Protein 2DJY (pdb70)

Foldseek 3Di:
DDDADDAADPAKDWDADPPRQIKIAGRPVGDIGSDGCRVDDD/DVDPDDDPDPDDDPPPDDDD

CATH classification: 2.20.70.10

Organism: Homo sapiens (NCBI:txid9606)

Structure (mmCIF, N/CA/C/O backbone):
data_2DJY
#
_entry.id   2DJY
#
loop_
_entity.id
_entity.type
_entity.pdbx_description
1 polymer 'Smad ubiquitination regulatory factor 2'
2 polymer 'Mothers against decapentaplegic homolog 7'
#
loop_
_atom_site.group_PDB
_atom_site.id
_atom_site.type_symbol
_atom_site.label_atom_id
_atom_site.label_alt_id
_atom_site.label_comp_id
_atom_site.label_asym_id
_atom_site.label_entity_id
_atom_site.label_seq_id
_atom_site.pdbx_PDB_ins_code
_atom_site.Cartn_x
_atom_site.Cartn_y
_atom_site.Cartn_z
_atom_site.occupancy
_atom_site.B_iso_or_equiv
_atom_site.auth_seq_id
_atom_site.auth_comp_id
_atom_site.auth_asym_id
_atom_site.auth_atom_id
_atom_site.pdbx_PDB_model_num
ATOM 1 N N . GLY A 1 1 ? 9.740 -9.975 -7.424 1.00 0.00 292 GLY A N 1
ATOM 2 C CA . GLY A 1 1 ? 9.178 -10.701 -6.251 1.00 0.00 292 GLY A CA 1
ATOM 3 C C . GLY A 1 1 ? 8.023 -11.609 -6.628 1.00 0.00 292 GLY A C 1
ATOM 4 O O . GLY A 1 1 ? 7.402 -11.422 -7.674 1.00 0.00 292 GLY A O 1
ATOM 10 N N . PRO A 1 2 ? 7.710 -12.611 -5.788 1.00 0.00 293 PRO A N 1
ATOM 11 C CA . PRO A 1 2 ? 6.615 -13.549 -6.051 1.00 0.00 293 PRO A CA 1
ATOM 12 C C . PRO A 1 2 ? 5.247 -12.877 -5.987 1.00 0.00 293 PRO A C 1
ATOM 13 O O . PRO A 1 2 ? 4.416 -13.219 -5.145 1.00 0.00 293 PRO A O 1
ATOM 21 N N . LEU A 1 3 ? 5.021 -11.920 -6.881 1.00 0.00 294 LEU A N 1
ATOM 22 C CA . LEU A 1 3 ? 3.753 -11.200 -6.925 1.00 0.00 294 LEU A CA 1
ATOM 23 C C . LEU A 1 3 ? 2.597 -12.152 -7.214 1.00 0.00 294 LEU A C 1
ATOM 24 O O . LEU A 1 3 ? 2.767 -13.371 -7.201 1.00 0.00 294 LEU A O 1
ATOM 39 N N . GLY A 1 4 ? 1.421 -11.589 -7.474 1.00 0.00 295 GLY A N 1
ATOM 40 C CA . GLY A 1 4 ? 0.256 -12.405 -7.760 1.00 0.00 295 GLY A CA 1
ATOM 41 C C . GLY A 1 4 ? -0.492 -11.946 -8.995 1.00 0.00 295 GLY A C 1
ATOM 42 O O . GLY A 1 4 ? -1.375 -11.093 -8.911 1.00 0.00 295 GLY A O 1
ATOM 46 N N . SER A 1 5 ? -0.139 -12.515 -10.145 1.00 0.00 296 SER A N 1
ATOM 47 C CA . SER A 1 5 ? -0.786 -12.160 -11.402 1.00 0.00 296 SER A CA 1
ATOM 48 C C . SER A 1 5 ? -2.256 -12.566 -11.390 1.00 0.00 296 SER A C 1
ATOM 49 O O . SER A 1 5 ? -2.604 -13.686 -11.762 1.00 0.00 296 SER A O 1
ATOM 56 N N . GLY A 1 6 ? -3.116 -11.648 -10.958 1.00 0.00 297 GLY A N 1
ATOM 57 C CA . GLY A 1 6 ? -4.537 -11.932 -10.905 1.00 0.00 297 GLY A CA 1
ATOM 58 C C . GLY A 1 6 ? -5.310 -10.887 -10.122 1.00 0.00 297 GLY A C 1
ATOM 59 O O . GLY A 1 6 ? -4.739 -10.194 -9.280 1.00 0.00 297 GLY A O 1
ATOM 63 N N . PRO A 1 7 ? -6.621 -10.752 -10.382 1.00 0.00 298 PRO A N 1
ATOM 64 C CA . PRO A 1 7 ? -7.466 -9.775 -9.689 1.00 0.00 298 PRO A CA 1
ATOM 65 C C . PRO A 1 7 ? -7.571 -10.060 -8.195 1.00 0.00 298 PRO A C 1
ATOM 66 O O . PRO A 1 7 ? -7.605 -11.218 -7.775 1.00 0.00 298 PRO A O 1
ATOM 74 N N . LEU A 1 8 ? -7.622 -8.998 -7.400 1.00 0.00 299 LEU A N 1
ATOM 75 C CA . LEU A 1 8 ? -7.723 -9.131 -5.952 1.00 0.00 299 LEU A CA 1
ATOM 76 C C . LEU A 1 8 ? -9.141 -9.513 -5.535 1.00 0.00 299 LEU A C 1
ATOM 77 O O . LEU A 1 8 ? -10.102 -9.240 -6.254 1.00 0.00 299 LEU A O 1
ATOM 92 N N . PRO A 1 9 ? -9.286 -10.156 -4.363 1.00 0.00 300 PRO A N 1
ATOM 93 C CA . PRO A 1 9 ? -10.595 -10.575 -3.851 1.00 0.00 300 PRO A CA 1
ATOM 94 C C . PRO A 1 9 ? -11.598 -9.423 -3.834 1.00 0.00 300 PRO A C 1
ATOM 95 O O . PRO A 1 9 ? -11.314 -8.339 -4.345 1.00 0.00 300 PRO A O 1
ATOM 103 N N . PRO A 1 10 ? -12.786 -9.641 -3.246 1.00 0.00 301 PRO A N 1
ATOM 104 C CA . PRO A 1 10 ? -13.829 -8.619 -3.178 1.00 0.00 301 PRO A CA 1
ATOM 105 C C . PRO A 1 10 ? -13.639 -7.655 -2.011 1.00 0.00 301 PRO A C 1
ATOM 106 O O . PRO A 1 10 ? -14.555 -7.439 -1.218 1.00 0.00 301 PRO A O 1
ATOM 114 N N . GLY A 1 11 ? -12.447 -7.073 -1.912 1.00 0.00 302 GLY A N 1
ATOM 115 C CA . GLY A 1 11 ? -12.171 -6.136 -0.838 1.00 0.00 302 GLY A CA 1
ATOM 116 C C . GLY A 1 11 ? -10.776 -5.543 -0.911 1.00 0.00 302 GLY A C 1
ATOM 117 O O . GLY A 1 11 ? -10.564 -4.395 -0.520 1.00 0.00 302 GLY A O 1
ATOM 121 N N . TRP A 1 12 ? -9.823 -6.322 -1.410 1.00 0.00 303 TRP A N 1
ATOM 122 C CA . TRP A 1 12 ? -8.442 -5.866 -1.519 1.00 0.00 303 TRP A CA 1
ATOM 123 C C . TRP A 1 12 ? -8.213 -5.038 -2.774 1.00 0.00 303 TRP A C 1
ATOM 124 O O . TRP A 1 12 ? -8.966 -5.127 -3.744 1.00 0.00 303 TRP A O 1
ATOM 144 N N . GLU A 1 13 ? -7.160 -4.231 -2.741 1.00 0.00 304 GLU A N 1
ATOM 145 C CA . GLU A 1 13 ? -6.799 -3.386 -3.868 1.00 0.00 304 GLU A CA 1
ATOM 146 C C . GLU A 1 13 ? -5.315 -3.058 -3.837 1.00 0.00 304 GLU A C 1
ATOM 147 O O . GLU A 1 13 ? -4.758 -2.764 -2.780 1.00 0.00 304 GLU A O 1
ATOM 157 N N . ILE A 1 14 ? -4.679 -3.109 -4.997 1.00 0.00 305 ILE A N 1
ATOM 158 C CA . ILE A 1 14 ? -3.262 -2.806 -5.092 1.00 0.00 305 ILE A CA 1
ATOM 159 C C . ILE A 1 14 ? -3.036 -1.297 -5.076 1.00 0.00 305 ILE A C 1
ATOM 160 O O . ILE A 1 14 ? -3.908 -0.519 -5.464 1.00 0.00 305 ILE A O 1
ATOM 175 N N . ARG A 1 15 ? -1.854 -0.902 -4.629 1.00 0.00 306 ARG A N 1
ATOM 176 C CA . ARG A 1 15 ? -1.487 0.503 -4.553 1.00 0.00 306 ARG A CA 1
ATOM 177 C C . ARG A 1 15 ? 0.025 0.631 -4.415 1.00 0.00 306 ARG A C 1
ATOM 178 O O . ARG A 1 15 ? 0.729 -0.374 -4.369 1.00 0.00 306 ARG A O 1
ATOM 196 N N . ASN A 1 16 ? 0.530 1.859 -4.372 1.00 0.00 307 ASN A N 1
ATOM 197 C CA . ASN A 1 16 ? 1.965 2.074 -4.226 1.00 0.00 307 ASN A CA 1
ATOM 198 C C . ASN A 1 16 ? 2.245 3.206 -3.246 1.00 0.00 307 ASN A C 1
ATOM 199 O O . ASN A 1 16 ? 1.421 4.102 -3.065 1.00 0.00 307 ASN A O 1
ATOM 209 N N . THR A 1 17 ? 3.413 3.158 -2.615 1.00 0.00 308 THR A N 1
ATOM 210 C CA . THR A 1 17 ? 3.797 4.171 -1.640 1.00 0.00 308 THR A CA 1
ATOM 211 C C . THR A 1 17 ? 4.561 5.319 -2.290 1.00 0.00 308 THR A C 1
ATOM 212 O O . THR A 1 17 ? 5.508 5.852 -1.711 1.00 0.00 308 THR A O 1
ATOM 223 N N . ALA A 1 18 ? 4.147 5.701 -3.494 1.00 0.00 309 ALA A N 1
ATOM 224 C CA . ALA A 1 18 ? 4.797 6.791 -4.210 1.00 0.00 309 ALA A CA 1
ATOM 225 C C . ALA A 1 18 ? 6.203 6.401 -4.655 1.00 0.00 309 ALA A C 1
ATOM 226 O O . ALA A 1 18 ? 6.492 6.349 -5.851 1.00 0.00 309 ALA A O 1
ATOM 233 N N . THR A 1 19 ? 7.074 6.131 -3.687 1.00 0.00 310 THR A N 1
ATOM 234 C CA . THR A 1 19 ? 8.452 5.748 -3.979 1.00 0.00 310 THR A CA 1
ATOM 235 C C . THR A 1 19 ? 8.513 4.669 -5.058 1.00 0.00 310 THR A C 1
ATOM 236 O O . THR A 1 19 ? 9.468 4.606 -5.832 1.00 0.00 310 THR A O 1
ATOM 247 N N . GLY A 1 20 ? 7.490 3.824 -5.102 1.00 0.00 311 GLY A N 1
ATOM 248 C CA . GLY A 1 20 ? 7.449 2.762 -6.089 1.00 0.00 311 GLY A CA 1
ATOM 249 C C . GLY A 1 20 ? 7.005 1.437 -5.502 1.00 0.00 311 GLY A C 1
ATOM 250 O O . GLY A 1 20 ? 6.531 0.560 -6.224 1.00 0.00 311 GLY A O 1
ATOM 254 N N . ARG A 1 21 ? 7.157 1.289 -4.190 1.00 0.00 312 ARG A N 1
ATOM 255 C CA . ARG A 1 21 ? 6.762 0.058 -3.513 1.00 0.00 312 ARG A CA 1
ATOM 256 C C . ARG A 1 21 ? 5.258 -0.102 -3.529 1.00 0.00 312 ARG A C 1
ATOM 257 O O . ARG A 1 21 ? 4.511 0.801 -3.153 1.00 0.00 312 ARG A O 1
ATOM 275 N N . VAL A 1 22 ? 4.830 -1.269 -3.973 1.00 0.00 313 VAL A N 1
ATOM 276 C CA . VAL A 1 22 ? 3.421 -1.583 -4.074 1.00 0.00 313 VAL A CA 1
ATOM 277 C C . VAL A 1 22 ? 2.913 -2.287 -2.816 1.00 0.00 313 VAL A C 1
ATOM 278 O O . VAL A 1 22 ? 3.521 -3.243 -2.335 1.00 0.00 313 VAL A O 1
ATOM 291 N N . TYR A 1 23 ? 1.791 -1.801 -2.292 1.00 0.00 314 TYR A N 1
ATOM 292 C CA . TYR A 1 23 ? 1.182 -2.388 -1.107 1.00 0.00 314 TYR A CA 1
ATOM 293 C C . TYR A 1 23 ? -0.255 -2.792 -1.387 1.00 0.00 314 TYR A C 1
ATOM 294 O O . TYR A 1 23 ? -0.815 -2.449 -2.427 1.00 0.00 314 TYR A O 1
ATOM 311 N N . PHE A 1 24 ? -0.846 -3.524 -0.454 1.00 0.00 315 PHE A N 1
ATOM 312 C CA . PHE A 1 24 ? -2.219 -3.971 -0.607 1.00 0.00 315 PHE A CA 1
ATOM 313 C C . PHE A 1 24 ? -3.117 -3.322 0.431 1.00 0.00 315 PHE A C 1
ATOM 314 O O . PHE A 1 24 ? -2.789 -3.277 1.616 1.00 0.00 315 PHE A O 1
ATOM 330 N N . VAL A 1 25 ? -4.252 -2.818 -0.030 1.00 0.00 316 VAL A N 1
ATOM 331 C CA . VAL A 1 25 ? -5.204 -2.149 0.839 1.00 0.00 316 VAL A CA 1
ATOM 332 C C . VAL A 1 25 ? -6.473 -2.978 1.020 1.00 0.00 316 VAL A C 1
ATOM 333 O O . VAL A 1 25 ? -7.216 -3.212 0.066 1.00 0.00 316 VAL A O 1
ATOM 346 N N . ASP A 1 26 ? -6.713 -3.421 2.251 1.00 0.00 317 ASP A N 1
ATOM 347 C CA . ASP A 1 26 ? -7.895 -4.220 2.563 1.00 0.00 317 ASP A CA 1
ATOM 348 C C . ASP A 1 26 ? -9.066 -3.321 2.942 1.00 0.00 317 ASP A C 1
ATOM 349 O O . ASP A 1 26 ? -9.030 -2.634 3.963 1.00 0.00 317 ASP A O 1
ATOM 357 N N . HIS A 1 27 ? -10.105 -3.331 2.115 1.00 0.00 318 HIS A N 1
ATOM 358 C CA . HIS A 1 27 ? -11.286 -2.513 2.361 1.00 0.00 318 HIS A CA 1
ATOM 359 C C . HIS A 1 27 ? -12.245 -3.191 3.336 1.00 0.00 318 HIS A C 1
ATOM 360 O O . HIS A 1 27 ? -13.129 -2.544 3.899 1.00 0.00 318 HIS A O 1
ATOM 373 N N . ASN A 1 28 ? -12.070 -4.495 3.536 1.00 0.00 319 ASN A N 1
ATOM 374 C CA . ASN A 1 28 ? -12.922 -5.245 4.452 1.00 0.00 319 ASN A CA 1
ATOM 375 C C . ASN A 1 28 ? -12.484 -5.019 5.896 1.00 0.00 319 ASN A C 1
ATOM 376 O O . ASN A 1 28 ? -13.312 -4.788 6.778 1.00 0.00 319 ASN A O 1
ATOM 386 N N . ASN A 1 29 ? -11.176 -5.086 6.129 1.00 0.00 320 ASN A N 1
ATOM 387 C CA . ASN A 1 29 ? -10.625 -4.885 7.465 1.00 0.00 320 ASN A CA 1
ATOM 388 C C . ASN A 1 29 ? -10.148 -3.447 7.653 1.00 0.00 320 ASN A C 1
ATOM 389 O O . ASN A 1 29 ? -9.996 -2.979 8.781 1.00 0.00 320 ASN A O 1
ATOM 399 N N . ARG A 1 30 ? -9.914 -2.750 6.544 1.00 0.00 321 ARG A N 1
ATOM 400 C CA . ARG A 1 30 ? -9.454 -1.367 6.590 1.00 0.00 321 ARG A CA 1
ATOM 401 C C . ARG A 1 30 ? -8.011 -1.292 7.079 1.00 0.00 321 ARG A C 1
ATOM 402 O O . ARG A 1 30 ? -7.716 -0.637 8.079 1.00 0.00 321 ARG A O 1
ATOM 420 N N . THR A 1 31 ? -7.116 -1.969 6.366 1.00 0.00 322 THR A N 1
ATOM 421 C CA . THR A 1 31 ? -5.702 -1.982 6.721 1.00 0.00 322 THR A CA 1
ATOM 422 C C . THR A 1 31 ? -4.828 -2.048 5.476 1.00 0.00 322 THR A C 1
ATOM 423 O O . THR A 1 31 ? -5.292 -1.791 4.365 1.00 0.00 322 THR A O 1
ATOM 434 N N . THR A 1 32 ? -3.559 -2.393 5.666 1.00 0.00 323 THR A N 1
ATOM 435 C CA . THR A 1 32 ? -2.624 -2.488 4.553 1.00 0.00 323 THR A CA 1
ATOM 436 C C . THR A 1 32 ? -1.674 -3.666 4.725 1.00 0.00 323 THR A C 1
ATOM 437 O O . THR A 1 32 ? -1.691 -4.349 5.749 1.00 0.00 323 THR A O 1
ATOM 448 N N . GLN A 1 33 ? -0.844 -3.897 3.713 1.00 0.00 324 GLN A N 1
ATOM 449 C CA . GLN A 1 33 ? 0.118 -4.991 3.746 1.00 0.00 324 GLN A CA 1
ATOM 450 C C . GLN A 1 33 ? 0.809 -5.145 2.398 1.00 0.00 324 GLN A C 1
ATOM 451 O O . GLN A 1 33 ? 0.157 -5.336 1.374 1.00 0.00 324 GLN A O 1
ATOM 463 N N . PHE A 1 34 ? 2.133 -5.076 2.409 1.00 0.00 325 PHE A N 1
ATOM 464 C CA . PHE A 1 34 ? 2.911 -5.215 1.185 1.00 0.00 325 PHE A CA 1
ATOM 465 C C . PHE A 1 34 ? 2.678 -6.587 0.569 1.00 0.00 325 PHE A C 1
ATOM 466 O O . PHE A 1 34 ? 2.942 -6.804 -0.613 1.00 0.00 325 PHE A O 1
ATOM 482 N N . THR A 1 35 ? 2.180 -7.508 1.384 1.00 0.00 326 THR A N 1
ATOM 483 C CA . THR A 1 35 ? 1.904 -8.856 0.935 1.00 0.00 326 THR A CA 1
ATOM 484 C C . THR A 1 35 ? 0.627 -8.921 0.112 1.00 0.00 326 THR A C 1
ATOM 485 O O . THR A 1 35 ? -0.236 -8.048 0.211 1.00 0.00 326 THR A O 1
ATOM 496 N N . ASP A 1 36 ? 0.512 -9.965 -0.698 1.00 0.00 327 ASP A N 1
ATOM 497 C CA . ASP A 1 36 ? -0.666 -10.159 -1.528 1.00 0.00 327 ASP A CA 1
ATOM 498 C C . ASP A 1 36 ? -1.488 -11.329 -0.996 1.00 0.00 327 ASP A C 1
ATOM 499 O O . ASP A 1 36 ? -1.005 -12.460 -0.956 1.00 0.00 327 ASP A O 1
ATOM 507 N N . PRO A 1 37 ? -2.742 -11.084 -0.578 1.00 0.00 328 PRO A N 1
ATOM 508 C CA . PRO A 1 37 ? -3.602 -12.138 -0.043 1.00 0.00 328 PRO A CA 1
ATOM 509 C C . PRO A 1 37 ? -3.680 -13.324 -0.990 1.00 0.00 328 PRO A C 1
ATOM 510 O O . PRO A 1 37 ? -3.968 -14.448 -0.577 1.00 0.00 328 PRO A O 1
ATOM 518 N N . ARG A 1 38 ? -3.425 -13.063 -2.268 1.00 0.00 329 ARG A N 1
ATOM 519 C CA . ARG A 1 38 ? -3.453 -14.110 -3.275 1.00 0.00 329 ARG A CA 1
ATOM 520 C C . ARG A 1 38 ? -2.346 -15.123 -3.007 1.00 0.00 329 ARG A C 1
ATOM 521 O O . ARG A 1 38 ? -2.497 -16.314 -3.281 1.00 0.00 329 ARG A O 1
ATOM 539 N N . LEU A 1 39 ? -1.231 -14.634 -2.470 1.00 0.00 330 LEU A N 1
ATOM 540 C CA . LEU A 1 39 ? -0.091 -15.485 -2.155 1.00 0.00 330 LEU A CA 1
ATOM 541 C C . LEU A 1 39 ? -0.408 -16.399 -0.977 1.00 0.00 330 LEU A C 1
ATOM 542 O O . LEU A 1 39 ? -0.316 -17.622 -1.083 1.00 0.00 330 LEU A O 1
ATOM 557 N N . SER A 1 40 ? -0.782 -15.796 0.148 1.00 0.00 331 SER A N 1
ATOM 558 C CA . SER A 1 40 ? -1.117 -16.555 1.348 1.00 0.00 331 SER A CA 1
ATOM 559 C C . SER A 1 40 ? -2.625 -16.585 1.568 1.00 0.00 331 SER A C 1
ATOM 560 O O . SER A 1 40 ? -3.197 -15.661 2.145 1.00 0.00 331 SER A O 1
ATOM 567 N N . ALA A 1 41 ? -3.266 -17.654 1.106 1.00 0.00 332 ALA A N 1
ATOM 568 C CA . ALA A 1 41 ? -4.709 -17.803 1.253 1.00 0.00 332 ALA A CA 1
ATOM 569 C C . ALA A 1 41 ? -5.077 -19.233 1.634 1.00 0.00 332 ALA A C 1
ATOM 570 O O . ALA A 1 41 ? -4.204 -20.073 1.845 1.00 0.00 332 ALA A O 1
ATOM 577 N N . ASN A 1 42 ? -6.377 -19.500 1.722 1.00 0.00 333 ASN A N 1
ATOM 578 C CA . ASN A 1 42 ? -6.862 -20.829 2.078 1.00 0.00 333 ASN A CA 1
ATOM 579 C C . ASN A 1 42 ? -7.970 -21.275 1.130 1.00 0.00 333 ASN A C 1
ATOM 580 O O . ASN A 1 42 ? -8.964 -20.532 0.990 1.00 0.00 333 ASN A O 1
ATOM 591 N N . GLY B 2 1 ? 22.953 -13.636 16.458 1.00 0.00 198 GLY B N 1
ATOM 592 C CA . GLY B 2 1 ? 21.658 -12.901 16.440 1.00 0.00 198 GLY B CA 1
ATOM 593 C C . GLY B 2 1 ? 21.427 -12.164 15.134 1.00 0.00 198 GLY B C 1
ATOM 594 O O . GLY B 2 1 ? 21.296 -10.940 15.125 1.00 0.00 198 GLY B O 1
ATOM 600 N N . PRO B 2 2 ? 21.371 -12.892 14.005 1.00 0.00 199 PRO B N 1
ATOM 601 C CA . PRO B 2 2 ? 21.151 -12.290 12.687 1.00 0.00 199 PRO B CA 1
ATOM 602 C C . PRO B 2 2 ? 19.692 -11.912 12.463 1.00 0.00 199 PRO B C 1
ATOM 603 O O . PRO B 2 2 ? 19.062 -12.371 11.509 1.00 0.00 199 PRO B O 1
ATOM 611 N N . LEU B 2 3 ? 19.160 -11.071 13.344 1.00 0.00 200 LEU B N 1
ATOM 612 C CA . LEU B 2 3 ? 17.771 -10.637 13.241 1.00 0.00 200 LEU B CA 1
ATOM 613 C C . LEU B 2 3 ? 17.547 -9.811 11.978 1.00 0.00 200 LEU B C 1
ATOM 614 O O . LEU B 2 3 ? 17.704 -8.589 11.988 1.00 0.00 200 LEU B O 1
ATOM 629 N N . GLY B 2 4 ? 17.178 -10.485 10.894 1.00 0.00 201 GLY B N 1
ATOM 630 C CA . GLY B 2 4 ? 16.936 -9.796 9.640 1.00 0.00 201 GLY B CA 1
ATOM 631 C C . GLY B 2 4 ? 15.505 -9.944 9.163 1.00 0.00 201 GLY B C 1
ATOM 632 O O . GLY B 2 4 ? 15.030 -11.057 8.937 1.00 0.00 201 GLY B O 1
ATOM 636 N N . SER B 2 5 ? 14.814 -8.819 9.011 1.00 0.00 202 SER B N 1
ATOM 637 C CA . SER B 2 5 ? 13.428 -8.828 8.559 1.00 0.00 202 SER B CA 1
ATOM 638 C C . SER B 2 5 ? 13.129 -7.610 7.692 1.00 0.00 202 SER B C 1
ATOM 639 O O . SER B 2 5 ? 13.363 -6.472 8.098 1.00 0.00 202 SER B O 1
ATOM 646 N N . GLU B 2 6 ? 12.610 -7.857 6.493 1.00 0.00 203 GLU B N 1
ATOM 647 C CA . GLU B 2 6 ? 12.279 -6.782 5.566 1.00 0.00 203 GLU B CA 1
ATOM 648 C C . GLU B 2 6 ? 10.769 -6.638 5.416 1.00 0.00 203 GLU B C 1
ATOM 649 O O . GLU B 2 6 ? 10.020 -7.594 5.624 1.00 0.00 203 GLU B O 1
ATOM 659 N N . LEU B 2 7 ? 10.326 -5.438 5.055 1.00 0.00 204 LEU B N 1
ATOM 660 C CA . LEU B 2 7 ? 8.901 -5.172 4.876 1.00 0.00 204 LEU B CA 1
ATOM 661 C C . LEU B 2 7 ? 8.137 -5.419 6.176 1.00 0.00 204 LEU B C 1
ATOM 662 O O . LEU B 2 7 ? 8.722 -5.401 7.259 1.00 0.00 204 LEU B O 1
ATOM 677 N N . GLU B 2 8 ? 6.830 -5.646 6.065 1.00 0.00 205 GLU B N 1
ATOM 678 C CA . GLU B 2 8 ? 6.000 -5.891 7.239 1.00 0.00 205 GLU B CA 1
ATOM 679 C C . GLU B 2 8 ? 6.045 -4.699 8.190 1.00 0.00 205 GLU B C 1
ATOM 680 O O . GLU B 2 8 ? 6.360 -4.843 9.371 1.00 0.00 205 GLU B O 1
ATOM 690 N N . SER B 2 9 ? 5.729 -3.520 7.662 1.00 0.00 206 SER B N 1
ATOM 691 C CA . SER B 2 9 ? 5.737 -2.289 8.459 1.00 0.00 206 SER B CA 1
ATOM 692 C C . SER B 2 9 ? 5.589 -1.024 7.598 1.00 0.00 206 SER B C 1
ATOM 693 O O . SER B 2 9 ? 4.844 -0.112 7.960 1.00 0.00 206 SER B O 1
ATOM 700 N N . PRO B 2 10 ? 6.291 -0.945 6.449 1.00 0.00 207 PRO B N 1
ATOM 701 C CA . PRO B 2 10 ? 6.249 0.230 5.564 1.00 0.00 207 PRO B CA 1
ATOM 702 C C . PRO B 2 10 ? 4.885 0.510 4.911 1.00 0.00 207 PRO B C 1
ATOM 703 O O . PRO B 2 10 ? 4.535 1.676 4.729 1.00 0.00 207 PRO B O 1
ATOM 711 N N . PRO B 2 11 ? 4.094 -0.522 4.535 1.00 0.00 208 PRO B N 1
ATOM 712 C CA . PRO B 2 11 ? 2.800 -0.310 3.898 1.00 0.00 208 PRO B CA 1
ATOM 713 C C . PRO B 2 11 ? 2.019 0.848 4.504 1.00 0.00 208 PRO B C 1
ATOM 714 O O . PRO B 2 11 ? 1.688 0.818 5.689 1.00 0.00 208 PRO B O 1
ATOM 722 N N . PRO B 2 12 ? 1.754 1.904 3.712 1.00 0.00 209 PRO B N 1
ATOM 723 C CA . PRO B 2 12 ? 0.977 3.061 4.158 1.00 0.00 209 PRO B CA 1
ATOM 724 C C . PRO B 2 12 ? -0.304 2.648 4.883 1.00 0.00 209 PRO B C 1
ATOM 725 O O . PRO B 2 12 ? -0.522 1.467 5.146 1.00 0.00 209 PRO B O 1
ATOM 733 N N . PRO B 2 13 ? -1.194 3.605 5.185 1.00 0.00 210 PRO B N 1
ATOM 734 C CA . PRO B 2 13 ? -2.425 3.321 5.897 1.00 0.00 210 PRO B CA 1
ATOM 735 C C . PRO B 2 13 ? -3.568 2.968 4.962 1.00 0.00 210 PRO B C 1
ATOM 736 O O . PRO B 2 13 ? -3.483 3.180 3.751 1.00 0.00 210 PRO B O 1
ATOM 744 N N . TYR B 2 14 ? -4.636 2.429 5.528 1.00 0.00 211 TYR B N 1
ATOM 745 C CA . TYR B 2 14 ? -5.794 2.050 4.741 1.00 0.00 211 TYR B CA 1
ATOM 746 C C . TYR B 2 14 ? -6.341 3.262 3.996 1.00 0.00 211 TYR B C 1
ATOM 747 O O . TYR B 2 14 ? -6.022 3.481 2.827 1.00 0.00 211 TYR B O 1
ATOM 764 N N . SER B 2 15 ? -7.160 4.052 4.685 1.00 0.00 212 SER B N 1
ATOM 765 C CA . SER B 2 15 ? -7.754 5.238 4.090 1.00 0.00 212 SER B CA 1
ATOM 766 C C . SER B 2 15 ? -8.629 4.853 2.902 1.00 0.00 212 SER B C 1
ATOM 767 O O . SER B 2 15 ? -9.849 4.765 3.029 1.00 0.00 212 SER B O 1
ATOM 774 N N . ARG B 2 16 ? -7.993 4.618 1.750 1.00 0.00 213 ARG B N 1
ATOM 775 C CA . ARG B 2 16 ? -8.693 4.230 0.521 1.00 0.00 213 ARG B CA 1
ATOM 776 C C . ARG B 2 16 ? -7.828 4.523 -0.701 1.00 0.00 213 ARG B C 1
ATOM 777 O O . ARG B 2 16 ? -7.674 3.678 -1.584 1.00 0.00 213 ARG B O 1
ATOM 795 N N . TYR B 2 17 ? -7.263 5.726 -0.743 1.00 0.00 214 TYR B N 1
ATOM 796 C CA . TYR B 2 17 ? -6.411 6.137 -1.853 1.00 0.00 214 TYR B CA 1
ATOM 797 C C . TYR B 2 17 ? -4.964 5.707 -1.618 1.00 0.00 214 TYR B C 1
ATOM 798 O O . TYR B 2 17 ? -4.632 5.183 -0.555 1.00 0.00 214 TYR B O 1
ATOM 815 N N . PRO B 2 18 ? -4.083 5.925 -2.610 1.00 0.00 215 PRO B N 1
ATOM 816 C CA . PRO B 2 18 ? -2.676 5.557 -2.513 1.00 0.00 215 PRO B CA 1
ATOM 817 C C . PRO B 2 18 ? -1.826 6.656 -1.891 1.00 0.00 215 PRO B C 1
ATOM 818 O O . PRO B 2 18 ? -1.359 7.561 -2.584 1.00 0.00 215 PRO B O 1
ATOM 826 N N . MET B 2 19 ? -1.629 6.575 -0.580 1.00 0.00 216 MET B N 1
ATOM 827 C CA . MET B 2 19 ? -0.834 7.567 0.131 1.00 0.00 216 MET B CA 1
ATOM 828 C C . MET B 2 19 ? 0.209 6.907 1.025 1.00 0.00 216 MET B C 1
ATOM 829 O O . MET B 2 19 ? -0.129 6.267 2.018 1.00 0.00 216 MET B O 1
ATOM 841 N N . ASP B 2 20 ? 1.479 7.075 0.664 1.00 0.00 217 ASP B N 1
ATOM 842 C CA . ASP B 2 20 ? 2.580 6.500 1.430 1.00 0.00 217 ASP B CA 1
ATOM 843 C C . ASP B 2 20 ? 2.431 6.811 2.917 1.00 0.00 217 ASP B C 1
ATOM 844 O O . ASP B 2 20 ? 3.193 6.232 3.720 1.00 0.00 217 ASP B O 1
ATOM 853 N N . GLY A 1 1 ? 9.668 -10.529 -9.418 1.00 0.00 292 GLY A N 2
ATOM 854 C CA . GLY A 1 1 ? 9.209 -11.715 -10.192 1.00 0.00 292 GLY A CA 2
ATOM 855 C C . GLY A 1 1 ? 7.701 -11.880 -10.159 1.00 0.00 292 GLY A C 2
ATOM 856 O O . GLY A 1 1 ? 6.990 -11.245 -10.935 1.00 0.00 292 GLY A O 2
ATOM 862 N N . PRO A 1 2 ? 7.184 -12.736 -9.261 1.00 0.00 293 PRO A N 2
ATOM 863 C CA . PRO A 1 2 ? 5.742 -12.973 -9.138 1.00 0.00 293 PRO A CA 2
ATOM 864 C C . PRO A 1 2 ? 5.000 -11.747 -8.617 1.00 0.00 293 PRO A C 2
ATOM 865 O O . PRO A 1 2 ? 5.586 -10.674 -8.463 1.00 0.00 293 PRO A O 2
ATOM 873 N N . LEU A 1 3 ? 3.710 -11.911 -8.348 1.00 0.00 294 LEU A N 2
ATOM 874 C CA . LEU A 1 3 ? 2.889 -10.815 -7.843 1.00 0.00 294 LEU A CA 2
ATOM 875 C C . LEU A 1 3 ? 1.467 -11.288 -7.557 1.00 0.00 294 LEU A C 2
ATOM 876 O O . LEU A 1 3 ? 0.887 -10.950 -6.525 1.00 0.00 294 LEU A O 2
ATOM 891 N N . GLY A 1 4 ? 0.912 -12.070 -8.476 1.00 0.00 295 GLY A N 2
ATOM 892 C CA . GLY A 1 4 ? -0.438 -12.573 -8.304 1.00 0.00 295 GLY A CA 2
ATOM 893 C C . GLY A 1 4 ? -1.297 -12.367 -9.537 1.00 0.00 295 GLY A C 2
ATOM 894 O O . GLY A 1 4 ? -2.106 -11.441 -9.589 1.00 0.00 295 GLY A O 2
ATOM 898 N N . SER A 1 5 ? -1.120 -13.232 -10.531 1.00 0.00 296 SER A N 2
ATOM 899 C CA . SER A 1 5 ? -1.887 -13.139 -11.768 1.00 0.00 296 SER A CA 2
ATOM 900 C C . SER A 1 5 ? -3.383 -13.079 -11.476 1.00 0.00 296 SER A C 2
ATOM 901 O O . SER A 1 5 ? -3.981 -14.064 -11.043 1.00 0.00 296 SER A O 2
ATOM 908 N N . GLY A 1 6 ? -3.980 -11.916 -11.715 1.00 0.00 297 GLY A N 2
ATOM 909 C CA . GLY A 1 6 ? -5.401 -11.748 -11.469 1.00 0.00 297 GLY A CA 2
ATOM 910 C C . GLY A 1 6 ? -5.682 -10.723 -10.387 1.00 0.00 297 GLY A C 2
ATOM 911 O O . GLY A 1 6 ? -4.833 -10.477 -9.530 1.00 0.00 297 GLY A O 2
ATOM 915 N N . PRO A 1 7 ? -6.876 -10.105 -10.402 1.00 0.00 298 PRO A N 2
ATOM 916 C CA . PRO A 1 7 ? -7.253 -9.095 -9.407 1.00 0.00 298 PRO A CA 2
ATOM 917 C C . PRO A 1 7 ? -7.415 -9.685 -8.011 1.00 0.00 298 PRO A C 2
ATOM 918 O O . PRO A 1 7 ? -7.544 -10.899 -7.846 1.00 0.00 298 PRO A O 2
ATOM 926 N N . LEU A 1 8 ? -7.410 -8.814 -7.009 1.00 0.00 299 LEU A N 2
ATOM 927 C CA . LEU A 1 8 ? -7.549 -9.233 -5.620 1.00 0.00 299 LEU A CA 2
ATOM 928 C C . LEU A 1 8 ? -9.012 -9.505 -5.272 1.00 0.00 299 LEU A C 2
ATOM 929 O O . LEU A 1 8 ? -9.915 -9.108 -6.008 1.00 0.00 299 LEU A O 2
ATOM 944 N N . PRO A 1 9 ? -9.264 -10.189 -4.142 1.00 0.00 300 PRO A N 2
ATOM 945 C CA . PRO A 1 9 ? -10.626 -10.512 -3.705 1.00 0.00 300 PRO A CA 2
ATOM 946 C C . PRO A 1 9 ? -11.525 -9.279 -3.682 1.00 0.00 300 PRO A C 2
ATOM 947 O O . PRO A 1 9 ? -11.085 -8.177 -4.013 1.00 0.00 300 PRO A O 2
ATOM 955 N N . PRO A 1 10 ? -12.800 -9.443 -3.293 1.00 0.00 301 PRO A N 2
ATOM 956 C CA . PRO A 1 10 ? -13.753 -8.336 -3.240 1.00 0.00 301 PRO A CA 2
ATOM 957 C C . PRO A 1 10 ? -13.573 -7.463 -2.003 1.00 0.00 301 PRO A C 2
ATOM 958 O O . PRO A 1 10 ? -14.510 -7.262 -1.231 1.00 0.00 301 PRO A O 2
ATOM 966 N N . GLY A 1 11 ? -12.363 -6.946 -1.826 1.00 0.00 302 GLY A N 2
ATOM 967 C CA . GLY A 1 11 ? -12.079 -6.096 -0.685 1.00 0.00 302 GLY A CA 2
ATOM 968 C C . GLY A 1 11 ? -10.708 -5.455 -0.769 1.00 0.00 302 GLY A C 2
ATOM 969 O O . GLY A 1 11 ? -10.526 -4.306 -0.367 1.00 0.00 302 GLY A O 2
ATOM 973 N N . TRP A 1 12 ? -9.740 -6.202 -1.292 1.00 0.00 303 TRP A N 2
ATOM 974 C CA . TRP A 1 12 ? -8.378 -5.702 -1.428 1.00 0.00 303 TRP A CA 2
ATOM 975 C C . TRP A 1 12 ? -8.191 -4.946 -2.736 1.00 0.00 303 TRP A C 2
ATOM 976 O O . TRP A 1 12 ? -8.999 -5.059 -3.657 1.00 0.00 303 TRP A O 2
ATOM 996 N N . GLU A 1 13 ? -7.112 -4.176 -2.804 1.00 0.00 304 GLU A N 2
ATOM 997 C CA . GLU A 1 13 ? -6.788 -3.408 -3.997 1.00 0.00 304 GLU A CA 2
ATOM 998 C C . GLU A 1 13 ? -5.307 -3.058 -4.013 1.00 0.00 304 GLU A C 2
ATOM 999 O O . GLU A 1 13 ? -4.725 -2.735 -2.977 1.00 0.00 304 GLU A O 2
ATOM 1009 N N . ILE A 1 14 ? -4.703 -3.121 -5.189 1.00 0.00 305 ILE A N 2
ATOM 1010 C CA . ILE A 1 14 ? -3.290 -2.809 -5.331 1.00 0.00 305 ILE A CA 2
ATOM 1011 C C . ILE A 1 14 ? -3.057 -1.305 -5.290 1.00 0.00 305 ILE A C 2
ATOM 1012 O O . ILE A 1 14 ? -3.927 -0.516 -5.657 1.00 0.00 305 ILE A O 2
ATOM 1027 N N . ARG A 1 15 ? -1.868 -0.928 -4.847 1.00 0.00 306 ARG A N 2
ATOM 1028 C CA . ARG A 1 15 ? -1.480 0.471 -4.748 1.00 0.00 306 ARG A CA 2
ATOM 1029 C C . ARG A 1 15 ? 0.034 0.561 -4.611 1.00 0.00 306 ARG A C 2
ATOM 1030 O O . ARG A 1 15 ? 0.711 -0.462 -4.586 1.00 0.00 306 ARG A O 2
ATOM 1048 N N . ASN A 1 16 ? 0.572 1.771 -4.539 1.00 0.00 307 ASN A N 2
ATOM 1049 C CA . ASN A 1 16 ? 2.014 1.936 -4.395 1.00 0.00 307 ASN A CA 2
ATOM 1050 C C . ASN A 1 16 ? 2.340 3.041 -3.397 1.00 0.00 307 ASN A C 2
ATOM 1051 O O . ASN A 1 16 ? 1.549 3.964 -3.196 1.00 0.00 307 ASN A O 2
ATOM 1061 N N . THR A 1 17 ? 3.509 2.940 -2.770 1.00 0.00 308 THR A N 2
ATOM 1062 C CA . THR A 1 17 ? 3.933 3.925 -1.782 1.00 0.00 308 THR A CA 2
ATOM 1063 C C . THR A 1 17 ? 4.680 5.088 -2.429 1.00 0.00 308 THR A C 2
ATOM 1064 O O . THR A 1 17 ? 5.724 5.513 -1.938 1.00 0.00 308 THR A O 2
ATOM 1075 N N . ALA A 1 18 ? 4.138 5.601 -3.529 1.00 0.00 309 ALA A N 2
ATOM 1076 C CA . ALA A 1 18 ? 4.755 6.719 -4.234 1.00 0.00 309 ALA A CA 2
ATOM 1077 C C . ALA A 1 18 ? 6.095 6.321 -4.846 1.00 0.00 309 ALA A C 2
ATOM 1078 O O . ALA A 1 18 ? 6.233 6.242 -6.067 1.00 0.00 309 ALA A O 2
ATOM 1085 N N . THR A 1 19 ? 7.082 6.070 -3.990 1.00 0.00 310 THR A N 2
ATOM 1086 C CA . THR A 1 19 ? 8.417 5.682 -4.439 1.00 0.00 310 THR A CA 2
ATOM 1087 C C . THR A 1 19 ? 8.354 4.632 -5.544 1.00 0.00 310 THR A C 2
ATOM 1088 O O . THR A 1 19 ? 9.138 4.667 -6.493 1.00 0.00 310 THR A O 2
ATOM 1099 N N . GLY A 1 20 ? 7.417 3.699 -5.417 1.00 0.00 311 GLY A N 2
ATOM 1100 C CA . GLY A 1 20 ? 7.272 2.655 -6.413 1.00 0.00 311 GLY A CA 2
ATOM 1101 C C . GLY A 1 20 ? 6.798 1.345 -5.814 1.00 0.00 311 GLY A C 2
ATOM 1102 O O . GLY A 1 20 ? 6.143 0.549 -6.488 1.00 0.00 311 GLY A O 2
ATOM 1106 N N . ARG A 1 21 ? 7.129 1.122 -4.548 1.00 0.00 312 ARG A N 2
ATOM 1107 C CA . ARG A 1 21 ? 6.729 -0.104 -3.862 1.00 0.00 312 ARG A CA 2
ATOM 1108 C C . ARG A 1 21 ? 5.226 -0.259 -3.874 1.00 0.00 312 ARG A C 2
ATOM 1109 O O . ARG A 1 21 ? 4.485 0.655 -3.516 1.00 0.00 312 ARG A O 2
ATOM 1127 N N . VAL A 1 22 ? 4.793 -1.434 -4.290 1.00 0.00 313 VAL A N 2
ATOM 1128 C CA . VAL A 1 22 ? 3.382 -1.745 -4.380 1.00 0.00 313 VAL A CA 2
ATOM 1129 C C . VAL A 1 22 ? 2.886 -2.438 -3.110 1.00 0.00 313 VAL A C 2
ATOM 1130 O O . VAL A 1 22 ? 3.463 -3.428 -2.660 1.00 0.00 313 VAL A O 2
ATOM 1143 N N . TYR A 1 23 ? 1.810 -1.904 -2.541 1.00 0.00 314 TYR A N 2
ATOM 1144 C CA . TYR A 1 23 ? 1.216 -2.469 -1.339 1.00 0.00 314 TYR A CA 2
ATOM 1145 C C . TYR A 1 23 ? -0.246 -2.806 -1.573 1.00 0.00 314 TYR A C 2
ATOM 1146 O O . TYR A 1 23 ? -0.836 -2.399 -2.574 1.00 0.00 314 TYR A O 2
ATOM 1163 N N . PHE A 1 24 ? -0.825 -3.551 -0.645 1.00 0.00 315 PHE A N 2
ATOM 1164 C CA . PHE A 1 24 ? -2.216 -3.939 -0.752 1.00 0.00 315 PHE A CA 2
ATOM 1165 C C . PHE A 1 24 ? -3.067 -3.245 0.295 1.00 0.00 315 PHE A C 2
ATOM 1166 O O . PHE A 1 24 ? -2.658 -3.078 1.447 1.00 0.00 315 PHE A O 2
ATOM 1182 N N . VAL A 1 25 ? -4.256 -2.844 -0.130 1.00 0.00 316 VAL A N 2
ATOM 1183 C CA . VAL A 1 25 ? -5.189 -2.145 0.732 1.00 0.00 316 VAL A CA 2
ATOM 1184 C C . VAL A 1 25 ? -6.477 -2.941 0.913 1.00 0.00 316 VAL A C 2
ATOM 1185 O O . VAL A 1 25 ? -7.220 -3.157 -0.044 1.00 0.00 316 VAL A O 2
ATOM 1198 N N . ASP A 1 26 ? -6.734 -3.377 2.143 1.00 0.00 317 ASP A N 2
ATOM 1199 C CA . ASP A 1 26 ? -7.936 -4.147 2.443 1.00 0.00 317 ASP A CA 2
ATOM 1200 C C . ASP A 1 26 ? -9.081 -3.226 2.842 1.00 0.00 317 ASP A C 2
ATOM 1201 O O . ASP A 1 26 ? -9.025 -2.560 3.877 1.00 0.00 317 ASP A O 2
ATOM 1209 N N . HIS A 1 27 ? -10.119 -3.196 2.015 1.00 0.00 318 HIS A N 2
ATOM 1210 C CA . HIS A 1 27 ? -11.283 -2.362 2.277 1.00 0.00 318 HIS A CA 2
ATOM 1211 C C . HIS A 1 27 ? -12.221 -3.022 3.286 1.00 0.00 318 HIS A C 2
ATOM 1212 O O . HIS A 1 27 ? -13.080 -2.361 3.868 1.00 0.00 318 HIS A O 2
ATOM 1225 N N . ASN A 1 28 ? -12.056 -4.328 3.490 1.00 0.00 319 ASN A N 2
ATOM 1226 C CA . ASN A 1 28 ? -12.886 -5.062 4.439 1.00 0.00 319 ASN A CA 2
ATOM 1227 C C . ASN A 1 28 ? -12.435 -4.782 5.869 1.00 0.00 319 ASN A C 2
ATOM 1228 O O . ASN A 1 28 ? -13.225 -4.343 6.706 1.00 0.00 319 ASN A O 2
ATOM 1238 N N . ASN A 1 29 ? -11.160 -5.044 6.141 1.00 0.00 320 ASN A N 2
ATOM 1239 C CA . ASN A 1 29 ? -10.595 -4.823 7.468 1.00 0.00 320 ASN A CA 2
ATOM 1240 C C . ASN A 1 29 ? -10.056 -3.400 7.614 1.00 0.00 320 ASN A C 2
ATOM 1241 O O . ASN A 1 29 ? -9.780 -2.949 8.726 1.00 0.00 320 ASN A O 2
ATOM 1251 N N . ARG A 1 30 ? -9.900 -2.699 6.492 1.00 0.00 321 ARG A N 2
ATOM 1252 C CA . ARG A 1 30 ? -9.394 -1.332 6.514 1.00 0.00 321 ARG A CA 2
ATOM 1253 C C . ARG A 1 30 ? -7.941 -1.297 6.977 1.00 0.00 321 ARG A C 2
ATOM 1254 O O . ARG A 1 30 ? -7.598 -0.583 7.920 1.00 0.00 321 ARG A O 2
ATOM 1272 N N . THR A 1 31 ? -7.091 -2.068 6.307 1.00 0.00 322 THR A N 2
ATOM 1273 C CA . THR A 1 31 ? -5.677 -2.122 6.654 1.00 0.00 322 THR A CA 2
ATOM 1274 C C . THR A 1 31 ? -4.802 -2.153 5.409 1.00 0.00 322 THR A C 2
ATOM 1275 O O . THR A 1 31 ? -5.270 -1.893 4.300 1.00 0.00 322 THR A O 2
ATOM 1286 N N . THR A 1 32 ? -3.530 -2.475 5.601 1.00 0.00 323 THR A N 2
ATOM 1287 C CA . THR A 1 32 ? -2.584 -2.535 4.496 1.00 0.00 323 THR A CA 2
ATOM 1288 C C . THR A 1 32 ? -1.546 -3.627 4.718 1.00 0.00 323 THR A C 2
ATOM 1289 O O . THR A 1 32 ? -1.501 -4.250 5.780 1.00 0.00 323 THR A O 2
ATOM 1300 N N . GLN A 1 33 ? -0.713 -3.855 3.709 1.00 0.00 324 GLN A N 2
ATOM 1301 C CA . GLN A 1 33 ? 0.333 -4.869 3.798 1.00 0.00 324 GLN A CA 2
ATOM 1302 C C . GLN A 1 33 ? 1.111 -4.966 2.492 1.00 0.00 324 GLN A C 2
ATOM 1303 O O . GLN A 1 33 ? 0.576 -4.697 1.421 1.00 0.00 324 GLN A O 2
ATOM 1315 N N . PHE A 1 34 ? 2.374 -5.365 2.586 1.00 0.00 325 PHE A N 2
ATOM 1316 C CA . PHE A 1 34 ? 3.220 -5.510 1.406 1.00 0.00 325 PHE A CA 2
ATOM 1317 C C . PHE A 1 34 ? 3.144 -6.929 0.863 1.00 0.00 325 PHE A C 2
ATOM 1318 O O . PHE A 1 34 ? 4.153 -7.501 0.452 1.00 0.00 325 PHE A O 2
ATOM 1334 N N . THR A 1 35 ? 1.945 -7.494 0.863 1.00 0.00 326 THR A N 2
ATOM 1335 C CA . THR A 1 35 ? 1.750 -8.846 0.377 1.00 0.00 326 THR A CA 2
ATOM 1336 C C . THR A 1 35 ? 0.431 -8.983 -0.368 1.00 0.00 326 THR A C 2
ATOM 1337 O O . THR A 1 35 ? -0.529 -8.265 -0.090 1.00 0.00 326 THR A O 2
ATOM 1348 N N . ASP A 1 36 ? 0.388 -9.914 -1.313 1.00 0.00 327 ASP A N 2
ATOM 1349 C CA . ASP A 1 36 ? -0.815 -10.151 -2.090 1.00 0.00 327 ASP A CA 2
ATOM 1350 C C . ASP A 1 36 ? -1.648 -11.247 -1.432 1.00 0.00 327 ASP A C 2
ATOM 1351 O O . ASP A 1 36 ? -1.239 -12.407 -1.415 1.00 0.00 327 ASP A O 2
ATOM 1359 N N . PRO A 1 37 ? -2.825 -10.907 -0.880 1.00 0.00 328 PRO A N 2
ATOM 1360 C CA . PRO A 1 37 ? -3.686 -11.887 -0.216 1.00 0.00 328 PRO A CA 2
ATOM 1361 C C . PRO A 1 37 ? -3.890 -13.123 -1.074 1.00 0.00 328 PRO A C 2
ATOM 1362 O O . PRO A 1 37 ? -4.159 -14.211 -0.565 1.00 0.00 328 PRO A O 2
ATOM 1370 N N . ARG A 1 38 ? -3.758 -12.948 -2.383 1.00 0.00 329 ARG A N 2
ATOM 1371 C CA . ARG A 1 38 ? -3.919 -14.051 -3.313 1.00 0.00 329 ARG A CA 2
ATOM 1372 C C . ARG A 1 38 ? -2.789 -15.060 -3.135 1.00 0.00 329 ARG A C 2
ATOM 1373 O O . ARG A 1 38 ? -2.963 -16.255 -3.370 1.00 0.00 329 ARG A O 2
ATOM 1391 N N . LEU A 1 39 ? -1.627 -14.562 -2.716 1.00 0.00 330 LEU A N 2
ATOM 1392 C CA . LEU A 1 39 ? -0.459 -15.407 -2.504 1.00 0.00 330 LEU A CA 2
ATOM 1393 C C . LEU A 1 39 ? -0.669 -16.339 -1.314 1.00 0.00 330 LEU A C 2
ATOM 1394 O O . LEU A 1 39 ? -0.993 -17.514 -1.482 1.00 0.00 330 LEU A O 2
ATOM 1409 N N . SER A 1 40 ? -0.481 -15.805 -0.110 1.00 0.00 331 SER A N 2
ATOM 1410 C CA . SER A 1 40 ? -0.648 -16.588 1.110 1.00 0.00 331 SER A CA 2
ATOM 1411 C C . SER A 1 40 ? -2.123 -16.725 1.473 1.00 0.00 331 SER A C 2
ATOM 1412 O O . SER A 1 40 ? -2.918 -15.815 1.240 1.00 0.00 331 SER A O 2
ATOM 1419 N N . ALA A 1 41 ? -2.483 -17.871 2.044 1.00 0.00 332 ALA A N 2
ATOM 1420 C CA . ALA A 1 41 ? -3.861 -18.128 2.442 1.00 0.00 332 ALA A CA 2
ATOM 1421 C C . ALA A 1 41 ? -3.935 -19.264 3.457 1.00 0.00 332 ALA A C 2
ATOM 1422 O O . ALA A 1 41 ? -2.910 -19.748 3.937 1.00 0.00 332 ALA A O 2
ATOM 1429 N N . ASN A 1 42 ? -5.154 -19.686 3.777 1.00 0.00 333 ASN A N 2
ATOM 1430 C CA . ASN A 1 42 ? -5.362 -20.765 4.736 1.00 0.00 333 ASN A CA 2
ATOM 1431 C C . ASN A 1 42 ? -6.067 -21.950 4.082 1.00 0.00 333 ASN A C 2
ATOM 1432 O O . ASN A 1 42 ? -7.246 -21.797 3.699 1.00 0.00 333 ASN A O 2
ATOM 1443 N N . GLY B 2 1 ? 13.347 -4.365 19.657 1.00 0.00 198 GLY B N 2
ATOM 1444 C CA . GLY B 2 1 ? 12.687 -3.213 18.983 1.00 0.00 198 GLY B CA 2
ATOM 1445 C C . GLY B 2 1 ? 12.838 -3.258 17.473 1.00 0.00 198 GLY B C 2
ATOM 1446 O O . GLY B 2 1 ? 11.842 -3.244 16.750 1.00 0.00 198 GLY B O 2
ATOM 1452 N N . PRO B 2 2 ? 14.081 -3.314 16.968 1.00 0.00 199 PRO B N 2
ATOM 1453 C CA . PRO B 2 2 ? 14.348 -3.361 15.530 1.00 0.00 199 PRO B CA 2
ATOM 1454 C C . PRO B 2 2 ? 14.170 -4.762 14.954 1.00 0.00 199 PRO B C 2
ATOM 1455 O O . PRO B 2 2 ? 15.106 -5.337 14.398 1.00 0.00 199 PRO B O 2
ATOM 1463 N N . LEU B 2 3 ? 12.965 -5.304 15.090 1.00 0.00 200 LEU B N 2
ATOM 1464 C CA . LEU B 2 3 ? 12.666 -6.638 14.585 1.00 0.00 200 LEU B CA 2
ATOM 1465 C C . LEU B 2 3 ? 12.343 -6.598 13.095 1.00 0.00 200 LEU B C 2
ATOM 1466 O O . LEU B 2 3 ? 12.196 -5.525 12.510 1.00 0.00 200 LEU B O 2
ATOM 1481 N N . GLY B 2 4 ? 12.234 -7.775 12.487 1.00 0.00 201 GLY B N 2
ATOM 1482 C CA . GLY B 2 4 ? 11.929 -7.852 11.071 1.00 0.00 201 GLY B CA 2
ATOM 1483 C C . GLY B 2 4 ? 13.118 -7.498 10.202 1.00 0.00 201 GLY B C 2
ATOM 1484 O O . GLY B 2 4 ? 14.266 -7.602 10.634 1.00 0.00 201 GLY B O 2
ATOM 1488 N N . SER B 2 5 ? 12.844 -7.078 8.972 1.00 0.00 202 SER B N 2
ATOM 1489 C CA . SER B 2 5 ? 13.900 -6.707 8.038 1.00 0.00 202 SER B CA 2
ATOM 1490 C C . SER B 2 5 ? 13.541 -5.427 7.291 1.00 0.00 202 SER B C 2
ATOM 1491 O O . SER B 2 5 ? 14.345 -4.497 7.214 1.00 0.00 202 SER B O 2
ATOM 1498 N N . GLU B 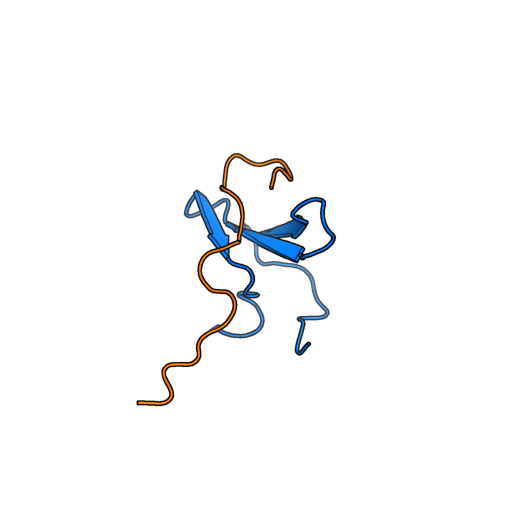2 6 ? 12.332 -5.386 6.741 1.00 0.00 203 GLU B N 2
ATOM 1499 C CA . GLU B 2 6 ? 11.870 -4.220 5.998 1.00 0.00 203 GLU B CA 2
ATOM 1500 C C . GLU B 2 6 ? 10.375 -4.318 5.701 1.00 0.00 203 GLU B C 2
ATOM 1501 O O . GLU B 2 6 ? 9.645 -3.331 5.808 1.00 0.00 203 GLU B O 2
ATOM 1511 N N . LEU B 2 7 ? 9.926 -5.512 5.328 1.00 0.00 204 LEU B N 2
ATOM 1512 C CA . LEU B 2 7 ? 8.519 -5.736 5.013 1.00 0.00 204 LEU B CA 2
ATOM 1513 C C . LEU B 2 7 ? 7.699 -5.935 6.284 1.00 0.00 204 LEU B C 2
ATOM 1514 O O . LEU B 2 7 ? 8.251 -6.114 7.370 1.00 0.00 204 LEU B O 2
ATOM 1529 N N . GLU B 2 8 ? 6.377 -5.902 6.141 1.00 0.00 205 GLU B N 2
ATOM 1530 C CA . GLU B 2 8 ? 5.480 -6.081 7.278 1.00 0.00 205 GLU B CA 2
ATOM 1531 C C . GLU B 2 8 ? 5.606 -4.916 8.258 1.00 0.00 205 GLU B C 2
ATOM 1532 O O . GLU B 2 8 ? 5.847 -5.111 9.449 1.00 0.00 205 GLU B O 2
ATOM 1542 N N . SER B 2 9 ? 5.442 -3.700 7.745 1.00 0.00 206 SER B N 2
ATOM 1543 C CA . SER B 2 9 ? 5.535 -2.504 8.580 1.00 0.00 206 SER B CA 2
ATOM 1544 C C . SER B 2 9 ? 5.385 -1.205 7.778 1.00 0.00 206 SER B C 2
ATOM 1545 O O . SER B 2 9 ? 4.634 -0.313 8.174 1.00 0.00 206 SER B O 2
ATOM 1552 N N . PRO B 2 10 ? 6.092 -1.078 6.639 1.00 0.00 207 PRO B N 2
ATOM 1553 C CA . PRO B 2 10 ? 6.056 0.132 5.805 1.00 0.00 207 PRO B CA 2
ATOM 1554 C C . PRO B 2 10 ? 4.726 0.413 5.087 1.00 0.00 207 PRO B C 2
ATOM 1555 O O . PRO B 2 10 ? 4.392 1.583 4.894 1.00 0.00 207 PRO B O 2
ATOM 1563 N N . PRO B 2 11 ? 3.946 -0.613 4.663 1.00 0.00 208 PRO B N 2
ATOM 1564 C CA . PRO B 2 11 ? 2.686 -0.388 3.964 1.00 0.00 208 PRO B CA 2
ATOM 1565 C C . PRO B 2 11 ? 1.901 0.795 4.518 1.00 0.00 208 PRO B C 2
ATOM 1566 O O . PRO B 2 11 ? 1.538 0.800 5.694 1.00 0.00 208 PRO B O 2
ATOM 1574 N N . PRO B 2 12 ? 1.681 1.838 3.690 1.00 0.00 209 PRO B N 2
ATOM 1575 C CA . PRO B 2 12 ? 0.914 3.023 4.078 1.00 0.00 209 PRO B CA 2
ATOM 1576 C C . PRO B 2 12 ? -0.380 2.663 4.807 1.00 0.00 209 PRO B C 2
ATOM 1577 O O . PRO B 2 12 ? -0.628 1.502 5.111 1.00 0.00 209 PRO B O 2
ATOM 1585 N N . PRO B 2 13 ? -1.247 3.650 5.066 1.00 0.00 210 PRO B N 2
ATOM 1586 C CA . PRO B 2 13 ? -2.491 3.423 5.777 1.00 0.00 210 PRO B CA 2
ATOM 1587 C C . PRO B 2 13 ? -3.630 3.044 4.850 1.00 0.00 210 PRO B C 2
ATOM 1588 O O . PRO B 2 13 ? -3.544 3.228 3.636 1.00 0.00 210 PRO B O 2
ATOM 1596 N N . TYR B 2 14 ? -4.699 2.514 5.426 1.00 0.00 211 TYR B N 2
ATOM 1597 C CA . TYR B 2 14 ? -5.854 2.121 4.642 1.00 0.00 211 TYR B CA 2
ATOM 1598 C C . TYR B 2 14 ? -6.422 3.331 3.904 1.00 0.00 211 TYR B C 2
ATOM 1599 O O . TYR B 2 14 ? -6.161 3.527 2.717 1.00 0.00 211 TYR B O 2
ATOM 1616 N N . SER B 2 15 ? -7.195 4.138 4.624 1.00 0.00 212 SER B N 2
ATOM 1617 C CA . SER B 2 15 ? -7.816 5.323 4.047 1.00 0.00 212 SER B CA 2
ATOM 1618 C C . SER B 2 15 ? -8.703 4.940 2.867 1.00 0.00 212 SER B C 2
ATOM 1619 O O . SER B 2 15 ? -9.911 4.792 3.022 1.00 0.00 212 SER B O 2
ATOM 1626 N N . ARG B 2 16 ? -8.091 4.777 1.690 1.00 0.00 213 ARG B N 2
ATOM 1627 C CA . ARG B 2 16 ? -8.812 4.396 0.472 1.00 0.00 213 ARG B CA 2
ATOM 1628 C C . ARG B 2 16 ? -7.969 4.694 -0.765 1.00 0.00 213 ARG B C 2
ATOM 1629 O O . ARG B 2 16 ? -8.001 3.951 -1.745 1.00 0.00 213 ARG B O 2
ATOM 1647 N N . TYR B 2 17 ? -7.215 5.789 -0.708 1.00 0.00 214 TYR B N 2
ATOM 1648 C CA . TYR B 2 17 ? -6.359 6.190 -1.821 1.00 0.00 214 TYR B CA 2
ATOM 1649 C C . TYR B 2 17 ? -4.920 5.729 -1.588 1.00 0.00 214 TYR B C 2
ATOM 1650 O O . TYR B 2 17 ? -4.601 5.180 -0.534 1.00 0.00 214 TYR B O 2
ATOM 1667 N N . PRO B 2 18 ? -4.033 5.936 -2.578 1.00 0.00 215 PRO B N 2
ATOM 1668 C CA . PRO B 2 18 ? -2.634 5.544 -2.478 1.00 0.00 215 PRO B CA 2
ATOM 1669 C C . PRO B 2 18 ? -1.758 6.644 -1.894 1.00 0.00 215 PRO B C 2
ATOM 1670 O O . PRO B 2 18 ? -1.265 7.510 -2.617 1.00 0.00 215 PRO B O 2
ATOM 1678 N N . MET B 2 19 ? -1.569 6.605 -0.580 1.00 0.00 216 MET B N 2
ATOM 1679 C CA . MET B 2 19 ? -0.755 7.602 0.103 1.00 0.00 216 MET B CA 2
ATOM 1680 C C . MET B 2 19 ? 0.265 6.950 1.027 1.00 0.00 216 MET B C 2
ATOM 1681 O O . MET B 2 19 ? -0.093 6.373 2.053 1.00 0.00 216 MET B O 2
ATOM 1693 N N . ASP B 2 20 ? 1.539 7.058 0.660 1.00 0.00 217 ASP B N 2
ATOM 1694 C CA . ASP B 2 20 ? 2.621 6.482 1.451 1.00 0.00 217 ASP B CA 2
ATOM 1695 C C . ASP B 2 20 ? 2.483 6.859 2.923 1.00 0.00 217 ASP B C 2
ATOM 1696 O O . ASP B 2 20 ? 1.655 7.743 3.232 1.00 0.00 217 ASP B O 2
ATOM 1705 N N . GLY A 1 1 ? 9.227 -13.501 -9.822 1.00 0.00 292 GLY A N 3
ATOM 1706 C CA . GLY A 1 1 ? 8.136 -12.702 -9.200 1.00 0.00 292 GLY A CA 3
ATOM 1707 C C . GLY A 1 1 ? 6.765 -13.088 -9.724 1.00 0.00 292 GLY A C 3
ATOM 1708 O O . GLY A 1 1 ? 6.339 -12.598 -10.770 1.00 0.00 292 GLY A O 3
ATOM 1714 N N . PRO A 1 2 ? 6.046 -13.971 -9.009 1.00 0.00 293 PRO A N 3
ATOM 1715 C CA . PRO A 1 2 ? 4.711 -14.415 -9.419 1.00 0.00 293 PRO A CA 3
ATOM 1716 C C . PRO A 1 2 ? 3.658 -13.325 -9.249 1.00 0.00 293 PRO A C 3
ATOM 1717 O O . PRO A 1 2 ? 2.801 -13.136 -10.113 1.00 0.00 293 PRO A O 3
ATOM 1725 N N . LEU A 1 3 ? 3.728 -12.611 -8.131 1.00 0.00 294 LEU A N 3
ATOM 1726 C CA . LEU A 1 3 ? 2.779 -11.539 -7.847 1.00 0.00 294 LEU A CA 3
ATOM 1727 C C . LEU A 1 3 ? 1.343 -12.040 -7.964 1.00 0.00 294 LEU A C 3
ATOM 1728 O O . LEU A 1 3 ? 0.505 -11.406 -8.606 1.00 0.00 294 LEU A O 3
ATOM 1743 N N . GLY A 1 4 ? 1.067 -13.181 -7.340 1.00 0.00 295 GLY A N 3
ATOM 1744 C CA . GLY A 1 4 ? -0.269 -13.747 -7.386 1.00 0.00 295 GLY A CA 3
ATOM 1745 C C . GLY A 1 4 ? -0.616 -14.305 -8.752 1.00 0.00 295 GLY A C 3
ATOM 1746 O O . GLY A 1 4 ? 0.268 -14.556 -9.571 1.00 0.00 295 GLY A O 3
ATOM 1750 N N . SER A 1 5 ? -1.908 -14.503 -8.999 1.00 0.00 296 SER A N 3
ATOM 1751 C CA . SER A 1 5 ? -2.369 -15.035 -10.276 1.00 0.00 296 SER A CA 3
ATOM 1752 C C . SER A 1 5 ? -3.427 -14.126 -10.893 1.00 0.00 296 SER A C 3
ATOM 1753 O O . SER A 1 5 ? -3.194 -13.499 -11.926 1.00 0.00 296 SER A O 3
ATOM 1760 N N . GLY A 1 6 ? -4.590 -14.059 -10.254 1.00 0.00 297 GLY A N 3
ATOM 1761 C CA . GLY A 1 6 ? -5.666 -13.223 -10.757 1.00 0.00 297 GLY A CA 3
ATOM 1762 C C . GLY A 1 6 ? -5.824 -11.942 -9.961 1.00 0.00 297 GLY A C 3
ATOM 1763 O O . GLY A 1 6 ? -5.032 -11.668 -9.059 1.00 0.00 297 GLY A O 3
ATOM 1767 N N . PRO A 1 7 ? -6.847 -11.129 -10.276 1.00 0.00 298 PRO A N 3
ATOM 1768 C CA . PRO A 1 7 ? -7.098 -9.865 -9.574 1.00 0.00 298 PRO A CA 3
ATOM 1769 C C . PRO A 1 7 ? -7.420 -10.074 -8.098 1.00 0.00 298 PRO A C 3
ATOM 1770 O O . PRO A 1 7 ? -7.909 -11.130 -7.700 1.00 0.00 298 PRO A O 3
ATOM 1778 N N . LEU A 1 8 ? -7.144 -9.053 -7.297 1.00 0.00 299 LEU A N 3
ATOM 1779 C CA . LEU A 1 8 ? -7.392 -9.109 -5.860 1.00 0.00 299 LEU A CA 3
ATOM 1780 C C . LEU A 1 8 ? -8.834 -9.516 -5.556 1.00 0.00 299 LEU A C 3
ATOM 1781 O O . LEU A 1 8 ? -9.716 -9.386 -6.404 1.00 0.00 299 LEU A O 3
ATOM 1796 N N . PRO A 1 9 ? -9.084 -10.019 -4.332 1.00 0.00 300 PRO A N 3
ATOM 1797 C CA . PRO A 1 9 ? -10.423 -10.439 -3.903 1.00 0.00 300 PRO A CA 3
ATOM 1798 C C . PRO A 1 9 ? -11.408 -9.275 -3.879 1.00 0.00 300 PRO A C 3
ATOM 1799 O O . PRO A 1 9 ? -11.060 -8.149 -4.234 1.00 0.00 300 PRO A O 3
ATOM 1807 N N . PRO A 1 10 ? -12.657 -9.536 -3.462 1.00 0.00 301 PRO A N 3
ATOM 1808 C CA . PRO A 1 10 ? -13.697 -8.514 -3.391 1.00 0.00 301 PRO A CA 3
ATOM 1809 C C . PRO A 1 10 ? -13.546 -7.599 -2.176 1.00 0.00 301 PRO A C 3
ATOM 1810 O O . PRO A 1 10 ? -14.479 -7.437 -1.389 1.00 0.00 301 PRO A O 3
ATOM 1818 N N . GLY A 1 11 ? -12.368 -7.000 -2.027 1.00 0.00 302 GLY A N 3
ATOM 1819 C CA . GLY A 1 11 ? -12.133 -6.104 -0.907 1.00 0.00 302 GLY A CA 3
ATOM 1820 C C . GLY A 1 11 ? -10.771 -5.441 -0.957 1.00 0.00 302 GLY A C 3
ATOM 1821 O O . GLY A 1 11 ? -10.620 -4.290 -0.551 1.00 0.00 302 GLY A O 3
ATOM 1825 N N . TRP A 1 12 ? -9.776 -6.166 -1.455 1.00 0.00 303 TRP A N 3
ATOM 1826 C CA . TRP A 1 12 ? -8.423 -5.635 -1.544 1.00 0.00 303 TRP A CA 3
ATOM 1827 C C . TRP A 1 12 ? -8.221 -4.815 -2.811 1.00 0.00 303 TRP A C 3
ATOM 1828 O O . TRP A 1 12 ? -9.039 -4.854 -3.731 1.00 0.00 303 TRP A O 3
ATOM 1848 N N . GLU A 1 13 ? -7.119 -4.074 -2.846 1.00 0.00 304 GLU A N 3
ATOM 1849 C CA . GLU A 1 13 ? -6.782 -3.248 -3.996 1.00 0.00 304 GLU A CA 3
ATOM 1850 C C . GLU A 1 13 ? -5.296 -2.923 -4.014 1.00 0.00 304 GLU A C 3
ATOM 1851 O O . GLU A 1 13 ? -4.723 -2.536 -2.997 1.00 0.00 304 GLU A O 3
ATOM 1861 N N . ILE A 1 14 ? -4.677 -3.073 -5.178 1.00 0.00 305 ILE A N 3
ATOM 1862 C CA . ILE A 1 14 ? -3.256 -2.794 -5.320 1.00 0.00 305 ILE A CA 3
ATOM 1863 C C . ILE A 1 14 ? -3.003 -1.290 -5.348 1.00 0.00 305 ILE A C 3
ATOM 1864 O O . ILE A 1 14 ? -3.852 -0.511 -5.782 1.00 0.00 305 ILE A O 3
ATOM 1879 N N . ARG A 1 15 ? -1.829 -0.898 -4.880 1.00 0.00 306 ARG A N 3
ATOM 1880 C CA . ARG A 1 15 ? -1.444 0.503 -4.844 1.00 0.00 306 ARG A CA 3
ATOM 1881 C C . ARG A 1 15 ? 0.057 0.626 -4.629 1.00 0.00 306 ARG A C 3
ATOM 1882 O O . ARG A 1 15 ? 0.736 -0.371 -4.393 1.00 0.00 306 ARG A O 3
ATOM 1900 N N . ASN A 1 16 ? 0.580 1.839 -4.723 1.00 0.00 307 ASN A N 3
ATOM 1901 C CA . ASN A 1 16 ? 2.009 2.056 -4.525 1.00 0.00 307 ASN A CA 3
ATOM 1902 C C . ASN A 1 16 ? 2.251 3.228 -3.584 1.00 0.00 307 ASN A C 3
ATOM 1903 O O . ASN A 1 16 ? 1.545 4.236 -3.630 1.00 0.00 307 ASN A O 3
ATOM 1913 N N . THR A 1 17 ? 3.257 3.086 -2.731 1.00 0.00 308 THR A N 3
ATOM 1914 C CA . THR A 1 17 ? 3.591 4.121 -1.762 1.00 0.00 308 THR A CA 3
ATOM 1915 C C . THR A 1 17 ? 4.100 5.380 -2.451 1.00 0.00 308 THR A C 3
ATOM 1916 O O . THR A 1 17 ? 3.527 6.458 -2.296 1.00 0.00 308 THR A O 3
ATOM 1927 N N . ALA A 1 18 ? 5.178 5.237 -3.212 1.00 0.00 309 ALA A N 3
ATOM 1928 C CA . ALA A 1 18 ? 5.766 6.365 -3.924 1.00 0.00 309 ALA A CA 3
ATOM 1929 C C . ALA A 1 18 ? 7.048 5.950 -4.634 1.00 0.00 309 ALA A C 3
ATOM 1930 O O . ALA A 1 18 ? 7.117 5.949 -5.862 1.00 0.00 309 ALA A O 3
ATOM 1937 N N . THR A 1 19 ? 8.064 5.595 -3.852 1.00 0.00 310 THR A N 3
ATOM 1938 C CA . THR A 1 19 ? 9.340 5.171 -4.410 1.00 0.00 310 THR A CA 3
ATOM 1939 C C . THR A 1 19 ? 9.143 4.016 -5.386 1.00 0.00 310 THR A C 3
ATOM 1940 O O . THR A 1 19 ? 9.906 3.856 -6.339 1.00 0.00 310 THR A O 3
ATOM 1951 N N . GLY A 1 20 ? 8.113 3.211 -5.138 1.00 0.00 311 GLY A N 3
ATOM 1952 C CA . GLY A 1 20 ? 7.827 2.083 -6.004 1.00 0.00 311 GLY A CA 3
ATOM 1953 C C . GLY A 1 20 ? 7.192 0.923 -5.264 1.00 0.00 311 GLY A C 3
ATOM 1954 O O . GLY A 1 20 ? 6.472 0.121 -5.859 1.00 0.00 311 GLY A O 3
ATOM 1958 N N . ARG A 1 21 ? 7.455 0.832 -3.966 1.00 0.00 312 ARG A N 3
ATOM 1959 C CA . ARG A 1 21 ? 6.898 -0.242 -3.150 1.00 0.00 312 ARG A CA 3
ATOM 1960 C C . ARG A 1 21 ? 5.390 -0.289 -3.275 1.00 0.00 312 ARG A C 3
ATOM 1961 O O . ARG A 1 21 ? 4.682 0.644 -2.897 1.00 0.00 312 ARG A O 3
ATOM 1979 N N . VAL A 1 22 ? 4.918 -1.399 -3.811 1.00 0.00 313 VAL A N 3
ATOM 1980 C CA . VAL A 1 22 ? 3.503 -1.618 -4.010 1.00 0.00 313 VAL A CA 3
ATOM 1981 C C . VAL A 1 22 ? 2.899 -2.363 -2.824 1.00 0.00 313 VAL A C 3
ATOM 1982 O O . VAL A 1 22 ? 3.432 -3.378 -2.375 1.00 0.00 313 VAL A O 3
ATOM 1995 N N . TYR A 1 23 ? 1.782 -1.848 -2.321 1.00 0.00 314 TYR A N 3
ATOM 1996 C CA . TYR A 1 23 ? 1.101 -2.462 -1.192 1.00 0.00 314 TYR A CA 3
ATOM 1997 C C . TYR A 1 23 ? -0.339 -2.797 -1.537 1.00 0.00 314 TYR A C 3
ATOM 1998 O O . TYR A 1 23 ? -0.865 -2.367 -2.563 1.00 0.00 314 TYR A O 3
ATOM 2015 N N . PHE A 1 24 ? -0.966 -3.571 -0.667 1.00 0.00 315 PHE A N 3
ATOM 2016 C CA . PHE A 1 24 ? -2.345 -3.966 -0.849 1.00 0.00 315 PHE A CA 3
ATOM 2017 C C . PHE A 1 24 ? -3.225 -3.307 0.201 1.00 0.00 315 PHE A C 3
ATOM 2018 O O . PHE A 1 24 ? -2.895 -3.295 1.390 1.00 0.00 315 PHE A O 3
ATOM 2034 N N . VAL A 1 25 ? -4.340 -2.753 -0.257 1.00 0.00 316 VAL A N 3
ATOM 2035 C CA . VAL A 1 25 ? -5.278 -2.068 0.618 1.00 0.00 316 VAL A CA 3
ATOM 2036 C C . VAL A 1 25 ? -6.531 -2.898 0.856 1.00 0.00 316 VAL A C 3
ATOM 2037 O O . VAL A 1 25 ? -7.280 -3.183 -0.077 1.00 0.00 316 VAL A O 3
ATOM 2050 N N . ASP A 1 26 ? -6.761 -3.274 2.110 1.00 0.00 317 ASP A N 3
ATOM 2051 C CA . ASP A 1 26 ? -7.932 -4.064 2.467 1.00 0.00 317 ASP A CA 3
ATOM 2052 C C . ASP A 1 26 ? -9.100 -3.156 2.836 1.00 0.00 317 ASP A C 3
ATOM 2053 O O . ASP A 1 26 ? -9.039 -2.416 3.817 1.00 0.00 317 ASP A O 3
ATOM 2061 N N . HIS A 1 27 ? -10.165 -3.220 2.043 1.00 0.00 318 HIS A N 3
ATOM 2062 C CA . HIS A 1 27 ? -11.346 -2.401 2.286 1.00 0.00 318 HIS A CA 3
ATOM 2063 C C . HIS A 1 27 ? -12.290 -3.078 3.279 1.00 0.00 318 HIS A C 3
ATOM 2064 O O . HIS A 1 27 ? -13.128 -2.420 3.895 1.00 0.00 318 HIS A O 3
ATOM 2077 N N . ASN A 1 28 ? -12.152 -4.394 3.429 1.00 0.00 319 ASN A N 3
ATOM 2078 C CA . ASN A 1 28 ? -12.991 -5.146 4.354 1.00 0.00 319 ASN A CA 3
ATOM 2079 C C . ASN A 1 28 ? -12.512 -4.964 5.792 1.00 0.00 319 ASN A C 3
ATOM 2080 O O . ASN A 1 28 ? -13.258 -4.493 6.650 1.00 0.00 319 ASN A O 3
ATOM 2090 N N . ASN A 1 29 ? -11.262 -5.342 6.045 1.00 0.00 320 ASN A N 3
ATOM 2091 C CA . ASN A 1 29 ? -10.681 -5.224 7.380 1.00 0.00 320 ASN A CA 3
ATOM 2092 C C . ASN A 1 29 ? -10.154 -3.815 7.640 1.00 0.00 320 ASN A C 3
ATOM 2093 O O . ASN A 1 29 ? -9.884 -3.451 8.784 1.00 0.00 320 ASN A O 3
ATOM 2103 N N . ARG A 1 30 ? -10.000 -3.027 6.578 1.00 0.00 321 ARG A N 3
ATOM 2104 C CA . ARG A 1 30 ? -9.508 -1.659 6.706 1.00 0.00 321 ARG A CA 3
ATOM 2105 C C . ARG A 1 30 ? -8.055 -1.641 7.176 1.00 0.00 321 ARG A C 3
ATOM 2106 O O . ARG A 1 30 ? -7.751 -1.152 8.264 1.00 0.00 321 ARG A O 3
ATOM 2124 N N . THR A 1 31 ? -7.164 -2.177 6.346 1.00 0.00 322 THR A N 3
ATOM 2125 C CA . THR A 1 31 ? -5.742 -2.220 6.671 1.00 0.00 322 THR A CA 3
ATOM 2126 C C . THR A 1 31 ? -4.890 -2.250 5.409 1.00 0.00 322 THR A C 3
ATOM 2127 O O . THR A 1 31 ? -5.375 -1.972 4.313 1.00 0.00 322 THR A O 3
ATOM 2138 N N . THR A 1 32 ? -3.616 -2.591 5.573 1.00 0.00 323 THR A N 3
ATOM 2139 C CA . THR A 1 32 ? -2.692 -2.652 4.449 1.00 0.00 323 THR A CA 3
ATOM 2140 C C . THR A 1 32 ? -1.650 -3.742 4.649 1.00 0.00 323 THR A C 3
ATOM 2141 O O . THR A 1 32 ? -1.582 -4.368 5.706 1.00 0.00 323 THR A O 3
ATOM 2152 N N . GLN A 1 33 ? -0.839 -3.962 3.623 1.00 0.00 324 GLN A N 3
ATOM 2153 C CA . GLN A 1 33 ? 0.222 -4.963 3.690 1.00 0.00 324 GLN A CA 3
ATOM 2154 C C . GLN A 1 33 ? 1.029 -4.986 2.400 1.00 0.00 324 GLN A C 3
ATOM 2155 O O . GLN A 1 33 ? 0.522 -4.649 1.337 1.00 0.00 324 GLN A O 3
ATOM 2167 N N . PHE A 1 34 ? 2.288 -5.395 2.497 1.00 0.00 325 PHE A N 3
ATOM 2168 C CA . PHE A 1 34 ? 3.158 -5.478 1.325 1.00 0.00 325 PHE A CA 3
ATOM 2169 C C . PHE A 1 34 ? 3.104 -6.879 0.728 1.00 0.00 325 PHE A C 3
ATOM 2170 O O . PHE A 1 34 ? 4.053 -7.328 0.085 1.00 0.00 325 PHE A O 3
ATOM 2186 N N . THR A 1 35 ? 1.988 -7.567 0.944 1.00 0.00 326 THR A N 3
ATOM 2187 C CA . THR A 1 35 ? 1.819 -8.919 0.447 1.00 0.00 326 THR A CA 3
ATOM 2188 C C . THR A 1 35 ? 0.499 -9.090 -0.292 1.00 0.00 326 THR A C 3
ATOM 2189 O O . THR A 1 35 ? -0.487 -8.420 0.013 1.00 0.00 326 THR A O 3
ATOM 2200 N N . ASP A 1 36 ? 0.490 -9.994 -1.264 1.00 0.00 327 ASP A N 3
ATOM 2201 C CA . ASP A 1 36 ? -0.712 -10.269 -2.035 1.00 0.00 327 ASP A CA 3
ATOM 2202 C C . ASP A 1 36 ? -1.560 -11.319 -1.321 1.00 0.00 327 ASP A C 3
ATOM 2203 O O . ASP A 1 36 ? -1.176 -12.485 -1.252 1.00 0.00 327 ASP A O 3
ATOM 2211 N N . PRO A 1 37 ? -2.724 -10.931 -0.777 1.00 0.00 328 PRO A N 3
ATOM 2212 C CA . PRO A 1 37 ? -3.604 -11.859 -0.058 1.00 0.00 328 PRO A CA 3
ATOM 2213 C C . PRO A 1 37 ? -3.959 -13.082 -0.892 1.00 0.00 328 PRO A C 3
ATOM 2214 O O . PRO A 1 37 ? -4.364 -14.114 -0.358 1.00 0.00 328 PRO A O 3
ATOM 2222 N N . ARG A 1 38 ? -3.807 -12.961 -2.207 1.00 0.00 329 ARG A N 3
ATOM 2223 C CA . ARG A 1 38 ? -4.121 -14.058 -3.110 1.00 0.00 329 ARG A CA 3
ATOM 2224 C C . ARG A 1 38 ? -2.973 -15.062 -3.191 1.00 0.00 329 ARG A C 3
ATOM 2225 O O . ARG A 1 38 ? -3.186 -16.232 -3.508 1.00 0.00 329 ARG A O 3
ATOM 2243 N N . LEU A 1 39 ? -1.757 -14.604 -2.902 1.00 0.00 330 LEU A N 3
ATOM 2244 C CA . LEU A 1 39 ? -0.583 -15.474 -2.952 1.00 0.00 330 LEU A CA 3
ATOM 2245 C C . LEU A 1 39 ? -0.835 -16.778 -2.201 1.00 0.00 330 LEU A C 3
ATOM 2246 O O . LEU A 1 39 ? -0.647 -17.865 -2.747 1.00 0.00 330 LEU A O 3
ATOM 2261 N N . SER A 1 40 ? -1.261 -16.662 -0.949 1.00 0.00 331 SER A N 3
ATOM 2262 C CA . SER A 1 40 ? -1.538 -17.832 -0.124 1.00 0.00 331 SER A CA 3
ATOM 2263 C C . SER A 1 40 ? -3.019 -18.193 -0.171 1.00 0.00 331 SER A C 3
ATOM 2264 O O . SER A 1 40 ? -3.806 -17.739 0.658 1.00 0.00 331 SER A O 3
ATOM 2271 N N . ALA A 1 41 ? -3.393 -19.013 -1.149 1.00 0.00 332 ALA A N 3
ATOM 2272 C CA . ALA A 1 41 ? -4.779 -19.437 -1.303 1.00 0.00 332 ALA A CA 3
ATOM 2273 C C . ALA A 1 41 ? -4.917 -20.461 -2.425 1.00 0.00 332 ALA A C 3
ATOM 2274 O O . ALA A 1 41 ? -5.881 -20.434 -3.189 1.00 0.00 332 ALA A O 3
ATOM 2281 N N . ASN A 1 42 ? -3.946 -21.363 -2.518 1.00 0.00 333 ASN A N 3
ATOM 2282 C CA . ASN A 1 42 ? -3.957 -22.398 -3.546 1.00 0.00 333 ASN A CA 3
ATOM 2283 C C . ASN A 1 42 ? -4.107 -21.786 -4.935 1.00 0.00 333 ASN A C 3
ATOM 2284 O O . ASN A 1 42 ? -5.250 -21.722 -5.433 1.00 0.00 333 ASN A O 3
ATOM 2295 N N . GLY B 2 1 ? 24.360 -5.392 7.900 1.00 0.00 198 GLY B N 3
ATOM 2296 C CA . GLY B 2 1 ? 23.941 -5.719 9.291 1.00 0.00 198 GLY B CA 3
ATOM 2297 C C . GLY B 2 1 ? 22.447 -5.539 9.502 1.00 0.00 198 GLY B C 3
ATOM 2298 O O . GLY B 2 1 ? 21.731 -5.187 8.564 1.00 0.00 198 GLY B O 3
ATOM 2304 N N . PRO B 2 2 ? 21.937 -5.772 10.728 1.00 0.00 199 PRO B N 3
ATOM 2305 C CA . PRO B 2 2 ? 20.513 -5.627 11.026 1.00 0.00 199 PRO B CA 3
ATOM 2306 C C . PRO B 2 2 ? 20.135 -4.188 11.359 1.00 0.00 199 PRO B C 3
ATOM 2307 O O . PRO B 2 2 ? 20.064 -3.809 12.528 1.00 0.00 199 PRO B O 3
ATOM 2315 N N . LEU B 2 3 ? 19.892 -3.390 10.326 1.00 0.00 200 LEU B N 3
ATOM 2316 C CA . LEU B 2 3 ? 19.522 -1.992 10.512 1.00 0.00 200 LEU B CA 3
ATOM 2317 C C . LEU B 2 3 ? 18.296 -1.866 11.412 1.00 0.00 200 LEU B C 3
ATOM 2318 O O . LEU B 2 3 ? 18.377 -1.327 12.516 1.00 0.00 200 LEU B O 3
ATOM 2333 N N . GLY B 2 4 ? 17.161 -2.368 10.933 1.00 0.00 201 GLY B N 3
ATOM 2334 C CA . GLY B 2 4 ? 15.936 -2.303 11.708 1.00 0.00 201 GLY B CA 3
ATOM 2335 C C . GLY B 2 4 ? 15.185 -1.001 11.504 1.00 0.00 201 GLY B C 3
ATOM 2336 O O . GLY B 2 4 ? 14.695 -0.404 12.462 1.00 0.00 201 GLY B O 3
ATOM 2340 N N . SER B 2 5 ? 15.092 -0.562 10.254 1.00 0.00 202 SER B N 3
ATOM 2341 C CA . SER B 2 5 ? 14.394 0.676 9.929 1.00 0.00 202 SER B CA 3
ATOM 2342 C C . SER B 2 5 ? 14.198 0.809 8.422 1.00 0.00 202 SER B C 3
ATOM 2343 O O . SER B 2 5 ? 14.724 1.731 7.798 1.00 0.00 202 SER B O 3
ATOM 2350 N N . GLU B 2 6 ? 13.441 -0.118 7.843 1.00 0.00 203 GLU B N 3
ATOM 2351 C CA . GLU B 2 6 ? 13.183 -0.100 6.408 1.00 0.00 203 GLU B CA 3
ATOM 2352 C C . GLU B 2 6 ? 11.965 -0.948 6.054 1.00 0.00 203 GLU B C 3
ATOM 2353 O O . GLU B 2 6 ? 11.089 -0.507 5.310 1.00 0.00 203 GLU B O 3
ATOM 2363 N N . LEU B 2 7 ? 11.913 -2.163 6.591 1.00 0.00 204 LEU B N 3
ATOM 2364 C CA . LEU B 2 7 ? 10.802 -3.066 6.316 1.00 0.00 204 LEU B CA 3
ATOM 2365 C C . LEU B 2 7 ? 9.945 -3.294 7.557 1.00 0.00 204 LEU B C 3
ATOM 2366 O O . LEU B 2 7 ? 9.300 -4.334 7.694 1.00 0.00 204 LEU B O 3
ATOM 2381 N N . GLU B 2 8 ? 9.944 -2.320 8.461 1.00 0.00 205 GLU B N 3
ATOM 2382 C CA . GLU B 2 8 ? 9.154 -2.416 9.683 1.00 0.00 205 GLU B CA 3
ATOM 2383 C C . GLU B 2 8 ? 7.698 -2.063 9.399 1.00 0.00 205 GLU B C 3
ATOM 2384 O O . GLU B 2 8 ? 7.182 -1.057 9.887 1.00 0.00 205 GLU B O 3
ATOM 2394 N N . SER B 2 9 ? 7.041 -2.901 8.604 1.00 0.00 206 SER B N 3
ATOM 2395 C CA . SER B 2 9 ? 5.648 -2.678 8.236 1.00 0.00 206 SER B CA 3
ATOM 2396 C C . SER B 2 9 ? 5.481 -1.335 7.528 1.00 0.00 206 SER B C 3
ATOM 2397 O O . SER B 2 9 ? 4.779 -0.451 8.018 1.00 0.00 206 SER B O 3
ATOM 2404 N N . PRO B 2 10 ? 6.130 -1.164 6.360 1.00 0.00 207 PRO B N 3
ATOM 2405 C CA . PRO B 2 10 ? 6.055 0.078 5.588 1.00 0.00 207 PRO B CA 3
ATOM 2406 C C . PRO B 2 10 ? 4.691 0.358 4.934 1.00 0.00 207 PRO B C 3
ATOM 2407 O O . PRO B 2 10 ? 4.326 1.526 4.798 1.00 0.00 207 PRO B O 3
ATOM 2415 N N . PRO B 2 11 ? 3.910 -0.672 4.504 1.00 0.00 208 PRO B N 3
ATOM 2416 C CA . PRO B 2 11 ? 2.622 -0.447 3.857 1.00 0.00 208 PRO B CA 3
ATOM 2417 C C . PRO B 2 11 ? 1.835 0.717 4.448 1.00 0.00 208 PRO B C 3
ATOM 2418 O O . PRO B 2 11 ? 1.481 0.690 5.626 1.00 0.00 208 PRO B O 3
ATOM 2426 N N . PRO B 2 12 ? 1.597 1.777 3.648 1.00 0.00 209 PRO B N 3
ATOM 2427 C CA . PRO B 2 12 ? 0.817 2.945 4.066 1.00 0.00 209 PRO B CA 3
ATOM 2428 C C . PRO B 2 12 ? -0.469 2.560 4.799 1.00 0.00 209 PRO B C 3
ATOM 2429 O O . PRO B 2 12 ? -0.704 1.391 5.079 1.00 0.00 209 PRO B O 3
ATOM 2437 N N . PRO B 2 13 ? -1.345 3.536 5.087 1.00 0.00 210 PRO B N 3
ATOM 2438 C CA . PRO B 2 13 ? -2.585 3.278 5.802 1.00 0.00 210 PRO B CA 3
ATOM 2439 C C . PRO B 2 13 ? -3.692 2.778 4.891 1.00 0.00 210 PRO B C 3
ATOM 2440 O O . PRO B 2 13 ? -3.643 2.966 3.675 1.00 0.00 210 PRO B O 3
ATOM 2448 N N . TYR B 2 14 ? -4.696 2.141 5.487 1.00 0.00 211 TYR B N 3
ATOM 2449 C CA . TYR B 2 14 ? -5.820 1.610 4.727 1.00 0.00 211 TYR B CA 3
ATOM 2450 C C . TYR B 2 14 ? -6.348 2.656 3.743 1.00 0.00 211 TYR B C 3
ATOM 2451 O O . TYR B 2 14 ? -5.936 2.695 2.584 1.00 0.00 211 TYR B O 3
ATOM 2468 N N . SER B 2 15 ? -7.261 3.501 4.215 1.00 0.00 212 SER B N 3
ATOM 2469 C CA . SER B 2 15 ? -7.849 4.533 3.371 1.00 0.00 212 SER B CA 3
ATOM 2470 C C . SER B 2 15 ? -8.334 3.931 2.058 1.00 0.00 212 SER B C 3
ATOM 2471 O O . SER B 2 15 ? -8.514 2.717 1.954 1.00 0.00 212 SER B O 3
ATOM 2478 N N . ARG B 2 16 ? -8.545 4.775 1.059 1.00 0.00 213 ARG B N 3
ATOM 2479 C CA . ARG B 2 16 ? -9.005 4.303 -0.240 1.00 0.00 213 ARG B CA 3
ATOM 2480 C C . ARG B 2 16 ? -8.078 4.748 -1.373 1.00 0.00 213 ARG B C 3
ATOM 2481 O O . ARG B 2 16 ? -8.142 4.213 -2.479 1.00 0.00 213 ARG B O 3
ATOM 2499 N N . TYR B 2 17 ? -7.218 5.727 -1.099 1.00 0.00 214 TYR B N 3
ATOM 2500 C CA . TYR B 2 17 ? -6.288 6.226 -2.105 1.00 0.00 214 TYR B CA 3
ATOM 2501 C C . TYR B 2 17 ? -4.859 5.781 -1.796 1.00 0.00 214 TYR B C 3
ATOM 2502 O O . TYR B 2 17 ? -4.599 5.179 -0.754 1.00 0.00 214 TYR B O 3
ATOM 2519 N N . PRO B 2 18 ? -3.914 6.072 -2.706 1.00 0.00 215 PRO B N 3
ATOM 2520 C CA . PRO B 2 18 ? -2.513 5.705 -2.546 1.00 0.00 215 PRO B CA 3
ATOM 2521 C C . PRO B 2 18 ? -1.703 6.805 -1.867 1.00 0.00 215 PRO B C 3
ATOM 2522 O O . PRO B 2 18 ? -1.249 7.744 -2.519 1.00 0.00 215 PRO B O 3
ATOM 2530 N N . MET B 2 19 ? -1.524 6.684 -0.555 1.00 0.00 216 MET B N 3
ATOM 2531 C CA . MET B 2 19 ? -0.774 7.681 0.199 1.00 0.00 216 MET B CA 3
ATOM 2532 C C . MET B 2 19 ? 0.283 7.036 1.088 1.00 0.00 216 MET B C 3
ATOM 2533 O O . MET B 2 19 ? -0.035 6.443 2.116 1.00 0.00 216 MET B O 3
ATOM 2545 N N . ASP B 2 20 ? 1.546 7.171 0.686 1.00 0.00 217 ASP B N 3
ATOM 2546 C CA . ASP B 2 20 ? 2.663 6.608 1.441 1.00 0.00 217 ASP B CA 3
ATOM 2547 C C . ASP B 2 20 ? 2.537 6.934 2.928 1.00 0.00 217 ASP B C 3
ATOM 2548 O O . ASP B 2 20 ? 2.598 5.993 3.746 1.00 0.00 217 ASP B O 3
ATOM 2557 N N . GLY A 1 1 ? 1.805 -5.069 -8.245 1.00 0.00 292 GLY A N 4
ATOM 2558 C CA . GLY A 1 1 ? 2.031 -6.508 -8.554 1.00 0.00 292 GLY A CA 4
ATOM 2559 C C . GLY A 1 1 ? 3.415 -6.977 -8.148 1.00 0.00 292 GLY A C 4
ATOM 2560 O O . GLY A 1 1 ? 4.286 -7.153 -9.001 1.00 0.00 292 GLY A O 4
ATOM 2566 N N . PRO A 1 2 ? 3.649 -7.191 -6.842 1.00 0.00 293 PRO A N 4
ATOM 2567 C CA . PRO A 1 2 ? 4.948 -7.643 -6.337 1.00 0.00 293 PRO A CA 4
ATOM 2568 C C . PRO A 1 2 ? 5.234 -9.104 -6.677 1.00 0.00 293 PRO A C 4
ATOM 2569 O O . PRO A 1 2 ? 6.270 -9.423 -7.262 1.00 0.00 293 PRO A O 4
ATOM 2577 N N . LEU A 1 3 ? 4.310 -9.987 -6.313 1.00 0.00 294 LEU A N 4
ATOM 2578 C CA . LEU A 1 3 ? 4.466 -11.412 -6.584 1.00 0.00 294 LEU A CA 4
ATOM 2579 C C . LEU A 1 3 ? 3.265 -11.949 -7.355 1.00 0.00 294 LEU A C 4
ATOM 2580 O O . LEU A 1 3 ? 3.417 -12.658 -8.349 1.00 0.00 294 LEU A O 4
ATOM 2595 N N . GLY A 1 4 ? 2.071 -11.603 -6.888 1.00 0.00 295 GLY A N 4
ATOM 2596 C CA . GLY A 1 4 ? 0.859 -12.054 -7.544 1.00 0.00 295 GLY A CA 4
ATOM 2597 C C . GLY A 1 4 ? 0.287 -11.006 -8.478 1.00 0.00 295 GLY A C 4
ATOM 2598 O O . GLY A 1 4 ? -0.877 -10.625 -8.355 1.00 0.00 295 GLY A O 4
ATOM 2602 N N . SER A 1 5 ? 1.109 -10.536 -9.413 1.00 0.00 296 SER A N 4
ATOM 2603 C CA . SER A 1 5 ? 0.681 -9.525 -10.372 1.00 0.00 296 SER A CA 4
ATOM 2604 C C . SER A 1 5 ? -0.639 -9.921 -11.025 1.00 0.00 296 SER A C 4
ATOM 2605 O O . SER A 1 5 ? -0.657 -10.615 -12.041 1.00 0.00 296 SER A O 4
ATOM 2612 N N . GLY A 1 6 ? -1.741 -9.477 -10.431 1.00 0.00 297 GLY A N 4
ATOM 2613 C CA . GLY A 1 6 ? -3.050 -9.795 -10.966 1.00 0.00 297 GLY A CA 4
ATOM 2614 C C . GLY A 1 6 ? -4.174 -9.217 -10.127 1.00 0.00 297 GLY A C 4
ATOM 2615 O O . GLY A 1 6 ? -3.925 -8.437 -9.207 1.00 0.00 297 GLY A O 4
ATOM 2619 N N . PRO A 1 7 ? -5.431 -9.586 -10.424 1.00 0.00 298 PRO A N 4
ATOM 2620 C CA . PRO A 1 7 ? -6.599 -9.092 -9.685 1.00 0.00 298 PRO A CA 4
ATOM 2621 C C . PRO A 1 7 ? -6.462 -9.278 -8.176 1.00 0.00 298 PRO A C 4
ATOM 2622 O O . PRO A 1 7 ? -5.390 -9.614 -7.675 1.00 0.00 298 PRO A O 4
ATOM 2630 N N . LEU A 1 8 ? -7.557 -9.049 -7.459 1.00 0.00 299 LEU A N 4
ATOM 2631 C CA . LEU A 1 8 ? -7.570 -9.191 -6.007 1.00 0.00 299 LEU A CA 4
ATOM 2632 C C . LEU A 1 8 ? -8.947 -9.636 -5.523 1.00 0.00 299 LEU A C 4
ATOM 2633 O O . LEU A 1 8 ? -9.939 -9.487 -6.237 1.00 0.00 299 LEU A O 4
ATOM 2648 N N . PRO A 1 9 ? -9.028 -10.190 -4.303 1.00 0.00 300 PRO A N 4
ATOM 2649 C CA . PRO A 1 9 ? -10.298 -10.648 -3.734 1.00 0.00 300 PRO A CA 4
ATOM 2650 C C . PRO A 1 9 ? -11.342 -9.537 -3.715 1.00 0.00 300 PRO A C 4
ATOM 2651 O O . PRO A 1 9 ? -11.059 -8.407 -4.112 1.00 0.00 300 PRO A O 4
ATOM 2659 N N . PRO A 1 10 ? -12.565 -9.842 -3.256 1.00 0.00 301 PRO A N 4
ATOM 2660 C CA . PRO A 1 10 ? -13.647 -8.859 -3.192 1.00 0.00 301 PRO A CA 4
ATOM 2661 C C . PRO A 1 10 ? -13.510 -7.912 -2.003 1.00 0.00 301 PRO A C 4
ATOM 2662 O O . PRO A 1 10 ? -14.440 -7.762 -1.210 1.00 0.00 301 PRO A O 4
ATOM 2670 N N . GLY A 1 11 ? -12.349 -7.275 -1.884 1.00 0.00 302 GLY A N 4
ATOM 2671 C CA . GLY A 1 11 ? -12.124 -6.350 -0.788 1.00 0.00 302 GLY A CA 4
ATOM 2672 C C . GLY A 1 11 ? -10.767 -5.675 -0.854 1.00 0.00 302 GLY A C 4
ATOM 2673 O O . GLY A 1 11 ? -10.622 -4.520 -0.459 1.00 0.00 302 GLY A O 4
ATOM 2677 N N . TRP A 1 12 ? -9.767 -6.393 -1.354 1.00 0.00 303 TRP A N 4
ATOM 2678 C CA . TRP A 1 12 ? -8.420 -5.847 -1.456 1.00 0.00 303 TRP A CA 4
ATOM 2679 C C . TRP A 1 12 ? -8.237 -5.035 -2.731 1.00 0.00 303 TRP A C 4
ATOM 2680 O O . TRP A 1 12 ? -9.027 -5.133 -3.671 1.00 0.00 303 TRP A O 4
ATOM 2700 N N . GLU A 1 13 ? -7.183 -4.231 -2.746 1.00 0.00 304 GLU A N 4
ATOM 2701 C CA . GLU A 1 13 ? -6.854 -3.400 -3.894 1.00 0.00 304 GLU A CA 4
ATOM 2702 C C . GLU A 1 13 ? -5.379 -3.042 -3.867 1.00 0.00 304 GLU A C 4
ATOM 2703 O O . GLU A 1 13 ? -4.823 -2.745 -2.809 1.00 0.00 304 GLU A O 4
ATOM 2713 N N . ILE A 1 14 ? -4.747 -3.062 -5.029 1.00 0.00 305 ILE A N 4
ATOM 2714 C CA . ILE A 1 14 ? -3.332 -2.748 -5.120 1.00 0.00 305 ILE A CA 4
ATOM 2715 C C . ILE A 1 14 ? -3.095 -1.245 -5.180 1.00 0.00 305 ILE A C 4
ATOM 2716 O O . ILE A 1 14 ? -3.976 -0.472 -5.555 1.00 0.00 305 ILE A O 4
ATOM 2731 N N . ARG A 1 15 ? -1.885 -0.851 -4.806 1.00 0.00 306 ARG A N 4
ATOM 2732 C CA . ARG A 1 15 ? -1.482 0.547 -4.804 1.00 0.00 306 ARG A CA 4
ATOM 2733 C C . ARG A 1 15 ? 0.029 0.642 -4.648 1.00 0.00 306 ARG A C 4
ATOM 2734 O O . ARG A 1 15 ? 0.696 -0.367 -4.436 1.00 0.00 306 ARG A O 4
ATOM 2752 N N . ASN A 1 16 ? 0.569 1.847 -4.761 1.00 0.00 307 ASN A N 4
ATOM 2753 C CA . ASN A 1 16 ? 2.008 2.038 -4.616 1.00 0.00 307 ASN A CA 4
ATOM 2754 C C . ASN A 1 16 ? 2.304 3.145 -3.613 1.00 0.00 307 ASN A C 4
ATOM 2755 O O . ASN A 1 16 ? 1.516 4.076 -3.451 1.00 0.00 307 ASN A O 4
ATOM 2765 N N . THR A 1 17 ? 3.444 3.035 -2.943 1.00 0.00 308 THR A N 4
ATOM 2766 C CA . THR A 1 17 ? 3.839 4.021 -1.946 1.00 0.00 308 THR A CA 4
ATOM 2767 C C . THR A 1 17 ? 4.635 5.167 -2.571 1.00 0.00 308 THR A C 4
ATOM 2768 O O . THR A 1 17 ? 5.628 5.625 -2.004 1.00 0.00 308 THR A O 4
ATOM 2779 N N . ALA A 1 18 ? 4.196 5.628 -3.739 1.00 0.00 309 ALA A N 4
ATOM 2780 C CA . ALA A 1 18 ? 4.868 6.722 -4.434 1.00 0.00 309 ALA A CA 4
ATOM 2781 C C . ALA A 1 18 ? 6.244 6.304 -4.941 1.00 0.00 309 ALA A C 4
ATOM 2782 O O . ALA A 1 18 ? 6.467 6.199 -6.148 1.00 0.00 309 ALA A O 4
ATOM 2789 N N . THR A 1 19 ? 7.168 6.066 -4.014 1.00 0.00 310 THR A N 4
ATOM 2790 C CA . THR A 1 19 ? 8.527 5.666 -4.366 1.00 0.00 310 THR A CA 4
ATOM 2791 C C . THR A 1 19 ? 8.530 4.559 -5.417 1.00 0.00 310 THR A C 4
ATOM 2792 O O . THR A 1 19 ? 9.386 4.533 -6.302 1.00 0.00 310 THR A O 4
ATOM 2803 N N . GLY A 1 20 ? 7.570 3.646 -5.314 1.00 0.00 311 GLY A N 4
ATOM 2804 C CA . GLY A 1 20 ? 7.484 2.550 -6.263 1.00 0.00 311 GLY A CA 4
ATOM 2805 C C . GLY A 1 20 ? 6.905 1.292 -5.645 1.00 0.00 311 GLY A C 4
ATOM 2806 O O . GLY A 1 20 ? 6.190 0.540 -6.308 1.00 0.00 311 GLY A O 4
ATOM 2810 N N . ARG A 1 21 ? 7.217 1.063 -4.373 1.00 0.00 312 ARG A N 4
ATOM 2811 C CA . ARG A 1 21 ? 6.718 -0.117 -3.668 1.00 0.00 312 ARG A CA 4
ATOM 2812 C C . ARG A 1 21 ? 5.214 -0.215 -3.769 1.00 0.00 312 ARG A C 4
ATOM 2813 O O . ARG A 1 21 ? 4.488 0.755 -3.555 1.00 0.00 312 ARG A O 4
ATOM 2831 N N . VAL A 1 22 ? 4.764 -1.410 -4.098 1.00 0.00 313 VAL A N 4
ATOM 2832 C CA . VAL A 1 22 ? 3.355 -1.687 -4.246 1.00 0.00 313 VAL A CA 4
ATOM 2833 C C . VAL A 1 22 ? 2.817 -2.412 -3.013 1.00 0.00 313 VAL A C 4
ATOM 2834 O O . VAL A 1 22 ? 3.274 -3.500 -2.666 1.00 0.00 313 VAL A O 4
ATOM 2847 N N . TYR A 1 23 ? 1.844 -1.790 -2.360 1.00 0.00 314 TYR A N 4
ATOM 2848 C CA . TYR A 1 23 ? 1.227 -2.364 -1.172 1.00 0.00 314 TYR A CA 4
ATOM 2849 C C . TYR A 1 23 ? -0.212 -2.751 -1.457 1.00 0.00 314 TYR A C 4
ATOM 2850 O O . TYR A 1 23 ? -0.725 -2.512 -2.550 1.00 0.00 314 TYR A O 4
ATOM 2867 N N . PHE A 1 24 ? -0.861 -3.354 -0.474 1.00 0.00 315 PHE A N 4
ATOM 2868 C CA . PHE A 1 24 ? -2.242 -3.762 -0.634 1.00 0.00 315 PHE A CA 4
ATOM 2869 C C . PHE A 1 24 ? -3.143 -3.089 0.389 1.00 0.00 315 PHE A C 4
ATOM 2870 O O . PHE A 1 24 ? -2.767 -2.904 1.550 1.00 0.00 315 PHE A O 4
ATOM 2886 N N . VAL A 1 25 ? -4.337 -2.726 -0.064 1.00 0.00 316 VAL A N 4
ATOM 2887 C CA . VAL A 1 25 ? -5.316 -2.059 0.775 1.00 0.00 316 VAL A CA 4
ATOM 2888 C C . VAL A 1 25 ? -6.525 -2.956 1.026 1.00 0.00 316 VAL A C 4
ATOM 2889 O O . VAL A 1 25 ? -7.230 -3.337 0.092 1.00 0.00 316 VAL A O 4
ATOM 2902 N N . ASP A 1 26 ? -6.759 -3.288 2.291 1.00 0.00 317 ASP A N 4
ATOM 2903 C CA . ASP A 1 26 ? -7.881 -4.143 2.660 1.00 0.00 317 ASP A CA 4
ATOM 2904 C C . ASP A 1 26 ? -9.108 -3.310 3.015 1.00 0.00 317 ASP A C 4
ATOM 2905 O O . ASP A 1 26 ? -9.099 -2.559 3.991 1.00 0.00 317 ASP A O 4
ATOM 2913 N N . HIS A 1 27 ? -10.161 -3.453 2.218 1.00 0.00 318 HIS A N 4
ATOM 2914 C CA . HIS A 1 27 ? -11.399 -2.718 2.448 1.00 0.00 318 HIS A CA 4
ATOM 2915 C C . HIS A 1 27 ? -12.324 -3.468 3.408 1.00 0.00 318 HIS A C 4
ATOM 2916 O O . HIS A 1 27 ? -13.344 -2.930 3.841 1.00 0.00 318 HIS A O 4
ATOM 2929 N N . ASN A 1 28 ? -11.969 -4.710 3.738 1.00 0.00 319 ASN A N 4
ATOM 2930 C CA . ASN A 1 28 ? -12.766 -5.511 4.659 1.00 0.00 319 ASN A CA 4
ATOM 2931 C C . ASN A 1 28 ? -12.300 -5.281 6.092 1.00 0.00 319 ASN A C 4
ATOM 2932 O O . ASN A 1 28 ? -13.106 -5.020 6.986 1.00 0.00 319 ASN A O 4
ATOM 2942 N N . ASN A 1 29 ? -10.990 -5.380 6.301 1.00 0.00 320 ASN A N 4
ATOM 2943 C CA . ASN A 1 29 ? -10.405 -5.175 7.621 1.00 0.00 320 ASN A CA 4
ATOM 2944 C C . ASN A 1 29 ? -10.006 -3.714 7.827 1.00 0.00 320 ASN A C 4
ATOM 2945 O O . ASN A 1 29 ? -9.728 -3.294 8.950 1.00 0.00 320 ASN A O 4
ATOM 2955 N N . ARG A 1 30 ? -9.976 -2.943 6.741 1.00 0.00 321 ARG A N 4
ATOM 2956 C CA . ARG A 1 30 ? -9.609 -1.537 6.818 1.00 0.00 321 ARG A CA 4
ATOM 2957 C C . ARG A 1 30 ? -8.166 -1.384 7.274 1.00 0.00 321 ARG A C 4
ATOM 2958 O O . ARG A 1 30 ? -7.886 -0.752 8.293 1.00 0.00 321 ARG A O 4
ATOM 2976 N N . THR A 1 31 ? -7.252 -1.971 6.510 1.00 0.00 322 THR A N 4
ATOM 2977 C CA . THR A 1 31 ? -5.835 -1.906 6.833 1.00 0.00 322 THR A CA 4
ATOM 2978 C C . THR A 1 31 ? -4.981 -1.970 5.574 1.00 0.00 322 THR A C 4
ATOM 2979 O O . THR A 1 31 ? -5.474 -1.766 4.464 1.00 0.00 322 THR A O 4
ATOM 2990 N N . THR A 1 32 ? -3.699 -2.256 5.753 1.00 0.00 323 THR A N 4
ATOM 2991 C CA . THR A 1 32 ? -2.772 -2.340 4.636 1.00 0.00 323 THR A CA 4
ATOM 2992 C C . THR A 1 32 ? -1.752 -3.447 4.861 1.00 0.00 323 THR A C 4
ATOM 2993 O O . THR A 1 32 ? -1.747 -4.094 5.909 1.00 0.00 323 THR A O 4
ATOM 3004 N N . GLN A 1 33 ? -0.889 -3.661 3.877 1.00 0.00 324 GLN A N 4
ATOM 3005 C CA . GLN A 1 33 ? 0.146 -4.682 3.991 1.00 0.00 324 GLN A CA 4
ATOM 3006 C C . GLN A 1 33 ? 0.924 -4.834 2.690 1.00 0.00 324 GLN A C 4
ATOM 3007 O O . GLN A 1 33 ? 0.350 -4.784 1.603 1.00 0.00 324 GLN A O 4
ATOM 3019 N N . PHE A 1 34 ? 2.234 -5.023 2.813 1.00 0.00 325 PHE A N 4
ATOM 3020 C CA . PHE A 1 34 ? 3.100 -5.205 1.651 1.00 0.00 325 PHE A CA 4
ATOM 3021 C C . PHE A 1 34 ? 3.050 -6.654 1.182 1.00 0.00 325 PHE A C 4
ATOM 3022 O O . PHE A 1 34 ? 4.086 -7.300 1.026 1.00 0.00 325 PHE A O 4
ATOM 3038 N N . THR A 1 35 ? 1.845 -7.162 0.958 1.00 0.00 326 THR A N 4
ATOM 3039 C CA . THR A 1 35 ? 1.670 -8.537 0.526 1.00 0.00 326 THR A CA 4
ATOM 3040 C C . THR A 1 35 ? 0.419 -8.693 -0.325 1.00 0.00 326 THR A C 4
ATOM 3041 O O . THR A 1 35 ? -0.569 -7.986 -0.131 1.00 0.00 326 THR A O 4
ATOM 3052 N N . ASP A 1 36 ? 0.467 -9.626 -1.265 1.00 0.00 327 ASP A N 4
ATOM 3053 C CA . ASP A 1 36 ? -0.668 -9.878 -2.135 1.00 0.00 327 ASP A CA 4
ATOM 3054 C C . ASP A 1 36 ? -1.495 -11.037 -1.586 1.00 0.00 327 ASP A C 4
ATOM 3055 O O . ASP A 1 36 ? -1.050 -12.184 -1.617 1.00 0.00 327 ASP A O 4
ATOM 3063 N N . PRO A 1 37 ? -2.710 -10.765 -1.075 1.00 0.00 328 PRO A N 4
ATOM 3064 C CA . PRO A 1 37 ? -3.567 -11.810 -0.521 1.00 0.00 328 PRO A CA 4
ATOM 3065 C C . PRO A 1 37 ? -3.691 -12.984 -1.477 1.00 0.00 328 PRO A C 4
ATOM 3066 O O . PRO A 1 37 ? -3.960 -14.112 -1.065 1.00 0.00 328 PRO A O 4
ATOM 3074 N N . ARG A 1 38 ? -3.492 -12.706 -2.761 1.00 0.00 329 ARG A N 4
ATOM 3075 C CA . ARG A 1 38 ? -3.566 -13.736 -3.780 1.00 0.00 329 ARG A CA 4
ATOM 3076 C C . ARG A 1 38 ? -2.467 -14.772 -3.561 1.00 0.00 329 ARG A C 4
ATOM 3077 O O . ARG A 1 38 ? -2.625 -15.945 -3.899 1.00 0.00 329 ARG A O 4
ATOM 3095 N N . LEU A 1 39 ? -1.354 -14.321 -2.988 1.00 0.00 330 LEU A N 4
ATOM 3096 C CA . LEU A 1 39 ? -0.221 -15.196 -2.720 1.00 0.00 330 LEU A CA 4
ATOM 3097 C C . LEU A 1 39 ? -0.614 -16.313 -1.759 1.00 0.00 330 LEU A C 4
ATOM 3098 O O . LEU A 1 39 ? -0.539 -17.495 -2.099 1.00 0.00 330 LEU A O 4
ATOM 3113 N N . SER A 1 40 ? -1.034 -15.931 -0.558 1.00 0.00 331 SER A N 4
ATOM 3114 C CA . SER A 1 40 ? -1.441 -16.898 0.454 1.00 0.00 331 SER A CA 4
ATOM 3115 C C . SER A 1 40 ? -2.548 -16.326 1.333 1.00 0.00 331 SER A C 4
ATOM 3116 O O . SER A 1 40 ? -2.349 -15.331 2.030 1.00 0.00 331 SER A O 4
ATOM 3123 N N . ALA A 1 41 ? -3.713 -16.961 1.295 1.00 0.00 332 ALA A N 4
ATOM 3124 C CA . ALA A 1 41 ? -4.851 -16.513 2.087 1.00 0.00 332 ALA A CA 4
ATOM 3125 C C . ALA A 1 41 ? -5.579 -17.696 2.717 1.00 0.00 332 ALA A C 4
ATOM 3126 O O . ALA A 1 41 ? -5.157 -18.844 2.573 1.00 0.00 332 ALA A O 4
ATOM 3133 N N . ASN A 1 42 ? -6.672 -17.409 3.414 1.00 0.00 333 ASN A N 4
ATOM 3134 C CA . ASN A 1 42 ? -7.458 -18.449 4.067 1.00 0.00 333 ASN A CA 4
ATOM 3135 C C . ASN A 1 42 ? -8.638 -18.868 3.197 1.00 0.00 333 ASN A C 4
ATOM 3136 O O . ASN A 1 42 ? -9.434 -19.717 3.650 1.00 0.00 333 ASN A O 4
ATOM 3147 N N . GLY B 2 1 ? -1.184 -13.643 14.212 1.00 0.00 198 GLY B N 4
ATOM 3148 C CA . GLY B 2 1 ? -0.087 -13.476 15.204 1.00 0.00 198 GLY B CA 4
ATOM 3149 C C . GLY B 2 1 ? 1.283 -13.709 14.598 1.00 0.00 198 GLY B C 4
ATOM 3150 O O . GLY B 2 1 ? 2.091 -12.785 14.516 1.00 0.00 198 GLY B O 4
ATOM 3156 N N . PRO B 2 2 ? 1.573 -14.947 14.161 1.00 0.00 199 PRO B N 4
ATOM 3157 C CA . PRO B 2 2 ? 2.862 -15.288 13.556 1.00 0.00 199 PRO B CA 4
ATOM 3158 C C . PRO B 2 2 ? 2.963 -14.826 12.106 1.00 0.00 199 PRO B C 4
ATOM 3159 O O . PRO B 2 2 ? 3.248 -15.620 11.209 1.00 0.00 199 PRO B O 4
ATOM 3167 N N . LEU B 2 3 ? 2.726 -13.537 11.882 1.00 0.00 200 LEU B N 4
ATOM 3168 C CA . LEU B 2 3 ? 2.791 -12.971 10.540 1.00 0.00 200 LEU B CA 4
ATOM 3169 C C . LEU B 2 3 ? 4.222 -12.985 10.015 1.00 0.00 200 LEU B C 4
ATOM 3170 O O . LEU B 2 3 ? 4.453 -13.134 8.815 1.00 0.00 200 LEU B O 4
ATOM 3185 N N . GLY B 2 4 ? 5.180 -12.833 10.923 1.00 0.00 201 GLY B N 4
ATOM 3186 C CA . GLY B 2 4 ? 6.578 -12.833 10.536 1.00 0.00 201 GLY B CA 4
ATOM 3187 C C . GLY B 2 4 ? 7.209 -11.459 10.637 1.00 0.00 201 GLY B C 4
ATOM 3188 O O . GLY B 2 4 ? 6.797 -10.638 11.457 1.00 0.00 201 GLY B O 4
ATOM 3192 N N . SER B 2 5 ? 8.212 -11.208 9.803 1.00 0.00 202 SER B N 4
ATOM 3193 C CA . SER B 2 5 ? 8.903 -9.924 9.804 1.00 0.00 202 SER B CA 4
ATOM 3194 C C . SER B 2 5 ? 8.681 -9.185 8.488 1.00 0.00 202 SER B C 4
ATOM 3195 O O . SER B 2 5 ? 8.324 -8.008 8.478 1.00 0.00 202 SER B O 4
ATOM 3202 N N . GLU B 2 6 ? 8.895 -9.885 7.378 1.00 0.00 203 GLU B N 4
ATOM 3203 C CA . GLU B 2 6 ? 8.717 -9.295 6.056 1.00 0.00 203 GLU B CA 4
ATOM 3204 C C . GLU B 2 6 ? 9.672 -8.125 5.848 1.00 0.00 203 GLU B C 4
ATOM 3205 O O . GLU B 2 6 ? 10.716 -8.265 5.210 1.00 0.00 203 GLU B O 4
ATOM 3215 N N . LEU B 2 7 ? 9.306 -6.971 6.394 1.00 0.00 204 LEU B N 4
ATOM 3216 C CA . LEU B 2 7 ? 10.120 -5.770 6.269 1.00 0.00 204 LEU B CA 4
ATOM 3217 C C . LEU B 2 7 ? 9.494 -4.616 7.044 1.00 0.00 204 LEU B C 4
ATOM 3218 O O . LEU B 2 7 ? 9.183 -3.569 6.475 1.00 0.00 204 LEU B O 4
ATOM 3233 N N . GLU B 2 8 ? 9.311 -4.816 8.348 1.00 0.00 205 GLU B N 4
ATOM 3234 C CA . GLU B 2 8 ? 8.713 -3.792 9.201 1.00 0.00 205 GLU B CA 4
ATOM 3235 C C . GLU B 2 8 ? 7.249 -3.582 8.816 1.00 0.00 205 GLU B C 4
ATOM 3236 O O . GLU B 2 8 ? 6.591 -4.511 8.348 1.00 0.00 205 GLU B O 4
ATOM 3246 N N . SER B 2 9 ? 6.734 -2.368 9.010 1.00 0.00 206 SER B N 4
ATOM 3247 C CA . SER B 2 9 ? 5.352 -2.076 8.653 1.00 0.00 206 SER B CA 4
ATOM 3248 C C . SER B 2 9 ? 5.236 -0.766 7.868 1.00 0.00 206 SER B C 4
ATOM 3249 O O . SER B 2 9 ? 4.527 0.148 8.290 1.00 0.00 206 SER B O 4
ATOM 3256 N N . PRO B 2 10 ? 5.928 -0.649 6.712 1.00 0.00 207 PRO B N 4
ATOM 3257 C CA . PRO B 2 10 ? 5.872 0.559 5.884 1.00 0.00 207 PRO B CA 4
ATOM 3258 C C . PRO B 2 10 ? 4.529 0.794 5.179 1.00 0.00 207 PRO B C 4
ATOM 3259 O O . PRO B 2 10 ? 4.159 1.950 4.974 1.00 0.00 207 PRO B O 4
ATOM 3267 N N . PRO B 2 11 ? 3.769 -0.263 4.780 1.00 0.00 208 PRO B N 4
ATOM 3268 C CA . PRO B 2 11 ? 2.501 -0.075 4.088 1.00 0.00 208 PRO B CA 4
ATOM 3269 C C . PRO B 2 11 ? 1.684 1.092 4.632 1.00 0.00 208 PRO B C 4
ATOM 3270 O O . PRO B 2 11 ? 1.361 1.118 5.820 1.00 0.00 208 PRO B O 4
ATOM 3278 N N . PRO B 2 12 ? 1.395 2.100 3.780 1.00 0.00 209 PRO B N 4
ATOM 3279 C CA . PRO B 2 12 ? 0.579 3.259 4.150 1.00 0.00 209 PRO B CA 4
ATOM 3280 C C . PRO B 2 12 ? -0.678 2.862 4.928 1.00 0.00 209 PRO B C 4
ATOM 3281 O O . PRO B 2 12 ? -0.846 1.709 5.303 1.00 0.00 209 PRO B O 4
ATOM 3289 N N . PRO B 2 13 ? -1.603 3.806 5.153 1.00 0.00 210 PRO B N 4
ATOM 3290 C CA . PRO B 2 13 ? -2.819 3.540 5.901 1.00 0.00 210 PRO B CA 4
ATOM 3291 C C . PRO B 2 13 ? -3.958 3.065 5.011 1.00 0.00 210 PRO B C 4
ATOM 3292 O O . PRO B 2 13 ? -3.802 2.947 3.796 1.00 0.00 210 PRO B O 4
ATOM 3300 N N . TYR B 2 14 ? -5.106 2.793 5.622 1.00 0.00 211 TYR B N 4
ATOM 3301 C CA . TYR B 2 14 ? -6.268 2.343 4.873 1.00 0.00 211 TYR B CA 4
ATOM 3302 C C . TYR B 2 14 ? -7.169 3.527 4.538 1.00 0.00 211 TYR B C 4
ATOM 3303 O O . TYR B 2 14 ? -8.200 3.728 5.179 1.00 0.00 211 TYR B O 4
ATOM 3320 N N . SER B 2 15 ? -6.786 4.307 3.540 1.00 0.00 212 SER B N 4
ATOM 3321 C CA . SER B 2 15 ? -7.582 5.457 3.143 1.00 0.00 212 SER B CA 4
ATOM 3322 C C . SER B 2 15 ? -8.196 5.269 1.755 1.00 0.00 212 SER B C 4
ATOM 3323 O O . SER B 2 15 ? -8.848 6.176 1.243 1.00 0.00 212 SER B O 4
ATOM 3330 N N . ARG B 2 16 ? -7.970 4.093 1.148 1.00 0.00 213 ARG B N 4
ATOM 3331 C CA . ARG B 2 16 ? -8.500 3.765 -0.184 1.00 0.00 213 ARG B CA 4
ATOM 3332 C C . ARG B 2 16 ? -7.590 4.263 -1.305 1.00 0.00 213 ARG B C 4
ATOM 3333 O O . ARG B 2 16 ? -7.631 3.740 -2.418 1.00 0.00 213 ARG B O 4
ATOM 3351 N N . TYR B 2 17 ? -6.777 5.274 -1.018 1.00 0.00 214 TYR B N 4
ATOM 3352 C CA . TYR B 2 17 ? -5.870 5.830 -2.016 1.00 0.00 214 TYR B CA 4
ATOM 3353 C C . TYR B 2 17 ? -4.417 5.485 -1.704 1.00 0.00 214 TYR B C 4
ATOM 3354 O O . TYR B 2 17 ? -4.110 4.918 -0.655 1.00 0.00 214 TYR B O 4
ATOM 3371 N N . PRO B 2 18 ? -3.501 5.833 -2.627 1.00 0.00 215 PRO B N 4
ATOM 3372 C CA . PRO B 2 18 ? -2.075 5.582 -2.480 1.00 0.00 215 PRO B CA 4
ATOM 3373 C C . PRO B 2 18 ? -1.350 6.781 -1.883 1.00 0.00 215 PRO B C 4
ATOM 3374 O O . PRO B 2 18 ? -1.025 7.735 -2.590 1.00 0.00 215 PRO B O 4
ATOM 3382 N N . MET B 2 19 ? -1.096 6.731 -0.580 1.00 0.00 216 MET B N 4
ATOM 3383 C CA . MET B 2 19 ? -0.422 7.829 0.103 1.00 0.00 216 MET B CA 4
ATOM 3384 C C . MET B 2 19 ? 0.765 7.341 0.927 1.00 0.00 216 MET B C 4
ATOM 3385 O O . MET B 2 19 ? 0.610 6.940 2.080 1.00 0.00 216 MET B O 4
ATOM 3397 N N . ASP B 2 20 ? 1.952 7.392 0.332 1.00 0.00 217 ASP B N 4
ATOM 3398 C CA . ASP B 2 20 ? 3.169 6.961 1.012 1.00 0.00 217 ASP B CA 4
ATOM 3399 C C . ASP B 2 20 ? 4.363 6.987 0.064 1.00 0.00 217 ASP B C 4
ATOM 3400 O O . ASP B 2 20 ? 4.302 7.721 -0.944 1.00 0.00 217 ASP B O 4
ATOM 3409 N N . GLY A 1 1 ? 10.643 -15.245 -6.335 1.00 0.00 292 GLY A N 5
ATOM 3410 C CA . GLY A 1 1 ? 9.793 -16.398 -6.742 1.00 0.00 292 GLY A CA 5
ATOM 3411 C C . GLY A 1 1 ? 8.349 -15.995 -6.988 1.00 0.00 292 GLY A C 5
ATOM 3412 O O . GLY A 1 1 ? 8.035 -15.419 -8.028 1.00 0.00 292 GLY A O 5
ATOM 3418 N N . PRO A 1 2 ? 7.442 -16.290 -6.040 1.00 0.00 293 PRO A N 5
ATOM 3419 C CA . PRO A 1 2 ? 6.022 -15.947 -6.173 1.00 0.00 293 PRO A CA 5
ATOM 3420 C C . PRO A 1 2 ? 5.780 -14.442 -6.102 1.00 0.00 293 PRO A C 5
ATOM 3421 O O . PRO A 1 2 ? 6.726 -13.656 -6.042 1.00 0.00 293 PRO A O 5
ATOM 3429 N N . LEU A 1 3 ? 4.511 -14.047 -6.109 1.00 0.00 294 LEU A N 5
ATOM 3430 C CA . LEU A 1 3 ? 4.151 -12.635 -6.044 1.00 0.00 294 LEU A CA 5
ATOM 3431 C C . LEU A 1 3 ? 2.636 -12.457 -6.034 1.00 0.00 294 LEU A C 5
ATOM 3432 O O . LEU A 1 3 ? 2.106 -11.597 -5.330 1.00 0.00 294 LEU A O 5
ATOM 3447 N N . GLY A 1 4 ? 1.944 -13.275 -6.819 1.00 0.00 295 GLY A N 5
ATOM 3448 C CA . GLY A 1 4 ? 0.496 -13.192 -6.890 1.00 0.00 295 GLY A CA 5
ATOM 3449 C C . GLY A 1 4 ? 0.017 -12.173 -7.907 1.00 0.00 295 GLY A C 5
ATOM 3450 O O . GLY A 1 4 ? -1.139 -11.751 -7.874 1.00 0.00 295 GLY A O 5
ATOM 3454 N N . SER A 1 5 ? 0.906 -11.776 -8.814 1.00 0.00 296 SER A N 5
ATOM 3455 C CA . SER A 1 5 ? 0.563 -10.800 -9.843 1.00 0.00 296 SER A CA 5
ATOM 3456 C C . SER A 1 5 ? -0.713 -11.206 -10.572 1.00 0.00 296 SER A C 5
ATOM 3457 O O . SER A 1 5 ? -0.667 -11.934 -11.564 1.00 0.00 296 SER A O 5
ATOM 3464 N N . GLY A 1 6 ? -1.852 -10.731 -10.078 1.00 0.00 297 GLY A N 5
ATOM 3465 C CA . GLY A 1 6 ? -3.120 -11.059 -10.699 1.00 0.00 297 GLY A CA 5
ATOM 3466 C C . GLY A 1 6 ? -4.271 -10.226 -10.163 1.00 0.00 297 GLY A C 5
ATOM 3467 O O . GLY A 1 6 ? -4.090 -9.052 -9.840 1.00 0.00 297 GLY A O 5
ATOM 3471 N N . PRO A 1 7 ? -5.475 -10.815 -10.060 1.00 0.00 298 PRO A N 5
ATOM 3472 C CA . PRO A 1 7 ? -6.661 -10.111 -9.561 1.00 0.00 298 PRO A CA 5
ATOM 3473 C C . PRO A 1 7 ? -6.639 -9.927 -8.046 1.00 0.00 298 PRO A C 5
ATOM 3474 O O . PRO A 1 7 ? -5.643 -10.227 -7.389 1.00 0.00 298 PRO A O 5
ATOM 3482 N N . LEU A 1 8 ? -7.739 -9.412 -7.501 1.00 0.00 299 LEU A N 5
ATOM 3483 C CA . LEU A 1 8 ? -7.852 -9.197 -6.064 1.00 0.00 299 LEU A CA 5
ATOM 3484 C C . LEU A 1 8 ? -9.260 -9.537 -5.581 1.00 0.00 299 LEU A C 5
ATOM 3485 O O . LEU A 1 8 ? -10.242 -9.273 -6.275 1.00 0.00 299 LEU A O 5
ATOM 3500 N N . PRO A 1 9 ? -9.378 -10.131 -4.380 1.00 0.00 300 PRO A N 5
ATOM 3501 C CA . PRO A 1 9 ? -10.677 -10.508 -3.814 1.00 0.00 300 PRO A CA 5
ATOM 3502 C C . PRO A 1 9 ? -11.634 -9.322 -3.728 1.00 0.00 300 PRO A C 5
ATOM 3503 O O . PRO A 1 9 ? -11.231 -8.176 -3.929 1.00 0.00 300 PRO A O 5
ATOM 3511 N N . PRO A 1 10 ? -12.917 -9.583 -3.427 1.00 0.00 301 PRO A N 5
ATOM 3512 C CA . PRO A 1 10 ? -13.932 -8.530 -3.318 1.00 0.00 301 PRO A CA 5
ATOM 3513 C C . PRO A 1 10 ? -13.747 -7.664 -2.074 1.00 0.00 301 PRO A C 5
ATOM 3514 O O . PRO A 1 10 ? -14.645 -7.563 -1.238 1.00 0.00 301 PRO A O 5
ATOM 3522 N N . GLY A 1 11 ? -12.576 -7.043 -1.956 1.00 0.00 302 GLY A N 5
ATOM 3523 C CA . GLY A 1 11 ? -12.305 -6.190 -0.812 1.00 0.00 302 GLY A CA 5
ATOM 3524 C C . GLY A 1 11 ? -10.919 -5.573 -0.849 1.00 0.00 302 GLY A C 5
ATOM 3525 O O . GLY A 1 11 ? -10.713 -4.467 -0.352 1.00 0.00 302 GLY A O 5
ATOM 3529 N N . TRP A 1 12 ? -9.962 -6.287 -1.435 1.00 0.00 303 TRP A N 5
ATOM 3530 C CA . TRP A 1 12 ? -8.592 -5.797 -1.518 1.00 0.00 303 TRP A CA 5
ATOM 3531 C C . TRP A 1 12 ? -8.359 -4.977 -2.778 1.00 0.00 303 TRP A C 5
ATOM 3532 O O . TRP A 1 12 ? -9.153 -5.011 -3.719 1.00 0.00 303 TRP A O 5
ATOM 3552 N N . GLU A 1 13 ? -7.258 -4.239 -2.777 1.00 0.00 304 GLU A N 5
ATOM 3553 C CA . GLU A 1 13 ? -6.877 -3.412 -3.910 1.00 0.00 304 GLU A CA 5
ATOM 3554 C C . GLU A 1 13 ? -5.381 -3.146 -3.881 1.00 0.00 304 GLU A C 5
ATOM 3555 O O . GLU A 1 13 ? -4.795 -2.971 -2.815 1.00 0.00 304 GLU A O 5
ATOM 3565 N N . ILE A 1 14 ? -4.763 -3.116 -5.052 1.00 0.00 305 ILE A N 5
ATOM 3566 C CA . ILE A 1 14 ? -3.334 -2.870 -5.135 1.00 0.00 305 ILE A CA 5
ATOM 3567 C C . ILE A 1 14 ? -3.038 -1.379 -5.242 1.00 0.00 305 ILE A C 5
ATOM 3568 O O . ILE A 1 14 ? -3.653 -0.666 -6.034 1.00 0.00 305 ILE A O 5
ATOM 3583 N N . ARG A 1 15 ? -2.091 -0.921 -4.435 1.00 0.00 306 ARG A N 5
ATOM 3584 C CA . ARG A 1 15 ? -1.705 0.483 -4.422 1.00 0.00 306 ARG A CA 5
ATOM 3585 C C . ARG A 1 15 ? -0.226 0.621 -4.075 1.00 0.00 306 ARG A C 5
ATOM 3586 O O . ARG A 1 15 ? 0.352 -0.268 -3.461 1.00 0.00 306 ARG A O 5
ATOM 3604 N N . ASN A 1 16 ? 0.381 1.731 -4.473 1.00 0.00 307 ASN A N 5
ATOM 3605 C CA . ASN A 1 16 ? 1.795 1.960 -4.191 1.00 0.00 307 ASN A CA 5
ATOM 3606 C C . ASN A 1 16 ? 1.976 3.126 -3.224 1.00 0.00 307 ASN A C 5
ATOM 3607 O O . ASN A 1 16 ? 1.097 3.978 -3.091 1.00 0.00 307 ASN A O 5
ATOM 3617 N N . THR A 1 17 ? 3.124 3.160 -2.557 1.00 0.00 308 THR A N 5
ATOM 3618 C CA . THR A 1 17 ? 3.418 4.216 -1.596 1.00 0.00 308 THR A CA 5
ATOM 3619 C C . THR A 1 17 ? 3.901 5.484 -2.293 1.00 0.00 308 THR A C 5
ATOM 3620 O O . THR A 1 17 ? 3.304 6.550 -2.140 1.00 0.00 308 THR A O 5
ATOM 3631 N N . ALA A 1 18 ? 4.981 5.365 -3.058 1.00 0.00 309 ALA A N 5
ATOM 3632 C CA . ALA A 1 18 ? 5.535 6.508 -3.771 1.00 0.00 309 ALA A CA 5
ATOM 3633 C C . ALA A 1 18 ? 6.804 6.128 -4.527 1.00 0.00 309 ALA A C 5
ATOM 3634 O O . ALA A 1 18 ? 6.827 6.123 -5.758 1.00 0.00 309 ALA A O 5
ATOM 3641 N N . THR A 1 19 ? 7.861 5.813 -3.784 1.00 0.00 310 THR A N 5
ATOM 3642 C CA . THR A 1 19 ? 9.133 5.432 -4.387 1.00 0.00 310 THR A CA 5
ATOM 3643 C C . THR A 1 19 ? 8.936 4.347 -5.438 1.00 0.00 310 THR A C 5
ATOM 3644 O O . THR A 1 19 ? 9.743 4.204 -6.358 1.00 0.00 310 THR A O 5
ATOM 3655 N N . GLY A 1 20 ? 7.860 3.582 -5.294 1.00 0.00 311 GLY A N 5
ATOM 3656 C CA . GLY A 1 20 ? 7.570 2.520 -6.236 1.00 0.00 311 GLY A CA 5
ATOM 3657 C C . GLY A 1 20 ? 7.057 1.271 -5.552 1.00 0.00 311 GLY A C 5
ATOM 3658 O O . GLY A 1 20 ? 6.326 0.481 -6.152 1.00 0.00 311 GLY A O 5
ATOM 3662 N N . ARG A 1 21 ? 7.440 1.088 -4.293 1.00 0.00 312 ARG A N 5
ATOM 3663 C CA . ARG A 1 21 ? 7.004 -0.074 -3.526 1.00 0.00 312 ARG A CA 5
ATOM 3664 C C . ARG A 1 21 ? 5.497 -0.226 -3.598 1.00 0.00 312 ARG A C 5
ATOM 3665 O O . ARG A 1 21 ? 4.770 0.749 -3.787 1.00 0.00 312 ARG A O 5
ATOM 3683 N N . VAL A 1 22 ? 5.032 -1.456 -3.448 1.00 0.00 313 VAL A N 5
ATOM 3684 C CA . VAL A 1 22 ? 3.610 -1.738 -3.513 1.00 0.00 313 VAL A CA 5
ATOM 3685 C C . VAL A 1 22 ? 3.035 -2.061 -2.161 1.00 0.00 313 VAL A C 5
ATOM 3686 O O . VAL A 1 22 ? 3.741 -2.170 -1.159 1.00 0.00 313 VAL A O 5
ATOM 3699 N N . TYR A 1 23 ? 1.728 -2.213 -2.164 1.00 0.00 314 TYR A N 5
ATOM 3700 C CA . TYR A 1 23 ? 1.010 -2.605 -0.987 1.00 0.00 314 TYR A CA 5
ATOM 3701 C C . TYR A 1 23 ? -0.439 -2.882 -1.310 1.00 0.00 314 TYR A C 5
ATOM 3702 O O . TYR A 1 23 ? -0.980 -2.371 -2.290 1.00 0.00 314 TYR A O 5
ATOM 3719 N N . PHE A 1 24 ? -1.062 -3.694 -0.479 1.00 0.00 315 PHE A N 5
ATOM 3720 C CA . PHE A 1 24 ? -2.444 -4.045 -0.687 1.00 0.00 315 PHE A CA 5
ATOM 3721 C C . PHE A 1 24 ? -3.333 -3.441 0.383 1.00 0.00 315 PHE A C 5
ATOM 3722 O O . PHE A 1 24 ? -3.022 -3.484 1.575 1.00 0.00 315 PHE A O 5
ATOM 3738 N N . VAL A 1 25 ? -4.443 -2.875 -0.065 1.00 0.00 316 VAL A N 5
ATOM 3739 C CA . VAL A 1 25 ? -5.392 -2.227 0.820 1.00 0.00 316 VAL A CA 5
ATOM 3740 C C . VAL A 1 25 ? -6.640 -3.078 1.016 1.00 0.00 316 VAL A C 5
ATOM 3741 O O . VAL A 1 25 ? -7.333 -3.412 0.055 1.00 0.00 316 VAL A O 5
ATOM 3754 N N . ASP A 1 26 ? -6.924 -3.424 2.268 1.00 0.00 317 ASP A N 5
ATOM 3755 C CA . ASP A 1 26 ? -8.094 -4.230 2.591 1.00 0.00 317 ASP A CA 5
ATOM 3756 C C . ASP A 1 26 ? -9.272 -3.337 2.965 1.00 0.00 317 ASP A C 5
ATOM 3757 O O . ASP A 1 26 ? -9.259 -2.681 4.007 1.00 0.00 317 ASP A O 5
ATOM 3765 N N . HIS A 1 27 ? -10.287 -3.319 2.108 1.00 0.00 318 HIS A N 5
ATOM 3766 C CA . HIS A 1 27 ? -11.472 -2.504 2.345 1.00 0.00 318 HIS A CA 5
ATOM 3767 C C . HIS A 1 27 ? -12.434 -3.183 3.321 1.00 0.00 318 HIS A C 5
ATOM 3768 O O . HIS A 1 27 ? -13.379 -2.558 3.804 1.00 0.00 318 HIS A O 5
ATOM 3781 N N . ASN A 1 28 ? -12.193 -4.462 3.608 1.00 0.00 319 ASN A N 5
ATOM 3782 C CA . ASN A 1 28 ? -13.032 -5.206 4.540 1.00 0.00 319 ASN A CA 5
ATOM 3783 C C . ASN A 1 28 ? -12.593 -4.932 5.975 1.00 0.00 319 ASN A C 5
ATOM 3784 O O . ASN A 1 28 ? -13.395 -4.525 6.816 1.00 0.00 319 ASN A O 5
ATOM 3794 N N . ASN A 1 29 ? -11.311 -5.160 6.244 1.00 0.00 320 ASN A N 5
ATOM 3795 C CA . ASN A 1 29 ? -10.750 -4.933 7.572 1.00 0.00 320 ASN A CA 5
ATOM 3796 C C . ASN A 1 29 ? -10.243 -3.499 7.714 1.00 0.00 320 ASN A C 5
ATOM 3797 O O . ASN A 1 29 ? -10.029 -3.018 8.826 1.00 0.00 320 ASN A O 5
ATOM 3807 N N . ARG A 1 30 ? -10.050 -2.821 6.583 1.00 0.00 321 ARG A N 5
ATOM 3808 C CA . ARG A 1 30 ? -9.563 -1.447 6.587 1.00 0.00 321 ARG A CA 5
ATOM 3809 C C . ARG A 1 30 ? -8.117 -1.388 7.068 1.00 0.00 321 ARG A C 5
ATOM 3810 O O . ARG A 1 30 ? -7.812 -0.749 8.075 1.00 0.00 321 ARG A O 5
ATOM 3828 N N . THR A 1 31 ? -7.232 -2.063 6.340 1.00 0.00 322 THR A N 5
ATOM 3829 C CA . THR A 1 31 ? -5.817 -2.090 6.690 1.00 0.00 322 THR A CA 5
ATOM 3830 C C . THR A 1 31 ? -4.939 -2.145 5.448 1.00 0.00 322 THR A C 5
ATOM 3831 O O . THR A 1 31 ? -5.404 -1.899 4.335 1.00 0.00 322 THR A O 5
ATOM 3842 N N . THR A 1 32 ? -3.667 -2.470 5.647 1.00 0.00 323 THR A N 5
ATOM 3843 C CA . THR A 1 32 ? -2.716 -2.550 4.547 1.00 0.00 323 THR A CA 5
ATOM 3844 C C . THR A 1 32 ? -1.711 -3.675 4.766 1.00 0.00 323 THR A C 5
ATOM 3845 O O . THR A 1 32 ? -1.617 -4.231 5.861 1.00 0.00 323 THR A O 5
ATOM 3856 N N . GLN A 1 33 ? -0.960 -4.005 3.720 1.00 0.00 324 GLN A N 5
ATOM 3857 C CA . GLN A 1 33 ? 0.044 -5.062 3.807 1.00 0.00 324 GLN A CA 5
ATOM 3858 C C . GLN A 1 33 ? 0.819 -5.198 2.501 1.00 0.00 324 GLN A C 5
ATOM 3859 O O . GLN A 1 33 ? 0.231 -5.248 1.421 1.00 0.00 324 GLN A O 5
ATOM 3871 N N . PHE A 1 34 ? 2.142 -5.267 2.609 1.00 0.00 325 PHE A N 5
ATOM 3872 C CA . PHE A 1 34 ? 3.002 -5.413 1.438 1.00 0.00 325 PHE A CA 5
ATOM 3873 C C . PHE A 1 34 ? 2.925 -6.840 0.914 1.00 0.00 325 PHE A C 5
ATOM 3874 O O . PHE A 1 34 ? 3.938 -7.538 0.846 1.00 0.00 325 PHE A O 5
ATOM 3890 N N . THR A 1 35 ? 1.730 -7.277 0.544 1.00 0.00 326 THR A N 5
ATOM 3891 C CA . THR A 1 35 ? 1.553 -8.632 0.057 1.00 0.00 326 THR A CA 5
ATOM 3892 C C . THR A 1 35 ? 0.221 -8.816 -0.654 1.00 0.00 326 THR A C 5
ATOM 3893 O O . THR A 1 35 ? -0.752 -8.118 -0.371 1.00 0.00 326 THR A O 5
ATOM 3904 N N . ASP A 1 36 ? 0.191 -9.765 -1.582 1.00 0.00 327 ASP A N 5
ATOM 3905 C CA . ASP A 1 36 ? -1.021 -10.068 -2.324 1.00 0.00 327 ASP A CA 5
ATOM 3906 C C . ASP A 1 36 ? -1.785 -11.191 -1.627 1.00 0.00 327 ASP A C 5
ATOM 3907 O O . ASP A 1 36 ? -1.328 -12.334 -1.608 1.00 0.00 327 ASP A O 5
ATOM 3915 N N . PRO A 1 37 ? -2.960 -10.894 -1.042 1.00 0.00 328 PRO A N 5
ATOM 3916 C CA . PRO A 1 37 ? -3.761 -11.896 -0.335 1.00 0.00 328 PRO A CA 5
ATOM 3917 C C . PRO A 1 37 ? -3.909 -13.180 -1.139 1.00 0.00 328 PRO A C 5
ATOM 3918 O O . PRO A 1 37 ? -3.992 -14.272 -0.575 1.00 0.00 328 PRO A O 5
ATOM 3926 N N . ARG A 1 38 ? -3.945 -13.042 -2.459 1.00 0.00 329 ARG A N 5
ATOM 3927 C CA . ARG A 1 38 ? -4.082 -14.189 -3.339 1.00 0.00 329 ARG A CA 5
ATOM 3928 C C . ARG A 1 38 ? -2.960 -15.195 -3.106 1.00 0.00 329 ARG A C 5
ATOM 3929 O O . ARG A 1 38 ? -3.151 -16.402 -3.257 1.00 0.00 329 ARG A O 5
ATOM 3947 N N . LEU A 1 39 ? -1.788 -14.687 -2.736 1.00 0.00 330 LEU A N 5
ATOM 3948 C CA . LEU A 1 39 ? -0.624 -15.534 -2.486 1.00 0.00 330 LEU A CA 5
ATOM 3949 C C . LEU A 1 39 ? -0.983 -16.731 -1.609 1.00 0.00 330 LEU A C 5
ATOM 3950 O O . LEU A 1 39 ? -0.921 -17.877 -2.054 1.00 0.00 330 LEU A O 5
ATOM 3965 N N . SER A 1 40 ? -1.357 -16.459 -0.364 1.00 0.00 331 SER A N 5
ATOM 3966 C CA . SER A 1 40 ? -1.722 -17.517 0.571 1.00 0.00 331 SER A CA 5
ATOM 3967 C C . SER A 1 40 ? -3.233 -17.725 0.602 1.00 0.00 331 SER A C 5
ATOM 3968 O O . SER A 1 40 ? -4.003 -16.780 0.432 1.00 0.00 331 SER A O 5
ATOM 3975 N N . ALA A 1 41 ? -3.647 -18.968 0.821 1.00 0.00 332 ALA A N 5
ATOM 3976 C CA . ALA A 1 41 ? -5.065 -19.305 0.876 1.00 0.00 332 ALA A CA 5
ATOM 3977 C C . ALA A 1 41 ? -5.274 -20.680 1.504 1.00 0.00 332 ALA A C 5
ATOM 3978 O O . ALA A 1 41 ? -4.363 -21.238 2.117 1.00 0.00 332 ALA A O 5
ATOM 3985 N N . ASN A 1 42 ? -6.479 -21.220 1.350 1.00 0.00 333 ASN A N 5
ATOM 3986 C CA . ASN A 1 42 ? -6.804 -22.530 1.901 1.00 0.00 333 ASN A CA 5
ATOM 3987 C C . ASN A 1 42 ? -8.268 -22.879 1.649 1.00 0.00 333 ASN A C 5
ATOM 3988 O O . ASN A 1 42 ? -8.905 -22.192 0.823 1.00 0.00 333 ASN A O 5
ATOM 3999 N N . GLY B 2 1 ? 22.203 -3.199 -4.099 1.00 0.00 198 GLY B N 5
ATOM 4000 C CA . GLY B 2 1 ? 21.375 -2.679 -2.976 1.00 0.00 198 GLY B CA 5
ATOM 4001 C C . GLY B 2 1 ? 21.414 -3.591 -1.762 1.00 0.00 198 GLY B C 5
ATOM 4002 O O . GLY B 2 1 ? 22.013 -4.664 -1.818 1.00 0.00 198 GLY B O 5
ATOM 4008 N N . PRO B 2 2 ? 20.785 -3.193 -0.638 1.00 0.00 199 PRO B N 5
ATOM 4009 C CA . PRO B 2 2 ? 20.771 -4.011 0.582 1.00 0.00 199 PRO B CA 5
ATOM 4010 C C . PRO B 2 2 ? 19.960 -5.291 0.406 1.00 0.00 199 PRO B C 5
ATOM 4011 O O . PRO B 2 2 ? 20.424 -6.382 0.738 1.00 0.00 199 PRO B O 5
ATOM 4019 N N . LEU B 2 3 ? 18.746 -5.147 -0.114 1.00 0.00 200 LEU B N 5
ATOM 4020 C CA . LEU B 2 3 ? 17.870 -6.292 -0.337 1.00 0.00 200 LEU B CA 5
ATOM 4021 C C . LEU B 2 3 ? 17.674 -7.089 0.948 1.00 0.00 200 LEU B C 5
ATOM 4022 O O . LEU B 2 3 ? 18.379 -8.067 1.195 1.00 0.00 200 LEU B O 5
ATOM 4037 N N . GLY B 2 4 ? 16.711 -6.668 1.762 1.00 0.00 201 GLY B N 5
ATOM 4038 C CA . GLY B 2 4 ? 16.441 -7.359 3.009 1.00 0.00 201 GLY B CA 5
ATOM 4039 C C . GLY B 2 4 ? 15.821 -6.454 4.057 1.00 0.00 201 GLY B C 5
ATOM 4040 O O . GLY B 2 4 ? 14.600 -6.394 4.190 1.00 0.00 201 GLY B O 5
ATOM 4044 N N . SER B 2 5 ? 16.667 -5.751 4.804 1.00 0.00 202 SER B N 5
ATOM 4045 C CA . SER B 2 5 ? 16.197 -4.850 5.850 1.00 0.00 202 SER B CA 5
ATOM 4046 C C . SER B 2 5 ? 15.283 -3.770 5.277 1.00 0.00 202 SER B C 5
ATOM 4047 O O . SER B 2 5 ? 14.900 -3.822 4.108 1.00 0.00 202 SER B O 5
ATOM 4054 N N . GLU B 2 6 ? 14.937 -2.794 6.112 1.00 0.00 203 GLU B N 5
ATOM 4055 C CA . GLU B 2 6 ? 14.067 -1.699 5.696 1.00 0.00 203 GLU B CA 5
ATOM 4056 C C . GLU B 2 6 ? 12.661 -2.201 5.388 1.00 0.00 203 GLU B C 5
ATOM 4057 O O . GLU B 2 6 ? 12.202 -2.130 4.248 1.00 0.00 203 GLU B O 5
ATOM 4067 N N . LEU B 2 7 ? 11.978 -2.709 6.409 1.00 0.00 204 LEU B N 5
ATOM 4068 C CA . LEU B 2 7 ? 10.622 -3.217 6.238 1.00 0.00 204 LEU B CA 5
ATOM 4069 C C . LEU B 2 7 ? 9.793 -3.023 7.512 1.00 0.00 204 LEU B C 5
ATOM 4070 O O . LEU B 2 7 ? 9.228 -1.951 7.727 1.00 0.00 204 LEU B O 5
ATOM 4085 N N . GLU B 2 8 ? 9.731 -4.049 8.362 1.00 0.00 205 GLU B N 5
ATOM 4086 C CA . GLU B 2 8 ? 8.953 -3.968 9.594 1.00 0.00 205 GLU B CA 5
ATOM 4087 C C . GLU B 2 8 ? 7.463 -3.872 9.277 1.00 0.00 205 GLU B C 5
ATOM 4088 O O . GLU B 2 8 ? 6.707 -4.817 9.503 1.00 0.00 205 GLU B O 5
ATOM 4098 N N . SER B 2 9 ? 7.052 -2.723 8.752 1.00 0.00 206 SER B N 5
ATOM 4099 C CA . SER B 2 9 ? 5.657 -2.499 8.390 1.00 0.00 206 SER B CA 5
ATOM 4100 C C . SER B 2 9 ? 5.497 -1.178 7.640 1.00 0.00 206 SER B C 5
ATOM 4101 O O . SER B 2 9 ? 4.807 -0.273 8.109 1.00 0.00 206 SER B O 5
ATOM 4108 N N . PRO B 2 10 ? 6.134 -1.050 6.462 1.00 0.00 207 PRO B N 5
ATOM 4109 C CA . PRO B 2 10 ? 6.065 0.168 5.651 1.00 0.00 207 PRO B CA 5
ATOM 4110 C C . PRO B 2 10 ? 4.700 0.439 4.998 1.00 0.00 207 PRO B C 5
ATOM 4111 O O . PRO B 2 10 ? 4.346 1.606 4.823 1.00 0.00 207 PRO B O 5
ATOM 4119 N N . PRO B 2 11 ? 3.906 -0.596 4.612 1.00 0.00 208 PRO B N 5
ATOM 4120 C CA . PRO B 2 11 ? 2.616 -0.377 3.970 1.00 0.00 208 PRO B CA 5
ATOM 4121 C C . PRO B 2 11 ? 1.842 0.799 4.552 1.00 0.00 208 PRO B C 5
ATOM 4122 O O . PRO B 2 11 ? 1.512 0.798 5.738 1.00 0.00 208 PRO B O 5
ATOM 4130 N N . PRO B 2 12 ? 1.588 1.841 3.736 1.00 0.00 209 PRO B N 5
ATOM 4131 C CA . PRO B 2 12 ? 0.817 3.015 4.148 1.00 0.00 209 PRO B CA 5
ATOM 4132 C C . PRO B 2 12 ? -0.469 2.631 4.884 1.00 0.00 209 PRO B C 5
ATOM 4133 O O . PRO B 2 12 ? -0.688 1.464 5.195 1.00 0.00 209 PRO B O 5
ATOM 4141 N N . PRO B 2 13 ? -1.359 3.599 5.147 1.00 0.00 210 PRO B N 5
ATOM 4142 C CA . PRO B 2 13 ? -2.595 3.341 5.862 1.00 0.00 210 PRO B CA 5
ATOM 4143 C C . PRO B 2 13 ? -3.728 2.937 4.933 1.00 0.00 210 PRO B C 5
ATOM 4144 O O . PRO B 2 13 ? -3.623 3.071 3.714 1.00 0.00 210 PRO B O 5
ATOM 4152 N N . TYR B 2 14 ? -4.812 2.443 5.516 1.00 0.00 211 TYR B N 5
ATOM 4153 C CA . TYR B 2 14 ? -5.961 2.024 4.736 1.00 0.00 211 TYR B CA 5
ATOM 4154 C C . TYR B 2 14 ? -6.509 3.206 3.941 1.00 0.00 211 TYR B C 5
ATOM 4155 O O . TYR B 2 14 ? -6.207 3.364 2.760 1.00 0.00 211 TYR B O 5
ATOM 4172 N N . SER B 2 15 ? -7.307 4.035 4.608 1.00 0.00 212 SER B N 5
ATOM 4173 C CA . SER B 2 15 ? -7.899 5.204 3.971 1.00 0.00 212 SER B CA 5
ATOM 4174 C C . SER B 2 15 ? -8.747 4.796 2.770 1.00 0.00 212 SER B C 5
ATOM 4175 O O . SER B 2 15 ? -9.966 4.675 2.880 1.00 0.00 212 SER B O 5
ATOM 4182 N N . ARG B 2 16 ? -8.092 4.584 1.627 1.00 0.00 213 ARG B N 5
ATOM 4183 C CA . ARG B 2 16 ? -8.768 4.183 0.389 1.00 0.00 213 ARG B CA 5
ATOM 4184 C C . ARG B 2 16 ? -7.880 4.467 -0.818 1.00 0.00 213 ARG B C 5
ATOM 4185 O O . ARG B 2 16 ? -7.695 3.611 -1.683 1.00 0.00 213 ARG B O 5
ATOM 4203 N N . TYR B 2 17 ? -7.332 5.678 -0.865 1.00 0.00 214 TYR B N 5
ATOM 4204 C CA . TYR B 2 17 ? -6.458 6.087 -1.959 1.00 0.00 214 TYR B CA 5
ATOM 4205 C C . TYR B 2 17 ? -5.012 5.676 -1.680 1.00 0.00 214 TYR B C 5
ATOM 4206 O O . TYR B 2 17 ? -4.699 5.186 -0.595 1.00 0.00 214 TYR B O 5
ATOM 4223 N N . PRO B 2 18 ? -4.114 5.865 -2.661 1.00 0.00 215 PRO B N 5
ATOM 4224 C CA . PRO B 2 18 ? -2.707 5.509 -2.519 1.00 0.00 215 PRO B CA 5
ATOM 4225 C C . PRO B 2 18 ? -1.881 6.623 -1.885 1.00 0.00 215 PRO B C 5
ATOM 4226 O O . PRO B 2 18 ? -1.414 7.530 -2.572 1.00 0.00 215 PRO B O 5
ATOM 4234 N N . MET B 2 19 ? -1.704 6.547 -0.570 1.00 0.00 216 MET B N 5
ATOM 4235 C CA . MET B 2 19 ? -0.933 7.550 0.153 1.00 0.00 216 MET B CA 5
ATOM 4236 C C . MET B 2 19 ? 0.112 6.901 1.054 1.00 0.00 216 MET B C 5
ATOM 4237 O O . MET B 2 19 ? -0.222 6.290 2.067 1.00 0.00 216 MET B O 5
ATOM 4249 N N . ASP B 2 20 ? 1.381 7.047 0.677 1.00 0.00 217 ASP B N 5
ATOM 4250 C CA . ASP B 2 20 ? 2.486 6.478 1.444 1.00 0.00 217 ASP B CA 5
ATOM 4251 C C . ASP B 2 20 ? 2.334 6.776 2.933 1.00 0.00 217 ASP B C 5
ATOM 4252 O O . ASP B 2 20 ? 2.816 5.963 3.750 1.00 0.00 217 ASP B O 5
ATOM 4261 N N . GLY A 1 1 ? 9.310 -10.298 -10.149 1.00 0.00 292 GLY A N 6
ATOM 4262 C CA . GLY A 1 1 ? 8.124 -9.553 -9.643 1.00 0.00 292 GLY A CA 6
ATOM 4263 C C . GLY A 1 1 ? 6.862 -10.395 -9.647 1.00 0.00 292 GLY A C 6
ATOM 4264 O O . GLY A 1 1 ? 5.947 -10.137 -10.430 1.00 0.00 292 GLY A O 6
ATOM 4270 N N . PRO A 1 2 ? 6.786 -11.418 -8.779 1.00 0.00 293 PRO A N 6
ATOM 4271 C CA . PRO A 1 2 ? 5.616 -12.298 -8.695 1.00 0.00 293 PRO A CA 6
ATOM 4272 C C . PRO A 1 2 ? 4.339 -11.538 -8.351 1.00 0.00 293 PRO A C 6
ATOM 4273 O O . PRO A 1 2 ? 3.456 -11.378 -9.194 1.00 0.00 293 PRO A O 6
ATOM 4281 N N . LEU A 1 3 ? 4.246 -11.069 -7.111 1.00 0.00 294 LEU A N 6
ATOM 4282 C CA . LEU A 1 3 ? 3.072 -10.330 -6.662 1.00 0.00 294 LEU A CA 6
ATOM 4283 C C . LEU A 1 3 ? 1.812 -11.180 -6.795 1.00 0.00 294 LEU A C 6
ATOM 4284 O O . LEU A 1 3 ? 1.379 -11.820 -5.838 1.00 0.00 294 LEU A O 6
ATOM 4299 N N . GLY A 1 4 ? 1.228 -11.184 -7.991 1.00 0.00 295 GLY A N 6
ATOM 4300 C CA . GLY A 1 4 ? 0.025 -11.960 -8.226 1.00 0.00 295 GLY A CA 6
ATOM 4301 C C . GLY A 1 4 ? -0.556 -11.723 -9.607 1.00 0.00 295 GLY A C 6
ATOM 4302 O O . GLY A 1 4 ? -0.754 -10.579 -10.016 1.00 0.00 295 GLY A O 6
ATOM 4306 N N . SER A 1 5 ? -0.828 -12.807 -10.325 1.00 0.00 296 SER A N 6
ATOM 4307 C CA . SER A 1 5 ? -1.385 -12.716 -11.668 1.00 0.00 296 SER A CA 6
ATOM 4308 C C . SER A 1 5 ? -2.858 -12.319 -11.625 1.00 0.00 296 SER A C 6
ATOM 4309 O O . SER A 1 5 ? -3.220 -11.197 -11.979 1.00 0.00 296 SER A O 6
ATOM 4316 N N . GLY A 1 6 ? -3.704 -13.249 -11.190 1.00 0.00 297 GLY A N 6
ATOM 4317 C CA . GLY A 1 6 ? -5.127 -12.979 -11.111 1.00 0.00 297 GLY A CA 6
ATOM 4318 C C . GLY A 1 6 ? -5.440 -11.716 -10.329 1.00 0.00 297 GLY A C 6
ATOM 4319 O O . GLY A 1 6 ? -4.621 -11.261 -9.530 1.00 0.00 297 GLY A O 6
ATOM 4323 N N . PRO A 1 7 ? -6.627 -11.124 -10.544 1.00 0.00 298 PRO A N 6
ATOM 4324 C CA . PRO A 1 7 ? -7.042 -9.901 -9.847 1.00 0.00 298 PRO A CA 6
ATOM 4325 C C . PRO A 1 7 ? -7.177 -10.116 -8.345 1.00 0.00 298 PRO A C 6
ATOM 4326 O O . PRO A 1 7 ? -7.265 -11.250 -7.874 1.00 0.00 298 PRO A O 6
ATOM 4334 N N . LEU A 1 8 ? -7.194 -9.020 -7.596 1.00 0.00 299 LEU A N 6
ATOM 4335 C CA . LEU A 1 8 ? -7.320 -9.088 -6.144 1.00 0.00 299 LEU A CA 6
ATOM 4336 C C . LEU A 1 8 ? -8.734 -9.491 -5.737 1.00 0.00 299 LEU A C 6
ATOM 4337 O O . LEU A 1 8 ? -9.691 -9.261 -6.477 1.00 0.00 299 LEU A O 6
ATOM 4352 N N . PRO A 1 9 ? -8.882 -10.101 -4.548 1.00 0.00 300 PRO A N 6
ATOM 4353 C CA . PRO A 1 9 ? -10.188 -10.532 -4.038 1.00 0.00 300 PRO A CA 6
ATOM 4354 C C . PRO A 1 9 ? -11.164 -9.367 -3.894 1.00 0.00 300 PRO A C 6
ATOM 4355 O O . PRO A 1 9 ? -10.767 -8.204 -3.971 1.00 0.00 300 PRO A O 6
ATOM 4363 N N . PRO A 1 10 ? -12.457 -9.666 -3.681 1.00 0.00 301 PRO A N 6
ATOM 4364 C CA . PRO A 1 10 ? -13.495 -8.639 -3.533 1.00 0.00 301 PRO A CA 6
ATOM 4365 C C . PRO A 1 10 ? -13.314 -7.799 -2.271 1.00 0.00 301 PRO A C 6
ATOM 4366 O O . PRO A 1 10 ? -14.177 -7.792 -1.393 1.00 0.00 301 PRO A O 6
ATOM 4374 N N . GLY A 1 11 ? -12.189 -7.097 -2.184 1.00 0.00 302 GLY A N 6
ATOM 4375 C CA . GLY A 1 11 ? -11.932 -6.259 -1.025 1.00 0.00 302 GLY A CA 6
ATOM 4376 C C . GLY A 1 11 ? -10.555 -5.620 -1.043 1.00 0.00 302 GLY A C 6
ATOM 4377 O O . GLY A 1 11 ? -10.365 -4.535 -0.497 1.00 0.00 302 GLY A O 6
ATOM 4381 N N . TRP A 1 12 ? -9.591 -6.289 -1.667 1.00 0.00 303 TRP A N 6
ATOM 4382 C CA . TRP A 1 12 ? -8.228 -5.772 -1.734 1.00 0.00 303 TRP A CA 6
ATOM 4383 C C . TRP A 1 12 ? -7.984 -4.978 -3.010 1.00 0.00 303 TRP A C 6
ATOM 4384 O O . TRP A 1 12 ? -8.639 -5.195 -4.030 1.00 0.00 303 TRP A O 6
ATOM 4404 N N . GLU A 1 13 ? -7.030 -4.056 -2.938 1.00 0.00 304 GLU A N 6
ATOM 4405 C CA . GLU A 1 13 ? -6.670 -3.226 -4.081 1.00 0.00 304 GLU A CA 6
ATOM 4406 C C . GLU A 1 13 ? -5.182 -2.901 -4.065 1.00 0.00 304 GLU A C 6
ATOM 4407 O O . GLU A 1 13 ? -4.628 -2.538 -3.028 1.00 0.00 304 GLU A O 6
ATOM 4417 N N . ILE A 1 14 ? -4.540 -3.034 -5.221 1.00 0.00 305 ILE A N 6
ATOM 4418 C CA . ILE A 1 14 ? -3.115 -2.753 -5.335 1.00 0.00 305 ILE A CA 6
ATOM 4419 C C . ILE A 1 14 ? -2.862 -1.253 -5.438 1.00 0.00 305 ILE A C 6
ATOM 4420 O O . ILE A 1 14 ? -3.589 -0.529 -6.118 1.00 0.00 305 ILE A O 6
ATOM 4435 N N . ARG A 1 15 ? -1.820 -0.805 -4.756 1.00 0.00 306 ARG A N 6
ATOM 4436 C CA . ARG A 1 15 ? -1.437 0.598 -4.757 1.00 0.00 306 ARG A CA 6
ATOM 4437 C C . ARG A 1 15 ? 0.060 0.715 -4.509 1.00 0.00 306 ARG A C 6
ATOM 4438 O O . ARG A 1 15 ? 0.698 -0.262 -4.135 1.00 0.00 306 ARG A O 6
ATOM 4456 N N . ASN A 1 16 ? 0.627 1.895 -4.725 1.00 0.00 307 ASN A N 6
ATOM 4457 C CA . ASN A 1 16 ? 2.059 2.085 -4.507 1.00 0.00 307 ASN A CA 6
ATOM 4458 C C . ASN A 1 16 ? 2.318 3.269 -3.584 1.00 0.00 307 ASN A C 6
ATOM 4459 O O . ASN A 1 16 ? 1.615 4.279 -3.635 1.00 0.00 307 ASN A O 6
ATOM 4469 N N . THR A 1 17 ? 3.335 3.135 -2.739 1.00 0.00 308 THR A N 6
ATOM 4470 C CA . THR A 1 17 ? 3.694 4.184 -1.795 1.00 0.00 308 THR A CA 6
ATOM 4471 C C . THR A 1 17 ? 4.145 5.450 -2.515 1.00 0.00 308 THR A C 6
ATOM 4472 O O . THR A 1 17 ? 3.487 6.487 -2.437 1.00 0.00 308 THR A O 6
ATOM 4483 N N . ALA A 1 18 ? 5.267 5.355 -3.218 1.00 0.00 309 ALA A N 6
ATOM 4484 C CA . ALA A 1 18 ? 5.810 6.493 -3.951 1.00 0.00 309 ALA A CA 6
ATOM 4485 C C . ALA A 1 18 ? 7.157 6.145 -4.571 1.00 0.00 309 ALA A C 6
ATOM 4486 O O . ALA A 1 18 ? 7.319 6.179 -5.792 1.00 0.00 309 ALA A O 6
ATOM 4493 N N . THR A 1 19 ? 8.123 5.814 -3.722 1.00 0.00 310 THR A N 6
ATOM 4494 C CA . THR A 1 19 ? 9.453 5.449 -4.188 1.00 0.00 310 THR A CA 6
ATOM 4495 C C . THR A 1 19 ? 9.383 4.286 -5.174 1.00 0.00 310 THR A C 6
ATOM 4496 O O . THR A 1 19 ? 10.294 4.082 -5.976 1.00 0.00 310 THR A O 6
ATOM 4507 N N . GLY A 1 20 ? 8.291 3.526 -5.108 1.00 0.00 311 GLY A N 6
ATOM 4508 C CA . GLY A 1 20 ? 8.117 2.397 -6.001 1.00 0.00 311 GLY A CA 6
ATOM 4509 C C . GLY A 1 20 ? 7.851 1.099 -5.261 1.00 0.00 311 GLY A C 6
ATOM 4510 O O . GLY A 1 20 ? 8.436 0.065 -5.581 1.00 0.00 311 GLY A O 6
ATOM 4514 N N . ARG A 1 21 ? 6.968 1.152 -4.269 1.00 0.00 312 ARG A N 6
ATOM 4515 C CA . ARG A 1 21 ? 6.623 -0.029 -3.489 1.00 0.00 312 ARG A CA 6
ATOM 4516 C C . ARG A 1 21 ? 5.128 -0.248 -3.494 1.00 0.00 312 ARG A C 6
ATOM 4517 O O . ARG A 1 21 ? 4.355 0.557 -2.975 1.00 0.00 312 ARG A O 6
ATOM 4535 N N . VAL A 1 22 ? 4.741 -1.358 -4.091 1.00 0.00 313 VAL A N 6
ATOM 4536 C CA . VAL A 1 22 ? 3.349 -1.720 -4.206 1.00 0.00 313 VAL A CA 6
ATOM 4537 C C . VAL A 1 22 ? 2.857 -2.473 -2.969 1.00 0.00 313 VAL A C 6
ATOM 4538 O O . VAL A 1 22 ? 3.375 -3.534 -2.624 1.00 0.00 313 VAL A O 6
ATOM 4551 N N . TYR A 1 23 ? 1.851 -1.907 -2.312 1.00 0.00 314 TYR A N 6
ATOM 4552 C CA . TYR A 1 23 ? 1.259 -2.522 -1.134 1.00 0.00 314 TYR A CA 6
ATOM 4553 C C . TYR A 1 23 ? -0.169 -2.941 -1.436 1.00 0.00 314 TYR A C 6
ATOM 4554 O O . TYR A 1 23 ? -0.642 -2.796 -2.563 1.00 0.00 314 TYR A O 6
ATOM 4571 N N . PHE A 1 24 ? -0.857 -3.459 -0.430 1.00 0.00 315 PHE A N 6
ATOM 4572 C CA . PHE A 1 24 ? -2.231 -3.892 -0.612 1.00 0.00 315 PHE A CA 6
ATOM 4573 C C . PHE A 1 24 ? -3.152 -3.225 0.394 1.00 0.00 315 PHE A C 6
ATOM 4574 O O . PHE A 1 24 ? -2.851 -3.161 1.588 1.00 0.00 315 PHE A O 6
ATOM 4590 N N . VAL A 1 25 ? -4.276 -2.731 -0.102 1.00 0.00 316 VAL A N 6
ATOM 4591 C CA . VAL A 1 25 ? -5.248 -2.052 0.737 1.00 0.00 316 VAL A CA 6
ATOM 4592 C C . VAL A 1 25 ? -6.474 -2.923 0.979 1.00 0.00 316 VAL A C 6
ATOM 4593 O O . VAL A 1 25 ? -7.196 -3.271 0.042 1.00 0.00 316 VAL A O 6
ATOM 4606 N N . ASP A 1 26 ? -6.702 -3.276 2.238 1.00 0.00 317 ASP A N 6
ATOM 4607 C CA . ASP A 1 26 ? -7.847 -4.100 2.605 1.00 0.00 317 ASP A CA 6
ATOM 4608 C C . ASP A 1 26 ? -9.059 -3.228 2.904 1.00 0.00 317 ASP A C 6
ATOM 4609 O O . ASP A 1 26 ? -9.072 -2.481 3.883 1.00 0.00 317 ASP A O 6
ATOM 4617 N N . HIS A 1 27 ? -10.076 -3.327 2.056 1.00 0.00 318 HIS A N 6
ATOM 4618 C CA . HIS A 1 27 ? -11.292 -2.544 2.231 1.00 0.00 318 HIS A CA 6
ATOM 4619 C C . HIS A 1 27 ? -12.246 -3.225 3.209 1.00 0.00 318 HIS A C 6
ATOM 4620 O O . HIS A 1 27 ? -13.128 -2.581 3.779 1.00 0.00 318 HIS A O 6
ATOM 4633 N N . ASN A 1 28 ? -12.066 -4.529 3.402 1.00 0.00 319 ASN A N 6
ATOM 4634 C CA . ASN A 1 28 ? -12.906 -5.289 4.320 1.00 0.00 319 ASN A CA 6
ATOM 4635 C C . ASN A 1 28 ? -12.497 -5.019 5.765 1.00 0.00 319 ASN A C 6
ATOM 4636 O O . ASN A 1 28 ? -13.337 -4.993 6.665 1.00 0.00 319 ASN A O 6
ATOM 4646 N N . ASN A 1 29 ? -11.200 -4.817 5.977 1.00 0.00 320 ASN A N 6
ATOM 4647 C CA . ASN A 1 29 ? -10.671 -4.545 7.309 1.00 0.00 320 ASN A CA 6
ATOM 4648 C C . ASN A 1 29 ? -10.235 -3.086 7.433 1.00 0.00 320 ASN A C 6
ATOM 4649 O O . ASN A 1 29 ? -10.150 -2.547 8.536 1.00 0.00 320 ASN A O 6
ATOM 4659 N N . ARG A 1 30 ? -9.962 -2.453 6.295 1.00 0.00 321 ARG A N 6
ATOM 4660 C CA . ARG A 1 30 ? -9.535 -1.057 6.273 1.00 0.00 321 ARG A CA 6
ATOM 4661 C C . ARG A 1 30 ? -8.097 -0.917 6.760 1.00 0.00 321 ARG A C 6
ATOM 4662 O O . ARG A 1 30 ? -7.790 -0.047 7.574 1.00 0.00 321 ARG A O 6
ATOM 4680 N N . THR A 1 31 ? -7.221 -1.778 6.256 1.00 0.00 322 THR A N 6
ATOM 4681 C CA . THR A 1 31 ? -5.816 -1.748 6.639 1.00 0.00 322 THR A CA 6
ATOM 4682 C C . THR A 1 31 ? -4.914 -1.863 5.417 1.00 0.00 322 THR A C 6
ATOM 4683 O O . THR A 1 31 ? -5.356 -1.657 4.287 1.00 0.00 322 THR A O 6
ATOM 4694 N N . THR A 1 32 ? -3.650 -2.193 5.648 1.00 0.00 323 THR A N 6
ATOM 4695 C CA . THR A 1 32 ? -2.689 -2.328 4.564 1.00 0.00 323 THR A CA 6
ATOM 4696 C C . THR A 1 32 ? -1.720 -3.471 4.821 1.00 0.00 323 THR A C 6
ATOM 4697 O O . THR A 1 32 ? -1.700 -4.056 5.905 1.00 0.00 323 THR A O 6
ATOM 4708 N N . GLN A 1 33 ? -0.918 -3.784 3.813 1.00 0.00 324 GLN A N 6
ATOM 4709 C CA . GLN A 1 33 ? 0.070 -4.850 3.919 1.00 0.00 324 GLN A CA 6
ATOM 4710 C C . GLN A 1 33 ? 0.805 -5.029 2.598 1.00 0.00 324 GLN A C 6
ATOM 4711 O O . GLN A 1 33 ? 0.189 -5.121 1.537 1.00 0.00 324 GLN A O 6
ATOM 4723 N N . PHE A 1 34 ? 2.127 -5.085 2.671 1.00 0.00 325 PHE A N 6
ATOM 4724 C CA . PHE A 1 34 ? 2.953 -5.249 1.482 1.00 0.00 325 PHE A CA 6
ATOM 4725 C C . PHE A 1 34 ? 2.766 -6.631 0.872 1.00 0.00 325 PHE A C 6
ATOM 4726 O O . PHE A 1 34 ? 3.175 -6.879 -0.262 1.00 0.00 325 PHE A O 6
ATOM 4742 N N . THR A 1 35 ? 2.147 -7.530 1.628 1.00 0.00 326 THR A N 6
ATOM 4743 C CA . THR A 1 35 ? 1.913 -8.880 1.157 1.00 0.00 326 THR A CA 6
ATOM 4744 C C . THR A 1 35 ? 0.689 -8.953 0.259 1.00 0.00 326 THR A C 6
ATOM 4745 O O . THR A 1 35 ? -0.186 -8.088 0.309 1.00 0.00 326 THR A O 6
ATOM 4756 N N . ASP A 1 36 ? 0.635 -9.992 -0.565 1.00 0.00 327 ASP A N 6
ATOM 4757 C CA . ASP A 1 36 ? -0.489 -10.190 -1.464 1.00 0.00 327 ASP A CA 6
ATOM 4758 C C . ASP A 1 36 ? -1.406 -11.284 -0.921 1.00 0.00 327 ASP A C 6
ATOM 4759 O O . ASP A 1 36 ? -0.991 -12.436 -0.793 1.00 0.00 327 ASP A O 6
ATOM 4767 N N . PRO A 1 37 ? -2.664 -10.947 -0.591 1.00 0.00 328 PRO A N 6
ATOM 4768 C CA . PRO A 1 37 ? -3.619 -11.917 -0.052 1.00 0.00 328 PRO A CA 6
ATOM 4769 C C . PRO A 1 37 ? -3.740 -13.136 -0.950 1.00 0.00 328 PRO A C 6
ATOM 4770 O O . PRO A 1 37 ? -4.065 -14.231 -0.492 1.00 0.00 328 PRO A O 6
ATOM 4778 N N . ARG A 1 38 ? -3.471 -12.937 -2.236 1.00 0.00 329 ARG A N 6
ATOM 4779 C CA . ARG A 1 38 ? -3.535 -14.022 -3.200 1.00 0.00 329 ARG A CA 6
ATOM 4780 C C . ARG A 1 38 ? -2.409 -15.017 -2.943 1.00 0.00 329 ARG A C 6
ATOM 4781 O O . ARG A 1 38 ? -2.591 -16.228 -3.069 1.00 0.00 329 ARG A O 6
ATOM 4799 N N . LEU A 1 39 ? -1.241 -14.490 -2.580 1.00 0.00 330 LEU A N 6
ATOM 4800 C CA . LEU A 1 39 ? -0.077 -15.320 -2.297 1.00 0.00 330 LEU A CA 6
ATOM 4801 C C . LEU A 1 39 ? -0.327 -16.212 -1.085 1.00 0.00 330 LEU A C 6
ATOM 4802 O O . LEU A 1 39 ? 0.000 -17.398 -1.096 1.00 0.00 330 LEU A O 6
ATOM 4817 N N . SER A 1 40 ? -0.908 -15.633 -0.039 1.00 0.00 331 SER A N 6
ATOM 4818 C CA . SER A 1 40 ? -1.201 -16.374 1.182 1.00 0.00 331 SER A CA 6
ATOM 4819 C C . SER A 1 40 ? -2.608 -16.962 1.139 1.00 0.00 331 SER A C 6
ATOM 4820 O O . SER A 1 40 ? -3.535 -16.425 1.745 1.00 0.00 331 SER A O 6
ATOM 4827 N N . ALA A 1 41 ? -2.761 -18.068 0.418 1.00 0.00 332 ALA A N 6
ATOM 4828 C CA . ALA A 1 41 ? -4.055 -18.727 0.297 1.00 0.00 332 ALA A CA 6
ATOM 4829 C C . ALA A 1 41 ? -3.894 -20.243 0.229 1.00 0.00 332 ALA A C 6
ATOM 4830 O O . ALA A 1 41 ? -4.606 -20.920 -0.512 1.00 0.00 332 ALA A O 6
ATOM 4837 N N . ASN A 1 42 ? -2.954 -20.768 1.008 1.00 0.00 333 ASN A N 6
ATOM 4838 C CA . ASN A 1 42 ? -2.699 -22.203 1.038 1.00 0.00 333 ASN A CA 6
ATOM 4839 C C . ASN A 1 42 ? -3.524 -22.880 2.128 1.00 0.00 333 ASN A C 6
ATOM 4840 O O . ASN A 1 42 ? -2.987 -23.786 2.799 1.00 0.00 333 ASN A O 6
ATOM 4851 N N . GLY B 2 1 ? 11.180 -11.182 6.600 1.00 0.00 198 GLY B N 6
ATOM 4852 C CA . GLY B 2 1 ? 11.006 -11.988 7.840 1.00 0.00 198 GLY B CA 6
ATOM 4853 C C . GLY B 2 1 ? 11.340 -13.455 7.625 1.00 0.00 198 GLY B C 6
ATOM 4854 O O . GLY B 2 1 ? 11.735 -13.841 6.525 1.00 0.00 198 GLY B O 6
ATOM 4860 N N . PRO B 2 2 ? 11.191 -14.308 8.657 1.00 0.00 199 PRO B N 6
ATOM 4861 C CA . PRO B 2 2 ? 11.488 -15.734 8.543 1.00 0.00 199 PRO B CA 6
ATOM 4862 C C . PRO B 2 2 ? 10.340 -16.516 7.915 1.00 0.00 199 PRO B C 6
ATOM 4863 O O . PRO B 2 2 ? 10.557 -17.523 7.242 1.00 0.00 199 PRO B O 6
ATOM 4871 N N . LEU B 2 3 ? 9.118 -16.044 8.139 1.00 0.00 200 LEU B N 6
ATOM 4872 C CA . LEU B 2 3 ? 7.934 -16.699 7.596 1.00 0.00 200 LEU B CA 6
ATOM 4873 C C . LEU B 2 3 ? 7.448 -15.987 6.337 1.00 0.00 200 LEU B C 6
ATOM 4874 O O . LEU B 2 3 ? 6.252 -15.965 6.046 1.00 0.00 200 LEU B O 6
ATOM 4889 N N . GLY B 2 4 ? 8.384 -15.405 5.594 1.00 0.00 201 GLY B N 6
ATOM 4890 C CA . GLY B 2 4 ? 8.033 -14.700 4.375 1.00 0.00 201 GLY B CA 6
ATOM 4891 C C . GLY B 2 4 ? 9.232 -14.047 3.716 1.00 0.00 201 GLY B C 6
ATOM 4892 O O . GLY B 2 4 ? 10.279 -13.879 4.342 1.00 0.00 201 GLY B O 6
ATOM 4896 N N . SER B 2 5 ? 9.080 -13.679 2.449 1.00 0.00 202 SER B N 6
ATOM 4897 C CA . SER B 2 5 ? 10.158 -13.041 1.703 1.00 0.00 202 SER B CA 6
ATOM 4898 C C . SER B 2 5 ? 10.126 -11.527 1.888 1.00 0.00 202 SER B C 6
ATOM 4899 O O . SER B 2 5 ? 11.169 -10.874 1.917 1.00 0.00 202 SER B O 6
ATOM 4906 N N . GLU B 2 6 ? 8.923 -10.976 2.013 1.00 0.00 203 GLU B N 6
ATOM 4907 C CA . GLU B 2 6 ? 8.756 -9.538 2.194 1.00 0.00 203 GLU B CA 6
ATOM 4908 C C . GLU B 2 6 ? 8.698 -9.178 3.676 1.00 0.00 203 GLU B C 6
ATOM 4909 O O . GLU B 2 6 ? 8.945 -10.020 4.540 1.00 0.00 203 GLU B O 6
ATOM 4919 N N . LEU B 2 7 ? 8.370 -7.922 3.961 1.00 0.00 204 LEU B N 6
ATOM 4920 C CA . LEU B 2 7 ? 8.278 -7.448 5.337 1.00 0.00 204 LEU B CA 6
ATOM 4921 C C . LEU B 2 7 ? 6.902 -6.854 5.617 1.00 0.00 204 LEU B C 6
ATOM 4922 O O . LEU B 2 7 ? 6.079 -6.719 4.712 1.00 0.00 204 LEU B O 6
ATOM 4937 N N . GLU B 2 8 ? 6.658 -6.500 6.874 1.00 0.00 205 GLU B N 6
ATOM 4938 C CA . GLU B 2 8 ? 5.381 -5.919 7.267 1.00 0.00 205 GLU B CA 6
ATOM 4939 C C . GLU B 2 8 ? 5.584 -4.748 8.224 1.00 0.00 205 GLU B C 6
ATOM 4940 O O . GLU B 2 8 ? 5.752 -4.938 9.429 1.00 0.00 205 GLU B O 6
ATOM 4950 N N . SER B 2 9 ? 5.564 -3.538 7.676 1.00 0.00 206 SER B N 6
ATOM 4951 C CA . SER B 2 9 ? 5.747 -2.333 8.483 1.00 0.00 206 SER B CA 6
ATOM 4952 C C . SER B 2 9 ? 5.599 -1.040 7.663 1.00 0.00 206 SER B C 6
ATOM 4953 O O . SER B 2 9 ? 4.890 -0.123 8.079 1.00 0.00 206 SER B O 6
ATOM 4960 N N . PRO B 2 10 ? 6.261 -0.941 6.492 1.00 0.00 207 PRO B N 6
ATOM 4961 C CA . PRO B 2 10 ? 6.211 0.259 5.647 1.00 0.00 207 PRO B CA 6
ATOM 4962 C C . PRO B 2 10 ? 4.853 0.552 4.982 1.00 0.00 207 PRO B C 6
ATOM 4963 O O . PRO B 2 10 ? 4.517 1.723 4.804 1.00 0.00 207 PRO B O 6
ATOM 4971 N N . PRO B 2 11 ? 4.048 -0.469 4.592 1.00 0.00 208 PRO B N 6
ATOM 4972 C CA . PRO B 2 11 ? 2.771 -0.237 3.933 1.00 0.00 208 PRO B CA 6
ATOM 4973 C C . PRO B 2 11 ? 2.001 0.950 4.494 1.00 0.00 208 PRO B C 6
ATOM 4974 O O . PRO B 2 11 ? 1.659 0.966 5.676 1.00 0.00 208 PRO B O 6
ATOM 4982 N N . PRO B 2 12 ? 1.761 1.981 3.661 1.00 0.00 209 PRO B N 6
ATOM 4983 C CA . PRO B 2 12 ? 0.987 3.164 4.046 1.00 0.00 209 PRO B CA 6
ATOM 4984 C C . PRO B 2 12 ? -0.308 2.794 4.766 1.00 0.00 209 PRO B C 6
ATOM 4985 O O . PRO B 2 12 ? -0.534 1.633 5.098 1.00 0.00 209 PRO B O 6
ATOM 4993 N N . PRO B 2 13 ? -1.199 3.769 4.993 1.00 0.00 210 PRO B N 6
ATOM 4994 C CA . PRO B 2 13 ? -2.452 3.534 5.678 1.00 0.00 210 PRO B CA 6
ATOM 4995 C C . PRO B 2 13 ? -3.568 3.202 4.704 1.00 0.00 210 PRO B C 6
ATOM 4996 O O . PRO B 2 13 ? -3.361 3.178 3.491 1.00 0.00 210 PRO B O 6
ATOM 5004 N N . TYR B 2 14 ? -4.751 2.946 5.235 1.00 0.00 211 TYR B N 6
ATOM 5005 C CA . TYR B 2 14 ? -5.893 2.623 4.400 1.00 0.00 211 TYR B CA 6
ATOM 5006 C C . TYR B 2 14 ? -6.421 3.886 3.714 1.00 0.00 211 TYR B C 6
ATOM 5007 O O . TYR B 2 14 ? -5.977 4.236 2.620 1.00 0.00 211 TYR B O 6
ATOM 5024 N N . SER B 2 15 ? -7.367 4.567 4.360 1.00 0.00 212 SER B N 6
ATOM 5025 C CA . SER B 2 15 ? -7.949 5.793 3.814 1.00 0.00 212 SER B CA 6
ATOM 5026 C C . SER B 2 15 ? -8.387 5.633 2.356 1.00 0.00 212 SER B C 6
ATOM 5027 O O . SER B 2 15 ? -8.547 6.624 1.644 1.00 0.00 212 SER B O 6
ATOM 5034 N N . ARG B 2 16 ? -8.591 4.393 1.920 1.00 0.00 213 ARG B N 6
ATOM 5035 C CA . ARG B 2 16 ? -9.021 4.110 0.549 1.00 0.00 213 ARG B CA 6
ATOM 5036 C C . ARG B 2 16 ? -7.986 4.522 -0.509 1.00 0.00 213 ARG B C 6
ATOM 5037 O O . ARG B 2 16 ? -7.524 3.683 -1.284 1.00 0.00 213 ARG B O 6
ATOM 5055 N N . TYR B 2 17 ? -7.622 5.803 -0.543 1.00 0.00 214 TYR B N 6
ATOM 5056 C CA . TYR B 2 17 ? -6.677 6.307 -1.537 1.00 0.00 214 TYR B CA 6
ATOM 5057 C C . TYR B 2 17 ? -5.241 5.901 -1.223 1.00 0.00 214 TYR B C 6
ATOM 5058 O O . TYR B 2 17 ? -4.930 5.483 -0.108 1.00 0.00 214 TYR B O 6
ATOM 5075 N N . PRO B 2 18 ? -4.343 6.019 -2.222 1.00 0.00 215 PRO B N 6
ATOM 5076 C CA . PRO B 2 18 ? -2.937 5.661 -2.073 1.00 0.00 215 PRO B CA 6
ATOM 5077 C C . PRO B 2 18 ? -2.079 6.803 -1.537 1.00 0.00 215 PRO B C 6
ATOM 5078 O O . PRO B 2 18 ? -1.723 7.723 -2.274 1.00 0.00 215 PRO B O 6
ATOM 5086 N N . MET B 2 19 ? -1.749 6.737 -0.250 1.00 0.00 216 MET B N 6
ATOM 5087 C CA . MET B 2 19 ? -0.923 7.764 0.375 1.00 0.00 216 MET B CA 6
ATOM 5088 C C . MET B 2 19 ? 0.215 7.148 1.178 1.00 0.00 216 MET B C 6
ATOM 5089 O O . MET B 2 19 ? -0.008 6.546 2.227 1.00 0.00 216 MET B O 6
ATOM 5101 N N . ASP B 2 20 ? 1.436 7.318 0.682 1.00 0.00 217 ASP B N 6
ATOM 5102 C CA . ASP B 2 20 ? 2.619 6.783 1.347 1.00 0.00 217 ASP B CA 6
ATOM 5103 C C . ASP B 2 20 ? 2.626 7.145 2.828 1.00 0.00 217 ASP B C 6
ATOM 5104 O O . ASP B 2 20 ? 1.748 7.928 3.250 1.00 0.00 217 ASP B O 6
ATOM 5113 N N . GLY A 1 1 ? 6.693 -14.456 -6.145 1.00 0.00 292 GLY A N 7
ATOM 5114 C CA . GLY A 1 1 ? 7.161 -14.231 -7.539 1.00 0.00 292 GLY A CA 7
ATOM 5115 C C . GLY A 1 1 ? 6.474 -13.051 -8.200 1.00 0.00 292 GLY A C 7
ATOM 5116 O O . GLY A 1 1 ? 6.888 -11.907 -8.015 1.00 0.00 292 GLY A O 7
ATOM 5122 N N . PRO A 1 2 ? 5.410 -13.303 -8.982 1.00 0.00 293 PRO A N 7
ATOM 5123 C CA . PRO A 1 2 ? 4.668 -12.244 -9.672 1.00 0.00 293 PRO A CA 7
ATOM 5124 C C . PRO A 1 2 ? 3.760 -11.463 -8.727 1.00 0.00 293 PRO A C 7
ATOM 5125 O O . PRO A 1 2 ? 3.815 -11.637 -7.510 1.00 0.00 293 PRO A O 7
ATOM 5133 N N . LEU A 1 3 ? 2.925 -10.601 -9.298 1.00 0.00 294 LEU A N 7
ATOM 5134 C CA . LEU A 1 3 ? 2.004 -9.792 -8.509 1.00 0.00 294 LEU A CA 7
ATOM 5135 C C . LEU A 1 3 ? 0.573 -10.300 -8.657 1.00 0.00 294 LEU A C 7
ATOM 5136 O O . LEU A 1 3 ? -0.382 -9.527 -8.579 1.00 0.00 294 LEU A O 7
ATOM 5151 N N . GLY A 1 4 ? 0.433 -11.604 -8.872 1.00 0.00 295 GLY A N 7
ATOM 5152 C CA . GLY A 1 4 ? -0.883 -12.192 -9.028 1.00 0.00 295 GLY A CA 7
ATOM 5153 C C . GLY A 1 4 ? -1.379 -12.133 -10.460 1.00 0.00 295 GLY A C 7
ATOM 5154 O O . GLY A 1 4 ? -1.208 -11.122 -11.140 1.00 0.00 295 GLY A O 7
ATOM 5158 N N . SER A 1 5 ? -1.994 -13.219 -10.917 1.00 0.00 296 SER A N 7
ATOM 5159 C CA . SER A 1 5 ? -2.516 -13.284 -12.276 1.00 0.00 296 SER A CA 7
ATOM 5160 C C . SER A 1 5 ? -3.772 -12.431 -12.413 1.00 0.00 296 SER A C 7
ATOM 5161 O O . SER A 1 5 ? -3.793 -11.453 -13.161 1.00 0.00 296 SER A O 7
ATOM 5168 N N . GLY A 1 6 ? -4.817 -12.809 -11.685 1.00 0.00 297 GLY A N 7
ATOM 5169 C CA . GLY A 1 6 ? -6.063 -12.068 -11.735 1.00 0.00 297 GLY A CA 7
ATOM 5170 C C . GLY A 1 6 ? -6.162 -11.032 -10.632 1.00 0.00 297 GLY A C 7
ATOM 5171 O O . GLY A 1 6 ? -5.409 -11.085 -9.660 1.00 0.00 297 GLY A O 7
ATOM 5175 N N . PRO A 1 7 ? -7.089 -10.069 -10.756 1.00 0.00 298 PRO A N 7
ATOM 5176 C CA . PRO A 1 7 ? -7.273 -9.016 -9.753 1.00 0.00 298 PRO A CA 7
ATOM 5177 C C . PRO A 1 7 ? -7.414 -9.577 -8.342 1.00 0.00 298 PRO A C 7
ATOM 5178 O O . PRO A 1 7 ? -7.459 -10.791 -8.147 1.00 0.00 298 PRO A O 7
ATOM 5186 N N . LEU A 1 8 ? -7.482 -8.682 -7.362 1.00 0.00 299 LEU A N 7
ATOM 5187 C CA . LEU A 1 8 ? -7.613 -9.082 -5.966 1.00 0.00 299 LEU A CA 7
ATOM 5188 C C . LEU A 1 8 ? -9.070 -9.367 -5.609 1.00 0.00 299 LEU A C 7
ATOM 5189 O O . LEU A 1 8 ? -9.982 -9.014 -6.358 1.00 0.00 299 LEU A O 7
ATOM 5204 N N . PRO A 1 9 ? -9.308 -10.014 -4.452 1.00 0.00 300 PRO A N 7
ATOM 5205 C CA . PRO A 1 9 ? -10.661 -10.344 -3.991 1.00 0.00 300 PRO A CA 7
ATOM 5206 C C . PRO A 1 9 ? -11.521 -9.100 -3.781 1.00 0.00 300 PRO A C 7
ATOM 5207 O O . PRO A 1 9 ? -11.039 -7.974 -3.913 1.00 0.00 300 PRO A O 7
ATOM 5215 N N . PRO A 1 10 ? -12.810 -9.289 -3.449 1.00 0.00 301 PRO A N 7
ATOM 5216 C CA . PRO A 1 10 ? -13.744 -8.181 -3.227 1.00 0.00 301 PRO A CA 7
ATOM 5217 C C . PRO A 1 10 ? -13.449 -7.412 -1.942 1.00 0.00 301 PRO A C 7
ATOM 5218 O O . PRO A 1 10 ? -14.302 -7.312 -1.061 1.00 0.00 301 PRO A O 7
ATOM 5226 N N . GLY A 1 11 ? -12.241 -6.866 -1.841 1.00 0.00 302 GLY A N 7
ATOM 5227 C CA . GLY A 1 11 ? -11.874 -6.109 -0.659 1.00 0.00 302 GLY A CA 7
ATOM 5228 C C . GLY A 1 11 ? -10.472 -5.537 -0.734 1.00 0.00 302 GLY A C 7
ATOM 5229 O O . GLY A 1 11 ? -10.209 -4.453 -0.211 1.00 0.00 302 GLY A O 7
ATOM 5233 N N . TRP A 1 12 ? -9.566 -6.259 -1.382 1.00 0.00 303 TRP A N 7
ATOM 5234 C CA . TRP A 1 12 ? -8.185 -5.809 -1.506 1.00 0.00 303 TRP A CA 7
ATOM 5235 C C . TRP A 1 12 ? -7.951 -5.070 -2.818 1.00 0.00 303 TRP A C 7
ATOM 5236 O O . TRP A 1 12 ? -8.548 -5.394 -3.844 1.00 0.00 303 TRP A O 7
ATOM 5256 N N . GLU A 1 13 ? -7.076 -4.072 -2.769 1.00 0.00 304 GLU A N 7
ATOM 5257 C CA . GLU A 1 13 ? -6.734 -3.294 -3.951 1.00 0.00 304 GLU A CA 7
ATOM 5258 C C . GLU A 1 13 ? -5.250 -2.962 -3.957 1.00 0.00 304 GLU A C 7
ATOM 5259 O O . GLU A 1 13 ? -4.679 -2.603 -2.926 1.00 0.00 304 GLU A O 7
ATOM 5269 N N . ILE A 1 14 ? -4.628 -3.082 -5.121 1.00 0.00 305 ILE A N 7
ATOM 5270 C CA . ILE A 1 14 ? -3.211 -2.790 -5.254 1.00 0.00 305 ILE A CA 7
ATOM 5271 C C . ILE A 1 14 ? -2.972 -1.286 -5.361 1.00 0.00 305 ILE A C 7
ATOM 5272 O O . ILE A 1 14 ? -3.749 -0.559 -5.979 1.00 0.00 305 ILE A O 7
ATOM 5287 N N . ARG A 1 15 ? -1.886 -0.840 -4.750 1.00 0.00 306 ARG A N 7
ATOM 5288 C CA . ARG A 1 15 ? -1.501 0.562 -4.770 1.00 0.00 306 ARG A CA 7
ATOM 5289 C C . ARG A 1 15 ? -0.001 0.666 -4.543 1.00 0.00 306 ARG A C 7
ATOM 5290 O O . ARG A 1 15 ? 0.663 -0.346 -4.358 1.00 0.00 306 ARG A O 7
ATOM 5308 N N . ASN A 1 16 ? 0.542 1.873 -4.564 1.00 0.00 307 ASN A N 7
ATOM 5309 C CA . ASN A 1 16 ? 1.975 2.042 -4.351 1.00 0.00 307 ASN A CA 7
ATOM 5310 C C . ASN A 1 16 ? 2.250 3.135 -3.327 1.00 0.00 307 ASN A C 7
ATOM 5311 O O . ASN A 1 16 ? 1.403 3.993 -3.076 1.00 0.00 307 ASN A O 7
ATOM 5321 N N . THR A 1 17 ? 3.442 3.099 -2.741 1.00 0.00 308 THR A N 7
ATOM 5322 C CA . THR A 1 17 ? 3.831 4.080 -1.737 1.00 0.00 308 THR A CA 7
ATOM 5323 C C . THR A 1 17 ? 4.500 5.296 -2.375 1.00 0.00 308 THR A C 7
ATOM 5324 O O . THR A 1 17 ? 5.501 5.801 -1.868 1.00 0.00 308 THR A O 7
ATOM 5335 N N . ALA A 1 18 ? 3.937 5.765 -3.487 1.00 0.00 309 ALA A N 7
ATOM 5336 C CA . ALA A 1 18 ? 4.479 6.920 -4.192 1.00 0.00 309 ALA A CA 7
ATOM 5337 C C . ALA A 1 18 ? 5.836 6.601 -4.808 1.00 0.00 309 ALA A C 7
ATOM 5338 O O . ALA A 1 18 ? 5.991 6.604 -6.030 1.00 0.00 309 ALA A O 7
ATOM 5345 N N . THR A 1 19 ? 6.816 6.326 -3.955 1.00 0.00 310 THR A N 7
ATOM 5346 C CA . THR A 1 19 ? 8.162 6.006 -4.413 1.00 0.00 310 THR A CA 7
ATOM 5347 C C . THR A 1 19 ? 8.141 4.907 -5.471 1.00 0.00 310 THR A C 7
ATOM 5348 O O . THR A 1 19 ? 8.829 5.001 -6.487 1.00 0.00 310 THR A O 7
ATOM 5359 N N . GLY A 1 20 ? 7.346 3.867 -5.231 1.00 0.00 311 GLY A N 7
ATOM 5360 C CA . GLY A 1 20 ? 7.261 2.772 -6.181 1.00 0.00 311 GLY A CA 7
ATOM 5361 C C . GLY A 1 20 ? 6.674 1.510 -5.578 1.00 0.00 311 GLY A C 7
ATOM 5362 O O . GLY A 1 20 ? 5.780 0.896 -6.160 1.00 0.00 311 GLY A O 7
ATOM 5366 N N . ARG A 1 21 ? 7.175 1.119 -4.407 1.00 0.00 312 ARG A N 7
ATOM 5367 C CA . ARG A 1 21 ? 6.697 -0.089 -3.726 1.00 0.00 312 ARG A CA 7
ATOM 5368 C C . ARG A 1 21 ? 5.187 -0.201 -3.782 1.00 0.00 312 ARG A C 7
ATOM 5369 O O . ARG A 1 21 ? 4.461 0.763 -3.544 1.00 0.00 312 ARG A O 7
ATOM 5387 N N . VAL A 1 22 ? 4.734 -1.401 -4.099 1.00 0.00 313 VAL A N 7
ATOM 5388 C CA . VAL A 1 22 ? 3.320 -1.686 -4.213 1.00 0.00 313 VAL A CA 7
ATOM 5389 C C . VAL A 1 22 ? 2.805 -2.408 -2.969 1.00 0.00 313 VAL A C 7
ATOM 5390 O O . VAL A 1 22 ? 3.336 -3.447 -2.574 1.00 0.00 313 VAL A O 7
ATOM 5403 N N . TYR A 1 23 ? 1.771 -1.846 -2.359 1.00 0.00 314 TYR A N 7
ATOM 5404 C CA . TYR A 1 23 ? 1.168 -2.437 -1.176 1.00 0.00 314 TYR A CA 7
ATOM 5405 C C . TYR A 1 23 ? -0.279 -2.802 -1.445 1.00 0.00 314 TYR A C 7
ATOM 5406 O O . TYR A 1 23 ? -0.836 -2.450 -2.485 1.00 0.00 314 TYR A O 7
ATOM 5423 N N . PHE A 1 24 ? -0.885 -3.509 -0.504 1.00 0.00 315 PHE A N 7
ATOM 5424 C CA . PHE A 1 24 ? -2.268 -3.915 -0.645 1.00 0.00 315 PHE A CA 7
ATOM 5425 C C . PHE A 1 24 ? -3.138 -3.224 0.386 1.00 0.00 315 PHE A C 7
ATOM 5426 O O . PHE A 1 24 ? -2.744 -3.054 1.541 1.00 0.00 315 PHE A O 7
ATOM 5442 N N . VAL A 1 25 ? -4.323 -2.825 -0.046 1.00 0.00 316 VAL A N 7
ATOM 5443 C CA . VAL A 1 25 ? -5.252 -2.121 0.817 1.00 0.00 316 VAL A CA 7
ATOM 5444 C C . VAL A 1 25 ? -6.484 -2.960 1.139 1.00 0.00 316 VAL A C 7
ATOM 5445 O O . VAL A 1 25 ? -7.273 -3.288 0.252 1.00 0.00 316 VAL A O 7
ATOM 5458 N N . ASP A 1 26 ? -6.635 -3.309 2.415 1.00 0.00 317 ASP A N 7
ATOM 5459 C CA . ASP A 1 26 ? -7.769 -4.093 2.870 1.00 0.00 317 ASP A CA 7
ATOM 5460 C C . ASP A 1 26 ? -8.971 -3.185 3.107 1.00 0.00 317 ASP A C 7
ATOM 5461 O O . ASP A 1 26 ? -8.988 -2.402 4.057 1.00 0.00 317 ASP A O 7
ATOM 5469 N N . HIS A 1 27 ? -9.974 -3.287 2.243 1.00 0.00 318 HIS A N 7
ATOM 5470 C CA . HIS A 1 27 ? -11.173 -2.467 2.375 1.00 0.00 318 HIS A CA 7
ATOM 5471 C C . HIS A 1 27 ? -12.167 -3.110 3.335 1.00 0.00 318 HIS A C 7
ATOM 5472 O O . HIS A 1 27 ? -12.999 -2.428 3.932 1.00 0.00 318 HIS A O 7
ATOM 5485 N N . ASN A 1 28 ? -12.073 -4.428 3.478 1.00 0.00 319 ASN A N 7
ATOM 5486 C CA . ASN A 1 28 ? -12.950 -5.162 4.375 1.00 0.00 319 ASN A CA 7
ATOM 5487 C C . ASN A 1 28 ? -12.498 -5.001 5.823 1.00 0.00 319 ASN A C 7
ATOM 5488 O O . ASN A 1 28 ? -13.307 -4.738 6.713 1.00 0.00 319 ASN A O 7
ATOM 5498 N N . ASN A 1 29 ? -11.198 -5.163 6.049 1.00 0.00 320 ASN A N 7
ATOM 5499 C CA . ASN A 1 29 ? -10.627 -5.039 7.386 1.00 0.00 320 ASN A CA 7
ATOM 5500 C C . ASN A 1 29 ? -10.128 -3.620 7.650 1.00 0.00 320 ASN A C 7
ATOM 5501 O O . ASN A 1 29 ? -9.966 -3.217 8.801 1.00 0.00 320 ASN A O 7
ATOM 5511 N N . ARG A 1 30 ? -9.880 -2.869 6.579 1.00 0.00 321 ARG A N 7
ATOM 5512 C CA . ARG A 1 30 ? -9.397 -1.497 6.703 1.00 0.00 321 ARG A CA 7
ATOM 5513 C C . ARG A 1 30 ? -7.956 -1.468 7.198 1.00 0.00 321 ARG A C 7
ATOM 5514 O O . ARG A 1 30 ? -7.682 -1.013 8.310 1.00 0.00 321 ARG A O 7
ATOM 5532 N N . THR A 1 31 ? -7.039 -1.957 6.371 1.00 0.00 322 THR A N 7
ATOM 5533 C CA . THR A 1 31 ? -5.625 -1.988 6.731 1.00 0.00 322 THR A CA 7
ATOM 5534 C C . THR A 1 31 ? -4.748 -2.022 5.484 1.00 0.00 322 THR A C 7
ATOM 5535 O O . THR A 1 31 ? -5.208 -1.716 4.385 1.00 0.00 322 THR A O 7
ATOM 5546 N N . THR A 1 32 ? -3.488 -2.403 5.660 1.00 0.00 323 THR A N 7
ATOM 5547 C CA . THR A 1 32 ? -2.554 -2.475 4.546 1.00 0.00 323 THR A CA 7
ATOM 5548 C C . THR A 1 32 ? -1.552 -3.609 4.733 1.00 0.00 323 THR A C 7
ATOM 5549 O O . THR A 1 32 ? -1.495 -4.233 5.793 1.00 0.00 323 THR A O 7
ATOM 5560 N N . GLN A 1 33 ? -0.765 -3.866 3.695 1.00 0.00 324 GLN A N 7
ATOM 5561 C CA . GLN A 1 33 ? 0.245 -4.918 3.741 1.00 0.00 324 GLN A CA 7
ATOM 5562 C C . GLN A 1 33 ? 0.899 -5.097 2.376 1.00 0.00 324 GLN A C 7
ATOM 5563 O O . GLN A 1 33 ? 0.217 -5.222 1.361 1.00 0.00 324 GLN A O 7
ATOM 5575 N N . PHE A 1 34 ? 2.226 -5.122 2.363 1.00 0.00 325 PHE A N 7
ATOM 5576 C CA . PHE A 1 34 ? 2.981 -5.278 1.125 1.00 0.00 325 PHE A CA 7
ATOM 5577 C C . PHE A 1 34 ? 2.757 -6.653 0.508 1.00 0.00 325 PHE A C 7
ATOM 5578 O O . PHE A 1 34 ? 3.127 -6.892 -0.642 1.00 0.00 325 PHE A O 7
ATOM 5594 N N . THR A 1 35 ? 2.152 -7.554 1.269 1.00 0.00 326 THR A N 7
ATOM 5595 C CA . THR A 1 35 ? 1.894 -8.896 0.786 1.00 0.00 326 THR A CA 7
ATOM 5596 C C . THR A 1 35 ? 0.605 -8.967 -0.017 1.00 0.00 326 THR A C 7
ATOM 5597 O O . THR A 1 35 ? -0.295 -8.147 0.156 1.00 0.00 326 THR A O 7
ATOM 5608 N N . ASP A 1 36 ? 0.523 -9.959 -0.897 1.00 0.00 327 ASP A N 7
ATOM 5609 C CA . ASP A 1 36 ? -0.657 -10.148 -1.723 1.00 0.00 327 ASP A CA 7
ATOM 5610 C C . ASP A 1 36 ? -1.505 -11.293 -1.176 1.00 0.00 327 ASP A C 7
ATOM 5611 O O . ASP A 1 36 ? -1.045 -12.433 -1.119 1.00 0.00 327 ASP A O 7
ATOM 5619 N N . PRO A 1 37 ? -2.755 -11.017 -0.766 1.00 0.00 328 PRO A N 7
ATOM 5620 C CA . PRO A 1 37 ? -3.641 -12.045 -0.223 1.00 0.00 328 PRO A CA 7
ATOM 5621 C C . PRO A 1 37 ? -3.716 -13.245 -1.150 1.00 0.00 328 PRO A C 7
ATOM 5622 O O . PRO A 1 37 ? -3.823 -14.386 -0.704 1.00 0.00 328 PRO A O 7
ATOM 5630 N N . ARG A 1 38 ? -3.657 -12.974 -2.449 1.00 0.00 329 ARG A N 7
ATOM 5631 C CA . ARG A 1 38 ? -3.694 -14.030 -3.444 1.00 0.00 329 ARG A CA 7
ATOM 5632 C C . ARG A 1 38 ? -2.459 -14.915 -3.312 1.00 0.00 329 ARG A C 7
ATOM 5633 O O . ARG A 1 38 ? -2.471 -16.083 -3.701 1.00 0.00 329 ARG A O 7
ATOM 5651 N N . LEU A 1 39 ? -1.391 -14.344 -2.758 1.00 0.00 330 LEU A N 7
ATOM 5652 C CA . LEU A 1 39 ? -0.141 -15.065 -2.568 1.00 0.00 330 LEU A CA 7
ATOM 5653 C C . LEU A 1 39 ? 0.271 -15.051 -1.099 1.00 0.00 330 LEU A C 7
ATOM 5654 O O . LEU A 1 39 ? 1.453 -14.934 -0.776 1.00 0.00 330 LEU A O 7
ATOM 5669 N N . SER A 1 40 ? -0.714 -15.174 -0.216 1.00 0.00 331 SER A N 7
ATOM 5670 C CA . SER A 1 40 ? -0.461 -15.174 1.220 1.00 0.00 331 SER A CA 7
ATOM 5671 C C . SER A 1 40 ? 0.491 -16.302 1.606 1.00 0.00 331 SER A C 7
ATOM 5672 O O . SER A 1 40 ? 0.318 -17.446 1.185 1.00 0.00 331 SER A O 7
ATOM 5679 N N . ALA A 1 41 ? 1.497 -15.970 2.410 1.00 0.00 332 ALA A N 7
ATOM 5680 C CA . ALA A 1 41 ? 2.477 -16.954 2.854 1.00 0.00 332 ALA A CA 7
ATOM 5681 C C . ALA A 1 41 ? 2.332 -17.236 4.345 1.00 0.00 332 ALA A C 7
ATOM 5682 O O . ALA A 1 41 ? 1.428 -16.718 5.001 1.00 0.00 332 ALA A O 7
ATOM 5689 N N . ASN A 1 42 ? 3.231 -18.058 4.876 1.00 0.00 333 ASN A N 7
ATOM 5690 C CA . ASN A 1 42 ? 3.205 -18.410 6.291 1.00 0.00 333 ASN A CA 7
ATOM 5691 C C . ASN A 1 42 ? 4.406 -17.816 7.020 1.00 0.00 333 ASN A C 7
ATOM 5692 O O . ASN A 1 42 ? 4.975 -18.512 7.888 1.00 0.00 333 ASN A O 7
ATOM 5703 N N . GLY B 2 1 ? 14.109 -14.700 15.343 1.00 0.00 198 GLY B N 7
ATOM 5704 C CA . GLY B 2 1 ? 15.111 -14.014 14.482 1.00 0.00 198 GLY B CA 7
ATOM 5705 C C . GLY B 2 1 ? 14.894 -14.289 13.006 1.00 0.00 198 GLY B C 7
ATOM 5706 O O . GLY B 2 1 ? 15.809 -14.743 12.318 1.00 0.00 198 GLY B O 7
ATOM 5712 N N . PRO B 2 2 ? 13.684 -14.019 12.488 1.00 0.00 199 PRO B N 7
ATOM 5713 C CA . PRO B 2 2 ? 13.361 -14.244 11.074 1.00 0.00 199 PRO B CA 7
ATOM 5714 C C . PRO B 2 2 ? 14.137 -13.311 10.150 1.00 0.00 199 PRO B C 7
ATOM 5715 O O . PRO B 2 2 ? 14.411 -13.648 8.998 1.00 0.00 199 PRO B O 7
ATOM 5723 N N . LEU B 2 3 ? 14.489 -12.137 10.664 1.00 0.00 200 LEU B N 7
ATOM 5724 C CA . LEU B 2 3 ? 15.233 -11.153 9.887 1.00 0.00 200 LEU B CA 7
ATOM 5725 C C . LEU B 2 3 ? 14.390 -10.614 8.736 1.00 0.00 200 LEU B C 7
ATOM 5726 O O . LEU B 2 3 ? 14.259 -11.257 7.695 1.00 0.00 200 LEU B O 7
ATOM 5741 N N . GLY B 2 4 ? 13.820 -9.430 8.932 1.00 0.00 201 GLY B N 7
ATOM 5742 C CA . GLY B 2 4 ? 12.997 -8.824 7.902 1.00 0.00 201 GLY B CA 7
ATOM 5743 C C . GLY B 2 4 ? 13.490 -7.448 7.499 1.00 0.00 201 GLY B C 7
ATOM 5744 O O . GLY B 2 4 ? 13.686 -6.579 8.349 1.00 0.00 201 GLY B O 7
ATOM 5748 N N . SER B 2 5 ? 13.691 -7.250 6.201 1.00 0.00 202 SER B N 7
ATOM 5749 C CA . SER B 2 5 ? 14.162 -5.969 5.686 1.00 0.00 202 SER B CA 7
ATOM 5750 C C . SER B 2 5 ? 13.135 -4.871 5.944 1.00 0.00 202 SER B C 7
ATOM 5751 O O . SER B 2 5 ? 13.387 -3.938 6.707 1.00 0.00 202 SER B O 7
ATOM 5758 N N . GLU B 2 6 ? 11.977 -4.991 5.304 1.00 0.00 203 GLU B N 7
ATOM 5759 C CA . GLU B 2 6 ? 10.908 -4.012 5.463 1.00 0.00 203 GLU B CA 7
ATOM 5760 C C . GLU B 2 6 ? 9.705 -4.380 4.602 1.00 0.00 203 GLU B C 7
ATOM 5761 O O . GLU B 2 6 ? 9.437 -3.737 3.586 1.00 0.00 203 GLU B O 7
ATOM 5771 N N . LEU B 2 7 ? 8.983 -5.416 5.013 1.00 0.00 204 LEU B N 7
ATOM 5772 C CA . LEU B 2 7 ? 7.811 -5.871 4.274 1.00 0.00 204 LEU B CA 7
ATOM 5773 C C . LEU B 2 7 ? 6.540 -5.700 5.100 1.00 0.00 204 LEU B C 7
ATOM 5774 O O . LEU B 2 7 ? 5.554 -5.136 4.629 1.00 0.00 204 LEU B O 7
ATOM 5789 N N . GLU B 2 8 ? 6.572 -6.192 6.335 1.00 0.00 205 GLU B N 7
ATOM 5790 C CA . GLU B 2 8 ? 5.420 -6.095 7.223 1.00 0.00 205 GLU B CA 7
ATOM 5791 C C . GLU B 2 8 ? 5.575 -4.926 8.193 1.00 0.00 205 GLU B C 7
ATOM 5792 O O . GLU B 2 8 ? 5.781 -5.122 9.390 1.00 0.00 205 GLU B O 7
ATOM 5802 N N . SER B 2 9 ? 5.474 -3.709 7.665 1.00 0.00 206 SER B N 7
ATOM 5803 C CA . SER B 2 9 ? 5.602 -2.508 8.490 1.00 0.00 206 SER B CA 7
ATOM 5804 C C . SER B 2 9 ? 5.479 -1.210 7.676 1.00 0.00 206 SER B C 7
ATOM 5805 O O . SER B 2 9 ? 4.753 -0.298 8.072 1.00 0.00 206 SER B O 7
ATOM 5812 N N . PRO B 2 10 ? 6.182 -1.106 6.531 1.00 0.00 207 PRO B N 7
ATOM 5813 C CA . PRO B 2 10 ? 6.167 0.100 5.692 1.00 0.00 207 PRO B CA 7
ATOM 5814 C C . PRO B 2 10 ? 4.824 0.420 5.014 1.00 0.00 207 PRO B C 7
ATOM 5815 O O . PRO B 2 10 ? 4.499 1.596 4.853 1.00 0.00 207 PRO B O 7
ATOM 5823 N N . PRO B 2 11 ? 4.023 -0.588 4.597 1.00 0.00 208 PRO B N 7
ATOM 5824 C CA . PRO B 2 11 ? 2.748 -0.341 3.934 1.00 0.00 208 PRO B CA 7
ATOM 5825 C C . PRO B 2 11 ? 1.979 0.835 4.528 1.00 0.00 208 PRO B C 7
ATOM 5826 O O . PRO B 2 11 ? 1.653 0.823 5.715 1.00 0.00 208 PRO B O 7
ATOM 5834 N N . PRO B 2 12 ? 1.729 1.887 3.722 1.00 0.00 209 PRO B N 7
ATOM 5835 C CA . PRO B 2 12 ? 0.964 3.064 4.145 1.00 0.00 209 PRO B CA 7
ATOM 5836 C C . PRO B 2 12 ? -0.318 2.688 4.893 1.00 0.00 209 PRO B C 7
ATOM 5837 O O . PRO B 2 12 ? -0.537 1.524 5.213 1.00 0.00 209 PRO B O 7
ATOM 5845 N N . PRO B 2 13 ? -1.210 3.657 5.155 1.00 0.00 210 PRO B N 7
ATOM 5846 C CA . PRO B 2 13 ? -2.441 3.398 5.877 1.00 0.00 210 PRO B CA 7
ATOM 5847 C C . PRO B 2 13 ? -3.572 2.961 4.960 1.00 0.00 210 PRO B C 7
ATOM 5848 O O . PRO B 2 13 ? -3.446 3.007 3.737 1.00 0.00 210 PRO B O 7
ATOM 5856 N N . TYR B 2 14 ? -4.676 2.537 5.558 1.00 0.00 211 TYR B N 7
ATOM 5857 C CA . TYR B 2 14 ? -5.827 2.092 4.792 1.00 0.00 211 TYR B CA 7
ATOM 5858 C C . TYR B 2 14 ? -6.405 3.252 3.987 1.00 0.00 211 TYR B C 7
ATOM 5859 O O . TYR B 2 14 ? -6.127 3.393 2.797 1.00 0.00 211 TYR B O 7
ATOM 5876 N N . SER B 2 15 ? -7.206 4.079 4.652 1.00 0.00 212 SER B N 7
ATOM 5877 C CA . SER B 2 15 ? -7.831 5.228 4.007 1.00 0.00 212 SER B CA 7
ATOM 5878 C C . SER B 2 15 ? -8.630 4.793 2.781 1.00 0.00 212 SER B C 7
ATOM 5879 O O . SER B 2 15 ? -9.838 4.569 2.868 1.00 0.00 212 SER B O 7
ATOM 5886 N N . ARG B 2 16 ? -7.953 4.672 1.640 1.00 0.00 213 ARG B N 7
ATOM 5887 C CA . ARG B 2 16 ? -8.601 4.257 0.393 1.00 0.00 213 ARG B CA 7
ATOM 5888 C C . ARG B 2 16 ? -7.703 4.550 -0.805 1.00 0.00 213 ARG B C 7
ATOM 5889 O O . ARG B 2 16 ? -7.545 3.714 -1.695 1.00 0.00 213 ARG B O 7
ATOM 5907 N N . TYR B 2 17 ? -7.122 5.744 -0.818 1.00 0.00 214 TYR B N 7
ATOM 5908 C CA . TYR B 2 17 ? -6.239 6.157 -1.903 1.00 0.00 214 TYR B CA 7
ATOM 5909 C C . TYR B 2 17 ? -4.796 5.742 -1.620 1.00 0.00 214 TYR B C 7
ATOM 5910 O O . TYR B 2 17 ? -4.493 5.226 -0.545 1.00 0.00 214 TYR B O 7
ATOM 5927 N N . PRO B 2 18 ? -3.885 5.964 -2.585 1.00 0.00 215 PRO B N 7
ATOM 5928 C CA . PRO B 2 18 ? -2.481 5.607 -2.441 1.00 0.00 215 PRO B CA 7
ATOM 5929 C C . PRO B 2 18 ? -1.664 6.723 -1.799 1.00 0.00 215 PRO B C 7
ATOM 5930 O O . PRO B 2 18 ? -1.194 7.632 -2.482 1.00 0.00 215 PRO B O 7
ATOM 5938 N N . MET B 2 19 ? -1.499 6.646 -0.483 1.00 0.00 216 MET B N 7
ATOM 5939 C CA . MET B 2 19 ? -0.743 7.654 0.246 1.00 0.00 216 MET B CA 7
ATOM 5940 C C . MET B 2 19 ? 0.295 7.013 1.161 1.00 0.00 216 MET B C 7
ATOM 5941 O O . MET B 2 19 ? -0.041 6.447 2.201 1.00 0.00 216 MET B O 7
ATOM 5953 N N . ASP B 2 20 ? 1.560 7.110 0.763 1.00 0.00 217 ASP B N 7
ATOM 5954 C CA . ASP B 2 20 ? 2.655 6.544 1.540 1.00 0.00 217 ASP B CA 7
ATOM 5955 C C . ASP B 2 20 ? 2.584 6.999 2.994 1.00 0.00 217 ASP B C 7
ATOM 5956 O O . ASP B 2 20 ? 2.850 6.169 3.889 1.00 0.00 217 ASP B O 7
ATOM 5965 N N . GLY A 1 1 ? 8.028 -11.661 -12.304 1.00 0.00 292 GLY A N 8
ATOM 5966 C CA . GLY A 1 1 ? 7.644 -11.840 -10.876 1.00 0.00 292 GLY A CA 8
ATOM 5967 C C . GLY A 1 1 ? 6.312 -12.555 -10.718 1.00 0.00 292 GLY A C 8
ATOM 5968 O O . GLY A 1 1 ? 5.341 -12.208 -11.390 1.00 0.00 292 GLY A O 8
ATOM 5974 N N . PRO A 1 2 ? 6.235 -13.565 -9.833 1.00 0.00 293 PRO A N 8
ATOM 5975 C CA . PRO A 1 2 ? 4.999 -14.319 -9.602 1.00 0.00 293 PRO A CA 8
ATOM 5976 C C . PRO A 1 2 ? 3.977 -13.528 -8.794 1.00 0.00 293 PRO A C 8
ATOM 5977 O O . PRO A 1 2 ? 3.617 -13.913 -7.682 1.00 0.00 293 PRO A O 8
ATOM 5985 N N . LEU A 1 3 ? 3.511 -12.419 -9.360 1.00 0.00 294 LEU A N 8
ATOM 5986 C CA . LEU A 1 3 ? 2.528 -11.576 -8.690 1.00 0.00 294 LEU A CA 8
ATOM 5987 C C . LEU A 1 3 ? 1.341 -12.402 -8.208 1.00 0.00 294 LEU A C 8
ATOM 5988 O O . LEU A 1 3 ? 1.076 -12.488 -7.009 1.00 0.00 294 LEU A O 8
ATOM 6003 N N . GLY A 1 4 ? 0.628 -13.010 -9.153 1.00 0.00 295 GLY A N 8
ATOM 6004 C CA . GLY A 1 4 ? -0.523 -13.821 -8.805 1.00 0.00 295 GLY A CA 8
ATOM 6005 C C . GLY A 1 4 ? -1.087 -14.569 -9.997 1.00 0.00 295 GLY A C 8
ATOM 6006 O O . GLY A 1 4 ? -0.344 -15.198 -10.752 1.00 0.00 295 GLY A O 8
ATOM 6010 N N . SER A 1 5 ? -2.402 -14.501 -10.167 1.00 0.00 296 SER A N 8
ATOM 6011 C CA . SER A 1 5 ? -3.067 -15.177 -11.275 1.00 0.00 296 SER A CA 8
ATOM 6012 C C . SER A 1 5 ? -4.488 -14.653 -11.459 1.00 0.00 296 SER A C 8
ATOM 6013 O O . SER A 1 5 ? -5.427 -15.428 -11.638 1.00 0.00 296 SER A O 8
ATOM 6020 N N . GLY A 1 6 ? -4.638 -13.332 -11.413 1.00 0.00 297 GLY A N 8
ATOM 6021 C CA . GLY A 1 6 ? -5.948 -12.729 -11.576 1.00 0.00 297 GLY A CA 8
ATOM 6022 C C . GLY A 1 6 ? -6.112 -11.464 -10.752 1.00 0.00 297 GLY A C 8
ATOM 6023 O O . GLY A 1 6 ? -5.137 -10.951 -10.203 1.00 0.00 297 GLY A O 8
ATOM 6027 N N . PRO A 1 7 ? -7.343 -10.938 -10.651 1.00 0.00 298 PRO A N 8
ATOM 6028 C CA . PRO A 1 7 ? -7.623 -9.724 -9.883 1.00 0.00 298 PRO A CA 8
ATOM 6029 C C . PRO A 1 7 ? -7.758 -9.998 -8.389 1.00 0.00 298 PRO A C 8
ATOM 6030 O O . PRO A 1 7 ? -8.154 -11.090 -7.983 1.00 0.00 298 PRO A O 8
ATOM 6038 N N . LEU A 1 8 ? -7.427 -9.001 -7.575 1.00 0.00 299 LEU A N 8
ATOM 6039 C CA . LEU A 1 8 ? -7.513 -9.137 -6.125 1.00 0.00 299 LEU A CA 8
ATOM 6040 C C . LEU A 1 8 ? -8.926 -9.525 -5.698 1.00 0.00 299 LEU A C 8
ATOM 6041 O O . LEU A 1 8 ? -9.886 -9.315 -6.439 1.00 0.00 299 LEU A O 8
ATOM 6056 N N . PRO A 1 9 ? -9.072 -10.096 -4.489 1.00 0.00 300 PRO A N 8
ATOM 6057 C CA . PRO A 1 9 ? -10.378 -10.505 -3.965 1.00 0.00 300 PRO A CA 8
ATOM 6058 C C . PRO A 1 9 ? -11.370 -9.347 -3.941 1.00 0.00 300 PRO A C 8
ATOM 6059 O O . PRO A 1 9 ? -11.017 -8.212 -4.261 1.00 0.00 300 PRO A O 8
ATOM 6067 N N . PRO A 1 10 ? -12.629 -9.619 -3.560 1.00 0.00 301 PRO A N 8
ATOM 6068 C CA . PRO A 1 10 ? -13.676 -8.597 -3.494 1.00 0.00 301 PRO A CA 8
ATOM 6069 C C . PRO A 1 10 ? -13.514 -7.657 -2.301 1.00 0.00 301 PRO A C 8
ATOM 6070 O O . PRO A 1 10 ? -14.439 -7.489 -1.506 1.00 0.00 301 PRO A O 8
ATOM 6078 N N . GLY A 1 11 ? -12.339 -7.044 -2.176 1.00 0.00 302 GLY A N 8
ATOM 6079 C CA . GLY A 1 11 ? -12.101 -6.127 -1.077 1.00 0.00 302 GLY A CA 8
ATOM 6080 C C . GLY A 1 11 ? -10.711 -5.521 -1.102 1.00 0.00 302 GLY A C 8
ATOM 6081 O O . GLY A 1 11 ? -10.523 -4.369 -0.708 1.00 0.00 302 GLY A O 8
ATOM 6085 N N . TRP A 1 12 ? -9.734 -6.292 -1.566 1.00 0.00 303 TRP A N 8
ATOM 6086 C CA . TRP A 1 12 ? -8.357 -5.820 -1.629 1.00 0.00 303 TRP A CA 8
ATOM 6087 C C . TRP A 1 12 ? -8.087 -5.038 -2.907 1.00 0.00 303 TRP A C 8
ATOM 6088 O O . TRP A 1 12 ? -8.832 -5.135 -3.881 1.00 0.00 303 TRP A O 8
ATOM 6108 N N . GLU A 1 13 ? -7.009 -4.266 -2.886 1.00 0.00 304 GLU A N 8
ATOM 6109 C CA . GLU A 1 13 ? -6.607 -3.476 -4.038 1.00 0.00 304 GLU A CA 8
ATOM 6110 C C . GLU A 1 13 ? -5.112 -3.197 -3.993 1.00 0.00 304 GLU A C 8
ATOM 6111 O O . GLU A 1 13 ? -4.529 -3.053 -2.918 1.00 0.00 304 GLU A O 8
ATOM 6121 N N . ILE A 1 14 ? -4.497 -3.121 -5.163 1.00 0.00 305 ILE A N 8
ATOM 6122 C CA . ILE A 1 14 ? -3.069 -2.863 -5.252 1.00 0.00 305 ILE A CA 8
ATOM 6123 C C . ILE A 1 14 ? -2.788 -1.373 -5.392 1.00 0.00 305 ILE A C 8
ATOM 6124 O O . ILE A 1 14 ? -3.520 -0.649 -6.067 1.00 0.00 305 ILE A O 8
ATOM 6139 N N . ARG A 1 15 ? -1.719 -0.924 -4.747 1.00 0.00 306 ARG A N 8
ATOM 6140 C CA . ARG A 1 15 ? -1.333 0.478 -4.785 1.00 0.00 306 ARG A CA 8
ATOM 6141 C C . ARG A 1 15 ? 0.161 0.625 -4.522 1.00 0.00 306 ARG A C 8
ATOM 6142 O O . ARG A 1 15 ? 0.850 -0.359 -4.268 1.00 0.00 306 ARG A O 8
ATOM 6160 N N . ASN A 1 16 ? 0.663 1.851 -4.590 1.00 0.00 307 ASN A N 8
ATOM 6161 C CA . ASN A 1 16 ? 2.080 2.101 -4.353 1.00 0.00 307 ASN A CA 8
ATOM 6162 C C . ASN A 1 16 ? 2.278 3.171 -3.287 1.00 0.00 307 ASN A C 8
ATOM 6163 O O . ASN A 1 16 ? 1.377 3.963 -3.014 1.00 0.00 307 ASN A O 8
ATOM 6173 N N . THR A 1 17 ? 3.469 3.198 -2.702 1.00 0.00 308 THR A N 8
ATOM 6174 C CA . THR A 1 17 ? 3.781 4.166 -1.660 1.00 0.00 308 THR A CA 8
ATOM 6175 C C . THR A 1 17 ? 4.682 5.268 -2.199 1.00 0.00 308 THR A C 8
ATOM 6176 O O . THR A 1 17 ? 4.383 6.455 -2.068 1.00 0.00 308 THR A O 8
ATOM 6187 N N . ALA A 1 18 ? 5.789 4.860 -2.808 1.00 0.00 309 ALA A N 8
ATOM 6188 C CA . ALA A 1 18 ? 6.746 5.798 -3.375 1.00 0.00 309 ALA A CA 8
ATOM 6189 C C . ALA A 1 18 ? 7.953 5.057 -3.933 1.00 0.00 309 ALA A C 8
ATOM 6190 O O . ALA A 1 18 ? 8.394 4.057 -3.366 1.00 0.00 309 ALA A O 8
ATOM 6197 N N . THR A 1 19 ? 8.485 5.550 -5.045 1.00 0.00 310 THR A N 8
ATOM 6198 C CA . THR A 1 19 ? 9.634 4.917 -5.683 1.00 0.00 310 THR A CA 8
ATOM 6199 C C . THR A 1 19 ? 9.229 3.627 -6.401 1.00 0.00 310 THR A C 8
ATOM 6200 O O . THR A 1 19 ? 10.080 2.921 -6.942 1.00 0.00 310 THR A O 8
ATOM 6211 N N . GLY A 1 20 ? 7.930 3.324 -6.406 1.00 0.00 311 GLY A N 8
ATOM 6212 C CA . GLY A 1 20 ? 7.450 2.126 -7.063 1.00 0.00 311 GLY A CA 8
ATOM 6213 C C . GLY A 1 20 ? 7.007 1.055 -6.089 1.00 0.00 311 GLY A C 8
ATOM 6214 O O . GLY A 1 20 ? 6.304 0.119 -6.471 1.00 0.00 311 GLY A O 8
ATOM 6218 N N . ARG A 1 21 ? 7.410 1.183 -4.829 1.00 0.00 312 ARG A N 8
ATOM 6219 C CA . ARG A 1 21 ? 7.026 0.203 -3.818 1.00 0.00 312 ARG A CA 8
ATOM 6220 C C . ARG A 1 21 ? 5.522 0.037 -3.794 1.00 0.00 312 ARG A C 8
ATOM 6221 O O . ARG A 1 21 ? 4.773 1.011 -3.878 1.00 0.00 312 ARG A O 8
ATOM 6239 N N . VAL A 1 22 ? 5.085 -1.205 -3.678 1.00 0.00 313 VAL A N 8
ATOM 6240 C CA . VAL A 1 22 ? 3.666 -1.504 -3.673 1.00 0.00 313 VAL A CA 8
ATOM 6241 C C . VAL A 1 22 ? 3.145 -1.816 -2.297 1.00 0.00 313 VAL A C 8
ATOM 6242 O O . VAL A 1 22 ? 3.891 -1.930 -1.324 1.00 0.00 313 VAL A O 8
ATOM 6255 N N . TYR A 1 23 ? 1.835 -1.949 -2.248 1.00 0.00 314 TYR A N 8
ATOM 6256 C CA . TYR A 1 23 ? 1.160 -2.335 -1.043 1.00 0.00 314 TYR A CA 8
ATOM 6257 C C . TYR A 1 23 ? -0.292 -2.639 -1.317 1.00 0.00 314 TYR A C 8
ATOM 6258 O O . TYR A 1 23 ? -0.907 -2.052 -2.207 1.00 0.00 314 TYR A O 8
ATOM 6275 N N . PHE A 1 24 ? -0.836 -3.558 -0.547 1.00 0.00 315 PHE A N 8
ATOM 6276 C CA . PHE A 1 24 ? -2.211 -3.944 -0.722 1.00 0.00 315 PHE A CA 8
ATOM 6277 C C . PHE A 1 24 ? -3.097 -3.337 0.349 1.00 0.00 315 PHE A C 8
ATOM 6278 O O . PHE A 1 24 ? -2.747 -3.307 1.530 1.00 0.00 315 PHE A O 8
ATOM 6294 N N . VAL A 1 25 ? -4.248 -2.850 -0.088 1.00 0.00 316 VAL A N 8
ATOM 6295 C CA . VAL A 1 25 ? -5.202 -2.215 0.801 1.00 0.00 316 VAL A CA 8
ATOM 6296 C C . VAL A 1 25 ? -6.452 -3.067 0.980 1.00 0.00 316 VAL A C 8
ATOM 6297 O O . VAL A 1 25 ? -7.098 -3.451 0.006 1.00 0.00 316 VAL A O 8
ATOM 6310 N N . ASP A 1 26 ? -6.785 -3.362 2.233 1.00 0.00 317 ASP A N 8
ATOM 6311 C CA . ASP A 1 26 ? -7.963 -4.162 2.540 1.00 0.00 317 ASP A CA 8
ATOM 6312 C C . ASP A 1 26 ? -9.153 -3.263 2.850 1.00 0.00 317 ASP A C 8
ATOM 6313 O O . ASP A 1 26 ? -9.146 -2.528 3.839 1.00 0.00 317 ASP A O 8
ATOM 6321 N N . HIS A 1 27 ? -10.170 -3.323 2.001 1.00 0.00 318 HIS A N 8
ATOM 6322 C CA . HIS A 1 27 ? -11.364 -2.511 2.185 1.00 0.00 318 HIS A CA 8
ATOM 6323 C C . HIS A 1 27 ? -12.376 -3.202 3.099 1.00 0.00 318 HIS A C 8
ATOM 6324 O O . HIS A 1 27 ? -13.340 -2.581 3.546 1.00 0.00 318 HIS A O 8
ATOM 6337 N N . ASN A 1 28 ? -12.156 -4.487 3.376 1.00 0.00 319 ASN A N 8
ATOM 6338 C CA . ASN A 1 28 ? -13.049 -5.239 4.251 1.00 0.00 319 ASN A CA 8
ATOM 6339 C C . ASN A 1 28 ? -12.653 -5.041 5.711 1.00 0.00 319 ASN A C 8
ATOM 6340 O O . ASN A 1 28 ? -13.502 -4.796 6.568 1.00 0.00 319 ASN A O 8
ATOM 6350 N N . ASN A 1 29 ? -11.356 -5.151 5.984 1.00 0.00 320 ASN A N 8
ATOM 6351 C CA . ASN A 1 29 ? -10.840 -4.980 7.339 1.00 0.00 320 ASN A CA 8
ATOM 6352 C C . ASN A 1 29 ? -10.333 -3.558 7.560 1.00 0.00 320 ASN A C 8
ATOM 6353 O O . ASN A 1 29 ? -10.192 -3.115 8.700 1.00 0.00 320 ASN A O 8
ATOM 6363 N N . ARG A 1 30 ? -10.056 -2.848 6.468 1.00 0.00 321 ARG A N 8
ATOM 6364 C CA . ARG A 1 30 ? -9.557 -1.480 6.552 1.00 0.00 321 ARG A CA 8
ATOM 6365 C C . ARG A 1 30 ? -8.119 -1.470 7.054 1.00 0.00 321 ARG A C 8
ATOM 6366 O O . ARG A 1 30 ? -7.830 -0.958 8.137 1.00 0.00 321 ARG A O 8
ATOM 6384 N N . THR A 1 31 ? -7.218 -2.043 6.260 1.00 0.00 322 THR A N 8
ATOM 6385 C CA . THR A 1 31 ? -5.808 -2.109 6.626 1.00 0.00 322 THR A CA 8
ATOM 6386 C C . THR A 1 31 ? -4.917 -2.090 5.390 1.00 0.00 322 THR A C 8
ATOM 6387 O O . THR A 1 31 ? -5.366 -1.765 4.291 1.00 0.00 322 THR A O 8
ATOM 6398 N N . THR A 1 32 ? -3.653 -2.445 5.584 1.00 0.00 323 THR A N 8
ATOM 6399 C CA . THR A 1 32 ? -2.686 -2.471 4.496 1.00 0.00 323 THR A CA 8
ATOM 6400 C C . THR A 1 32 ? -1.661 -3.580 4.714 1.00 0.00 323 THR A C 8
ATOM 6401 O O . THR A 1 32 ? -1.644 -4.218 5.766 1.00 0.00 323 THR A O 8
ATOM 6412 N N . GLN A 1 33 ? -0.809 -3.808 3.720 1.00 0.00 324 GLN A N 8
ATOM 6413 C CA . GLN A 1 33 ? 0.216 -4.846 3.826 1.00 0.00 324 GLN A CA 8
ATOM 6414 C C . GLN A 1 33 ? 0.999 -4.992 2.525 1.00 0.00 324 GLN A C 8
ATOM 6415 O O . GLN A 1 33 ? 0.423 -5.003 1.440 1.00 0.00 324 GLN A O 8
ATOM 6427 N N . PHE A 1 34 ? 2.319 -5.116 2.646 1.00 0.00 325 PHE A N 8
ATOM 6428 C CA . PHE A 1 34 ? 3.186 -5.275 1.482 1.00 0.00 325 PHE A CA 8
ATOM 6429 C C . PHE A 1 34 ? 3.123 -6.708 0.978 1.00 0.00 325 PHE A C 8
ATOM 6430 O O . PHE A 1 34 ? 4.146 -7.387 0.890 1.00 0.00 325 PHE A O 8
ATOM 6446 N N . THR A 1 35 ? 1.925 -7.166 0.644 1.00 0.00 326 THR A N 8
ATOM 6447 C CA . THR A 1 35 ? 1.750 -8.528 0.175 1.00 0.00 326 THR A CA 8
ATOM 6448 C C . THR A 1 35 ? 0.443 -8.701 -0.583 1.00 0.00 326 THR A C 8
ATOM 6449 O O . THR A 1 35 ? -0.512 -7.952 -0.381 1.00 0.00 326 THR A O 8
ATOM 6460 N N . ASP A 1 36 ? 0.414 -9.697 -1.460 1.00 0.00 327 ASP A N 8
ATOM 6461 C CA . ASP A 1 36 ? -0.777 -9.990 -2.237 1.00 0.00 327 ASP A CA 8
ATOM 6462 C C . ASP A 1 36 ? -1.581 -11.090 -1.549 1.00 0.00 327 ASP A C 8
ATOM 6463 O O . ASP A 1 36 ? -1.122 -12.228 -1.454 1.00 0.00 327 ASP A O 8
ATOM 6471 N N . PRO A 1 37 ? -2.793 -10.778 -1.057 1.00 0.00 328 PRO A N 8
ATOM 6472 C CA . PRO A 1 37 ? -3.631 -11.760 -0.369 1.00 0.00 328 PRO A CA 8
ATOM 6473 C C . PRO A 1 37 ? -3.801 -13.023 -1.195 1.00 0.00 328 PRO A C 8
ATOM 6474 O O . PRO A 1 37 ? -4.045 -14.104 -0.660 1.00 0.00 328 PRO A O 8
ATOM 6482 N N . ARG A 1 38 ? -3.670 -12.874 -2.507 1.00 0.00 329 ARG A N 8
ATOM 6483 C CA . ARG A 1 38 ? -3.798 -14.000 -3.414 1.00 0.00 329 ARG A CA 8
ATOM 6484 C C . ARG A 1 38 ? -2.591 -14.922 -3.286 1.00 0.00 329 ARG A C 8
ATOM 6485 O O . ARG A 1 38 ? -2.703 -16.138 -3.437 1.00 0.00 329 ARG A O 8
ATOM 6503 N N . LEU A 1 39 ? -1.436 -14.326 -3.005 1.00 0.00 330 LEU A N 8
ATOM 6504 C CA . LEU A 1 39 ? -0.199 -15.081 -2.852 1.00 0.00 330 LEU A CA 8
ATOM 6505 C C . LEU A 1 39 ? -0.226 -15.894 -1.555 1.00 0.00 330 LEU A C 8
ATOM 6506 O O . LEU A 1 39 ? -1.256 -15.964 -0.886 1.00 0.00 330 LEU A O 8
ATOM 6521 N N . SER A 1 40 ? 0.906 -16.505 -1.199 1.00 0.00 331 SER A N 8
ATOM 6522 C CA . SER A 1 40 ? 0.990 -17.306 0.019 1.00 0.00 331 SER A CA 8
ATOM 6523 C C . SER A 1 40 ? 0.387 -16.562 1.209 1.00 0.00 331 SER A C 8
ATOM 6524 O O . SER A 1 40 ? 0.995 -15.638 1.748 1.00 0.00 331 SER A O 8
ATOM 6531 N N . ALA A 1 41 ? -0.811 -16.974 1.610 1.00 0.00 332 ALA A N 8
ATOM 6532 C CA . ALA A 1 41 ? -1.498 -16.345 2.732 1.00 0.00 332 ALA A CA 8
ATOM 6533 C C . ALA A 1 41 ? -2.167 -17.389 3.620 1.00 0.00 332 ALA A C 8
ATOM 6534 O O . ALA A 1 41 ? -1.930 -18.589 3.473 1.00 0.00 332 ALA A O 8
ATOM 6541 N N . ASN A 1 42 ? -3.007 -16.924 4.539 1.00 0.00 333 ASN A N 8
ATOM 6542 C CA . ASN A 1 42 ? -3.714 -17.816 5.452 1.00 0.00 333 ASN A CA 8
ATOM 6543 C C . ASN A 1 42 ? -2.735 -18.566 6.350 1.00 0.00 333 ASN A C 8
ATOM 6544 O O . ASN A 1 42 ? -2.799 -18.375 7.582 1.00 0.00 333 ASN A O 8
ATOM 6555 N N . GLY B 2 1 ? -2.554 -13.270 10.580 1.00 0.00 198 GLY B N 8
ATOM 6556 C CA . GLY B 2 1 ? -1.392 -12.865 9.741 1.00 0.00 198 GLY B CA 8
ATOM 6557 C C . GLY B 2 1 ? -0.177 -12.493 10.571 1.00 0.00 198 GLY B C 8
ATOM 6558 O O . GLY B 2 1 ? 0.315 -11.369 10.481 1.00 0.00 198 GLY B O 8
ATOM 6564 N N . PRO B 2 2 ? 0.330 -13.425 11.394 1.00 0.00 199 PRO B N 8
ATOM 6565 C CA . PRO B 2 2 ? 1.497 -13.179 12.242 1.00 0.00 199 PRO B CA 8
ATOM 6566 C C . PRO B 2 2 ? 2.807 -13.249 11.464 1.00 0.00 199 PRO B C 8
ATOM 6567 O O . PRO B 2 2 ? 3.770 -12.552 11.785 1.00 0.00 199 PRO B O 8
ATOM 6575 N N . LEU B 2 3 ? 2.834 -14.094 10.439 1.00 0.00 200 LEU B N 8
ATOM 6576 C CA . LEU B 2 3 ? 4.026 -14.260 9.613 1.00 0.00 200 LEU B CA 8
ATOM 6577 C C . LEU B 2 3 ? 4.409 -12.946 8.942 1.00 0.00 200 LEU B C 8
ATOM 6578 O O . LEU B 2 3 ? 3.582 -12.303 8.295 1.00 0.00 200 LEU B O 8
ATOM 6593 N N . GLY B 2 4 ? 5.669 -12.550 9.100 1.00 0.00 201 GLY B N 8
ATOM 6594 C CA . GLY B 2 4 ? 6.138 -11.315 8.502 1.00 0.00 201 GLY B CA 8
ATOM 6595 C C . GLY B 2 4 ? 7.633 -11.124 8.657 1.00 0.00 201 GLY B C 8
ATOM 6596 O O . GLY B 2 4 ? 8.424 -11.901 8.123 1.00 0.00 201 GLY B O 8
ATOM 6600 N N . SER B 2 5 ? 8.021 -10.087 9.393 1.00 0.00 202 SER B N 8
ATOM 6601 C CA . SER B 2 5 ? 9.432 -9.794 9.617 1.00 0.00 202 SER B CA 8
ATOM 6602 C C . SER B 2 5 ? 10.165 -9.608 8.292 1.00 0.00 202 SER B C 8
ATOM 6603 O O . SER B 2 5 ? 10.549 -10.579 7.642 1.00 0.00 202 SER B O 8
ATOM 6610 N N . GLU B 2 6 ? 10.355 -8.352 7.899 1.00 0.00 203 GLU B N 8
ATOM 6611 C CA . GLU B 2 6 ? 11.042 -8.039 6.651 1.00 0.00 203 GLU B CA 8
ATOM 6612 C C . GLU B 2 6 ? 11.287 -6.539 6.526 1.00 0.00 203 GLU B C 8
ATOM 6613 O O . GLU B 2 6 ? 12.362 -6.108 6.110 1.00 0.00 203 GLU B O 8
ATOM 6623 N N . LEU B 2 7 ? 10.284 -5.750 6.895 1.00 0.00 204 LEU B N 8
ATOM 6624 C CA . LEU B 2 7 ? 10.384 -4.298 6.820 1.00 0.00 204 LEU B CA 8
ATOM 6625 C C . LEU B 2 7 ? 9.616 -3.633 7.961 1.00 0.00 204 LEU B C 8
ATOM 6626 O O . LEU B 2 7 ? 9.280 -2.452 7.887 1.00 0.00 204 LEU B O 8
ATOM 6641 N N . GLU B 2 8 ? 9.349 -4.394 9.020 1.00 0.00 205 GLU B N 8
ATOM 6642 C CA . GLU B 2 8 ? 8.609 -3.877 10.166 1.00 0.00 205 GLU B CA 8
ATOM 6643 C C . GLU B 2 8 ? 7.135 -3.705 9.808 1.00 0.00 205 GLU B C 8
ATOM 6644 O O . GLU B 2 8 ? 6.283 -4.459 10.279 1.00 0.00 205 GLU B O 8
ATOM 6654 N N . SER B 2 9 ? 6.836 -2.710 8.972 1.00 0.00 206 SER B N 8
ATOM 6655 C CA . SER B 2 9 ? 5.462 -2.455 8.541 1.00 0.00 206 SER B CA 8
ATOM 6656 C C . SER B 2 9 ? 5.339 -1.111 7.825 1.00 0.00 206 SER B C 8
ATOM 6657 O O . SER B 2 9 ? 4.639 -0.214 8.296 1.00 0.00 206 SER B O 8
ATOM 6664 N N . PRO B 2 10 ? 6.015 -0.950 6.671 1.00 0.00 207 PRO B N 8
ATOM 6665 C CA . PRO B 2 10 ? 5.968 0.289 5.895 1.00 0.00 207 PRO B CA 8
ATOM 6666 C C . PRO B 2 10 ? 4.623 0.564 5.202 1.00 0.00 207 PRO B C 8
ATOM 6667 O O . PRO B 2 10 ? 4.271 1.731 5.029 1.00 0.00 207 PRO B O 8
ATOM 6675 N N . PRO B 2 11 ? 3.847 -0.471 4.774 1.00 0.00 208 PRO B N 8
ATOM 6676 C CA . PRO B 2 11 ? 2.573 -0.252 4.101 1.00 0.00 208 PRO B CA 8
ATOM 6677 C C . PRO B 2 11 ? 1.783 0.913 4.678 1.00 0.00 208 PRO B C 8
ATOM 6678 O O . PRO B 2 11 ? 1.425 0.895 5.856 1.00 0.00 208 PRO B O 8
ATOM 6686 N N . PRO B 2 12 ? 1.547 1.965 3.871 1.00 0.00 209 PRO B N 8
ATOM 6687 C CA . PRO B 2 12 ? 0.767 3.131 4.287 1.00 0.00 209 PRO B CA 8
ATOM 6688 C C . PRO B 2 12 ? -0.533 2.735 4.993 1.00 0.00 209 PRO B C 8
ATOM 6689 O O . PRO B 2 12 ? -0.759 1.563 5.280 1.00 0.00 209 PRO B O 8
ATOM 6697 N N . PRO B 2 13 ? -1.431 3.697 5.254 1.00 0.00 210 PRO B N 8
ATOM 6698 C CA . PRO B 2 13 ? -2.675 3.423 5.947 1.00 0.00 210 PRO B CA 8
ATOM 6699 C C . PRO B 2 13 ? -3.787 2.998 5.004 1.00 0.00 210 PRO B C 8
ATOM 6700 O O . PRO B 2 13 ? -3.625 3.022 3.784 1.00 0.00 210 PRO B O 8
ATOM 6708 N N . TYR B 2 14 ? -4.917 2.610 5.577 1.00 0.00 211 TYR B N 8
ATOM 6709 C CA . TYR B 2 14 ? -6.054 2.181 4.784 1.00 0.00 211 TYR B CA 8
ATOM 6710 C C . TYR B 2 14 ? -6.604 3.347 3.966 1.00 0.00 211 TYR B C 8
ATOM 6711 O O . TYR B 2 14 ? -6.312 3.476 2.778 1.00 0.00 211 TYR B O 8
ATOM 6728 N N . SER B 2 15 ? -7.398 4.193 4.616 1.00 0.00 212 SER B N 8
ATOM 6729 C CA . SER B 2 15 ? -7.996 5.341 3.948 1.00 0.00 212 SER B CA 8
ATOM 6730 C C . SER B 2 15 ? -8.840 4.887 2.762 1.00 0.00 212 SER B C 8
ATOM 6731 O O . SER B 2 15 ? -10.051 4.712 2.887 1.00 0.00 212 SER B O 8
ATOM 6738 N N . ARG B 2 16 ? -8.189 4.695 1.613 1.00 0.00 213 ARG B N 8
ATOM 6739 C CA . ARG B 2 16 ? -8.865 4.252 0.391 1.00 0.00 213 ARG B CA 8
ATOM 6740 C C . ARG B 2 16 ? -7.997 4.539 -0.830 1.00 0.00 213 ARG B C 8
ATOM 6741 O O . ARG B 2 16 ? -7.913 3.726 -1.749 1.00 0.00 213 ARG B O 8
ATOM 6759 N N . TYR B 2 17 ? -7.353 5.702 -0.830 1.00 0.00 214 TYR B N 8
ATOM 6760 C CA . TYR B 2 17 ? -6.489 6.103 -1.935 1.00 0.00 214 TYR B CA 8
ATOM 6761 C C . TYR B 2 17 ? -5.038 5.712 -1.663 1.00 0.00 214 TYR B C 8
ATOM 6762 O O . TYR B 2 17 ? -4.704 5.253 -0.571 1.00 0.00 214 TYR B O 8
ATOM 6779 N N . PRO B 2 18 ? -4.154 5.892 -2.660 1.00 0.00 215 PRO B N 8
ATOM 6780 C CA . PRO B 2 18 ? -2.741 5.566 -2.529 1.00 0.00 215 PRO B CA 8
ATOM 6781 C C . PRO B 2 18 ? -1.947 6.706 -1.914 1.00 0.00 215 PRO B C 8
ATOM 6782 O O . PRO B 2 18 ? -1.542 7.643 -2.604 1.00 0.00 215 PRO B O 8
ATOM 6790 N N . MET B 2 19 ? -1.728 6.617 -0.610 1.00 0.00 216 MET B N 8
ATOM 6791 C CA . MET B 2 19 ? -0.984 7.638 0.107 1.00 0.00 216 MET B CA 8
ATOM 6792 C C . MET B 2 19 ? 0.120 7.012 0.941 1.00 0.00 216 MET B C 8
ATOM 6793 O O . MET B 2 19 ? -0.138 6.204 1.827 1.00 0.00 216 MET B O 8
ATOM 6805 N N . ASP B 2 20 ? 1.357 7.375 0.626 1.00 0.00 217 ASP B N 8
ATOM 6806 C CA . ASP B 2 20 ? 2.520 6.859 1.341 1.00 0.00 217 ASP B CA 8
ATOM 6807 C C . ASP B 2 20 ? 2.325 6.959 2.851 1.00 0.00 217 ASP B C 8
ATOM 6808 O O . ASP B 2 20 ? 1.486 7.774 3.286 1.00 0.00 217 ASP B O 8
ATOM 6817 N N . GLY A 1 1 ? 9.468 -8.559 -5.132 1.00 0.00 292 GLY A N 9
ATOM 6818 C CA . GLY A 1 1 ? 8.330 -7.766 -4.591 1.00 0.00 292 GLY A CA 9
ATOM 6819 C C . GLY A 1 1 ? 6.985 -8.399 -4.893 1.00 0.00 292 GLY A C 9
ATOM 6820 O O . GLY A 1 1 ? 6.880 -9.236 -5.790 1.00 0.00 292 GLY A O 9
ATOM 6826 N N . PRO A 1 2 ? 5.931 -8.018 -4.151 1.00 0.00 293 PRO A N 9
ATOM 6827 C CA . PRO A 1 2 ? 4.582 -8.559 -4.351 1.00 0.00 293 PRO A CA 9
ATOM 6828 C C . PRO A 1 2 ? 4.133 -8.494 -5.806 1.00 0.00 293 PRO A C 9
ATOM 6829 O O . PRO A 1 2 ? 4.911 -8.143 -6.694 1.00 0.00 293 PRO A O 9
ATOM 6837 N N . LEU A 1 3 ? 2.868 -8.832 -6.043 1.00 0.00 294 LEU A N 9
ATOM 6838 C CA . LEU A 1 3 ? 2.309 -8.822 -7.390 1.00 0.00 294 LEU A CA 9
ATOM 6839 C C . LEU A 1 3 ? 0.828 -9.230 -7.374 1.00 0.00 294 LEU A C 9
ATOM 6840 O O . LEU A 1 3 ? -0.038 -8.397 -7.107 1.00 0.00 294 LEU A O 9
ATOM 6855 N N . GLY A 1 4 ? 0.530 -10.502 -7.661 1.00 0.00 295 GLY A N 9
ATOM 6856 C CA . GLY A 1 4 ? -0.849 -10.953 -7.660 1.00 0.00 295 GLY A CA 9
ATOM 6857 C C . GLY A 1 4 ? -1.216 -11.701 -8.927 1.00 0.00 295 GLY A C 9
ATOM 6858 O O . GLY A 1 4 ? -1.867 -12.744 -8.874 1.00 0.00 295 GLY A O 9
ATOM 6862 N N . SER A 1 5 ? -0.798 -11.167 -10.070 1.00 0.00 296 SER A N 9
ATOM 6863 C CA . SER A 1 5 ? -1.086 -11.791 -11.357 1.00 0.00 296 SER A CA 9
ATOM 6864 C C . SER A 1 5 ? -2.575 -12.094 -11.494 1.00 0.00 296 SER A C 9
ATOM 6865 O O . SER A 1 5 ? -2.967 -13.016 -12.208 1.00 0.00 296 SER A O 9
ATOM 6872 N N . GLY A 1 6 ? -3.400 -11.311 -10.805 1.00 0.00 297 GLY A N 9
ATOM 6873 C CA . GLY A 1 6 ? -4.836 -11.513 -10.864 1.00 0.00 297 GLY A CA 9
ATOM 6874 C C . GLY A 1 6 ? -5.598 -10.493 -10.040 1.00 0.00 297 GLY A C 9
ATOM 6875 O O . GLY A 1 6 ? -5.158 -10.122 -8.951 1.00 0.00 297 GLY A O 9
ATOM 6879 N N . PRO A 1 7 ? -6.753 -10.018 -10.536 1.00 0.00 298 PRO A N 9
ATOM 6880 C CA . PRO A 1 7 ? -7.570 -9.031 -9.825 1.00 0.00 298 PRO A CA 9
ATOM 6881 C C . PRO A 1 7 ? -7.852 -9.442 -8.384 1.00 0.00 298 PRO A C 9
ATOM 6882 O O . PRO A 1 7 ? -8.450 -10.488 -8.132 1.00 0.00 298 PRO A O 9
ATOM 6890 N N . LEU A 1 8 ? -7.418 -8.612 -7.444 1.00 0.00 299 LEU A N 9
ATOM 6891 C CA . LEU A 1 8 ? -7.621 -8.886 -6.025 1.00 0.00 299 LEU A CA 9
ATOM 6892 C C . LEU A 1 8 ? -9.097 -9.139 -5.724 1.00 0.00 299 LEU A C 9
ATOM 6893 O O . LEU A 1 8 ? -9.968 -8.782 -6.516 1.00 0.00 299 LEU A O 9
ATOM 6908 N N . PRO A 1 9 ? -9.393 -9.760 -4.568 1.00 0.00 300 PRO A N 9
ATOM 6909 C CA . PRO A 1 9 ? -10.771 -10.054 -4.163 1.00 0.00 300 PRO A CA 9
ATOM 6910 C C . PRO A 1 9 ? -11.649 -8.805 -4.179 1.00 0.00 300 PRO A C 9
ATOM 6911 O O . PRO A 1 9 ? -11.216 -7.742 -4.621 1.00 0.00 300 PRO A O 9
ATOM 6919 N N . PRO A 1 10 ? -12.897 -8.917 -3.693 1.00 0.00 301 PRO A N 9
ATOM 6920 C CA . PRO A 1 10 ? -13.830 -7.794 -3.657 1.00 0.00 301 PRO A CA 9
ATOM 6921 C C . PRO A 1 10 ? -13.636 -6.896 -2.436 1.00 0.00 301 PRO A C 9
ATOM 6922 O O . PRO A 1 10 ? -14.471 -6.037 -2.152 1.00 0.00 301 PRO A O 9
ATOM 6930 N N . GLY A 1 11 ? -12.537 -7.097 -1.716 1.00 0.00 302 GLY A N 9
ATOM 6931 C CA . GLY A 1 11 ? -12.266 -6.289 -0.542 1.00 0.00 302 GLY A CA 9
ATOM 6932 C C . GLY A 1 11 ? -10.812 -5.870 -0.443 1.00 0.00 302 GLY A C 9
ATOM 6933 O O . GLY A 1 11 ? -10.350 -5.467 0.621 1.00 0.00 302 GLY A O 9
ATOM 6937 N N . TRP A 1 12 ? -10.088 -5.974 -1.552 1.00 0.00 303 TRP A N 9
ATOM 6938 C CA . TRP A 1 12 ? -8.682 -5.595 -1.580 1.00 0.00 303 TRP A CA 9
ATOM 6939 C C . TRP A 1 12 ? -8.385 -4.704 -2.777 1.00 0.00 303 TRP A C 9
ATOM 6940 O O . TRP A 1 12 ? -9.235 -4.507 -3.644 1.00 0.00 303 TRP A O 9
ATOM 6960 N N . GLU A 1 13 ? -7.173 -4.168 -2.816 1.00 0.00 304 GLU A N 9
ATOM 6961 C CA . GLU A 1 13 ? -6.759 -3.303 -3.909 1.00 0.00 304 GLU A CA 9
ATOM 6962 C C . GLU A 1 13 ? -5.275 -2.982 -3.824 1.00 0.00 304 GLU A C 9
ATOM 6963 O O . GLU A 1 13 ? -4.765 -2.624 -2.763 1.00 0.00 304 GLU A O 9
ATOM 6973 N N . ILE A 1 14 ? -4.587 -3.109 -4.951 1.00 0.00 305 ILE A N 9
ATOM 6974 C CA . ILE A 1 14 ? -3.160 -2.825 -5.006 1.00 0.00 305 ILE A CA 9
ATOM 6975 C C . ILE A 1 14 ? -2.924 -1.321 -5.019 1.00 0.00 305 ILE A C 9
ATOM 6976 O O . ILE A 1 14 ? -3.736 -0.560 -5.544 1.00 0.00 305 ILE A O 9
ATOM 6991 N N . ARG A 1 15 ? -1.808 -0.904 -4.445 1.00 0.00 306 ARG A N 9
ATOM 6992 C CA . ARG A 1 15 ? -1.462 0.508 -4.385 1.00 0.00 306 ARG A CA 9
ATOM 6993 C C . ARG A 1 15 ? 0.020 0.674 -4.094 1.00 0.00 306 ARG A C 9
ATOM 6994 O O . ARG A 1 15 ? 0.613 -0.150 -3.414 1.00 0.00 306 ARG A O 9
ATOM 7012 N N . ASN A 1 16 ? 0.619 1.734 -4.614 1.00 0.00 307 ASN A N 9
ATOM 7013 C CA . ASN A 1 16 ? 2.039 1.979 -4.390 1.00 0.00 307 ASN A CA 9
ATOM 7014 C C . ASN A 1 16 ? 2.249 3.047 -3.330 1.00 0.00 307 ASN A C 9
ATOM 7015 O O . ASN A 1 16 ? 1.348 3.833 -3.037 1.00 0.00 307 ASN A O 9
ATOM 7025 N N . THR A 1 17 ? 3.448 3.079 -2.767 1.00 0.00 308 THR A N 9
ATOM 7026 C CA . THR A 1 17 ? 3.775 4.049 -1.734 1.00 0.00 308 THR A CA 9
ATOM 7027 C C . THR A 1 17 ? 4.695 5.129 -2.282 1.00 0.00 308 THR A C 9
ATOM 7028 O O . THR A 1 17 ? 4.406 6.321 -2.182 1.00 0.00 308 THR A O 9
ATOM 7039 N N . ALA A 1 18 ? 5.805 4.696 -2.867 1.00 0.00 309 ALA A N 9
ATOM 7040 C CA . ALA A 1 18 ? 6.779 5.613 -3.437 1.00 0.00 309 ALA A CA 9
ATOM 7041 C C . ALA A 1 18 ? 7.977 4.850 -3.989 1.00 0.00 309 ALA A C 9
ATOM 7042 O O . ALA A 1 18 ? 8.324 3.778 -3.492 1.00 0.00 309 ALA A O 9
ATOM 7049 N N . THR A 1 19 ? 8.606 5.407 -5.017 1.00 0.00 310 THR A N 9
ATOM 7050 C CA . THR A 1 19 ? 9.755 4.766 -5.644 1.00 0.00 310 THR A CA 9
ATOM 7051 C C . THR A 1 19 ? 9.365 3.428 -6.274 1.00 0.00 310 THR A C 9
ATOM 7052 O O . THR A 1 19 ? 10.228 2.623 -6.621 1.00 0.00 310 THR A O 9
ATOM 7063 N N . GLY A 1 20 ? 8.060 3.196 -6.420 1.00 0.00 311 GLY A N 9
ATOM 7064 C CA . GLY A 1 20 ? 7.586 1.961 -7.012 1.00 0.00 311 GLY A CA 9
ATOM 7065 C C . GLY A 1 20 ? 7.154 0.930 -5.988 1.00 0.00 311 GLY A C 9
ATOM 7066 O O . GLY A 1 20 ? 6.510 -0.058 -6.339 1.00 0.00 311 GLY A O 9
ATOM 7070 N N . ARG A 1 21 ? 7.502 1.147 -4.723 1.00 0.00 312 ARG A N 9
ATOM 7071 C CA . ARG A 1 21 ? 7.118 0.206 -3.674 1.00 0.00 312 ARG A CA 9
ATOM 7072 C C . ARG A 1 21 ? 5.617 -0.011 -3.697 1.00 0.00 312 ARG A C 9
ATOM 7073 O O . ARG A 1 21 ? 4.846 0.925 -3.903 1.00 0.00 312 ARG A O 9
ATOM 7091 N N . VAL A 1 22 ? 5.208 -1.252 -3.486 1.00 0.00 313 VAL A N 9
ATOM 7092 C CA . VAL A 1 22 ? 3.798 -1.591 -3.519 1.00 0.00 313 VAL A CA 9
ATOM 7093 C C . VAL A 1 22 ? 3.250 -1.948 -2.162 1.00 0.00 313 VAL A C 9
ATOM 7094 O O . VAL A 1 22 ? 3.979 -2.107 -1.184 1.00 0.00 313 VAL A O 9
ATOM 7107 N N . TYR A 1 23 ? 1.940 -2.074 -2.141 1.00 0.00 314 TYR A N 9
ATOM 7108 C CA . TYR A 1 23 ? 1.235 -2.497 -0.964 1.00 0.00 314 TYR A CA 9
ATOM 7109 C C . TYR A 1 23 ? -0.206 -2.825 -1.289 1.00 0.00 314 TYR A C 9
ATOM 7110 O O . TYR A 1 23 ? -0.782 -2.284 -2.233 1.00 0.00 314 TYR A O 9
ATOM 7127 N N . PHE A 1 24 ? -0.784 -3.717 -0.503 1.00 0.00 315 PHE A N 9
ATOM 7128 C CA . PHE A 1 24 ? -2.155 -4.118 -0.720 1.00 0.00 315 PHE A CA 9
ATOM 7129 C C . PHE A 1 24 ? -3.070 -3.585 0.371 1.00 0.00 315 PHE A C 9
ATOM 7130 O O . PHE A 1 24 ? -2.844 -3.802 1.562 1.00 0.00 315 PHE A O 9
ATOM 7146 N N . VAL A 1 25 ? -4.105 -2.878 -0.065 1.00 0.00 316 VAL A N 9
ATOM 7147 C CA . VAL A 1 25 ? -5.074 -2.280 0.838 1.00 0.00 316 VAL A CA 9
ATOM 7148 C C . VAL A 1 25 ? -6.251 -3.213 1.090 1.00 0.00 316 VAL A C 9
ATOM 7149 O O . VAL A 1 25 ? -6.769 -3.841 0.166 1.00 0.00 316 VAL A O 9
ATOM 7162 N N . ASP A 1 26 ? -6.668 -3.299 2.350 1.00 0.00 317 ASP A N 9
ATOM 7163 C CA . ASP A 1 26 ? -7.793 -4.146 2.727 1.00 0.00 317 ASP A CA 9
ATOM 7164 C C . ASP A 1 26 ? -9.021 -3.297 3.030 1.00 0.00 317 ASP A C 9
ATOM 7165 O O . ASP A 1 26 ? -8.998 -2.453 3.927 1.00 0.00 317 ASP A O 9
ATOM 7173 N N . HIS A 1 27 ? -10.089 -3.528 2.279 1.00 0.00 318 HIS A N 9
ATOM 7174 C CA . HIS A 1 27 ? -11.327 -2.782 2.459 1.00 0.00 318 HIS A CA 9
ATOM 7175 C C . HIS A 1 27 ? -12.286 -3.507 3.403 1.00 0.00 318 HIS A C 9
ATOM 7176 O O . HIS A 1 27 ? -13.272 -2.927 3.860 1.00 0.00 318 HIS A O 9
ATOM 7189 N N . ASN A 1 28 ? -11.997 -4.775 3.696 1.00 0.00 319 ASN A N 9
ATOM 7190 C CA . ASN A 1 28 ? -12.835 -5.558 4.596 1.00 0.00 319 ASN A CA 9
ATOM 7191 C C . ASN A 1 28 ? -12.430 -5.321 6.047 1.00 0.00 319 ASN A C 9
ATOM 7192 O O . ASN A 1 28 ? -13.280 -5.198 6.929 1.00 0.00 319 ASN A O 9
ATOM 7202 N N . ASN A 1 29 ? -11.124 -5.258 6.283 1.00 0.00 320 ASN A N 9
ATOM 7203 C CA . ASN A 1 29 ? -10.594 -5.036 7.624 1.00 0.00 320 ASN A CA 9
ATOM 7204 C C . ASN A 1 29 ? -10.130 -3.590 7.810 1.00 0.00 320 ASN A C 9
ATOM 7205 O O . ASN A 1 29 ? -9.881 -3.155 8.934 1.00 0.00 320 ASN A O 9
ATOM 7215 N N . ARG A 1 30 ? -10.013 -2.852 6.708 1.00 0.00 321 ARG A N 9
ATOM 7216 C CA . ARG A 1 30 ? -9.578 -1.461 6.764 1.00 0.00 321 ARG A CA 9
ATOM 7217 C C . ARG A 1 30 ? -8.136 -1.359 7.251 1.00 0.00 321 ARG A C 9
ATOM 7218 O O . ARG A 1 30 ? -7.857 -0.737 8.275 1.00 0.00 321 ARG A O 9
ATOM 7236 N N . THR A 1 31 ? -7.225 -1.975 6.507 1.00 0.00 322 THR A N 9
ATOM 7237 C CA . THR A 1 31 ? -5.808 -1.956 6.855 1.00 0.00 322 THR A CA 9
ATOM 7238 C C . THR A 1 31 ? -4.940 -2.081 5.609 1.00 0.00 322 THR A C 9
ATOM 7239 O O . THR A 1 31 ? -5.408 -1.860 4.493 1.00 0.00 322 THR A O 9
ATOM 7250 N N . THR A 1 32 ? -3.674 -2.436 5.803 1.00 0.00 323 THR A N 9
ATOM 7251 C CA . THR A 1 32 ? -2.751 -2.580 4.685 1.00 0.00 323 THR A CA 9
ATOM 7252 C C . THR A 1 32 ? -1.799 -3.750 4.891 1.00 0.00 323 THR A C 9
ATOM 7253 O O . THR A 1 32 ? -1.780 -4.377 5.951 1.00 0.00 323 THR A O 9
ATOM 7264 N N . GLN A 1 33 ? -1.012 -4.035 3.863 1.00 0.00 324 GLN A N 9
ATOM 7265 C CA . GLN A 1 33 ? -0.040 -5.119 3.909 1.00 0.00 324 GLN A CA 9
ATOM 7266 C C . GLN A 1 33 ? 0.645 -5.271 2.559 1.00 0.00 324 GLN A C 9
ATOM 7267 O O . GLN A 1 33 ? -0.016 -5.421 1.533 1.00 0.00 324 GLN A O 9
ATOM 7279 N N . PHE A 1 34 ? 1.971 -5.243 2.565 1.00 0.00 325 PHE A N 9
ATOM 7280 C CA . PHE A 1 34 ? 2.733 -5.370 1.333 1.00 0.00 325 PHE A CA 9
ATOM 7281 C C . PHE A 1 34 ? 2.456 -6.712 0.672 1.00 0.00 325 PHE A C 9
ATOM 7282 O O . PHE A 1 34 ? 2.713 -6.895 -0.518 1.00 0.00 325 PHE A O 9
ATOM 7298 N N . THR A 1 35 ? 1.926 -7.646 1.452 1.00 0.00 326 THR A N 9
ATOM 7299 C CA . THR A 1 35 ? 1.614 -8.968 0.953 1.00 0.00 326 THR A CA 9
ATOM 7300 C C . THR A 1 35 ? 0.309 -8.979 0.171 1.00 0.00 326 THR A C 9
ATOM 7301 O O . THR A 1 35 ? -0.592 -8.181 0.430 1.00 0.00 326 THR A O 9
ATOM 7312 N N . ASP A 1 36 ? 0.218 -9.893 -0.787 1.00 0.00 327 ASP A N 9
ATOM 7313 C CA . ASP A 1 36 ? -0.976 -10.026 -1.602 1.00 0.00 327 ASP A CA 9
ATOM 7314 C C . ASP A 1 36 ? -1.795 -11.228 -1.141 1.00 0.00 327 ASP A C 9
ATOM 7315 O O . ASP A 1 36 ? -1.316 -12.360 -1.186 1.00 0.00 327 ASP A O 9
ATOM 7323 N N . PRO A 1 37 ? -3.042 -11.009 -0.690 1.00 0.00 328 PRO A N 9
ATOM 7324 C CA . PRO A 1 37 ? -3.905 -12.095 -0.221 1.00 0.00 328 PRO A CA 9
ATOM 7325 C C . PRO A 1 37 ? -4.017 -13.207 -1.251 1.00 0.00 328 PRO A C 9
ATOM 7326 O O . PRO A 1 37 ? -4.194 -14.375 -0.904 1.00 0.00 328 PRO A O 9
ATOM 7334 N N . ARG A 1 38 ? -3.912 -12.834 -2.520 1.00 0.00 329 ARG A N 9
ATOM 7335 C CA . ARG A 1 38 ? -3.995 -13.800 -3.604 1.00 0.00 329 ARG A CA 9
ATOM 7336 C C . ARG A 1 38 ? -2.792 -14.735 -3.579 1.00 0.00 329 ARG A C 9
ATOM 7337 O O . ARG A 1 38 ? -2.886 -15.897 -3.976 1.00 0.00 329 ARG A O 9
ATOM 7355 N N . LEU A 1 39 ? -1.659 -14.218 -3.109 1.00 0.00 330 LEU A N 9
ATOM 7356 C CA . LEU A 1 39 ? -0.434 -15.004 -3.025 1.00 0.00 330 LEU A CA 9
ATOM 7357 C C . LEU A 1 39 ? -0.489 -15.963 -1.841 1.00 0.00 330 LEU A C 9
ATOM 7358 O O . LEU A 1 39 ? -0.651 -17.172 -2.014 1.00 0.00 330 LEU A O 9
ATOM 7373 N N . SER A 1 40 ? -0.353 -15.416 -0.638 1.00 0.00 331 SER A N 9
ATOM 7374 C CA . SER A 1 40 ? -0.390 -16.219 0.578 1.00 0.00 331 SER A CA 9
ATOM 7375 C C . SER A 1 40 ? -1.829 -16.554 0.961 1.00 0.00 331 SER A C 9
ATOM 7376 O O . SER A 1 40 ? -2.654 -15.661 1.152 1.00 0.00 331 SER A O 9
ATOM 7383 N N . ALA A 1 41 ? -2.122 -17.846 1.069 1.00 0.00 332 ALA A N 9
ATOM 7384 C CA . ALA A 1 41 ? -3.460 -18.299 1.430 1.00 0.00 332 ALA A CA 9
ATOM 7385 C C . ALA A 1 41 ? -3.411 -19.268 2.607 1.00 0.00 332 ALA A C 9
ATOM 7386 O O . ALA A 1 41 ? -3.992 -20.352 2.556 1.00 0.00 332 ALA A O 9
ATOM 7393 N N . ASN A 1 42 ? -2.714 -18.869 3.666 1.00 0.00 333 ASN A N 9
ATOM 7394 C CA . ASN A 1 42 ? -2.586 -19.702 4.856 1.00 0.00 333 ASN A CA 9
ATOM 7395 C C . ASN A 1 42 ? -3.008 -18.935 6.104 1.00 0.00 333 ASN A C 9
ATOM 7396 O O . ASN A 1 42 ? -3.540 -17.815 5.958 1.00 0.00 333 ASN A O 9
ATOM 7407 N N . GLY B 2 1 ? 18.280 -8.128 -4.504 1.00 0.00 198 GLY B N 9
ATOM 7408 C CA . GLY B 2 1 ? 19.243 -6.992 -4.537 1.00 0.00 198 GLY B CA 9
ATOM 7409 C C . GLY B 2 1 ? 19.402 -6.325 -3.184 1.00 0.00 198 GLY B C 9
ATOM 7410 O O . GLY B 2 1 ? 20.474 -6.387 -2.582 1.00 0.00 198 GLY B O 9
ATOM 7416 N N . PRO B 2 2 ? 18.341 -5.673 -2.676 1.00 0.00 199 PRO B N 9
ATOM 7417 C CA . PRO B 2 2 ? 18.378 -4.991 -1.379 1.00 0.00 199 PRO B CA 9
ATOM 7418 C C . PRO B 2 2 ? 18.445 -5.970 -0.211 1.00 0.00 199 PRO B C 9
ATOM 7419 O O . PRO B 2 2 ? 18.905 -5.624 0.877 1.00 0.00 199 PRO B O 9
ATOM 7427 N N . LEU B 2 3 ? 17.980 -7.194 -0.444 1.00 0.00 200 LEU B N 9
ATOM 7428 C CA . LEU B 2 3 ? 17.988 -8.224 0.588 1.00 0.00 200 LEU B CA 9
ATOM 7429 C C . LEU B 2 3 ? 17.010 -7.881 1.707 1.00 0.00 200 LEU B C 9
ATOM 7430 O O . LEU B 2 3 ? 17.378 -7.858 2.881 1.00 0.00 200 LEU B O 9
ATOM 7445 N N . GLY B 2 4 ? 15.761 -7.615 1.336 1.00 0.00 201 GLY B N 9
ATOM 7446 C CA . GLY B 2 4 ? 14.752 -7.278 2.324 1.00 0.00 201 GLY B CA 9
ATOM 7447 C C . GLY B 2 4 ? 13.543 -6.597 1.712 1.00 0.00 201 GLY B C 9
ATOM 7448 O O . GLY B 2 4 ? 13.373 -5.385 1.845 1.00 0.00 201 GLY B O 9
ATOM 7452 N N . SER B 2 5 ? 12.705 -7.378 1.040 1.00 0.00 202 SER B N 9
ATOM 7453 C CA . SER B 2 5 ? 11.505 -6.843 0.404 1.00 0.00 202 SER B CA 9
ATOM 7454 C C . SER B 2 5 ? 10.253 -7.254 1.173 1.00 0.00 202 SER B C 9
ATOM 7455 O O . SER B 2 5 ? 10.300 -8.137 2.029 1.00 0.00 202 SER B O 9
ATOM 7462 N N . GLU B 2 6 ? 9.135 -6.606 0.863 1.00 0.00 203 GLU B N 9
ATOM 7463 C CA . GLU B 2 6 ? 7.868 -6.904 1.523 1.00 0.00 203 GLU B CA 9
ATOM 7464 C C . GLU B 2 6 ? 7.897 -6.467 2.984 1.00 0.00 203 GLU B C 9
ATOM 7465 O O . GLU B 2 6 ? 7.265 -5.479 3.359 1.00 0.00 203 GLU B O 9
ATOM 7475 N N . LEU B 2 7 ? 8.628 -7.215 3.807 1.00 0.00 204 LEU B N 9
ATOM 7476 C CA . LEU B 2 7 ? 8.747 -6.908 5.236 1.00 0.00 204 LEU B CA 9
ATOM 7477 C C . LEU B 2 7 ? 7.392 -6.532 5.841 1.00 0.00 204 LEU B C 9
ATOM 7478 O O . LEU B 2 7 ? 6.343 -6.858 5.285 1.00 0.00 204 LEU B O 9
ATOM 7493 N N . GLU B 2 8 ? 7.421 -5.843 6.981 1.00 0.00 205 GLU B N 9
ATOM 7494 C CA . GLU B 2 8 ? 6.193 -5.431 7.654 1.00 0.00 205 GLU B CA 9
ATOM 7495 C C . GLU B 2 8 ? 6.381 -4.105 8.385 1.00 0.00 205 GLU B C 9
ATOM 7496 O O . GLU B 2 8 ? 6.901 -4.066 9.499 1.00 0.00 205 GLU B O 9
ATOM 7506 N N . SER B 2 9 ? 5.954 -3.016 7.746 1.00 0.00 206 SER B N 9
ATOM 7507 C CA . SER B 2 9 ? 6.068 -1.679 8.335 1.00 0.00 206 SER B CA 9
ATOM 7508 C C . SER B 2 9 ? 5.765 -0.566 7.322 1.00 0.00 206 SER B C 9
ATOM 7509 O O . SER B 2 9 ? 5.042 0.379 7.634 1.00 0.00 206 SER B O 9
ATOM 7516 N N . PRO B 2 10 ? 6.313 -0.662 6.095 1.00 0.00 207 PRO B N 9
ATOM 7517 C CA . PRO B 2 10 ? 6.120 0.356 5.048 1.00 0.00 207 PRO B CA 9
ATOM 7518 C C . PRO B 2 10 ? 4.669 0.537 4.578 1.00 0.00 207 PRO B C 9
ATOM 7519 O O . PRO B 2 10 ? 4.237 1.671 4.369 1.00 0.00 207 PRO B O 9
ATOM 7527 N N . PRO B 2 11 ? 3.890 -0.555 4.394 1.00 0.00 208 PRO B N 9
ATOM 7528 C CA . PRO B 2 11 ? 2.515 -0.455 3.923 1.00 0.00 208 PRO B CA 9
ATOM 7529 C C . PRO B 2 11 ? 1.763 0.712 4.536 1.00 0.00 208 PRO B C 9
ATOM 7530 O O . PRO B 2 11 ? 1.414 0.673 5.715 1.00 0.00 208 PRO B O 9
ATOM 7538 N N . PRO B 2 12 ? 1.567 1.794 3.757 1.00 0.00 209 PRO B N 9
ATOM 7539 C CA . PRO B 2 12 ? 0.818 2.974 4.191 1.00 0.00 209 PRO B CA 9
ATOM 7540 C C . PRO B 2 12 ? -0.484 2.606 4.910 1.00 0.00 209 PRO B C 9
ATOM 7541 O O . PRO B 2 12 ? -0.732 1.441 5.203 1.00 0.00 209 PRO B O 9
ATOM 7549 N N . PRO B 2 13 ? -1.367 3.585 5.170 1.00 0.00 210 PRO B N 9
ATOM 7550 C CA . PRO B 2 13 ? -2.610 3.333 5.875 1.00 0.00 210 PRO B CA 9
ATOM 7551 C C . PRO B 2 13 ? -3.725 2.890 4.943 1.00 0.00 210 PRO B C 9
ATOM 7552 O O . PRO B 2 13 ? -3.621 3.023 3.724 1.00 0.00 210 PRO B O 9
ATOM 7560 N N . TYR B 2 14 ? -4.794 2.364 5.525 1.00 0.00 211 TYR B N 9
ATOM 7561 C CA . TYR B 2 14 ? -5.928 1.902 4.746 1.00 0.00 211 TYR B CA 9
ATOM 7562 C C . TYR B 2 14 ? -6.549 3.064 3.977 1.00 0.00 211 TYR B C 9
ATOM 7563 O O . TYR B 2 14 ? -6.244 3.281 2.804 1.00 0.00 211 TYR B O 9
ATOM 7580 N N . SER B 2 15 ? -7.419 3.811 4.648 1.00 0.00 212 SER B N 9
ATOM 7581 C CA . SER B 2 15 ? -8.084 4.950 4.031 1.00 0.00 212 SER B CA 9
ATOM 7582 C C . SER B 2 15 ? -8.906 4.506 2.824 1.00 0.00 212 SER B C 9
ATOM 7583 O O . SER B 2 15 ? -10.117 4.314 2.927 1.00 0.00 212 SER B O 9
ATOM 7590 N N . ARG B 2 16 ? -8.240 4.345 1.679 1.00 0.00 213 ARG B N 9
ATOM 7591 C CA . ARG B 2 16 ? -8.904 3.920 0.445 1.00 0.00 213 ARG B CA 9
ATOM 7592 C C . ARG B 2 16 ? -8.021 4.200 -0.767 1.00 0.00 213 ARG B C 9
ATOM 7593 O O . ARG B 2 16 ? -7.824 3.333 -1.617 1.00 0.00 213 ARG B O 9
ATOM 7611 N N . TYR B 2 17 ? -7.487 5.416 -0.838 1.00 0.00 214 TYR B N 9
ATOM 7612 C CA . TYR B 2 17 ? -6.630 5.816 -1.951 1.00 0.00 214 TYR B CA 9
ATOM 7613 C C . TYR B 2 17 ? -5.168 5.468 -1.676 1.00 0.00 214 TYR B C 9
ATOM 7614 O O . TYR B 2 17 ? -4.818 5.053 -0.571 1.00 0.00 214 TYR B O 9
ATOM 7631 N N . PRO B 2 18 ? -4.291 5.631 -2.685 1.00 0.00 215 PRO B N 9
ATOM 7632 C CA . PRO B 2 18 ? -2.871 5.332 -2.553 1.00 0.00 215 PRO B CA 9
ATOM 7633 C C . PRO B 2 18 ? -2.084 6.496 -1.968 1.00 0.00 215 PRO B C 9
ATOM 7634 O O . PRO B 2 18 ? -1.738 7.444 -2.675 1.00 0.00 215 PRO B O 9
ATOM 7642 N N . MET B 2 19 ? -1.802 6.417 -0.673 1.00 0.00 216 MET B N 9
ATOM 7643 C CA . MET B 2 19 ? -1.057 7.464 0.011 1.00 0.00 216 MET B CA 9
ATOM 7644 C C . MET B 2 19 ? 0.093 6.887 0.822 1.00 0.00 216 MET B C 9
ATOM 7645 O O . MET B 2 19 ? -0.120 6.161 1.791 1.00 0.00 216 MET B O 9
ATOM 7657 N N . ASP B 2 20 ? 1.314 7.227 0.419 1.00 0.00 217 ASP B N 9
ATOM 7658 C CA . ASP B 2 20 ? 2.519 6.759 1.100 1.00 0.00 217 ASP B CA 9
ATOM 7659 C C . ASP B 2 20 ? 2.371 6.848 2.617 1.00 0.00 217 ASP B C 9
ATOM 7660 O O . ASP B 2 20 ? 3.192 6.232 3.328 1.00 0.00 217 ASP B O 9
ATOM 7669 N N . GLY A 1 1 ? 9.332 -12.966 -8.579 1.00 0.00 292 GLY A N 10
ATOM 7670 C CA . GLY A 1 1 ? 8.644 -14.274 -8.398 1.00 0.00 292 GLY A CA 10
ATOM 7671 C C . GLY A 1 1 ? 7.257 -14.291 -9.011 1.00 0.00 292 GLY A C 10
ATOM 7672 O O . GLY A 1 1 ? 7.007 -13.603 -10.000 1.00 0.00 292 GLY A O 10
ATOM 7678 N N . PRO A 1 2 ? 6.326 -15.076 -8.440 1.00 0.00 293 PRO A N 10
ATOM 7679 C CA . PRO A 1 2 ? 4.955 -15.170 -8.950 1.00 0.00 293 PRO A CA 10
ATOM 7680 C C . PRO A 1 2 ? 4.177 -13.873 -8.757 1.00 0.00 293 PRO A C 10
ATOM 7681 O O . PRO A 1 2 ? 3.366 -13.494 -9.602 1.00 0.00 293 PRO A O 10
ATOM 7689 N N . LEU A 1 3 ? 4.430 -13.197 -7.641 1.00 0.00 294 LEU A N 10
ATOM 7690 C CA . LEU A 1 3 ? 3.754 -11.940 -7.336 1.00 0.00 294 LEU A CA 10
ATOM 7691 C C . LEU A 1 3 ? 2.257 -12.161 -7.141 1.00 0.00 294 LEU A C 10
ATOM 7692 O O . LEU A 1 3 ? 1.756 -12.126 -6.017 1.00 0.00 294 LEU A O 10
ATOM 7707 N N . GLY A 1 4 ? 1.548 -12.387 -8.242 1.00 0.00 295 GLY A N 10
ATOM 7708 C CA . GLY A 1 4 ? 0.117 -12.611 -8.172 1.00 0.00 295 GLY A CA 10
ATOM 7709 C C . GLY A 1 4 ? -0.599 -12.189 -9.440 1.00 0.00 295 GLY A C 10
ATOM 7710 O O . GLY A 1 4 ? -1.220 -11.127 -9.487 1.00 0.00 295 GLY A O 10
ATOM 7714 N N . SER A 1 5 ? -0.510 -13.023 -10.472 1.00 0.00 296 SER A N 10
ATOM 7715 C CA . SER A 1 5 ? -1.154 -12.731 -11.747 1.00 0.00 296 SER A CA 10
ATOM 7716 C C . SER A 1 5 ? -2.673 -12.738 -11.604 1.00 0.00 296 SER A C 10
ATOM 7717 O O . SER A 1 5 ? -3.280 -13.785 -11.377 1.00 0.00 296 SER A O 10
ATOM 7724 N N . GLY A 1 6 ? -3.280 -11.564 -11.737 1.00 0.00 297 GLY A N 10
ATOM 7725 C CA . GLY A 1 6 ? -4.722 -11.459 -11.617 1.00 0.00 297 GLY A CA 10
ATOM 7726 C C . GLY A 1 6 ? -5.142 -10.500 -10.519 1.00 0.00 297 GLY A C 10
ATOM 7727 O O . GLY A 1 6 ? -4.383 -10.263 -9.578 1.00 0.00 297 GLY A O 10
ATOM 7731 N N . PRO A 1 7 ? -6.354 -9.930 -10.612 1.00 0.00 298 PRO A N 10
ATOM 7732 C CA . PRO A 1 7 ? -6.862 -8.986 -9.611 1.00 0.00 298 PRO A CA 10
ATOM 7733 C C . PRO A 1 7 ? -6.933 -9.598 -8.216 1.00 0.00 298 PRO A C 10
ATOM 7734 O O . PRO A 1 7 ? -6.628 -10.776 -8.026 1.00 0.00 298 PRO A O 10
ATOM 7742 N N . LEU A 1 8 ? -7.338 -8.789 -7.243 1.00 0.00 299 LEU A N 10
ATOM 7743 C CA . LEU A 1 8 ? -7.452 -9.241 -5.861 1.00 0.00 299 LEU A CA 10
ATOM 7744 C C . LEU A 1 8 ? -8.902 -9.586 -5.521 1.00 0.00 299 LEU A C 10
ATOM 7745 O O . LEU A 1 8 ? -9.816 -9.252 -6.275 1.00 0.00 299 LEU A O 10
ATOM 7760 N N . PRO A 1 9 ? -9.133 -10.263 -4.381 1.00 0.00 300 PRO A N 10
ATOM 7761 C CA . PRO A 1 9 ? -10.483 -10.652 -3.954 1.00 0.00 300 PRO A CA 10
ATOM 7762 C C . PRO A 1 9 ? -11.443 -9.464 -3.928 1.00 0.00 300 PRO A C 10
ATOM 7763 O O . PRO A 1 9 ? -11.083 -8.360 -4.339 1.00 0.00 300 PRO A O 10
ATOM 7771 N N . PRO A 1 10 ? -12.680 -9.673 -3.445 1.00 0.00 301 PRO A N 10
ATOM 7772 C CA . PRO A 1 10 ? -13.689 -8.618 -3.382 1.00 0.00 301 PRO A CA 10
ATOM 7773 C C . PRO A 1 10 ? -13.538 -7.724 -2.156 1.00 0.00 301 PRO A C 10
ATOM 7774 O O . PRO A 1 10 ? -14.475 -7.565 -1.371 1.00 0.00 301 PRO A O 10
ATOM 7782 N N . GLY A 1 11 ? -12.356 -7.142 -1.996 1.00 0.00 302 GLY A N 10
ATOM 7783 C CA . GLY A 1 11 ? -12.106 -6.265 -0.868 1.00 0.00 302 GLY A CA 10
ATOM 7784 C C . GLY A 1 11 ? -10.735 -5.622 -0.922 1.00 0.00 302 GLY A C 10
ATOM 7785 O O . GLY A 1 11 ? -10.561 -4.476 -0.506 1.00 0.00 302 GLY A O 10
ATOM 7789 N N . TRP A 1 12 ? -9.757 -6.362 -1.434 1.00 0.00 303 TRP A N 10
ATOM 7790 C CA . TRP A 1 12 ? -8.394 -5.860 -1.536 1.00 0.00 303 TRP A CA 10
ATOM 7791 C C . TRP A 1 12 ? -8.185 -5.048 -2.805 1.00 0.00 303 TRP A C 10
ATOM 7792 O O . TRP A 1 12 ? -8.973 -5.124 -3.749 1.00 0.00 303 TRP A O 10
ATOM 7812 N N . GLU A 1 13 ? -7.112 -4.270 -2.812 1.00 0.00 304 GLU A N 10
ATOM 7813 C CA . GLU A 1 13 ? -6.764 -3.446 -3.959 1.00 0.00 304 GLU A CA 10
ATOM 7814 C C . GLU A 1 13 ? -5.290 -3.085 -3.922 1.00 0.00 304 GLU A C 10
ATOM 7815 O O . GLU A 1 13 ? -4.748 -2.751 -2.868 1.00 0.00 304 GLU A O 10
ATOM 7825 N N . ILE A 1 14 ? -4.642 -3.152 -5.075 1.00 0.00 305 ILE A N 10
ATOM 7826 C CA . ILE A 1 14 ? -3.230 -2.825 -5.165 1.00 0.00 305 ILE A CA 10
ATOM 7827 C C . ILE A 1 14 ? -3.029 -1.316 -5.162 1.00 0.00 305 ILE A C 10
ATOM 7828 O O . ILE A 1 14 ? -3.923 -0.553 -5.525 1.00 0.00 305 ILE A O 10
ATOM 7843 N N . ARG A 1 15 ? -1.841 -0.903 -4.752 1.00 0.00 306 ARG A N 10
ATOM 7844 C CA . ARG A 1 15 ? -1.489 0.504 -4.692 1.00 0.00 306 ARG A CA 10
ATOM 7845 C C . ARG A 1 15 ? 0.017 0.647 -4.542 1.00 0.00 306 ARG A C 10
ATOM 7846 O O . ARG A 1 15 ? 0.717 -0.350 -4.406 1.00 0.00 306 ARG A O 10
ATOM 7864 N N . ASN A 1 16 ? 0.514 1.876 -4.575 1.00 0.00 307 ASN A N 10
ATOM 7865 C CA . ASN A 1 16 ? 1.947 2.112 -4.428 1.00 0.00 307 ASN A CA 10
ATOM 7866 C C . ASN A 1 16 ? 2.203 3.314 -3.529 1.00 0.00 307 ASN A C 10
ATOM 7867 O O . ASN A 1 16 ? 1.503 4.323 -3.607 1.00 0.00 307 ASN A O 10
ATOM 7877 N N . THR A 1 17 ? 3.213 3.198 -2.676 1.00 0.00 308 THR A N 10
ATOM 7878 C CA . THR A 1 17 ? 3.559 4.267 -1.751 1.00 0.00 308 THR A CA 10
ATOM 7879 C C . THR A 1 17 ? 3.986 5.529 -2.492 1.00 0.00 308 THR A C 10
ATOM 7880 O O . THR A 1 17 ? 3.324 6.563 -2.403 1.00 0.00 308 THR A O 10
ATOM 7891 N N . ALA A 1 18 ? 5.091 5.440 -3.223 1.00 0.00 309 ALA A N 10
ATOM 7892 C CA . ALA A 1 18 ? 5.599 6.581 -3.977 1.00 0.00 309 ALA A CA 10
ATOM 7893 C C . ALA A 1 18 ? 6.938 6.253 -4.629 1.00 0.00 309 ALA A C 10
ATOM 7894 O O . ALA A 1 18 ? 7.083 6.335 -5.849 1.00 0.00 309 ALA A O 10
ATOM 7901 N N . THR A 1 19 ? 7.914 5.883 -3.808 1.00 0.00 310 THR A N 10
ATOM 7902 C CA . THR A 1 19 ? 9.241 5.536 -4.304 1.00 0.00 310 THR A CA 10
ATOM 7903 C C . THR A 1 19 ? 9.192 4.315 -5.222 1.00 0.00 310 THR A C 10
ATOM 7904 O O . THR A 1 19 ? 10.147 4.036 -5.946 1.00 0.00 310 THR A O 10
ATOM 7915 N N . GLY A 1 20 ? 8.076 3.590 -5.186 1.00 0.00 311 GLY A N 10
ATOM 7916 C CA . GLY A 1 20 ? 7.929 2.413 -6.021 1.00 0.00 311 GLY A CA 10
ATOM 7917 C C . GLY A 1 20 ? 7.714 1.143 -5.218 1.00 0.00 311 GLY A C 10
ATOM 7918 O O . GLY A 1 20 ? 8.256 0.090 -5.554 1.00 0.00 311 GLY A O 10
ATOM 7922 N N . ARG A 1 21 ? 6.922 1.241 -4.155 1.00 0.00 312 ARG A N 10
ATOM 7923 C CA . ARG A 1 21 ? 6.628 0.089 -3.312 1.00 0.00 312 ARG A CA 10
ATOM 7924 C C . ARG A 1 21 ? 5.142 -0.188 -3.312 1.00 0.00 312 ARG A C 10
ATOM 7925 O O . ARG A 1 21 ? 4.355 0.524 -2.689 1.00 0.00 312 ARG A O 10
ATOM 7943 N N . VAL A 1 22 ? 4.775 -1.234 -4.023 1.00 0.00 313 VAL A N 10
ATOM 7944 C CA . VAL A 1 22 ? 3.389 -1.626 -4.145 1.00 0.00 313 VAL A CA 10
ATOM 7945 C C . VAL A 1 22 ? 2.886 -2.324 -2.882 1.00 0.00 313 VAL A C 10
ATOM 7946 O O . VAL A 1 22 ? 3.468 -3.309 -2.425 1.00 0.00 313 VAL A O 10
ATOM 7959 N N . TYR A 1 23 ? 1.798 -1.801 -2.326 1.00 0.00 314 TYR A N 10
ATOM 7960 C CA . TYR A 1 23 ? 1.191 -2.378 -1.135 1.00 0.00 314 TYR A CA 10
ATOM 7961 C C . TYR A 1 23 ? -0.248 -2.772 -1.415 1.00 0.00 314 TYR A C 10
ATOM 7962 O O . TYR A 1 23 ? -0.812 -2.411 -2.447 1.00 0.00 314 TYR A O 10
ATOM 7979 N N . PHE A 1 24 ? -0.839 -3.514 -0.492 1.00 0.00 315 PHE A N 10
ATOM 7980 C CA . PHE A 1 24 ? -2.212 -3.953 -0.649 1.00 0.00 315 PHE A CA 10
ATOM 7981 C C . PHE A 1 24 ? -3.117 -3.295 0.377 1.00 0.00 315 PHE A C 10
ATOM 7982 O O . PHE A 1 24 ? -2.768 -3.175 1.551 1.00 0.00 315 PHE A O 10
ATOM 7998 N N . VAL A 1 25 ? -4.283 -2.867 -0.087 1.00 0.00 316 VAL A N 10
ATOM 7999 C CA . VAL A 1 25 ? -5.249 -2.198 0.765 1.00 0.00 316 VAL A CA 10
ATOM 8000 C C . VAL A 1 25 ? -6.500 -3.046 0.967 1.00 0.00 316 VAL A C 10
ATOM 8001 O O . VAL A 1 25 ? -7.195 -3.382 0.009 1.00 0.00 316 VAL A O 10
ATOM 8014 N N . ASP A 1 26 ? -6.777 -3.390 2.220 1.00 0.00 317 ASP A N 10
ATOM 8015 C CA . ASP A 1 26 ? -7.948 -4.192 2.551 1.00 0.00 317 ASP A CA 10
ATOM 8016 C C . ASP A 1 26 ? -9.126 -3.294 2.913 1.00 0.00 317 ASP A C 10
ATOM 8017 O O . ASP A 1 26 ? -9.077 -2.559 3.900 1.00 0.00 317 ASP A O 10
ATOM 8025 N N . HIS A 1 27 ? -10.181 -3.359 2.112 1.00 0.00 318 HIS A N 10
ATOM 8026 C CA . HIS A 1 27 ? -11.367 -2.546 2.345 1.00 0.00 318 HIS A CA 10
ATOM 8027 C C . HIS A 1 27 ? -12.332 -3.223 3.319 1.00 0.00 318 HIS A C 10
ATOM 8028 O O . HIS A 1 27 ? -13.274 -2.596 3.804 1.00 0.00 318 HIS A O 10
ATOM 8041 N N . ASN A 1 28 ? -12.097 -4.502 3.608 1.00 0.00 319 ASN A N 10
ATOM 8042 C CA . ASN A 1 28 ? -12.944 -5.241 4.536 1.00 0.00 319 ASN A CA 10
ATOM 8043 C C . ASN A 1 28 ? -12.475 -5.028 5.972 1.00 0.00 319 ASN A C 10
ATOM 8044 O O . ASN A 1 28 ? -13.263 -4.671 6.848 1.00 0.00 319 ASN A O 10
ATOM 8054 N N . ASN A 1 29 ? -11.185 -5.249 6.203 1.00 0.00 320 ASN A N 10
ATOM 8055 C CA . ASN A 1 29 ? -10.601 -5.077 7.528 1.00 0.00 320 ASN A CA 10
ATOM 8056 C C . ASN A 1 29 ? -10.097 -3.648 7.730 1.00 0.00 320 ASN A C 10
ATOM 8057 O O . ASN A 1 29 ? -9.819 -3.238 8.857 1.00 0.00 320 ASN A O 10
ATOM 8067 N N . ARG A 1 30 ? -9.978 -2.894 6.639 1.00 0.00 321 ARG A N 10
ATOM 8068 C CA . ARG A 1 30 ? -9.506 -1.516 6.711 1.00 0.00 321 ARG A CA 10
ATOM 8069 C C . ARG A 1 30 ? -8.056 -1.462 7.178 1.00 0.00 321 ARG A C 10
ATOM 8070 O O . ARG A 1 30 ? -7.755 -0.917 8.240 1.00 0.00 321 ARG A O 10
ATOM 8088 N N . THR A 1 31 ? -7.160 -2.030 6.377 1.00 0.00 322 THR A N 10
ATOM 8089 C CA . THR A 1 31 ? -5.740 -2.046 6.711 1.00 0.00 322 THR A CA 10
ATOM 8090 C C . THR A 1 31 ? -4.874 -2.078 5.458 1.00 0.00 322 THR A C 10
ATOM 8091 O O . THR A 1 31 ? -5.349 -1.810 4.354 1.00 0.00 322 THR A O 10
ATOM 8102 N N . THR A 1 32 ? -3.601 -2.409 5.640 1.00 0.00 323 THR A N 10
ATOM 8103 C CA . THR A 1 32 ? -2.662 -2.478 4.529 1.00 0.00 323 THR A CA 10
ATOM 8104 C C . THR A 1 32 ? -1.688 -3.633 4.716 1.00 0.00 323 THR A C 10
ATOM 8105 O O . THR A 1 32 ? -1.698 -4.309 5.745 1.00 0.00 323 THR A O 10
ATOM 8116 N N . GLN A 1 33 ? -0.847 -3.856 3.714 1.00 0.00 324 GLN A N 10
ATOM 8117 C CA . GLN A 1 33 ? 0.137 -4.930 3.769 1.00 0.00 324 GLN A CA 10
ATOM 8118 C C . GLN A 1 33 ? 0.849 -5.082 2.433 1.00 0.00 324 GLN A C 10
ATOM 8119 O O . GLN A 1 33 ? 0.212 -5.232 1.393 1.00 0.00 324 GLN A O 10
ATOM 8131 N N . PHE A 1 34 ? 2.174 -5.054 2.470 1.00 0.00 325 PHE A N 10
ATOM 8132 C CA . PHE A 1 34 ? 2.968 -5.195 1.256 1.00 0.00 325 PHE A CA 10
ATOM 8133 C C . PHE A 1 34 ? 2.756 -6.575 0.651 1.00 0.00 325 PHE A C 10
ATOM 8134 O O . PHE A 1 34 ? 3.080 -6.812 -0.514 1.00 0.00 325 PHE A O 10
ATOM 8150 N N . THR A 1 35 ? 2.210 -7.482 1.450 1.00 0.00 326 THR A N 10
ATOM 8151 C CA . THR A 1 35 ? 1.950 -8.834 1.007 1.00 0.00 326 THR A CA 10
ATOM 8152 C C . THR A 1 35 ? 0.674 -8.917 0.182 1.00 0.00 326 THR A C 10
ATOM 8153 O O . THR A 1 35 ? -0.214 -8.073 0.303 1.00 0.00 326 THR A O 10
ATOM 8164 N N . ASP A 1 36 ? 0.590 -9.942 -0.656 1.00 0.00 327 ASP A N 10
ATOM 8165 C CA . ASP A 1 36 ? -0.580 -10.149 -1.492 1.00 0.00 327 ASP A CA 10
ATOM 8166 C C . ASP A 1 36 ? -1.416 -11.305 -0.946 1.00 0.00 327 ASP A C 10
ATOM 8167 O O . ASP A 1 36 ? -0.942 -12.441 -0.892 1.00 0.00 327 ASP A O 10
ATOM 8175 N N . PRO A 1 37 ? -2.669 -11.045 -0.534 1.00 0.00 328 PRO A N 10
ATOM 8176 C CA . PRO A 1 37 ? -3.545 -12.084 0.015 1.00 0.00 328 PRO A CA 10
ATOM 8177 C C . PRO A 1 37 ? -3.637 -13.287 -0.909 1.00 0.00 328 PRO A C 10
ATOM 8178 O O . PRO A 1 37 ? -3.917 -14.402 -0.468 1.00 0.00 328 PRO A O 10
ATOM 8186 N N . ARG A 1 38 ? -3.401 -13.053 -2.194 1.00 0.00 329 ARG A N 10
ATOM 8187 C CA . ARG A 1 38 ? -3.451 -14.121 -3.178 1.00 0.00 329 ARG A CA 10
ATOM 8188 C C . ARG A 1 38 ? -2.259 -15.057 -3.004 1.00 0.00 329 ARG A C 10
ATOM 8189 O O . ARG A 1 38 ? -2.325 -16.237 -3.348 1.00 0.00 329 ARG A O 10
ATOM 8207 N N . LEU A 1 39 ? -1.167 -14.516 -2.467 1.00 0.00 330 LEU A N 10
ATOM 8208 C CA . LEU A 1 39 ? 0.043 -15.293 -2.238 1.00 0.00 330 LEU A CA 10
ATOM 8209 C C . LEU A 1 39 ? -0.058 -16.074 -0.932 1.00 0.00 330 LEU A C 10
ATOM 8210 O O . LEU A 1 39 ? -0.168 -17.300 -0.936 1.00 0.00 330 LEU A O 10
ATOM 8225 N N . SER A 1 40 ? -0.021 -15.353 0.185 1.00 0.00 331 SER A N 10
ATOM 8226 C CA . SER A 1 40 ? -0.108 -15.975 1.500 1.00 0.00 331 SER A CA 10
ATOM 8227 C C . SER A 1 40 ? -1.398 -16.776 1.638 1.00 0.00 331 SER A C 10
ATOM 8228 O O . SER A 1 40 ? -2.495 -16.219 1.594 1.00 0.00 331 SER A O 10
ATOM 8235 N N . ALA A 1 41 ? -1.259 -18.087 1.802 1.00 0.00 332 ALA A N 10
ATOM 8236 C CA . ALA A 1 41 ? -2.413 -18.964 1.947 1.00 0.00 332 ALA A CA 10
ATOM 8237 C C . ALA A 1 41 ? -1.993 -20.344 2.443 1.00 0.00 332 ALA A C 10
ATOM 8238 O O . ALA A 1 41 ? -2.447 -21.366 1.927 1.00 0.00 332 ALA A O 10
ATOM 8245 N N . ASN A 1 42 ? -1.123 -20.365 3.447 1.00 0.00 333 ASN A N 10
ATOM 8246 C CA . ASN A 1 42 ? -0.643 -21.619 4.015 1.00 0.00 333 ASN A CA 10
ATOM 8247 C C . ASN A 1 42 ? -0.116 -22.545 2.924 1.00 0.00 333 ASN A C 10
ATOM 8248 O O . ASN A 1 42 ? -0.937 -23.251 2.301 1.00 0.00 333 ASN A O 10
ATOM 8259 N N . GLY B 2 1 ? 11.679 -12.512 7.960 1.00 0.00 198 GLY B N 10
ATOM 8260 C CA . GLY B 2 1 ? 12.212 -11.122 7.932 1.00 0.00 198 GLY B CA 10
ATOM 8261 C C . GLY B 2 1 ? 13.275 -10.894 8.993 1.00 0.00 198 GLY B C 10
ATOM 8262 O O . GLY B 2 1 ? 13.737 -11.851 9.614 1.00 0.00 198 GLY B O 10
ATOM 8268 N N . PRO B 2 2 ? 13.688 -9.634 9.236 1.00 0.00 199 PRO B N 10
ATOM 8269 C CA . PRO B 2 2 ? 14.708 -9.325 10.241 1.00 0.00 199 PRO B CA 10
ATOM 8270 C C . PRO B 2 2 ? 14.185 -9.508 11.662 1.00 0.00 199 PRO B C 10
ATOM 8271 O O . PRO B 2 2 ? 14.883 -10.034 12.528 1.00 0.00 199 PRO B O 10
ATOM 8279 N N . LEU B 2 3 ? 12.951 -9.070 11.893 1.00 0.00 200 LEU B N 10
ATOM 8280 C CA . LEU B 2 3 ? 12.334 -9.187 13.210 1.00 0.00 200 LEU B CA 10
ATOM 8281 C C . LEU B 2 3 ? 11.176 -10.187 13.206 1.00 0.00 200 LEU B C 10
ATOM 8282 O O . LEU B 2 3 ? 10.500 -10.362 14.219 1.00 0.00 200 LEU B O 10
ATOM 8297 N N . GLY B 2 4 ? 10.949 -10.845 12.068 1.00 0.00 201 GLY B N 10
ATOM 8298 C CA . GLY B 2 4 ? 9.870 -11.811 11.977 1.00 0.00 201 GLY B CA 10
ATOM 8299 C C . GLY B 2 4 ? 8.653 -11.255 11.263 1.00 0.00 201 GLY B C 10
ATOM 8300 O O . GLY B 2 4 ? 7.698 -10.813 11.902 1.00 0.00 201 GLY B O 10
ATOM 8304 N N . SER B 2 5 ? 8.688 -11.275 9.934 1.00 0.00 202 SER B N 10
ATOM 8305 C CA . SER B 2 5 ? 7.582 -10.769 9.129 1.00 0.00 202 SER B CA 10
ATOM 8306 C C . SER B 2 5 ? 7.948 -10.755 7.648 1.00 0.00 202 SER B C 10
ATOM 8307 O O . SER B 2 5 ? 7.548 -11.638 6.891 1.00 0.00 202 SER B O 10
ATOM 8314 N N . GLU B 2 6 ? 8.710 -9.744 7.244 1.00 0.00 203 GLU B N 10
ATOM 8315 C CA . GLU B 2 6 ? 9.129 -9.614 5.853 1.00 0.00 203 GLU B CA 10
ATOM 8316 C C . GLU B 2 6 ? 10.040 -8.405 5.673 1.00 0.00 203 GLU B C 10
ATOM 8317 O O . GLU B 2 6 ? 11.028 -8.463 4.940 1.00 0.00 203 GLU B O 10
ATOM 8327 N N . LEU B 2 7 ? 9.699 -7.314 6.350 1.00 0.00 204 LEU B N 10
ATOM 8328 C CA . LEU B 2 7 ? 10.474 -6.079 6.269 1.00 0.00 204 LEU B CA 10
ATOM 8329 C C . LEU B 2 7 ? 9.739 -4.944 6.977 1.00 0.00 204 LEU B C 10
ATOM 8330 O O . LEU B 2 7 ? 9.201 -4.044 6.333 1.00 0.00 204 LEU B O 10
ATOM 8345 N N . GLU B 2 8 ? 9.712 -4.993 8.306 1.00 0.00 205 GLU B N 10
ATOM 8346 C CA . GLU B 2 8 ? 9.034 -3.966 9.087 1.00 0.00 205 GLU B CA 10
ATOM 8347 C C . GLU B 2 8 ? 7.585 -3.824 8.620 1.00 0.00 205 GLU B C 10
ATOM 8348 O O . GLU B 2 8 ? 6.998 -4.779 8.111 1.00 0.00 205 GLU B O 10
ATOM 8358 N N . SER B 2 9 ? 7.004 -2.637 8.792 1.00 0.00 206 SER B N 10
ATOM 8359 C CA . SER B 2 9 ? 5.629 -2.400 8.366 1.00 0.00 206 SER B CA 10
ATOM 8360 C C . SER B 2 9 ? 5.500 -1.070 7.626 1.00 0.00 206 SER B C 10
ATOM 8361 O O . SER B 2 9 ? 4.800 -0.166 8.082 1.00 0.00 206 SER B O 10
ATOM 8368 N N . PRO B 2 10 ? 6.178 -0.930 6.468 1.00 0.00 207 PRO B N 10
ATOM 8369 C CA . PRO B 2 10 ? 6.131 0.292 5.666 1.00 0.00 207 PRO B CA 10
ATOM 8370 C C . PRO B 2 10 ? 4.784 0.564 4.980 1.00 0.00 207 PRO B C 10
ATOM 8371 O O . PRO B 2 10 ? 4.432 1.729 4.797 1.00 0.00 207 PRO B O 10
ATOM 8379 N N . PRO B 2 11 ? 4.003 -0.472 4.572 1.00 0.00 208 PRO B N 10
ATOM 8380 C CA . PRO B 2 11 ? 2.727 -0.252 3.904 1.00 0.00 208 PRO B CA 10
ATOM 8381 C C . PRO B 2 11 ? 1.933 0.901 4.500 1.00 0.00 208 PRO B C 10
ATOM 8382 O O . PRO B 2 11 ? 1.596 0.874 5.684 1.00 0.00 208 PRO B O 10
ATOM 8390 N N . PRO B 2 12 ? 1.669 1.951 3.702 1.00 0.00 209 PRO B N 10
ATOM 8391 C CA . PRO B 2 12 ? 0.880 3.105 4.131 1.00 0.00 209 PRO B CA 10
ATOM 8392 C C . PRO B 2 12 ? -0.398 2.695 4.869 1.00 0.00 209 PRO B C 10
ATOM 8393 O O . PRO B 2 12 ? -0.608 1.519 5.160 1.00 0.00 209 PRO B O 10
ATOM 8401 N N . PRO B 2 13 ? -1.295 3.653 5.149 1.00 0.00 210 PRO B N 10
ATOM 8402 C CA . PRO B 2 13 ? -2.521 3.379 5.872 1.00 0.00 210 PRO B CA 10
ATOM 8403 C C . PRO B 2 13 ? -3.663 2.981 4.952 1.00 0.00 210 PRO B C 10
ATOM 8404 O O . PRO B 2 13 ? -3.615 3.221 3.746 1.00 0.00 210 PRO B O 10
ATOM 8412 N N . TYR B 2 14 ? -4.690 2.375 5.528 1.00 0.00 211 TYR B N 10
ATOM 8413 C CA . TYR B 2 14 ? -5.844 1.950 4.758 1.00 0.00 211 TYR B CA 10
ATOM 8414 C C . TYR B 2 14 ? -6.494 3.149 4.069 1.00 0.00 211 TYR B C 10
ATOM 8415 O O . TYR B 2 14 ? -6.212 3.437 2.907 1.00 0.00 211 TYR B O 10
ATOM 8432 N N . SER B 2 15 ? -7.361 3.842 4.801 1.00 0.00 212 SER B N 10
ATOM 8433 C CA . SER B 2 15 ? -8.062 5.001 4.267 1.00 0.00 212 SER B CA 10
ATOM 8434 C C . SER B 2 15 ? -8.861 4.617 3.025 1.00 0.00 212 SER B C 10
ATOM 8435 O O . SER B 2 15 ? -10.056 4.343 3.113 1.00 0.00 212 SER B O 10
ATOM 8442 N N . ARG B 2 16 ? -8.194 4.596 1.870 1.00 0.00 213 ARG B N 10
ATOM 8443 C CA . ARG B 2 16 ? -8.841 4.237 0.607 1.00 0.00 213 ARG B CA 10
ATOM 8444 C C . ARG B 2 16 ? -7.944 4.580 -0.578 1.00 0.00 213 ARG B C 10
ATOM 8445 O O . ARG B 2 16 ? -7.650 3.728 -1.416 1.00 0.00 213 ARG B O 10
ATOM 8463 N N . TYR B 2 17 ? -7.515 5.835 -0.636 1.00 0.00 214 TYR B N 10
ATOM 8464 C CA . TYR B 2 17 ? -6.656 6.305 -1.717 1.00 0.00 214 TYR B CA 10
ATOM 8465 C C . TYR B 2 17 ? -5.203 5.907 -1.475 1.00 0.00 214 TYR B C 10
ATOM 8466 O O . TYR B 2 17 ? -4.855 5.426 -0.396 1.00 0.00 214 TYR B O 10
ATOM 8483 N N . PRO B 2 18 ? -4.335 6.099 -2.482 1.00 0.00 215 PRO B N 10
ATOM 8484 C CA . PRO B 2 18 ? -2.922 5.757 -2.381 1.00 0.00 215 PRO B CA 10
ATOM 8485 C C . PRO B 2 18 ? -2.094 6.878 -1.772 1.00 0.00 215 PRO B C 10
ATOM 8486 O O . PRO B 2 18 ? -1.722 7.832 -2.455 1.00 0.00 215 PRO B O 10
ATOM 8494 N N . MET B 2 19 ? -1.808 6.752 -0.483 1.00 0.00 216 MET B N 10
ATOM 8495 C CA . MET B 2 19 ? -1.021 7.752 0.224 1.00 0.00 216 MET B CA 10
ATOM 8496 C C . MET B 2 19 ? 0.094 7.099 1.027 1.00 0.00 216 MET B C 10
ATOM 8497 O O . MET B 2 19 ? -0.159 6.352 1.968 1.00 0.00 216 MET B O 10
ATOM 8509 N N . ASP B 2 20 ? 1.333 7.375 0.631 1.00 0.00 217 ASP B N 10
ATOM 8510 C CA . ASP B 2 20 ? 2.499 6.817 1.308 1.00 0.00 217 ASP B CA 10
ATOM 8511 C C . ASP B 2 20 ? 2.413 7.040 2.814 1.00 0.00 217 ASP B C 10
ATOM 8512 O O . ASP B 2 20 ? 2.079 8.171 3.226 1.00 0.00 217 ASP B O 10
ATOM 8521 N N . GLY A 1 1 ? 10.531 -12.421 -8.775 1.00 0.00 292 GLY A N 11
ATOM 8522 C CA . GLY A 1 1 ? 9.715 -13.239 -7.836 1.00 0.00 292 GLY A CA 11
ATOM 8523 C C . GLY A 1 1 ? 8.240 -13.239 -8.194 1.00 0.00 292 GLY A C 11
ATOM 8524 O O . GLY A 1 1 ? 7.783 -12.372 -8.940 1.00 0.00 292 GLY A O 11
ATOM 8530 N N . PRO A 1 2 ? 7.467 -14.208 -7.674 1.00 0.00 293 PRO A N 11
ATOM 8531 C CA . PRO A 1 2 ? 6.029 -14.306 -7.950 1.00 0.00 293 PRO A CA 11
ATOM 8532 C C . PRO A 1 2 ? 5.254 -13.115 -7.401 1.00 0.00 293 PRO A C 11
ATOM 8533 O O . PRO A 1 2 ? 5.842 -12.159 -6.894 1.00 0.00 293 PRO A O 11
ATOM 8541 N N . LEU A 1 3 ? 3.929 -13.175 -7.505 1.00 0.00 294 LEU A N 11
ATOM 8542 C CA . LEU A 1 3 ? 3.075 -12.098 -7.017 1.00 0.00 294 LEU A CA 11
ATOM 8543 C C . LEU A 1 3 ? 1.669 -12.608 -6.717 1.00 0.00 294 LEU A C 11
ATOM 8544 O O . LEU A 1 3 ? 1.208 -12.553 -5.576 1.00 0.00 294 LEU A O 11
ATOM 8559 N N . GLY A 1 4 ? 0.990 -13.104 -7.747 1.00 0.00 295 GLY A N 11
ATOM 8560 C CA . GLY A 1 4 ? -0.358 -13.615 -7.570 1.00 0.00 295 GLY A CA 11
ATOM 8561 C C . GLY A 1 4 ? -0.902 -14.271 -8.824 1.00 0.00 295 GLY A C 11
ATOM 8562 O O . GLY A 1 4 ? -0.234 -15.103 -9.437 1.00 0.00 295 GLY A O 11
ATOM 8566 N N . SER A 1 5 ? -2.118 -13.895 -9.206 1.00 0.00 296 SER A N 11
ATOM 8567 C CA . SER A 1 5 ? -2.752 -14.456 -10.395 1.00 0.00 296 SER A CA 11
ATOM 8568 C C . SER A 1 5 ? -3.870 -13.548 -10.899 1.00 0.00 296 SER A C 11
ATOM 8569 O O . SER A 1 5 ? -4.988 -14.002 -11.143 1.00 0.00 296 SER A O 11
ATOM 8576 N N . GLY A 1 6 ? -3.562 -12.264 -11.054 1.00 0.00 297 GLY A N 11
ATOM 8577 C CA . GLY A 1 6 ? -4.553 -11.319 -11.531 1.00 0.00 297 GLY A CA 11
ATOM 8578 C C . GLY A 1 6 ? -5.047 -10.386 -10.440 1.00 0.00 297 GLY A C 11
ATOM 8579 O O . GLY A 1 6 ? -4.292 -10.034 -9.534 1.00 0.00 297 GLY A O 11
ATOM 8583 N N . PRO A 1 7 ? -6.324 -9.969 -10.502 1.00 0.00 298 PRO A N 11
ATOM 8584 C CA . PRO A 1 7 ? -6.912 -9.064 -9.508 1.00 0.00 298 PRO A CA 11
ATOM 8585 C C . PRO A 1 7 ? -7.058 -9.717 -8.138 1.00 0.00 298 PRO A C 11
ATOM 8586 O O . PRO A 1 7 ? -6.918 -10.932 -7.998 1.00 0.00 298 PRO A O 11
ATOM 8594 N N . LEU A 1 8 ? -7.344 -8.899 -7.131 1.00 0.00 299 LEU A N 11
ATOM 8595 C CA . LEU A 1 8 ? -7.509 -9.386 -5.766 1.00 0.00 299 LEU A CA 11
ATOM 8596 C C . LEU A 1 8 ? -8.978 -9.669 -5.462 1.00 0.00 299 LEU A C 11
ATOM 8597 O O . LEU A 1 8 ? -9.862 -9.282 -6.227 1.00 0.00 299 LEU A O 11
ATOM 8612 N N . PRO A 1 9 ? -9.262 -10.350 -4.337 1.00 0.00 300 PRO A N 11
ATOM 8613 C CA . PRO A 1 9 ? -10.634 -10.681 -3.941 1.00 0.00 300 PRO A CA 11
ATOM 8614 C C . PRO A 1 9 ? -11.522 -9.441 -3.879 1.00 0.00 300 PRO A C 11
ATOM 8615 O O . PRO A 1 9 ? -11.083 -8.340 -4.214 1.00 0.00 300 PRO A O 11
ATOM 8623 N N . PRO A 1 10 ? -12.784 -9.600 -3.449 1.00 0.00 301 PRO A N 11
ATOM 8624 C CA . PRO A 1 10 ? -13.727 -8.487 -3.356 1.00 0.00 301 PRO A CA 11
ATOM 8625 C C . PRO A 1 10 ? -13.527 -7.652 -2.096 1.00 0.00 301 PRO A C 11
ATOM 8626 O O . PRO A 1 10 ? -14.441 -7.503 -1.285 1.00 0.00 301 PRO A O 11
ATOM 8634 N N . GLY A 1 11 ? -12.325 -7.108 -1.940 1.00 0.00 302 GLY A N 11
ATOM 8635 C CA . GLY A 1 11 ? -12.026 -6.290 -0.781 1.00 0.00 302 GLY A CA 11
ATOM 8636 C C . GLY A 1 11 ? -10.648 -5.662 -0.849 1.00 0.00 302 GLY A C 11
ATOM 8637 O O . GLY A 1 11 ? -10.448 -4.536 -0.390 1.00 0.00 302 GLY A O 11
ATOM 8641 N N . TRP A 1 12 ? -9.696 -6.387 -1.427 1.00 0.00 303 TRP A N 11
ATOM 8642 C CA . TRP A 1 12 ? -8.329 -5.899 -1.549 1.00 0.00 303 TRP A CA 11
ATOM 8643 C C . TRP A 1 12 ? -8.116 -5.137 -2.849 1.00 0.00 303 TRP A C 11
ATOM 8644 O O . TRP A 1 12 ? -8.805 -5.368 -3.842 1.00 0.00 303 TRP A O 11
ATOM 8664 N N . GLU A 1 13 ? -7.151 -4.228 -2.826 1.00 0.00 304 GLU A N 11
ATOM 8665 C CA . GLU A 1 13 ? -6.813 -3.434 -3.996 1.00 0.00 304 GLU A CA 11
ATOM 8666 C C . GLU A 1 13 ? -5.323 -3.143 -4.019 1.00 0.00 304 GLU A C 11
ATOM 8667 O O . GLU A 1 13 ? -4.714 -2.887 -2.981 1.00 0.00 304 GLU A O 11
ATOM 8677 N N . ILE A 1 14 ? -4.740 -3.180 -5.205 1.00 0.00 305 ILE A N 11
ATOM 8678 C CA . ILE A 1 14 ? -3.321 -2.915 -5.351 1.00 0.00 305 ILE A CA 11
ATOM 8679 C C . ILE A 1 14 ? -3.059 -1.421 -5.497 1.00 0.00 305 ILE A C 11
ATOM 8680 O O . ILE A 1 14 ? -3.743 -0.723 -6.245 1.00 0.00 305 ILE A O 11
ATOM 8695 N N . ARG A 1 15 ? -2.058 -0.947 -4.772 1.00 0.00 306 ARG A N 11
ATOM 8696 C CA . ARG A 1 15 ? -1.672 0.454 -4.802 1.00 0.00 306 ARG A CA 11
ATOM 8697 C C . ARG A 1 15 ? -0.161 0.568 -4.672 1.00 0.00 306 ARG A C 11
ATOM 8698 O O . ARG A 1 15 ? 0.524 -0.442 -4.539 1.00 0.00 306 ARG A O 11
ATOM 8716 N N . ASN A 1 16 ? 0.360 1.787 -4.720 1.00 0.00 307 ASN A N 11
ATOM 8717 C CA . ASN A 1 16 ? 1.798 1.993 -4.591 1.00 0.00 307 ASN A CA 11
ATOM 8718 C C . ASN A 1 16 ? 2.093 3.171 -3.674 1.00 0.00 307 ASN A C 11
ATOM 8719 O O . ASN A 1 16 ? 1.468 4.226 -3.776 1.00 0.00 307 ASN A O 11
ATOM 8729 N N . THR A 1 17 ? 3.052 2.981 -2.777 1.00 0.00 308 THR A N 11
ATOM 8730 C CA . THR A 1 17 ? 3.431 4.020 -1.830 1.00 0.00 308 THR A CA 11
ATOM 8731 C C . THR A 1 17 ? 3.777 5.321 -2.541 1.00 0.00 308 THR A C 11
ATOM 8732 O O . THR A 1 17 ? 3.093 6.330 -2.375 1.00 0.00 308 THR A O 11
ATOM 8743 N N . ALA A 1 18 ? 4.841 5.294 -3.336 1.00 0.00 309 ALA A N 11
ATOM 8744 C CA . ALA A 1 18 ? 5.275 6.476 -4.072 1.00 0.00 309 ALA A CA 11
ATOM 8745 C C . ALA A 1 18 ? 6.597 6.220 -4.783 1.00 0.00 309 ALA A C 11
ATOM 8746 O O . ALA A 1 18 ? 6.688 6.326 -6.007 1.00 0.00 309 ALA A O 11
ATOM 8753 N N . THR A 1 19 ? 7.623 5.885 -4.008 1.00 0.00 310 THR A N 11
ATOM 8754 C CA . THR A 1 19 ? 8.939 5.609 -4.567 1.00 0.00 310 THR A CA 11
ATOM 8755 C C . THR A 1 19 ? 8.881 4.421 -5.519 1.00 0.00 310 THR A C 11
ATOM 8756 O O . THR A 1 19 ? 9.661 4.332 -6.467 1.00 0.00 310 THR A O 11
ATOM 8767 N N . GLY A 1 20 ? 7.950 3.510 -5.256 1.00 0.00 311 GLY A N 11
ATOM 8768 C CA . GLY A 1 20 ? 7.796 2.341 -6.101 1.00 0.00 311 GLY A CA 11
ATOM 8769 C C . GLY A 1 20 ? 7.662 1.056 -5.307 1.00 0.00 311 GLY A C 11
ATOM 8770 O O . GLY A 1 20 ? 8.339 0.067 -5.595 1.00 0.00 311 GLY A O 11
ATOM 8774 N N . ARG A 1 21 ? 6.789 1.068 -4.307 1.00 0.00 312 ARG A N 11
ATOM 8775 C CA . ARG A 1 21 ? 6.562 -0.110 -3.477 1.00 0.00 312 ARG A CA 11
ATOM 8776 C C . ARG A 1 21 ? 5.083 -0.405 -3.373 1.00 0.00 312 ARG A C 11
ATOM 8777 O O . ARG A 1 21 ? 4.378 0.124 -2.514 1.00 0.00 312 ARG A O 11
ATOM 8795 N N . VAL A 1 22 ? 4.630 -1.263 -4.266 1.00 0.00 313 VAL A N 11
ATOM 8796 C CA . VAL A 1 22 ? 3.242 -1.657 -4.318 1.00 0.00 313 VAL A CA 11
ATOM 8797 C C . VAL A 1 22 ? 2.808 -2.345 -3.024 1.00 0.00 313 VAL A C 11
ATOM 8798 O O . VAL A 1 22 ? 3.492 -3.233 -2.516 1.00 0.00 313 VAL A O 11
ATOM 8811 N N . TYR A 1 23 ? 1.665 -1.920 -2.503 1.00 0.00 314 TYR A N 11
ATOM 8812 C CA . TYR A 1 23 ? 1.105 -2.506 -1.297 1.00 0.00 314 TYR A CA 11
ATOM 8813 C C . TYR A 1 23 ? -0.351 -2.865 -1.529 1.00 0.00 314 TYR A C 11
ATOM 8814 O O . TYR A 1 23 ? -0.957 -2.425 -2.506 1.00 0.00 314 TYR A O 11
ATOM 8831 N N . PHE A 1 24 ? -0.911 -3.660 -0.635 1.00 0.00 315 PHE A N 11
ATOM 8832 C CA . PHE A 1 24 ? -2.295 -4.067 -0.771 1.00 0.00 315 PHE A CA 11
ATOM 8833 C C . PHE A 1 24 ? -3.170 -3.406 0.275 1.00 0.00 315 PHE A C 11
ATOM 8834 O O . PHE A 1 24 ? -2.823 -3.347 1.455 1.00 0.00 315 PHE A O 11
ATOM 8850 N N . VAL A 1 25 ? -4.310 -2.908 -0.177 1.00 0.00 316 VAL A N 11
ATOM 8851 C CA . VAL A 1 25 ? -5.247 -2.223 0.695 1.00 0.00 316 VAL A CA 11
ATOM 8852 C C . VAL A 1 25 ? -6.521 -3.038 0.893 1.00 0.00 316 VAL A C 11
ATOM 8853 O O . VAL A 1 25 ? -7.258 -3.297 -0.058 1.00 0.00 316 VAL A O 11
ATOM 8866 N N . ASP A 1 26 ? -6.773 -3.436 2.135 1.00 0.00 317 ASP A N 11
ATOM 8867 C CA . ASP A 1 26 ? -7.963 -4.214 2.461 1.00 0.00 317 ASP A CA 11
ATOM 8868 C C . ASP A 1 26 ? -9.131 -3.292 2.790 1.00 0.00 317 ASP A C 11
ATOM 8869 O O . ASP A 1 26 ? -9.078 -2.528 3.754 1.00 0.00 317 ASP A O 11
ATOM 8877 N N . HIS A 1 27 ? -10.182 -3.368 1.984 1.00 0.00 318 HIS A N 11
ATOM 8878 C CA . HIS A 1 27 ? -11.362 -2.538 2.191 1.00 0.00 318 HIS A CA 11
ATOM 8879 C C . HIS A 1 27 ? -12.322 -3.180 3.192 1.00 0.00 318 HIS A C 11
ATOM 8880 O O . HIS A 1 27 ? -13.196 -2.509 3.740 1.00 0.00 318 HIS A O 11
ATOM 8893 N N . ASN A 1 28 ? -12.158 -4.480 3.429 1.00 0.00 319 ASN A N 11
ATOM 8894 C CA . ASN A 1 28 ? -13.006 -5.193 4.377 1.00 0.00 319 ASN A CA 11
ATOM 8895 C C . ASN A 1 28 ? -12.570 -4.893 5.807 1.00 0.00 319 ASN A C 11
ATOM 8896 O O . ASN A 1 28 ? -13.397 -4.635 6.680 1.00 0.00 319 ASN A O 11
ATOM 8906 N N . ASN A 1 29 ? -11.261 -4.929 6.034 1.00 0.00 320 ASN A N 11
ATOM 8907 C CA . ASN A 1 29 ? -10.698 -4.656 7.352 1.00 0.00 320 ASN A CA 11
ATOM 8908 C C . ASN A 1 29 ? -10.108 -3.244 7.422 1.00 0.00 320 ASN A C 11
ATOM 8909 O O . ASN A 1 29 ? -9.749 -2.770 8.501 1.00 0.00 320 ASN A O 11
ATOM 8919 N N . ARG A 1 30 ? -10.008 -2.577 6.272 1.00 0.00 321 ARG A N 11
ATOM 8920 C CA . ARG A 1 30 ? -9.463 -1.227 6.216 1.00 0.00 321 ARG A CA 11
ATOM 8921 C C . ARG A 1 30 ? -8.026 -1.190 6.722 1.00 0.00 321 ARG A C 11
ATOM 8922 O O . ARG A 1 30 ? -7.692 -0.413 7.617 1.00 0.00 321 ARG A O 11
ATOM 8940 N N . THR A 1 31 ? -7.179 -2.036 6.145 1.00 0.00 322 THR A N 11
ATOM 8941 C CA . THR A 1 31 ? -5.776 -2.092 6.532 1.00 0.00 322 THR A CA 11
ATOM 8942 C C . THR A 1 31 ? -4.878 -2.158 5.305 1.00 0.00 322 THR A C 11
ATOM 8943 O O . THR A 1 31 ? -5.324 -1.909 4.184 1.00 0.00 322 THR A O 11
ATOM 8954 N N . THR A 1 32 ? -3.615 -2.499 5.522 1.00 0.00 323 THR A N 11
ATOM 8955 C CA . THR A 1 32 ? -2.657 -2.590 4.430 1.00 0.00 323 THR A CA 11
ATOM 8956 C C . THR A 1 32 ? -1.668 -3.727 4.651 1.00 0.00 323 THR A C 11
ATOM 8957 O O . THR A 1 32 ? -1.623 -4.332 5.721 1.00 0.00 323 THR A O 11
ATOM 8968 N N . GLN A 1 33 ? -0.877 -4.006 3.624 1.00 0.00 324 GLN A N 11
ATOM 8969 C CA . GLN A 1 33 ? 0.127 -5.061 3.686 1.00 0.00 324 GLN A CA 11
ATOM 8970 C C . GLN A 1 33 ? 0.805 -5.222 2.332 1.00 0.00 324 GLN A C 11
ATOM 8971 O O . GLN A 1 33 ? 0.141 -5.329 1.302 1.00 0.00 324 GLN A O 11
ATOM 8983 N N . PHE A 1 34 ? 2.128 -5.248 2.345 1.00 0.00 325 PHE A N 11
ATOM 8984 C CA . PHE A 1 34 ? 2.906 -5.379 1.120 1.00 0.00 325 PHE A CA 11
ATOM 8985 C C . PHE A 1 34 ? 2.687 -6.741 0.480 1.00 0.00 325 PHE A C 11
ATOM 8986 O O . PHE A 1 34 ? 2.974 -6.938 -0.700 1.00 0.00 325 PHE A O 11
ATOM 9002 N N . THR A 1 35 ? 2.176 -7.680 1.264 1.00 0.00 326 THR A N 11
ATOM 9003 C CA . THR A 1 35 ? 1.925 -9.019 0.774 1.00 0.00 326 THR A CA 11
ATOM 9004 C C . THR A 1 35 ? 0.632 -9.093 -0.023 1.00 0.00 326 THR A C 11
ATOM 9005 O O . THR A 1 35 ? -0.265 -8.266 0.147 1.00 0.00 326 THR A O 11
ATOM 9016 N N . ASP A 1 36 ? 0.545 -10.090 -0.896 1.00 0.00 327 ASP A N 11
ATOM 9017 C CA . ASP A 1 36 ? -0.642 -10.285 -1.711 1.00 0.00 327 ASP A CA 11
ATOM 9018 C C . ASP A 1 36 ? -1.535 -11.354 -1.083 1.00 0.00 327 ASP A C 11
ATOM 9019 O O . ASP A 1 36 ? -1.131 -12.510 -0.966 1.00 0.00 327 ASP A O 11
ATOM 9027 N N . PRO A 1 37 ? -2.761 -10.989 -0.668 1.00 0.00 328 PRO A N 11
ATOM 9028 C CA . PRO A 1 37 ? -3.686 -11.936 -0.041 1.00 0.00 328 PRO A CA 11
ATOM 9029 C C . PRO A 1 37 ? -3.831 -13.204 -0.863 1.00 0.00 328 PRO A C 11
ATOM 9030 O O . PRO A 1 37 ? -4.058 -14.286 -0.323 1.00 0.00 328 PRO A O 11
ATOM 9038 N N . ARG A 1 38 ? -3.695 -13.061 -2.176 1.00 0.00 329 ARG A N 11
ATOM 9039 C CA . ARG A 1 38 ? -3.801 -14.198 -3.074 1.00 0.00 329 ARG A CA 11
ATOM 9040 C C . ARG A 1 38 ? -2.710 -15.217 -2.766 1.00 0.00 329 ARG A C 11
ATOM 9041 O O . ARG A 1 38 ? -2.904 -16.422 -2.926 1.00 0.00 329 ARG A O 11
ATOM 9059 N N . LEU A 1 39 ? -1.559 -14.717 -2.322 1.00 0.00 330 LEU A N 11
ATOM 9060 C CA . LEU A 1 39 ? -0.428 -15.574 -1.984 1.00 0.00 330 LEU A CA 11
ATOM 9061 C C . LEU A 1 39 ? -0.740 -16.421 -0.756 1.00 0.00 330 LEU A C 11
ATOM 9062 O O . LEU A 1 39 ? -0.737 -17.650 -0.819 1.00 0.00 330 LEU A O 11
ATOM 9077 N N . SER A 1 40 ? -1.008 -15.755 0.364 1.00 0.00 331 SER A N 11
ATOM 9078 C CA . SER A 1 40 ? -1.325 -16.443 1.609 1.00 0.00 331 SER A CA 11
ATOM 9079 C C . SER A 1 40 ? -2.683 -15.999 2.142 1.00 0.00 331 SER A C 11
ATOM 9080 O O . SER A 1 40 ? -3.017 -14.814 2.109 1.00 0.00 331 SER A O 11
ATOM 9087 N N . ALA A 1 41 ? -3.464 -16.956 2.632 1.00 0.00 332 ALA A N 11
ATOM 9088 C CA . ALA A 1 41 ? -4.787 -16.660 3.168 1.00 0.00 332 ALA A CA 11
ATOM 9089 C C . ALA A 1 41 ? -4.953 -17.227 4.574 1.00 0.00 332 ALA A C 11
ATOM 9090 O O . ALA A 1 41 ? -4.011 -17.771 5.151 1.00 0.00 332 ALA A O 11
ATOM 9097 N N . ASN A 1 42 ? -6.159 -17.097 5.119 1.00 0.00 333 ASN A N 11
ATOM 9098 C CA . ASN A 1 42 ? -6.451 -17.596 6.457 1.00 0.00 333 ASN A CA 11
ATOM 9099 C C . ASN A 1 42 ? -7.924 -17.973 6.587 1.00 0.00 333 ASN A C 11
ATOM 9100 O O . ASN A 1 42 ? -8.242 -19.172 6.443 1.00 0.00 333 ASN A O 11
ATOM 9111 N N . GLY B 2 1 ? 14.019 -7.036 10.600 1.00 0.00 198 GLY B N 11
ATOM 9112 C CA . GLY B 2 1 ? 15.158 -6.772 9.677 1.00 0.00 198 GLY B CA 11
ATOM 9113 C C . GLY B 2 1 ? 15.972 -8.019 9.383 1.00 0.00 198 GLY B C 11
ATOM 9114 O O . GLY B 2 1 ? 16.113 -8.408 8.224 1.00 0.00 198 GLY B O 11
ATOM 9120 N N . PRO B 2 2 ? 16.525 -8.668 10.422 1.00 0.00 199 PRO B N 11
ATOM 9121 C CA . PRO B 2 2 ? 17.330 -9.877 10.265 1.00 0.00 199 PRO B CA 11
ATOM 9122 C C . PRO B 2 2 ? 16.494 -11.154 10.285 1.00 0.00 199 PRO B C 11
ATOM 9123 O O . PRO B 2 2 ? 16.996 -12.227 10.621 1.00 0.00 199 PRO B O 11
ATOM 9131 N N . LEU B 2 3 ? 15.219 -11.037 9.926 1.00 0.00 200 LEU B N 11
ATOM 9132 C CA . LEU B 2 3 ? 14.324 -12.188 9.908 1.00 0.00 200 LEU B CA 11
ATOM 9133 C C . LEU B 2 3 ? 13.901 -12.530 8.483 1.00 0.00 200 LEU B C 11
ATOM 9134 O O . LEU B 2 3 ? 12.852 -13.133 8.264 1.00 0.00 200 LEU B O 11
ATOM 9149 N N . GLY B 2 4 ? 14.727 -12.142 7.516 1.00 0.00 201 GLY B N 11
ATOM 9150 C CA . GLY B 2 4 ? 14.420 -12.417 6.125 1.00 0.00 201 GLY B CA 11
ATOM 9151 C C . GLY B 2 4 ? 13.859 -11.207 5.405 1.00 0.00 201 GLY B C 11
ATOM 9152 O O . GLY B 2 4 ? 12.687 -10.869 5.565 1.00 0.00 201 GLY B O 11
ATOM 9156 N N . SER B 2 5 ? 14.698 -10.553 4.609 1.00 0.00 202 SER B N 11
ATOM 9157 C CA . SER B 2 5 ? 14.280 -9.373 3.862 1.00 0.00 202 SER B CA 11
ATOM 9158 C C . SER B 2 5 ? 13.610 -8.356 4.781 1.00 0.00 202 SER B C 11
ATOM 9159 O O . SER B 2 5 ? 13.537 -8.556 5.994 1.00 0.00 202 SER B O 11
ATOM 9166 N N . GLU B 2 6 ? 13.122 -7.268 4.195 1.00 0.00 203 GLU B N 11
ATOM 9167 C CA . GLU B 2 6 ? 12.459 -6.218 4.963 1.00 0.00 203 GLU B CA 11
ATOM 9168 C C . GLU B 2 6 ? 11.045 -5.972 4.444 1.00 0.00 203 GLU B C 11
ATOM 9169 O O . GLU B 2 6 ? 10.840 -5.159 3.543 1.00 0.00 203 GLU B O 11
ATOM 9179 N N . LEU B 2 7 ? 10.071 -6.677 5.014 1.00 0.00 204 LEU B N 11
ATOM 9180 C CA . LEU B 2 7 ? 8.680 -6.526 4.603 1.00 0.00 204 LEU B CA 11
ATOM 9181 C C . LEU B 2 7 ? 7.741 -6.637 5.801 1.00 0.00 204 LEU B C 11
ATOM 9182 O O . LEU B 2 7 ? 8.152 -7.038 6.890 1.00 0.00 204 LEU B O 11
ATOM 9197 N N . GLU B 2 8 ? 6.478 -6.279 5.590 1.00 0.00 205 GLU B N 11
ATOM 9198 C CA . GLU B 2 8 ? 5.477 -6.337 6.652 1.00 0.00 205 GLU B CA 11
ATOM 9199 C C . GLU B 2 8 ? 5.717 -5.239 7.688 1.00 0.00 205 GLU B C 11
ATOM 9200 O O . GLU B 2 8 ? 5.967 -5.515 8.862 1.00 0.00 205 GLU B O 11
ATOM 9210 N N . SER B 2 9 ? 5.641 -3.990 7.240 1.00 0.00 206 SER B N 11
ATOM 9211 C CA . SER B 2 9 ? 5.848 -2.847 8.129 1.00 0.00 206 SER B CA 11
ATOM 9212 C C . SER B 2 9 ? 5.665 -1.500 7.416 1.00 0.00 206 SER B C 11
ATOM 9213 O O . SER B 2 9 ? 4.959 -0.623 7.914 1.00 0.00 206 SER B O 11
ATOM 9220 N N . PRO B 2 10 ? 6.299 -1.316 6.242 1.00 0.00 207 PRO B N 11
ATOM 9221 C CA . PRO B 2 10 ? 6.229 -0.061 5.476 1.00 0.00 207 PRO B CA 11
ATOM 9222 C C . PRO B 2 10 ? 4.865 0.270 4.842 1.00 0.00 207 PRO B C 11
ATOM 9223 O O . PRO B 2 10 ? 4.534 1.449 4.728 1.00 0.00 207 PRO B O 11
ATOM 9231 N N . PRO B 2 11 ? 4.054 -0.728 4.410 1.00 0.00 208 PRO B N 11
ATOM 9232 C CA . PRO B 2 11 ? 2.769 -0.463 3.777 1.00 0.00 208 PRO B CA 11
ATOM 9233 C C . PRO B 2 11 ? 2.017 0.710 4.388 1.00 0.00 208 PRO B C 11
ATOM 9234 O O . PRO B 2 11 ? 1.686 0.683 5.573 1.00 0.00 208 PRO B O 11
ATOM 9242 N N . PRO B 2 12 ? 1.782 1.775 3.601 1.00 0.00 209 PRO B N 11
ATOM 9243 C CA . PRO B 2 12 ? 1.025 2.945 4.044 1.00 0.00 209 PRO B CA 11
ATOM 9244 C C . PRO B 2 12 ? -0.271 2.544 4.746 1.00 0.00 209 PRO B C 11
ATOM 9245 O O . PRO B 2 12 ? -0.506 1.367 5.007 1.00 0.00 209 PRO B O 11
ATOM 9253 N N . PRO B 2 13 ? -1.152 3.509 5.035 1.00 0.00 210 PRO B N 11
ATOM 9254 C CA . PRO B 2 13 ? -2.402 3.241 5.715 1.00 0.00 210 PRO B CA 11
ATOM 9255 C C . PRO B 2 13 ? -3.533 2.977 4.738 1.00 0.00 210 PRO B C 11
ATOM 9256 O O . PRO B 2 13 ? -3.372 3.134 3.528 1.00 0.00 210 PRO B O 11
ATOM 9264 N N . TYR B 2 14 ? -4.675 2.573 5.266 1.00 0.00 211 TYR B N 11
ATOM 9265 C CA . TYR B 2 14 ? -5.830 2.297 4.433 1.00 0.00 211 TYR B CA 11
ATOM 9266 C C . TYR B 2 14 ? -6.318 3.586 3.766 1.00 0.00 211 TYR B C 11
ATOM 9267 O O . TYR B 2 14 ? -5.856 3.943 2.683 1.00 0.00 211 TYR B O 11
ATOM 9284 N N . SER B 2 15 ? -7.252 4.281 4.415 1.00 0.00 212 SER B N 11
ATOM 9285 C CA . SER B 2 15 ? -7.790 5.537 3.894 1.00 0.00 212 SER B CA 11
ATOM 9286 C C . SER B 2 15 ? -8.227 5.432 2.428 1.00 0.00 212 SER B C 11
ATOM 9287 O O . SER B 2 15 ? -8.381 6.451 1.755 1.00 0.00 212 SER B O 11
ATOM 9294 N N . ARG B 2 16 ? -8.442 4.210 1.941 1.00 0.00 213 ARG B N 11
ATOM 9295 C CA . ARG B 2 16 ? -8.877 3.988 0.561 1.00 0.00 213 ARG B CA 11
ATOM 9296 C C . ARG B 2 16 ? -7.843 4.440 -0.482 1.00 0.00 213 ARG B C 11
ATOM 9297 O O . ARG B 2 16 ? -7.362 3.630 -1.274 1.00 0.00 213 ARG B O 11
ATOM 9315 N N . TYR B 2 17 ? -7.507 5.728 -0.481 1.00 0.00 214 TYR B N 11
ATOM 9316 C CA . TYR B 2 17 ? -6.576 6.287 -1.459 1.00 0.00 214 TYR B CA 11
ATOM 9317 C C . TYR B 2 17 ? -5.148 5.781 -1.267 1.00 0.00 214 TYR B C 11
ATOM 9318 O O . TYR B 2 17 ? -4.816 5.195 -0.237 1.00 0.00 214 TYR B O 11
ATOM 9335 N N . PRO B 2 18 ? -4.286 6.008 -2.279 1.00 0.00 215 PRO B N 11
ATOM 9336 C CA . PRO B 2 18 ? -2.891 5.588 -2.256 1.00 0.00 215 PRO B CA 11
ATOM 9337 C C . PRO B 2 18 ? -1.964 6.664 -1.707 1.00 0.00 215 PRO B C 11
ATOM 9338 O O . PRO B 2 18 ? -1.511 7.539 -2.446 1.00 0.00 215 PRO B O 11
ATOM 9346 N N . MET B 2 19 ? -1.685 6.602 -0.412 1.00 0.00 216 MET B N 11
ATOM 9347 C CA . MET B 2 19 ? -0.811 7.581 0.220 1.00 0.00 216 MET B CA 11
ATOM 9348 C C . MET B 2 19 ? 0.265 6.903 1.059 1.00 0.00 216 MET B C 11
ATOM 9349 O O . MET B 2 19 ? -0.030 6.269 2.070 1.00 0.00 216 MET B O 11
ATOM 9361 N N . ASP B 2 20 ? 1.515 7.053 0.630 1.00 0.00 217 ASP B N 11
ATOM 9362 C CA . ASP B 2 20 ? 2.648 6.462 1.334 1.00 0.00 217 ASP B CA 11
ATOM 9363 C C . ASP B 2 20 ? 2.587 6.771 2.826 1.00 0.00 217 ASP B C 11
ATOM 9364 O O . ASP B 2 20 ? 3.178 6.003 3.613 1.00 0.00 217 ASP B O 11
ATOM 9373 N N . GLY A 1 1 ? 10.432 -14.128 -3.503 1.00 0.00 292 GLY A N 12
ATOM 9374 C CA . GLY A 1 1 ? 9.224 -13.367 -3.081 1.00 0.00 292 GLY A CA 12
ATOM 9375 C C . GLY A 1 1 ? 8.277 -13.094 -4.234 1.00 0.00 292 GLY A C 12
ATOM 9376 O O . GLY A 1 1 ? 8.370 -12.050 -4.881 1.00 0.00 292 GLY A O 12
ATOM 9382 N N . PRO A 1 2 ? 7.349 -14.024 -4.519 1.00 0.00 293 PRO A N 12
ATOM 9383 C CA . PRO A 1 2 ? 6.382 -13.868 -5.611 1.00 0.00 293 PRO A CA 12
ATOM 9384 C C . PRO A 1 2 ? 5.445 -12.685 -5.390 1.00 0.00 293 PRO A C 12
ATOM 9385 O O . PRO A 1 2 ? 5.745 -11.781 -4.610 1.00 0.00 293 PRO A O 12
ATOM 9393 N N . LEU A 1 3 ? 4.310 -12.701 -6.080 1.00 0.00 294 LEU A N 12
ATOM 9394 C CA . LEU A 1 3 ? 3.325 -11.632 -5.959 1.00 0.00 294 LEU A CA 12
ATOM 9395 C C . LEU A 1 3 ? 1.908 -12.187 -6.062 1.00 0.00 294 LEU A C 12
ATOM 9396 O O . LEU A 1 3 ? 1.035 -11.835 -5.269 1.00 0.00 294 LEU A O 12
ATOM 9411 N N . GLY A 1 4 ? 1.689 -13.054 -7.043 1.00 0.00 295 GLY A N 12
ATOM 9412 C CA . GLY A 1 4 ? 0.376 -13.645 -7.232 1.00 0.00 295 GLY A CA 12
ATOM 9413 C C . GLY A 1 4 ? -0.067 -13.623 -8.682 1.00 0.00 295 GLY A C 12
ATOM 9414 O O . GLY A 1 4 ? 0.401 -12.801 -9.469 1.00 0.00 295 GLY A O 12
ATOM 9418 N N . SER A 1 5 ? -0.972 -14.530 -9.035 1.00 0.00 296 SER A N 12
ATOM 9419 C CA . SER A 1 5 ? -1.480 -14.612 -10.400 1.00 0.00 296 SER A CA 12
ATOM 9420 C C . SER A 1 5 ? -3.005 -14.643 -10.410 1.00 0.00 296 SER A C 12
ATOM 9421 O O . SER A 1 5 ? -3.615 -15.712 -10.365 1.00 0.00 296 SER A O 12
ATOM 9428 N N . GLY A 1 6 ? -3.613 -13.463 -10.466 1.00 0.00 297 GLY A N 12
ATOM 9429 C CA . GLY A 1 6 ? -5.061 -13.372 -10.477 1.00 0.00 297 GLY A CA 12
ATOM 9430 C C . GLY A 1 6 ? -5.560 -12.074 -9.871 1.00 0.00 297 GLY A C 12
ATOM 9431 O O . GLY A 1 6 ? -4.796 -11.360 -9.227 1.00 0.00 297 GLY A O 12
ATOM 9435 N N . PRO A 1 7 ? -6.847 -11.741 -10.067 1.00 0.00 298 PRO A N 12
ATOM 9436 C CA . PRO A 1 7 ? -7.442 -10.511 -9.531 1.00 0.00 298 PRO A CA 12
ATOM 9437 C C . PRO A 1 7 ? -7.589 -10.546 -8.012 1.00 0.00 298 PRO A C 12
ATOM 9438 O O . PRO A 1 7 ? -7.464 -11.600 -7.389 1.00 0.00 298 PRO A O 12
ATOM 9446 N N . LEU A 1 8 ? -7.857 -9.383 -7.424 1.00 0.00 299 LEU A N 12
ATOM 9447 C CA . LEU A 1 8 ? -8.030 -9.270 -5.980 1.00 0.00 299 LEU A CA 12
ATOM 9448 C C . LEU A 1 8 ? -9.489 -9.496 -5.593 1.00 0.00 299 LEU A C 12
ATOM 9449 O O . LEU A 1 8 ? -10.398 -9.158 -6.351 1.00 0.00 299 LEU A O 12
ATOM 9464 N N . PRO A 1 9 ? -9.732 -10.070 -4.402 1.00 0.00 300 PRO A N 12
ATOM 9465 C CA . PRO A 1 9 ? -11.092 -10.332 -3.919 1.00 0.00 300 PRO A CA 12
ATOM 9466 C C . PRO A 1 9 ? -11.955 -9.074 -3.938 1.00 0.00 300 PRO A C 12
ATOM 9467 O O . PRO A 1 9 ? -11.543 -8.041 -4.466 1.00 0.00 300 PRO A O 12
ATOM 9475 N N . PRO A 1 10 ? -13.167 -9.140 -3.359 1.00 0.00 301 PRO A N 12
ATOM 9476 C CA . PRO A 1 10 ? -14.082 -8.003 -3.320 1.00 0.00 301 PRO A CA 12
ATOM 9477 C C . PRO A 1 10 ? -13.804 -7.045 -2.164 1.00 0.00 301 PRO A C 12
ATOM 9478 O O . PRO A 1 10 ? -14.628 -6.186 -1.851 1.00 0.00 301 PRO A O 12
ATOM 9486 N N . GLY A 1 11 ? -12.644 -7.193 -1.532 1.00 0.00 302 GLY A N 12
ATOM 9487 C CA . GLY A 1 11 ? -12.292 -6.322 -0.424 1.00 0.00 302 GLY A CA 12
ATOM 9488 C C . GLY A 1 11 ? -10.823 -5.948 -0.411 1.00 0.00 302 GLY A C 12
ATOM 9489 O O . GLY A 1 11 ? -10.315 -5.449 0.593 1.00 0.00 302 GLY A O 12
ATOM 9493 N N . TRP A 1 12 ? -10.135 -6.191 -1.522 1.00 0.00 303 TRP A N 12
ATOM 9494 C CA . TRP A 1 12 ? -8.716 -5.868 -1.622 1.00 0.00 303 TRP A CA 12
ATOM 9495 C C . TRP A 1 12 ? -8.424 -5.066 -2.879 1.00 0.00 303 TRP A C 12
ATOM 9496 O O . TRP A 1 12 ? -9.167 -5.129 -3.859 1.00 0.00 303 TRP A O 12
ATOM 9516 N N . GLU A 1 13 ? -7.333 -4.315 -2.843 1.00 0.00 304 GLU A N 12
ATOM 9517 C CA . GLU A 1 13 ? -6.921 -3.515 -3.985 1.00 0.00 304 GLU A CA 12
ATOM 9518 C C . GLU A 1 13 ? -5.428 -3.242 -3.938 1.00 0.00 304 GLU A C 12
ATOM 9519 O O . GLU A 1 13 ? -4.875 -2.923 -2.885 1.00 0.00 304 GLU A O 12
ATOM 9529 N N . ILE A 1 14 ? -4.778 -3.369 -5.085 1.00 0.00 305 ILE A N 12
ATOM 9530 C CA . ILE A 1 14 ? -3.350 -3.123 -5.176 1.00 0.00 305 ILE A CA 12
ATOM 9531 C C . ILE A 1 14 ? -3.080 -1.629 -5.281 1.00 0.00 305 ILE A C 12
ATOM 9532 O O . ILE A 1 14 ? -3.893 -0.879 -5.823 1.00 0.00 305 ILE A O 12
ATOM 9547 N N . ARG A 1 15 ? -1.940 -1.202 -4.764 1.00 0.00 306 ARG A N 12
ATOM 9548 C CA . ARG A 1 15 ? -1.571 0.204 -4.802 1.00 0.00 306 ARG A CA 12
ATOM 9549 C C . ARG A 1 15 ? -0.075 0.374 -4.588 1.00 0.00 306 ARG A C 12
ATOM 9550 O O . ARG A 1 15 ? 0.640 -0.593 -4.338 1.00 0.00 306 ARG A O 12
ATOM 9568 N N . ASN A 1 16 ? 0.396 1.608 -4.694 1.00 0.00 307 ASN A N 12
ATOM 9569 C CA . ASN A 1 16 ? 1.810 1.897 -4.508 1.00 0.00 307 ASN A CA 12
ATOM 9570 C C . ASN A 1 16 ? 1.998 3.007 -3.485 1.00 0.00 307 ASN A C 12
ATOM 9571 O O . ASN A 1 16 ? 1.113 3.837 -3.282 1.00 0.00 307 ASN A O 12
ATOM 9581 N N . THR A 1 17 ? 3.163 3.025 -2.850 1.00 0.00 308 THR A N 12
ATOM 9582 C CA . THR A 1 17 ? 3.460 4.024 -1.835 1.00 0.00 308 THR A CA 12
ATOM 9583 C C . THR A 1 17 ? 3.878 5.350 -2.462 1.00 0.00 308 THR A C 12
ATOM 9584 O O . THR A 1 17 ? 3.235 6.377 -2.244 1.00 0.00 308 THR A O 12
ATOM 9595 N N . ALA A 1 18 ? 4.953 5.324 -3.243 1.00 0.00 309 ALA A N 12
ATOM 9596 C CA . ALA A 1 18 ? 5.448 6.531 -3.897 1.00 0.00 309 ALA A CA 12
ATOM 9597 C C . ALA A 1 18 ? 6.766 6.266 -4.615 1.00 0.00 309 ALA A C 12
ATOM 9598 O O . ALA A 1 18 ? 7.036 6.841 -5.669 1.00 0.00 309 ALA A O 12
ATOM 9605 N N . THR A 1 19 ? 7.586 5.395 -4.037 1.00 0.00 310 THR A N 12
ATOM 9606 C CA . THR A 1 19 ? 8.874 5.053 -4.625 1.00 0.00 310 THR A CA 12
ATOM 9607 C C . THR A 1 19 ? 8.763 3.805 -5.497 1.00 0.00 310 THR A C 12
ATOM 9608 O O . THR A 1 19 ? 9.752 3.110 -5.732 1.00 0.00 310 THR A O 12
ATOM 9619 N N . GLY A 1 20 ? 7.553 3.529 -5.974 1.00 0.00 311 GLY A N 12
ATOM 9620 C CA . GLY A 1 20 ? 7.333 2.367 -6.813 1.00 0.00 311 GLY A CA 12
ATOM 9621 C C . GLY A 1 20 ? 6.887 1.155 -6.020 1.00 0.00 311 GLY A C 12
ATOM 9622 O O . GLY A 1 20 ? 6.239 0.258 -6.557 1.00 0.00 311 GLY A O 12
ATOM 9626 N N . ARG A 1 21 ? 7.236 1.126 -4.738 1.00 0.00 312 ARG A N 12
ATOM 9627 C CA . ARG A 1 21 ? 6.858 0.012 -3.874 1.00 0.00 312 ARG A CA 12
ATOM 9628 C C . ARG A 1 21 ? 5.352 -0.171 -3.882 1.00 0.00 312 ARG A C 12
ATOM 9629 O O . ARG A 1 21 ? 4.598 0.795 -3.993 1.00 0.00 312 ARG A O 12
ATOM 9647 N N . VAL A 1 22 ? 4.920 -1.417 -3.762 1.00 0.00 313 VAL A N 12
ATOM 9648 C CA . VAL A 1 22 ? 3.502 -1.727 -3.779 1.00 0.00 313 VAL A CA 12
ATOM 9649 C C . VAL A 1 22 ? 2.977 -2.076 -2.413 1.00 0.00 313 VAL A C 12
ATOM 9650 O O . VAL A 1 22 ? 3.722 -2.204 -1.441 1.00 0.00 313 VAL A O 12
ATOM 9663 N N . TYR A 1 23 ? 1.669 -2.228 -2.368 1.00 0.00 314 TYR A N 12
ATOM 9664 C CA . TYR A 1 23 ? 1.005 -2.652 -1.168 1.00 0.00 314 TYR A CA 12
ATOM 9665 C C . TYR A 1 23 ? -0.443 -2.991 -1.436 1.00 0.00 314 TYR A C 12
ATOM 9666 O O . TYR A 1 23 ? -1.058 -2.463 -2.363 1.00 0.00 314 TYR A O 12
ATOM 9683 N N . PHE A 1 24 ? -0.984 -3.876 -0.617 1.00 0.00 315 PHE A N 12
ATOM 9684 C CA . PHE A 1 24 ? -2.357 -4.294 -0.778 1.00 0.00 315 PHE A CA 12
ATOM 9685 C C . PHE A 1 24 ? -3.240 -3.717 0.313 1.00 0.00 315 PHE A C 12
ATOM 9686 O O . PHE A 1 24 ? -2.986 -3.887 1.505 1.00 0.00 315 PHE A O 12
ATOM 9702 N N . VAL A 1 25 ? -4.286 -3.029 -0.125 1.00 0.00 316 VAL A N 12
ATOM 9703 C CA . VAL A 1 25 ? -5.218 -2.384 0.780 1.00 0.00 316 VAL A CA 12
ATOM 9704 C C . VAL A 1 25 ? -6.413 -3.273 1.109 1.00 0.00 316 VAL A C 12
ATOM 9705 O O . VAL A 1 25 ? -7.133 -3.726 0.218 1.00 0.00 316 VAL A O 12
ATOM 9718 N N . ASP A 1 26 ? -6.604 -3.518 2.402 1.00 0.00 317 ASP A N 12
ATOM 9719 C CA . ASP A 1 26 ? -7.708 -4.326 2.888 1.00 0.00 317 ASP A CA 12
ATOM 9720 C C . ASP A 1 26 ? -8.917 -3.435 3.162 1.00 0.00 317 ASP A C 12
ATOM 9721 O O . ASP A 1 26 ? -8.899 -2.626 4.090 1.00 0.00 317 ASP A O 12
ATOM 9729 N N . HIS A 1 27 ? -9.961 -3.580 2.357 1.00 0.00 318 HIS A N 12
ATOM 9730 C CA . HIS A 1 27 ? -11.165 -2.773 2.524 1.00 0.00 318 HIS A CA 12
ATOM 9731 C C . HIS A 1 27 ? -12.138 -3.413 3.516 1.00 0.00 318 HIS A C 12
ATOM 9732 O O . HIS A 1 27 ? -13.105 -2.779 3.938 1.00 0.00 318 HIS A O 12
ATOM 9745 N N . ASN A 1 28 ? -11.884 -4.668 3.885 1.00 0.00 319 ASN A N 12
ATOM 9746 C CA . ASN A 1 28 ? -12.737 -5.369 4.837 1.00 0.00 319 ASN A CA 12
ATOM 9747 C C . ASN A 1 28 ? -12.260 -5.120 6.264 1.00 0.00 319 ASN A C 12
ATOM 9748 O O . ASN A 1 28 ? -13.035 -4.711 7.127 1.00 0.00 319 ASN A O 12
ATOM 9758 N N . ASN A 1 29 ? -10.975 -5.369 6.501 1.00 0.00 320 ASN A N 12
ATOM 9759 C CA . ASN A 1 29 ? -10.386 -5.170 7.821 1.00 0.00 320 ASN A CA 12
ATOM 9760 C C . ASN A 1 29 ? -9.969 -3.715 8.024 1.00 0.00 320 ASN A C 12
ATOM 9761 O O . ASN A 1 29 ? -9.735 -3.283 9.153 1.00 0.00 320 ASN A O 12
ATOM 9771 N N . ARG A 1 30 ? -9.871 -2.962 6.928 1.00 0.00 321 ARG A N 12
ATOM 9772 C CA . ARG A 1 30 ? -9.482 -1.559 6.998 1.00 0.00 321 ARG A CA 12
ATOM 9773 C C . ARG A 1 30 ? -8.044 -1.416 7.478 1.00 0.00 321 ARG A C 12
ATOM 9774 O O . ARG A 1 30 ? -7.787 -1.014 8.612 1.00 0.00 321 ARG A O 12
ATOM 9792 N N . THR A 1 31 ? -7.110 -1.749 6.595 1.00 0.00 322 THR A N 12
ATOM 9793 C CA . THR A 1 31 ? -5.689 -1.671 6.900 1.00 0.00 322 THR A CA 12
ATOM 9794 C C . THR A 1 31 ? -4.868 -1.860 5.629 1.00 0.00 322 THR A C 12
ATOM 9795 O O . THR A 1 31 ? -5.360 -1.606 4.529 1.00 0.00 322 THR A O 12
ATOM 9806 N N . THR A 1 32 ? -3.623 -2.306 5.770 1.00 0.00 323 THR A N 12
ATOM 9807 C CA . THR A 1 32 ? -2.773 -2.525 4.611 1.00 0.00 323 THR A CA 12
ATOM 9808 C C . THR A 1 32 ? -1.877 -3.742 4.802 1.00 0.00 323 THR A C 12
ATOM 9809 O O . THR A 1 32 ? -1.849 -4.347 5.874 1.00 0.00 323 THR A O 12
ATOM 9820 N N . GLN A 1 33 ? -1.148 -4.090 3.751 1.00 0.00 324 GLN A N 12
ATOM 9821 C CA . GLN A 1 33 ? -0.241 -5.229 3.786 1.00 0.00 324 GLN A CA 12
ATOM 9822 C C . GLN A 1 33 ? 0.468 -5.386 2.450 1.00 0.00 324 GLN A C 12
ATOM 9823 O O . GLN A 1 33 ? -0.170 -5.597 1.418 1.00 0.00 324 GLN A O 12
ATOM 9835 N N . PHE A 1 34 ? 1.792 -5.288 2.473 1.00 0.00 325 PHE A N 12
ATOM 9836 C CA . PHE A 1 34 ? 2.581 -5.432 1.258 1.00 0.00 325 PHE A CA 12
ATOM 9837 C C . PHE A 1 34 ? 2.311 -6.790 0.629 1.00 0.00 325 PHE A C 12
ATOM 9838 O O . PHE A 1 34 ? 2.551 -6.999 -0.560 1.00 0.00 325 PHE A O 12
ATOM 9854 N N . THR A 1 35 ? 1.808 -7.713 1.442 1.00 0.00 326 THR A N 12
ATOM 9855 C CA . THR A 1 35 ? 1.495 -9.047 0.984 1.00 0.00 326 THR A CA 12
ATOM 9856 C C . THR A 1 35 ? 0.237 -9.071 0.126 1.00 0.00 326 THR A C 12
ATOM 9857 O O . THR A 1 35 ? -0.651 -8.230 0.275 1.00 0.00 326 THR A O 12
ATOM 9868 N N . ASP A 1 36 ? 0.174 -10.043 -0.773 1.00 0.00 327 ASP A N 12
ATOM 9869 C CA . ASP A 1 36 ? -0.973 -10.209 -1.651 1.00 0.00 327 ASP A CA 12
ATOM 9870 C C . ASP A 1 36 ? -1.830 -11.378 -1.170 1.00 0.00 327 ASP A C 12
ATOM 9871 O O . ASP A 1 36 ? -1.371 -12.519 -1.156 1.00 0.00 327 ASP A O 12
ATOM 9879 N N . PRO A 1 37 ? -3.087 -11.120 -0.768 1.00 0.00 328 PRO A N 12
ATOM 9880 C CA . PRO A 1 37 ? -3.980 -12.172 -0.277 1.00 0.00 328 PRO A CA 12
ATOM 9881 C C . PRO A 1 37 ? -4.141 -13.300 -1.287 1.00 0.00 328 PRO A C 12
ATOM 9882 O O . PRO A 1 37 ? -4.483 -14.427 -0.927 1.00 0.00 328 PRO A O 12
ATOM 9890 N N . ARG A 1 38 ? -3.892 -12.988 -2.554 1.00 0.00 329 ARG A N 12
ATOM 9891 C CA . ARG A 1 38 ? -4.002 -13.977 -3.619 1.00 0.00 329 ARG A CA 12
ATOM 9892 C C . ARG A 1 38 ? -2.911 -15.034 -3.482 1.00 0.00 329 ARG A C 12
ATOM 9893 O O . ARG A 1 38 ? -3.073 -16.171 -3.926 1.00 0.00 329 ARG A O 12
ATOM 9911 N N . LEU A 1 39 ? -1.798 -14.649 -2.863 1.00 0.00 330 LEU A N 12
ATOM 9912 C CA . LEU A 1 39 ? -0.676 -15.558 -2.665 1.00 0.00 330 LEU A CA 12
ATOM 9913 C C . LEU A 1 39 ? -1.109 -16.804 -1.899 1.00 0.00 330 LEU A C 12
ATOM 9914 O O . LEU A 1 39 ? -1.000 -17.923 -2.401 1.00 0.00 330 LEU A O 12
ATOM 9929 N N . SER A 1 40 ? -1.602 -16.601 -0.681 1.00 0.00 331 SER A N 12
ATOM 9930 C CA . SER A 1 40 ? -2.050 -17.708 0.157 1.00 0.00 331 SER A CA 12
ATOM 9931 C C . SER A 1 40 ? -3.070 -17.232 1.186 1.00 0.00 331 SER A C 12
ATOM 9932 O O . SER A 1 40 ? -2.726 -16.963 2.336 1.00 0.00 331 SER A O 12
ATOM 9939 N N . ALA A 1 41 ? -4.324 -17.132 0.763 1.00 0.00 332 ALA A N 12
ATOM 9940 C CA . ALA A 1 41 ? -5.395 -16.690 1.647 1.00 0.00 332 ALA A CA 12
ATOM 9941 C C . ALA A 1 41 ? -5.490 -17.580 2.882 1.00 0.00 332 ALA A C 12
ATOM 9942 O O . ALA A 1 41 ? -4.587 -18.370 3.161 1.00 0.00 332 ALA A O 12
ATOM 9949 N N . ASN A 1 42 ? -6.587 -17.445 3.619 1.00 0.00 333 ASN A N 12
ATOM 9950 C CA . ASN A 1 42 ? -6.800 -18.238 4.824 1.00 0.00 333 ASN A CA 12
ATOM 9951 C C . ASN A 1 42 ? -7.577 -19.511 4.508 1.00 0.00 333 ASN A C 12
ATOM 9952 O O . ASN A 1 42 ? -8.632 -19.412 3.846 1.00 0.00 333 ASN A O 12
ATOM 9963 N N . GLY B 2 1 ? 9.982 -18.191 8.307 1.00 0.00 198 GLY B N 12
ATOM 9964 C CA . GLY B 2 1 ? 9.543 -17.220 7.268 1.00 0.00 198 GLY B CA 12
ATOM 9965 C C . GLY B 2 1 ? 10.708 -16.495 6.618 1.00 0.00 198 GLY B C 12
ATOM 9966 O O . GLY B 2 1 ? 10.831 -15.277 6.749 1.00 0.00 198 GLY B O 12
ATOM 9972 N N . PRO B 2 2 ? 11.584 -17.224 5.906 1.00 0.00 199 PRO B N 12
ATOM 9973 C CA . PRO B 2 2 ? 12.742 -16.633 5.238 1.00 0.00 199 PRO B CA 12
ATOM 9974 C C . PRO B 2 2 ? 12.379 -16.004 3.898 1.00 0.00 199 PRO B C 12
ATOM 9975 O O . PRO B 2 2 ? 12.924 -16.376 2.858 1.00 0.00 199 PRO B O 12
ATOM 9983 N N . LEU B 2 3 ? 11.455 -15.049 3.928 1.00 0.00 200 LEU B N 12
ATOM 9984 C CA . LEU B 2 3 ? 11.018 -14.369 2.714 1.00 0.00 200 LEU B CA 12
ATOM 9985 C C . LEU B 2 3 ? 11.858 -13.120 2.444 1.00 0.00 200 LEU B C 12
ATOM 9986 O O . LEU B 2 3 ? 11.457 -12.250 1.671 1.00 0.00 200 LEU B O 12
ATOM 10001 N N . GLY B 2 4 ? 13.023 -13.036 3.082 1.00 0.00 201 GLY B N 12
ATOM 10002 C CA . GLY B 2 4 ? 13.889 -11.888 2.892 1.00 0.00 201 GLY B CA 12
ATOM 10003 C C . GLY B 2 4 ? 13.805 -10.889 4.032 1.00 0.00 201 GLY B C 12
ATOM 10004 O O . GLY B 2 4 ? 14.256 -9.751 3.900 1.00 0.00 201 GLY B O 12
ATOM 10008 N N . SER B 2 5 ? 13.226 -11.310 5.153 1.00 0.00 202 SER B N 12
ATOM 10009 C CA . SER B 2 5 ? 13.093 -10.441 6.315 1.00 0.00 202 SER B CA 12
ATOM 10010 C C . SER B 2 5 ? 12.254 -9.209 5.988 1.00 0.00 202 SER B C 12
ATOM 10011 O O . SER B 2 5 ? 12.745 -8.251 5.389 1.00 0.00 202 SER B O 12
ATOM 10018 N N . GLU B 2 6 ? 10.986 -9.239 6.386 1.00 0.00 203 GLU B N 12
ATOM 10019 C CA . GLU B 2 6 ? 10.079 -8.122 6.140 1.00 0.00 203 GLU B CA 12
ATOM 10020 C C . GLU B 2 6 ? 10.613 -6.844 6.781 1.00 0.00 203 GLU B C 12
ATOM 10021 O O . GLU B 2 6 ? 11.348 -6.895 7.768 1.00 0.00 203 GLU B O 12
ATOM 10031 N N . LEU B 2 7 ? 10.241 -5.699 6.217 1.00 0.00 204 LEU B N 12
ATOM 10032 C CA . LEU B 2 7 ? 10.689 -4.413 6.739 1.00 0.00 204 LEU B CA 12
ATOM 10033 C C . LEU B 2 7 ? 9.846 -3.984 7.937 1.00 0.00 204 LEU B C 12
ATOM 10034 O O . LEU B 2 7 ? 9.070 -4.773 8.477 1.00 0.00 204 LEU B O 12
ATOM 10049 N N . GLU B 2 8 ? 10.004 -2.729 8.348 1.00 0.00 205 GLU B N 12
ATOM 10050 C CA . GLU B 2 8 ? 9.262 -2.195 9.487 1.00 0.00 205 GLU B CA 12
ATOM 10051 C C . GLU B 2 8 ? 7.848 -1.782 9.081 1.00 0.00 205 GLU B C 12
ATOM 10052 O O . GLU B 2 8 ? 7.467 -0.618 9.207 1.00 0.00 205 GLU B O 12
ATOM 10062 N N . SER B 2 9 ? 7.075 -2.744 8.589 1.00 0.00 206 SER B N 12
ATOM 10063 C CA . SER B 2 9 ? 5.698 -2.494 8.168 1.00 0.00 206 SER B CA 12
ATOM 10064 C C . SER B 2 9 ? 5.575 -1.191 7.378 1.00 0.00 206 SER B C 12
ATOM 10065 O O . SER B 2 9 ? 4.912 -0.252 7.819 1.00 0.00 206 SER B O 12
ATOM 10072 N N . PRO B 2 10 ? 6.214 -1.119 6.197 1.00 0.00 207 PRO B N 12
ATOM 10073 C CA . PRO B 2 10 ? 6.167 0.067 5.341 1.00 0.00 207 PRO B CA 12
ATOM 10074 C C . PRO B 2 10 ? 4.794 0.355 4.716 1.00 0.00 207 PRO B C 12
ATOM 10075 O O . PRO B 2 10 ? 4.457 1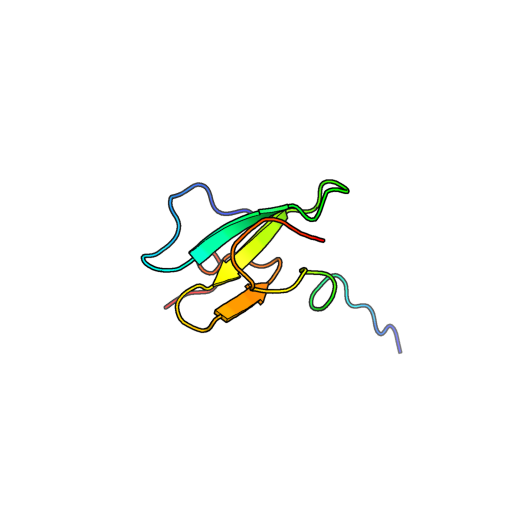.524 4.523 1.00 0.00 207 PRO B O 12
ATOM 10083 N N . PRO B 2 11 ? 3.971 -0.672 4.379 1.00 0.00 208 PRO B N 12
ATOM 10084 C CA . PRO B 2 11 ? 2.669 -0.443 3.765 1.00 0.00 208 PRO B CA 12
ATOM 10085 C C . PRO B 2 11 ? 1.924 0.750 4.353 1.00 0.00 208 PRO B C 12
ATOM 10086 O O . PRO B 2 11 ? 1.642 0.773 5.551 1.00 0.00 208 PRO B O 12
ATOM 10094 N N . PRO B 2 12 ? 1.645 1.780 3.527 1.00 0.00 209 PRO B N 12
ATOM 10095 C CA . PRO B 2 12 ? 0.889 2.963 3.944 1.00 0.00 209 PRO B CA 12
ATOM 10096 C C . PRO B 2 12 ? -0.373 2.592 4.727 1.00 0.00 209 PRO B C 12
ATOM 10097 O O . PRO B 2 12 ? -0.569 1.434 5.079 1.00 0.00 209 PRO B O 12
ATOM 10105 N N . PRO B 2 13 ? -1.270 3.555 4.988 1.00 0.00 210 PRO B N 12
ATOM 10106 C CA . PRO B 2 13 ? -2.482 3.293 5.743 1.00 0.00 210 PRO B CA 12
ATOM 10107 C C . PRO B 2 13 ? -3.615 2.782 4.868 1.00 0.00 210 PRO B C 12
ATOM 10108 O O . PRO B 2 13 ? -3.481 2.697 3.647 1.00 0.00 210 PRO B O 12
ATOM 10116 N N . TYR B 2 14 ? -4.732 2.444 5.499 1.00 0.00 211 TYR B N 12
ATOM 10117 C CA . TYR B 2 14 ? -5.888 1.939 4.778 1.00 0.00 211 TYR B CA 12
ATOM 10118 C C . TYR B 2 14 ? -6.488 3.041 3.913 1.00 0.00 211 TYR B C 12
ATOM 10119 O O . TYR B 2 14 ? -6.303 3.059 2.698 1.00 0.00 211 TYR B O 12
ATOM 10136 N N . SER B 2 15 ? -7.200 3.961 4.556 1.00 0.00 212 SER B N 12
ATOM 10137 C CA . SER B 2 15 ? -7.828 5.072 3.855 1.00 0.00 212 SER B CA 12
ATOM 10138 C C . SER B 2 15 ? -8.638 4.571 2.658 1.00 0.00 212 SER B C 12
ATOM 10139 O O . SER B 2 15 ? -9.824 4.274 2.794 1.00 0.00 212 SER B O 12
ATOM 10146 N N . ARG B 2 16 ? -7.998 4.476 1.491 1.00 0.00 213 ARG B N 12
ATOM 10147 C CA . ARG B 2 16 ? -8.663 4.004 0.275 1.00 0.00 213 ARG B CA 12
ATOM 10148 C C . ARG B 2 16 ? -7.811 4.304 -0.956 1.00 0.00 213 ARG B C 12
ATOM 10149 O O . ARG B 2 16 ? -7.711 3.485 -1.869 1.00 0.00 213 ARG B O 12
ATOM 10167 N N . TYR B 2 17 ? -7.199 5.485 -0.972 1.00 0.00 214 TYR B N 12
ATOM 10168 C CA . TYR B 2 17 ? -6.352 5.899 -2.087 1.00 0.00 214 TYR B CA 12
ATOM 10169 C C . TYR B 2 17 ? -4.896 5.505 -1.837 1.00 0.00 214 TYR B C 12
ATOM 10170 O O . TYR B 2 17 ? -4.565 4.975 -0.776 1.00 0.00 214 TYR B O 12
ATOM 10187 N N . PRO B 2 18 ? -4.006 5.760 -2.813 1.00 0.00 215 PRO B N 12
ATOM 10188 C CA . PRO B 2 18 ? -2.592 5.428 -2.700 1.00 0.00 215 PRO B CA 12
ATOM 10189 C C . PRO B 2 18 ? -1.779 6.539 -2.046 1.00 0.00 215 PRO B C 12
ATOM 10190 O O . PRO B 2 18 ? -1.273 7.433 -2.723 1.00 0.00 215 PRO B O 12
ATOM 10198 N N . MET B 2 19 ? -1.659 6.476 -0.722 1.00 0.00 216 MET B N 12
ATOM 10199 C CA . MET B 2 19 ? -0.904 7.477 0.020 1.00 0.00 216 MET B CA 12
ATOM 10200 C C . MET B 2 19 ? 0.086 6.822 0.976 1.00 0.00 216 MET B C 12
ATOM 10201 O O . MET B 2 19 ? -0.306 6.221 1.975 1.00 0.00 216 MET B O 12
ATOM 10213 N N . ASP B 2 20 ? 1.372 6.951 0.662 1.00 0.00 217 ASP B N 12
ATOM 10214 C CA . ASP B 2 20 ? 2.430 6.375 1.486 1.00 0.00 217 ASP B CA 12
ATOM 10215 C C . ASP B 2 20 ? 2.213 6.695 2.963 1.00 0.00 217 ASP B C 12
ATOM 10216 O O . ASP B 2 20 ? 2.486 5.812 3.804 1.00 0.00 217 ASP B O 12
ATOM 10225 N N . GLY A 1 1 ? 8.791 -12.551 -7.286 1.00 0.00 292 GLY A N 13
ATOM 10226 C CA . GLY A 1 1 ? 7.485 -12.020 -6.804 1.00 0.00 292 GLY A CA 13
ATOM 10227 C C . GLY A 1 1 ? 6.397 -12.108 -7.858 1.00 0.00 292 GLY A C 13
ATOM 10228 O O . GLY A 1 1 ? 6.261 -11.209 -8.687 1.00 0.00 292 GLY A O 13
ATOM 10234 N N . PRO A 1 2 ? 5.602 -13.192 -7.851 1.00 0.00 293 PRO A N 13
ATOM 10235 C CA . PRO A 1 2 ? 4.518 -13.385 -8.819 1.00 0.00 293 PRO A CA 13
ATOM 10236 C C . PRO A 1 2 ? 3.526 -12.227 -8.819 1.00 0.00 293 PRO A C 13
ATOM 10237 O O . PRO A 1 2 ? 2.792 -12.024 -9.786 1.00 0.00 293 PRO A O 13
ATOM 10245 N N . LEU A 1 3 ? 3.507 -11.470 -7.725 1.00 0.00 294 LEU A N 13
ATOM 10246 C CA . LEU A 1 3 ? 2.605 -10.330 -7.597 1.00 0.00 294 LEU A CA 13
ATOM 10247 C C . LEU A 1 3 ? 1.164 -10.797 -7.412 1.00 0.00 294 LEU A C 13
ATOM 10248 O O . LEU A 1 3 ? 0.581 -10.637 -6.340 1.00 0.00 294 LEU A O 13
ATOM 10263 N N . GLY A 1 4 ? 0.595 -11.376 -8.464 1.00 0.00 295 GLY A N 13
ATOM 10264 C CA . GLY A 1 4 ? -0.771 -11.857 -8.398 1.00 0.00 295 GLY A CA 13
ATOM 10265 C C . GLY A 1 4 ? -1.297 -12.299 -9.749 1.00 0.00 295 GLY A C 13
ATOM 10266 O O . GLY A 1 4 ? -1.283 -11.530 -10.710 1.00 0.00 295 GLY A O 13
ATOM 10270 N N . SER A 1 5 ? -1.763 -13.541 -9.823 1.00 0.00 296 SER A N 13
ATOM 10271 C CA . SER A 1 5 ? -2.298 -14.085 -11.066 1.00 0.00 296 SER A CA 13
ATOM 10272 C C . SER A 1 5 ? -3.818 -13.974 -11.098 1.00 0.00 296 SER A C 13
ATOM 10273 O O . SER A 1 5 ? -4.523 -14.979 -11.195 1.00 0.00 296 SER A O 13
ATOM 10280 N N . GLY A 1 6 ? -4.317 -12.745 -11.018 1.00 0.00 297 GLY A N 13
ATOM 10281 C CA . GLY A 1 6 ? -5.750 -12.522 -11.038 1.00 0.00 297 GLY A CA 13
ATOM 10282 C C . GLY A 1 6 ? -6.162 -11.332 -10.193 1.00 0.00 297 GLY A C 13
ATOM 10283 O O . GLY A 1 6 ? -5.433 -10.934 -9.284 1.00 0.00 297 GLY A O 13
ATOM 10287 N N . PRO A 1 7 ? -7.335 -10.740 -10.471 1.00 0.00 298 PRO A N 13
ATOM 10288 C CA . PRO A 1 7 ? -7.833 -9.582 -9.720 1.00 0.00 298 PRO A CA 13
ATOM 10289 C C . PRO A 1 7 ? -7.960 -9.873 -8.230 1.00 0.00 298 PRO A C 13
ATOM 10290 O O . PRO A 1 7 ? -8.301 -10.985 -7.831 1.00 0.00 298 PRO A O 13
ATOM 10298 N N . LEU A 1 8 ? -7.684 -8.864 -7.412 1.00 0.00 299 LEU A N 13
ATOM 10299 C CA . LEU A 1 8 ? -7.765 -9.010 -5.963 1.00 0.00 299 LEU A CA 13
ATOM 10300 C C . LEU A 1 8 ? -9.177 -9.392 -5.529 1.00 0.00 299 LEU A C 13
ATOM 10301 O O . LEU A 1 8 ? -10.144 -9.149 -6.252 1.00 0.00 299 LEU A O 13
ATOM 10316 N N . PRO A 1 9 ? -9.313 -10.000 -4.337 1.00 0.00 300 PRO A N 13
ATOM 10317 C CA . PRO A 1 9 ? -10.616 -10.415 -3.808 1.00 0.00 300 PRO A CA 13
ATOM 10318 C C . PRO A 1 9 ? -11.601 -9.251 -3.731 1.00 0.00 300 PRO A C 13
ATOM 10319 O O . PRO A 1 9 ? -11.234 -8.101 -3.977 1.00 0.00 300 PRO A O 13
ATOM 10327 N N . PRO A 1 10 ? -12.869 -9.536 -3.387 1.00 0.00 301 PRO A N 13
ATOM 10328 C CA . PRO A 1 10 ? -13.914 -8.512 -3.280 1.00 0.00 301 PRO A CA 13
ATOM 10329 C C . PRO A 1 10 ? -13.730 -7.602 -2.066 1.00 0.00 301 PRO A C 13
ATOM 10330 O O . PRO A 1 10 ? -14.628 -7.481 -1.232 1.00 0.00 301 PRO A O 13
ATOM 10338 N N . GLY A 1 11 ? -12.568 -6.962 -1.970 1.00 0.00 302 GLY A N 13
ATOM 10339 C CA . GLY A 1 11 ? -12.307 -6.069 -0.854 1.00 0.00 302 GLY A CA 13
ATOM 10340 C C . GLY A 1 11 ? -10.919 -5.458 -0.895 1.00 0.00 302 GLY A C 13
ATOM 10341 O O . GLY A 1 11 ? -10.714 -4.336 -0.434 1.00 0.00 302 GLY A O 13
ATOM 10345 N N . TRP A 1 12 ? -9.960 -6.192 -1.446 1.00 0.00 303 TRP A N 13
ATOM 10346 C CA . TRP A 1 12 ? -8.589 -5.710 -1.527 1.00 0.00 303 TRP A CA 13
ATOM 10347 C C . TRP A 1 12 ? -8.357 -4.850 -2.761 1.00 0.00 303 TRP A C 13
ATOM 10348 O O . TRP A 1 12 ? -9.160 -4.845 -3.695 1.00 0.00 303 TRP A O 13
ATOM 10368 N N . GLU A 1 13 ? -7.246 -4.124 -2.749 1.00 0.00 304 GLU A N 13
ATOM 10369 C CA . GLU A 1 13 ? -6.875 -3.256 -3.855 1.00 0.00 304 GLU A CA 13
ATOM 10370 C C . GLU A 1 13 ? -5.391 -2.925 -3.799 1.00 0.00 304 GLU A C 13
ATOM 10371 O O . GLU A 1 13 ? -4.865 -2.558 -2.748 1.00 0.00 304 GLU A O 13
ATOM 10381 N N . ILE A 1 14 ? -4.718 -3.054 -4.935 1.00 0.00 305 ILE A N 13
ATOM 10382 C CA . ILE A 1 14 ? -3.291 -2.770 -5.013 1.00 0.00 305 ILE A CA 13
ATOM 10383 C C . ILE A 1 14 ? -3.041 -1.267 -5.075 1.00 0.00 305 ILE A C 13
ATOM 10384 O O . ILE A 1 14 ? -3.771 -0.528 -5.733 1.00 0.00 305 ILE A O 13
ATOM 10399 N N . ARG A 1 15 ? -1.999 -0.829 -4.381 1.00 0.00 306 ARG A N 13
ATOM 10400 C CA . ARG A 1 15 ? -1.632 0.578 -4.349 1.00 0.00 306 ARG A CA 13
ATOM 10401 C C . ARG A 1 15 ? -0.140 0.718 -4.089 1.00 0.00 306 ARG A C 13
ATOM 10402 O O . ARG A 1 15 ? 0.477 -0.175 -3.521 1.00 0.00 306 ARG A O 13
ATOM 10420 N N . ASN A 1 16 ? 0.439 1.834 -4.502 1.00 0.00 307 ASN A N 13
ATOM 10421 C CA . ASN A 1 16 ? 1.864 2.055 -4.307 1.00 0.00 307 ASN A CA 13
ATOM 10422 C C . ASN A 1 16 ? 2.115 3.183 -3.312 1.00 0.00 307 ASN A C 13
ATOM 10423 O O . ASN A 1 16 ? 1.255 4.037 -3.096 1.00 0.00 307 ASN A O 13
ATOM 10433 N N . THR A 1 17 ? 3.300 3.177 -2.708 1.00 0.00 308 THR A N 13
ATOM 10434 C CA . THR A 1 17 ? 3.664 4.192 -1.727 1.00 0.00 308 THR A CA 13
ATOM 10435 C C . THR A 1 17 ? 4.347 5.392 -2.381 1.00 0.00 308 THR A C 13
ATOM 10436 O O . THR A 1 17 ? 5.309 5.938 -1.840 1.00 0.00 308 THR A O 13
ATOM 10447 N N . ALA A 1 18 ? 3.848 5.799 -3.544 1.00 0.00 309 ALA A N 13
ATOM 10448 C CA . ALA A 1 18 ? 4.411 6.939 -4.260 1.00 0.00 309 ALA A CA 13
ATOM 10449 C C . ALA A 1 18 ? 5.807 6.633 -4.794 1.00 0.00 309 ALA A C 13
ATOM 10450 O O . ALA A 1 18 ? 6.004 6.493 -6.001 1.00 0.00 309 ALA A O 13
ATOM 10457 N N . THR A 1 19 ? 6.775 6.530 -3.884 1.00 0.00 310 THR A N 13
ATOM 10458 C CA . THR A 1 19 ? 8.162 6.248 -4.257 1.00 0.00 310 THR A CA 13
ATOM 10459 C C . THR A 1 19 ? 8.253 5.171 -5.335 1.00 0.00 310 THR A C 13
ATOM 10460 O O . THR A 1 19 ? 9.098 5.244 -6.228 1.00 0.00 310 THR A O 13
ATOM 10471 N N . GLY A 1 20 ? 7.381 4.174 -5.247 1.00 0.00 311 GLY A N 13
ATOM 10472 C CA . GLY A 1 20 ? 7.385 3.100 -6.224 1.00 0.00 311 GLY A CA 13
ATOM 10473 C C . GLY A 1 20 ? 6.912 1.784 -5.641 1.00 0.00 311 GLY A C 13
ATOM 10474 O O . GLY A 1 20 ? 6.099 1.087 -6.248 1.00 0.00 311 GLY A O 13
ATOM 10478 N N . ARG A 1 21 ? 7.423 1.441 -4.461 1.00 0.00 312 ARG A N 13
ATOM 10479 C CA . ARG A 1 21 ? 7.041 0.194 -3.794 1.00 0.00 312 ARG A CA 13
ATOM 10480 C C . ARG A 1 21 ? 5.532 0.015 -3.806 1.00 0.00 312 ARG A C 13
ATOM 10481 O O . ARG A 1 21 ? 4.782 0.974 -3.994 1.00 0.00 312 ARG A O 13
ATOM 10499 N N . VAL A 1 22 ? 5.092 -1.219 -3.607 1.00 0.00 313 VAL A N 13
ATOM 10500 C CA . VAL A 1 22 ? 3.672 -1.524 -3.616 1.00 0.00 313 VAL A CA 13
ATOM 10501 C C . VAL A 1 22 ? 3.144 -1.862 -2.245 1.00 0.00 313 VAL A C 13
ATOM 10502 O O . VAL A 1 22 ? 3.872 -1.900 -1.253 1.00 0.00 313 VAL A O 13
ATOM 10515 N N . TYR A 1 23 ? 1.849 -2.105 -2.228 1.00 0.00 314 TYR A N 13
ATOM 10516 C CA . TYR A 1 23 ? 1.163 -2.522 -1.038 1.00 0.00 314 TYR A CA 13
ATOM 10517 C C . TYR A 1 23 ? -0.287 -2.826 -1.338 1.00 0.00 314 TYR A C 13
ATOM 10518 O O . TYR A 1 23 ? -0.816 -2.428 -2.377 1.00 0.00 314 TYR A O 13
ATOM 10535 N N . PHE A 1 24 ? -0.929 -3.534 -0.428 1.00 0.00 315 PHE A N 13
ATOM 10536 C CA . PHE A 1 24 ? -2.311 -3.903 -0.616 1.00 0.00 315 PHE A CA 13
ATOM 10537 C C . PHE A 1 24 ? -3.204 -3.288 0.447 1.00 0.00 315 PHE A C 13
ATOM 10538 O O . PHE A 1 24 ? -2.860 -3.253 1.631 1.00 0.00 315 PHE A O 13
ATOM 10554 N N . VAL A 1 25 ? -4.354 -2.798 0.000 1.00 0.00 316 VAL A N 13
ATOM 10555 C CA . VAL A 1 25 ? -5.316 -2.157 0.880 1.00 0.00 316 VAL A CA 13
ATOM 10556 C C . VAL A 1 25 ? -6.536 -3.044 1.102 1.00 0.00 316 VAL A C 13
ATOM 10557 O O . VAL A 1 25 ? -7.206 -3.443 0.150 1.00 0.00 316 VAL A O 13
ATOM 10570 N N . ASP A 1 26 ? -6.820 -3.349 2.364 1.00 0.00 317 ASP A N 13
ATOM 10571 C CA . ASP A 1 26 ? -7.963 -4.188 2.705 1.00 0.00 317 ASP A CA 13
ATOM 10572 C C . ASP A 1 26 ? -9.161 -3.334 3.100 1.00 0.00 317 ASP A C 13
ATOM 10573 O O . ASP A 1 26 ? -9.146 -2.664 4.133 1.00 0.00 317 ASP A O 13
ATOM 10581 N N . HIS A 1 27 ? -10.198 -3.365 2.269 1.00 0.00 318 HIS A N 13
ATOM 10582 C CA . HIS A 1 27 ? -11.408 -2.594 2.523 1.00 0.00 318 HIS A CA 13
ATOM 10583 C C . HIS A 1 27 ? -12.360 -3.334 3.465 1.00 0.00 318 HIS A C 13
ATOM 10584 O O . HIS A 1 27 ? -13.335 -2.758 3.946 1.00 0.00 318 HIS A O 13
ATOM 10597 N N . ASN A 1 28 ? -12.076 -4.611 3.725 1.00 0.00 319 ASN A N 13
ATOM 10598 C CA . ASN A 1 28 ? -12.905 -5.407 4.622 1.00 0.00 319 ASN A CA 13
ATOM 10599 C C . ASN A 1 28 ? -12.467 -5.200 6.068 1.00 0.00 319 ASN A C 13
ATOM 10600 O O . ASN A 1 28 ? -13.297 -5.096 6.972 1.00 0.00 319 ASN A O 13
ATOM 10610 N N . ASN A 1 29 ? -11.155 -5.142 6.276 1.00 0.00 320 ASN A N 13
ATOM 10611 C CA . ASN A 1 29 ? -10.595 -4.938 7.607 1.00 0.00 320 ASN A CA 13
ATOM 10612 C C . ASN A 1 29 ? -10.138 -3.492 7.789 1.00 0.00 320 ASN A C 13
ATOM 10613 O O . ASN A 1 29 ? -10.004 -3.012 8.915 1.00 0.00 320 ASN A O 13
ATOM 10623 N N . ARG A 1 30 ? -9.901 -2.802 6.673 1.00 0.00 321 ARG A N 13
ATOM 10624 C CA . ARG A 1 30 ? -9.459 -1.413 6.710 1.00 0.00 321 ARG A CA 13
ATOM 10625 C C . ARG A 1 30 ? -8.008 -1.318 7.172 1.00 0.00 321 ARG A C 13
ATOM 10626 O O . ARG A 1 30 ? -7.703 -0.649 8.159 1.00 0.00 321 ARG A O 13
ATOM 10644 N N . THR A 1 31 ? -7.117 -1.991 6.450 1.00 0.00 322 THR A N 13
ATOM 10645 C CA . THR A 1 31 ? -5.699 -1.983 6.790 1.00 0.00 322 THR A CA 13
ATOM 10646 C C . THR A 1 31 ? -4.826 -2.040 5.540 1.00 0.00 322 THR A C 13
ATOM 10647 O O . THR A 1 31 ? -5.298 -1.798 4.429 1.00 0.00 322 THR A O 13
ATOM 10658 N N . THR A 1 32 ? -3.551 -2.361 5.733 1.00 0.00 323 THR A N 13
ATOM 10659 C CA . THR A 1 32 ? -2.608 -2.445 4.624 1.00 0.00 323 THR A CA 13
ATOM 10660 C C . THR A 1 32 ? -1.634 -3.600 4.818 1.00 0.00 323 THR A C 13
ATOM 10661 O O . THR A 1 32 ? -1.591 -4.215 5.883 1.00 0.00 323 THR A O 13
ATOM 10672 N N . GLN A 1 33 ? -0.852 -3.891 3.783 1.00 0.00 324 GLN A N 13
ATOM 10673 C CA . GLN A 1 33 ? 0.119 -4.978 3.849 1.00 0.00 324 GLN A CA 13
ATOM 10674 C C . GLN A 1 33 ? 0.919 -5.090 2.558 1.00 0.00 324 GLN A C 13
ATOM 10675 O O . GLN A 1 33 ? 0.354 -5.097 1.466 1.00 0.00 324 GLN A O 13
ATOM 10687 N N . PHE A 1 34 ? 2.238 -5.188 2.688 1.00 0.00 325 PHE A N 13
ATOM 10688 C CA . PHE A 1 34 ? 3.114 -5.326 1.530 1.00 0.00 325 PHE A CA 13
ATOM 10689 C C . PHE A 1 34 ? 3.037 -6.753 1.012 1.00 0.00 325 PHE A C 13
ATOM 10690 O O . PHE A 1 34 ? 4.046 -7.457 0.953 1.00 0.00 325 PHE A O 13
ATOM 10706 N N . THR A 1 35 ? 1.840 -7.180 0.636 1.00 0.00 326 THR A N 13
ATOM 10707 C CA . THR A 1 35 ? 1.645 -8.537 0.164 1.00 0.00 326 THR A CA 13
ATOM 10708 C C . THR A 1 35 ? 0.305 -8.702 -0.535 1.00 0.00 326 THR A C 13
ATOM 10709 O O . THR A 1 35 ? -0.643 -7.960 -0.275 1.00 0.00 326 THR A O 13
ATOM 10720 N N . ASP A 1 36 ? 0.235 -9.684 -1.423 1.00 0.00 327 ASP A N 13
ATOM 10721 C CA . ASP A 1 36 ? -0.990 -9.971 -2.148 1.00 0.00 327 ASP A CA 13
ATOM 10722 C C . ASP A 1 36 ? -1.709 -11.153 -1.502 1.00 0.00 327 ASP A C 13
ATOM 10723 O O . ASP A 1 36 ? -1.235 -12.285 -1.586 1.00 0.00 327 ASP A O 13
ATOM 10731 N N . PRO A 1 37 ? -2.860 -10.919 -0.846 1.00 0.00 328 PRO A N 13
ATOM 10732 C CA . PRO A 1 37 ? -3.615 -11.986 -0.188 1.00 0.00 328 PRO A CA 13
ATOM 10733 C C . PRO A 1 37 ? -3.756 -13.205 -1.081 1.00 0.00 328 PRO A C 13
ATOM 10734 O O . PRO A 1 37 ? -3.788 -14.340 -0.606 1.00 0.00 328 PRO A O 13
ATOM 10742 N N . ARG A 1 38 ? -3.842 -12.960 -2.383 1.00 0.00 329 ARG A N 13
ATOM 10743 C CA . ARG A 1 38 ? -3.975 -14.036 -3.349 1.00 0.00 329 ARG A CA 13
ATOM 10744 C C . ARG A 1 38 ? -2.752 -14.946 -3.305 1.00 0.00 329 ARG A C 13
ATOM 10745 O O . ARG A 1 38 ? -2.861 -16.162 -3.456 1.00 0.00 329 ARG A O 13
ATOM 10763 N N . LEU A 1 39 ? -1.586 -14.341 -3.097 1.00 0.00 330 LEU A N 13
ATOM 10764 C CA . LEU A 1 39 ? -0.335 -15.088 -3.030 1.00 0.00 330 LEU A CA 13
ATOM 10765 C C . LEU A 1 39 ? -0.355 -16.076 -1.870 1.00 0.00 330 LEU A C 13
ATOM 10766 O O . LEU A 1 39 ? -0.373 -17.290 -2.075 1.00 0.00 330 LEU A O 13
ATOM 10781 N N . SER A 1 40 ? -0.352 -15.549 -0.651 1.00 0.00 331 SER A N 13
ATOM 10782 C CA . SER A 1 40 ? -0.370 -16.384 0.545 1.00 0.00 331 SER A CA 13
ATOM 10783 C C . SER A 1 40 ? -1.756 -16.390 1.180 1.00 0.00 331 SER A C 13
ATOM 10784 O O . SER A 1 40 ? -2.221 -15.369 1.688 1.00 0.00 331 SER A O 13
ATOM 10791 N N . ALA A 1 41 ? -2.411 -17.546 1.150 1.00 0.00 332 ALA A N 13
ATOM 10792 C CA . ALA A 1 41 ? -3.745 -17.681 1.722 1.00 0.00 332 ALA A CA 13
ATOM 10793 C C . ALA A 1 41 ? -4.105 -19.149 1.929 1.00 0.00 332 ALA A C 13
ATOM 10794 O O . ALA A 1 41 ? -3.293 -20.040 1.678 1.00 0.00 332 ALA A O 13
ATOM 10801 N N . ASN A 1 42 ? -5.328 -19.394 2.388 1.00 0.00 333 ASN A N 13
ATOM 10802 C CA . ASN A 1 42 ? -5.795 -20.756 2.626 1.00 0.00 333 ASN A CA 13
ATOM 10803 C C . ASN A 1 42 ? -5.055 -21.386 3.801 1.00 0.00 333 ASN A C 13
ATOM 10804 O O . ASN A 1 42 ? -5.004 -22.633 3.867 1.00 0.00 333 ASN A O 13
ATOM 10815 N N . GLY B 2 1 ? 4.718 -22.014 10.254 1.00 0.00 198 GLY B N 13
ATOM 10816 C CA . GLY B 2 1 ? 4.773 -20.941 9.223 1.00 0.00 198 GLY B CA 13
ATOM 10817 C C . GLY B 2 1 ? 5.701 -19.807 9.614 1.00 0.00 198 GLY B C 13
ATOM 10818 O O . GLY B 2 1 ? 5.269 -18.659 9.723 1.00 0.00 198 GLY B O 13
ATOM 10824 N N . PRO B 2 2 ? 6.994 -20.102 9.832 1.00 0.00 199 PRO B N 13
ATOM 10825 C CA . PRO B 2 2 ? 7.982 -19.096 10.214 1.00 0.00 199 PRO B CA 13
ATOM 10826 C C . PRO B 2 2 ? 8.559 -18.363 9.008 1.00 0.00 199 PRO B C 13
ATOM 10827 O O . PRO B 2 2 ? 9.776 -18.245 8.864 1.00 0.00 199 PRO B O 13
ATOM 10835 N N . LEU B 2 3 ? 7.677 -17.871 8.145 1.00 0.00 200 LEU B N 13
ATOM 10836 C CA . LEU B 2 3 ? 8.098 -17.150 6.949 1.00 0.00 200 LEU B CA 13
ATOM 10837 C C . LEU B 2 3 ? 7.813 -15.658 7.083 1.00 0.00 200 LEU B C 13
ATOM 10838 O O . LEU B 2 3 ? 6.826 -15.258 7.701 1.00 0.00 200 LEU B O 13
ATOM 10853 N N . GLY B 2 4 ? 8.683 -14.839 6.501 1.00 0.00 201 GLY B N 13
ATOM 10854 C CA . GLY B 2 4 ? 8.501 -13.401 6.566 1.00 0.00 201 GLY B CA 13
ATOM 10855 C C . GLY B 2 4 ? 9.798 -12.655 6.810 1.00 0.00 201 GLY B C 13
ATOM 10856 O O . GLY B 2 4 ? 10.590 -13.038 7.671 1.00 0.00 201 GLY B O 13
ATOM 10860 N N . SER B 2 5 ? 10.012 -11.586 6.050 1.00 0.00 202 SER B N 13
ATOM 10861 C CA . SER B 2 5 ? 11.217 -10.776 6.185 1.00 0.00 202 SER B CA 13
ATOM 10862 C C . SER B 2 5 ? 11.003 -9.386 5.593 1.00 0.00 202 SER B C 13
ATOM 10863 O O . SER B 2 5 ? 11.850 -8.873 4.862 1.00 0.00 202 SER B O 13
ATOM 10870 N N . GLU B 2 6 ? 9.862 -8.783 5.914 1.00 0.00 203 GLU B N 13
ATOM 10871 C CA . GLU B 2 6 ? 9.532 -7.452 5.414 1.00 0.00 203 GLU B CA 13
ATOM 10872 C C . GLU B 2 6 ? 10.364 -6.383 6.117 1.00 0.00 203 GLU B C 13
ATOM 10873 O O . GLU B 2 6 ? 11.235 -6.696 6.929 1.00 0.00 203 GLU B O 13
ATOM 10883 N N . LEU B 2 7 ? 10.091 -5.123 5.800 1.00 0.00 204 LEU B N 13
ATOM 10884 C CA . LEU B 2 7 ? 10.814 -4.008 6.402 1.00 0.00 204 LEU B CA 13
ATOM 10885 C C . LEU B 2 7 ? 10.031 -3.419 7.570 1.00 0.00 204 LEU B C 13
ATOM 10886 O O . LEU B 2 7 ? 9.633 -2.254 7.540 1.00 0.00 204 LEU B O 13
ATOM 10901 N N . GLU B 2 8 ? 9.817 -4.231 8.600 1.00 0.00 205 GLU B N 13
ATOM 10902 C CA . GLU B 2 8 ? 9.076 -3.796 9.781 1.00 0.00 205 GLU B CA 13
ATOM 10903 C C . GLU B 2 8 ? 7.587 -3.664 9.466 1.00 0.00 205 GLU B C 13
ATOM 10904 O O . GLU B 2 8 ? 6.775 -4.470 9.921 1.00 0.00 205 GLU B O 13
ATOM 10914 N N . SER B 2 9 ? 7.235 -2.645 8.686 1.00 0.00 206 SER B N 13
ATOM 10915 C CA . SER B 2 9 ? 5.843 -2.417 8.306 1.00 0.00 206 SER B CA 13
ATOM 10916 C C . SER B 2 9 ? 5.683 -1.091 7.564 1.00 0.00 206 SER B C 13
ATOM 10917 O O . SER B 2 9 ? 4.998 -0.185 8.040 1.00 0.00 206 SER B O 13
ATOM 10924 N N . PRO B 2 10 ? 6.315 -0.958 6.383 1.00 0.00 207 PRO B N 13
ATOM 10925 C CA . PRO B 2 10 ? 6.235 0.259 5.572 1.00 0.00 207 PRO B CA 13
ATOM 10926 C C . PRO B 2 10 ? 4.856 0.526 4.946 1.00 0.00 207 PRO B C 13
ATOM 10927 O O . PRO B 2 10 ? 4.491 1.691 4.785 1.00 0.00 207 PRO B O 13
ATOM 10935 N N . PRO B 2 11 ? 4.062 -0.514 4.568 1.00 0.00 208 PRO B N 13
ATOM 10936 C CA . PRO B 2 11 ? 2.756 -0.308 3.952 1.00 0.00 208 PRO B CA 13
ATOM 10937 C C . PRO B 2 11 ? 1.988 0.873 4.530 1.00 0.00 208 PRO B C 13
ATOM 10938 O O . PRO B 2 11 ? 1.671 0.883 5.720 1.00 0.00 208 PRO B O 13
ATOM 10946 N N . PRO B 2 12 ? 1.725 1.909 3.707 1.00 0.00 209 PRO B N 13
ATOM 10947 C CA . PRO B 2 12 ? 0.952 3.081 4.119 1.00 0.00 209 PRO B CA 13
ATOM 10948 C C . PRO B 2 12 ? -0.326 2.697 4.871 1.00 0.00 209 PRO B C 13
ATOM 10949 O O . PRO B 2 12 ? -0.536 1.532 5.198 1.00 0.00 209 PRO B O 13
ATOM 10957 N N . PRO B 2 13 ? -1.219 3.665 5.131 1.00 0.00 210 PRO B N 13
ATOM 10958 C CA . PRO B 2 13 ? -2.449 3.414 5.856 1.00 0.00 210 PRO B CA 13
ATOM 10959 C C . PRO B 2 13 ? -3.595 3.024 4.938 1.00 0.00 210 PRO B C 13
ATOM 10960 O O . PRO B 2 13 ? -3.580 3.330 3.746 1.00 0.00 210 PRO B O 13
ATOM 10968 N N . TYR B 2 14 ? -4.591 2.348 5.500 1.00 0.00 211 TYR B N 13
ATOM 10969 C CA . TYR B 2 14 ? -5.749 1.920 4.728 1.00 0.00 211 TYR B CA 13
ATOM 10970 C C . TYR B 2 14 ? -6.310 3.084 3.912 1.00 0.00 211 TYR B C 13
ATOM 10971 O O . TYR B 2 14 ? -6.094 3.170 2.703 1.00 0.00 211 TYR B O 13
ATOM 10988 N N . SER B 2 15 ? -7.027 3.975 4.587 1.00 0.00 212 SER B N 13
ATOM 10989 C CA . SER B 2 15 ? -7.624 5.130 3.932 1.00 0.00 212 SER B CA 13
ATOM 10990 C C . SER B 2 15 ? -8.489 4.698 2.751 1.00 0.00 212 SER B C 13
ATOM 10991 O O . SER B 2 15 ? -9.691 4.482 2.903 1.00 0.00 212 SER B O 13
ATOM 10998 N N . ARG B 2 16 ? -7.873 4.566 1.573 1.00 0.00 213 ARG B N 13
ATOM 10999 C CA . ARG B 2 16 ? -8.589 4.160 0.361 1.00 0.00 213 ARG B CA 13
ATOM 11000 C C . ARG B 2 16 ? -7.769 4.474 -0.884 1.00 0.00 213 ARG B C 13
ATOM 11001 O O . ARG B 2 16 ? -7.861 3.779 -1.895 1.00 0.00 213 ARG B O 13
ATOM 11019 N N . TYR B 2 17 ? -6.966 5.528 -0.799 1.00 0.00 214 TYR B N 13
ATOM 11020 C CA . TYR B 2 17 ? -6.125 5.941 -1.916 1.00 0.00 214 TYR B CA 13
ATOM 11021 C C . TYR B 2 17 ? -4.668 5.565 -1.659 1.00 0.00 214 TYR B C 13
ATOM 11022 O O . TYR B 2 17 ? -4.328 5.073 -0.583 1.00 0.00 214 TYR B O 13
ATOM 11039 N N . PRO B 2 18 ? -3.785 5.791 -2.646 1.00 0.00 215 PRO B N 13
ATOM 11040 C CA . PRO B 2 18 ? -2.372 5.471 -2.525 1.00 0.00 215 PRO B CA 13
ATOM 11041 C C . PRO B 2 18 ? -1.572 6.613 -1.913 1.00 0.00 215 PRO B C 13
ATOM 11042 O O . PRO B 2 18 ? -1.062 7.480 -2.624 1.00 0.00 215 PRO B O 13
ATOM 11050 N N . MET B 2 19 ? -1.469 6.608 -0.587 1.00 0.00 216 MET B N 13
ATOM 11051 C CA . MET B 2 19 ? -0.738 7.647 0.128 1.00 0.00 216 MET B CA 13
ATOM 11052 C C . MET B 2 19 ? 0.277 7.043 1.090 1.00 0.00 216 MET B C 13
ATOM 11053 O O . MET B 2 19 ? -0.090 6.409 2.076 1.00 0.00 216 MET B O 13
ATOM 11065 N N . ASP B 2 20 ? 1.557 7.256 0.799 1.00 0.00 217 ASP B N 13
ATOM 11066 C CA . ASP B 2 20 ? 2.631 6.734 1.637 1.00 0.00 217 ASP B CA 13
ATOM 11067 C C . ASP B 2 20 ? 2.395 7.076 3.105 1.00 0.00 217 ASP B C 13
ATOM 11068 O O . ASP B 2 20 ? 1.885 8.183 3.379 1.00 0.00 217 ASP B O 13
ATOM 11077 N N . GLY A 1 1 ? 8.999 -10.408 -3.835 1.00 0.00 292 GLY A N 14
ATOM 11078 C CA . GLY A 1 1 ? 9.732 -10.723 -5.093 1.00 0.00 292 GLY A CA 14
ATOM 11079 C C . GLY A 1 1 ? 8.818 -11.267 -6.176 1.00 0.00 292 GLY A C 14
ATOM 11080 O O . GLY A 1 1 ? 8.636 -10.628 -7.213 1.00 0.00 292 GLY A O 14
ATOM 11086 N N . PRO A 1 2 ? 8.226 -12.453 -5.962 1.00 0.00 293 PRO A N 14
ATOM 11087 C CA . PRO A 1 2 ? 7.326 -13.076 -6.936 1.00 0.00 293 PRO A CA 14
ATOM 11088 C C . PRO A 1 2 ? 5.951 -12.417 -6.959 1.00 0.00 293 PRO A C 14
ATOM 11089 O O . PRO A 1 2 ? 5.359 -12.230 -8.023 1.00 0.00 293 PRO A O 14
ATOM 11097 N N . LEU A 1 3 ? 5.447 -12.068 -5.780 1.00 0.00 294 LEU A N 14
ATOM 11098 C CA . LEU A 1 3 ? 4.140 -11.430 -5.665 1.00 0.00 294 LEU A CA 14
ATOM 11099 C C . LEU A 1 3 ? 3.060 -12.289 -6.316 1.00 0.00 294 LEU A C 14
ATOM 11100 O O . LEU A 1 3 ? 3.314 -13.426 -6.715 1.00 0.00 294 LEU A O 14
ATOM 11115 N N . GLY A 1 4 ? 1.854 -11.741 -6.419 1.00 0.00 295 GLY A N 14
ATOM 11116 C CA . GLY A 1 4 ? 0.757 -12.473 -7.024 1.00 0.00 295 GLY A CA 14
ATOM 11117 C C . GLY A 1 4 ? 0.577 -12.137 -8.491 1.00 0.00 295 GLY A C 14
ATOM 11118 O O . GLY A 1 4 ? 0.141 -12.977 -9.279 1.00 0.00 295 GLY A O 14
ATOM 11122 N N . SER A 1 5 ? 0.914 -10.904 -8.858 1.00 0.00 296 SER A N 14
ATOM 11123 C CA . SER A 1 5 ? 0.787 -10.455 -10.240 1.00 0.00 296 SER A CA 14
ATOM 11124 C C . SER A 1 5 ? -0.596 -10.778 -10.794 1.00 0.00 296 SER A C 14
ATOM 11125 O O . SER A 1 5 ? -0.723 -11.388 -11.856 1.00 0.00 296 SER A O 14
ATOM 11132 N N . GLY A 1 6 ? -1.630 -10.365 -10.069 1.00 0.00 297 GLY A N 14
ATOM 11133 C CA . GLY A 1 6 ? -2.988 -10.621 -10.507 1.00 0.00 297 GLY A CA 14
ATOM 11134 C C . GLY A 1 6 ? -4.005 -9.753 -9.789 1.00 0.00 297 GLY A C 14
ATOM 11135 O O . GLY A 1 6 ? -3.635 -8.885 -9.000 1.00 0.00 297 GLY A O 14
ATOM 11139 N N . PRO A 1 7 ? -5.307 -9.969 -10.047 1.00 0.00 298 PRO A N 14
ATOM 11140 C CA . PRO A 1 7 ? -6.379 -9.192 -9.414 1.00 0.00 298 PRO A CA 14
ATOM 11141 C C . PRO A 1 7 ? -6.357 -9.309 -7.894 1.00 0.00 298 PRO A C 14
ATOM 11142 O O . PRO A 1 7 ? -5.314 -9.577 -7.298 1.00 0.00 298 PRO A O 14
ATOM 11150 N N . LEU A 1 8 ? -7.514 -9.104 -7.272 1.00 0.00 299 LEU A N 14
ATOM 11151 C CA . LEU A 1 8 ? -7.625 -9.186 -5.821 1.00 0.00 299 LEU A CA 14
ATOM 11152 C C . LEU A 1 8 ? -9.040 -9.577 -5.402 1.00 0.00 299 LEU A C 14
ATOM 11153 O O . LEU A 1 8 ? -9.995 -9.380 -6.153 1.00 0.00 299 LEU A O 14
ATOM 11168 N N . PRO A 1 9 ? -9.190 -10.138 -4.190 1.00 0.00 300 PRO A N 14
ATOM 11169 C CA . PRO A 1 9 ? -10.496 -10.548 -3.668 1.00 0.00 300 PRO A CA 14
ATOM 11170 C C . PRO A 1 9 ? -11.474 -9.379 -3.601 1.00 0.00 300 PRO A C 14
ATOM 11171 O O . PRO A 1 9 ? -11.109 -8.239 -3.887 1.00 0.00 300 PRO A O 14
ATOM 11179 N N . PRO A 1 10 ? -12.734 -9.647 -3.223 1.00 0.00 301 PRO A N 14
ATOM 11180 C CA . PRO A 1 10 ? -13.762 -8.608 -3.121 1.00 0.00 301 PRO A CA 14
ATOM 11181 C C . PRO A 1 10 ? -13.573 -7.710 -1.901 1.00 0.00 301 PRO A C 14
ATOM 11182 O O . PRO A 1 10 ? -14.472 -7.579 -1.071 1.00 0.00 301 PRO A O 14
ATOM 11190 N N . GLY A 1 11 ? -12.399 -7.093 -1.797 1.00 0.00 302 GLY A N 14
ATOM 11191 C CA . GLY A 1 11 ? -12.123 -6.212 -0.679 1.00 0.00 302 GLY A CA 14
ATOM 11192 C C . GLY A 1 11 ? -10.750 -5.574 -0.755 1.00 0.00 302 GLY A C 14
ATOM 11193 O O . GLY A 1 11 ? -10.563 -4.436 -0.323 1.00 0.00 302 GLY A O 14
ATOM 11197 N N . TRP A 1 12 ? -9.784 -6.305 -1.305 1.00 0.00 303 TRP A N 14
ATOM 11198 C CA . TRP A 1 12 ? -8.422 -5.800 -1.427 1.00 0.00 303 TRP A CA 14
ATOM 11199 C C . TRP A 1 12 ? -8.231 -4.989 -2.698 1.00 0.00 303 TRP A C 14
ATOM 11200 O O . TRP A 1 12 ? -9.053 -5.029 -3.613 1.00 0.00 303 TRP A O 14
ATOM 11220 N N . GLU A 1 13 ? -7.129 -4.253 -2.738 1.00 0.00 304 GLU A N 14
ATOM 11221 C CA . GLU A 1 13 ? -6.785 -3.436 -3.889 1.00 0.00 304 GLU A CA 14
ATOM 11222 C C . GLU A 1 13 ? -5.289 -3.172 -3.915 1.00 0.00 304 GLU A C 14
ATOM 11223 O O . GLU A 1 13 ? -4.610 -3.291 -2.894 1.00 0.00 304 GLU A O 14
ATOM 11233 N N . ILE A 1 14 ? -4.776 -2.814 -5.081 1.00 0.00 305 ILE A N 14
ATOM 11234 C CA . ILE A 1 14 ? -3.361 -2.529 -5.226 1.00 0.00 305 ILE A CA 14
ATOM 11235 C C . ILE A 1 14 ? -3.115 -1.030 -5.204 1.00 0.00 305 ILE A C 14
ATOM 11236 O O . ILE A 1 14 ? -3.913 -0.246 -5.719 1.00 0.00 305 ILE A O 14
ATOM 11251 N N . ARG A 1 15 ? -2.001 -0.644 -4.610 1.00 0.00 306 ARG A N 14
ATOM 11252 C CA . ARG A 1 15 ? -1.633 0.756 -4.507 1.00 0.00 306 ARG A CA 14
ATOM 11253 C C . ARG A 1 15 ? -0.146 0.879 -4.220 1.00 0.00 306 ARG A C 14
ATOM 11254 O O . ARG A 1 15 ? 0.429 0.021 -3.568 1.00 0.00 306 ARG A O 14
ATOM 11272 N N . ASN A 1 16 ? 0.479 1.938 -4.710 1.00 0.00 307 ASN A N 14
ATOM 11273 C CA . ASN A 1 16 ? 1.908 2.132 -4.485 1.00 0.00 307 ASN A CA 14
ATOM 11274 C C . ASN A 1 16 ? 2.150 3.243 -3.471 1.00 0.00 307 ASN A C 14
ATOM 11275 O O . ASN A 1 16 ? 1.317 4.134 -3.299 1.00 0.00 307 ASN A O 14
ATOM 11285 N N . THR A 1 17 ? 3.294 3.181 -2.799 1.00 0.00 308 THR A N 14
ATOM 11286 C CA . THR A 1 17 ? 3.645 4.175 -1.793 1.00 0.00 308 THR A CA 14
ATOM 11287 C C . THR A 1 17 ? 4.109 5.476 -2.439 1.00 0.00 308 THR A C 14
ATOM 11288 O O . THR A 1 17 ? 3.389 6.474 -2.435 1.00 0.00 308 THR A O 14
ATOM 11299 N N . ALA A 1 18 ? 5.314 5.456 -2.995 1.00 0.00 309 ALA A N 14
ATOM 11300 C CA . ALA A 1 18 ? 5.875 6.631 -3.646 1.00 0.00 309 ALA A CA 14
ATOM 11301 C C . ALA A 1 18 ? 7.305 6.365 -4.100 1.00 0.00 309 ALA A C 14
ATOM 11302 O O . ALA A 1 18 ? 8.202 7.180 -3.887 1.00 0.00 309 ALA A O 14
ATOM 11309 N N . THR A 1 19 ? 7.501 5.213 -4.728 1.00 0.00 310 THR A N 14
ATOM 11310 C CA . THR A 1 19 ? 8.810 4.812 -5.220 1.00 0.00 310 THR A CA 14
ATOM 11311 C C . THR A 1 19 ? 8.694 3.545 -6.057 1.00 0.00 310 THR A C 14
ATOM 11312 O O . THR A 1 19 ? 9.349 3.405 -7.090 1.00 0.00 310 THR A O 14
ATOM 11323 N N . GLY A 1 20 ? 7.852 2.623 -5.600 1.00 0.00 311 GLY A N 14
ATOM 11324 C CA . GLY A 1 20 ? 7.649 1.379 -6.314 1.00 0.00 311 GLY A CA 14
ATOM 11325 C C . GLY A 1 20 ? 7.078 0.291 -5.428 1.00 0.00 311 GLY A C 14
ATOM 11326 O O . GLY A 1 20 ? 6.288 -0.537 -5.883 1.00 0.00 311 GLY A O 14
ATOM 11330 N N . ARG A 1 21 ? 7.476 0.291 -4.161 1.00 0.00 312 ARG A N 14
ATOM 11331 C CA . ARG A 1 21 ? 6.988 -0.706 -3.215 1.00 0.00 312 ARG A CA 14
ATOM 11332 C C . ARG A 1 21 ? 5.477 -0.691 -3.153 1.00 0.00 312 ARG A C 14
ATOM 11333 O O . ARG A 1 21 ? 4.870 0.050 -2.378 1.00 0.00 312 ARG A O 14
ATOM 11351 N N . VAL A 1 22 ? 4.884 -1.524 -3.986 1.00 0.00 313 VAL A N 14
ATOM 11352 C CA . VAL A 1 22 ? 3.445 -1.643 -4.063 1.00 0.00 313 VAL A CA 14
ATOM 11353 C C . VAL A 1 22 ? 2.896 -2.420 -2.864 1.00 0.00 313 VAL A C 14
ATOM 11354 O O . VAL A 1 22 ? 3.436 -3.457 -2.477 1.00 0.00 313 VAL A O 14
ATOM 11367 N N . TYR A 1 23 ? 1.819 -1.900 -2.288 1.00 0.00 314 TYR A N 14
ATOM 11368 C CA . TYR A 1 23 ? 1.173 -2.521 -1.140 1.00 0.00 314 TYR A CA 14
ATOM 11369 C C . TYR A 1 23 ? -0.265 -2.881 -1.465 1.00 0.00 314 TYR A C 14
ATOM 11370 O O . TYR A 1 23 ? -0.762 -2.581 -2.550 1.00 0.00 314 TYR A O 14
ATOM 11387 N N . PHE A 1 24 ? -0.928 -3.527 -0.519 1.00 0.00 315 PHE A N 14
ATOM 11388 C CA . PHE A 1 24 ? -2.311 -3.917 -0.702 1.00 0.00 315 PHE A CA 14
ATOM 11389 C C . PHE A 1 24 ? -3.198 -3.275 0.352 1.00 0.00 315 PHE A C 14
ATOM 11390 O O . PHE A 1 24 ? -2.840 -3.210 1.529 1.00 0.00 315 PHE A O 14
ATOM 11406 N N . VAL A 1 25 ? -4.357 -2.803 -0.085 1.00 0.00 316 VAL A N 14
ATOM 11407 C CA . VAL A 1 25 ? -5.304 -2.152 0.805 1.00 0.00 316 VAL A CA 14
ATOM 11408 C C . VAL A 1 25 ? -6.564 -2.995 0.977 1.00 0.00 316 VAL A C 14
ATOM 11409 O O . VAL A 1 25 ? -7.264 -3.288 0.008 1.00 0.00 316 VAL A O 14
ATOM 11422 N N . ASP A 1 26 ? -6.842 -3.384 2.219 1.00 0.00 317 ASP A N 14
ATOM 11423 C CA . ASP A 1 26 ? -8.016 -4.195 2.526 1.00 0.00 317 ASP A CA 14
ATOM 11424 C C . ASP A 1 26 ? -9.188 -3.319 2.950 1.00 0.00 317 ASP A C 14
ATOM 11425 O O . ASP A 1 26 ? -9.096 -2.589 3.929 1.00 0.00 317 ASP A O 14
ATOM 11433 N N . HIS A 1 27 ? -10.286 -3.396 2.208 1.00 0.00 318 HIS A N 14
ATOM 11434 C CA . HIS A 1 27 ? -11.478 -2.613 2.521 1.00 0.00 318 HIS A CA 14
ATOM 11435 C C . HIS A 1 27 ? -12.374 -3.364 3.500 1.00 0.00 318 HIS A C 14
ATOM 11436 O O . HIS A 1 27 ? -13.180 -2.759 4.206 1.00 0.00 318 HIS A O 14
ATOM 11449 N N . ASN A 1 28 ? -12.231 -4.688 3.540 1.00 0.00 319 ASN A N 14
ATOM 11450 C CA . ASN A 1 28 ? -13.018 -5.508 4.452 1.00 0.00 319 ASN A CA 14
ATOM 11451 C C . ASN A 1 28 ? -12.520 -5.318 5.879 1.00 0.00 319 ASN A C 14
ATOM 11452 O O . ASN A 1 28 ? -13.292 -5.383 6.836 1.00 0.00 319 ASN A O 14
ATOM 11462 N N . ASN A 1 29 ? -11.219 -5.081 6.007 1.00 0.00 320 ASN A N 14
ATOM 11463 C CA . ASN A 1 29 ? -10.597 -4.867 7.307 1.00 0.00 320 ASN A CA 14
ATOM 11464 C C . ASN A 1 29 ? -10.153 -3.416 7.453 1.00 0.00 320 ASN A C 14
ATOM 11465 O O . ASN A 1 29 ? -10.041 -2.899 8.564 1.00 0.00 320 ASN A O 14
ATOM 11475 N N . ARG A 1 30 ? -9.896 -2.764 6.321 1.00 0.00 321 ARG A N 14
ATOM 11476 C CA . ARG A 1 30 ? -9.467 -1.371 6.324 1.00 0.00 321 ARG A CA 14
ATOM 11477 C C . ARG A 1 30 ? -8.047 -1.247 6.863 1.00 0.00 321 ARG A C 14
ATOM 11478 O O . ARG A 1 30 ? -7.785 -0.501 7.806 1.00 0.00 321 ARG A O 14
ATOM 11496 N N . THR A 1 31 ? -7.134 -1.995 6.245 1.00 0.00 322 THR A N 14
ATOM 11497 C CA . THR A 1 31 ? -5.730 -1.992 6.638 1.00 0.00 322 THR A CA 14
ATOM 11498 C C . THR A 1 31 ? -4.825 -2.055 5.413 1.00 0.00 322 THR A C 14
ATOM 11499 O O . THR A 1 31 ? -5.265 -1.795 4.294 1.00 0.00 322 THR A O 14
ATOM 11510 N N . THR A 1 32 ? -3.560 -2.405 5.627 1.00 0.00 323 THR A N 14
ATOM 11511 C CA . THR A 1 32 ? -2.600 -2.490 4.531 1.00 0.00 323 THR A CA 14
ATOM 11512 C C . THR A 1 32 ? -1.606 -3.625 4.736 1.00 0.00 323 THR A C 14
ATOM 11513 O O . THR A 1 32 ? -1.547 -4.233 5.805 1.00 0.00 323 THR A O 14
ATOM 11524 N N . GLN A 1 33 ? -0.828 -3.905 3.695 1.00 0.00 324 GLN A N 14
ATOM 11525 C CA . GLN A 1 33 ? 0.184 -4.954 3.749 1.00 0.00 324 GLN A CA 14
ATOM 11526 C C . GLN A 1 33 ? 0.857 -5.131 2.392 1.00 0.00 324 GLN A C 14
ATOM 11527 O O . GLN A 1 33 ? 0.189 -5.235 1.364 1.00 0.00 324 GLN A O 14
ATOM 11539 N N . PHE A 1 34 ? 2.186 -5.170 2.400 1.00 0.00 325 PHE A N 14
ATOM 11540 C CA . PHE A 1 34 ? 2.956 -5.337 1.173 1.00 0.00 325 PHE A CA 14
ATOM 11541 C C . PHE A 1 34 ? 2.724 -6.714 0.563 1.00 0.00 325 PHE A C 14
ATOM 11542 O O . PHE A 1 34 ? 3.100 -6.965 -0.582 1.00 0.00 325 PHE A O 14
ATOM 11558 N N . THR A 1 35 ? 2.105 -7.604 1.329 1.00 0.00 326 THR A N 14
ATOM 11559 C CA . THR A 1 35 ? 1.834 -8.948 0.857 1.00 0.00 326 THR A CA 14
ATOM 11560 C C . THR A 1 35 ? 0.547 -9.010 0.048 1.00 0.00 326 THR A C 14
ATOM 11561 O O . THR A 1 35 ? -0.392 -8.254 0.293 1.00 0.00 326 THR A O 14
ATOM 11572 N N . ASP A 1 36 ? 0.512 -9.920 -0.920 1.00 0.00 327 ASP A N 14
ATOM 11573 C CA . ASP A 1 36 ? -0.663 -10.092 -1.758 1.00 0.00 327 ASP A CA 14
ATOM 11574 C C . ASP A 1 36 ? -1.538 -11.211 -1.197 1.00 0.00 327 ASP A C 14
ATOM 11575 O O . ASP A 1 36 ? -1.122 -12.369 -1.172 1.00 0.00 327 ASP A O 14
ATOM 11583 N N . PRO A 1 37 ? -2.763 -10.893 -0.741 1.00 0.00 328 PRO A N 14
ATOM 11584 C CA . PRO A 1 37 ? -3.670 -11.891 -0.171 1.00 0.00 328 PRO A CA 14
ATOM 11585 C C . PRO A 1 37 ? -3.775 -13.125 -1.050 1.00 0.00 328 PRO A C 14
ATOM 11586 O O . PRO A 1 37 ? -3.984 -14.235 -0.560 1.00 0.00 328 PRO A O 14
ATOM 11594 N N . ARG A 1 38 ? -3.627 -12.925 -2.353 1.00 0.00 329 ARG A N 14
ATOM 11595 C CA . ARG A 1 38 ? -3.697 -14.025 -3.298 1.00 0.00 329 ARG A CA 14
ATOM 11596 C C . ARG A 1 38 ? -2.663 -15.092 -2.949 1.00 0.00 329 ARG A C 14
ATOM 11597 O O . ARG A 1 38 ? -2.843 -16.271 -3.252 1.00 0.00 329 ARG A O 14
ATOM 11615 N N . LEU A 1 39 ? -1.580 -14.662 -2.307 1.00 0.00 330 LEU A N 14
ATOM 11616 C CA . LEU A 1 39 ? -0.511 -15.570 -1.908 1.00 0.00 330 LEU A CA 14
ATOM 11617 C C . LEU A 1 39 ? -1.016 -16.596 -0.898 1.00 0.00 330 LEU A C 14
ATOM 11618 O O . LEU A 1 39 ? -0.829 -17.800 -1.074 1.00 0.00 330 LEU A O 14
ATOM 11633 N N . SER A 1 40 ? -1.658 -16.110 0.159 1.00 0.00 331 SER A N 14
ATOM 11634 C CA . SER A 1 40 ? -2.191 -16.983 1.198 1.00 0.00 331 SER A CA 14
ATOM 11635 C C . SER A 1 40 ? -3.645 -16.639 1.505 1.00 0.00 331 SER A C 14
ATOM 11636 O O . SER A 1 40 ? -3.987 -15.475 1.715 1.00 0.00 331 SER A O 14
ATOM 11643 N N . ALA A 1 41 ? -4.497 -17.658 1.528 1.00 0.00 332 ALA A N 14
ATOM 11644 C CA . ALA A 1 41 ? -5.914 -17.466 1.807 1.00 0.00 332 ALA A CA 14
ATOM 11645 C C . ALA A 1 41 ? -6.605 -18.799 2.068 1.00 0.00 332 ALA A C 14
ATOM 11646 O O . ALA A 1 41 ? -5.968 -19.852 2.055 1.00 0.00 332 ALA A O 14
ATOM 11653 N N . ASN A 1 42 ? -7.911 -18.747 2.305 1.00 0.00 333 ASN A N 14
ATOM 11654 C CA . ASN A 1 42 ? -8.687 -19.953 2.569 1.00 0.00 333 ASN A CA 14
ATOM 11655 C C . ASN A 1 42 ? -8.640 -20.904 1.376 1.00 0.00 333 ASN A C 14
ATOM 11656 O O . ASN A 1 42 ? -8.196 -22.057 1.558 1.00 0.00 333 ASN A O 14
ATOM 11667 N N . GLY B 2 1 ? 16.612 4.563 5.173 1.00 0.00 198 GLY B N 14
ATOM 11668 C CA . GLY B 2 1 ? 15.881 5.234 6.284 1.00 0.00 198 GLY B CA 14
ATOM 11669 C C . GLY B 2 1 ? 15.178 4.245 7.195 1.00 0.00 198 GLY B C 14
ATOM 11670 O O . GLY B 2 1 ? 15.471 4.183 8.389 1.00 0.00 198 GLY B O 14
ATOM 11676 N N . PRO B 2 2 ? 14.237 3.454 6.654 1.00 0.00 199 PRO B N 14
ATOM 11677 C CA . PRO B 2 2 ? 13.494 2.463 7.434 1.00 0.00 199 PRO B CA 14
ATOM 11678 C C . PRO B 2 2 ? 14.305 1.195 7.678 1.00 0.00 199 PRO B C 14
ATOM 11679 O O . PRO B 2 2 ? 13.963 0.122 7.182 1.00 0.00 199 PRO B O 14
ATOM 11687 N N . LEU B 2 3 ? 15.379 1.327 8.448 1.00 0.00 200 LEU B N 14
ATOM 11688 C CA . LEU B 2 3 ? 16.241 0.191 8.758 1.00 0.00 200 LEU B CA 14
ATOM 11689 C C . LEU B 2 3 ? 15.420 -0.994 9.256 1.00 0.00 200 LEU B C 14
ATOM 11690 O O . LEU B 2 3 ? 14.999 -1.030 10.412 1.00 0.00 200 LEU B O 14
ATOM 11705 N N . GLY B 2 4 ? 15.198 -1.963 8.374 1.00 0.00 201 GLY B N 14
ATOM 11706 C CA . GLY B 2 4 ? 14.429 -3.137 8.740 1.00 0.00 201 GLY B CA 14
ATOM 11707 C C . GLY B 2 4 ? 14.279 -4.112 7.589 1.00 0.00 201 GLY B C 14
ATOM 11708 O O . GLY B 2 4 ? 14.522 -3.761 6.434 1.00 0.00 201 GLY B O 14
ATOM 11712 N N . SER B 2 5 ? 13.879 -5.339 7.905 1.00 0.00 202 SER B N 14
ATOM 11713 C CA . SER B 2 5 ? 13.697 -6.368 6.887 1.00 0.00 202 SER B CA 14
ATOM 11714 C C . SER B 2 5 ? 12.346 -7.057 7.046 1.00 0.00 202 SER B C 14
ATOM 11715 O O . SER B 2 5 ? 12.245 -8.106 7.683 1.00 0.00 202 SER B O 14
ATOM 11722 N N . GLU B 2 6 ? 11.311 -6.462 6.464 1.00 0.00 203 GLU B N 14
ATOM 11723 C CA . GLU B 2 6 ? 9.966 -7.021 6.543 1.00 0.00 203 GLU B CA 14
ATOM 11724 C C . GLU B 2 6 ? 9.058 -6.414 5.479 1.00 0.00 203 GLU B C 14
ATOM 11725 O O . GLU B 2 6 ? 9.429 -5.453 4.806 1.00 0.00 203 GLU B O 14
ATOM 11735 N N . LEU B 2 7 ? 7.867 -6.985 5.332 1.00 0.00 204 LEU B N 14
ATOM 11736 C CA . LEU B 2 7 ? 6.904 -6.501 4.350 1.00 0.00 204 LEU B CA 14
ATOM 11737 C C . LEU B 2 7 ? 5.537 -6.281 4.991 1.00 0.00 204 LEU B C 14
ATOM 11738 O O . LEU B 2 7 ? 4.501 -6.515 4.368 1.00 0.00 204 LEU B O 14
ATOM 11753 N N . GLU B 2 8 ? 5.543 -5.835 6.242 1.00 0.00 205 GLU B N 14
ATOM 11754 C CA . GLU B 2 8 ? 4.307 -5.571 6.970 1.00 0.00 205 GLU B CA 14
ATOM 11755 C C . GLU B 2 8 ? 4.451 -4.339 7.866 1.00 0.00 205 GLU B C 14
ATOM 11756 O O . GLU B 2 8 ? 3.645 -4.123 8.772 1.00 0.00 205 GLU B O 14
ATOM 11766 N N . SER B 2 9 ? 5.480 -3.535 7.606 1.00 0.00 206 SER B N 14
ATOM 11767 C CA . SER B 2 9 ? 5.734 -2.329 8.391 1.00 0.00 206 SER B CA 14
ATOM 11768 C C . SER B 2 9 ? 5.588 -1.051 7.556 1.00 0.00 206 SER B C 14
ATOM 11769 O O . SER B 2 9 ? 4.838 -0.149 7.930 1.00 0.00 206 SER B O 14
ATOM 11776 N N . PRO B 2 10 ? 6.300 -0.950 6.415 1.00 0.00 207 PRO B N 14
ATOM 11777 C CA . PRO B 2 10 ? 6.252 0.232 5.553 1.00 0.00 207 PRO B CA 14
ATOM 11778 C C . PRO B 2 10 ? 4.903 0.477 4.868 1.00 0.00 207 PRO B C 14
ATOM 11779 O O . PRO B 2 10 ? 4.549 1.637 4.648 1.00 0.00 207 PRO B O 14
ATOM 11787 N N . PRO B 2 11 ? 4.121 -0.572 4.501 1.00 0.00 208 PRO B N 14
ATOM 11788 C CA . PRO B 2 11 ? 2.837 -0.374 3.843 1.00 0.00 208 PRO B CA 14
ATOM 11789 C C . PRO B 2 11 ? 2.053 0.793 4.428 1.00 0.00 208 PRO B C 14
ATOM 11790 O O . PRO B 2 11 ? 1.706 0.775 5.608 1.00 0.00 208 PRO B O 14
ATOM 11798 N N . PRO B 2 12 ? 1.809 1.843 3.625 1.00 0.00 209 PRO B N 14
ATOM 11799 C CA . PRO B 2 12 ? 1.044 3.013 4.052 1.00 0.00 209 PRO B CA 14
ATOM 11800 C C . PRO B 2 12 ? -0.240 2.624 4.779 1.00 0.00 209 PRO B C 14
ATOM 11801 O O . PRO B 2 12 ? -0.484 1.450 5.045 1.00 0.00 209 PRO B O 14
ATOM 11809 N N . PRO B 2 13 ? -1.103 3.601 5.078 1.00 0.00 210 PRO B N 14
ATOM 11810 C CA . PRO B 2 13 ? -2.341 3.356 5.780 1.00 0.00 210 PRO B CA 14
ATOM 11811 C C . PRO B 2 13 ? -3.481 3.090 4.818 1.00 0.00 210 PRO B C 14
ATOM 11812 O O . PRO B 2 13 ? -3.340 3.272 3.609 1.00 0.00 210 PRO B O 14
ATOM 11820 N N . TYR B 2 14 ? -4.608 2.662 5.351 1.00 0.00 211 TYR B N 14
ATOM 11821 C CA . TYR B 2 14 ? -5.764 2.382 4.524 1.00 0.00 211 TYR B CA 14
ATOM 11822 C C . TYR B 2 14 ? -6.229 3.662 3.833 1.00 0.00 211 TYR B C 14
ATOM 11823 O O . TYR B 2 14 ? -5.806 3.962 2.716 1.00 0.00 211 TYR B O 14
ATOM 11840 N N . SER B 2 15 ? -7.101 4.414 4.500 1.00 0.00 212 SER B N 14
ATOM 11841 C CA . SER B 2 15 ? -7.613 5.672 3.960 1.00 0.00 212 SER B CA 14
ATOM 11842 C C . SER B 2 15 ? -8.128 5.527 2.523 1.00 0.00 212 SER B C 14
ATOM 11843 O O . SER B 2 15 ? -8.266 6.522 1.814 1.00 0.00 212 SER B O 14
ATOM 11850 N N . ARG B 2 16 ? -8.426 4.296 2.110 1.00 0.00 213 ARG B N 14
ATOM 11851 C CA . ARG B 2 16 ? -8.936 4.031 0.764 1.00 0.00 213 ARG B CA 14
ATOM 11852 C C . ARG B 2 16 ? -7.939 4.403 -0.340 1.00 0.00 213 ARG B C 14
ATOM 11853 O O . ARG B 2 16 ? -7.473 3.536 -1.078 1.00 0.00 213 ARG B O 14
ATOM 11871 N N . TYR B 2 17 ? -7.616 5.689 -0.449 1.00 0.00 214 TYR B N 14
ATOM 11872 C CA . TYR B 2 17 ? -6.709 6.173 -1.486 1.00 0.00 214 TYR B CA 14
ATOM 11873 C C . TYR B 2 17 ? -5.269 5.731 -1.239 1.00 0.00 214 TYR B C 14
ATOM 11874 O O . TYR B 2 17 ? -4.945 5.199 -0.178 1.00 0.00 214 TYR B O 14
ATOM 11891 N N . PRO B 2 18 ? -4.386 5.951 -2.232 1.00 0.00 215 PRO B N 14
ATOM 11892 C CA . PRO B 2 18 ? -2.981 5.578 -2.146 1.00 0.00 215 PRO B CA 14
ATOM 11893 C C . PRO B 2 18 ? -2.110 6.691 -1.588 1.00 0.00 215 PRO B C 14
ATOM 11894 O O . PRO B 2 18 ? -1.705 7.603 -2.309 1.00 0.00 215 PRO B O 14
ATOM 11902 N N . MET B 2 19 ? -1.828 6.609 -0.295 1.00 0.00 216 MET B N 14
ATOM 11903 C CA . MET B 2 19 ? -1.004 7.607 0.363 1.00 0.00 216 MET B CA 14
ATOM 11904 C C . MET B 2 19 ? 0.086 6.955 1.204 1.00 0.00 216 MET B C 14
ATOM 11905 O O . MET B 2 19 ? -0.193 6.227 2.152 1.00 0.00 216 MET B O 14
ATOM 11917 N N . ASP B 2 20 ? 1.332 7.207 0.827 1.00 0.00 217 ASP B N 14
ATOM 11918 C CA . ASP B 2 20 ? 2.478 6.654 1.540 1.00 0.00 217 ASP B CA 14
ATOM 11919 C C . ASP B 2 20 ? 2.420 7.009 3.022 1.00 0.00 217 ASP B C 14
ATOM 11920 O O . ASP B 2 20 ? 2.358 8.216 3.337 1.00 0.00 217 ASP B O 14
ATOM 11929 N N . GLY A 1 1 ? 7.739 -15.328 -6.546 1.00 0.00 292 GLY A N 15
ATOM 11930 C CA . GLY A 1 1 ? 8.259 -14.864 -7.863 1.00 0.00 292 GLY A CA 15
ATOM 11931 C C . GLY A 1 1 ? 7.319 -13.889 -8.548 1.00 0.00 292 GLY A C 15
ATOM 11932 O O . GLY A 1 1 ? 7.657 -12.719 -8.722 1.00 0.00 292 GLY A O 15
ATOM 11938 N N . PRO A 1 2 ? 6.121 -14.349 -8.947 1.00 0.00 293 PRO A N 15
ATOM 11939 C CA . PRO A 1 2 ? 5.132 -13.499 -9.619 1.00 0.00 293 PRO A CA 15
ATOM 11940 C C . PRO A 1 2 ? 4.605 -12.395 -8.708 1.00 0.00 293 PRO A C 15
ATOM 11941 O O . PRO A 1 2 ? 5.108 -12.196 -7.601 1.00 0.00 293 PRO A O 15
ATOM 11949 N N . LEU A 1 3 ? 3.591 -11.678 -9.180 1.00 0.00 294 LEU A N 15
ATOM 11950 C CA . LEU A 1 3 ? 2.996 -10.594 -8.409 1.00 0.00 294 LEU A CA 15
ATOM 11951 C C . LEU A 1 3 ? 1.476 -10.714 -8.382 1.00 0.00 294 LEU A C 15
ATOM 11952 O O . LEU A 1 3 ? 0.764 -9.711 -8.423 1.00 0.00 294 LEU A O 15
ATOM 11967 N N . GLY A 1 4 ? 0.984 -11.946 -8.315 1.00 0.00 295 GLY A N 15
ATOM 11968 C CA . GLY A 1 4 ? -0.449 -12.170 -8.283 1.00 0.00 295 GLY A CA 15
ATOM 11969 C C . GLY A 1 4 ? -1.171 -11.461 -9.411 1.00 0.00 295 GLY A C 15
ATOM 11970 O O . GLY A 1 4 ? -2.224 -10.859 -9.202 1.00 0.00 295 GLY A O 15
ATOM 11974 N N . SER A 1 5 ? -0.601 -11.532 -10.610 1.00 0.00 296 SER A N 15
ATOM 11975 C CA . SER A 1 5 ? -1.194 -10.891 -11.778 1.00 0.00 296 SER A CA 15
ATOM 11976 C C . SER A 1 5 ? -2.659 -11.284 -11.930 1.00 0.00 296 SER A C 15
ATOM 11977 O O . SER A 1 5 ? -2.980 -12.281 -12.579 1.00 0.00 296 SER A O 15
ATOM 11984 N N . GLY A 1 6 ? -3.544 -10.495 -11.330 1.00 0.00 297 GLY A N 15
ATOM 11985 C CA . GLY A 1 6 ? -4.965 -10.778 -11.411 1.00 0.00 297 GLY A CA 15
ATOM 11986 C C . GLY A 1 6 ? -5.787 -9.878 -10.507 1.00 0.00 297 GLY A C 15
ATOM 11987 O O . GLY A 1 6 ? -5.231 -9.046 -9.788 1.00 0.00 297 GLY A O 15
ATOM 11991 N N . PRO A 1 7 ? -7.122 -10.022 -10.523 1.00 0.00 298 PRO A N 15
ATOM 11992 C CA . PRO A 1 7 ? -8.012 -9.208 -9.695 1.00 0.00 298 PRO A CA 15
ATOM 11993 C C . PRO A 1 7 ? -8.019 -9.650 -8.235 1.00 0.00 298 PRO A C 15
ATOM 11994 O O . PRO A 1 7 ? -8.168 -10.835 -7.934 1.00 0.00 298 PRO A O 15
ATOM 12002 N N . LEU A 1 8 ? -7.854 -8.688 -7.333 1.00 0.00 299 LEU A N 15
ATOM 12003 C CA . LEU A 1 8 ? -7.844 -8.972 -5.904 1.00 0.00 299 LEU A CA 15
ATOM 12004 C C . LEU A 1 8 ? -9.239 -9.356 -5.419 1.00 0.00 299 LEU A C 15
ATOM 12005 O O . LEU A 1 8 ? -10.232 -9.103 -6.102 1.00 0.00 299 LEU A O 15
ATOM 12020 N N . PRO A 1 9 ? -9.335 -9.974 -4.228 1.00 0.00 300 PRO A N 15
ATOM 12021 C CA . PRO A 1 9 ? -10.622 -10.385 -3.658 1.00 0.00 300 PRO A CA 15
ATOM 12022 C C . PRO A 1 9 ? -11.597 -9.215 -3.558 1.00 0.00 300 PRO A C 15
ATOM 12023 O O . PRO A 1 9 ? -11.236 -8.073 -3.843 1.00 0.00 300 PRO A O 15
ATOM 12031 N N . PRO A 1 10 ? -12.847 -9.482 -3.146 1.00 0.00 301 PRO A N 15
ATOM 12032 C CA . PRO A 1 10 ? -13.873 -8.443 -3.016 1.00 0.00 301 PRO A CA 15
ATOM 12033 C C . PRO A 1 10 ? -13.654 -7.539 -1.805 1.00 0.00 301 PRO A C 15
ATOM 12034 O O . PRO A 1 10 ? -14.537 -7.401 -0.957 1.00 0.00 301 PRO A O 15
ATOM 12042 N N . GLY A 1 11 ? -12.477 -6.926 -1.728 1.00 0.00 302 GLY A N 15
ATOM 12043 C CA . GLY A 1 11 ? -12.178 -6.038 -0.620 1.00 0.00 302 GLY A CA 15
ATOM 12044 C C . GLY A 1 11 ? -10.782 -5.445 -0.696 1.00 0.00 302 GLY A C 15
ATOM 12045 O O . GLY A 1 11 ? -10.553 -4.326 -0.237 1.00 0.00 302 GLY A O 15
ATOM 12049 N N . TRP A 1 12 ? -9.848 -6.194 -1.274 1.00 0.00 303 TRP A N 15
ATOM 12050 C CA . TRP A 1 12 ? -8.469 -5.739 -1.393 1.00 0.00 303 TRP A CA 15
ATOM 12051 C C . TRP A 1 12 ? -8.236 -4.935 -2.664 1.00 0.00 303 TRP A C 15
ATOM 12052 O O . TRP A 1 12 ? -9.037 -4.971 -3.598 1.00 0.00 303 TRP A O 15
ATOM 12072 N N . GLU A 1 13 ? -7.124 -4.206 -2.680 1.00 0.00 304 GLU A N 15
ATOM 12073 C CA . GLU A 1 13 ? -6.741 -3.408 -3.835 1.00 0.00 304 GLU A CA 15
ATOM 12074 C C . GLU A 1 13 ? -5.244 -3.131 -3.821 1.00 0.00 304 GLU A C 15
ATOM 12075 O O . GLU A 1 13 ? -4.635 -3.009 -2.759 1.00 0.00 304 GLU A O 15
ATOM 12085 N N . ILE A 1 14 ? -4.657 -3.035 -5.006 1.00 0.00 305 ILE A N 15
ATOM 12086 C CA . ILE A 1 14 ? -3.229 -2.777 -5.129 1.00 0.00 305 ILE A CA 15
ATOM 12087 C C . ILE A 1 14 ? -2.949 -1.281 -5.225 1.00 0.00 305 ILE A C 15
ATOM 12088 O O . ILE A 1 14 ? -3.717 -0.530 -5.826 1.00 0.00 305 ILE A O 15
ATOM 12103 N N . ARG A 1 15 ? -1.839 -0.865 -4.632 1.00 0.00 306 ARG A N 15
ATOM 12104 C CA . ARG A 1 15 ? -1.439 0.536 -4.638 1.00 0.00 306 ARG A CA 15
ATOM 12105 C C . ARG A 1 15 ? 0.043 0.662 -4.304 1.00 0.00 306 ARG A C 15
ATOM 12106 O O . ARG A 1 15 ? 0.572 -0.125 -3.530 1.00 0.00 306 ARG A O 15
ATOM 12124 N N . ASN A 1 16 ? 0.714 1.647 -4.890 1.00 0.00 307 ASN A N 15
ATOM 12125 C CA . ASN A 1 16 ? 2.141 1.840 -4.639 1.00 0.00 307 ASN A CA 15
ATOM 12126 C C . ASN A 1 16 ? 2.382 2.948 -3.616 1.00 0.00 307 ASN A C 15
ATOM 12127 O O . ASN A 1 16 ? 1.533 3.815 -3.407 1.00 0.00 307 ASN A O 15
ATOM 12137 N N . THR A 1 17 ? 3.553 2.905 -2.982 1.00 0.00 308 THR A N 15
ATOM 12138 C CA . THR A 1 17 ? 3.925 3.886 -1.969 1.00 0.00 308 THR A CA 15
ATOM 12139 C C . THR A 1 17 ? 4.681 5.063 -2.582 1.00 0.00 308 THR A C 15
ATOM 12140 O O . THR A 1 17 ? 5.557 5.648 -1.945 1.00 0.00 308 THR A O 15
ATOM 12151 N N . ALA A 1 18 ? 4.341 5.407 -3.822 1.00 0.00 309 ALA A N 15
ATOM 12152 C CA . ALA A 1 18 ? 4.987 6.517 -4.517 1.00 0.00 309 ALA A CA 15
ATOM 12153 C C . ALA A 1 18 ? 6.411 6.158 -4.928 1.00 0.00 309 ALA A C 15
ATOM 12154 O O . ALA A 1 18 ? 6.728 6.103 -6.116 1.00 0.00 309 ALA A O 15
ATOM 12161 N N . THR A 1 19 ? 7.267 5.915 -3.940 1.00 0.00 310 THR A N 15
ATOM 12162 C CA . THR A 1 19 ? 8.657 5.561 -4.201 1.00 0.00 310 THR A CA 15
ATOM 12163 C C . THR A 1 19 ? 8.755 4.440 -5.229 1.00 0.00 310 THR A C 15
ATOM 12164 O O . THR A 1 19 ? 9.762 4.310 -5.927 1.00 0.00 310 THR A O 15
ATOM 12175 N N . GLY A 1 20 ? 7.704 3.633 -5.318 1.00 0.00 311 GLY A N 15
ATOM 12176 C CA . GLY A 1 20 ? 7.690 2.530 -6.260 1.00 0.00 311 GLY A CA 15
ATOM 12177 C C . GLY A 1 20 ? 7.361 1.202 -5.604 1.00 0.00 311 GLY A C 15
ATOM 12178 O O . GLY A 1 20 ? 7.132 0.206 -6.291 1.00 0.00 311 GLY A O 15
ATOM 12182 N N . ARG A 1 21 ? 7.335 1.181 -4.273 1.00 0.00 312 ARG A N 15
ATOM 12183 C CA . ARG A 1 21 ? 7.014 -0.034 -3.534 1.00 0.00 312 ARG A CA 15
ATOM 12184 C C . ARG A 1 21 ? 5.515 -0.234 -3.485 1.00 0.00 312 ARG A C 15
ATOM 12185 O O . ARG A 1 21 ? 4.761 0.700 -3.224 1.00 0.00 312 ARG A O 15
ATOM 12203 N N . VAL A 1 22 ? 5.087 -1.458 -3.733 1.00 0.00 313 VAL A N 15
ATOM 12204 C CA . VAL A 1 22 ? 3.667 -1.762 -3.741 1.00 0.00 313 VAL A CA 15
ATOM 12205 C C . VAL A 1 22 ? 3.147 -2.076 -2.369 1.00 0.00 313 VAL A C 15
ATOM 12206 O O . VAL A 1 22 ? 3.894 -2.239 -1.405 1.00 0.00 313 VAL A O 15
ATOM 12219 N N . TYR A 1 23 ? 1.839 -2.157 -2.313 1.00 0.00 314 TYR A N 15
ATOM 12220 C CA . TYR A 1 23 ? 1.153 -2.522 -1.113 1.00 0.00 314 TYR A CA 15
ATOM 12221 C C . TYR A 1 23 ? -0.303 -2.784 -1.407 1.00 0.00 314 TYR A C 15
ATOM 12222 O O . TYR A 1 23 ? -0.838 -2.337 -2.422 1.00 0.00 314 TYR A O 15
ATOM 12239 N N . PHE A 1 24 ? -0.941 -3.508 -0.516 1.00 0.00 315 PHE A N 15
ATOM 12240 C CA . PHE A 1 24 ? -2.324 -3.850 -0.689 1.00 0.00 315 PHE A CA 15
ATOM 12241 C C . PHE A 1 24 ? -3.175 -3.237 0.404 1.00 0.00 315 PHE A C 15
ATOM 12242 O O . PHE A 1 24 ? -2.768 -3.163 1.566 1.00 0.00 315 PHE A O 15
ATOM 12258 N N . VAL A 1 25 ? -4.359 -2.798 0.010 1.00 0.00 316 VAL A N 15
ATOM 12259 C CA . VAL A 1 25 ? -5.283 -2.157 0.923 1.00 0.00 316 VAL A CA 15
ATOM 12260 C C . VAL A 1 25 ? -6.523 -3.011 1.147 1.00 0.00 316 VAL A C 15
ATOM 12261 O O . VAL A 1 25 ? -7.223 -3.362 0.199 1.00 0.00 316 VAL A O 15
ATOM 12274 N N . ASP A 1 26 ? -6.786 -3.343 2.409 1.00 0.00 317 ASP A N 15
ATOM 12275 C CA . ASP A 1 26 ? -7.947 -4.151 2.760 1.00 0.00 317 ASP A CA 15
ATOM 12276 C C . ASP A 1 26 ? -9.127 -3.258 3.126 1.00 0.00 317 ASP A C 15
ATOM 12277 O O . ASP A 1 26 ? -9.126 -2.606 4.171 1.00 0.00 317 ASP A O 15
ATOM 12285 N N . HIS A 1 27 ? -10.131 -3.232 2.259 1.00 0.00 318 HIS A N 15
ATOM 12286 C CA . HIS A 1 27 ? -11.316 -2.415 2.484 1.00 0.00 318 HIS A CA 15
ATOM 12287 C C . HIS A 1 27 ? -12.286 -3.099 3.446 1.00 0.00 318 HIS A C 15
ATOM 12288 O O . HIS A 1 27 ? -13.148 -2.447 4.036 1.00 0.00 318 HIS A O 15
ATOM 12301 N N . ASN A 1 28 ? -12.143 -4.413 3.600 1.00 0.00 319 ASN A N 15
ATOM 12302 C CA . ASN A 1 28 ? -13.000 -5.169 4.505 1.00 0.00 319 ASN A CA 15
ATOM 12303 C C . ASN A 1 28 ? -12.558 -4.959 5.949 1.00 0.00 319 ASN A C 15
ATOM 12304 O O . ASN A 1 28 ? -13.377 -4.705 6.831 1.00 0.00 319 ASN A O 15
ATOM 12314 N N . ASN A 1 29 ? -11.252 -5.069 6.180 1.00 0.00 320 ASN A N 15
ATOM 12315 C CA . ASN A 1 29 ? -10.690 -4.882 7.513 1.00 0.00 320 ASN A CA 15
ATOM 12316 C C . ASN A 1 29 ? -10.167 -3.459 7.695 1.00 0.00 320 ASN A C 15
ATOM 12317 O O . ASN A 1 29 ? -9.962 -3.006 8.820 1.00 0.00 320 ASN A O 15
ATOM 12327 N N . ARG A 1 30 ? -9.949 -2.759 6.584 1.00 0.00 321 ARG A N 15
ATOM 12328 C CA . ARG A 1 30 ? -9.448 -1.391 6.633 1.00 0.00 321 ARG A CA 15
ATOM 12329 C C . ARG A 1 30 ? -7.999 -1.370 7.108 1.00 0.00 321 ARG A C 15
ATOM 12330 O O . ARG A 1 30 ? -7.672 -0.735 8.109 1.00 0.00 321 ARG A O 15
ATOM 12348 N N . THR A 1 31 ? -7.135 -2.072 6.380 1.00 0.00 322 THR A N 15
ATOM 12349 C CA . THR A 1 31 ? -5.721 -2.139 6.729 1.00 0.00 322 THR A CA 15
ATOM 12350 C C . THR A 1 31 ? -4.845 -2.128 5.484 1.00 0.00 322 THR A C 15
ATOM 12351 O O . THR A 1 31 ? -5.308 -1.818 4.386 1.00 0.00 322 THR A O 15
ATOM 12362 N N . THR A 1 32 ? -3.578 -2.472 5.666 1.00 0.00 323 THR A N 15
ATOM 12363 C CA . THR A 1 32 ? -2.628 -2.505 4.565 1.00 0.00 323 THR A CA 15
ATOM 12364 C C . THR A 1 32 ? -1.629 -3.640 4.746 1.00 0.00 323 THR A C 15
ATOM 12365 O O . THR A 1 32 ? -1.620 -4.312 5.777 1.00 0.00 323 THR A O 15
ATOM 12376 N N . GLN A 1 33 ? -0.790 -3.847 3.741 1.00 0.00 324 GLN A N 15
ATOM 12377 C CA . GLN A 1 33 ? 0.216 -4.904 3.796 1.00 0.00 324 GLN A CA 15
ATOM 12378 C C . GLN A 1 33 ? 1.054 -4.926 2.527 1.00 0.00 324 GLN A C 15
ATOM 12379 O O . GLN A 1 33 ? 0.580 -4.568 1.458 1.00 0.00 324 GLN A O 15
ATOM 12391 N N . PHE A 1 34 ? 2.303 -5.352 2.649 1.00 0.00 325 PHE A N 15
ATOM 12392 C CA . PHE A 1 34 ? 3.187 -5.453 1.494 1.00 0.00 325 PHE A CA 15
ATOM 12393 C C . PHE A 1 34 ? 3.114 -6.865 0.938 1.00 0.00 325 PHE A C 15
ATOM 12394 O O . PHE A 1 34 ? 4.130 -7.462 0.580 1.00 0.00 325 PHE A O 15
ATOM 12410 N N . THR A 1 35 ? 1.898 -7.391 0.872 1.00 0.00 326 THR A N 15
ATOM 12411 C CA . THR A 1 35 ? 1.672 -8.737 0.400 1.00 0.00 326 THR A CA 15
ATOM 12412 C C . THR A 1 35 ? 0.359 -8.841 -0.357 1.00 0.00 326 THR A C 15
ATOM 12413 O O . THR A 1 35 ? -0.613 -8.156 -0.036 1.00 0.00 326 THR A O 15
ATOM 12424 N N . ASP A 1 36 ? 0.333 -9.700 -1.365 1.00 0.00 327 ASP A N 15
ATOM 12425 C CA . ASP A 1 36 ? -0.868 -9.904 -2.153 1.00 0.00 327 ASP A CA 15
ATOM 12426 C C . ASP A 1 36 ? -1.681 -11.056 -1.571 1.00 0.00 327 ASP A C 15
ATOM 12427 O O . ASP A 1 36 ? -1.249 -12.207 -1.628 1.00 0.00 327 ASP A O 15
ATOM 12435 N N . PRO A 1 37 ? -2.864 -10.777 -0.993 1.00 0.00 328 PRO A N 15
ATOM 12436 C CA . PRO A 1 37 ? -3.709 -11.816 -0.405 1.00 0.00 328 PRO A CA 15
ATOM 12437 C C . PRO A 1 37 ? -3.845 -13.006 -1.340 1.00 0.00 328 PRO A C 15
ATOM 12438 O O . PRO A 1 37 ? -4.030 -14.141 -0.902 1.00 0.00 328 PRO A O 15
ATOM 12446 N N . ARG A 1 38 ? -3.748 -12.731 -2.634 1.00 0.00 329 ARG A N 15
ATOM 12447 C CA . ARG A 1 38 ? -3.850 -13.770 -3.642 1.00 0.00 329 ARG A CA 15
ATOM 12448 C C . ARG A 1 38 ? -2.688 -14.748 -3.511 1.00 0.00 329 ARG A C 15
ATOM 12449 O O . ARG A 1 38 ? -2.835 -15.945 -3.754 1.00 0.00 329 ARG A O 15
ATOM 12467 N N . LEU A 1 39 ? -1.531 -14.218 -3.126 1.00 0.00 330 LEU A N 15
ATOM 12468 C CA . LEU A 1 39 ? -0.330 -15.027 -2.956 1.00 0.00 330 LEU A CA 15
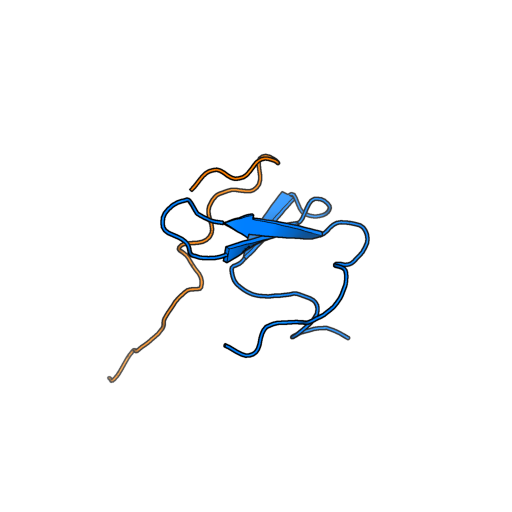ATOM 12469 C C . LEU A 1 39 ? -0.449 -15.930 -1.732 1.00 0.00 330 LEU A C 15
ATOM 12470 O O . LEU A 1 39 ? -0.661 -17.137 -1.857 1.00 0.00 330 LEU A O 15
ATOM 12485 N N . SER A 1 40 ? -0.314 -15.337 -0.550 1.00 0.00 331 SER A N 15
ATOM 12486 C CA . SER A 1 40 ? -0.405 -16.088 0.697 1.00 0.00 331 SER A CA 15
ATOM 12487 C C . SER A 1 40 ? -1.737 -15.826 1.390 1.00 0.00 331 SER A C 15
ATOM 12488 O O . SER A 1 40 ? -1.982 -14.731 1.897 1.00 0.00 331 SER A O 15
ATOM 12495 N N . ALA A 1 41 ? -2.597 -16.839 1.408 1.00 0.00 332 ALA A N 15
ATOM 12496 C CA . ALA A 1 41 ? -3.904 -16.720 2.040 1.00 0.00 332 ALA A CA 15
ATOM 12497 C C . ALA A 1 41 ? -4.296 -18.017 2.738 1.00 0.00 332 ALA A C 15
ATOM 12498 O O . ALA A 1 41 ? -3.544 -18.989 2.730 1.00 0.00 332 ALA A O 15
ATOM 12505 N N . ASN A 1 42 ? -5.481 -18.021 3.342 1.00 0.00 333 ASN A N 15
ATOM 12506 C CA . ASN A 1 42 ? -5.975 -19.198 4.048 1.00 0.00 333 ASN A CA 15
ATOM 12507 C C . ASN A 1 42 ? -6.164 -20.370 3.089 1.00 0.00 333 ASN A C 15
ATOM 12508 O O . ASN A 1 42 ? -6.646 -21.430 3.540 1.00 0.00 333 ASN A O 15
ATOM 12519 N N . GLY B 2 1 ? -3.632 -10.445 10.473 1.00 0.00 198 GLY B N 15
ATOM 12520 C CA . GLY B 2 1 ? -3.618 -9.206 11.298 1.00 0.00 198 GLY B CA 15
ATOM 12521 C C . GLY B 2 1 ? -2.477 -9.185 12.297 1.00 0.00 198 GLY B C 15
ATOM 12522 O O . GLY B 2 1 ? -1.717 -8.218 12.351 1.00 0.00 198 GLY B O 15
ATOM 12528 N N . PRO B 2 2 ? -2.333 -10.245 13.110 1.00 0.00 199 PRO B N 15
ATOM 12529 C CA . PRO B 2 2 ? -1.270 -10.336 14.113 1.00 0.00 199 PRO B CA 15
ATOM 12530 C C . PRO B 2 2 ? 0.096 -10.562 13.475 1.00 0.00 199 PRO B C 15
ATOM 12531 O O . PRO B 2 2 ? 1.115 -10.093 13.981 1.00 0.00 199 PRO B O 15
ATOM 12539 N N . LEU B 2 3 ? 0.109 -11.288 12.362 1.00 0.00 200 LEU B N 15
ATOM 12540 C CA . LEU B 2 3 ? 1.348 -11.579 11.654 1.00 0.00 200 LEU B CA 15
ATOM 12541 C C . LEU B 2 3 ? 1.348 -10.940 10.269 1.00 0.00 200 LEU B C 15
ATOM 12542 O O . LEU B 2 3 ? 0.311 -10.861 9.612 1.00 0.00 200 LEU B O 15
ATOM 12557 N N . GLY B 2 4 ? 2.518 -10.487 9.831 1.00 0.00 201 GLY B N 15
ATOM 12558 C CA . GLY B 2 4 ? 2.628 -9.862 8.526 1.00 0.00 201 GLY B CA 15
ATOM 12559 C C . GLY B 2 4 ? 3.460 -8.595 8.556 1.00 0.00 201 GLY B C 15
ATOM 12560 O O . GLY B 2 4 ? 3.025 -7.570 9.083 1.00 0.00 201 GLY B O 15
ATOM 12564 N N . SER B 2 5 ? 4.661 -8.663 7.989 1.00 0.00 202 SER B N 15
ATOM 12565 C CA . SER B 2 5 ? 5.555 -7.512 7.951 1.00 0.00 202 SER B CA 15
ATOM 12566 C C . SER B 2 5 ? 6.828 -7.837 7.177 1.00 0.00 202 SER B C 15
ATOM 12567 O O . SER B 2 5 ? 7.074 -8.991 6.824 1.00 0.00 202 SER B O 15
ATOM 12574 N N . GLU B 2 6 ? 7.636 -6.813 6.917 1.00 0.00 203 GLU B N 15
ATOM 12575 C CA . GLU B 2 6 ? 8.884 -6.991 6.184 1.00 0.00 203 GLU B CA 15
ATOM 12576 C C . GLU B 2 6 ? 9.965 -6.053 6.712 1.00 0.00 203 GLU B C 15
ATOM 12577 O O . GLU B 2 6 ? 10.989 -6.498 7.230 1.00 0.00 203 GLU B O 15
ATOM 12587 N N . LEU B 2 7 ? 9.730 -4.752 6.577 1.00 0.00 204 LEU B N 15
ATOM 12588 C CA . LEU B 2 7 ? 10.682 -3.750 7.042 1.00 0.00 204 LEU B CA 15
ATOM 12589 C C . LEU B 2 7 ? 10.007 -2.755 7.979 1.00 0.00 204 LEU B C 15
ATOM 12590 O O . LEU B 2 7 ? 9.827 -1.587 7.636 1.00 0.00 204 LEU B O 15
ATOM 12605 N N . GLU B 2 8 ? 9.635 -3.226 9.164 1.00 0.00 205 GLU B N 15
ATOM 12606 C CA . GLU B 2 8 ? 8.977 -2.378 10.153 1.00 0.00 205 GLU B CA 15
ATOM 12607 C C . GLU B 2 8 ? 7.553 -2.039 9.718 1.00 0.00 205 GLU B C 15
ATOM 12608 O O . GLU B 2 8 ? 6.989 -1.031 10.141 1.00 0.00 205 GLU B O 15
ATOM 12618 N N . SER B 2 9 ? 6.979 -2.888 8.871 1.00 0.00 206 SER B N 15
ATOM 12619 C CA . SER B 2 9 ? 5.622 -2.681 8.383 1.00 0.00 206 SER B CA 15
ATOM 12620 C C . SER B 2 9 ? 5.491 -1.331 7.678 1.00 0.00 206 SER B C 15
ATOM 12621 O O . SER B 2 9 ? 4.790 -0.437 8.152 1.00 0.00 206 SER B O 15
ATOM 12628 N N . PRO B 2 10 ? 6.171 -1.169 6.528 1.00 0.00 207 PRO B N 15
ATOM 12629 C CA . PRO B 2 10 ? 6.131 0.069 5.747 1.00 0.00 207 PRO B CA 15
ATOM 12630 C C . PRO B 2 10 ? 4.778 0.364 5.082 1.00 0.00 207 PRO B C 15
ATOM 12631 O O . PRO B 2 10 ? 4.434 1.536 4.930 1.00 0.00 207 PRO B O 15
ATOM 12639 N N . PRO B 2 11 ? 3.985 -0.661 4.656 1.00 0.00 208 PRO B N 15
ATOM 12640 C CA . PRO B 2 11 ? 2.700 -0.420 4.009 1.00 0.00 208 PRO B CA 15
ATOM 12641 C C . PRO B 2 11 ? 1.936 0.756 4.603 1.00 0.00 208 PRO B C 15
ATOM 12642 O O . PRO B 2 11 ? 1.605 0.742 5.789 1.00 0.00 208 PRO B O 15
ATOM 12650 N N . PRO B 2 12 ? 1.695 1.811 3.800 1.00 0.00 209 PRO B N 15
ATOM 12651 C CA . PRO B 2 12 ? 0.939 2.990 4.230 1.00 0.00 209 PRO B CA 15
ATOM 12652 C C . PRO B 2 12 ? -0.346 2.622 4.977 1.00 0.00 209 PRO B C 15
ATOM 12653 O O . PRO B 2 12 ? -0.584 1.457 5.279 1.00 0.00 209 PRO B O 15
ATOM 12661 N N . PRO B 2 13 ? -1.215 3.606 5.259 1.00 0.00 210 PRO B N 15
ATOM 12662 C CA . PRO B 2 13 ? -2.450 3.368 5.984 1.00 0.00 210 PRO B CA 15
ATOM 12663 C C . PRO B 2 13 ? -3.589 2.966 5.060 1.00 0.00 210 PRO B C 15
ATOM 12664 O O . PRO B 2 13 ? -3.454 3.013 3.837 1.00 0.00 210 PRO B O 15
ATOM 12672 N N . TYR B 2 14 ? -4.710 2.572 5.647 1.00 0.00 211 TYR B N 15
ATOM 12673 C CA . TYR B 2 14 ? -5.863 2.161 4.864 1.00 0.00 211 TYR B CA 15
ATOM 12674 C C . TYR B 2 14 ? -6.404 3.336 4.051 1.00 0.00 211 TYR B C 15
ATOM 12675 O O . TYR B 2 14 ? -6.046 3.514 2.888 1.00 0.00 211 TYR B O 15
ATOM 12692 N N . SER B 2 15 ? -7.263 4.138 4.678 1.00 0.00 212 SER B N 15
ATOM 12693 C CA . SER B 2 15 ? -7.862 5.290 4.014 1.00 0.00 212 SER B CA 15
ATOM 12694 C C . SER B 2 15 ? -8.663 4.847 2.793 1.00 0.00 212 SER B C 15
ATOM 12695 O O . SER B 2 15 ? -9.885 4.721 2.858 1.00 0.00 212 SER B O 15
ATOM 12702 N N . ARG B 2 16 ? -7.965 4.612 1.682 1.00 0.00 213 ARG B N 15
ATOM 12703 C CA . ARG B 2 16 ? -8.598 4.173 0.436 1.00 0.00 213 ARG B CA 15
ATOM 12704 C C . ARG B 2 16 ? -7.661 4.398 -0.746 1.00 0.00 213 ARG B C 15
ATOM 12705 O O . ARG B 2 16 ? -7.238 3.450 -1.406 1.00 0.00 213 ARG B O 15
ATOM 12723 N N . TYR B 2 17 ? -7.338 5.660 -1.003 1.00 0.00 214 TYR B N 15
ATOM 12724 C CA . TYR B 2 17 ? -6.450 6.020 -2.104 1.00 0.00 214 TYR B CA 15
ATOM 12725 C C . TYR B 2 17 ? -5.006 5.633 -1.789 1.00 0.00 214 TYR B C 15
ATOM 12726 O O . TYR B 2 17 ? -4.702 5.204 -0.677 1.00 0.00 214 TYR B O 15
ATOM 12743 N N . PRO B 2 18 ? -4.101 5.775 -2.771 1.00 0.00 215 PRO B N 15
ATOM 12744 C CA . PRO B 2 18 ? -2.694 5.438 -2.600 1.00 0.00 215 PRO B CA 15
ATOM 12745 C C . PRO B 2 18 ? -1.889 6.594 -2.024 1.00 0.00 215 PRO B C 15
ATOM 12746 O O . PRO B 2 18 ? -1.593 7.567 -2.718 1.00 0.00 215 PRO B O 15
ATOM 12754 N N . MET B 2 19 ? -1.537 6.476 -0.750 1.00 0.00 216 MET B N 15
ATOM 12755 C CA . MET B 2 19 ? -0.763 7.509 -0.079 1.00 0.00 216 MET B CA 15
ATOM 12756 C C . MET B 2 19 ? 0.426 6.900 0.651 1.00 0.00 216 MET B C 15
ATOM 12757 O O . MET B 2 19 ? 0.266 6.123 1.584 1.00 0.00 216 MET B O 15
ATOM 12769 N N . ASP B 2 20 ? 1.623 7.245 0.195 1.00 0.00 217 ASP B N 15
ATOM 12770 C CA . ASP B 2 20 ? 2.850 6.740 0.802 1.00 0.00 217 ASP B CA 15
ATOM 12771 C C . ASP B 2 20 ? 2.832 6.937 2.315 1.00 0.00 217 ASP B C 15
ATOM 12772 O O . ASP B 2 20 ? 3.536 6.181 3.017 1.00 0.00 217 ASP B O 15
ATOM 12781 N N . GLY A 1 1 ? -1.984 -7.777 -12.583 1.00 0.00 292 GLY A N 16
ATOM 12782 C CA . GLY A 1 1 ? -1.392 -7.882 -11.220 1.00 0.00 292 GLY A CA 16
ATOM 12783 C C . GLY A 1 1 ? 0.123 -7.972 -11.248 1.00 0.00 292 GLY A C 16
ATOM 12784 O O . GLY A 1 1 ? 0.700 -8.387 -12.253 1.00 0.00 292 GLY A O 16
ATOM 12790 N N . PRO A 1 2 ? 0.796 -7.589 -10.150 1.00 0.00 293 PRO A N 16
ATOM 12791 C CA . PRO A 1 2 ? 2.259 -7.633 -10.065 1.00 0.00 293 PRO A CA 16
ATOM 12792 C C . PRO A 1 2 ? 2.792 -9.060 -10.009 1.00 0.00 293 PRO A C 16
ATOM 12793 O O . PRO A 1 2 ? 3.718 -9.415 -10.740 1.00 0.00 293 PRO A O 16
ATOM 12801 N N . LEU A 1 3 ? 2.204 -9.873 -9.138 1.00 0.00 294 LEU A N 16
ATOM 12802 C CA . LEU A 1 3 ? 2.619 -11.264 -8.989 1.00 0.00 294 LEU A CA 16
ATOM 12803 C C . LEU A 1 3 ? 1.413 -12.201 -8.917 1.00 0.00 294 LEU A C 16
ATOM 12804 O O . LEU A 1 3 ? 1.550 -13.369 -8.554 1.00 0.00 294 LEU A O 16
ATOM 12819 N N . GLY A 1 4 ? 0.234 -11.689 -9.266 1.00 0.00 295 GLY A N 16
ATOM 12820 C CA . GLY A 1 4 ? -0.965 -12.506 -9.225 1.00 0.00 295 GLY A CA 16
ATOM 12821 C C . GLY A 1 4 ? -1.740 -12.467 -10.527 1.00 0.00 295 GLY A C 16
ATOM 12822 O O . GLY A 1 4 ? -2.128 -11.397 -10.996 1.00 0.00 295 GLY A O 16
ATOM 12826 N N . SER A 1 5 ? -1.968 -13.639 -11.111 1.00 0.00 296 SER A N 16
ATOM 12827 C CA . SER A 1 5 ? -2.703 -13.735 -12.366 1.00 0.00 296 SER A CA 16
ATOM 12828 C C . SER A 1 5 ? -4.206 -13.680 -12.121 1.00 0.00 296 SER A C 16
ATOM 12829 O O . SER A 1 5 ? -4.898 -14.696 -12.204 1.00 0.00 296 SER A O 16
ATOM 12836 N N . GLY A 1 6 ? -4.707 -12.487 -11.816 1.00 0.00 297 GLY A N 16
ATOM 12837 C CA . GLY A 1 6 ? -6.125 -12.321 -11.562 1.00 0.00 297 GLY A CA 16
ATOM 12838 C C . GLY A 1 6 ? -6.418 -11.134 -10.662 1.00 0.00 297 GLY A C 16
ATOM 12839 O O . GLY A 1 6 ? -5.549 -10.700 -9.905 1.00 0.00 297 GLY A O 16
ATOM 12843 N N . PRO A 1 7 ? -7.642 -10.585 -10.724 1.00 0.00 298 PRO A N 16
ATOM 12844 C CA . PRO A 1 7 ? -8.034 -9.436 -9.901 1.00 0.00 298 PRO A CA 16
ATOM 12845 C C . PRO A 1 7 ? -8.148 -9.791 -8.423 1.00 0.00 298 PRO A C 16
ATOM 12846 O O . PRO A 1 7 ? -8.567 -10.893 -8.069 1.00 0.00 298 PRO A O 16
ATOM 12854 N N . LEU A 1 8 ? -7.772 -8.849 -7.565 1.00 0.00 299 LEU A N 16
ATOM 12855 C CA . LEU A 1 8 ? -7.830 -9.059 -6.124 1.00 0.00 299 LEU A CA 16
ATOM 12856 C C . LEU A 1 8 ? -9.241 -9.440 -5.683 1.00 0.00 299 LEU A C 16
ATOM 12857 O O . LEU A 1 8 ? -10.212 -9.173 -6.391 1.00 0.00 299 LEU A O 16
ATOM 12872 N N . PRO A 1 9 ? -9.370 -10.074 -4.505 1.00 0.00 300 PRO A N 16
ATOM 12873 C CA . PRO A 1 9 ? -10.673 -10.489 -3.971 1.00 0.00 300 PRO A CA 16
ATOM 12874 C C . PRO A 1 9 ? -11.653 -9.320 -3.885 1.00 0.00 300 PRO A C 16
ATOM 12875 O O . PRO A 1 9 ? -11.353 -8.218 -4.343 1.00 0.00 300 PRO A O 16
ATOM 12883 N N . PRO A 1 10 ? -12.840 -9.543 -3.294 1.00 0.00 301 PRO A N 16
ATOM 12884 C CA . PRO A 1 10 ? -13.862 -8.506 -3.162 1.00 0.00 301 PRO A CA 16
ATOM 12885 C C . PRO A 1 10 ? -13.624 -7.591 -1.965 1.00 0.00 301 PRO A C 16
ATOM 12886 O O . PRO A 1 10 ? -14.464 -7.495 -1.069 1.00 0.00 301 PRO A O 16
ATOM 12894 N N . GLY A 1 11 ? -12.478 -6.920 -1.953 1.00 0.00 302 GLY A N 16
ATOM 12895 C CA . GLY A 1 11 ? -12.162 -6.021 -0.859 1.00 0.00 302 GLY A CA 16
ATOM 12896 C C . GLY A 1 11 ? -10.747 -5.479 -0.928 1.00 0.00 302 GLY A C 16
ATOM 12897 O O . GLY A 1 11 ? -10.477 -4.378 -0.449 1.00 0.00 302 GLY A O 16
ATOM 12901 N N . TRP A 1 12 ? -9.843 -6.249 -1.522 1.00 0.00 303 TRP A N 16
ATOM 12902 C CA . TRP A 1 12 ? -8.451 -5.835 -1.639 1.00 0.00 303 TRP A CA 16
ATOM 12903 C C . TRP A 1 12 ? -8.204 -5.033 -2.910 1.00 0.00 303 TRP A C 16
ATOM 12904 O O . TRP A 1 12 ? -8.929 -5.160 -3.897 1.00 0.00 303 TRP A O 16
ATOM 12924 N N . GLU A 1 13 ? -7.168 -4.205 -2.866 1.00 0.00 304 GLU A N 16
ATOM 12925 C CA . GLU A 1 13 ? -6.788 -3.376 -4.001 1.00 0.00 304 GLU A CA 16
ATOM 12926 C C . GLU A 1 13 ? -5.297 -3.071 -3.958 1.00 0.00 304 GLU A C 16
ATOM 12927 O O . GLU A 1 13 ? -4.754 -2.738 -2.905 1.00 0.00 304 GLU A O 16
ATOM 12937 N N . ILE A 1 14 ? -4.639 -3.188 -5.104 1.00 0.00 305 ILE A N 16
ATOM 12938 C CA . ILE A 1 14 ? -3.208 -2.929 -5.185 1.00 0.00 305 ILE A CA 16
ATOM 12939 C C . ILE A 1 14 ? -2.924 -1.435 -5.265 1.00 0.00 305 ILE A C 16
ATOM 12940 O O . ILE A 1 14 ? -3.659 -0.679 -5.902 1.00 0.00 305 ILE A O 16
ATOM 12955 N N . ARG A 1 15 ? -1.846 -1.023 -4.613 1.00 0.00 306 ARG A N 16
ATOM 12956 C CA . ARG A 1 15 ? -1.436 0.371 -4.600 1.00 0.00 306 ARG A CA 16
ATOM 12957 C C . ARG A 1 15 ? 0.066 0.468 -4.369 1.00 0.00 306 ARG A C 16
ATOM 12958 O O . ARG A 1 15 ? 0.734 -0.546 -4.168 1.00 0.00 306 ARG A O 16
ATOM 12976 N N . ASN A 1 16 ? 0.599 1.680 -4.399 1.00 0.00 307 ASN A N 16
ATOM 12977 C CA . ASN A 1 16 ? 2.027 1.879 -4.196 1.00 0.00 307 ASN A CA 16
ATOM 12978 C C . ASN A 1 16 ? 2.295 2.999 -3.199 1.00 0.00 307 ASN A C 16
ATOM 12979 O O . ASN A 1 16 ? 1.447 3.863 -2.975 1.00 0.00 307 ASN A O 16
ATOM 12989 N N . THR A 1 17 ? 3.484 2.978 -2.603 1.00 0.00 308 THR A N 16
ATOM 12990 C CA . THR A 1 17 ? 3.865 3.985 -1.622 1.00 0.00 308 THR A CA 16
ATOM 12991 C C . THR A 1 17 ? 4.573 5.168 -2.279 1.00 0.00 308 THR A C 16
ATOM 12992 O O . THR A 1 17 ? 5.532 5.710 -1.731 1.00 0.00 308 THR A O 16
ATOM 13003 N N . ALA A 1 18 ? 4.095 5.565 -3.455 1.00 0.00 309 ALA A N 16
ATOM 13004 C CA . ALA A 1 18 ? 4.678 6.688 -4.181 1.00 0.00 309 ALA A CA 16
ATOM 13005 C C . ALA A 1 18 ? 6.044 6.332 -4.762 1.00 0.00 309 ALA A C 16
ATOM 13006 O O . ALA A 1 18 ? 6.190 6.166 -5.973 1.00 0.00 309 ALA A O 16
ATOM 13013 N N . THR A 1 19 ? 7.043 6.216 -3.890 1.00 0.00 310 THR A N 16
ATOM 13014 C CA . THR A 1 19 ? 8.403 5.887 -4.313 1.00 0.00 310 THR A CA 16
ATOM 13015 C C . THR A 1 19 ? 8.418 4.760 -5.343 1.00 0.00 310 THR A C 16
ATOM 13016 O O . THR A 1 19 ? 9.317 4.684 -6.181 1.00 0.00 310 THR A O 16
ATOM 13027 N N . GLY A 1 20 ? 7.420 3.887 -5.273 1.00 0.00 311 GLY A N 16
ATOM 13028 C CA . GLY A 1 20 ? 7.340 2.778 -6.205 1.00 0.00 311 GLY A CA 16
ATOM 13029 C C . GLY A 1 20 ? 6.861 1.502 -5.544 1.00 0.00 311 GLY A C 16
ATOM 13030 O O . GLY A 1 20 ? 6.103 0.735 -6.136 1.00 0.00 311 GLY A O 16
ATOM 13034 N N . ARG A 1 21 ? 7.305 1.274 -4.311 1.00 0.00 312 ARG A N 16
ATOM 13035 C CA . ARG A 1 21 ? 6.913 0.080 -3.563 1.00 0.00 312 ARG A CA 16
ATOM 13036 C C . ARG A 1 21 ? 5.409 -0.120 -3.611 1.00 0.00 312 ARG A C 16
ATOM 13037 O O . ARG A 1 21 ? 4.644 0.839 -3.717 1.00 0.00 312 ARG A O 16
ATOM 13055 N N . VAL A 1 22 ? 4.992 -1.375 -3.530 1.00 0.00 313 VAL A N 16
ATOM 13056 C CA . VAL A 1 22 ? 3.580 -1.704 -3.577 1.00 0.00 313 VAL A CA 16
ATOM 13057 C C . VAL A 1 22 ? 3.026 -2.017 -2.214 1.00 0.00 313 VAL A C 16
ATOM 13058 O O . VAL A 1 22 ? 3.737 -2.048 -1.213 1.00 0.00 313 VAL A O 16
ATOM 13071 N N . TYR A 1 23 ? 1.730 -2.253 -2.209 1.00 0.00 314 TYR A N 16
ATOM 13072 C CA . TYR A 1 23 ? 1.037 -2.654 -1.017 1.00 0.00 314 TYR A CA 16
ATOM 13073 C C . TYR A 1 23 ? -0.411 -2.962 -1.320 1.00 0.00 314 TYR A C 16
ATOM 13074 O O . TYR A 1 23 ? -0.978 -2.459 -2.291 1.00 0.00 314 TYR A O 16
ATOM 13091 N N . PHE A 1 24 ? -1.007 -3.795 -0.486 1.00 0.00 315 PHE A N 16
ATOM 13092 C CA . PHE A 1 24 ? -2.384 -4.180 -0.682 1.00 0.00 315 PHE A CA 16
ATOM 13093 C C . PHE A 1 24 ? -3.286 -3.568 0.372 1.00 0.00 315 PHE A C 16
ATOM 13094 O O . PHE A 1 24 ? -3.028 -3.663 1.572 1.00 0.00 315 PHE A O 16
ATOM 13110 N N . VAL A 1 25 ? -4.351 -2.939 -0.103 1.00 0.00 316 VAL A N 16
ATOM 13111 C CA . VAL A 1 25 ? -5.301 -2.268 0.766 1.00 0.00 316 VAL A CA 16
ATOM 13112 C C . VAL A 1 25 ? -6.534 -3.126 1.019 1.00 0.00 316 VAL A C 16
ATOM 13113 O O . VAL A 1 25 ? -7.245 -3.495 0.086 1.00 0.00 316 VAL A O 16
ATOM 13126 N N . ASP A 1 26 ? -6.785 -3.436 2.288 1.00 0.00 317 ASP A N 16
ATOM 13127 C CA . ASP A 1 26 ? -7.938 -4.245 2.667 1.00 0.00 317 ASP A CA 16
ATOM 13128 C C . ASP A 1 26 ? -9.125 -3.358 3.022 1.00 0.00 317 ASP A C 16
ATOM 13129 O O . ASP A 1 26 ? -9.156 -2.744 4.089 1.00 0.00 317 ASP A O 16
ATOM 13137 N N . HIS A 1 27 ? -10.101 -3.298 2.123 1.00 0.00 318 HIS A N 16
ATOM 13138 C CA . HIS A 1 27 ? -11.291 -2.483 2.339 1.00 0.00 318 HIS A CA 16
ATOM 13139 C C . HIS A 1 27 ? -12.251 -3.140 3.331 1.00 0.00 318 HIS A C 16
ATOM 13140 O O . HIS A 1 27 ? -13.195 -2.506 3.802 1.00 0.00 318 HIS A O 16
ATOM 13153 N N . ASN A 1 28 ? -12.010 -4.412 3.648 1.00 0.00 319 ASN A N 16
ATOM 13154 C CA . ASN A 1 28 ? -12.853 -5.135 4.592 1.00 0.00 319 ASN A CA 16
ATOM 13155 C C . ASN A 1 28 ? -12.401 -4.866 6.025 1.00 0.00 319 ASN A C 16
ATOM 13156 O O . ASN A 1 28 ? -13.187 -4.420 6.862 1.00 0.00 319 ASN A O 16
ATOM 13166 N N . ASN A 1 29 ? -11.129 -5.142 6.299 1.00 0.00 320 ASN A N 16
ATOM 13167 C CA . ASN A 1 29 ? -10.566 -4.925 7.627 1.00 0.00 320 ASN A CA 16
ATOM 13168 C C . ASN A 1 29 ? -10.103 -3.479 7.801 1.00 0.00 320 ASN A C 16
ATOM 13169 O O . ASN A 1 29 ? -9.868 -3.028 8.922 1.00 0.00 320 ASN A O 16
ATOM 13179 N N . ARG A 1 30 ? -9.966 -2.758 6.688 1.00 0.00 321 ARG A N 16
ATOM 13180 C CA . ARG A 1 30 ? -9.530 -1.366 6.726 1.00 0.00 321 ARG A CA 16
ATOM 13181 C C . ARG A 1 30 ? -8.076 -1.266 7.176 1.00 0.00 321 ARG A C 16
ATOM 13182 O O . ARG A 1 30 ? -7.761 -0.575 8.144 1.00 0.00 321 ARG A O 16
ATOM 13200 N N . THR A 1 31 ? -7.196 -1.964 6.465 1.00 0.00 322 THR A N 16
ATOM 13201 C CA . THR A 1 31 ? -5.774 -1.956 6.788 1.00 0.00 322 THR A CA 16
ATOM 13202 C C . THR A 1 31 ? -4.924 -2.076 5.530 1.00 0.00 322 THR A C 16
ATOM 13203 O O . THR A 1 31 ? -5.413 -1.889 4.418 1.00 0.00 322 THR A O 16
ATOM 13214 N N . THR A 1 32 ? -3.646 -2.390 5.715 1.00 0.00 323 THR A N 16
ATOM 13215 C CA . THR A 1 32 ? -2.729 -2.528 4.591 1.00 0.00 323 THR A CA 16
ATOM 13216 C C . THR A 1 32 ? -1.725 -3.650 4.830 1.00 0.00 323 THR A C 16
ATOM 13217 O O . THR A 1 32 ? -1.543 -4.109 5.958 1.00 0.00 323 THR A O 16
ATOM 13228 N N . GLN A 1 33 ? -1.079 -4.086 3.756 1.00 0.00 324 GLN A N 16
ATOM 13229 C CA . GLN A 1 33 ? -0.085 -5.147 3.834 1.00 0.00 324 GLN A CA 16
ATOM 13230 C C . GLN A 1 33 ? 0.621 -5.311 2.494 1.00 0.00 324 GLN A C 16
ATOM 13231 O O . GLN A 1 33 ? -0.023 -5.498 1.463 1.00 0.00 324 GLN A O 16
ATOM 13243 N N . PHE A 1 34 ? 1.946 -5.252 2.517 1.00 0.00 325 PHE A N 16
ATOM 13244 C CA . PHE A 1 34 ? 2.736 -5.387 1.300 1.00 0.00 325 PHE A CA 16
ATOM 13245 C C . PHE A 1 34 ? 2.485 -6.731 0.638 1.00 0.00 325 PHE A C 16
ATOM 13246 O O . PHE A 1 34 ? 2.775 -6.917 -0.542 1.00 0.00 325 PHE A O 16
ATOM 13262 N N . THR A 1 35 ? 1.942 -7.668 1.404 1.00 0.00 326 THR A N 16
ATOM 13263 C CA . THR A 1 35 ? 1.661 -8.992 0.893 1.00 0.00 326 THR A CA 16
ATOM 13264 C C . THR A 1 35 ? 0.372 -9.024 0.084 1.00 0.00 326 THR A C 16
ATOM 13265 O O . THR A 1 35 ? -0.554 -8.253 0.334 1.00 0.00 326 THR A O 16
ATOM 13276 N N . ASP A 1 36 ? 0.324 -9.927 -0.890 1.00 0.00 327 ASP A N 16
ATOM 13277 C CA . ASP A 1 36 ? -0.850 -10.081 -1.731 1.00 0.00 327 ASP A CA 16
ATOM 13278 C C . ASP A 1 36 ? -1.701 -11.245 -1.226 1.00 0.00 327 ASP A C 16
ATOM 13279 O O . ASP A 1 36 ? -1.230 -12.380 -1.174 1.00 0.00 327 ASP A O 16
ATOM 13287 N N . PRO A 1 37 ? -2.963 -10.986 -0.846 1.00 0.00 328 PRO A N 16
ATOM 13288 C CA . PRO A 1 37 ? -3.856 -12.030 -0.344 1.00 0.00 328 PRO A CA 16
ATOM 13289 C C . PRO A 1 37 ? -3.946 -13.198 -1.315 1.00 0.00 328 PRO A C 16
ATOM 13290 O O . PRO A 1 37 ? -4.272 -14.320 -0.930 1.00 0.00 328 PRO A O 16
ATOM 13298 N N . ARG A 1 38 ? -3.653 -12.919 -2.580 1.00 0.00 329 ARG A N 16
ATOM 13299 C CA . ARG A 1 38 ? -3.692 -13.940 -3.611 1.00 0.00 329 ARG A CA 16
ATOM 13300 C C . ARG A 1 38 ? -2.449 -14.825 -3.544 1.00 0.00 329 ARG A C 16
ATOM 13301 O O . ARG A 1 38 ? -2.462 -15.967 -4.003 1.00 0.00 329 ARG A O 16
ATOM 13319 N N . LEU A 1 39 ? -1.376 -14.288 -2.967 1.00 0.00 330 LEU A N 16
ATOM 13320 C CA . LEU A 1 39 ? -0.125 -15.027 -2.843 1.00 0.00 330 LEU A CA 16
ATOM 13321 C C . LEU A 1 39 ? 0.111 -15.464 -1.401 1.00 0.00 330 LEU A C 16
ATOM 13322 O O . LEU A 1 39 ? -0.807 -15.448 -0.580 1.00 0.00 330 LEU A O 16
ATOM 13337 N N . SER A 1 40 ? 1.346 -15.853 -1.098 1.00 0.00 331 SER A N 16
ATOM 13338 C CA . SER A 1 40 ? 1.701 -16.297 0.247 1.00 0.00 331 SER A CA 16
ATOM 13339 C C . SER A 1 40 ? 1.200 -15.309 1.296 1.00 0.00 331 SER A C 16
ATOM 13340 O O . SER A 1 40 ? 1.786 -14.243 1.492 1.00 0.00 331 SER A O 16
ATOM 13347 N N . ALA A 1 41 ? 0.112 -15.671 1.968 1.00 0.00 332 ALA A N 16
ATOM 13348 C CA . ALA A 1 41 ? -0.472 -14.816 2.993 1.00 0.00 332 ALA A CA 16
ATOM 13349 C C . ALA A 1 41 ? -0.590 -15.556 4.324 1.00 0.00 332 ALA A C 16
ATOM 13350 O O . ALA A 1 41 ? -1.686 -15.710 4.864 1.00 0.00 332 ALA A O 16
ATOM 13357 N N . ASN A 1 42 ? 0.545 -16.013 4.849 1.00 0.00 333 ASN A N 16
ATOM 13358 C CA . ASN A 1 42 ? 0.567 -16.736 6.119 1.00 0.00 333 ASN A CA 16
ATOM 13359 C C . ASN A 1 42 ? -0.252 -16.008 7.181 1.00 0.00 333 ASN A C 16
ATOM 13360 O O . ASN A 1 42 ? -0.358 -14.766 7.098 1.00 0.00 333 ASN A O 16
ATOM 13371 N N . GLY B 2 1 ? 12.456 -12.889 0.389 1.00 0.00 198 GLY B N 16
ATOM 13372 C CA . GLY B 2 1 ? 13.488 -13.955 0.517 1.00 0.00 198 GLY B CA 16
ATOM 13373 C C . GLY B 2 1 ? 13.128 -14.989 1.567 1.00 0.00 198 GLY B C 16
ATOM 13374 O O . GLY B 2 1 ? 12.893 -16.151 1.239 1.00 0.00 198 GLY B O 16
ATOM 13380 N N . PRO B 2 2 ? 13.076 -14.590 2.850 1.00 0.00 199 PRO B N 16
ATOM 13381 C CA . PRO B 2 2 ? 12.741 -15.502 3.947 1.00 0.00 199 PRO B CA 16
ATOM 13382 C C . PRO B 2 2 ? 11.264 -15.892 3.952 1.00 0.00 199 PRO B C 16
ATOM 13383 O O . PRO B 2 2 ? 10.877 -16.874 4.585 1.00 0.00 199 PRO B O 16
ATOM 13391 N N . LEU B 2 3 ? 10.445 -15.120 3.244 1.00 0.00 200 LEU B N 16
ATOM 13392 C CA . LEU B 2 3 ? 9.014 -15.394 3.171 1.00 0.00 200 LEU B CA 16
ATOM 13393 C C . LEU B 2 3 ? 8.396 -15.441 4.565 1.00 0.00 200 LEU B C 16
ATOM 13394 O O . LEU B 2 3 ? 7.768 -16.431 4.942 1.00 0.00 200 LEU B O 16
ATOM 13409 N N . GLY B 2 4 ? 8.576 -14.367 5.326 1.00 0.00 201 GLY B N 16
ATOM 13410 C CA . GLY B 2 4 ? 8.031 -14.311 6.670 1.00 0.00 201 GLY B CA 16
ATOM 13411 C C . GLY B 2 4 ? 7.200 -13.066 6.909 1.00 0.00 201 GLY B C 16
ATOM 13412 O O . GLY B 2 4 ? 5.973 -13.100 6.807 1.00 0.00 201 GLY B O 16
ATOM 13416 N N . SER B 2 5 ? 7.870 -11.964 7.229 1.00 0.00 202 SER B N 16
ATOM 13417 C CA . SER B 2 5 ? 7.187 -10.701 7.486 1.00 0.00 202 SER B CA 16
ATOM 13418 C C . SER B 2 5 ? 7.630 -9.627 6.497 1.00 0.00 202 SER B C 16
ATOM 13419 O O . SER B 2 5 ? 7.530 -8.432 6.778 1.00 0.00 202 SER B O 16
ATOM 13426 N N . GLU B 2 6 ? 8.117 -10.058 5.337 1.00 0.00 203 GLU B N 16
ATOM 13427 C CA . GLU B 2 6 ? 8.576 -9.131 4.309 1.00 0.00 203 GLU B CA 16
ATOM 13428 C C . GLU B 2 6 ? 9.700 -8.245 4.835 1.00 0.00 203 GLU B C 16
ATOM 13429 O O . GLU B 2 6 ? 10.879 -8.529 4.624 1.00 0.00 203 GLU B O 16
ATOM 13439 N N . LEU B 2 7 ? 9.326 -7.169 5.523 1.00 0.00 204 LEU B N 16
ATOM 13440 C CA . LEU B 2 7 ? 10.302 -6.237 6.077 1.00 0.00 204 LEU B CA 16
ATOM 13441 C C . LEU B 2 7 ? 9.620 -5.203 6.968 1.00 0.00 204 LEU B C 16
ATOM 13442 O O . LEU B 2 7 ? 9.409 -4.063 6.554 1.00 0.00 204 LEU B O 16
ATOM 13457 N N . GLU B 2 8 ? 9.276 -5.599 8.191 1.00 0.00 205 GLU B N 16
ATOM 13458 C CA . GLU B 2 8 ? 8.614 -4.689 9.117 1.00 0.00 205 GLU B CA 16
ATOM 13459 C C . GLU B 2 8 ? 7.201 -4.365 8.613 1.00 0.00 205 GLU B C 16
ATOM 13460 O O . GLU B 2 8 ? 6.521 -5.243 8.083 1.00 0.00 205 GLU B O 16
ATOM 13470 N N . SER B 2 9 ? 6.753 -3.115 8.769 1.00 0.00 206 SER B N 16
ATOM 13471 C CA . SER B 2 9 ? 5.424 -2.727 8.305 1.00 0.00 206 SER B CA 16
ATOM 13472 C C . SER B 2 9 ? 5.471 -1.414 7.523 1.00 0.00 206 SER B C 16
ATOM 13473 O O . SER B 2 9 ? 4.883 -0.417 7.941 1.00 0.00 206 SER B O 16
ATOM 13480 N N . PRO B 2 10 ? 6.173 -1.396 6.373 1.00 0.00 207 PRO B N 16
ATOM 13481 C CA . PRO B 2 10 ? 6.285 -0.202 5.536 1.00 0.00 207 PRO B CA 16
ATOM 13482 C C . PRO B 2 10 ? 4.969 0.233 4.883 1.00 0.00 207 PRO B C 16
ATOM 13483 O O . PRO B 2 10 ? 4.759 1.433 4.707 1.00 0.00 207 PRO B O 16
ATOM 13491 N N . PRO B 2 11 ? 4.059 -0.702 4.496 1.00 0.00 208 PRO B N 16
ATOM 13492 C CA . PRO B 2 11 ? 2.805 -0.331 3.862 1.00 0.00 208 PRO B CA 16
ATOM 13493 C C . PRO B 2 11 ? 2.180 0.925 4.454 1.00 0.00 208 PRO B C 16
ATOM 13494 O O . PRO B 2 11 ? 2.213 1.138 5.666 1.00 0.00 208 PRO B O 16
ATOM 13502 N N . PRO B 2 12 ? 1.598 1.771 3.594 1.00 0.00 209 PRO B N 16
ATOM 13503 C CA . PRO B 2 12 ? 0.955 2.994 4.030 1.00 0.00 209 PRO B CA 16
ATOM 13504 C C . PRO B 2 12 ? -0.309 2.664 4.820 1.00 0.00 209 PRO B C 16
ATOM 13505 O O . PRO B 2 12 ? -0.474 1.524 5.254 1.00 0.00 209 PRO B O 16
ATOM 13513 N N . PRO B 2 13 ? -1.227 3.624 5.033 1.00 0.00 210 PRO B N 16
ATOM 13514 C CA . PRO B 2 13 ? -2.441 3.362 5.774 1.00 0.00 210 PRO B CA 16
ATOM 13515 C C . PRO B 2 13 ? -3.590 2.955 4.864 1.00 0.00 210 PRO B C 16
ATOM 13516 O O . PRO B 2 13 ? -3.533 3.150 3.650 1.00 0.00 210 PRO B O 16
ATOM 13524 N N . TYR B 2 14 ? -4.633 2.389 5.455 1.00 0.00 211 TYR B N 16
ATOM 13525 C CA . TYR B 2 14 ? -5.790 1.959 4.690 1.00 0.00 211 TYR B CA 16
ATOM 13526 C C . TYR B 2 14 ? -6.391 3.147 3.942 1.00 0.00 211 TYR B C 16
ATOM 13527 O O . TYR B 2 14 ? -6.101 3.363 2.766 1.00 0.00 211 TYR B O 16
ATOM 13544 N N . SER B 2 15 ? -7.223 3.914 4.639 1.00 0.00 212 SER B N 16
ATOM 13545 C CA . SER B 2 15 ? -7.865 5.082 4.051 1.00 0.00 212 SER B CA 16
ATOM 13546 C C . SER B 2 15 ? -8.691 4.693 2.825 1.00 0.00 212 SER B C 16
ATOM 13547 O O . SER B 2 15 ? -9.903 4.509 2.923 1.00 0.00 212 SER B O 16
ATOM 13554 N N . ARG B 2 16 ? -8.029 4.566 1.674 1.00 0.00 213 ARG B N 16
ATOM 13555 C CA . ARG B 2 16 ? -8.706 4.196 0.428 1.00 0.00 213 ARG B CA 16
ATOM 13556 C C . ARG B 2 16 ? -7.823 4.489 -0.782 1.00 0.00 213 ARG B C 16
ATOM 13557 O O . ARG B 2 16 ? -7.702 3.665 -1.689 1.00 0.00 213 ARG B O 16
ATOM 13575 N N . TYR B 2 17 ? -7.211 5.670 -0.790 1.00 0.00 214 TYR B N 16
ATOM 13576 C CA . TYR B 2 17 ? -6.346 6.078 -1.891 1.00 0.00 214 TYR B CA 16
ATOM 13577 C C . TYR B 2 17 ? -4.901 5.644 -1.647 1.00 0.00 214 TYR B C 16
ATOM 13578 O O . TYR B 2 17 ? -4.573 5.129 -0.578 1.00 0.00 214 TYR B O 16
ATOM 13595 N N . PRO B 2 18 ? -4.017 5.847 -2.643 1.00 0.00 215 PRO B N 16
ATOM 13596 C CA . PRO B 2 18 ? -2.613 5.475 -2.539 1.00 0.00 215 PRO B CA 16
ATOM 13597 C C . PRO B 2 18 ? -1.762 6.578 -1.924 1.00 0.00 215 PRO B C 16
ATOM 13598 O O . PRO B 2 18 ? -1.258 7.452 -2.628 1.00 0.00 215 PRO B O 16
ATOM 13606 N N . MET B 2 19 ? -1.604 6.533 -0.605 1.00 0.00 216 MET B N 16
ATOM 13607 C CA . MET B 2 19 ? -0.813 7.532 0.100 1.00 0.00 216 MET B CA 16
ATOM 13608 C C . MET B 2 19 ? 0.199 6.881 1.031 1.00 0.00 216 MET B C 16
ATOM 13609 O O . MET B 2 19 ? -0.172 6.239 2.013 1.00 0.00 216 MET B O 16
ATOM 13621 N N . ASP B 2 20 ? 1.479 7.058 0.718 1.00 0.00 217 ASP B N 16
ATOM 13622 C CA . ASP B 2 20 ? 2.555 6.491 1.525 1.00 0.00 217 ASP B CA 16
ATOM 13623 C C . ASP B 2 20 ? 2.348 6.801 3.005 1.00 0.00 217 ASP B C 16
ATOM 13624 O O . ASP B 2 20 ? 1.569 7.729 3.312 1.00 0.00 217 ASP B O 16
ATOM 13633 N N . GLY A 1 1 ? -1.835 -10.183 -13.523 1.00 0.00 292 GLY A N 17
ATOM 13634 C CA . GLY A 1 1 ? -1.384 -9.405 -12.336 1.00 0.00 292 GLY A CA 17
ATOM 13635 C C . GLY A 1 1 ? 0.128 -9.366 -12.205 1.00 0.00 292 GLY A C 17
ATOM 13636 O O . GLY A 1 1 ? 0.840 -9.846 -13.088 1.00 0.00 292 GLY A O 17
ATOM 13642 N N . PRO A 1 2 ? 0.648 -8.794 -11.106 1.00 0.00 293 PRO A N 17
ATOM 13643 C CA . PRO A 1 2 ? 2.092 -8.699 -10.868 1.00 0.00 293 PRO A CA 17
ATOM 13644 C C . PRO A 1 2 ? 2.750 -10.071 -10.754 1.00 0.00 293 PRO A C 17
ATOM 13645 O O . PRO A 1 2 ? 3.771 -10.335 -11.388 1.00 0.00 293 PRO A O 17
ATOM 13653 N N . LEU A 1 3 ? 2.157 -10.940 -9.941 1.00 0.00 294 LEU A N 17
ATOM 13654 C CA . LEU A 1 3 ? 2.686 -12.285 -9.744 1.00 0.00 294 LEU A CA 17
ATOM 13655 C C . LEU A 1 3 ? 1.658 -13.179 -9.055 1.00 0.00 294 LEU A C 17
ATOM 13656 O O . LEU A 1 3 ? 1.967 -13.861 -8.079 1.00 0.00 294 LEU A O 17
ATOM 13671 N N . GLY A 1 4 ? 0.432 -13.169 -9.571 1.00 0.00 295 GLY A N 17
ATOM 13672 C CA . GLY A 1 4 ? -0.621 -13.982 -8.994 1.00 0.00 295 GLY A CA 17
ATOM 13673 C C . GLY A 1 4 ? -1.381 -14.774 -10.039 1.00 0.00 295 GLY A C 17
ATOM 13674 O O . GLY A 1 4 ? -0.943 -14.884 -11.185 1.00 0.00 295 GLY A O 17
ATOM 13678 N N . SER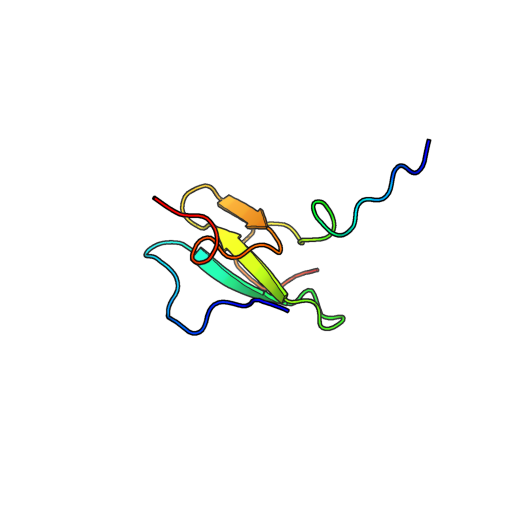 A 1 5 ? -2.523 -15.327 -9.645 1.00 0.00 296 SER A N 17
ATOM 13679 C CA . SER A 1 5 ? -3.347 -16.113 -10.557 1.00 0.00 296 SER A CA 17
ATOM 13680 C C . SER A 1 5 ? -4.352 -15.226 -11.282 1.00 0.00 296 SER A C 17
ATOM 13681 O O . SER A 1 5 ? -4.717 -15.492 -12.428 1.00 0.00 296 SER A O 17
ATOM 13688 N N . GLY A 1 6 ? -4.796 -14.169 -10.609 1.00 0.00 297 GLY A N 17
ATOM 13689 C CA . GLY A 1 6 ? -5.755 -13.258 -11.205 1.00 0.00 297 GLY A CA 17
ATOM 13690 C C . GLY A 1 6 ? -5.928 -11.988 -10.393 1.00 0.00 297 GLY A C 17
ATOM 13691 O O . GLY A 1 6 ? -5.035 -11.608 -9.636 1.00 0.00 297 GLY A O 17
ATOM 13695 N N . PRO A 1 7 ? -7.078 -11.306 -10.532 1.00 0.00 298 PRO A N 17
ATOM 13696 C CA . PRO A 1 7 ? -7.354 -10.066 -9.797 1.00 0.00 298 PRO A CA 17
ATOM 13697 C C . PRO A 1 7 ? -7.466 -10.298 -8.294 1.00 0.00 298 PRO A C 17
ATOM 13698 O O . PRO A 1 7 ? -7.415 -11.436 -7.826 1.00 0.00 298 PRO A O 17
ATOM 13706 N N . LEU A 1 8 ? -7.621 -9.213 -7.541 1.00 0.00 299 LEU A N 17
ATOM 13707 C CA . LEU A 1 8 ? -7.739 -9.299 -6.089 1.00 0.00 299 LEU A CA 17
ATOM 13708 C C . LEU A 1 8 ? -9.171 -9.631 -5.677 1.00 0.00 299 LEU A C 17
ATOM 13709 O O . LEU A 1 8 ? -10.118 -9.328 -6.401 1.00 0.00 299 LEU A O 17
ATOM 13724 N N . PRO A 1 9 ? -9.345 -10.258 -4.499 1.00 0.00 300 PRO A N 17
ATOM 13725 C CA . PRO A 1 9 ? -10.672 -10.625 -3.990 1.00 0.00 300 PRO A CA 17
ATOM 13726 C C . PRO A 1 9 ? -11.609 -9.422 -3.930 1.00 0.00 300 PRO A C 17
ATOM 13727 O O . PRO A 1 9 ? -11.204 -8.299 -4.232 1.00 0.00 300 PRO A O 17
ATOM 13735 N N . PRO A 1 10 ? -12.876 -9.639 -3.539 1.00 0.00 301 PRO A N 17
ATOM 13736 C CA . PRO A 1 10 ? -13.866 -8.563 -3.451 1.00 0.00 301 PRO A CA 17
ATOM 13737 C C . PRO A 1 10 ? -13.653 -7.664 -2.236 1.00 0.00 301 PRO A C 17
ATOM 13738 O O . PRO A 1 10 ? -14.552 -7.494 -1.412 1.00 0.00 301 PRO A O 17
ATOM 13746 N N . GLY A 1 11 ? -12.459 -7.090 -2.131 1.00 0.00 302 GLY A N 17
ATOM 13747 C CA . GLY A 1 11 ? -12.155 -6.209 -1.019 1.00 0.00 302 GLY A CA 17
ATOM 13748 C C . GLY A 1 11 ? -10.751 -5.642 -1.089 1.00 0.00 302 GLY A C 17
ATOM 13749 O O . GLY A 1 11 ? -10.508 -4.516 -0.657 1.00 0.00 302 GLY A O 17
ATOM 13753 N N . TRP A 1 12 ? -9.823 -6.422 -1.630 1.00 0.00 303 TRP A N 17
ATOM 13754 C CA . TRP A 1 12 ? -8.436 -5.991 -1.743 1.00 0.00 303 TRP A CA 17
ATOM 13755 C C . TRP A 1 12 ? -8.185 -5.218 -3.029 1.00 0.00 303 TRP A C 17
ATOM 13756 O O . TRP A 1 12 ? -8.843 -5.439 -4.046 1.00 0.00 303 TRP A O 17
ATOM 13776 N N . GLU A 1 13 ? -7.222 -4.308 -2.968 1.00 0.00 304 GLU A N 17
ATOM 13777 C CA . GLU A 1 13 ? -6.846 -3.505 -4.119 1.00 0.00 304 GLU A CA 17
ATOM 13778 C C . GLU A 1 13 ? -5.361 -3.191 -4.076 1.00 0.00 304 GLU A C 17
ATOM 13779 O O . GLU A 1 13 ? -4.813 -2.870 -3.021 1.00 0.00 304 GLU A O 17
ATOM 13789 N N . ILE A 1 14 ? -4.712 -3.287 -5.223 1.00 0.00 305 ILE A N 17
ATOM 13790 C CA . ILE A 1 14 ? -3.290 -3.011 -5.306 1.00 0.00 305 ILE A CA 17
ATOM 13791 C C . ILE A 1 14 ? -3.029 -1.513 -5.418 1.00 0.00 305 ILE A C 17
ATOM 13792 O O . ILE A 1 14 ? -3.725 -0.795 -6.136 1.00 0.00 305 ILE A O 17
ATOM 13807 N N . ARG A 1 15 ? -2.017 -1.062 -4.696 1.00 0.00 306 ARG A N 17
ATOM 13808 C CA . ARG A 1 15 ? -1.625 0.339 -4.697 1.00 0.00 306 ARG A CA 17
ATOM 13809 C C . ARG A 1 15 ? -0.128 0.437 -4.449 1.00 0.00 306 ARG A C 17
ATOM 13810 O O . ARG A 1 15 ? 0.457 -0.457 -3.852 1.00 0.00 306 ARG A O 17
ATOM 13828 N N . ASN A 1 16 ? 0.497 1.511 -4.906 1.00 0.00 307 ASN A N 17
ATOM 13829 C CA . ASN A 1 16 ? 1.939 1.665 -4.732 1.00 0.00 307 ASN A CA 17
ATOM 13830 C C . ASN A 1 16 ? 2.279 2.783 -3.753 1.00 0.00 307 ASN A C 17
ATOM 13831 O O . ASN A 1 16 ? 1.470 3.676 -3.503 1.00 0.00 307 ASN A O 17
ATOM 13841 N N . THR A 1 17 ? 3.493 2.724 -3.209 1.00 0.00 308 THR A N 17
ATOM 13842 C CA . THR A 1 17 ? 3.959 3.718 -2.249 1.00 0.00 308 THR A CA 17
ATOM 13843 C C . THR A 1 17 ? 4.666 4.881 -2.944 1.00 0.00 308 THR A C 17
ATOM 13844 O O . THR A 1 17 ? 5.655 5.408 -2.432 1.00 0.00 308 THR A O 17
ATOM 13855 N N . ALA A 1 18 ? 4.158 5.277 -4.107 1.00 0.00 309 ALA A N 17
ATOM 13856 C CA . ALA A 1 18 ? 4.748 6.378 -4.862 1.00 0.00 309 ALA A CA 17
ATOM 13857 C C . ALA A 1 18 ? 6.112 5.993 -5.427 1.00 0.00 309 ALA A C 17
ATOM 13858 O O . ALA A 1 18 ? 6.277 5.862 -6.640 1.00 0.00 309 ALA A O 17
ATOM 13865 N N . THR A 1 19 ? 7.087 5.813 -4.540 1.00 0.00 310 THR A N 17
ATOM 13866 C CA . THR A 1 19 ? 8.439 5.446 -4.949 1.00 0.00 310 THR A CA 17
ATOM 13867 C C . THR A 1 19 ? 8.424 4.297 -5.952 1.00 0.00 310 THR A C 17
ATOM 13868 O O . THR A 1 19 ? 9.231 4.261 -6.881 1.00 0.00 310 THR A O 17
ATOM 13879 N N . GLY A 1 20 ? 7.502 3.360 -5.758 1.00 0.00 311 GLY A N 17
ATOM 13880 C CA . GLY A 1 20 ? 7.401 2.224 -6.654 1.00 0.00 311 GLY A CA 17
ATOM 13881 C C . GLY A 1 20 ? 6.829 0.997 -5.972 1.00 0.00 311 GLY A C 17
ATOM 13882 O O . GLY A 1 20 ? 6.063 0.245 -6.576 1.00 0.00 311 GLY A O 17
ATOM 13886 N N . ARG A 1 21 ? 7.200 0.794 -4.711 1.00 0.00 312 ARG A N 17
ATOM 13887 C CA . ARG A 1 21 ? 6.716 -0.353 -3.945 1.00 0.00 312 ARG A CA 17
ATOM 13888 C C . ARG A 1 21 ? 5.216 -0.496 -4.065 1.00 0.00 312 ARG A C 17
ATOM 13889 O O . ARG A 1 21 ? 4.482 0.487 -4.162 1.00 0.00 312 ARG A O 17
ATOM 13907 N N . VAL A 1 22 ? 4.776 -1.740 -4.056 1.00 0.00 313 VAL A N 17
ATOM 13908 C CA . VAL A 1 22 ? 3.374 -2.051 -4.184 1.00 0.00 313 VAL A CA 17
ATOM 13909 C C . VAL A 1 22 ? 2.851 -2.785 -2.951 1.00 0.00 313 VAL A C 17
ATOM 13910 O O . VAL A 1 22 ? 3.364 -3.837 -2.568 1.00 0.00 313 VAL A O 17
ATOM 13923 N N . TYR A 1 23 ? 1.827 -2.208 -2.342 1.00 0.00 314 TYR A N 17
ATOM 13924 C CA . TYR A 1 23 ? 1.194 -2.785 -1.168 1.00 0.00 314 TYR A CA 17
ATOM 13925 C C . TYR A 1 23 ? -0.250 -3.139 -1.480 1.00 0.00 314 TYR A C 17
ATOM 13926 O O . TYR A 1 23 ? -0.771 -2.781 -2.537 1.00 0.00 314 TYR A O 17
ATOM 13943 N N . PHE A 1 24 ? -0.896 -3.840 -0.563 1.00 0.00 315 PHE A N 17
ATOM 13944 C CA . PHE A 1 24 ? -2.281 -4.227 -0.752 1.00 0.00 315 PHE A CA 17
ATOM 13945 C C . PHE A 1 24 ? -3.177 -3.538 0.261 1.00 0.00 315 PHE A C 17
ATOM 13946 O O . PHE A 1 24 ? -2.835 -3.425 1.437 1.00 0.00 315 PHE A O 17
ATOM 13962 N N . VAL A 1 25 ? -4.327 -3.081 -0.213 1.00 0.00 316 VAL A N 17
ATOM 13963 C CA . VAL A 1 25 ? -5.278 -2.375 0.628 1.00 0.00 316 VAL A CA 17
ATOM 13964 C C . VAL A 1 25 ? -6.504 -3.229 0.927 1.00 0.00 316 VAL A C 17
ATOM 13965 O O . VAL A 1 25 ? -7.219 -3.644 0.017 1.00 0.00 316 VAL A O 17
ATOM 13978 N N . ASP A 1 26 ? -6.744 -3.483 2.209 1.00 0.00 317 ASP A N 17
ATOM 13979 C CA . ASP A 1 26 ? -7.892 -4.277 2.629 1.00 0.00 317 ASP A CA 17
ATOM 13980 C C . ASP A 1 26 ? -9.079 -3.370 2.932 1.00 0.00 317 ASP A C 17
ATOM 13981 O O . ASP A 1 26 ? -9.077 -2.644 3.923 1.00 0.00 317 ASP A O 17
ATOM 13989 N N . HIS A 1 27 ? -10.088 -3.410 2.068 1.00 0.00 318 HIS A N 17
ATOM 13990 C CA . HIS A 1 27 ? -11.276 -2.583 2.249 1.00 0.00 318 HIS A CA 17
ATOM 13991 C C . HIS A 1 27 ? -12.252 -3.229 3.228 1.00 0.00 318 HIS A C 17
ATOM 13992 O O . HIS A 1 27 ? -13.076 -2.549 3.837 1.00 0.00 318 HIS A O 17
ATOM 14005 N N . ASN A 1 28 ? -12.153 -4.547 3.374 1.00 0.00 319 ASN A N 17
ATOM 14006 C CA . ASN A 1 28 ? -13.022 -5.281 4.287 1.00 0.00 319 ASN A CA 17
ATOM 14007 C C . ASN A 1 28 ? -12.602 -5.042 5.732 1.00 0.00 319 ASN A C 17
ATOM 14008 O O . ASN A 1 28 ? -13.430 -5.055 6.644 1.00 0.00 319 ASN A O 17
ATOM 14018 N N . ASN A 1 29 ? -11.307 -4.822 5.931 1.00 0.00 320 ASN A N 17
ATOM 14019 C CA . ASN A 1 29 ? -10.764 -4.580 7.263 1.00 0.00 320 ASN A CA 17
ATOM 14020 C C . ASN A 1 29 ? -10.231 -3.152 7.393 1.00 0.00 320 ASN A C 17
ATOM 14021 O O . ASN A 1 29 ? -10.016 -2.662 8.501 1.00 0.00 320 ASN A O 17
ATOM 14031 N N . ARG A 1 30 ? -10.018 -2.489 6.257 1.00 0.00 321 ARG A N 17
ATOM 14032 C CA . ARG A 1 30 ? -9.507 -1.124 6.255 1.00 0.00 321 ARG A CA 17
ATOM 14033 C C . ARG A 1 30 ? -8.065 -1.092 6.748 1.00 0.00 321 ARG A C 17
ATOM 14034 O O . ARG A 1 30 ? -7.742 -0.399 7.715 1.00 0.00 321 ARG A O 17
ATOM 14052 N N . THR A 1 31 ? -7.200 -1.845 6.076 1.00 0.00 322 THR A N 17
ATOM 14053 C CA . THR A 1 31 ? -5.790 -1.911 6.450 1.00 0.00 322 THR A CA 17
ATOM 14054 C C . THR A 1 31 ? -4.900 -2.015 5.218 1.00 0.00 322 THR A C 17
ATOM 14055 O O . THR A 1 31 ? -5.335 -1.753 4.097 1.00 0.00 322 THR A O 17
ATOM 14066 N N . THR A 1 32 ? -3.648 -2.401 5.437 1.00 0.00 323 THR A N 17
ATOM 14067 C CA . THR A 1 32 ? -2.694 -2.549 4.349 1.00 0.00 323 THR A CA 17
ATOM 14068 C C . THR A 1 32 ? -1.786 -3.751 4.580 1.00 0.00 323 THR A C 17
ATOM 14069 O O . THR A 1 32 ? -1.841 -4.390 5.631 1.00 0.00 323 THR A O 17
ATOM 14080 N N . GLN A 1 33 ? -0.951 -4.053 3.594 1.00 0.00 324 GLN A N 17
ATOM 14081 C CA . GLN A 1 33 ? -0.029 -5.178 3.689 1.00 0.00 324 GLN A CA 17
ATOM 14082 C C . GLN A 1 33 ? 0.711 -5.378 2.375 1.00 0.00 324 GLN A C 17
ATOM 14083 O O . GLN A 1 33 ? 0.096 -5.564 1.328 1.00 0.00 324 GLN A O 17
ATOM 14095 N N . PHE A 1 34 ? 2.037 -5.358 2.437 1.00 0.00 325 PHE A N 17
ATOM 14096 C CA . PHE A 1 34 ? 2.853 -5.543 1.245 1.00 0.00 325 PHE A CA 17
ATOM 14097 C C . PHE A 1 34 ? 2.594 -6.917 0.649 1.00 0.00 325 PHE A C 17
ATOM 14098 O O . PHE A 1 34 ? 2.900 -7.172 -0.516 1.00 0.00 325 PHE A O 17
ATOM 14114 N N . THR A 1 35 ? 2.024 -7.799 1.460 1.00 0.00 326 THR A N 17
ATOM 14115 C CA . THR A 1 35 ? 1.711 -9.142 1.031 1.00 0.00 326 THR A CA 17
ATOM 14116 C C . THR A 1 35 ? 0.472 -9.171 0.149 1.00 0.00 326 THR A C 17
ATOM 14117 O O . THR A 1 35 ? -0.393 -8.300 0.244 1.00 0.00 326 THR A O 17
ATOM 14128 N N . ASP A 1 36 ? 0.394 -10.178 -0.710 1.00 0.00 327 ASP A N 17
ATOM 14129 C CA . ASP A 1 36 ? -0.747 -10.331 -1.596 1.00 0.00 327 ASP A CA 17
ATOM 14130 C C . ASP A 1 36 ? -1.654 -11.445 -1.085 1.00 0.00 327 ASP A C 17
ATOM 14131 O O . ASP A 1 36 ? -1.233 -12.598 -1.006 1.00 0.00 327 ASP A O 17
ATOM 14139 N N . PRO A 1 37 ? -2.908 -11.128 -0.723 1.00 0.00 328 PRO A N 17
ATOM 14140 C CA . PRO A 1 37 ? -3.845 -12.131 -0.220 1.00 0.00 328 PRO A CA 17
ATOM 14141 C C . PRO A 1 37 ? -3.899 -13.339 -1.140 1.00 0.00 328 PRO A C 17
ATOM 14142 O O . PRO A 1 37 ? -4.223 -14.447 -0.715 1.00 0.00 328 PRO A O 17
ATOM 14150 N N . ARG A 1 38 ? -3.577 -13.111 -2.410 1.00 0.00 329 ARG A N 17
ATOM 14151 C CA . ARG A 1 38 ? -3.574 -14.177 -3.396 1.00 0.00 329 ARG A CA 17
ATOM 14152 C C . ARG A 1 38 ? -2.400 -15.121 -3.157 1.00 0.00 329 ARG A C 17
ATOM 14153 O O . ARG A 1 38 ? -2.450 -16.298 -3.513 1.00 0.00 329 ARG A O 17
ATOM 14171 N N . LEU A 1 39 ? -1.341 -14.589 -2.551 1.00 0.00 330 LEU A N 17
ATOM 14172 C CA . LEU A 1 39 ? -0.144 -15.370 -2.265 1.00 0.00 330 LEU A CA 17
ATOM 14173 C C . LEU A 1 39 ? 0.135 -15.416 -0.767 1.00 0.00 330 LEU A C 17
ATOM 14174 O O . LEU A 1 39 ? 1.289 -15.384 -0.339 1.00 0.00 330 LEU A O 17
ATOM 14189 N N . SER A 1 40 ? -0.929 -15.488 0.025 1.00 0.00 331 SER A N 17
ATOM 14190 C CA . SER A 1 40 ? -0.799 -15.538 1.476 1.00 0.00 331 SER A CA 17
ATOM 14191 C C . SER A 1 40 ? -1.767 -16.554 2.072 1.00 0.00 331 SER A C 17
ATOM 14192 O O . SER A 1 40 ? -2.982 -16.422 1.936 1.00 0.00 331 SER A O 17
ATOM 14199 N N . ALA A 1 41 ? -1.220 -17.569 2.730 1.00 0.00 332 ALA A N 17
ATOM 14200 C CA . ALA A 1 41 ? -2.036 -18.607 3.347 1.00 0.00 332 ALA A CA 17
ATOM 14201 C C . ALA A 1 41 ? -1.608 -18.857 4.789 1.00 0.00 332 ALA A C 17
ATOM 14202 O O . ALA A 1 41 ? -0.706 -18.194 5.302 1.00 0.00 332 ALA A O 17
ATOM 14209 N N . ASN A 1 42 ? -2.260 -19.816 5.437 1.00 0.00 333 ASN A N 17
ATOM 14210 C CA . ASN A 1 42 ? -1.947 -20.153 6.821 1.00 0.00 333 ASN A CA 17
ATOM 14211 C C . ASN A 1 42 ? -0.460 -20.447 6.986 1.00 0.00 333 ASN A C 17
ATOM 14212 O O . ASN A 1 42 ? -0.020 -20.634 8.140 1.00 0.00 333 ASN A O 17
ATOM 14223 N N . GLY B 2 1 ? 0.902 -16.612 7.821 1.00 0.00 198 GLY B N 17
ATOM 14224 C CA . GLY B 2 1 ? 1.779 -17.630 8.463 1.00 0.00 198 GLY B CA 17
ATOM 14225 C C . GLY B 2 1 ? 2.868 -17.002 9.313 1.00 0.00 198 GLY B C 17
ATOM 14226 O O . GLY B 2 1 ? 2.913 -17.217 10.524 1.00 0.00 198 GLY B O 17
ATOM 14232 N N . PRO B 2 2 ? 3.769 -16.217 8.698 1.00 0.00 199 PRO B N 17
ATOM 14233 C CA . PRO B 2 2 ? 4.862 -15.557 9.413 1.00 0.00 199 PRO B CA 17
ATOM 14234 C C . PRO B 2 2 ? 4.417 -14.261 10.083 1.00 0.00 199 PRO B C 17
ATOM 14235 O O . PRO B 2 2 ? 4.744 -13.168 9.620 1.00 0.00 199 PRO B O 17
ATOM 14243 N N . LEU B 2 3 ? 3.670 -14.389 11.173 1.00 0.00 200 LEU B N 17
ATOM 14244 C CA . LEU B 2 3 ? 3.181 -13.227 11.905 1.00 0.00 200 LEU B CA 17
ATOM 14245 C C . LEU B 2 3 ? 4.340 -12.417 12.476 1.00 0.00 200 LEU B C 17
ATOM 14246 O O . LEU B 2 3 ? 5.324 -12.978 12.960 1.00 0.00 200 LEU B O 17
ATOM 14261 N N . GLY B 2 4 ? 4.221 -11.096 12.414 1.00 0.00 201 GLY B N 17
ATOM 14262 C CA . GLY B 2 4 ? 5.266 -10.232 12.930 1.00 0.00 201 GLY B CA 17
ATOM 14263 C C . GLY B 2 4 ? 5.391 -8.939 12.149 1.00 0.00 201 GLY B C 17
ATOM 14264 O O . GLY B 2 4 ? 4.389 -8.348 11.746 1.00 0.00 201 GLY B O 17
ATOM 14268 N N . SER B 2 5 ? 6.626 -8.500 11.933 1.00 0.00 202 SER B N 17
ATOM 14269 C CA . SER B 2 5 ? 6.882 -7.268 11.196 1.00 0.00 202 SER B CA 17
ATOM 14270 C C . SER B 2 5 ? 7.768 -7.533 9.983 1.00 0.00 202 SER B C 17
ATOM 14271 O O . SER B 2 5 ? 8.916 -7.957 10.123 1.00 0.00 202 SER B O 17
ATOM 14278 N N . GLU B 2 6 ? 7.229 -7.282 8.795 1.00 0.00 203 GLU B N 17
ATOM 14279 C CA . GLU B 2 6 ? 7.974 -7.491 7.560 1.00 0.00 203 GLU B CA 17
ATOM 14280 C C . GLU B 2 6 ? 8.529 -6.167 7.033 1.00 0.00 203 GLU B C 17
ATOM 14281 O O . GLU B 2 6 ? 7.776 -5.218 6.816 1.00 0.00 203 GLU B O 17
ATOM 14291 N N . LEU B 2 7 ? 9.845 -6.103 6.826 1.00 0.00 204 LEU B N 17
ATOM 14292 C CA . LEU B 2 7 ? 10.473 -4.882 6.325 1.00 0.00 204 LEU B CA 17
ATOM 14293 C C . LEU B 2 7 ? 10.125 -3.687 7.208 1.00 0.00 204 LEU B C 17
ATOM 14294 O O . LEU B 2 7 ? 10.192 -2.540 6.768 1.00 0.00 204 LEU B O 17
ATOM 14309 N N . GLU B 2 8 ? 9.759 -3.959 8.459 1.00 0.00 205 GLU B N 17
ATOM 14310 C CA . GLU B 2 8 ? 9.390 -2.902 9.401 1.00 0.00 205 GLU B CA 17
ATOM 14311 C C . GLU B 2 8 ? 7.987 -2.379 9.100 1.00 0.00 205 GLU B C 17
ATOM 14312 O O . GLU B 2 8 ? 7.657 -1.235 9.412 1.00 0.00 205 GLU B O 17
ATOM 14322 N N . SER B 2 9 ? 7.169 -3.232 8.490 1.00 0.00 206 SER B N 17
ATOM 14323 C CA . SER B 2 9 ? 5.798 -2.877 8.139 1.00 0.00 206 SER B CA 17
ATOM 14324 C C . SER B 2 9 ? 5.721 -1.523 7.431 1.00 0.00 206 SER B C 17
ATOM 14325 O O . SER B 2 9 ? 5.105 -0.587 7.940 1.00 0.00 206 SER B O 17
ATOM 14332 N N . PRO B 2 10 ? 6.348 -1.401 6.245 1.00 0.00 207 PRO B N 17
ATOM 14333 C CA . PRO B 2 10 ? 6.329 -0.163 5.464 1.00 0.00 207 PRO B CA 17
ATOM 14334 C C . PRO B 2 10 ? 4.976 0.181 4.819 1.00 0.00 207 PRO B C 17
ATOM 14335 O O . PRO B 2 10 ? 4.674 1.363 4.659 1.00 0.00 207 PRO B O 17
ATOM 14343 N N . PRO B 2 11 ? 4.133 -0.811 4.426 1.00 0.00 208 PRO B N 17
ATOM 14344 C CA . PRO B 2 11 ? 2.860 -0.526 3.785 1.00 0.00 208 PRO B CA 17
ATOM 14345 C C . PRO B 2 11 ? 2.130 0.670 4.376 1.00 0.00 208 PRO B C 17
ATOM 14346 O O . PRO B 2 11 ? 1.836 0.691 5.571 1.00 0.00 208 PRO B O 17
ATOM 14354 N N . PRO B 2 12 ? 1.873 1.704 3.553 1.00 0.00 209 PRO B N 17
ATOM 14355 C CA . PRO B 2 12 ? 1.119 2.890 3.967 1.00 0.00 209 PRO B CA 17
ATOM 14356 C C . PRO B 2 12 ? -0.163 2.512 4.716 1.00 0.00 209 PRO B C 17
ATOM 14357 O O . PRO B 2 12 ? -0.370 1.350 5.056 1.00 0.00 209 PRO B O 17
ATOM 14365 N N . PRO B 2 13 ? -1.062 3.477 4.958 1.00 0.00 210 PRO B N 17
ATOM 14366 C CA . PRO B 2 13 ? -2.299 3.228 5.669 1.00 0.00 210 PRO B CA 17
ATOM 14367 C C . PRO B 2 13 ? -3.442 2.916 4.717 1.00 0.00 210 PRO B C 17
ATOM 14368 O O . PRO B 2 13 ? -3.235 2.769 3.512 1.00 0.00 210 PRO B O 17
ATOM 14376 N N . TYR B 2 14 ? -4.644 2.816 5.258 1.00 0.00 211 TYR B N 17
ATOM 14377 C CA . TYR B 2 14 ? -5.813 2.530 4.444 1.00 0.00 211 TYR B CA 17
ATOM 14378 C C . TYR B 2 14 ? -6.338 3.814 3.794 1.00 0.00 211 TYR B C 17
ATOM 14379 O O . TYR B 2 14 ? -5.884 4.200 2.717 1.00 0.00 211 TYR B O 17
ATOM 14396 N N . SER B 2 15 ? -7.294 4.475 4.448 1.00 0.00 212 SER B N 17
ATOM 14397 C CA . SER B 2 15 ? -7.866 5.718 3.933 1.00 0.00 212 SER B CA 17
ATOM 14398 C C . SER B 2 15 ? -8.433 5.558 2.521 1.00 0.00 212 SER B C 17
ATOM 14399 O O . SER B 2 15 ? -8.679 6.549 1.834 1.00 0.00 212 SER B O 17
ATOM 14406 N N . ARG B 2 16 ? -8.638 4.318 2.083 1.00 0.00 213 ARG B N 17
ATOM 14407 C CA . ARG B 2 16 ? -9.185 4.043 0.752 1.00 0.00 213 ARG B CA 17
ATOM 14408 C C . ARG B 2 16 ? -8.237 4.460 -0.383 1.00 0.00 213 ARG B C 17
ATOM 14409 O O . ARG B 2 16 ? -7.903 3.645 -1.242 1.00 0.00 213 ARG B O 17
ATOM 14427 N N . TYR B 2 17 ? -7.811 5.723 -0.393 1.00 0.00 214 TYR B N 17
ATOM 14428 C CA . TYR B 2 17 ? -6.934 6.230 -1.445 1.00 0.00 214 TYR B CA 17
ATOM 14429 C C . TYR B 2 17 ? -5.497 5.742 -1.281 1.00 0.00 214 TYR B C 17
ATOM 14430 O O . TYR B 2 17 ? -5.116 5.240 -0.223 1.00 0.00 214 TYR B O 17
ATOM 14447 N N . PRO B 2 18 ? -4.680 5.890 -2.343 1.00 0.00 215 PRO B N 17
ATOM 14448 C CA . PRO B 2 18 ? -3.285 5.462 -2.342 1.00 0.00 215 PRO B CA 17
ATOM 14449 C C . PRO B 2 18 ? -2.328 6.537 -1.839 1.00 0.00 215 PRO B C 17
ATOM 14450 O O . PRO B 2 18 ? -1.965 7.453 -2.577 1.00 0.00 215 PRO B O 17
ATOM 14458 N N . MET B 2 19 ? -1.918 6.419 -0.580 1.00 0.00 216 MET B N 17
ATOM 14459 C CA . MET B 2 19 ? -0.994 7.379 0.012 1.00 0.00 216 MET B CA 17
ATOM 14460 C C . MET B 2 19 ? 0.158 6.674 0.713 1.00 0.00 216 MET B C 17
ATOM 14461 O O . MET B 2 19 ? -0.038 5.993 1.718 1.00 0.00 216 MET B O 17
ATOM 14473 N N . ASP B 2 20 ? 1.360 6.848 0.174 1.00 0.00 217 ASP B N 17
ATOM 14474 C CA . ASP B 2 20 ? 2.553 6.235 0.745 1.00 0.00 217 ASP B CA 17
ATOM 14475 C C . ASP B 2 20 ? 2.646 6.515 2.242 1.00 0.00 217 ASP B C 17
ATOM 14476 O O . ASP B 2 20 ? 3.353 5.759 2.941 1.00 0.00 217 ASP B O 17
ATOM 14485 N N . GLY A 1 1 ? 9.301 -16.520 -8.968 1.00 0.00 292 GLY A N 18
ATOM 14486 C CA . GLY A 1 1 ? 7.936 -16.533 -8.374 1.00 0.00 292 GLY A CA 18
ATOM 14487 C C . GLY A 1 1 ? 6.988 -15.579 -9.077 1.00 0.00 292 GLY A C 18
ATOM 14488 O O . GLY A 1 1 ? 7.406 -14.523 -9.549 1.00 0.00 292 GLY A O 18
ATOM 14494 N N . PRO A 1 2 ? 5.692 -15.931 -9.162 1.00 0.00 293 PRO A N 18
ATOM 14495 C CA . PRO A 1 2 ? 4.686 -15.090 -9.818 1.00 0.00 293 PRO A CA 18
ATOM 14496 C C . PRO A 1 2 ? 4.350 -13.846 -9.003 1.00 0.00 293 PRO A C 18
ATOM 14497 O O . PRO A 1 2 ? 5.061 -13.495 -8.062 1.00 0.00 293 PRO A O 18
ATOM 14505 N N . LEU A 1 3 ? 3.259 -13.183 -9.374 1.00 0.00 294 LEU A N 18
ATOM 14506 C CA . LEU A 1 3 ? 2.824 -11.976 -8.681 1.00 0.00 294 LEU A CA 18
ATOM 14507 C C . LEU A 1 3 ? 1.345 -12.065 -8.320 1.00 0.00 294 LEU A C 18
ATOM 14508 O O . LEU A 1 3 ? 0.980 -12.041 -7.145 1.00 0.00 294 LEU A O 18
ATOM 14523 N N . GLY A 1 4 ? 0.499 -12.165 -9.339 1.00 0.00 295 GLY A N 18
ATOM 14524 C CA . GLY A 1 4 ? -0.931 -12.256 -9.112 1.00 0.00 295 GLY A CA 18
ATOM 14525 C C . GLY A 1 4 ? -1.720 -12.290 -10.405 1.00 0.00 295 GLY A C 18
ATOM 14526 O O . GLY A 1 4 ? -2.148 -11.250 -10.906 1.00 0.00 295 GLY A O 18
ATOM 14530 N N . SER A 1 5 ? -1.910 -13.488 -10.948 1.00 0.00 296 SER A N 18
ATOM 14531 C CA . SER A 1 5 ? -2.650 -13.653 -12.194 1.00 0.00 296 SER A CA 18
ATOM 14532 C C . SER A 1 5 ? -3.990 -12.925 -12.136 1.00 0.00 296 SER A C 18
ATOM 14533 O O . SER A 1 5 ? -4.128 -11.819 -12.656 1.00 0.00 296 SER A O 18
ATOM 14540 N N . GLY A 1 6 ? -4.973 -13.553 -11.499 1.00 0.00 297 GLY A N 18
ATOM 14541 C CA . GLY A 1 6 ? -6.288 -12.950 -11.388 1.00 0.00 297 GLY A CA 18
ATOM 14542 C C . GLY A 1 6 ? -6.302 -11.748 -10.461 1.00 0.00 297 GLY A C 18
ATOM 14543 O O . GLY A 1 6 ? -5.405 -11.592 -9.633 1.00 0.00 297 GLY A O 18
ATOM 14547 N N . PRO A 1 7 ? -7.316 -10.874 -10.583 1.00 0.00 298 PRO A N 18
ATOM 14548 C CA . PRO A 1 7 ? -7.436 -9.679 -9.741 1.00 0.00 298 PRO A CA 18
ATOM 14549 C C . PRO A 1 7 ? -7.542 -10.026 -8.261 1.00 0.00 298 PRO A C 18
ATOM 14550 O O . PRO A 1 7 ? -7.794 -11.175 -7.900 1.00 0.00 298 PRO A O 18
ATOM 14558 N N . LEU A 1 8 ? -7.348 -9.026 -7.406 1.00 0.00 299 LEU A N 18
ATOM 14559 C CA . LEU A 1 8 ? -7.423 -9.231 -5.965 1.00 0.00 299 LEU A CA 18
ATOM 14560 C C . LEU A 1 8 ? -8.831 -9.657 -5.548 1.00 0.00 299 LEU A C 18
ATOM 14561 O O . LEU A 1 8 ? -9.782 -9.518 -6.316 1.00 0.00 299 LEU A O 18
ATOM 14576 N N . PRO A 1 9 ? -8.978 -10.183 -4.318 1.00 0.00 300 PRO A N 18
ATOM 14577 C CA . PRO A 1 9 ? -10.273 -10.634 -3.794 1.00 0.00 300 PRO A CA 18
ATOM 14578 C C . PRO A 1 9 ? -11.251 -9.481 -3.582 1.00 0.00 300 PRO A C 18
ATOM 14579 O O . PRO A 1 9 ? -10.897 -8.315 -3.764 1.00 0.00 300 PRO A O 18
ATOM 14587 N N . PRO A 1 10 ? -12.500 -9.795 -3.190 1.00 0.00 301 PRO A N 18
ATOM 14588 C CA . PRO A 1 10 ? -13.536 -8.785 -2.950 1.00 0.00 301 PRO A CA 18
ATOM 14589 C C . PRO A 1 10 ? -13.227 -7.912 -1.736 1.00 0.00 301 PRO A C 18
ATOM 14590 O O . PRO A 1 10 ? -13.629 -8.224 -0.615 1.00 0.00 301 PRO A O 18
ATOM 14598 N N . GLY A 1 11 ? -12.512 -6.816 -1.971 1.00 0.00 302 GLY A N 18
ATOM 14599 C CA . GLY A 1 11 ? -12.166 -5.906 -0.892 1.00 0.00 302 GLY A CA 18
ATOM 14600 C C . GLY A 1 11 ? -10.676 -5.617 -0.810 1.00 0.00 302 GLY A C 18
ATOM 14601 O O . GLY A 1 11 ? -10.178 -5.219 0.243 1.00 0.00 302 GLY A O 18
ATOM 14605 N N . TRP A 1 12 ? -9.962 -5.816 -1.915 1.00 0.00 303 TRP A N 18
ATOM 14606 C CA . TRP A 1 12 ? -8.527 -5.567 -1.948 1.00 0.00 303 TRP A CA 18
ATOM 14607 C C . TRP A 1 12 ? -8.130 -4.799 -3.198 1.00 0.00 303 TRP A C 18
ATOM 14608 O O . TRP A 1 12 ? -8.796 -4.884 -4.230 1.00 0.00 303 TRP A O 18
ATOM 14628 N N . GLU A 1 13 ? -7.042 -4.051 -3.098 1.00 0.00 304 GLU A N 18
ATOM 14629 C CA . GLU A 1 13 ? -6.545 -3.281 -4.228 1.00 0.00 304 GLU A CA 18
ATOM 14630 C C . GLU A 1 13 ? -5.046 -3.054 -4.114 1.00 0.00 304 GLU A C 18
ATOM 14631 O O . GLU A 1 13 ? -4.526 -2.781 -3.032 1.00 0.00 304 GLU A O 18
ATOM 14641 N N . ILE A 1 14 ? -4.355 -3.169 -5.240 1.00 0.00 305 ILE A N 18
ATOM 14642 C CA . ILE A 1 14 ? -2.917 -2.966 -5.273 1.00 0.00 305 ILE A CA 18
ATOM 14643 C C . ILE A 1 14 ? -2.597 -1.483 -5.404 1.00 0.00 305 ILE A C 18
ATOM 14644 O O . ILE A 1 14 ? -3.118 -0.801 -6.287 1.00 0.00 305 ILE A O 18
ATOM 14659 N N . ARG A 1 15 ? -1.743 -0.990 -4.523 1.00 0.00 306 ARG A N 18
ATOM 14660 C CA . ARG A 1 15 ? -1.359 0.411 -4.533 1.00 0.00 306 ARG A CA 18
ATOM 14661 C C . ARG A 1 15 ? 0.153 0.552 -4.395 1.00 0.00 306 ARG A C 18
ATOM 14662 O O . ARG A 1 15 ? 0.861 -0.439 -4.234 1.00 0.00 306 ARG A O 18
ATOM 14680 N N . ASN A 1 16 ? 0.646 1.782 -4.469 1.00 0.00 307 ASN A N 18
ATOM 14681 C CA . ASN A 1 16 ? 2.079 2.028 -4.353 1.00 0.00 307 ASN A CA 18
ATOM 14682 C C . ASN A 1 16 ? 2.366 3.131 -3.342 1.00 0.00 307 ASN A C 18
ATOM 14683 O O . ASN A 1 16 ? 1.533 4.008 -3.109 1.00 0.00 307 ASN A O 18
ATOM 14693 N N . THR A 1 17 ? 3.557 3.088 -2.752 1.00 0.00 308 THR A N 18
ATOM 14694 C CA . THR A 1 17 ? 3.953 4.071 -1.751 1.00 0.00 308 THR A CA 18
ATOM 14695 C C . THR A 1 17 ? 4.624 5.290 -2.379 1.00 0.00 308 THR A C 18
ATOM 14696 O O . THR A 1 17 ? 5.613 5.800 -1.854 1.00 0.00 308 THR A O 18
ATOM 14707 N N . ALA A 1 18 ? 4.080 5.757 -3.498 1.00 0.00 309 ALA A N 18
ATOM 14708 C CA . ALA A 1 18 ? 4.628 6.920 -4.186 1.00 0.00 309 ALA A CA 18
ATOM 14709 C C . ALA A 1 18 ? 6.007 6.627 -4.769 1.00 0.00 309 ALA A C 18
ATOM 14710 O O . ALA A 1 18 ? 6.186 6.606 -5.986 1.00 0.00 309 ALA A O 18
ATOM 14717 N N . THR A 1 19 ? 6.980 6.403 -3.889 1.00 0.00 310 THR A N 18
ATOM 14718 C CA . THR A 1 19 ? 8.349 6.114 -4.310 1.00 0.00 310 THR A CA 18
ATOM 14719 C C . THR A 1 19 ? 8.383 5.070 -5.420 1.00 0.00 310 THR A C 18
ATOM 14720 O O . THR A 1 19 ? 9.207 5.146 -6.332 1.00 0.00 310 THR A O 18
ATOM 14731 N N . GLY A 1 20 ? 7.485 4.095 -5.339 1.00 0.00 311 GLY A N 18
ATOM 14732 C CA . GLY A 1 20 ? 7.435 3.053 -6.347 1.00 0.00 311 GLY A CA 18
ATOM 14733 C C . GLY A 1 20 ? 7.045 1.706 -5.773 1.00 0.00 311 GLY A C 18
ATOM 14734 O O . GLY A 1 20 ? 6.428 0.889 -6.457 1.00 0.00 311 GLY A O 18
ATOM 14738 N N . ARG A 1 21 ? 7.404 1.471 -4.515 1.00 0.00 312 ARG A N 18
ATOM 14739 C CA . ARG A 1 21 ? 7.080 0.209 -3.856 1.00 0.00 312 ARG A CA 18
ATOM 14740 C C . ARG A 1 21 ? 5.578 0.018 -3.787 1.00 0.00 312 ARG A C 18
ATOM 14741 O O . ARG A 1 21 ? 4.819 0.982 -3.690 1.00 0.00 312 ARG A O 18
ATOM 14759 N N . VAL A 1 22 ? 5.154 -1.236 -3.836 1.00 0.00 313 VAL A N 18
ATOM 14760 C CA . VAL A 1 22 ? 3.738 -1.555 -3.804 1.00 0.00 313 VAL A CA 18
ATOM 14761 C C . VAL A 1 22 ? 3.251 -1.901 -2.420 1.00 0.00 313 VAL A C 18
ATOM 14762 O O . VAL A 1 22 ? 4.009 -1.949 -1.451 1.00 0.00 313 VAL A O 18
ATOM 14775 N N . TYR A 1 23 ? 1.956 -2.140 -2.367 1.00 0.00 314 TYR A N 18
ATOM 14776 C CA . TYR A 1 23 ? 1.304 -2.568 -1.161 1.00 0.00 314 TYR A CA 18
ATOM 14777 C C . TYR A 1 23 ? -0.141 -2.908 -1.435 1.00 0.00 314 TYR A C 18
ATOM 14778 O O . TYR A 1 23 ? -0.721 -2.447 -2.415 1.00 0.00 314 TYR A O 18
ATOM 14795 N N . PHE A 1 24 ? -0.725 -3.717 -0.570 1.00 0.00 315 PHE A N 18
ATOM 14796 C CA . PHE A 1 24 ? -2.099 -4.124 -0.753 1.00 0.00 315 PHE A CA 18
ATOM 14797 C C . PHE A 1 24 ? -3.011 -3.513 0.293 1.00 0.00 315 PHE A C 18
ATOM 14798 O O . PHE A 1 24 ? -2.800 -3.654 1.497 1.00 0.00 315 PHE A O 18
ATOM 14814 N N . VAL A 1 25 ? -4.035 -2.830 -0.201 1.00 0.00 316 VAL A N 18
ATOM 14815 C CA . VAL A 1 25 ? -4.998 -2.151 0.645 1.00 0.00 316 VAL A CA 18
ATOM 14816 C C . VAL A 1 25 ? -6.198 -3.042 0.951 1.00 0.00 316 VAL A C 18
ATOM 14817 O O . VAL A 1 25 ? -6.763 -3.671 0.055 1.00 0.00 316 VAL A O 18
ATOM 14830 N N . ASP A 1 26 ? -6.578 -3.089 2.224 1.00 0.00 317 ASP A N 18
ATOM 14831 C CA . ASP A 1 26 ? -7.712 -3.894 2.661 1.00 0.00 317 ASP A CA 18
ATOM 14832 C C . ASP A 1 26 ? -8.950 -3.015 2.816 1.00 0.00 317 ASP A C 18
ATOM 14833 O O . ASP A 1 26 ? -9.021 -2.182 3.721 1.00 0.00 317 ASP A O 18
ATOM 14841 N N . HIS A 1 27 ? -9.921 -3.201 1.932 1.00 0.00 318 HIS A N 18
ATOM 14842 C CA . HIS A 1 27 ? -11.152 -2.420 1.975 1.00 0.00 318 HIS A CA 18
ATOM 14843 C C . HIS A 1 27 ? -12.169 -3.047 2.925 1.00 0.00 318 HIS A C 18
ATOM 14844 O O . HIS A 1 27 ? -13.103 -2.382 3.374 1.00 0.00 318 HIS A O 18
ATOM 14857 N N . ASN A 1 28 ? -11.985 -4.330 3.229 1.00 0.00 319 ASN A N 18
ATOM 14858 C CA . ASN A 1 28 ? -12.884 -5.035 4.134 1.00 0.00 319 ASN A CA 18
ATOM 14859 C C . ASN A 1 28 ? -12.543 -4.720 5.587 1.00 0.00 319 ASN A C 18
ATOM 14860 O O . ASN A 1 28 ? -13.409 -4.322 6.367 1.00 0.00 319 ASN A O 18
ATOM 14870 N N . ASN A 1 29 ? -11.274 -4.902 5.942 1.00 0.00 320 ASN A N 18
ATOM 14871 C CA . ASN A 1 29 ? -10.813 -4.637 7.301 1.00 0.00 320 ASN A CA 18
ATOM 14872 C C . ASN A 1 29 ? -10.402 -3.176 7.466 1.00 0.00 320 ASN A C 18
ATOM 14873 O O . ASN A 1 29 ? -10.369 -2.655 8.580 1.00 0.00 320 ASN A O 18
ATOM 14883 N N . ARG A 1 30 ? -10.089 -2.519 6.351 1.00 0.00 321 ARG A N 18
ATOM 14884 C CA . ARG A 1 30 ? -9.678 -1.119 6.375 1.00 0.00 321 ARG A CA 18
ATOM 14885 C C . ARG A 1 30 ? -8.268 -0.980 6.940 1.00 0.00 321 ARG A C 18
ATOM 14886 O O . ARG A 1 30 ? -8.071 -0.453 8.035 1.00 0.00 321 ARG A O 18
ATOM 14904 N N . THR A 1 31 ? -7.291 -1.460 6.179 1.00 0.00 322 THR A N 18
ATOM 14905 C CA . THR A 1 31 ? -5.893 -1.402 6.585 1.00 0.00 322 THR A CA 18
ATOM 14906 C C . THR A 1 31 ? -4.981 -1.629 5.382 1.00 0.00 322 THR A C 18
ATOM 14907 O O . THR A 1 31 ? -5.383 -1.388 4.244 1.00 0.00 322 THR A O 18
ATOM 14918 N N . THR A 1 32 ? -3.755 -2.089 5.625 1.00 0.00 323 THR A N 18
ATOM 14919 C CA . THR A 1 32 ? -2.821 -2.333 4.535 1.00 0.00 323 THR A CA 18
ATOM 14920 C C . THR A 1 32 ? -1.981 -3.579 4.776 1.00 0.00 323 THR A C 18
ATOM 14921 O O . THR A 1 32 ? -2.097 -4.237 5.810 1.00 0.00 323 THR A O 18
ATOM 14932 N N . GLN A 1 33 ? -1.134 -3.892 3.805 1.00 0.00 324 GLN A N 18
ATOM 14933 C CA . GLN A 1 33 ? -0.257 -5.051 3.885 1.00 0.00 324 GLN A CA 18
ATOM 14934 C C . GLN A 1 33 ? 0.495 -5.237 2.576 1.00 0.00 324 GLN A C 18
ATOM 14935 O O . GLN A 1 33 ? -0.110 -5.431 1.523 1.00 0.00 324 GLN A O 18
ATOM 14947 N N . PHE A 1 34 ? 1.817 -5.187 2.651 1.00 0.00 325 PHE A N 18
ATOM 14948 C CA . PHE A 1 34 ? 2.651 -5.355 1.467 1.00 0.00 325 PHE A CA 18
ATOM 14949 C C . PHE A 1 34 ? 2.383 -6.712 0.832 1.00 0.00 325 PHE A C 18
ATOM 14950 O O . PHE A 1 34 ? 2.685 -6.934 -0.341 1.00 0.00 325 PHE A O 18
ATOM 14966 N N . THR A 1 35 ? 1.816 -7.616 1.620 1.00 0.00 326 THR A N 18
ATOM 14967 C CA . THR A 1 35 ? 1.502 -8.952 1.158 1.00 0.00 326 THR A CA 18
ATOM 14968 C C . THR A 1 35 ? 0.214 -8.982 0.344 1.00 0.00 326 THR A C 18
ATOM 14969 O O . THR A 1 35 ? -0.679 -8.158 0.541 1.00 0.00 326 THR A O 18
ATOM 14980 N N . ASP A 1 36 ? 0.131 -9.939 -0.572 1.00 0.00 327 ASP A N 18
ATOM 14981 C CA . ASP A 1 36 ? -1.049 -10.101 -1.407 1.00 0.00 327 ASP A CA 18
ATOM 14982 C C . ASP A 1 36 ? -1.880 -11.280 -0.908 1.00 0.00 327 ASP A C 18
ATOM 14983 O O . ASP A 1 36 ? -1.391 -12.408 -0.866 1.00 0.00 327 ASP A O 18
ATOM 14991 N N . PRO A 1 37 ? -3.146 -11.046 -0.523 1.00 0.00 328 PRO A N 18
ATOM 14992 C CA . PRO A 1 37 ? -4.015 -12.113 -0.026 1.00 0.00 328 PRO A CA 18
ATOM 14993 C C . PRO A 1 37 ? -4.074 -13.283 -0.995 1.00 0.00 328 PRO A C 18
ATOM 14994 O O . PRO A 1 37 ? -4.370 -14.413 -0.607 1.00 0.00 328 PRO A O 18
ATOM 15002 N N . ARG A 1 38 ? -3.789 -13.001 -2.261 1.00 0.00 329 ARG A N 18
ATOM 15003 C CA . ARG A 1 38 ? -3.799 -14.029 -3.289 1.00 0.00 329 ARG A CA 18
ATOM 15004 C C . ARG A 1 38 ? -2.583 -14.940 -3.146 1.00 0.00 329 ARG A C 18
ATOM 15005 O O . ARG A 1 38 ? -2.608 -16.097 -3.566 1.00 0.00 329 ARG A O 18
ATOM 15023 N N . LEU A 1 39 ? -1.519 -14.406 -2.549 1.00 0.00 330 LEU A N 18
ATOM 15024 C CA . LEU A 1 39 ? -0.290 -15.164 -2.350 1.00 0.00 330 LEU A CA 18
ATOM 15025 C C . LEU A 1 39 ? -0.228 -15.747 -0.941 1.00 0.00 330 LEU A C 18
ATOM 15026 O O . LEU A 1 39 ? 0.854 -16.019 -0.418 1.00 0.00 330 LEU A O 18
ATOM 15041 N N . SER A 1 40 ? -1.393 -15.939 -0.332 1.00 0.00 331 SER A N 18
ATOM 15042 C CA . SER A 1 40 ? -1.467 -16.491 1.015 1.00 0.00 331 SER A CA 18
ATOM 15043 C C . SER A 1 40 ? -2.468 -17.641 1.076 1.00 0.00 331 SER A C 18
ATOM 15044 O O . SER A 1 40 ? -3.610 -17.462 1.499 1.00 0.00 331 SER A O 18
ATOM 15051 N N . ALA A 1 41 ? -2.029 -18.822 0.651 1.00 0.00 332 ALA A N 18
ATOM 15052 C CA . ALA A 1 41 ? -2.885 -20.002 0.657 1.00 0.00 332 ALA A CA 18
ATOM 15053 C C . ALA A 1 41 ? -2.055 -21.280 0.596 1.00 0.00 332 ALA A C 18
ATOM 15054 O O . ALA A 1 41 ? -0.825 -21.232 0.567 1.00 0.00 332 ALA A O 18
ATOM 15061 N N . ASN A 1 42 ? -2.735 -22.422 0.576 1.00 0.00 333 ASN A N 18
ATOM 15062 C CA . ASN A 1 42 ? -2.058 -23.712 0.519 1.00 0.00 333 ASN A CA 18
ATOM 15063 C C . ASN A 1 42 ? -1.336 -24.006 1.830 1.00 0.00 333 ASN A C 18
ATOM 15064 O O . ASN A 1 42 ? -0.983 -23.041 2.539 1.00 0.00 333 ASN A O 18
ATOM 15075 N N . GLY B 2 1 ? 5.355 -19.630 -0.669 1.00 0.00 198 GLY B N 18
ATOM 15076 C CA . GLY B 2 1 ? 5.762 -18.298 -1.197 1.00 0.00 198 GLY B CA 18
ATOM 15077 C C . GLY B 2 1 ? 6.395 -17.420 -0.134 1.00 0.00 198 GLY B C 18
ATOM 15078 O O . GLY B 2 1 ? 5.827 -16.395 0.243 1.00 0.00 198 GLY B O 18
ATOM 15084 N N . PRO B 2 2 ? 7.581 -17.800 0.374 1.00 0.00 199 PRO B N 18
ATOM 15085 C CA . PRO B 2 2 ? 8.280 -17.033 1.402 1.00 0.00 199 PRO B CA 18
ATOM 15086 C C . PRO B 2 2 ? 9.064 -15.857 0.828 1.00 0.00 199 PRO B C 18
ATOM 15087 O O . PRO B 2 2 ? 8.894 -14.717 1.259 1.00 0.00 199 PRO B O 18
ATOM 15095 N N . LEU B 2 3 ? 9.924 -16.140 -0.145 1.00 0.00 200 LEU B N 18
ATOM 15096 C CA . LEU B 2 3 ? 10.734 -15.103 -0.776 1.00 0.00 200 LEU B CA 18
ATOM 15097 C C . LEU B 2 3 ? 11.555 -14.339 0.257 1.00 0.00 200 LEU B C 18
ATOM 15098 O O . LEU B 2 3 ? 11.687 -13.118 0.178 1.00 0.00 200 LEU B O 18
ATOM 15113 N N . GLY B 2 4 ? 12.104 -15.063 1.226 1.00 0.00 201 GLY B N 18
ATOM 15114 C CA . GLY B 2 4 ? 12.908 -14.434 2.257 1.00 0.00 201 GLY B CA 18
ATOM 15115 C C . GLY B 2 4 ? 12.075 -13.939 3.424 1.00 0.00 201 GLY B C 18
ATOM 15116 O O . GLY B 2 4 ? 11.208 -14.655 3.924 1.00 0.00 201 GLY B O 18
ATOM 15120 N N . SER B 2 5 ? 12.338 -12.711 3.858 1.00 0.00 202 SER B N 18
ATOM 15121 C CA . SER B 2 5 ? 11.609 -12.121 4.975 1.00 0.00 202 SER B CA 18
ATOM 15122 C C . SER B 2 5 ? 10.848 -10.874 4.535 1.00 0.00 202 SER B C 18
ATOM 15123 O O . SER B 2 5 ? 10.682 -10.623 3.342 1.00 0.00 202 SER B O 18
ATOM 15130 N N . GLU B 2 6 ? 10.390 -10.096 5.511 1.00 0.00 203 GLU B N 18
ATOM 15131 C CA . GLU B 2 6 ? 9.644 -8.874 5.233 1.00 0.00 203 GLU B CA 18
ATOM 15132 C C . GLU B 2 6 ? 10.138 -7.727 6.109 1.00 0.00 203 GLU B C 18
ATOM 15133 O O . GLU B 2 6 ? 10.745 -7.952 7.156 1.00 0.00 203 GLU B O 18
ATOM 15143 N N . LEU B 2 7 ? 9.876 -6.497 5.677 1.00 0.00 204 LEU B N 18
ATOM 15144 C CA . LEU B 2 7 ? 10.293 -5.321 6.431 1.00 0.00 204 LEU B CA 18
ATOM 15145 C C . LEU B 2 7 ? 9.403 -5.122 7.653 1.00 0.00 204 LEU B C 18
ATOM 15146 O O . LEU B 2 7 ? 8.408 -5.826 7.827 1.00 0.00 204 LEU B O 18
ATOM 15161 N N . GLU B 2 8 ? 9.763 -4.159 8.498 1.00 0.00 205 GLU B N 18
ATOM 15162 C CA . GLU B 2 8 ? 8.989 -3.871 9.705 1.00 0.00 205 GLU B CA 18
ATOM 15163 C C . GLU B 2 8 ? 7.506 -3.733 9.376 1.00 0.00 205 GLU B C 18
ATOM 15164 O O . GLU B 2 8 ? 6.706 -4.618 9.681 1.00 0.00 205 GLU B O 18
ATOM 15174 N N . SER B 2 9 ? 7.147 -2.616 8.753 1.00 0.00 206 SER B N 18
ATOM 15175 C CA . SER B 2 9 ? 5.764 -2.361 8.371 1.00 0.00 206 SER B CA 18
ATOM 15176 C C . SER B 2 9 ? 5.653 -1.083 7.544 1.00 0.00 206 SER B C 18
ATOM 15177 O O . SER B 2 9 ? 4.999 -0.125 7.957 1.00 0.00 206 SER B O 18
ATOM 15184 N N . PRO B 2 10 ? 6.294 -1.052 6.361 1.00 0.00 207 PRO B N 18
ATOM 15185 C CA . PRO B 2 10 ? 6.266 0.115 5.478 1.00 0.00 207 PRO B CA 18
ATOM 15186 C C . PRO B 2 10 ? 4.895 0.409 4.843 1.00 0.00 207 PRO B C 18
ATOM 15187 O O . PRO B 2 10 ? 4.568 1.577 4.635 1.00 0.00 207 PRO B O 18
ATOM 15195 N N . PRO B 2 11 ? 4.065 -0.617 4.514 1.00 0.00 208 PRO B N 18
ATOM 15196 C CA . PRO B 2 11 ? 2.770 -0.387 3.888 1.00 0.00 208 PRO B CA 18
ATOM 15197 C C . PRO B 2 11 ? 2.029 0.815 4.453 1.00 0.00 208 PRO B C 18
ATOM 15198 O O . PRO B 2 11 ? 1.703 0.841 5.640 1.00 0.00 208 PRO B O 18
ATOM 15206 N N . PRO B 2 12 ? 1.794 1.849 3.621 1.00 0.00 209 PRO B N 18
ATOM 15207 C CA . PRO B 2 12 ? 1.043 3.037 4.021 1.00 0.00 209 PRO B CA 18
ATOM 15208 C C . PRO B 2 12 ? -0.253 2.667 4.741 1.00 0.00 209 PRO B C 18
ATOM 15209 O O . PRO B 2 12 ? -0.488 1.503 5.050 1.00 0.00 209 PRO B O 18
ATOM 15217 N N . PRO B 2 13 ? -1.132 3.643 4.990 1.00 0.00 210 PRO B N 18
ATOM 15218 C CA . PRO B 2 13 ? -2.385 3.408 5.677 1.00 0.00 210 PRO B CA 18
ATOM 15219 C C . PRO B 2 13 ? -3.519 3.145 4.702 1.00 0.00 210 PRO B C 18
ATOM 15220 O O . PRO B 2 13 ? -3.386 3.396 3.504 1.00 0.00 210 PRO B O 18
ATOM 15228 N N . TYR B 2 14 ? -4.632 2.640 5.211 1.00 0.00 211 TYR B N 18
ATOM 15229 C CA . TYR B 2 14 ? -5.775 2.364 4.363 1.00 0.00 211 TYR B CA 18
ATOM 15230 C C . TYR B 2 14 ? -6.268 3.658 3.713 1.00 0.00 211 TYR B C 18
ATOM 15231 O O . TYR B 2 14 ? -5.797 4.038 2.641 1.00 0.00 211 TYR B O 18
ATOM 15248 N N . SER B 2 15 ? -7.213 4.333 4.364 1.00 0.00 212 SER B N 18
ATOM 15249 C CA . SER B 2 15 ? -7.761 5.587 3.853 1.00 0.00 212 SER B CA 18
ATOM 15250 C C . SER B 2 15 ? -8.181 5.484 2.386 1.00 0.00 212 SER B C 18
ATOM 15251 O O . SER B 2 15 ? -8.332 6.503 1.714 1.00 0.00 212 SER B O 18
ATOM 15258 N N . ARG B 2 16 ? -8.390 4.260 1.899 1.00 0.00 213 ARG B N 18
ATOM 15259 C CA . ARG B 2 16 ? -8.800 4.040 0.514 1.00 0.00 213 ARG B CA 18
ATOM 15260 C C . ARG B 2 16 ? -7.744 4.498 -0.496 1.00 0.00 213 ARG B C 18
ATOM 15261 O O . ARG B 2 16 ? -7.194 3.687 -1.241 1.00 0.00 213 ARG B O 18
ATOM 15279 N N . TYR B 2 17 ? -7.464 5.798 -0.514 1.00 0.00 214 TYR B N 18
ATOM 15280 C CA . TYR B 2 17 ? -6.507 6.376 -1.457 1.00 0.00 214 TYR B CA 18
ATOM 15281 C C . TYR B 2 17 ? -5.080 5.889 -1.215 1.00 0.00 214 TYR B C 18
ATOM 15282 O O . TYR B 2 17 ? -4.765 5.348 -0.155 1.00 0.00 214 TYR B O 18
ATOM 15299 N N . PRO B 2 18 ? -4.199 6.085 -2.216 1.00 0.00 215 PRO B N 18
ATOM 15300 C CA . PRO B 2 18 ? -2.805 5.667 -2.154 1.00 0.00 215 PRO B CA 18
ATOM 15301 C C . PRO B 2 18 ? -1.872 6.746 -1.621 1.00 0.00 215 PRO B C 18
ATOM 15302 O O . PRO B 2 18 ? -1.402 7.599 -2.374 1.00 0.00 215 PRO B O 18
ATOM 15310 N N . MET B 2 19 ? -1.608 6.708 -0.322 1.00 0.00 216 MET B N 18
ATOM 15311 C CA . MET B 2 19 ? -0.720 7.681 0.296 1.00 0.00 216 MET B CA 18
ATOM 15312 C C . MET B 2 19 ? 0.316 6.998 1.182 1.00 0.00 216 MET B C 18
ATOM 15313 O O . MET B 2 19 ? -0.019 6.417 2.214 1.00 0.00 216 MET B O 18
ATOM 15325 N N . ASP B 2 20 ? 1.577 7.078 0.768 1.00 0.00 217 ASP B N 18
ATOM 15326 C CA . ASP B 2 20 ? 2.671 6.469 1.516 1.00 0.00 217 ASP B CA 18
ATOM 15327 C C . ASP B 2 20 ? 2.603 6.848 2.992 1.00 0.00 217 ASP B C 18
ATOM 15328 O O . ASP B 2 20 ? 2.738 5.943 3.843 1.00 0.00 217 ASP B O 18
ATOM 15337 N N . GLY A 1 1 ? 6.814 -12.867 -10.423 1.00 0.00 292 GLY A N 19
ATOM 15338 C CA . GLY A 1 1 ? 7.141 -12.570 -9.002 1.00 0.00 292 GLY A CA 19
ATOM 15339 C C . GLY A 1 1 ? 5.955 -12.773 -8.078 1.00 0.00 292 GLY A C 19
ATOM 15340 O O . GLY A 1 1 ? 4.819 -12.881 -8.539 1.00 0.00 292 GLY A O 19
ATOM 15346 N N . PRO A 1 2 ? 6.191 -12.831 -6.756 1.00 0.00 293 PRO A N 19
ATOM 15347 C CA . PRO A 1 2 ? 5.123 -13.020 -5.770 1.00 0.00 293 PRO A CA 19
ATOM 15348 C C . PRO A 1 2 ? 4.264 -11.772 -5.598 1.00 0.00 293 PRO A C 19
ATOM 15349 O O . PRO A 1 2 ? 4.197 -11.199 -4.510 1.00 0.00 293 PRO A O 19
ATOM 15357 N N . LEU A 1 3 ? 3.610 -11.357 -6.676 1.00 0.00 294 LEU A N 19
ATOM 15358 C CA . LEU A 1 3 ? 2.756 -10.175 -6.642 1.00 0.00 294 LEU A CA 19
ATOM 15359 C C . LEU A 1 3 ? 1.298 -10.545 -6.893 1.00 0.00 294 LEU A C 19
ATOM 15360 O O . LEU A 1 3 ? 0.402 -10.110 -6.170 1.00 0.00 294 LEU A O 19
ATOM 15375 N N . GLY A 1 4 ? 1.067 -11.352 -7.923 1.00 0.00 295 GLY A N 19
ATOM 15376 C CA . GLY A 1 4 ? -0.285 -11.766 -8.252 1.00 0.00 295 GLY A CA 19
ATOM 15377 C C . GLY A 1 4 ? -0.536 -11.790 -9.747 1.00 0.00 295 GLY A C 19
ATOM 15378 O O . GLY A 1 4 ? 0.173 -11.138 -10.513 1.00 0.00 295 GLY A O 19
ATOM 15382 N N . SER A 1 5 ? -1.548 -12.544 -10.161 1.00 0.00 296 SER A N 19
ATOM 15383 C CA . SER A 1 5 ? -1.892 -12.651 -11.575 1.00 0.00 296 SER A CA 19
ATOM 15384 C C . SER A 1 5 ? -3.279 -12.079 -11.841 1.00 0.00 296 SER A C 19
ATOM 15385 O O . SER A 1 5 ? -3.444 -11.187 -12.674 1.00 0.00 296 SER A O 19
ATOM 15392 N N . GLY A 1 6 ? -4.274 -12.596 -11.129 1.00 0.00 297 GLY A N 19
ATOM 15393 C CA . GLY A 1 6 ? -5.636 -12.125 -11.304 1.00 0.00 297 GLY A CA 19
ATOM 15394 C C . GLY A 1 6 ? -6.038 -11.102 -10.258 1.00 0.00 297 GLY A C 19
ATOM 15395 O O . GLY A 1 6 ? -5.409 -11.010 -9.205 1.00 0.00 297 GLY A O 19
ATOM 15399 N N . PRO A 1 7 ? -7.092 -10.313 -10.527 1.00 0.00 298 PRO A N 19
ATOM 15400 C CA . PRO A 1 7 ? -7.573 -9.291 -9.593 1.00 0.00 298 PRO A CA 19
ATOM 15401 C C . PRO A 1 7 ? -7.681 -9.816 -8.165 1.00 0.00 298 PRO A C 19
ATOM 15402 O O . PRO A 1 7 ? -7.894 -11.008 -7.946 1.00 0.00 298 PRO A O 19
ATOM 15410 N N . LEU A 1 8 ? -7.534 -8.916 -7.199 1.00 0.00 299 LEU A N 19
ATOM 15411 C CA . LEU A 1 8 ? -7.611 -9.286 -5.792 1.00 0.00 299 LEU A CA 19
ATOM 15412 C C . LEU A 1 8 ? -9.036 -9.670 -5.399 1.00 0.00 299 LEU A C 19
ATOM 15413 O O . LEU A 1 8 ? -9.989 -9.376 -6.120 1.00 0.00 299 LEU A O 19
ATOM 15428 N N . PRO A 1 9 ? -9.197 -10.337 -4.242 1.00 0.00 300 PRO A N 19
ATOM 15429 C CA . PRO A 1 9 ? -10.513 -10.762 -3.747 1.00 0.00 300 PRO A CA 19
ATOM 15430 C C . PRO A 1 9 ? -11.475 -9.587 -3.591 1.00 0.00 300 PRO A C 19
ATOM 15431 O O . PRO A 1 9 ? -11.095 -8.433 -3.798 1.00 0.00 300 PRO A O 19
ATOM 15439 N N . PRO A 1 10 ? -12.739 -9.862 -3.224 1.00 0.00 301 PRO A N 19
ATOM 15440 C CA . PRO A 1 10 ? -13.754 -8.818 -3.050 1.00 0.00 301 PRO A CA 19
ATOM 15441 C C . PRO A 1 10 ? -13.525 -7.975 -1.799 1.00 0.00 301 PRO A C 19
ATOM 15442 O O . PRO A 1 10 ? -14.103 -8.238 -0.744 1.00 0.00 301 PRO A O 19
ATOM 15450 N N . GLY A 1 11 ? -12.673 -6.962 -1.923 1.00 0.00 302 GLY A N 19
ATOM 15451 C CA . GLY A 1 11 ? -12.389 -6.085 -0.801 1.00 0.00 302 GLY A CA 19
ATOM 15452 C C . GLY A 1 11 ? -10.971 -5.545 -0.806 1.00 0.00 302 GLY A C 19
ATOM 15453 O O . GLY A 1 11 ? -10.649 -4.635 -0.043 1.00 0.00 302 GLY A O 19
ATOM 15457 N N . TRP A 1 12 ? -10.119 -6.099 -1.663 1.00 0.00 303 TRP A N 19
ATOM 15458 C CA . TRP A 1 12 ? -8.733 -5.665 -1.739 1.00 0.00 303 TRP A CA 19
ATOM 15459 C C . TRP A 1 12 ? -8.468 -4.817 -2.973 1.00 0.00 303 TRP A C 19
ATOM 15460 O O . TRP A 1 12 ? -9.284 -4.750 -3.891 1.00 0.00 303 TRP A O 19
ATOM 15480 N N . GLU A 1 13 ? -7.309 -4.174 -2.976 1.00 0.00 304 GLU A N 19
ATOM 15481 C CA . GLU A 1 13 ? -6.894 -3.333 -4.085 1.00 0.00 304 GLU A CA 19
ATOM 15482 C C . GLU A 1 13 ? -5.402 -3.048 -3.999 1.00 0.00 304 GLU A C 19
ATOM 15483 O O . GLU A 1 13 ? -4.877 -2.761 -2.924 1.00 0.00 304 GLU A O 19
ATOM 15493 N N . ILE A 1 14 ? -4.725 -3.127 -5.134 1.00 0.00 305 ILE A N 19
ATOM 15494 C CA . ILE A 1 14 ? -3.295 -2.874 -5.180 1.00 0.00 305 ILE A CA 19
ATOM 15495 C C . ILE A 1 14 ? -3.012 -1.377 -5.244 1.00 0.00 305 ILE A C 19
ATOM 15496 O O . ILE A 1 14 ? -3.807 -0.604 -5.776 1.00 0.00 305 ILE A O 19
ATOM 15511 N N . ARG A 1 15 ? -1.871 -0.984 -4.699 1.00 0.00 306 ARG A N 19
ATOM 15512 C CA . ARG A 1 15 ? -1.464 0.413 -4.690 1.00 0.00 306 ARG A CA 19
ATOM 15513 C C . ARG A 1 15 ? 0.040 0.519 -4.469 1.00 0.00 306 ARG A C 19
ATOM 15514 O O . ARG A 1 15 ? 0.712 -0.488 -4.251 1.00 0.00 306 ARG A O 19
ATOM 15532 N N . ASN A 1 16 ? 0.571 1.733 -4.532 1.00 0.00 307 ASN A N 19
ATOM 15533 C CA . ASN A 1 16 ? 2.001 1.941 -4.341 1.00 0.00 307 ASN A CA 19
ATOM 15534 C C . ASN A 1 16 ? 2.265 3.062 -3.343 1.00 0.00 307 ASN A C 19
ATOM 15535 O O . ASN A 1 16 ? 1.415 3.925 -3.122 1.00 0.00 307 ASN A O 19
ATOM 15545 N N . THR A 1 17 ? 3.455 3.050 -2.750 1.00 0.00 308 THR A N 19
ATOM 15546 C CA . THR A 1 17 ? 3.832 4.061 -1.769 1.00 0.00 308 THR A CA 19
ATOM 15547 C C . THR A 1 17 ? 4.491 5.267 -2.435 1.00 0.00 308 THR A C 19
ATOM 15548 O O . THR A 1 17 ? 5.475 5.804 -1.926 1.00 0.00 308 THR A O 19
ATOM 15559 N N . ALA A 1 18 ? 3.945 5.691 -3.571 1.00 0.00 309 ALA A N 19
ATOM 15560 C CA . ALA A 1 18 ? 4.485 6.833 -4.299 1.00 0.00 309 ALA A CA 19
ATOM 15561 C C . ALA A 1 18 ? 5.872 6.532 -4.857 1.00 0.00 309 ALA A C 19
ATOM 15562 O O . ALA A 1 18 ? 6.057 6.434 -6.069 1.00 0.00 309 ALA A O 19
ATOM 15569 N N . THR A 1 19 ? 6.847 6.385 -3.963 1.00 0.00 310 THR A N 19
ATOM 15570 C CA . THR A 1 19 ? 8.220 6.098 -4.363 1.00 0.00 310 THR A CA 19
ATOM 15571 C C . THR A 1 19 ? 8.280 4.964 -5.383 1.00 0.00 310 THR A C 19
ATOM 15572 O O . THR A 1 19 ? 9.086 4.997 -6.313 1.00 0.00 310 THR A O 19
ATOM 15583 N N . GLY A 1 20 ? 7.425 3.964 -5.203 1.00 0.00 311 GLY A N 19
ATOM 15584 C CA . GLY A 1 20 ? 7.402 2.837 -6.116 1.00 0.00 311 GLY A CA 19
ATOM 15585 C C . GLY A 1 20 ? 6.944 1.556 -5.448 1.00 0.00 311 GLY A C 19
ATOM 15586 O O . GLY A 1 20 ? 6.257 0.739 -6.062 1.00 0.00 311 GLY A O 19
ATOM 15590 N N . ARG A 1 21 ? 7.326 1.379 -4.187 1.00 0.00 312 ARG A N 19
ATOM 15591 C CA . ARG A 1 21 ? 6.946 0.185 -3.434 1.00 0.00 312 ARG A CA 19
ATOM 15592 C C . ARG A 1 21 ? 5.447 -0.043 -3.514 1.00 0.00 312 ARG A C 19
ATOM 15593 O O . ARG A 1 21 ? 4.661 0.904 -3.500 1.00 0.00 312 ARG A O 19
ATOM 15611 N N . VAL A 1 22 ? 5.058 -1.307 -3.600 1.00 0.00 313 VAL A N 19
ATOM 15612 C CA . VAL A 1 22 ? 3.652 -1.657 -3.697 1.00 0.00 313 VAL A CA 19
ATOM 15613 C C . VAL A 1 22 ? 3.082 -2.065 -2.367 1.00 0.00 313 VAL A C 19
ATOM 15614 O O . VAL A 1 22 ? 3.800 -2.250 -1.388 1.00 0.00 313 VAL A O 19
ATOM 15627 N N . TYR A 1 23 ? 1.773 -2.212 -2.361 1.00 0.00 314 TYR A N 19
ATOM 15628 C CA . TYR A 1 23 ? 1.080 -2.678 -1.193 1.00 0.00 314 TYR A CA 19
ATOM 15629 C C . TYR A 1 23 ? -0.359 -3.018 -1.515 1.00 0.00 314 TYR A C 19
ATOM 15630 O O . TYR A 1 23 ? -0.930 -2.517 -2.483 1.00 0.00 314 TYR A O 19
ATOM 15647 N N . PHE A 1 24 ? -0.940 -3.875 -0.694 1.00 0.00 315 PHE A N 19
ATOM 15648 C CA . PHE A 1 24 ? -2.305 -4.303 -0.894 1.00 0.00 315 PHE A CA 19
ATOM 15649 C C . PHE A 1 24 ? -3.214 -3.767 0.199 1.00 0.00 315 PHE A C 19
ATOM 15650 O O . PHE A 1 24 ? -3.011 -4.025 1.386 1.00 0.00 315 PHE A O 19
ATOM 15666 N N . VAL A 1 25 ? -4.219 -3.017 -0.228 1.00 0.00 316 VAL A N 19
ATOM 15667 C CA . VAL A 1 25 ? -5.170 -2.404 0.685 1.00 0.00 316 VAL A CA 19
ATOM 15668 C C . VAL A 1 25 ? -6.356 -3.318 0.966 1.00 0.00 316 VAL A C 19
ATOM 15669 O O . VAL A 1 25 ? -6.872 -3.980 0.067 1.00 0.00 316 VAL A O 19
ATOM 15682 N N . ASP A 1 26 ? -6.781 -3.345 2.225 1.00 0.00 317 ASP A N 19
ATOM 15683 C CA . ASP A 1 26 ? -7.917 -4.161 2.633 1.00 0.00 317 ASP A CA 19
ATOM 15684 C C . ASP A 1 26 ? -9.104 -3.273 2.985 1.00 0.00 317 ASP A C 19
ATOM 15685 O O . ASP A 1 26 ? -9.070 -2.539 3.973 1.00 0.00 317 ASP A O 19
ATOM 15693 N N . HIS A 1 27 ? -10.153 -3.345 2.170 1.00 0.00 318 HIS A N 19
ATOM 15694 C CA . HIS A 1 27 ? -11.347 -2.537 2.389 1.00 0.00 318 HIS A CA 19
ATOM 15695 C C . HIS A 1 27 ? -12.353 -3.243 3.303 1.00 0.00 318 HIS A C 19
ATOM 15696 O O . HIS A 1 27 ? -13.419 -2.701 3.592 1.00 0.00 318 HIS A O 19
ATOM 15709 N N . ASN A 1 28 ? -12.014 -4.450 3.758 1.00 0.00 319 ASN A N 19
ATOM 15710 C CA . ASN A 1 28 ? -12.894 -5.205 4.645 1.00 0.00 319 ASN A CA 19
ATOM 15711 C C . ASN A 1 28 ? -12.439 -5.053 6.092 1.00 0.00 319 ASN A C 19
ATOM 15712 O O . ASN A 1 28 ? -13.255 -5.002 7.012 1.00 0.00 319 ASN A O 19
ATOM 15722 N N . ASN A 1 29 ? -11.125 -4.985 6.278 1.00 0.00 320 ASN A N 19
ATOM 15723 C CA . ASN A 1 29 ? -10.541 -4.834 7.604 1.00 0.00 320 ASN A CA 19
ATOM 15724 C C . ASN A 1 29 ? -10.066 -3.401 7.831 1.00 0.00 320 ASN A C 19
ATOM 15725 O O . ASN A 1 29 ? -9.855 -2.985 8.969 1.00 0.00 320 ASN A O 19
ATOM 15735 N N . ARG A 1 30 ? -9.896 -2.653 6.741 1.00 0.00 321 ARG A N 19
ATOM 15736 C CA . ARG A 1 30 ? -9.447 -1.269 6.825 1.00 0.00 321 ARG A CA 19
ATOM 15737 C C . ARG A 1 30 ? -7.987 -1.197 7.253 1.00 0.00 321 ARG A C 19
ATOM 15738 O O . ARG A 1 30 ? -7.663 -0.674 8.320 1.00 0.00 321 ARG A O 19
ATOM 15756 N N . THR A 1 31 ? -7.108 -1.728 6.408 1.00 0.00 322 THR A N 19
ATOM 15757 C CA . THR A 1 31 ? -5.678 -1.728 6.686 1.00 0.00 322 THR A CA 19
ATOM 15758 C C . THR A 1 31 ? -4.872 -1.917 5.409 1.00 0.00 322 THR A C 19
ATOM 15759 O O . THR A 1 31 ? -5.393 -1.756 4.305 1.00 0.00 322 THR A O 19
ATOM 15770 N N . THR A 1 32 ? -3.599 -2.260 5.563 1.00 0.00 323 THR A N 19
ATOM 15771 C CA . THR A 1 32 ? -2.723 -2.470 4.419 1.00 0.00 323 THR A CA 19
ATOM 15772 C C . THR A 1 32 ? -1.805 -3.666 4.641 1.00 0.00 323 THR A C 19
ATOM 15773 O O . THR A 1 32 ? -1.737 -4.216 5.740 1.00 0.00 323 THR A O 19
ATOM 15784 N N . GLN A 1 33 ? -1.101 -4.059 3.589 1.00 0.00 324 GLN A N 19
ATOM 15785 C CA . GLN A 1 33 ? -0.182 -5.187 3.657 1.00 0.00 324 GLN A CA 19
ATOM 15786 C C . GLN A 1 33 ? 0.533 -5.371 2.326 1.00 0.00 324 GLN A C 19
ATOM 15787 O O . GLN A 1 33 ? -0.102 -5.580 1.295 1.00 0.00 324 GLN A O 19
ATOM 15799 N N . PHE A 1 34 ? 1.858 -5.310 2.358 1.00 0.00 325 PHE A N 19
ATOM 15800 C CA . PHE A 1 34 ? 2.654 -5.466 1.148 1.00 0.00 325 PHE A CA 19
ATOM 15801 C C . PHE A 1 34 ? 2.369 -6.812 0.498 1.00 0.00 325 PHE A C 19
ATOM 15802 O O . PHE A 1 34 ? 2.631 -7.011 -0.688 1.00 0.00 325 PHE A O 19
ATOM 15818 N N . THR A 1 35 ? 1.831 -7.733 1.287 1.00 0.00 326 THR A N 19
ATOM 15819 C CA . THR A 1 35 ? 1.505 -9.058 0.808 1.00 0.00 326 THR A CA 19
ATOM 15820 C C . THR A 1 35 ? 0.208 -9.069 0.010 1.00 0.00 326 THR A C 19
ATOM 15821 O O . THR A 1 35 ? -0.645 -8.197 0.177 1.00 0.00 326 THR A O 19
ATOM 15832 N N . ASP A 1 36 ? 0.070 -10.063 -0.860 1.00 0.00 327 ASP A N 19
ATOM 15833 C CA . ASP A 1 36 ? -1.126 -10.206 -1.673 1.00 0.00 327 ASP A CA 19
ATOM 15834 C C . ASP A 1 36 ? -1.963 -11.376 -1.160 1.00 0.00 327 ASP A C 19
ATOM 15835 O O . ASP A 1 36 ? -1.499 -12.516 -1.159 1.00 0.00 327 ASP A O 19
ATOM 15843 N N . PRO A 1 37 ? -3.206 -11.121 -0.717 1.00 0.00 328 PRO A N 19
ATOM 15844 C CA . PRO A 1 37 ? -4.080 -12.173 -0.198 1.00 0.00 328 PRO A CA 19
ATOM 15845 C C . PRO A 1 37 ? -4.140 -13.363 -1.138 1.00 0.00 328 PRO A C 19
ATOM 15846 O O . PRO A 1 37 ? -4.275 -14.508 -0.705 1.00 0.00 328 PRO A O 19
ATOM 15854 N N . ARG A 1 38 ? -4.038 -13.085 -2.431 1.00 0.00 329 ARG A N 19
ATOM 15855 C CA . ARG A 1 38 ? -4.070 -14.135 -3.433 1.00 0.00 329 ARG A CA 19
ATOM 15856 C C . ARG A 1 38 ? -2.889 -15.082 -3.239 1.00 0.00 329 ARG A C 19
ATOM 15857 O O . ARG A 1 38 ? -2.953 -16.257 -3.601 1.00 0.00 329 ARG A O 19
ATOM 15875 N N . LEU A 1 39 ? -1.812 -14.555 -2.663 1.00 0.00 330 LEU A N 19
ATOM 15876 C CA . LEU A 1 39 ? -0.612 -15.341 -2.411 1.00 0.00 330 LEU A CA 19
ATOM 15877 C C . LEU A 1 39 ? -0.542 -15.768 -0.946 1.00 0.00 330 LEU A C 19
ATOM 15878 O O . LEU A 1 39 ? -1.531 -15.679 -0.219 1.00 0.00 330 LEU A O 19
ATOM 15893 N N . SER A 1 40 ? 0.630 -16.233 -0.517 1.00 0.00 331 SER A N 19
ATOM 15894 C CA . SER A 1 40 ? 0.820 -16.673 0.863 1.00 0.00 331 SER A CA 19
ATOM 15895 C C . SER A 1 40 ? 0.263 -15.649 1.848 1.00 0.00 331 SER A C 19
ATOM 15896 O O . SER A 1 40 ? 0.933 -14.673 2.188 1.00 0.00 331 SER A O 19
ATOM 15903 N N . ALA A 1 41 ? -0.963 -15.880 2.303 1.00 0.00 332 ALA A N 19
ATOM 15904 C CA . ALA A 1 41 ? -1.610 -14.976 3.246 1.00 0.00 332 ALA A CA 19
ATOM 15905 C C . ALA A 1 41 ? -1.921 -15.684 4.560 1.00 0.00 332 ALA A C 19
ATOM 15906 O O . ALA A 1 41 ? -1.624 -16.868 4.725 1.00 0.00 332 ALA A O 19
ATOM 15913 N N . ASN A 1 42 ? -2.522 -14.952 5.494 1.00 0.00 333 ASN A N 19
ATOM 15914 C CA . ASN A 1 42 ? -2.873 -15.509 6.794 1.00 0.00 333 ASN A CA 19
ATOM 15915 C C . ASN A 1 42 ? -4.383 -15.686 6.920 1.00 0.00 333 ASN A C 19
ATOM 15916 O O . ASN A 1 42 ? -4.818 -16.788 7.312 1.00 0.00 333 ASN A O 19
ATOM 15927 N N . GLY B 2 1 ? 22.595 4.418 5.264 1.00 0.00 198 GLY B N 19
ATOM 15928 C CA . GLY B 2 1 ? 21.286 4.735 4.628 1.00 0.00 198 GLY B CA 19
ATOM 15929 C C . GLY B 2 1 ? 20.109 4.207 5.427 1.00 0.00 198 GLY B C 19
ATOM 15930 O O . GLY B 2 1 ? 19.210 4.969 5.783 1.00 0.00 198 GLY B O 19
ATOM 15936 N N . PRO B 2 2 ? 20.088 2.898 5.724 1.00 0.00 199 PRO B N 19
ATOM 15937 C CA . PRO B 2 2 ? 19.005 2.277 6.485 1.00 0.00 199 PRO B CA 19
ATOM 15938 C C . PRO B 2 2 ? 19.169 2.468 7.989 1.00 0.00 199 PRO B C 19
ATOM 15939 O O . PRO B 2 2 ? 19.562 1.546 8.703 1.00 0.00 199 PRO B O 19
ATOM 15947 N N . LEU B 2 3 ? 18.865 3.671 8.465 1.00 0.00 200 LEU B N 19
ATOM 15948 C CA . LEU B 2 3 ? 18.980 3.980 9.886 1.00 0.00 200 LEU B CA 19
ATOM 15949 C C . LEU B 2 3 ? 17.987 3.161 10.704 1.00 0.00 200 LEU B C 19
ATOM 15950 O O . LEU B 2 3 ? 16.957 3.674 11.142 1.00 0.00 200 LEU B O 19
ATOM 15965 N N . GLY B 2 4 ? 18.303 1.886 10.907 1.00 0.00 201 GLY B N 19
ATOM 15966 C CA . GLY B 2 4 ? 17.428 1.018 11.673 1.00 0.00 201 GLY B CA 19
ATOM 15967 C C . GLY B 2 4 ? 16.957 -0.183 10.874 1.00 0.00 201 GLY B C 19
ATOM 15968 O O . GLY B 2 4 ? 17.322 -1.319 11.175 1.00 0.00 201 GLY B O 19
ATOM 15972 N N . SER B 2 5 ? 16.145 0.071 9.854 1.00 0.00 202 SER B N 19
ATOM 15973 C CA . SER B 2 5 ? 15.620 -0.996 9.008 1.00 0.00 202 SER B CA 19
ATOM 15974 C C . SER B 2 5 ? 14.961 -0.423 7.759 1.00 0.00 202 SER B C 19
ATOM 15975 O O . SER B 2 5 ? 14.490 0.714 7.761 1.00 0.00 202 SER B O 19
ATOM 15982 N N . GLU B 2 6 ? 14.929 -1.216 6.692 1.00 0.00 203 GLU B N 19
ATOM 15983 C CA . GLU B 2 6 ? 14.329 -0.779 5.437 1.00 0.00 203 GLU B CA 19
ATOM 15984 C C . GLU B 2 6 ? 12.855 -1.162 5.370 1.00 0.00 203 GLU B C 19
ATOM 15985 O O . GLU B 2 6 ? 11.989 -0.306 5.187 1.00 0.00 203 GLU B O 19
ATOM 15995 N N . LEU B 2 7 ? 12.573 -2.453 5.516 1.00 0.00 204 LEU B N 19
ATOM 15996 C CA . LEU B 2 7 ? 11.201 -2.939 5.463 1.00 0.00 204 LEU B CA 19
ATOM 15997 C C . LEU B 2 7 ? 10.441 -2.577 6.751 1.00 0.00 204 LEU B C 19
ATOM 15998 O O . LEU B 2 7 ? 10.072 -1.417 6.940 1.00 0.00 204 LEU B O 19
ATOM 16013 N N . GLU B 2 8 ? 10.203 -3.549 7.636 1.00 0.00 205 GLU B N 19
ATOM 16014 C CA . GLU B 2 8 ? 9.487 -3.280 8.884 1.00 0.00 205 GLU B CA 19
ATOM 16015 C C . GLU B 2 8 ? 8.120 -2.655 8.611 1.00 0.00 205 GLU B C 19
ATOM 16016 O O . GLU B 2 8 ? 7.933 -1.450 8.779 1.00 0.00 205 GLU B O 19
ATOM 16026 N N . SER B 2 9 ? 7.168 -3.486 8.190 1.00 0.00 206 SER B N 19
ATOM 16027 C CA . SER B 2 9 ? 5.805 -3.032 7.891 1.00 0.00 206 SER B CA 19
ATOM 16028 C C . SER B 2 9 ? 5.790 -1.668 7.197 1.00 0.00 206 SER B C 19
ATOM 16029 O O . SER B 2 9 ? 5.254 -0.699 7.733 1.00 0.00 206 SER B O 19
ATOM 16036 N N . PRO B 2 10 ? 6.383 -1.575 5.992 1.00 0.00 207 PRO B N 19
ATOM 16037 C CA . PRO B 2 10 ? 6.429 -0.329 5.222 1.00 0.00 207 PRO B CA 19
ATOM 16038 C C . PRO B 2 10 ? 5.087 0.125 4.630 1.00 0.00 207 PRO B C 19
ATOM 16039 O O . PRO B 2 10 ? 4.879 1.330 4.489 1.00 0.00 207 PRO B O 19
ATOM 16047 N N . PRO B 2 11 ? 4.155 -0.793 4.257 1.00 0.00 208 PRO B N 19
ATOM 16048 C CA . PRO B 2 11 ? 2.888 -0.400 3.665 1.00 0.00 208 PRO B CA 19
ATOM 16049 C C . PRO B 2 11 ? 2.294 0.865 4.268 1.00 0.00 208 PRO B C 19
ATOM 16050 O O . PRO B 2 11 ? 2.364 1.086 5.477 1.00 0.00 208 PRO B O 19
ATOM 16058 N N . PRO B 2 12 ? 1.696 1.714 3.417 1.00 0.00 209 PRO B N 19
ATOM 16059 C CA . PRO B 2 12 ? 1.071 2.947 3.859 1.00 0.00 209 PRO B CA 19
ATOM 16060 C C . PRO B 2 12 ? -0.170 2.627 4.693 1.00 0.00 209 PRO B C 19
ATOM 16061 O O . PRO B 2 12 ? -0.311 1.498 5.161 1.00 0.00 209 PRO B O 19
ATOM 16069 N N . PRO B 2 13 ? -1.093 3.584 4.908 1.00 0.00 210 PRO B N 19
ATOM 16070 C CA . PRO B 2 13 ? -2.286 3.323 5.681 1.00 0.00 210 PRO B CA 19
ATOM 16071 C C . PRO B 2 13 ? -3.446 2.880 4.805 1.00 0.00 210 PRO B C 19
ATOM 16072 O O . PRO B 2 13 ? -3.346 2.884 3.578 1.00 0.00 210 PRO B O 19
ATOM 16080 N N . TYR B 2 14 ? -4.545 2.499 5.436 1.00 0.00 211 TYR B N 19
ATOM 16081 C CA . TYR B 2 14 ? -5.718 2.055 4.704 1.00 0.00 211 TYR B CA 19
ATOM 16082 C C . TYR B 2 14 ? -6.333 3.219 3.933 1.00 0.00 211 TYR B C 19
ATOM 16083 O O . TYR B 2 14 ? -6.069 3.398 2.745 1.00 0.00 211 TYR B O 19
ATOM 16100 N N . SER B 2 15 ? -7.146 4.011 4.627 1.00 0.00 212 SER B N 19
ATOM 16101 C CA . SER B 2 15 ? -7.809 5.155 4.016 1.00 0.00 212 SER B CA 19
ATOM 16102 C C . SER B 2 15 ? -8.613 4.717 2.794 1.00 0.00 212 SER B C 19
ATOM 16103 O O . SER B 2 15 ? -9.808 4.446 2.897 1.00 0.00 212 SER B O 19
ATOM 16110 N N . ARG B 2 16 ? -7.950 4.646 1.639 1.00 0.00 213 ARG B N 19
ATOM 16111 C CA . ARG B 2 16 ? -8.597 4.229 0.395 1.00 0.00 213 ARG B CA 19
ATOM 16112 C C . ARG B 2 16 ? -7.720 4.565 -0.807 1.00 0.00 213 ARG B C 19
ATOM 16113 O O . ARG B 2 16 ? -7.570 3.757 -1.722 1.00 0.00 213 ARG B O 19
ATOM 16131 N N . TYR B 2 17 ? -7.141 5.761 -0.795 1.00 0.00 214 TYR B N 19
ATOM 16132 C CA . TYR B 2 17 ? -6.278 6.205 -1.883 1.00 0.00 214 TYR B CA 19
ATOM 16133 C C . TYR B 2 17 ? -4.831 5.775 -1.642 1.00 0.00 214 TYR B C 19
ATOM 16134 O O . TYR B 2 17 ? -4.509 5.216 -0.593 1.00 0.00 214 TYR B O 19
ATOM 16151 N N . PRO B 2 18 ? -3.942 6.033 -2.615 1.00 0.00 215 PRO B N 19
ATOM 16152 C CA . PRO B 2 18 ? -2.534 5.677 -2.519 1.00 0.00 215 PRO B CA 19
ATOM 16153 C C . PRO B 2 18 ? -1.701 6.782 -1.881 1.00 0.00 215 PRO B C 19
ATOM 16154 O O . PRO B 2 18 ? -1.259 7.709 -2.560 1.00 0.00 215 PRO B O 19
ATOM 16162 N N . MET B 2 19 ? -1.493 6.679 -0.573 1.00 0.00 216 MET B N 19
ATOM 16163 C CA . MET B 2 19 ? -0.719 7.677 0.154 1.00 0.00 216 MET B CA 19
ATOM 16164 C C . MET B 2 19 ? 0.346 7.023 1.025 1.00 0.00 216 MET B C 19
ATOM 16165 O O . MET B 2 19 ? 0.037 6.406 2.044 1.00 0.00 216 MET B O 19
ATOM 16177 N N . ASP B 2 20 ? 1.604 7.169 0.620 1.00 0.00 217 ASP B N 19
ATOM 16178 C CA . ASP B 2 20 ? 2.719 6.594 1.363 1.00 0.00 217 ASP B CA 19
ATOM 16179 C C . ASP B 2 20 ? 2.638 6.967 2.840 1.00 0.00 217 ASP B C 19
ATOM 16180 O O . ASP B 2 20 ? 3.488 6.486 3.619 1.00 0.00 217 ASP B O 19
ATOM 16189 N N . GLY A 1 1 ? 6.020 -12.137 -3.601 1.00 0.00 292 GLY A N 20
ATOM 16190 C CA . GLY A 1 1 ? 6.311 -12.755 -4.923 1.00 0.00 292 GLY A CA 20
ATOM 16191 C C . GLY A 1 1 ? 5.652 -12.010 -6.069 1.00 0.00 292 GLY A C 20
ATOM 16192 O O . GLY A 1 1 ? 5.608 -10.779 -6.064 1.00 0.00 292 GLY A O 20
ATOM 16198 N N . PRO A 1 2 ? 5.129 -12.733 -7.074 1.00 0.00 293 PRO A N 20
ATOM 16199 C CA . PRO A 1 2 ? 4.469 -12.115 -8.229 1.00 0.00 293 PRO A CA 20
ATOM 16200 C C . PRO A 1 2 ? 3.312 -11.211 -7.815 1.00 0.00 293 PRO A C 20
ATOM 16201 O O . PRO A 1 2 ? 3.192 -10.835 -6.650 1.00 0.00 293 PRO A O 20
ATOM 16209 N N . LEU A 1 3 ? 2.463 -10.866 -8.777 1.00 0.00 294 LEU A N 20
ATOM 16210 C CA . LEU A 1 3 ? 1.315 -10.009 -8.510 1.00 0.00 294 LEU A CA 20
ATOM 16211 C C . LEU A 1 3 ? 0.010 -10.736 -8.820 1.00 0.00 294 LEU A C 20
ATOM 16212 O O . LEU A 1 3 ? -0.924 -10.151 -9.367 1.00 0.00 294 LEU A O 20
ATOM 16227 N N . GLY A 1 4 ? -0.044 -12.017 -8.467 1.00 0.00 295 GLY A N 20
ATOM 16228 C CA . GLY A 1 4 ? -1.238 -12.804 -8.714 1.00 0.00 295 GLY A CA 20
ATOM 16229 C C . GLY A 1 4 ? -1.533 -12.964 -10.192 1.00 0.00 295 GLY A C 20
ATOM 16230 O O . GLY A 1 4 ? -1.021 -12.211 -11.019 1.00 0.00 295 GLY A O 20
ATOM 16234 N N . SER A 1 5 ? -2.360 -13.950 -10.524 1.00 0.00 296 SER A N 20
ATOM 16235 C CA . SER A 1 5 ? -2.722 -14.209 -11.913 1.00 0.00 296 SER A CA 20
ATOM 16236 C C . SER A 1 5 ? -4.114 -13.668 -12.221 1.00 0.00 296 SER A C 20
ATOM 16237 O O . SER A 1 5 ? -4.798 -14.161 -13.119 1.00 0.00 296 SER A O 20
ATOM 16244 N N . GLY A 1 6 ? -4.529 -12.651 -11.473 1.00 0.00 297 GLY A N 20
ATOM 16245 C CA . GLY A 1 6 ? -5.839 -12.061 -11.681 1.00 0.00 297 GLY A CA 20
ATOM 16246 C C . GLY A 1 6 ? -6.102 -10.890 -10.753 1.00 0.00 297 GLY A C 20
ATOM 16247 O O . GLY A 1 6 ? -5.191 -10.417 -10.075 1.00 0.00 297 GLY A O 20
ATOM 16251 N N . PRO A 1 7 ? -7.351 -10.396 -10.705 1.00 0.00 298 PRO A N 20
ATOM 16252 C CA . PRO A 1 7 ? -7.724 -9.268 -9.846 1.00 0.00 298 PRO A CA 20
ATOM 16253 C C . PRO A 1 7 ? -7.818 -9.665 -8.376 1.00 0.00 298 PRO A C 20
ATOM 16254 O O . PRO A 1 7 ? -7.904 -10.847 -8.046 1.00 0.00 298 PRO A O 20
ATOM 16262 N N . LEU A 1 8 ? -7.802 -8.667 -7.498 1.00 0.00 299 LEU A N 20
ATOM 16263 C CA . LEU A 1 8 ? -7.887 -8.910 -6.061 1.00 0.00 299 LEU A CA 20
ATOM 16264 C C . LEU A 1 8 ? -9.315 -9.262 -5.654 1.00 0.00 299 LEU A C 20
ATOM 16265 O O . LEU A 1 8 ? -10.266 -8.946 -6.368 1.00 0.00 299 LEU A O 20
ATOM 16280 N N . PRO A 1 9 ? -9.481 -9.928 -4.498 1.00 0.00 300 PRO A N 20
ATOM 16281 C CA . PRO A 1 9 ? -10.804 -10.312 -3.995 1.00 0.00 300 PRO A CA 20
ATOM 16282 C C . PRO A 1 9 ? -11.765 -9.124 -3.949 1.00 0.00 300 PRO A C 20
ATOM 16283 O O . PRO A 1 9 ? -11.450 -8.046 -4.452 1.00 0.00 300 PRO A O 20
ATOM 16291 N N . PRO A 1 10 ? -12.951 -9.305 -3.340 1.00 0.00 301 PRO A N 20
ATOM 16292 C CA . PRO A 1 10 ? -13.953 -8.247 -3.242 1.00 0.00 301 PRO A CA 20
ATOM 16293 C C . PRO A 1 10 ? -13.729 -7.306 -2.059 1.00 0.00 301 PRO A C 20
ATOM 16294 O O . PRO A 1 10 ? -14.634 -6.568 -1.668 1.00 0.00 301 PRO A O 20
ATOM 16302 N N . GLY A 1 11 ? -12.527 -7.330 -1.494 1.00 0.00 302 GLY A N 20
ATOM 16303 C CA . GLY A 1 11 ? -12.227 -6.461 -0.369 1.00 0.00 302 GLY A CA 20
ATOM 16304 C C . GLY A 1 11 ? -10.771 -6.040 -0.321 1.00 0.00 302 GLY A C 20
ATOM 16305 O O . GLY A 1 11 ? -10.293 -5.560 0.707 1.00 0.00 302 GLY A O 20
ATOM 16309 N N . TRP A 1 12 ? -10.062 -6.221 -1.431 1.00 0.00 303 TRP A N 20
ATOM 16310 C CA . TRP A 1 12 ? -8.655 -5.852 -1.499 1.00 0.00 303 TRP A CA 20
ATOM 16311 C C . TRP A 1 12 ? -8.373 -4.967 -2.702 1.00 0.00 303 TRP A C 20
ATOM 16312 O O . TRP A 1 12 ? -9.083 -5.018 -3.707 1.00 0.00 303 TRP A O 20
ATOM 16332 N N . GLU A 1 13 ? -7.329 -4.160 -2.591 1.00 0.00 304 GLU A N 20
ATOM 16333 C CA . GLU A 1 13 ? -6.935 -3.269 -3.669 1.00 0.00 304 GLU A CA 20
ATOM 16334 C C . GLU A 1 13 ? -5.429 -3.056 -3.666 1.00 0.00 304 GLU A C 20
ATOM 16335 O O . GLU A 1 13 ? -4.800 -3.031 -2.611 1.00 0.00 304 GLU A O 20
ATOM 16345 N N . ILE A 1 14 ? -4.854 -2.906 -4.849 1.00 0.00 305 ILE A N 20
ATOM 16346 C CA . ILE A 1 14 ? -3.420 -2.693 -4.970 1.00 0.00 305 ILE A CA 20
ATOM 16347 C C . ILE A 1 14 ? -3.097 -1.207 -5.036 1.00 0.00 305 ILE A C 20
ATOM 16348 O O . ILE A 1 14 ? -3.876 -0.414 -5.562 1.00 0.00 305 ILE A O 20
ATOM 16363 N N . ARG A 1 15 ? -1.941 -0.842 -4.501 1.00 0.00 306 ARG A N 20
ATOM 16364 C CA . ARG A 1 1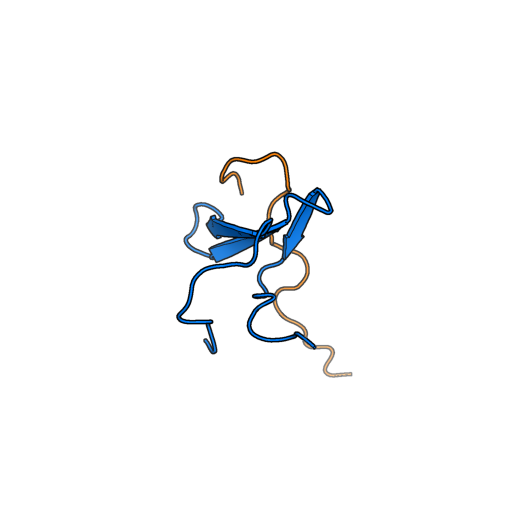5 ? -1.510 0.548 -4.482 1.00 0.00 306 ARG A CA 20
ATOM 16365 C C . ARG A 1 15 ? 0.010 0.635 -4.377 1.00 0.00 306 ARG A C 20
ATOM 16366 O O . ARG A 1 15 ? 0.687 -0.386 -4.278 1.00 0.00 306 ARG A O 20
ATOM 16384 N N . ASN A 1 16 ? 0.546 1.850 -4.409 1.00 0.00 307 ASN A N 20
ATOM 16385 C CA . ASN A 1 16 ? 1.989 2.041 -4.314 1.00 0.00 307 ASN A CA 20
ATOM 16386 C C . ASN A 1 16 ? 2.331 3.141 -3.315 1.00 0.00 307 ASN A C 20
ATOM 16387 O O . ASN A 1 16 ? 1.507 4.009 -3.025 1.00 0.00 307 ASN A O 20
ATOM 16397 N N . THR A 1 17 ? 3.552 3.098 -2.793 1.00 0.00 308 THR A N 20
ATOM 16398 C CA . THR A 1 17 ? 4.002 4.086 -1.820 1.00 0.00 308 THR A CA 20
ATOM 16399 C C . THR A 1 17 ? 4.748 5.234 -2.494 1.00 0.00 308 THR A C 20
ATOM 16400 O O . THR A 1 17 ? 5.701 5.779 -1.935 1.00 0.00 308 THR A O 20
ATOM 16411 N N . ALA A 1 18 ? 4.310 5.601 -3.693 1.00 0.00 309 ALA A N 20
ATOM 16412 C CA . ALA A 1 18 ? 4.939 6.687 -4.440 1.00 0.00 309 ALA A CA 20
ATOM 16413 C C . ALA A 1 18 ? 6.343 6.304 -4.893 1.00 0.00 309 ALA A C 20
ATOM 16414 O O . ALA A 1 18 ? 6.620 6.223 -6.089 1.00 0.00 309 ALA A O 20
ATOM 16421 N N . THR A 1 19 ? 7.229 6.070 -3.928 1.00 0.00 310 THR A N 20
ATOM 16422 C CA . THR A 1 19 ? 8.608 5.697 -4.226 1.00 0.00 310 THR A CA 20
ATOM 16423 C C . THR A 1 19 ? 8.667 4.583 -5.267 1.00 0.00 310 THR A C 20
ATOM 16424 O O . THR A 1 19 ? 9.651 4.452 -5.995 1.00 0.00 310 THR A O 20
ATOM 16435 N N . GLY A 1 20 ? 7.609 3.781 -5.330 1.00 0.00 311 GLY A N 20
ATOM 16436 C CA . GLY A 1 20 ? 7.560 2.690 -6.285 1.00 0.00 311 GLY A CA 20
ATOM 16437 C C . GLY A 1 20 ? 7.070 1.399 -5.662 1.00 0.00 311 GLY A C 20
ATOM 16438 O O . GLY A 1 20 ? 6.426 0.587 -6.326 1.00 0.00 311 GLY A O 20
ATOM 16442 N N . ARG A 1 21 ? 7.376 1.208 -4.383 1.00 0.00 312 ARG A N 20
ATOM 16443 C CA . ARG A 1 21 ? 6.957 0.003 -3.671 1.00 0.00 312 ARG A CA 20
ATOM 16444 C C . ARG A 1 21 ? 5.445 -0.117 -3.671 1.00 0.00 312 ARG A C 20
ATOM 16445 O O . ARG A 1 21 ? 4.729 0.883 -3.630 1.00 0.00 312 ARG A O 20
ATOM 16463 N N . VAL A 1 22 ? 4.966 -1.350 -3.715 1.00 0.00 313 VAL A N 20
ATOM 16464 C CA . VAL A 1 22 ? 3.538 -1.606 -3.732 1.00 0.00 313 VAL A CA 20
ATOM 16465 C C . VAL A 1 22 ? 3.009 -1.917 -2.360 1.00 0.00 313 VAL A C 20
ATOM 16466 O O . VAL A 1 22 ? 3.758 -2.061 -1.395 1.00 0.00 313 VAL A O 20
ATOM 16479 N N . TYR A 1 23 ? 1.696 -2.017 -2.298 1.00 0.00 314 TYR A N 20
ATOM 16480 C CA . TYR A 1 23 ? 1.033 -2.395 -1.083 1.00 0.00 314 TYR A CA 20
ATOM 16481 C C . TYR A 1 23 ? -0.435 -2.651 -1.315 1.00 0.00 314 TYR A C 20
ATOM 16482 O O . TYR A 1 23 ? -1.062 -2.032 -2.171 1.00 0.00 314 TYR A O 20
ATOM 16499 N N . PHE A 1 24 ? -0.978 -3.568 -0.538 1.00 0.00 315 PHE A N 20
ATOM 16500 C CA . PHE A 1 24 ? -2.368 -3.921 -0.667 1.00 0.00 315 PHE A CA 20
ATOM 16501 C C . PHE A 1 24 ? -3.193 -3.337 0.466 1.00 0.00 315 PHE A C 20
ATOM 16502 O O . PHE A 1 24 ? -2.781 -3.338 1.626 1.00 0.00 315 PHE A O 20
ATOM 16518 N N . VAL A 1 25 ? -4.365 -2.837 0.109 1.00 0.00 316 VAL A N 20
ATOM 16519 C CA . VAL A 1 25 ? -5.265 -2.221 1.066 1.00 0.00 316 VAL A CA 20
ATOM 16520 C C . VAL A 1 25 ? -6.509 -3.077 1.277 1.00 0.00 316 VAL A C 20
ATOM 16521 O O . VAL A 1 25 ? -7.284 -3.303 0.348 1.00 0.00 316 VAL A O 20
ATOM 16534 N N . ASP A 1 26 ? -6.687 -3.555 2.505 1.00 0.00 317 ASP A N 20
ATOM 16535 C CA . ASP A 1 26 ? -7.838 -4.384 2.843 1.00 0.00 317 ASP A CA 20
ATOM 16536 C C . ASP A 1 26 ? -9.027 -3.519 3.235 1.00 0.00 317 ASP A C 20
ATOM 16537 O O . ASP A 1 26 ? -8.964 -2.782 4.211 1.00 0.00 317 ASP A O 20
ATOM 16545 N N . HIS A 1 27 ? -10.107 -3.613 2.469 1.00 0.00 318 HIS A N 20
ATOM 16546 C CA . HIS A 1 27 ? -11.312 -2.842 2.753 1.00 0.00 318 HIS A CA 20
ATOM 16547 C C . HIS A 1 27 ? -12.232 -3.611 3.698 1.00 0.00 318 HIS A C 20
ATOM 16548 O O . HIS A 1 27 ? -13.121 -3.030 4.321 1.00 0.00 318 HIS A O 20
ATOM 16561 N N . ASN A 1 28 ? -12.015 -4.922 3.804 1.00 0.00 319 ASN A N 20
ATOM 16562 C CA . ASN A 1 28 ? -12.806 -5.753 4.702 1.00 0.00 319 ASN A CA 20
ATOM 16563 C C . ASN A 1 28 ? -12.364 -5.507 6.138 1.00 0.00 319 ASN A C 20
ATOM 16564 O O . ASN A 1 28 ? -13.169 -5.543 7.070 1.00 0.00 319 ASN A O 20
ATOM 16574 N N . ASN A 1 29 ? -11.068 -5.255 6.301 1.00 0.00 320 ASN A N 20
ATOM 16575 C CA . ASN A 1 29 ? -10.489 -4.984 7.609 1.00 0.00 320 ASN A CA 20
ATOM 16576 C C . ASN A 1 29 ? -10.098 -3.515 7.721 1.00 0.00 320 ASN A C 20
ATOM 16577 O O . ASN A 1 29 ? -10.042 -2.956 8.817 1.00 0.00 320 ASN A O 20
ATOM 16587 N N . ARG A 1 30 ? -9.826 -2.893 6.574 1.00 0.00 321 ARG A N 20
ATOM 16588 C CA . ARG A 1 30 ? -9.446 -1.486 6.533 1.00 0.00 321 ARG A CA 20
ATOM 16589 C C . ARG A 1 30 ? -8.025 -1.289 7.050 1.00 0.00 321 ARG A C 20
ATOM 16590 O O . ARG A 1 30 ? -7.791 -0.540 7.999 1.00 0.00 321 ARG A O 20
ATOM 16608 N N . THR A 1 31 ? -7.081 -1.977 6.410 1.00 0.00 322 THR A N 20
ATOM 16609 C CA . THR A 1 31 ? -5.670 -1.892 6.778 1.00 0.00 322 THR A CA 20
ATOM 16610 C C . THR A 1 31 ? -4.787 -1.974 5.534 1.00 0.00 322 THR A C 20
ATOM 16611 O O . THR A 1 31 ? -5.247 -1.702 4.424 1.00 0.00 322 THR A O 20
ATOM 16622 N N . THR A 1 32 ? -3.522 -2.345 5.715 1.00 0.00 323 THR A N 20
ATOM 16623 C CA . THR A 1 32 ? -2.599 -2.451 4.590 1.00 0.00 323 THR A CA 20
ATOM 16624 C C . THR A 1 32 ? -1.667 -3.650 4.740 1.00 0.00 323 THR A C 20
ATOM 16625 O O . THR A 1 32 ? -1.607 -4.277 5.797 1.00 0.00 323 THR A O 20
ATOM 16636 N N . GLN A 1 33 ? -0.941 -3.958 3.669 1.00 0.00 324 GLN A N 20
ATOM 16637 C CA . GLN A 1 33 ? -0.004 -5.077 3.667 1.00 0.00 324 GLN A CA 20
ATOM 16638 C C . GLN A 1 33 ? 0.681 -5.205 2.313 1.00 0.00 324 GLN A C 20
ATOM 16639 O O . GLN A 1 33 ? 0.023 -5.373 1.288 1.00 0.00 324 GLN A O 20
ATOM 16651 N N . PHE A 1 34 ? 2.007 -5.140 2.315 1.00 0.00 325 PHE A N 20
ATOM 16652 C CA . PHE A 1 34 ? 2.777 -5.254 1.081 1.00 0.00 325 PHE A CA 20
ATOM 16653 C C . PHE A 1 34 ? 2.504 -6.592 0.410 1.00 0.00 325 PHE A C 20
ATOM 16654 O O . PHE A 1 34 ? 2.751 -6.764 -0.784 1.00 0.00 325 PHE A O 20
ATOM 16670 N N . THR A 1 35 ? 1.990 -7.536 1.187 1.00 0.00 326 THR A N 20
ATOM 16671 C CA . THR A 1 35 ? 1.686 -8.858 0.683 1.00 0.00 326 THR A CA 20
ATOM 16672 C C . THR A 1 35 ? 0.374 -8.886 -0.090 1.00 0.00 326 THR A C 20
ATOM 16673 O O . THR A 1 35 ? -0.534 -8.097 0.173 1.00 0.00 326 THR A O 20
ATOM 16684 N N . ASP A 1 36 ? 0.288 -9.802 -1.045 1.00 0.00 327 ASP A N 20
ATOM 16685 C CA . ASP A 1 36 ? -0.912 -9.961 -1.849 1.00 0.00 327 ASP A CA 20
ATOM 16686 C C . ASP A 1 36 ? -1.715 -11.154 -1.340 1.00 0.00 327 ASP A C 20
ATOM 16687 O O . ASP A 1 36 ? -1.221 -12.282 -1.351 1.00 0.00 327 ASP A O 20
ATOM 16695 N N . PRO A 1 37 ? -2.961 -10.936 -0.889 1.00 0.00 328 PRO A N 20
ATOM 16696 C CA . PRO A 1 37 ? -3.804 -12.016 -0.372 1.00 0.00 328 PRO A CA 20
ATOM 16697 C C . PRO A 1 37 ? -3.859 -13.186 -1.338 1.00 0.00 328 PRO A C 20
ATOM 16698 O O . PRO A 1 37 ? -4.031 -14.336 -0.932 1.00 0.00 328 PRO A O 20
ATOM 16706 N N . ARG A 1 38 ? -3.710 -12.882 -2.621 1.00 0.00 329 ARG A N 20
ATOM 16707 C CA . ARG A 1 38 ? -3.730 -13.907 -3.651 1.00 0.00 329 ARG A CA 20
ATOM 16708 C C . ARG A 1 38 ? -2.493 -14.792 -3.541 1.00 0.00 329 ARG A C 20
ATOM 16709 O O . ARG A 1 38 ? -2.510 -15.955 -3.943 1.00 0.00 329 ARG A O 20
ATOM 16727 N N . LEU A 1 39 ? -1.421 -14.227 -2.991 1.00 0.00 330 LEU A N 20
ATOM 16728 C CA . LEU A 1 39 ? -0.171 -14.956 -2.824 1.00 0.00 330 LEU A CA 20
ATOM 16729 C C . LEU A 1 39 ? 0.148 -15.162 -1.347 1.00 0.00 330 LEU A C 20
ATOM 16730 O O . LEU A 1 39 ? 1.304 -15.084 -0.933 1.00 0.00 330 LEU A O 20
ATOM 16745 N N . SER A 1 40 ? -0.888 -15.429 -0.556 1.00 0.00 331 SER A N 20
ATOM 16746 C CA . SER A 1 40 ? -0.721 -15.649 0.875 1.00 0.00 331 SER A CA 20
ATOM 16747 C C . SER A 1 40 ? -1.906 -16.419 1.449 1.00 0.00 331 SER A C 20
ATOM 16748 O O . SER A 1 40 ? -2.927 -15.831 1.809 1.00 0.00 331 SER A O 20
ATOM 16755 N N . ALA A 1 41 ? -1.764 -17.738 1.532 1.00 0.00 332 ALA A N 20
ATOM 16756 C CA . ALA A 1 41 ? -2.823 -18.589 2.060 1.00 0.00 332 ALA A CA 20
ATOM 16757 C C . ALA A 1 41 ? -2.254 -19.652 2.994 1.00 0.00 332 ALA A C 20
ATOM 16758 O O . ALA A 1 41 ? -2.509 -20.844 2.822 1.00 0.00 332 ALA A O 20
ATOM 16765 N N . ASN A 1 42 ? -1.483 -19.212 3.983 1.00 0.00 333 ASN A N 20
ATOM 16766 C CA . ASN A 1 42 ? -0.878 -20.126 4.946 1.00 0.00 333 ASN A CA 20
ATOM 16767 C C . ASN A 1 42 ? -1.900 -20.577 5.984 1.00 0.00 333 ASN A C 20
ATOM 16768 O O . ASN A 1 42 ? -3.089 -20.220 5.837 1.00 0.00 333 ASN A O 20
ATOM 16779 N N . GLY B 2 1 ? 18.068 -6.250 -7.916 1.00 0.00 198 GLY B N 20
ATOM 16780 C CA . GLY B 2 1 ? 18.461 -7.615 -7.468 1.00 0.00 198 GLY B CA 20
ATOM 16781 C C . GLY B 2 1 ? 17.361 -8.637 -7.703 1.00 0.00 198 GLY B C 20
ATOM 16782 O O . GLY B 2 1 ? 16.390 -8.343 -8.401 1.00 0.00 198 GLY B O 20
ATOM 16788 N N . PRO B 2 2 ? 17.477 -9.854 -7.136 1.00 0.00 199 PRO B N 20
ATOM 16789 C CA . PRO B 2 2 ? 16.460 -10.895 -7.310 1.00 0.00 199 PRO B CA 20
ATOM 16790 C C . PRO B 2 2 ? 15.135 -10.512 -6.660 1.00 0.00 199 PRO B C 20
ATOM 16791 O O . PRO B 2 2 ? 14.116 -10.376 -7.338 1.00 0.00 199 PRO B O 20
ATOM 16799 N N . LEU B 2 3 ? 15.155 -10.340 -5.343 1.00 0.00 200 LEU B N 20
ATOM 16800 C CA . LEU B 2 3 ? 13.955 -9.972 -4.602 1.00 0.00 200 LEU B CA 20
ATOM 16801 C C . LEU B 2 3 ? 12.888 -11.055 -4.724 1.00 0.00 200 LEU B C 20
ATOM 16802 O O . LEU B 2 3 ? 12.935 -11.887 -5.630 1.00 0.00 200 LEU B O 20
ATOM 16817 N N . GLY B 2 4 ? 11.926 -11.038 -3.805 1.00 0.00 201 GLY B N 20
ATOM 16818 C CA . GLY B 2 4 ? 10.861 -12.025 -3.829 1.00 0.00 201 GLY B CA 20
ATOM 16819 C C . GLY B 2 4 ? 10.301 -12.307 -2.449 1.00 0.00 201 GLY B C 20
ATOM 16820 O O . GLY B 2 4 ? 10.063 -13.461 -2.093 1.00 0.00 201 GLY B O 20
ATOM 16824 N N . SER B 2 5 ? 10.089 -11.251 -1.671 1.00 0.00 202 SER B N 20
ATOM 16825 C CA . SER B 2 5 ? 9.554 -11.390 -0.322 1.00 0.00 202 SER B CA 20
ATOM 16826 C C . SER B 2 5 ? 9.385 -10.025 0.339 1.00 0.00 202 SER B C 20
ATOM 16827 O O . SER B 2 5 ? 10.333 -9.473 0.897 1.00 0.00 202 SER B O 20
ATOM 16834 N N . GLU B 2 6 ? 8.171 -9.488 0.271 1.00 0.00 203 GLU B N 20
ATOM 16835 C CA . GLU B 2 6 ? 7.878 -8.186 0.857 1.00 0.00 203 GLU B CA 20
ATOM 16836 C C . GLU B 2 6 ? 7.945 -8.244 2.381 1.00 0.00 203 GLU B C 20
ATOM 16837 O O . GLU B 2 6 ? 8.247 -9.287 2.960 1.00 0.00 203 GLU B O 20
ATOM 16847 N N . LEU B 2 7 ? 7.659 -7.116 3.022 1.00 0.00 204 LEU B N 20
ATOM 16848 C CA . LEU B 2 7 ? 7.689 -7.035 4.479 1.00 0.00 204 LEU B CA 20
ATOM 16849 C C . LEU B 2 7 ? 6.363 -6.510 5.025 1.00 0.00 204 LEU B C 20
ATOM 16850 O O . LEU B 2 7 ? 5.511 -6.044 4.268 1.00 0.00 204 LEU B O 20
ATOM 16865 N N . GLU B 2 8 ? 6.199 -6.588 6.341 1.00 0.00 205 GLU B N 20
ATOM 16866 C CA . GLU B 2 8 ? 4.979 -6.119 6.989 1.00 0.00 205 GLU B CA 20
ATOM 16867 C C . GLU B 2 8 ? 5.281 -4.985 7.964 1.00 0.00 205 GLU B C 20
ATOM 16868 O O . GLU B 2 8 ? 5.231 -5.167 9.180 1.00 0.00 205 GLU B O 20
ATOM 16878 N N . SER B 2 9 ? 5.597 -3.815 7.419 1.00 0.00 206 SER B N 20
ATOM 16879 C CA . SER B 2 9 ? 5.913 -2.647 8.241 1.00 0.00 206 SER B CA 20
ATOM 16880 C C . SER B 2 9 ? 5.762 -1.327 7.472 1.00 0.00 206 SER B C 20
ATOM 16881 O O . SER B 2 9 ? 5.059 -0.423 7.924 1.00 0.00 206 SER B O 20
ATOM 16888 N N . PRO B 2 10 ? 6.419 -1.196 6.301 1.00 0.00 207 PRO B N 20
ATOM 16889 C CA . PRO B 2 10 ? 6.368 0.026 5.485 1.00 0.00 207 PRO B CA 20
ATOM 16890 C C . PRO B 2 10 ? 4.996 0.354 4.871 1.00 0.00 207 PRO B C 20
ATOM 16891 O O . PRO B 2 10 ? 4.669 1.533 4.733 1.00 0.00 207 PRO B O 20
ATOM 16899 N N . PRO B 2 11 ? 4.172 -0.647 4.481 1.00 0.00 208 PRO B N 20
ATOM 16900 C CA . PRO B 2 11 ? 2.874 -0.386 3.872 1.00 0.00 208 PRO B CA 20
ATOM 16901 C C . PRO B 2 11 ? 2.133 0.784 4.509 1.00 0.00 208 PRO B C 20
ATOM 16902 O O . PRO B 2 11 ? 1.832 0.748 5.702 1.00 0.00 208 PRO B O 20
ATOM 16910 N N . PRO B 2 12 ? 1.876 1.858 3.734 1.00 0.00 209 PRO B N 20
ATOM 16911 C CA . PRO B 2 12 ? 1.129 3.025 4.208 1.00 0.00 209 PRO B CA 20
ATOM 16912 C C . PRO B 2 12 ? -0.140 2.631 4.968 1.00 0.00 209 PRO B C 20
ATOM 16913 O O . PRO B 2 12 ? -0.371 1.455 5.237 1.00 0.00 209 PRO B O 20
ATOM 16921 N N . PRO B 2 13 ? -1.005 3.603 5.292 1.00 0.00 210 PRO B N 20
ATOM 16922 C CA . PRO B 2 13 ? -2.226 3.339 6.028 1.00 0.00 210 PRO B CA 20
ATOM 16923 C C . PRO B 2 13 ? -3.376 2.973 5.106 1.00 0.00 210 PRO B C 20
ATOM 16924 O O . PRO B 2 13 ? -3.353 3.292 3.918 1.00 0.00 210 PRO B O 20
ATOM 16932 N N . TYR B 2 14 ? -4.382 2.302 5.653 1.00 0.00 211 TYR B N 20
ATOM 16933 C CA . TYR B 2 14 ? -5.536 1.900 4.861 1.00 0.00 211 TYR B CA 20
ATOM 16934 C C . TYR B 2 14 ? -6.074 3.082 4.055 1.00 0.00 211 TYR B C 20
ATOM 16935 O O . TYR B 2 14 ? -5.872 3.158 2.845 1.00 0.00 211 TYR B O 20
ATOM 16952 N N . SER B 2 15 ? -6.759 3.991 4.744 1.00 0.00 212 SER B N 20
ATOM 16953 C CA . SER B 2 15 ? -7.349 5.161 4.109 1.00 0.00 212 SER B CA 20
ATOM 16954 C C . SER B 2 15 ? -8.313 4.736 3.004 1.00 0.00 212 SER B C 20
ATOM 16955 O O . SER B 2 15 ? -9.514 4.678 3.235 1.00 0.00 212 SER B O 20
ATOM 16962 N N . ARG B 2 16 ? -7.767 4.436 1.816 1.00 0.00 213 ARG B N 20
ATOM 16963 C CA . ARG B 2 16 ? -8.550 3.989 0.649 1.00 0.00 213 ARG B CA 20
ATOM 16964 C C . ARG B 2 16 ? -7.834 4.350 -0.652 1.00 0.00 213 ARG B C 20
ATOM 16965 O O . ARG B 2 16 ? -8.060 3.728 -1.689 1.00 0.00 213 ARG B O 20
ATOM 16983 N N . TYR B 2 17 ? -6.970 5.358 -0.586 1.00 0.00 214 TYR B N 20
ATOM 16984 C CA . TYR B 2 17 ? -6.229 5.816 -1.756 1.00 0.00 214 TYR B CA 20
ATOM 16985 C C . TYR B 2 17 ? -4.732 5.549 -1.587 1.00 0.00 214 TYR B C 20
ATOM 16986 O O . TYR B 2 17 ? -4.285 5.178 -0.502 1.00 0.00 214 TYR B O 20
ATOM 17003 N N . PRO B 2 18 ? -3.932 5.723 -2.656 1.00 0.00 215 PRO B N 20
ATOM 17004 C CA . PRO B 2 18 ? -2.498 5.471 -2.602 1.00 0.00 215 PRO B CA 20
ATOM 17005 C C . PRO B 2 18 ? -1.710 6.645 -2.039 1.00 0.00 215 PRO B C 20
ATOM 17006 O O . PRO B 2 18 ? -1.446 7.626 -2.734 1.00 0.00 215 PRO B O 20
ATOM 17014 N N . MET B 2 19 ? -1.339 6.530 -0.767 1.00 0.00 216 MET B N 20
ATOM 17015 C CA . MET B 2 19 ? -0.582 7.572 -0.087 1.00 0.00 216 MET B CA 20
ATOM 17016 C C . MET B 2 19 ? 0.628 6.990 0.628 1.00 0.00 216 MET B C 20
ATOM 17017 O O . MET B 2 19 ? 0.488 6.294 1.630 1.00 0.00 216 MET B O 20
ATOM 17029 N N . ASP B 2 20 ? 1.815 7.286 0.111 1.00 0.00 217 ASP B N 20
ATOM 17030 C CA . ASP B 2 20 ? 3.052 6.792 0.705 1.00 0.00 217 ASP B CA 20
ATOM 17031 C C . ASP B 2 20 ? 3.089 7.078 2.203 1.00 0.00 217 ASP B C 20
ATOM 17032 O O . ASP B 2 20 ? 3.219 6.114 2.985 1.00 0.00 217 ASP B O 20
ATOM 17041 N N . GLY A 1 1 ? 8.052 -8.475 -9.982 1.00 0.00 292 GLY A N 21
ATOM 17042 C CA . GLY A 1 1 ? 8.505 -9.449 -8.949 1.00 0.00 292 GLY A CA 21
ATOM 17043 C C . GLY A 1 1 ? 7.485 -10.543 -8.694 1.00 0.00 292 GLY A C 21
ATOM 17044 O O . GLY A 1 1 ? 6.591 -10.762 -9.511 1.00 0.00 292 GLY A O 21
ATOM 17050 N N . PRO A 1 2 ? 7.596 -11.250 -7.557 1.00 0.00 293 PRO A N 21
ATOM 17051 C CA . PRO A 1 2 ? 6.670 -12.331 -7.202 1.00 0.00 293 PRO A CA 21
ATOM 17052 C C . PRO A 1 2 ? 5.304 -11.808 -6.767 1.00 0.00 293 PRO A C 21
ATOM 17053 O O . PRO A 1 2 ? 4.875 -12.031 -5.635 1.00 0.00 293 PRO A O 21
ATOM 17061 N N . LEU A 1 3 ? 4.625 -11.114 -7.674 1.00 0.00 294 LEU A N 21
ATOM 17062 C CA . LEU A 1 3 ? 3.308 -10.560 -7.382 1.00 0.00 294 LEU A CA 21
ATOM 17063 C C . LEU A 1 3 ? 2.208 -11.564 -7.719 1.00 0.00 294 LEU A C 21
ATOM 17064 O O . LEU A 1 3 ? 2.489 -12.703 -8.095 1.00 0.00 294 LEU A O 21
ATOM 17079 N N . GLY A 1 4 ? 0.954 -11.139 -7.583 1.00 0.00 295 GLY A N 21
ATOM 17080 C CA . GLY A 1 4 ? -0.163 -12.018 -7.877 1.00 0.00 295 GLY A CA 21
ATOM 17081 C C . GLY A 1 4 ? -0.864 -11.653 -9.170 1.00 0.00 295 GLY A C 21
ATOM 17082 O O . GLY A 1 4 ? -1.630 -10.690 -9.219 1.00 0.00 295 GLY A O 21
ATOM 17086 N N . SER A 1 5 ? -0.603 -12.423 -10.221 1.00 0.00 296 SER A N 21
ATOM 17087 C CA . SER A 1 5 ? -1.215 -12.175 -11.521 1.00 0.00 296 SER A CA 21
ATOM 17088 C C . SER A 1 5 ? -2.737 -12.192 -11.416 1.00 0.00 296 SER A C 21
ATOM 17089 O O . SER A 1 5 ? -3.333 -13.205 -11.051 1.00 0.00 296 SER A O 21
ATOM 17096 N N . GLY A 1 6 ? -3.359 -11.063 -11.736 1.00 0.00 297 GLY A N 21
ATOM 17097 C CA . GLY A 1 6 ? -4.806 -10.969 -11.670 1.00 0.00 297 GLY A CA 21
ATOM 17098 C C . GLY A 1 6 ? -5.276 -10.039 -10.566 1.00 0.00 297 GLY A C 21
ATOM 17099 O O . GLY A 1 6 ? -4.501 -9.690 -9.677 1.00 0.00 297 GLY A O 21
ATOM 17103 N N . PRO A 1 7 ? -6.552 -9.619 -10.600 1.00 0.00 298 PRO A N 21
ATOM 17104 C CA . PRO A 1 7 ? -7.114 -8.720 -9.586 1.00 0.00 298 PRO A CA 21
ATOM 17105 C C . PRO A 1 7 ? -7.238 -9.391 -8.222 1.00 0.00 298 PRO A C 21
ATOM 17106 O O . PRO A 1 7 ? -7.146 -10.612 -8.108 1.00 0.00 298 PRO A O 21
ATOM 17114 N N . LEU A 1 8 ? -7.451 -8.580 -7.193 1.00 0.00 299 LEU A N 21
ATOM 17115 C CA . LEU A 1 8 ? -7.582 -9.085 -5.831 1.00 0.00 299 LEU A CA 21
ATOM 17116 C C . LEU A 1 8 ? -9.039 -9.401 -5.499 1.00 0.00 299 LEU A C 21
ATOM 17117 O O . LEU A 1 8 ? -9.948 -9.001 -6.225 1.00 0.00 299 LEU A O 21
ATOM 17132 N N . PRO A 1 9 ? -9.278 -10.129 -4.392 1.00 0.00 300 PRO A N 21
ATOM 17133 C CA . PRO A 1 9 ? -10.635 -10.499 -3.968 1.00 0.00 300 PRO A CA 21
ATOM 17134 C C . PRO A 1 9 ? -11.555 -9.284 -3.874 1.00 0.00 300 PRO A C 21
ATOM 17135 O O . PRO A 1 9 ? -11.125 -8.155 -4.105 1.00 0.00 300 PRO A O 21
ATOM 17143 N N . PRO A 1 10 ? -12.838 -9.498 -3.529 1.00 0.00 301 PRO A N 21
ATOM 17144 C CA . PRO A 1 10 ? -13.812 -8.411 -3.420 1.00 0.00 301 PRO A CA 21
ATOM 17145 C C . PRO A 1 10 ? -13.626 -7.577 -2.158 1.00 0.00 301 PRO A C 21
ATOM 17146 O O . PRO A 1 10 ? -14.537 -7.458 -1.339 1.00 0.00 301 PRO A O 21
ATOM 17154 N N . GLY A 1 11 ? -12.439 -7.001 -2.010 1.00 0.00 302 GLY A N 21
ATOM 17155 C CA . GLY A 1 11 ? -12.153 -6.179 -0.849 1.00 0.00 302 GLY A CA 21
ATOM 17156 C C . GLY A 1 11 ? -10.768 -5.561 -0.898 1.00 0.00 302 GLY A C 21
ATOM 17157 O O . GLY A 1 11 ? -10.554 -4.458 -0.399 1.00 0.00 302 GLY A O 21
ATOM 17161 N N . TRP A 1 12 ? -9.821 -6.271 -1.496 1.00 0.00 303 TRP A N 21
ATOM 17162 C CA . TRP A 1 12 ? -8.455 -5.785 -1.595 1.00 0.00 303 TRP A CA 21
ATOM 17163 C C . TRP A 1 12 ? -8.228 -4.974 -2.863 1.00 0.00 303 TRP A C 21
ATOM 17164 O O . TRP A 1 12 ? -8.976 -5.085 -3.834 1.00 0.00 303 TRP A O 21
ATOM 17184 N N . GLU A 1 13 ? -7.182 -4.158 -2.835 1.00 0.00 304 GLU A N 21
ATOM 17185 C CA . GLU A 1 13 ? -6.817 -3.328 -3.974 1.00 0.00 304 GLU A CA 21
ATOM 17186 C C . GLU A 1 13 ? -5.314 -3.081 -3.981 1.00 0.00 304 GLU A C 21
ATOM 17187 O O . GLU A 1 13 ? -4.686 -3.006 -2.925 1.00 0.00 304 GLU A O 21
ATOM 17197 N N . ILE A 1 14 ? -4.741 -2.955 -5.169 1.00 0.00 305 ILE A N 21
ATOM 17198 C CA . ILE A 1 14 ? -3.310 -2.718 -5.294 1.00 0.00 305 ILE A CA 21
ATOM 17199 C C . ILE A 1 14 ? -3.004 -1.233 -5.423 1.00 0.00 305 ILE A C 21
ATOM 17200 O O . ILE A 1 14 ? -3.729 -0.486 -6.080 1.00 0.00 305 ILE A O 21
ATOM 17215 N N . ARG A 1 15 ? -1.919 -0.820 -4.787 1.00 0.00 306 ARG A N 21
ATOM 17216 C CA . ARG A 1 15 ? -1.482 0.565 -4.819 1.00 0.00 306 ARG A CA 21
ATOM 17217 C C . ARG A 1 15 ? 0.033 0.615 -4.667 1.00 0.00 306 ARG A C 21
ATOM 17218 O O . ARG A 1 15 ? 0.670 -0.427 -4.569 1.00 0.00 306 ARG A O 21
ATOM 17236 N N . ASN A 1 16 ? 0.612 1.811 -4.664 1.00 0.00 307 ASN A N 21
ATOM 17237 C CA . ASN A 1 16 ? 2.059 1.944 -4.515 1.00 0.00 307 ASN A CA 21
ATOM 17238 C C . ASN A 1 16 ? 2.415 3.127 -3.623 1.00 0.00 307 ASN A C 21
ATOM 17239 O O . ASN A 1 16 ? 1.689 4.120 -3.569 1.00 0.00 307 ASN A O 21
ATOM 17249 N N . THR A 1 17 ? 3.542 3.011 -2.927 1.00 0.00 308 THR A N 21
ATOM 17250 C CA . THR A 1 17 ? 4.002 4.058 -2.024 1.00 0.00 308 THR A CA 21
ATOM 17251 C C . THR A 1 17 ? 4.896 5.070 -2.742 1.00 0.00 308 THR A C 21
ATOM 17252 O O . THR A 1 17 ? 5.873 5.555 -2.171 1.00 0.00 308 THR A O 21
ATOM 17263 N N . ALA A 1 18 ? 4.558 5.387 -3.988 1.00 0.00 309 ALA A N 21
ATOM 17264 C CA . ALA A 1 18 ? 5.336 6.340 -4.773 1.00 0.00 309 ALA A CA 21
ATOM 17265 C C . ALA A 1 18 ? 6.713 5.780 -5.116 1.00 0.00 309 ALA A C 21
ATOM 17266 O O . ALA A 1 18 ? 7.038 5.582 -6.288 1.00 0.00 309 ALA A O 21
ATOM 17273 N N . THR A 1 19 ? 7.517 5.524 -4.089 1.00 0.00 310 THR A N 21
ATOM 17274 C CA . THR A 1 19 ? 8.858 4.984 -4.283 1.00 0.00 310 THR A CA 21
ATOM 17275 C C . THR A 1 19 ? 8.832 3.745 -5.171 1.00 0.00 310 THR A C 21
ATOM 17276 O O . THR A 1 19 ? 9.832 3.400 -5.800 1.00 0.00 310 THR A O 21
ATOM 17287 N N . GLY A 1 20 ? 7.683 3.078 -5.218 1.00 0.00 311 GLY A N 21
ATOM 17288 C CA . GLY A 1 20 ? 7.553 1.887 -6.037 1.00 0.00 311 GLY A CA 21
ATOM 17289 C C . GLY A 1 20 ? 7.248 0.633 -5.235 1.00 0.00 311 GLY A C 21
ATOM 17290 O O . GLY A 1 20 ? 7.279 -0.473 -5.774 1.00 0.00 311 GLY A O 21
ATOM 17294 N N . ARG A 1 21 ? 6.955 0.796 -3.947 1.00 0.00 312 ARG A N 21
ATOM 17295 C CA . ARG A 1 21 ? 6.630 -0.340 -3.092 1.00 0.00 312 ARG A CA 21
ATOM 17296 C C . ARG A 1 21 ? 5.141 -0.589 -3.087 1.00 0.00 312 ARG A C 21
ATOM 17297 O O . ARG A 1 21 ? 4.414 -0.112 -2.215 1.00 0.00 312 ARG A O 21
ATOM 17315 N N . VAL A 1 22 ? 4.699 -1.340 -4.074 1.00 0.00 313 VAL A N 21
ATOM 17316 C CA . VAL A 1 22 ? 3.295 -1.673 -4.198 1.00 0.00 313 VAL A CA 21
ATOM 17317 C C . VAL A 1 22 ? 2.786 -2.312 -2.908 1.00 0.00 313 VAL A C 21
ATOM 17318 O O . VAL A 1 22 ? 3.388 -3.248 -2.383 1.00 0.00 313 VAL A O 21
ATOM 17331 N N . TYR A 1 23 ? 1.678 -1.789 -2.415 1.00 0.00 314 TYR A N 21
ATOM 17332 C CA . TYR A 1 23 ? 1.062 -2.310 -1.208 1.00 0.00 314 TYR A CA 21
ATOM 17333 C C . TYR A 1 23 ? -0.385 -2.672 -1.467 1.00 0.00 314 TYR A C 21
ATOM 17334 O O . TYR A 1 23 ? -0.999 -2.185 -2.417 1.00 0.00 314 TYR A O 21
ATOM 17351 N N . PHE A 1 24 ? -0.924 -3.528 -0.619 1.00 0.00 315 PHE A N 21
ATOM 17352 C CA . PHE A 1 24 ? -2.295 -3.960 -0.764 1.00 0.00 315 PHE A CA 21
ATOM 17353 C C . PHE A 1 24 ? -3.174 -3.361 0.318 1.00 0.00 315 PHE A C 21
ATOM 17354 O O . PHE A 1 24 ? -2.862 -3.432 1.508 1.00 0.00 315 PHE A O 21
ATOM 17370 N N . VAL A 1 25 ? -4.277 -2.766 -0.116 1.00 0.00 316 VAL A N 21
ATOM 17371 C CA . VAL A 1 25 ? -5.213 -2.128 0.789 1.00 0.00 316 VAL A CA 21
ATOM 17372 C C . VAL A 1 25 ? -6.465 -2.975 0.988 1.00 0.00 316 VAL A C 21
ATOM 17373 O O . VAL A 1 25 ? -7.165 -3.302 0.029 1.00 0.00 316 VAL A O 21
ATOM 17386 N N . ASP A 1 26 ? -6.742 -3.327 2.239 1.00 0.00 317 ASP A N 21
ATOM 17387 C CA . ASP A 1 26 ? -7.914 -4.130 2.564 1.00 0.00 317 ASP A CA 21
ATOM 17388 C C . ASP A 1 26 ? -9.107 -3.234 2.874 1.00 0.00 317 ASP A C 21
ATOM 17389 O O . ASP A 1 26 ? -9.035 -2.373 3.751 1.00 0.00 317 ASP A O 21
ATOM 17397 N N . HIS A 1 27 ? -10.202 -3.436 2.150 1.00 0.00 318 HIS A N 21
ATOM 17398 C CA . HIS A 1 27 ? -11.405 -2.639 2.354 1.00 0.00 318 HIS A CA 21
ATOM 17399 C C . HIS A 1 27 ? -12.367 -3.330 3.316 1.00 0.00 318 HIS A C 21
ATOM 17400 O O . HIS A 1 27 ? -13.216 -2.682 3.929 1.00 0.00 318 HIS A O 21
ATOM 17413 N N . ASN A 1 28 ? -12.231 -4.647 3.446 1.00 0.00 319 ASN A N 21
ATOM 17414 C CA . ASN A 1 28 ? -13.083 -5.415 4.348 1.00 0.00 319 ASN A CA 21
ATOM 17415 C C . ASN A 1 28 ? -12.659 -5.185 5.794 1.00 0.00 319 ASN A C 21
ATOM 17416 O O . ASN A 1 28 ? -13.481 -5.221 6.710 1.00 0.00 319 ASN A O 21
ATOM 17426 N N . ASN A 1 29 ? -11.364 -4.949 5.986 1.00 0.00 320 ASN A N 21
ATOM 17427 C CA . ASN A 1 29 ? -10.814 -4.706 7.313 1.00 0.00 320 ASN A CA 21
ATOM 17428 C C . ASN A 1 29 ? -10.292 -3.275 7.437 1.00 0.00 320 ASN A C 21
ATOM 17429 O O . ASN A 1 29 ? -10.097 -2.771 8.543 1.00 0.00 320 ASN A O 21
ATOM 17439 N N . ARG A 1 30 ? -10.067 -2.623 6.297 1.00 0.00 321 ARG A N 21
ATOM 17440 C CA . ARG A 1 30 ? -9.568 -1.255 6.287 1.00 0.00 321 ARG A CA 21
ATOM 17441 C C . ARG A 1 30 ? -8.135 -1.197 6.801 1.00 0.00 321 ARG A C 21
ATOM 17442 O O . ARG A 1 30 ? -7.843 -0.524 7.789 1.00 0.00 321 ARG A O 21
ATOM 17460 N N . THR A 1 31 ? -7.242 -1.908 6.119 1.00 0.00 322 THR A N 21
ATOM 17461 C CA . THR A 1 31 ? -5.835 -1.944 6.503 1.00 0.00 322 THR A CA 21
ATOM 17462 C C . THR A 1 31 ? -4.936 -1.983 5.273 1.00 0.00 322 THR A C 21
ATOM 17463 O O . THR A 1 31 ? -5.371 -1.676 4.163 1.00 0.00 322 THR A O 21
ATOM 17474 N N . THR A 1 32 ? -3.679 -2.360 5.477 1.00 0.00 323 THR A N 21
ATOM 17475 C CA . THR A 1 32 ? -2.722 -2.441 4.383 1.00 0.00 323 THR A CA 21
ATOM 17476 C C . THR A 1 32 ? -1.782 -3.625 4.561 1.00 0.00 323 THR A C 21
ATOM 17477 O O . THR A 1 32 ? -1.836 -4.328 5.571 1.00 0.00 323 THR A O 21
ATOM 17488 N N . GLN A 1 33 ? -0.923 -3.839 3.573 1.00 0.00 324 GLN A N 21
ATOM 17489 C CA . GLN A 1 33 ? 0.039 -4.935 3.614 1.00 0.00 324 GLN A CA 21
ATOM 17490 C C . GLN A 1 33 ? 0.722 -5.095 2.264 1.00 0.00 324 GLN A C 21
ATOM 17491 O O . GLN A 1 33 ? 0.062 -5.284 1.245 1.00 0.00 324 GLN A O 21
ATOM 17503 N N . PHE A 1 34 ? 2.047 -5.040 2.267 1.00 0.00 325 PHE A N 21
ATOM 17504 C CA . PHE A 1 34 ? 2.813 -5.179 1.036 1.00 0.00 325 PHE A CA 21
ATOM 17505 C C . PHE A 1 34 ? 2.569 -6.551 0.423 1.00 0.00 325 PHE A C 21
ATOM 17506 O O . PHE A 1 34 ? 2.834 -6.774 -0.758 1.00 0.00 325 PHE A O 21
ATOM 17522 N N . THR A 1 35 ? 2.060 -7.466 1.239 1.00 0.00 326 THR A N 21
ATOM 17523 C CA . THR A 1 35 ? 1.777 -8.812 0.795 1.00 0.00 326 THR A CA 21
ATOM 17524 C C . THR A 1 35 ? 0.490 -8.882 -0.014 1.00 0.00 326 THR A C 21
ATOM 17525 O O . THR A 1 35 ? -0.422 -8.076 0.175 1.00 0.00 326 THR A O 21
ATOM 17536 N N . ASP A 1 36 ? 0.424 -9.854 -0.916 1.00 0.00 327 ASP A N 21
ATOM 17537 C CA . ASP A 1 36 ? -0.754 -10.048 -1.746 1.00 0.00 327 ASP A CA 21
ATOM 17538 C C . ASP A 1 36 ? -1.602 -11.191 -1.190 1.00 0.00 327 ASP A C 21
ATOM 17539 O O . ASP A 1 36 ? -1.150 -12.336 -1.153 1.00 0.00 327 ASP A O 21
ATOM 17547 N N . PRO A 1 37 ? -2.842 -10.907 -0.750 1.00 0.00 328 PRO A N 21
ATOM 17548 C CA . PRO A 1 37 ? -3.728 -11.931 -0.190 1.00 0.00 328 PRO A CA 21
ATOM 17549 C C . PRO A 1 37 ? -3.833 -13.149 -1.093 1.00 0.00 328 PRO A C 21
ATOM 17550 O O . PRO A 1 37 ? -4.037 -14.268 -0.624 1.00 0.00 328 PRO A O 21
ATOM 17558 N N . ARG A 1 38 ? -3.692 -12.922 -2.393 1.00 0.00 329 ARG A N 21
ATOM 17559 C CA . ARG A 1 38 ? -3.766 -14.002 -3.363 1.00 0.00 329 ARG A CA 21
ATOM 17560 C C . ARG A 1 38 ? -2.610 -14.978 -3.168 1.00 0.00 329 ARG A C 21
ATOM 17561 O O . ARG A 1 38 ? -2.715 -16.158 -3.501 1.00 0.00 329 ARG A O 21
ATOM 17579 N N . LEU A 1 39 ? -1.506 -14.474 -2.623 1.00 0.00 330 LEU A N 21
ATOM 17580 C CA . LEU A 1 39 ? -0.325 -15.294 -2.382 1.00 0.00 330 LEU A CA 21
ATOM 17581 C C . LEU A 1 39 ? -0.542 -16.230 -1.197 1.00 0.00 330 LEU A C 21
ATOM 17582 O O . LEU A 1 39 ? -0.564 -17.451 -1.352 1.00 0.00 330 LEU A O 21
ATOM 17597 N N . SER A 1 40 ? -0.702 -15.647 -0.013 1.00 0.00 331 SER A N 21
ATOM 17598 C CA . SER A 1 40 ? -0.916 -16.426 1.201 1.00 0.00 331 SER A CA 21
ATOM 17599 C C . SER A 1 40 ? -2.381 -16.827 1.339 1.00 0.00 331 SER A C 21
ATOM 17600 O O . SER A 1 40 ? -3.272 -15.978 1.319 1.00 0.00 331 SER A O 21
ATOM 17607 N N . ALA A 1 41 ? -2.621 -18.125 1.483 1.00 0.00 332 ALA A N 21
ATOM 17608 C CA . ALA A 1 41 ? -3.978 -18.639 1.625 1.00 0.00 332 ALA A CA 21
ATOM 17609 C C . ALA A 1 41 ? -4.053 -19.691 2.726 1.00 0.00 332 ALA A C 21
ATOM 17610 O O . ALA A 1 41 ? -3.169 -19.777 3.579 1.00 0.00 332 ALA A O 21
ATOM 17617 N N . ASN A 1 42 ? -5.115 -20.491 2.700 1.00 0.00 333 ASN A N 21
ATOM 17618 C CA . ASN A 1 42 ? -5.307 -21.540 3.694 1.00 0.00 333 ASN A CA 21
ATOM 17619 C C . ASN A 1 42 ? -5.452 -20.948 5.091 1.00 0.00 333 ASN A C 21
ATOM 17620 O O . ASN A 1 42 ? -5.828 -19.760 5.193 1.00 0.00 333 ASN A O 21
ATOM 17631 N N . GLY B 2 1 ? -6.112 -12.633 13.034 1.00 0.00 198 GLY B N 21
ATOM 17632 C CA . GLY B 2 1 ? -6.152 -12.765 11.552 1.00 0.00 198 GLY B CA 21
ATOM 17633 C C . GLY B 2 1 ? -4.796 -13.125 10.969 1.00 0.00 198 GLY B C 21
ATOM 17634 O O . GLY B 2 1 ? -3.831 -13.291 11.716 1.00 0.00 198 GLY B O 21
ATOM 17640 N N . PRO B 2 2 ? -4.683 -13.255 9.633 1.00 0.00 199 PRO B N 21
ATOM 17641 C CA . PRO B 2 2 ? -3.415 -13.599 8.987 1.00 0.00 199 PRO B CA 21
ATOM 17642 C C . PRO B 2 2 ? -2.464 -12.410 8.905 1.00 0.00 199 PRO B C 21
ATOM 17643 O O . PRO B 2 2 ? -2.015 -12.035 7.822 1.00 0.00 199 PRO B O 21
ATOM 17651 N N . LEU B 2 3 ? -2.161 -11.819 10.057 1.00 0.00 200 LEU B N 21
ATOM 17652 C CA . LEU B 2 3 ? -1.265 -10.671 10.115 1.00 0.00 200 LEU B CA 21
ATOM 17653 C C . LEU B 2 3 ? 0.145 -11.054 9.679 1.00 0.00 200 LEU B C 21
ATOM 17654 O O . LEU B 2 3 ? 0.543 -12.214 9.781 1.00 0.00 200 LEU B O 21
ATOM 17669 N N . GLY B 2 4 ? 0.896 -10.071 9.192 1.00 0.00 201 GLY B N 21
ATOM 17670 C CA . GLY B 2 4 ? 2.253 -10.327 8.748 1.00 0.00 201 GLY B CA 21
ATOM 17671 C C . GLY B 2 4 ? 3.091 -9.065 8.683 1.00 0.00 201 GLY B C 21
ATOM 17672 O O . GLY B 2 4 ? 2.559 -7.956 8.720 1.00 0.00 201 GLY B O 21
ATOM 17676 N N . SER B 2 5 ? 4.405 -9.236 8.587 1.00 0.00 202 SER B N 21
ATOM 17677 C CA . SER B 2 5 ? 5.321 -8.102 8.519 1.00 0.00 202 SER B CA 21
ATOM 17678 C C . SER B 2 5 ? 6.395 -8.333 7.461 1.00 0.00 202 SER B C 21
ATOM 17679 O O . SER B 2 5 ? 6.619 -9.463 7.026 1.00 0.00 202 SER B O 21
ATOM 17686 N N . GLU B 2 6 ? 7.057 -7.256 7.051 1.00 0.00 203 GLU B N 21
ATOM 17687 C CA . GLU B 2 6 ? 8.108 -7.342 6.043 1.00 0.00 203 GLU B CA 21
ATOM 17688 C C . GLU B 2 6 ? 9.375 -6.639 6.519 1.00 0.00 203 GLU B C 21
ATOM 17689 O O . GLU B 2 6 ? 10.339 -7.285 6.929 1.00 0.00 203 GLU B O 21
ATOM 17699 N N . LEU B 2 7 ? 9.366 -5.311 6.459 1.00 0.00 204 LEU B N 21
ATOM 17700 C CA . LEU B 2 7 ? 10.513 -4.516 6.882 1.00 0.00 204 LEU B CA 21
ATOM 17701 C C . LEU B 2 7 ? 10.056 -3.228 7.564 1.00 0.00 204 LEU B C 21
ATOM 17702 O O . LEU B 2 7 ? 10.041 -2.162 6.947 1.00 0.00 204 LEU B O 21
ATOM 17717 N N . GLU B 2 8 ? 9.685 -3.331 8.839 1.00 0.00 205 GLU B N 21
ATOM 17718 C CA . GLU B 2 8 ? 9.225 -2.172 9.602 1.00 0.00 205 GLU B CA 21
ATOM 17719 C C . GLU B 2 8 ? 7.815 -1.767 9.181 1.00 0.00 205 GLU B C 21
ATOM 17720 O O . GLU B 2 8 ? 7.409 -0.619 9.362 1.00 0.00 205 GLU B O 21
ATOM 17730 N N . SER B 2 9 ? 7.072 -2.718 8.618 1.00 0.00 206 SER B N 21
ATOM 17731 C CA . SER B 2 9 ? 5.704 -2.469 8.168 1.00 0.00 206 SER B CA 21
ATOM 17732 C C . SER B 2 9 ? 5.598 -1.148 7.405 1.00 0.00 206 SER B C 21
ATOM 17733 O O . SER B 2 9 ? 4.919 -0.222 7.848 1.00 0.00 206 SER B O 21
ATOM 17740 N N . PRO B 2 10 ? 6.272 -1.048 6.245 1.00 0.00 207 PRO B N 21
ATOM 17741 C CA . PRO B 2 10 ? 6.253 0.159 5.415 1.00 0.00 207 PRO B CA 21
ATOM 17742 C C . PRO B 2 10 ? 4.897 0.467 4.766 1.00 0.00 207 PRO B C 21
ATOM 17743 O O . PRO B 2 10 ? 4.564 1.641 4.596 1.00 0.00 207 PRO B O 21
ATOM 17751 N N . PRO B 2 11 ? 4.083 -0.549 4.379 1.00 0.00 208 PRO B N 21
ATOM 17752 C CA . PRO B 2 11 ? 2.797 -0.298 3.747 1.00 0.00 208 PRO B CA 21
ATOM 17753 C C . PRO B 2 11 ? 2.034 0.841 4.399 1.00 0.00 208 PRO B C 21
ATOM 17754 O O . PRO B 2 11 ? 1.740 0.786 5.592 1.00 0.00 208 PRO B O 21
ATOM 17762 N N . PRO B 2 12 ? 1.746 1.911 3.639 1.00 0.00 209 PRO B N 21
ATOM 17763 C CA . PRO B 2 12 ? 0.975 3.045 4.137 1.00 0.00 209 PRO B CA 21
ATOM 17764 C C . PRO B 2 12 ? -0.284 2.591 4.874 1.00 0.00 209 PRO B C 21
ATOM 17765 O O . PRO B 2 12 ? -0.485 1.402 5.100 1.00 0.00 209 PRO B O 21
ATOM 17773 N N . PRO B 2 13 ? -1.171 3.524 5.228 1.00 0.00 210 PRO B N 21
ATOM 17774 C CA . PRO B 2 13 ? -2.387 3.221 5.954 1.00 0.00 210 PRO B CA 21
ATOM 17775 C C . PRO B 2 13 ? -3.587 3.077 5.035 1.00 0.00 210 PRO B C 21
ATOM 17776 O O . PRO B 2 13 ? -3.520 3.420 3.854 1.00 0.00 210 PRO B O 21
ATOM 17784 N N . TYR B 2 14 ? -4.686 2.568 5.575 1.00 0.00 211 TYR B N 21
ATOM 17785 C CA . TYR B 2 14 ? -5.894 2.416 4.788 1.00 0.00 211 TYR B CA 21
ATOM 17786 C C . TYR B 2 14 ? -6.525 3.785 4.558 1.00 0.00 211 TYR B C 21
ATOM 17787 O O . TYR B 2 14 ? -6.264 4.723 5.311 1.00 0.00 211 TYR B O 21
ATOM 17804 N N . SER B 2 15 ? -7.358 3.895 3.532 1.00 0.00 212 SER B N 21
ATOM 17805 C CA . SER B 2 15 ? -8.012 5.164 3.213 1.00 0.00 212 SER B CA 21
ATOM 17806 C C . SER B 2 15 ? -8.821 5.056 1.928 1.00 0.00 212 SER B C 21
ATOM 17807 O O . SER B 2 15 ? -9.842 5.723 1.790 1.00 0.00 212 SER B O 21
ATOM 17814 N N . ARG B 2 16 ? -8.320 4.225 0.999 1.00 0.00 213 ARG B N 21
ATOM 17815 C CA . ARG B 2 16 ? -8.936 3.963 -0.317 1.00 0.00 213 ARG B CA 21
ATOM 17816 C C . ARG B 2 16 ? -8.076 4.532 -1.440 1.00 0.00 213 ARG B C 21
ATOM 17817 O O . ARG B 2 16 ? -8.138 4.065 -2.577 1.00 0.00 213 ARG B O 21
ATOM 17835 N N . TYR B 2 17 ? -7.274 5.539 -1.116 1.00 0.00 214 TYR B N 21
ATOM 17836 C CA . TYR B 2 17 ? -6.408 6.169 -2.105 1.00 0.00 214 TYR B CA 21
ATOM 17837 C C . TYR B 2 17 ? -4.949 5.783 -1.885 1.00 0.00 214 TYR B C 21
ATOM 17838 O O . TYR B 2 17 ? -4.587 5.272 -0.828 1.00 0.00 214 TYR B O 21
ATOM 17855 N N . PRO B 2 18 ? -4.092 6.019 -2.894 1.00 0.00 215 PRO B N 21
ATOM 17856 C CA . PRO B 2 18 ? -2.671 5.699 -2.815 1.00 0.00 215 PRO B CA 21
ATOM 17857 C C . PRO B 2 18 ? -1.861 6.810 -2.166 1.00 0.00 215 PRO B C 21
ATOM 17858 O O . PRO B 2 18 ? -1.641 7.865 -2.762 1.00 0.00 215 PRO B O 21
ATOM 17866 N N . MET B 2 19 ? -1.420 6.563 -0.941 1.00 0.00 216 MET B N 21
ATOM 17867 C CA . MET B 2 19 ? -0.626 7.538 -0.209 1.00 0.00 216 MET B CA 21
ATOM 17868 C C . MET B 2 19 ? 0.635 6.890 0.345 1.00 0.00 216 MET B C 21
ATOM 17869 O O . MET B 2 19 ? 0.575 5.975 1.159 1.00 0.00 216 MET B O 21
ATOM 17881 N N . ASP B 2 20 ? 1.781 7.355 -0.135 1.00 0.00 217 ASP B N 21
ATOM 17882 C CA . ASP B 2 20 ? 3.070 6.830 0.308 1.00 0.00 217 ASP B CA 21
ATOM 17883 C C . ASP B 2 20 ? 3.140 6.752 1.830 1.00 0.00 217 ASP B C 21
ATOM 17884 O O . ASP B 2 20 ? 3.828 5.847 2.345 1.00 0.00 217 ASP B O 21
ATOM 17893 N N . GLY A 1 1 ? -1.160 -7.030 -12.880 1.00 0.00 292 GLY A N 22
ATOM 17894 C CA . GLY A 1 1 ? -0.690 -7.609 -11.591 1.00 0.00 292 GLY A CA 22
ATOM 17895 C C . GLY A 1 1 ? 0.822 -7.582 -11.460 1.00 0.00 292 GLY A C 22
ATOM 17896 O O . GLY A 1 1 ? 1.533 -7.828 -12.433 1.00 0.00 292 GLY A O 22
ATOM 17902 N N . PRO A 1 2 ? 1.344 -7.282 -10.258 1.00 0.00 293 PRO A N 22
ATOM 17903 C CA . PRO A 1 2 ? 2.786 -7.226 -10.015 1.00 0.00 293 PRO A CA 22
ATOM 17904 C C . PRO A 1 2 ? 3.399 -8.610 -9.824 1.00 0.00 293 PRO A C 22
ATOM 17905 O O . PRO A 1 2 ? 4.469 -8.904 -10.356 1.00 0.00 293 PRO A O 22
ATOM 17913 N N . LEU A 1 3 ? 2.712 -9.455 -9.063 1.00 0.00 294 LEU A N 22
ATOM 17914 C CA . LEU A 1 3 ? 3.190 -10.807 -8.800 1.00 0.00 294 LEU A CA 22
ATOM 17915 C C . LEU A 1 3 ? 2.129 -11.840 -9.162 1.00 0.00 294 LEU A C 22
ATOM 17916 O O . LEU A 1 3 ? 2.431 -12.868 -9.768 1.00 0.00 294 LEU A O 22
ATOM 17931 N N . GLY A 1 4 ? 0.886 -11.561 -8.785 1.00 0.00 295 GLY A N 22
ATOM 17932 C CA . GLY A 1 4 ? -0.201 -12.476 -9.081 1.00 0.00 295 GLY A CA 22
ATOM 17933 C C . GLY A 1 4 ? -0.530 -12.522 -10.559 1.00 0.00 295 GLY A C 22
ATOM 17934 O O . GLY A 1 4 ? 0.253 -12.065 -11.392 1.00 0.00 295 GLY A O 22
ATOM 17938 N N . SER A 1 5 ? -1.692 -13.077 -10.887 1.00 0.00 296 SER A N 22
ATOM 17939 C CA . SER A 1 5 ? -2.123 -13.182 -12.277 1.00 0.00 296 SER A CA 22
ATOM 17940 C C . SER A 1 5 ? -3.626 -12.954 -12.396 1.00 0.00 296 SER A C 22
ATOM 17941 O O . SER A 1 5 ? -4.333 -13.728 -13.042 1.00 0.00 296 SER A O 22
ATOM 17948 N N . GLY A 1 6 ? -4.106 -11.888 -11.768 1.00 0.00 297 GLY A N 22
ATOM 17949 C CA . GLY A 1 6 ? -5.522 -11.576 -11.812 1.00 0.00 297 GLY A CA 22
ATOM 17950 C C . GLY A 1 6 ? -5.907 -10.505 -10.809 1.00 0.00 297 GLY A C 22
ATOM 17951 O O . GLY A 1 6 ? -5.042 -9.948 -10.133 1.00 0.00 297 GLY A O 22
ATOM 17955 N N . PRO A 1 7 ? -7.208 -10.193 -10.691 1.00 0.00 298 PRO A N 22
ATOM 17956 C CA . PRO A 1 7 ? -7.693 -9.176 -9.755 1.00 0.00 298 PRO A CA 22
ATOM 17957 C C . PRO A 1 7 ? -7.679 -9.662 -8.309 1.00 0.00 298 PRO A C 22
ATOM 17958 O O . PRO A 1 7 ? -7.744 -10.863 -8.046 1.00 0.00 298 PRO A O 22
ATOM 17966 N N . LEU A 1 8 ? -7.591 -8.719 -7.378 1.00 0.00 299 LEU A N 22
ATOM 17967 C CA . LEU A 1 8 ? -7.569 -9.044 -5.956 1.00 0.00 299 LEU A CA 22
ATOM 17968 C C . LEU A 1 8 ? -8.943 -9.514 -5.488 1.00 0.00 299 LEU A C 22
ATOM 17969 O O . LEU A 1 8 ? -9.935 -9.356 -6.199 1.00 0.00 299 LEU A O 22
ATOM 17984 N N . PRO A 1 9 ? -9.021 -10.104 -4.281 1.00 0.00 300 PRO A N 22
ATOM 17985 C CA . PRO A 1 9 ? -10.287 -10.593 -3.726 1.00 0.00 300 PRO A CA 22
ATOM 17986 C C . PRO A 1 9 ? -11.334 -9.486 -3.634 1.00 0.00 300 PRO A C 22
ATOM 17987 O O . PRO A 1 9 ? -11.038 -8.321 -3.899 1.00 0.00 300 PRO A O 22
ATOM 17995 N N . PRO A 1 10 ? -12.574 -9.836 -3.255 1.00 0.00 301 PRO A N 22
ATOM 17996 C CA . PRO A 1 10 ? -13.664 -8.863 -3.138 1.00 0.00 301 PRO A CA 22
ATOM 17997 C C . PRO A 1 10 ? -13.508 -7.946 -1.930 1.00 0.00 301 PRO A C 22
ATOM 17998 O O . PRO A 1 10 ? -14.391 -7.880 -1.073 1.00 0.00 301 PRO A O 22
ATOM 18006 N N . GLY A 1 11 ? -12.385 -7.238 -1.863 1.00 0.00 302 GLY A N 22
ATOM 18007 C CA . GLY A 1 11 ? -12.149 -6.333 -0.753 1.00 0.00 302 GLY A CA 22
ATOM 18008 C C . GLY A 1 11 ? -10.786 -5.667 -0.803 1.00 0.00 302 GLY A C 22
ATOM 18009 O O . GLY A 1 11 ? -10.624 -4.542 -0.337 1.00 0.00 302 GLY A O 22
ATOM 18013 N N . TRP A 1 12 ? -9.802 -6.357 -1.368 1.00 0.00 303 TRP A N 22
ATOM 18014 C CA . TRP A 1 12 ? -8.453 -5.809 -1.457 1.00 0.00 303 TRP A CA 22
ATOM 18015 C C . TRP A 1 12 ? -8.241 -5.035 -2.748 1.00 0.00 303 TRP A C 22
ATOM 18016 O O . TRP A 1 12 ? -9.048 -5.106 -3.676 1.00 0.00 303 TRP A O 22
ATOM 18036 N N . GLU A 1 13 ? -7.142 -4.296 -2.791 1.00 0.00 304 GLU A N 22
ATOM 18037 C CA . GLU A 1 13 ? -6.782 -3.513 -3.962 1.00 0.00 304 GLU A CA 22
ATOM 18038 C C . GLU A 1 13 ? -5.290 -3.214 -3.955 1.00 0.00 304 GLU A C 22
ATOM 18039 O O . GLU A 1 13 ? -4.650 -3.235 -2.904 1.00 0.00 304 GLU A O 22
ATOM 18049 N N . ILE A 1 14 ? -4.740 -2.936 -5.128 1.00 0.00 305 ILE A N 22
ATOM 18050 C CA . ILE A 1 14 ? -3.321 -2.641 -5.246 1.00 0.00 305 ILE A CA 22
ATOM 18051 C C . ILE A 1 14 ? -3.064 -1.139 -5.256 1.00 0.00 305 ILE A C 22
ATOM 18052 O O . ILE A 1 14 ? -3.904 -0.353 -5.691 1.00 0.00 305 ILE A O 22
ATOM 18067 N N . ARG A 1 15 ? -1.888 -0.760 -4.775 1.00 0.00 306 ARG A N 22
ATOM 18068 C CA . ARG A 1 15 ? -1.488 0.638 -4.717 1.00 0.00 306 ARG A CA 22
ATOM 18069 C C . ARG A 1 15 ? 0.022 0.741 -4.529 1.00 0.00 306 ARG A C 22
ATOM 18070 O O . ARG A 1 15 ? 0.703 -0.274 -4.393 1.00 0.00 306 ARG A O 22
ATOM 18088 N N . ASN A 1 16 ? 0.548 1.961 -4.535 1.00 0.00 307 ASN A N 22
ATOM 18089 C CA . ASN A 1 16 ? 1.981 2.165 -4.348 1.00 0.00 307 ASN A CA 22
ATOM 18090 C C . ASN A 1 16 ? 2.239 3.322 -3.392 1.00 0.00 307 ASN A C 22
ATOM 18091 O O . ASN A 1 16 ? 1.512 4.316 -3.387 1.00 0.00 307 ASN A O 22
ATOM 18101 N N . THR A 1 17 ? 3.284 3.184 -2.580 1.00 0.00 308 THR A N 22
ATOM 18102 C CA . THR A 1 17 ? 3.633 4.202 -1.593 1.00 0.00 308 THR A CA 22
ATOM 18103 C C . THR A 1 17 ? 4.517 5.298 -2.177 1.00 0.00 308 THR A C 22
ATOM 18104 O O . THR A 1 17 ? 5.475 5.731 -1.536 1.00 0.00 308 THR A O 22
ATOM 18115 N N . ALA A 1 18 ? 4.195 5.754 -3.382 1.00 0.00 309 ALA A N 22
ATOM 18116 C CA . ALA A 1 18 ? 4.974 6.806 -4.022 1.00 0.00 309 ALA A CA 22
ATOM 18117 C C . ALA A 1 18 ? 6.368 6.312 -4.403 1.00 0.00 309 ALA A C 22
ATOM 18118 O O . ALA A 1 18 ? 6.721 6.271 -5.582 1.00 0.00 309 ALA A O 22
ATOM 18125 N N . THR A 1 19 ? 7.159 5.939 -3.398 1.00 0.00 310 THR A N 22
ATOM 18126 C CA . THR A 1 19 ? 8.515 5.447 -3.624 1.00 0.00 310 THR A CA 22
ATOM 18127 C C . THR A 1 19 ? 8.556 4.422 -4.753 1.00 0.00 310 THR A C 22
ATOM 18128 O O . THR A 1 19 ? 9.458 4.444 -5.589 1.00 0.00 310 THR A O 22
ATOM 18139 N N . GLY A 1 20 ? 7.573 3.527 -4.772 1.00 0.00 311 GLY A N 22
ATOM 18140 C CA . GLY A 1 20 ? 7.520 2.513 -5.810 1.00 0.00 311 GLY A CA 22
ATOM 18141 C C . GLY A 1 20 ? 7.142 1.140 -5.285 1.00 0.00 311 GLY A C 22
ATOM 18142 O O . GLY A 1 20 ? 6.794 0.251 -6.061 1.00 0.00 311 GLY A O 22
ATOM 18146 N N . ARG A 1 21 ? 7.210 0.958 -3.969 1.00 0.00 312 ARG A N 22
ATOM 18147 C CA . ARG A 1 21 ? 6.860 -0.322 -3.362 1.00 0.00 312 ARG A CA 22
ATOM 18148 C C . ARG A 1 21 ? 5.363 -0.460 -3.222 1.00 0.00 312 ARG A C 22
ATOM 18149 O O . ARG A 1 21 ? 4.743 0.093 -2.315 1.00 0.00 312 ARG A O 22
ATOM 18167 N N . VAL A 1 22 ? 4.803 -1.211 -4.145 1.00 0.00 313 VAL A N 22
ATOM 18168 C CA . VAL A 1 22 ? 3.376 -1.464 -4.170 1.00 0.00 313 VAL A CA 22
ATOM 18169 C C . VAL A 1 22 ? 2.936 -2.198 -2.903 1.00 0.00 313 VAL A C 22
ATOM 18170 O O . VAL A 1 22 ? 3.591 -3.133 -2.444 1.00 0.00 313 VAL A O 22
ATOM 18183 N N . TYR A 1 23 ? 1.817 -1.751 -2.355 1.00 0.00 314 TYR A N 22
ATOM 18184 C CA . TYR A 1 23 ? 1.246 -2.346 -1.159 1.00 0.00 314 TYR A CA 22
ATOM 18185 C C . TYR A 1 23 ? -0.191 -2.758 -1.431 1.00 0.00 314 TYR A C 22
ATOM 18186 O O . TYR A 1 23 ? -0.692 -2.574 -2.539 1.00 0.00 314 TYR A O 22
ATOM 18203 N N . PHE A 1 24 ? -0.854 -3.315 -0.429 1.00 0.00 315 PHE A N 22
ATOM 18204 C CA . PHE A 1 24 ? -2.231 -3.736 -0.605 1.00 0.00 315 PHE A CA 22
ATOM 18205 C C . PHE A 1 24 ? -3.147 -3.111 0.432 1.00 0.00 315 PHE A C 22
ATOM 18206 O O . PHE A 1 24 ? -2.803 -3.004 1.613 1.00 0.00 315 PHE A O 22
ATOM 18222 N N . VAL A 1 25 ? -4.317 -2.697 -0.036 1.00 0.00 316 VAL A N 22
ATOM 18223 C CA . VAL A 1 25 ? -5.312 -2.059 0.809 1.00 0.00 316 VAL A CA 22
ATOM 18224 C C . VAL A 1 25 ? -6.509 -2.977 1.037 1.00 0.00 316 VAL A C 22
ATOM 18225 O O . VAL A 1 25 ? -7.133 -3.445 0.085 1.00 0.00 316 VAL A O 22
ATOM 18238 N N . ASP A 1 26 ? -6.819 -3.232 2.305 1.00 0.00 317 ASP A N 22
ATOM 18239 C CA . ASP A 1 26 ? -7.945 -4.090 2.658 1.00 0.00 317 ASP A CA 22
ATOM 18240 C C . ASP A 1 26 ? -9.170 -3.252 3.006 1.00 0.00 317 ASP A C 22
ATOM 18241 O O . ASP A 1 26 ? -9.179 -2.529 4.002 1.00 0.00 317 ASP A O 22
ATOM 18249 N N . HIS A 1 27 ? -10.203 -3.355 2.178 1.00 0.00 318 HIS A N 22
ATOM 18250 C CA . HIS A 1 27 ? -11.435 -2.605 2.390 1.00 0.00 318 HIS A CA 22
ATOM 18251 C C . HIS A 1 27 ? -12.368 -3.330 3.357 1.00 0.00 318 HIS A C 22
ATOM 18252 O O . HIS A 1 27 ? -13.296 -2.731 3.901 1.00 0.00 318 HIS A O 22
ATOM 18265 N N . ASN A 1 28 ? -12.120 -4.621 3.568 1.00 0.00 319 ASN A N 22
ATOM 18266 C CA . ASN A 1 28 ? -12.935 -5.414 4.481 1.00 0.00 319 ASN A CA 22
ATOM 18267 C C . ASN A 1 28 ? -12.522 -5.152 5.925 1.00 0.00 319 ASN A C 22
ATOM 18268 O O . ASN A 1 28 ? -13.365 -5.043 6.814 1.00 0.00 319 ASN A O 22
ATOM 18278 N N . ASN A 1 29 ? -11.215 -5.052 6.147 1.00 0.00 320 ASN A N 22
ATOM 18279 C CA . ASN A 1 29 ? -10.681 -4.796 7.480 1.00 0.00 320 ASN A CA 22
ATOM 18280 C C . ASN A 1 29 ? -10.265 -3.335 7.630 1.00 0.00 320 ASN A C 22
ATOM 18281 O O . ASN A 1 29 ? -10.167 -2.820 8.744 1.00 0.00 320 ASN A O 22
ATOM 18291 N N . ARG A 1 30 ? -10.021 -2.671 6.502 1.00 0.00 321 ARG A N 22
ATOM 18292 C CA . ARG A 1 30 ? -9.615 -1.270 6.511 1.00 0.00 321 ARG A CA 22
ATOM 18293 C C . ARG A 1 30 ? -8.180 -1.127 7.005 1.00 0.00 321 ARG A C 22
ATOM 18294 O O . ARG A 1 30 ? -7.909 -0.384 7.949 1.00 0.00 321 ARG A O 22
ATOM 18312 N N . THR A 1 31 ? -7.264 -1.845 6.362 1.00 0.00 322 THR A N 22
ATOM 18313 C CA . THR A 1 31 ? -5.858 -1.798 6.739 1.00 0.00 322 THR A CA 22
ATOM 18314 C C . THR A 1 31 ? -4.955 -1.880 5.513 1.00 0.00 322 THR A C 22
ATOM 18315 O O . THR A 1 31 ? -5.402 -1.673 4.385 1.00 0.00 322 THR A O 22
ATOM 18326 N N . THR A 1 32 ? -3.684 -2.183 5.744 1.00 0.00 323 THR A N 22
ATOM 18327 C CA . THR A 1 32 ? -2.717 -2.287 4.660 1.00 0.00 323 THR A CA 22
ATOM 18328 C C . THR A 1 32 ? -1.718 -3.402 4.920 1.00 0.00 323 THR A C 22
ATOM 18329 O O . THR A 1 32 ? -1.700 -3.998 5.997 1.00 0.00 323 THR A O 22
ATOM 18340 N N . GLN A 1 33 ? -0.887 -3.678 3.926 1.00 0.00 324 GLN A N 22
ATOM 18341 C CA . GLN A 1 33 ? 0.130 -4.715 4.049 1.00 0.00 324 GLN A CA 22
ATOM 18342 C C . GLN A 1 33 ? 0.914 -4.866 2.755 1.00 0.00 324 GLN A C 22
ATOM 18343 O O . GLN A 1 33 ? 0.340 -4.881 1.666 1.00 0.00 324 GLN A O 22
ATOM 18355 N N . PHE A 1 34 ? 2.231 -4.979 2.880 1.00 0.00 325 PHE A N 22
ATOM 18356 C CA . PHE A 1 34 ? 3.103 -5.142 1.724 1.00 0.00 325 PHE A CA 22
ATOM 18357 C C . PHE A 1 34 ? 3.041 -6.576 1.224 1.00 0.00 325 PHE A C 22
ATOM 18358 O O . PHE A 1 34 ? 4.061 -7.261 1.150 1.00 0.00 325 PHE A O 22
ATOM 18374 N N . THR A 1 35 ? 1.844 -7.028 0.881 1.00 0.00 326 THR A N 22
ATOM 18375 C CA . THR A 1 35 ? 1.664 -8.390 0.417 1.00 0.00 326 THR A CA 22
ATOM 18376 C C . THR A 1 35 ? 0.397 -8.541 -0.405 1.00 0.00 326 THR A C 22
ATOM 18377 O O . THR A 1 35 ? -0.556 -7.780 -0.245 1.00 0.00 326 THR A O 22
ATOM 18388 N N . ASP A 1 36 ? 0.393 -9.535 -1.284 1.00 0.00 327 ASP A N 22
ATOM 18389 C CA . ASP A 1 36 ? -0.763 -9.802 -2.116 1.00 0.00 327 ASP A CA 22
ATOM 18390 C C . ASP A 1 36 ? -1.574 -10.938 -1.502 1.00 0.00 327 ASP A C 22
ATOM 18391 O O . ASP A 1 36 ? -1.102 -12.072 -1.441 1.00 0.00 327 ASP A O 22
ATOM 18399 N N . PRO A 1 37 ? -2.799 -10.659 -1.028 1.00 0.00 328 PRO A N 22
ATOM 18400 C CA . PRO A 1 37 ? -3.645 -11.680 -0.411 1.00 0.00 328 PRO A CA 22
ATOM 18401 C C . PRO A 1 37 ? -3.734 -12.921 -1.279 1.00 0.00 328 PRO A C 22
ATOM 18402 O O . PRO A 1 37 ? -3.953 -14.028 -0.784 1.00 0.00 328 PRO A O 22
ATOM 18410 N N . ARG A 1 38 ? -3.561 -12.728 -2.579 1.00 0.00 329 ARG A N 22
ATOM 18411 C CA . ARG A 1 38 ? -3.609 -13.830 -3.521 1.00 0.00 329 ARG A CA 22
ATOM 18412 C C . ARG A 1 38 ? -2.366 -14.699 -3.371 1.00 0.00 329 ARG A C 22
ATOM 18413 O O . ARG A 1 38 ? -2.399 -15.906 -3.615 1.00 0.00 329 ARG A O 22
ATOM 18431 N N . LEU A 1 39 ? -1.267 -14.066 -2.965 1.00 0.00 330 LEU A N 22
ATOM 18432 C CA . LEU A 1 39 ? -0.001 -14.762 -2.767 1.00 0.00 330 LEU A CA 22
ATOM 18433 C C . LEU A 1 39 ? 0.345 -14.848 -1.284 1.00 0.00 330 LEU A C 22
ATOM 18434 O O . LEU A 1 39 ? 1.519 -14.874 -0.912 1.00 0.00 330 LEU A O 22
ATOM 18449 N N . SER A 1 40 ? -0.682 -14.889 -0.441 1.00 0.00 331 SER A N 22
ATOM 18450 C CA . SER A 1 40 ? -0.483 -14.971 1.001 1.00 0.00 331 SER A CA 22
ATOM 18451 C C . SER A 1 40 ? -1.732 -15.509 1.694 1.00 0.00 331 SER A C 22
ATOM 18452 O O . SER A 1 40 ? -2.783 -14.868 1.685 1.00 0.00 331 SER A O 22
ATOM 18459 N N . ALA A 1 41 ? -1.609 -16.688 2.294 1.00 0.00 332 ALA A N 22
ATOM 18460 C CA . ALA A 1 41 ? -2.727 -17.309 2.994 1.00 0.00 332 ALA A CA 22
ATOM 18461 C C . ALA A 1 41 ? -2.235 -18.345 3.999 1.00 0.00 332 ALA A C 22
ATOM 18462 O O . ALA A 1 41 ? -1.042 -18.423 4.290 1.00 0.00 332 ALA A O 22
ATOM 18469 N N . ASN A 1 42 ? -3.162 -19.138 4.527 1.00 0.00 333 ASN A N 22
ATOM 18470 C CA . ASN A 1 42 ? -2.819 -20.168 5.502 1.00 0.00 333 ASN A CA 22
ATOM 18471 C C . ASN A 1 42 ? -3.867 -21.277 5.515 1.00 0.00 333 ASN A C 22
ATOM 18472 O O . ASN A 1 42 ? -4.695 -21.318 4.581 1.00 0.00 333 ASN A O 22
ATOM 18483 N N . GLY B 2 1 ? 20.094 -10.586 12.778 1.00 0.00 198 GLY B N 22
ATOM 18484 C CA . GLY B 2 1 ? 19.592 -9.287 12.250 1.00 0.00 198 GLY B CA 22
ATOM 18485 C C . GLY B 2 1 ? 18.165 -8.999 12.687 1.00 0.00 198 GLY B C 22
ATOM 18486 O O . GLY B 2 1 ? 17.571 -9.796 13.414 1.00 0.00 198 GLY B O 22
ATOM 18492 N N . PRO B 2 2 ? 17.579 -7.863 12.261 1.00 0.00 199 PRO B N 22
ATOM 18493 C CA . PRO B 2 2 ? 16.210 -7.503 12.630 1.00 0.00 199 PRO B CA 22
ATOM 18494 C C . PRO B 2 2 ? 15.176 -8.187 11.743 1.00 0.00 199 PRO B C 22
ATOM 18495 O O . PRO B 2 2 ? 14.592 -7.563 10.857 1.00 0.00 199 PRO B O 22
ATOM 18503 N N . LEU B 2 3 ? 14.952 -9.474 11.988 1.00 0.00 200 LEU B N 22
ATOM 18504 C CA . LEU B 2 3 ? 13.990 -10.243 11.209 1.00 0.00 200 LEU B CA 22
ATOM 18505 C C . LEU B 2 3 ? 12.562 -9.931 11.644 1.00 0.00 200 LEU B C 22
ATOM 18506 O O . LEU B 2 3 ? 12.104 -10.399 12.686 1.00 0.00 200 LEU B O 22
ATOM 18521 N N . GLY B 2 4 ? 11.862 -9.136 10.839 1.00 0.00 201 GLY B N 22
ATOM 18522 C CA . GLY B 2 4 ? 10.493 -8.779 11.160 1.00 0.00 201 GLY B CA 22
ATOM 18523 C C . GLY B 2 4 ? 10.098 -7.426 10.602 1.00 0.00 201 GLY B C 22
ATOM 18524 O O . GLY B 2 4 ? 8.936 -7.203 10.262 1.00 0.00 201 GLY B O 22
ATOM 18528 N N . SER B 2 5 ? 11.065 -6.520 10.508 1.00 0.00 202 SER B N 22
ATOM 18529 C CA . SER B 2 5 ? 10.811 -5.180 9.989 1.00 0.00 202 SER B CA 22
ATOM 18530 C C . SER B 2 5 ? 10.453 -5.227 8.506 1.00 0.00 202 SER B C 22
ATOM 18531 O O . SER B 2 5 ? 10.716 -6.219 7.825 1.00 0.00 202 SER B O 22
ATOM 18538 N N . GLU B 2 6 ? 9.852 -4.149 8.014 1.00 0.00 203 GLU B N 22
ATOM 18539 C CA . GLU B 2 6 ? 9.458 -4.063 6.613 1.00 0.00 203 GLU B CA 22
ATOM 18540 C C . GLU B 2 6 ? 8.413 -5.120 6.272 1.00 0.00 203 GLU B C 22
ATOM 18541 O O . GLU B 2 6 ? 8.136 -6.015 7.071 1.00 0.00 203 GLU B O 22
ATOM 18551 N N . LEU B 2 7 ? 7.836 -5.009 5.081 1.00 0.00 204 LEU B N 22
ATOM 18552 C CA . LEU B 2 7 ? 6.819 -5.958 4.631 1.00 0.00 204 LEU B CA 22
ATOM 18553 C C . LEU B 2 7 ? 5.655 -6.019 5.618 1.00 0.00 204 LEU B C 22
ATOM 18554 O O . LEU B 2 7 ? 5.125 -7.092 5.904 1.00 0.00 204 LEU B O 22
ATOM 18569 N N . GLU B 2 8 ? 5.261 -4.856 6.139 1.00 0.00 205 GLU B N 22
ATOM 18570 C CA . GLU B 2 8 ? 4.159 -4.768 7.100 1.00 0.00 205 GLU B CA 22
ATOM 18571 C C . GLU B 2 8 ? 4.168 -3.421 7.825 1.00 0.00 205 GLU B C 22
ATOM 18572 O O . GLU B 2 8 ? 3.123 -2.933 8.257 1.00 0.00 205 GLU B O 22
ATOM 18582 N N . SER B 2 9 ? 5.351 -2.828 7.956 1.00 0.00 206 SER B N 22
ATOM 18583 C CA . SER B 2 9 ? 5.492 -1.546 8.642 1.00 0.00 206 SER B CA 22
ATOM 18584 C C . SER B 2 9 ? 5.330 -0.368 7.681 1.00 0.00 206 SER B C 22
ATOM 18585 O O . SER B 2 9 ? 4.530 0.534 7.926 1.00 0.00 206 SER B O 22
ATOM 18592 N N . PRO B 2 10 ? 6.089 -0.363 6.572 1.00 0.00 207 PRO B N 22
ATOM 18593 C CA . PRO B 2 10 ? 6.035 0.711 5.579 1.00 0.00 207 PRO B CA 22
ATOM 18594 C C . PRO B 2 10 ? 4.657 0.894 4.933 1.00 0.00 207 PRO B C 22
ATOM 18595 O O . PRO B 2 10 ? 4.248 2.031 4.703 1.00 0.00 207 PRO B O 22
ATOM 18603 N N . PRO B 2 11 ? 3.915 -0.200 4.614 1.00 0.00 208 PRO B N 22
ATOM 18604 C CA . PRO B 2 11 ? 2.605 -0.086 3.988 1.00 0.00 208 PRO B CA 22
ATOM 18605 C C . PRO B 2 11 ? 1.786 1.079 4.530 1.00 0.00 208 PRO B C 22
ATOM 18606 O O . PRO B 2 11 ? 1.423 1.084 5.706 1.00 0.00 208 PRO B O 22
ATOM 18614 N N . PRO B 2 12 ? 1.534 2.105 3.692 1.00 0.00 209 PRO B N 22
ATOM 18615 C CA . PRO B 2 12 ? 0.734 3.273 4.065 1.00 0.00 209 PRO B CA 22
ATOM 18616 C C . PRO B 2 12 ? -0.547 2.890 4.806 1.00 0.00 209 PRO B C 22
ATOM 18617 O O . PRO B 2 12 ? -0.761 1.727 5.133 1.00 0.00 209 PRO B O 22
ATOM 18625 N N . PRO B 2 13 ? -1.443 3.855 5.047 1.00 0.00 210 PRO B N 22
ATOM 18626 C CA . PRO B 2 13 ? -2.675 3.609 5.769 1.00 0.00 210 PRO B CA 22
ATOM 18627 C C . PRO B 2 13 ? -3.808 3.199 4.848 1.00 0.00 210 PRO B C 22
ATOM 18628 O O . PRO B 2 13 ? -3.803 3.523 3.660 1.00 0.00 210 PRO B O 22
ATOM 18636 N N . TYR B 2 14 ? -4.783 2.483 5.394 1.00 0.00 211 TYR B N 22
ATOM 18637 C CA . TYR B 2 14 ? -5.922 2.045 4.606 1.00 0.00 211 TYR B CA 22
ATOM 18638 C C . TYR B 2 14 ? -6.543 3.232 3.872 1.00 0.00 211 TYR B C 22
ATOM 18639 O O . TYR B 2 14 ? -6.231 3.488 2.710 1.00 0.00 211 TYR B O 22
ATOM 18656 N N . SER B 2 15 ? -7.413 3.956 4.570 1.00 0.00 212 SER B N 22
ATOM 18657 C CA . SER B 2 15 ? -8.087 5.109 3.995 1.00 0.00 212 SER B CA 22
ATOM 18658 C C . SER B 2 15 ? -8.861 4.710 2.743 1.00 0.00 212 SER B C 22
ATOM 18659 O O . SER B 2 15 ? -10.064 4.460 2.808 1.00 0.00 212 SER B O 22
ATOM 18666 N N . ARG B 2 16 ? -8.167 4.648 1.602 1.00 0.00 213 ARG B N 22
ATOM 18667 C CA . ARG B 2 16 ? -8.791 4.273 0.330 1.00 0.00 213 ARG B CA 22
ATOM 18668 C C . ARG B 2 16 ? -7.904 4.644 -0.853 1.00 0.00 213 ARG B C 22
ATOM 18669 O O . ARG B 2 16 ? -7.815 3.902 -1.831 1.00 0.00 213 ARG B O 22
ATOM 18687 N N . TYR B 2 17 ? -7.250 5.796 -0.758 1.00 0.00 214 TYR B N 22
ATOM 18688 C CA . TYR B 2 17 ? -6.374 6.266 -1.822 1.00 0.00 214 TYR B CA 22
ATOM 18689 C C . TYR B 2 17 ? -4.930 5.834 -1.568 1.00 0.00 214 TYR B C 22
ATOM 18690 O O . TYR B 2 17 ? -4.617 5.288 -0.511 1.00 0.00 214 TYR B O 22
ATOM 18707 N N . PRO B 2 18 ? -4.031 6.075 -2.537 1.00 0.00 215 PRO B N 22
ATOM 18708 C CA . PRO B 2 18 ? -2.627 5.707 -2.421 1.00 0.00 215 PRO B CA 22
ATOM 18709 C C . PRO B 2 18 ? -1.789 6.818 -1.802 1.00 0.00 215 PRO B C 22
ATOM 18710 O O . PRO B 2 18 ? -1.283 7.692 -2.506 1.00 0.00 215 PRO B O 22
ATOM 18718 N N . MET B 2 19 ? -1.642 6.780 -0.480 1.00 0.00 216 MET B N 22
ATOM 18719 C CA . MET B 2 19 ? -0.871 7.797 0.224 1.00 0.00 216 MET B CA 22
ATOM 18720 C C . MET B 2 19 ? 0.143 7.177 1.175 1.00 0.00 216 MET B C 22
ATOM 18721 O O . MET B 2 19 ? -0.211 6.713 2.257 1.00 0.00 216 MET B O 22
ATOM 18733 N N . ASP B 2 20 ? 1.410 7.198 0.766 1.00 0.00 217 ASP B N 22
ATOM 18734 C CA . ASP B 2 20 ? 2.496 6.644 1.569 1.00 0.00 217 ASP B CA 22
ATOM 18735 C C . ASP B 2 20 ? 2.386 7.086 3.027 1.00 0.00 217 ASP B C 22
ATOM 18736 O O . ASP B 2 20 ? 2.603 8.286 3.297 1.00 0.00 217 ASP B O 22
ATOM 18745 N N . GLY A 1 1 ? -1.359 -8.954 -12.307 1.00 0.00 292 GLY A N 23
ATOM 18746 C CA . GLY A 1 1 ? -0.837 -8.652 -10.945 1.00 0.00 292 GLY A CA 23
ATOM 18747 C C . GLY A 1 1 ? 0.656 -8.379 -10.942 1.00 0.00 292 GLY A C 23
ATOM 18748 O O . GLY A 1 1 ? 1.304 -8.465 -11.984 1.00 0.00 292 GLY A O 23
ATOM 18754 N N . PRO A 1 2 ? 1.232 -8.048 -9.773 1.00 0.00 293 PRO A N 23
ATOM 18755 C CA . PRO A 1 2 ? 2.663 -7.763 -9.649 1.00 0.00 293 PRO A CA 23
ATOM 18756 C C . PRO A 1 2 ? 3.512 -9.034 -9.654 1.00 0.00 293 PRO A C 23
ATOM 18757 O O . PRO A 1 2 ? 4.529 -9.107 -10.343 1.00 0.00 293 PRO A O 23
ATOM 18765 N N . LEU A 1 3 ? 3.088 -10.032 -8.883 1.00 0.00 294 LEU A N 23
ATOM 18766 C CA . LEU A 1 3 ? 3.808 -11.301 -8.812 1.00 0.00 294 LEU A CA 23
ATOM 18767 C C . LEU A 1 3 ? 2.865 -12.447 -8.456 1.00 0.00 294 LEU A C 23
ATOM 18768 O O . LEU A 1 3 ? 3.289 -13.462 -7.901 1.00 0.00 294 LEU A O 23
ATOM 18783 N N . GLY A 1 4 ? 1.587 -12.279 -8.778 1.00 0.00 295 GLY A N 23
ATOM 18784 C CA . GLY A 1 4 ? 0.606 -13.306 -8.482 1.00 0.00 295 GLY A CA 23
ATOM 18785 C C . GLY A 1 4 ? 0.147 -14.051 -9.721 1.00 0.00 295 GLY A C 23
ATOM 18786 O O . GLY A 1 4 ? 0.965 -14.580 -10.473 1.00 0.00 295 GLY A O 23
ATOM 18790 N N . SER A 1 5 ? -1.164 -14.090 -9.933 1.00 0.00 296 SER A N 23
ATOM 18791 C CA . SER A 1 5 ? -1.734 -14.776 -11.088 1.00 0.00 296 SER A CA 23
ATOM 18792 C C . SER A 1 5 ? -3.244 -14.564 -11.157 1.00 0.00 296 SER A C 23
ATOM 18793 O O . SER A 1 5 ? -3.993 -15.474 -11.509 1.00 0.00 296 SER A O 23
ATOM 18800 N N . GLY A 1 6 ? -3.683 -13.356 -10.816 1.00 0.00 297 GLY A N 23
ATOM 18801 C CA . GLY A 1 6 ? -5.100 -13.048 -10.847 1.00 0.00 297 GLY A CA 23
ATOM 18802 C C . GLY A 1 6 ? -5.429 -11.750 -10.132 1.00 0.00 297 GLY A C 23
ATOM 18803 O O . GLY A 1 6 ? -4.609 -11.234 -9.372 1.00 0.00 297 GLY A O 23
ATOM 18807 N N . PRO A 1 7 ? -6.632 -11.194 -10.360 1.00 0.00 298 PRO A N 23
ATOM 18808 C CA . PRO A 1 7 ? -7.058 -9.941 -9.726 1.00 0.00 298 PRO A CA 23
ATOM 18809 C C . PRO A 1 7 ? -7.226 -10.081 -8.217 1.00 0.00 298 PRO A C 23
ATOM 18810 O O . PRO A 1 7 ? -7.383 -11.187 -7.699 1.00 0.00 298 PRO A O 23
ATOM 18818 N N . LEU A 1 8 ? -7.193 -8.951 -7.516 1.00 0.00 299 LEU A N 23
ATOM 18819 C CA . LEU A 1 8 ? -7.344 -8.944 -6.066 1.00 0.00 299 LEU A CA 23
ATOM 18820 C C . LEU A 1 8 ? -8.770 -9.314 -5.666 1.00 0.00 299 LEU A C 23
ATOM 18821 O O . LEU A 1 8 ? -9.727 -8.950 -6.349 1.00 0.00 299 LEU A O 23
ATOM 18836 N N . PRO A 1 9 ? -8.930 -10.046 -4.550 1.00 0.00 300 PRO A N 23
ATOM 18837 C CA . PRO A 1 9 ? -10.248 -10.462 -4.066 1.00 0.00 300 PRO A CA 23
ATOM 18838 C C . PRO A 1 9 ? -11.222 -9.290 -3.966 1.00 0.00 300 PRO A C 23
ATOM 18839 O O . PRO A 1 9 ? -10.830 -8.133 -4.123 1.00 0.00 300 PRO A O 23
ATOM 18847 N N . PRO A 1 10 ? -12.508 -9.576 -3.703 1.00 0.00 301 PRO A N 23
ATOM 18848 C CA . PRO A 1 10 ? -13.546 -8.546 -3.587 1.00 0.00 301 PRO A CA 23
ATOM 18849 C C . PRO A 1 10 ? -13.366 -7.656 -2.359 1.00 0.00 301 PRO A C 23
ATOM 18850 O O . PRO A 1 10 ? -14.252 -7.577 -1.509 1.00 0.00 301 PRO A O 23
ATOM 18858 N N . GLY A 1 11 ? -12.219 -6.989 -2.266 1.00 0.00 302 GLY A N 23
ATOM 18859 C CA . GLY A 1 11 ? -11.972 -6.114 -1.134 1.00 0.00 302 GLY A CA 23
ATOM 18860 C C . GLY A 1 11 ? -10.582 -5.501 -1.135 1.00 0.00 302 GLY A C 23
ATOM 18861 O O . GLY A 1 11 ? -10.384 -4.405 -0.611 1.00 0.00 302 GLY A O 23
ATOM 18865 N N . TRP A 1 12 ? -9.616 -6.201 -1.719 1.00 0.00 303 TRP A N 23
ATOM 18866 C CA . TRP A 1 12 ? -8.243 -5.712 -1.763 1.00 0.00 303 TRP A CA 23
ATOM 18867 C C . TRP A 1 12 ? -7.980 -4.854 -2.994 1.00 0.00 303 TRP A C 23
ATOM 18868 O O . TRP A 1 12 ? -8.712 -4.915 -3.982 1.00 0.00 303 TRP A O 23
ATOM 18888 N N . GLU A 1 13 ? -6.919 -4.057 -2.918 1.00 0.00 304 GLU A N 23
ATOM 18889 C CA . GLU A 1 13 ? -6.526 -3.184 -4.014 1.00 0.00 304 GLU A CA 23
ATOM 18890 C C . GLU A 1 13 ? -5.020 -2.977 -4.021 1.00 0.00 304 GLU A C 23
ATOM 18891 O O . GLU A 1 13 ? -4.386 -2.927 -2.968 1.00 0.00 304 GLU A O 23
ATOM 18901 N N . ILE A 1 14 ? -4.448 -2.861 -5.209 1.00 0.00 305 ILE A N 23
ATOM 18902 C CA . ILE A 1 14 ? -3.017 -2.643 -5.335 1.00 0.00 305 ILE A CA 23
ATOM 18903 C C . ILE A 1 14 ? -2.715 -1.155 -5.439 1.00 0.00 305 ILE A C 23
ATOM 18904 O O . ILE A 1 14 ? -3.388 -0.418 -6.158 1.00 0.00 305 ILE A O 23
ATOM 18919 N N . ARG A 1 15 ? -1.699 -0.727 -4.712 1.00 0.00 306 ARG A N 23
ATOM 18920 C CA . ARG A 1 15 ? -1.287 0.663 -4.710 1.00 0.00 306 ARG A CA 23
ATOM 18921 C C . ARG A 1 15 ? 0.212 0.747 -4.452 1.00 0.00 306 ARG A C 23
ATOM 18922 O O . ARG A 1 15 ? 0.790 -0.165 -3.873 1.00 0.00 306 ARG A O 23
ATOM 18940 N N . ASN A 1 16 ? 0.843 1.829 -4.882 1.00 0.00 307 ASN A N 23
ATOM 18941 C CA . ASN A 1 16 ? 2.287 1.968 -4.703 1.00 0.00 307 ASN A CA 23
ATOM 18942 C C . ASN A 1 16 ? 2.639 3.058 -3.700 1.00 0.00 307 ASN A C 23
ATOM 18943 O O . ASN A 1 16 ? 1.853 3.973 -3.451 1.00 0.00 307 ASN A O 23
ATOM 18953 N N . THR A 1 17 ? 3.835 2.945 -3.129 1.00 0.00 308 THR A N 23
ATOM 18954 C CA . THR A 1 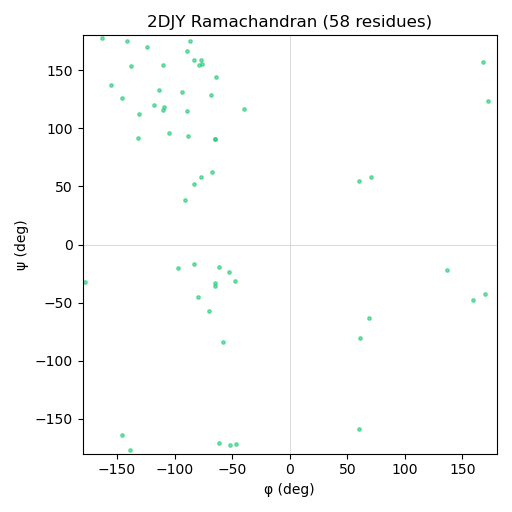17 ? 4.318 3.905 -2.146 1.00 0.00 308 THR A CA 23
ATOM 18955 C C . THR A 1 17 ? 5.255 4.928 -2.782 1.00 0.00 308 THR A C 23
ATOM 18956 O O . THR A 1 17 ? 6.285 5.278 -2.208 1.00 0.00 308 THR A O 23
ATOM 18967 N N . ALA A 1 18 ? 4.887 5.402 -3.970 1.00 0.00 309 ALA A N 23
ATOM 18968 C CA . ALA A 1 18 ? 5.689 6.386 -4.690 1.00 0.00 309 ALA A CA 23
ATOM 18969 C C . ALA A 1 18 ? 7.042 5.814 -5.097 1.00 0.00 309 ALA A C 23
ATOM 18970 O O . ALA A 1 18 ? 7.293 5.573 -6.278 1.00 0.00 309 ALA A O 23
ATOM 18977 N N . THR A 1 19 ? 7.912 5.598 -4.113 1.00 0.00 310 THR A N 23
ATOM 18978 C CA . THR A 1 19 ? 9.244 5.056 -4.366 1.00 0.00 310 THR A CA 23
ATOM 18979 C C . THR A 1 19 ? 9.197 3.885 -5.344 1.00 0.00 310 THR A C 23
ATOM 18980 O O . THR A 1 19 ? 10.158 3.635 -6.074 1.00 0.00 310 THR A O 23
ATOM 18991 N N . GLY A 1 20 ? 8.075 3.173 -5.357 1.00 0.00 311 GLY A N 23
ATOM 18992 C CA . GLY A 1 20 ? 7.928 2.043 -6.256 1.00 0.00 311 GLY A CA 23
ATOM 18993 C C . GLY A 1 20 ? 7.389 0.803 -5.570 1.00 0.00 311 GLY A C 23
ATOM 18994 O O . GLY A 1 20 ? 6.999 -0.157 -6.236 1.00 0.00 311 GLY A O 23
ATOM 18998 N N . ARG A 1 21 ? 7.360 0.813 -4.239 1.00 0.00 312 ARG A N 23
ATOM 18999 C CA . ARG A 1 21 ? 6.862 -0.336 -3.488 1.00 0.00 312 ARG A CA 23
ATOM 19000 C C . ARG A 1 21 ? 5.354 -0.405 -3.534 1.00 0.00 312 ARG A C 23
ATOM 19001 O O . ARG A 1 21 ? 4.654 0.560 -3.229 1.00 0.00 312 ARG A O 23
ATOM 19019 N N . VAL A 1 22 ? 4.870 -1.569 -3.922 1.00 0.00 313 VAL A N 23
ATOM 19020 C CA . VAL A 1 22 ? 3.452 -1.806 -4.033 1.00 0.00 313 VAL A CA 23
ATOM 19021 C C . VAL A 1 22 ? 2.919 -2.543 -2.808 1.00 0.00 313 VAL A C 23
ATOM 19022 O O . VAL A 1 22 ? 3.415 -3.608 -2.437 1.00 0.00 313 VAL A O 23
ATOM 19035 N N . TYR A 1 23 ? 1.906 -1.959 -2.192 1.00 0.00 314 TYR A N 23
ATOM 19036 C CA . TYR A 1 23 ? 1.272 -2.541 -1.025 1.00 0.00 314 TYR A CA 23
ATOM 19037 C C . TYR A 1 23 ? -0.146 -2.957 -1.371 1.00 0.00 314 TYR A C 23
ATOM 19038 O O . TYR A 1 23 ? -0.588 -2.788 -2.507 1.00 0.00 314 TYR A O 23
ATOM 19055 N N . PHE A 1 24 ? -0.857 -3.499 -0.399 1.00 0.00 315 PHE A N 23
ATOM 19056 C CA . PHE A 1 24 ? -2.223 -3.927 -0.631 1.00 0.00 315 PHE A CA 23
ATOM 19057 C C . PHE A 1 24 ? -3.175 -3.253 0.338 1.00 0.00 315 PHE A C 23
ATOM 19058 O O . PHE A 1 24 ? -2.925 -3.198 1.541 1.00 0.00 315 PHE A O 23
ATOM 19074 N N . VAL A 1 25 ? -4.268 -2.741 -0.206 1.00 0.00 316 VAL A N 23
ATOM 19075 C CA . VAL A 1 25 ? -5.268 -2.045 0.583 1.00 0.00 316 VAL A CA 23
ATOM 19076 C C . VAL A 1 25 ? -6.510 -2.903 0.790 1.00 0.00 316 VAL A C 23
ATOM 19077 O O . VAL A 1 25 ? -7.241 -3.196 -0.156 1.00 0.00 316 VAL A O 23
ATOM 19090 N N . ASP A 1 26 ? -6.743 -3.306 2.035 1.00 0.00 317 ASP A N 23
ATOM 19091 C CA . ASP A 1 26 ? -7.900 -4.126 2.368 1.00 0.00 317 ASP A CA 23
ATOM 19092 C C . ASP A 1 26 ? -9.107 -3.250 2.681 1.00 0.00 317 ASP A C 23
ATOM 19093 O O . ASP A 1 26 ? -9.102 -2.494 3.652 1.00 0.00 317 ASP A O 23
ATOM 19101 N N . HIS A 1 27 ? -10.141 -3.358 1.856 1.00 0.00 318 HIS A N 23
ATOM 19102 C CA . HIS A 1 27 ? -11.352 -2.572 2.050 1.00 0.00 318 HIS A CA 23
ATOM 19103 C C . HIS A 1 27 ? -12.336 -3.287 2.975 1.00 0.00 318 HIS A C 23
ATOM 19104 O O . HIS A 1 27 ? -13.275 -2.676 3.485 1.00 0.00 318 HIS A O 23
ATOM 19117 N N . ASN A 1 28 ? -12.121 -4.585 3.189 1.00 0.00 319 ASN A N 23
ATOM 19118 C CA . ASN A 1 28 ? -12.983 -5.366 4.066 1.00 0.00 319 ASN A CA 23
ATOM 19119 C C . ASN A 1 28 ? -12.586 -5.155 5.523 1.00 0.00 319 ASN A C 23
ATOM 19120 O O . ASN A 1 28 ? -13.438 -5.077 6.408 1.00 0.00 319 ASN A O 23
ATOM 19130 N N . ASN A 1 29 ? -11.280 -5.064 5.762 1.00 0.00 320 ASN A N 23
ATOM 19131 C CA . ASN A 1 29 ? -10.756 -4.855 7.106 1.00 0.00 320 ASN A CA 23
ATOM 19132 C C . ASN A 1 29 ? -10.290 -3.412 7.294 1.00 0.00 320 ASN A C 23
ATOM 19133 O O . ASN A 1 29 ? -10.149 -2.940 8.422 1.00 0.00 320 ASN A O 23
ATOM 19143 N N . ARG A 1 30 ? -10.045 -2.719 6.183 1.00 0.00 321 ARG A N 23
ATOM 19144 C CA . ARG A 1 30 ? -9.597 -1.331 6.224 1.00 0.00 321 ARG A CA 23
ATOM 19145 C C . ARG A 1 30 ? -8.188 -1.227 6.799 1.00 0.00 321 ARG A C 23
ATOM 19146 O O . ARG A 1 30 ? -7.984 -0.661 7.872 1.00 0.00 321 ARG A O 23
ATOM 19164 N N . THR A 1 31 ? -7.222 -1.781 6.075 1.00 0.00 322 THR A N 23
ATOM 19165 C CA . THR A 1 31 ? -5.828 -1.753 6.501 1.00 0.00 322 THR A CA 23
ATOM 19166 C C . THR A 1 31 ? -4.896 -1.855 5.301 1.00 0.00 322 THR A C 23
ATOM 19167 O O . THR A 1 31 ? -5.312 -1.637 4.162 1.00 0.00 322 THR A O 23
ATOM 19178 N N . THR A 1 32 ? -3.636 -2.187 5.556 1.00 0.00 323 THR A N 23
ATOM 19179 C CA . THR A 1 32 ? -2.657 -2.309 4.484 1.00 0.00 323 THR A CA 23
ATOM 19180 C C . THR A 1 32 ? -1.686 -3.454 4.746 1.00 0.00 323 THR A C 23
ATOM 19181 O O . THR A 1 32 ? -1.625 -3.992 5.851 1.00 0.00 323 THR A O 23
ATOM 19192 N N . GLN A 1 33 ? -0.929 -3.822 3.719 1.00 0.00 324 GLN A N 23
ATOM 19193 C CA . GLN A 1 33 ? 0.043 -4.902 3.833 1.00 0.00 324 GLN A CA 23
ATOM 19194 C C . GLN A 1 33 ? 0.825 -5.069 2.539 1.00 0.00 324 GLN A C 23
ATOM 19195 O O . GLN A 1 33 ? 0.246 -5.196 1.462 1.00 0.00 324 GLN A O 23
ATOM 19207 N N . PHE A 1 34 ? 2.146 -5.081 2.655 1.00 0.00 325 PHE A N 23
ATOM 19208 C CA . PHE A 1 34 ? 3.011 -5.241 1.494 1.00 0.00 325 PHE A CA 23
ATOM 19209 C C . PHE A 1 34 ? 2.838 -6.627 0.889 1.00 0.00 325 PHE A C 23
ATOM 19210 O O . PHE A 1 34 ? 3.276 -6.887 -0.231 1.00 0.00 325 PHE A O 23
ATOM 19226 N N . THR A 1 35 ? 2.197 -7.513 1.640 1.00 0.00 326 THR A N 23
ATOM 19227 C CA . THR A 1 35 ? 1.961 -8.865 1.186 1.00 0.00 326 THR A CA 23
ATOM 19228 C C . THR A 1 35 ? 0.729 -8.950 0.300 1.00 0.00 326 THR A C 23
ATOM 19229 O O . THR A 1 35 ? -0.137 -8.076 0.334 1.00 0.00 326 THR A O 23
ATOM 19240 N N . ASP A 1 36 ? 0.655 -10.011 -0.495 1.00 0.00 327 ASP A N 23
ATOM 19241 C CA . ASP A 1 36 ? -0.479 -10.217 -1.378 1.00 0.00 327 ASP A CA 23
ATOM 19242 C C . ASP A 1 36 ? -1.360 -11.337 -0.833 1.00 0.00 327 ASP A C 23
ATOM 19243 O O . ASP A 1 36 ? -0.901 -12.470 -0.689 1.00 0.00 327 ASP A O 23
ATOM 19251 N N . PRO A 1 37 ? -2.631 -11.046 -0.511 1.00 0.00 328 PRO A N 23
ATOM 19252 C CA . PRO A 1 37 ? -3.549 -12.053 0.023 1.00 0.00 328 PRO A CA 23
ATOM 19253 C C . PRO A 1 37 ? -3.558 -13.300 -0.842 1.00 0.00 328 PRO A C 23
ATOM 19254 O O . PRO A 1 37 ? -3.804 -14.406 -0.359 1.00 0.00 328 PRO A O 23
ATOM 19262 N N . ARG A 1 38 ? -3.287 -13.111 -2.126 1.00 0.00 329 ARG A N 23
ATOM 19263 C CA . ARG A 1 38 ? -3.244 -14.218 -3.062 1.00 0.00 329 ARG A CA 23
ATOM 19264 C C . ARG A 1 38 ? -2.066 -15.136 -2.746 1.00 0.00 329 ARG A C 23
ATOM 19265 O O . ARG A 1 38 ? -2.058 -16.308 -3.126 1.00 0.00 329 ARG A O 23
ATOM 19283 N N . LEU A 1 39 ? -1.074 -14.592 -2.046 1.00 0.00 330 LEU A N 23
ATOM 19284 C CA . LEU A 1 39 ? 0.113 -15.348 -1.675 1.00 0.00 330 LEU A CA 23
ATOM 19285 C C . LEU A 1 39 ? 0.334 -15.312 -0.166 1.00 0.00 330 LEU A C 23
ATOM 19286 O O . LEU A 1 39 ? 1.468 -15.213 0.303 1.00 0.00 330 LEU A O 23
ATOM 19301 N N . SER A 1 40 ? -0.757 -15.393 0.588 1.00 0.00 331 SER A N 23
ATOM 19302 C CA . SER A 1 40 ? -0.684 -15.369 2.044 1.00 0.00 331 SER A CA 23
ATOM 19303 C C . SER A 1 40 ? 0.105 -16.565 2.569 1.00 0.00 331 SER A C 23
ATOM 19304 O O . SER A 1 40 ? 0.059 -17.652 1.992 1.00 0.00 331 SER A O 23
ATOM 19311 N N . ALA A 1 41 ? 0.828 -16.358 3.664 1.00 0.00 332 ALA A N 23
ATOM 19312 C CA . ALA A 1 41 ? 1.625 -17.421 4.265 1.00 0.00 332 ALA A CA 23
ATOM 19313 C C . ALA A 1 41 ? 1.119 -17.762 5.662 1.00 0.00 332 ALA A C 23
ATOM 19314 O O . ALA A 1 41 ? 0.145 -17.179 6.139 1.00 0.00 332 ALA A O 23
ATOM 19321 N N . ASN A 1 42 ? 1.784 -18.710 6.313 1.00 0.00 333 ASN A N 23
ATOM 19322 C CA . ASN A 1 42 ? 1.400 -19.127 7.656 1.00 0.00 333 ASN A CA 23
ATOM 19323 C C . ASN A 1 42 ? 1.770 -18.063 8.685 1.00 0.00 333 ASN A C 23
ATOM 19324 O O . ASN A 1 42 ? 2.918 -18.089 9.175 1.00 0.00 333 ASN A O 23
ATOM 19335 N N . GLY B 2 1 ? 12.838 -15.549 -5.420 1.00 0.00 198 GLY B N 23
ATOM 19336 C CA . GLY B 2 1 ? 12.629 -16.394 -4.211 1.00 0.00 198 GLY B CA 23
ATOM 19337 C C . GLY B 2 1 ? 11.196 -16.336 -3.709 1.00 0.00 198 GLY B C 23
ATOM 19338 O O . GLY B 2 1 ? 10.391 -15.569 -4.237 1.00 0.00 198 GLY B O 23
ATOM 19344 N N . PRO B 2 2 ? 10.841 -17.135 -2.684 1.00 0.00 199 PRO B N 23
ATOM 19345 C CA . PRO B 2 2 ? 9.481 -17.144 -2.138 1.00 0.00 199 PRO B CA 23
ATOM 19346 C C . PRO B 2 2 ? 9.170 -15.886 -1.334 1.00 0.00 199 PRO B C 23
ATOM 19347 O O . PRO B 2 2 ? 8.106 -15.287 -1.488 1.00 0.00 199 PRO B O 23
ATOM 19355 N N . LEU B 2 3 ? 10.107 -15.490 -0.479 1.00 0.00 200 LEU B N 23
ATOM 19356 C CA . LEU B 2 3 ? 9.933 -14.302 0.349 1.00 0.00 200 LEU B CA 23
ATOM 19357 C C . LEU B 2 3 ? 8.800 -14.500 1.350 1.00 0.00 200 LEU B C 23
ATOM 19358 O O . LEU B 2 3 ? 8.051 -15.475 1.271 1.00 0.00 200 LEU B O 23
ATOM 19373 N N . GLY B 2 4 ? 8.680 -13.570 2.293 1.00 0.00 201 GLY B N 23
ATOM 19374 C CA . GLY B 2 4 ? 7.635 -13.663 3.295 1.00 0.00 201 GLY B CA 23
ATOM 19375 C C . GLY B 2 4 ? 7.643 -12.488 4.255 1.00 0.00 201 GLY B C 23
ATOM 19376 O O . GLY B 2 4 ? 6.655 -11.762 4.367 1.00 0.00 201 GLY B O 23
ATOM 19380 N N . SER B 2 5 ? 8.761 -12.299 4.948 1.00 0.00 202 SER B N 23
ATOM 19381 C CA . SER B 2 5 ? 8.894 -11.207 5.905 1.00 0.00 202 SER B CA 23
ATOM 19382 C C . SER B 2 5 ? 9.043 -9.867 5.190 1.00 0.00 202 SER B C 23
ATOM 19383 O O . SER B 2 5 ? 9.514 -9.807 4.055 1.00 0.00 202 SER B O 23
ATOM 19390 N N . GLU B 2 6 ? 8.639 -8.795 5.865 1.00 0.00 203 GLU B N 23
ATOM 19391 C CA . GLU B 2 6 ? 8.727 -7.454 5.296 1.00 0.00 203 GLU B CA 23
ATOM 19392 C C . GLU B 2 6 ? 9.660 -6.573 6.123 1.00 0.00 203 GLU B C 23
ATOM 19393 O O . GLU B 2 6 ? 10.394 -7.064 6.980 1.00 0.00 203 GLU B O 23
ATOM 19403 N N . LEU B 2 7 ? 9.626 -5.269 5.862 1.00 0.00 204 LEU B N 23
ATOM 19404 C CA . LEU B 2 7 ? 10.471 -4.321 6.583 1.00 0.00 204 LEU B CA 23
ATOM 19405 C C . LEU B 2 7 ? 9.711 -3.696 7.749 1.00 0.00 204 LEU B C 23
ATOM 19406 O O . LEU B 2 7 ? 9.403 -2.504 7.733 1.00 0.00 204 LEU B O 23
ATOM 19421 N N . GLU B 2 8 ? 9.422 -4.505 8.764 1.00 0.00 205 GLU B N 23
ATOM 19422 C CA . GLU B 2 8 ? 8.688 -4.036 9.937 1.00 0.00 205 GLU B CA 23
ATOM 19423 C C . GLU B 2 8 ? 7.215 -3.835 9.597 1.00 0.00 205 GLU B C 23
ATOM 19424 O O . GLU B 2 8 ? 6.363 -4.630 9.993 1.00 0.00 205 GLU B O 23
ATOM 19434 N N . SER B 2 9 ? 6.925 -2.769 8.859 1.00 0.00 206 SER B N 23
ATOM 19435 C CA . SER B 2 9 ? 5.556 -2.470 8.454 1.00 0.00 206 SER B CA 23
ATOM 19436 C C . SER B 2 9 ? 5.475 -1.126 7.732 1.00 0.00 206 SER B C 23
ATOM 19437 O O . SER B 2 9 ? 4.804 -0.206 8.198 1.00 0.00 206 SER B O 23
ATOM 19444 N N . PRO B 2 10 ? 6.158 -0.995 6.578 1.00 0.00 207 PRO B N 23
ATOM 19445 C CA . PRO B 2 10 ? 6.157 0.239 5.790 1.00 0.00 207 PRO B CA 23
ATOM 19446 C C . PRO B 2 10 ? 4.831 0.554 5.078 1.00 0.00 207 PRO B C 23
ATOM 19447 O O . PRO B 2 10 ? 4.520 1.729 4.893 1.00 0.00 207 PRO B O 23
ATOM 19455 N N . PRO B 2 11 ? 4.024 -0.455 4.653 1.00 0.00 208 PRO B N 23
ATOM 19456 C CA . PRO B 2 11 ? 2.778 -0.193 3.953 1.00 0.00 208 PRO B CA 23
ATOM 19457 C C . PRO B 2 11 ? 2.005 0.995 4.508 1.00 0.00 208 PRO B C 23
ATOM 19458 O O . PRO B 2 11 ? 1.667 1.014 5.691 1.00 0.00 208 PRO B O 23
ATOM 19466 N N . PRO B 2 12 ? 1.770 2.026 3.672 1.00 0.00 209 PRO B N 23
ATOM 19467 C CA . PRO B 2 12 ? 0.985 3.206 4.049 1.00 0.00 209 PRO B CA 23
ATOM 19468 C C . PRO B 2 12 ? -0.313 2.823 4.770 1.00 0.00 209 PRO B C 23
ATOM 19469 O O . PRO B 2 12 ? -0.514 1.665 5.122 1.00 0.00 209 PRO B O 23
ATOM 19477 N N . PRO B 2 13 ? -1.235 3.777 4.973 1.00 0.00 210 PRO B N 23
ATOM 19478 C CA . PRO B 2 13 ? -2.482 3.520 5.661 1.00 0.00 210 PRO B CA 23
ATOM 19479 C C . PRO B 2 13 ? -3.599 3.154 4.697 1.00 0.00 210 PRO B C 23
ATOM 19480 O O . PRO B 2 13 ? -3.385 3.070 3.488 1.00 0.00 210 PRO B O 23
ATOM 19488 N N . TYR B 2 14 ? -4.789 2.936 5.235 1.00 0.00 211 TYR B N 23
ATOM 19489 C CA . TYR B 2 14 ? -5.934 2.583 4.414 1.00 0.00 211 TYR B CA 23
ATOM 19490 C C . TYR B 2 14 ? -6.612 3.846 3.876 1.00 0.00 211 TYR B C 23
ATOM 19491 O O . TYR B 2 14 ? -6.300 4.309 2.778 1.00 0.00 211 TYR B O 23
ATOM 19508 N N . SER B 2 15 ? -7.541 4.396 4.655 1.00 0.00 212 SER B N 23
ATOM 19509 C CA . SER B 2 15 ? -8.262 5.606 4.270 1.00 0.00 212 SER B CA 23
ATOM 19510 C C . SER B 2 15 ? -8.775 5.541 2.830 1.00 0.00 212 SER B C 23
ATOM 19511 O O . SER B 2 15 ? -9.005 6.576 2.206 1.00 0.00 212 SER B O 23
ATOM 19518 N N . ARG B 2 16 ? -8.959 4.327 2.312 1.00 0.00 213 ARG B N 23
ATOM 19519 C CA . ARG B 2 16 ? -9.465 4.131 0.951 1.00 0.00 213 ARG B CA 23
ATOM 19520 C C . ARG B 2 16 ? -8.503 4.650 -0.124 1.00 0.00 213 ARG B C 23
ATOM 19521 O O . ARG B 2 16 ? -8.022 3.884 -0.959 1.00 0.00 213 ARG B O 23
ATOM 19539 N N . TYR B 2 17 ? -8.236 5.950 -0.098 1.00 0.00 214 TYR B N 23
ATOM 19540 C CA . TYR B 2 17 ? -7.374 6.588 -1.090 1.00 0.00 214 TYR B CA 23
ATOM 19541 C C . TYR B 2 17 ? -5.949 6.035 -1.063 1.00 0.00 214 TYR B C 23
ATOM 19542 O O . TYR B 2 17 ? -5.578 5.286 -0.159 1.00 0.00 214 TYR B O 23
ATOM 19559 N N . PRO B 2 18 ? -5.133 6.410 -2.067 1.00 0.00 215 PRO B N 23
ATOM 19560 C CA . PRO B 2 18 ? -3.757 5.960 -2.200 1.00 0.00 215 PRO B CA 23
ATOM 19561 C C . PRO B 2 18 ? -2.768 6.923 -1.567 1.00 0.00 215 PRO B C 23
ATOM 19562 O O . PRO B 2 18 ? -2.641 8.072 -1.991 1.00 0.00 215 PRO B O 23
ATOM 19570 N N . MET B 2 19 ? -2.069 6.448 -0.550 1.00 0.00 216 MET B N 23
ATOM 19571 C CA . MET B 2 19 ? -1.088 7.275 0.144 1.00 0.00 216 MET B CA 23
ATOM 19572 C C . MET B 2 19 ? 0.300 6.660 0.078 1.00 0.00 216 MET B C 23
ATOM 19573 O O . MET B 2 19 ? 0.566 5.620 0.680 1.00 0.00 216 MET B O 23
ATOM 19585 N N . ASP B 2 20 ? 1.180 7.316 -0.666 1.00 0.00 217 ASP B N 23
ATOM 19586 C CA . ASP B 2 20 ? 2.552 6.854 -0.820 1.00 0.00 217 ASP B CA 23
ATOM 19587 C C . ASP B 2 20 ? 3.431 7.380 0.311 1.00 0.00 217 ASP B C 23
ATOM 19588 O O . ASP B 2 20 ? 4.258 6.600 0.828 1.00 0.00 217 ASP B O 23
ATOM 19597 N N . GLY A 1 1 ? 5.081 -11.642 -1.977 1.00 0.00 292 GLY A N 24
ATOM 19598 C CA . GLY A 1 1 ? 5.475 -12.493 -3.134 1.00 0.00 292 GLY A CA 24
ATOM 19599 C C . GLY A 1 1 ? 5.810 -11.675 -4.366 1.00 0.00 292 GLY A C 24
ATOM 19600 O O . GLY A 1 1 ? 5.926 -10.453 -4.287 1.00 0.00 292 GLY A O 24
ATOM 19606 N N . PRO A 1 2 ? 5.969 -12.328 -5.530 1.00 0.00 293 PRO A N 24
ATOM 19607 C CA . PRO A 1 2 ? 6.293 -11.641 -6.785 1.00 0.00 293 PRO A CA 24
ATOM 19608 C C . PRO A 1 2 ? 5.235 -10.613 -7.166 1.00 0.00 293 PRO A C 24
ATOM 19609 O O . PRO A 1 2 ? 5.533 -9.430 -7.328 1.00 0.00 293 PRO A O 24
ATOM 19617 N N . LEU A 1 3 ? 3.996 -11.074 -7.307 1.00 0.00 294 LEU A N 24
ATOM 19618 C CA . LEU A 1 3 ? 2.891 -10.194 -7.669 1.00 0.00 294 LEU A CA 24
ATOM 19619 C C . LEU A 1 3 ? 1.549 -10.868 -7.397 1.00 0.00 294 LEU A C 24
ATOM 19620 O O . LEU A 1 3 ? 0.783 -10.425 -6.542 1.00 0.00 294 LEU A O 24
ATOM 19635 N N . GLY A 1 4 ? 1.273 -11.942 -8.131 1.00 0.00 295 GLY A N 24
ATOM 19636 C CA . GLY A 1 4 ? 0.024 -12.659 -7.953 1.00 0.00 295 GLY A CA 24
ATOM 19637 C C . GLY A 1 4 ? -0.636 -13.013 -9.270 1.00 0.00 295 GLY A C 24
ATOM 19638 O O . GLY A 1 4 ? -0.264 -12.488 -10.320 1.00 0.00 295 GLY A O 24
ATOM 19642 N N . SER A 1 5 ? -1.618 -13.906 -9.215 1.00 0.00 296 SER A N 24
ATOM 19643 C CA . SER A 1 5 ? -2.333 -14.330 -10.412 1.00 0.00 296 SER A CA 24
ATOM 19644 C C . SER A 1 5 ? -2.825 -13.124 -11.204 1.00 0.00 296 SER A C 24
ATOM 19645 O O . SER A 1 5 ? -3.023 -13.205 -12.416 1.00 0.00 296 SER A O 24
ATOM 19652 N N . GLY A 1 6 ? -3.022 -12.006 -10.511 1.00 0.00 297 GLY A N 24
ATOM 19653 C CA . GLY A 1 6 ? -3.488 -10.804 -11.174 1.00 0.00 297 GLY A CA 24
ATOM 19654 C C . GLY A 1 6 ? -4.401 -9.960 -10.300 1.00 0.00 297 GLY A C 24
ATOM 19655 O O . GLY A 1 6 ? -3.926 -9.194 -9.462 1.00 0.00 297 GLY A O 24
ATOM 19659 N N . PRO A 1 7 ? -5.728 -10.082 -10.478 1.00 0.00 298 PRO A N 24
ATOM 19660 C CA . PRO A 1 7 ? -6.711 -9.310 -9.707 1.00 0.00 298 PRO A CA 24
ATOM 19661 C C . PRO A 1 7 ? -6.583 -9.504 -8.199 1.00 0.00 298 PRO A C 24
ATOM 19662 O O . PRO A 1 7 ? -5.527 -9.884 -7.695 1.00 0.00 298 PRO A O 24
ATOM 19670 N N . LEU A 1 8 ? -7.671 -9.218 -7.489 1.00 0.00 299 LEU A N 24
ATOM 19671 C CA . LEU A 1 8 ? -7.715 -9.357 -6.038 1.00 0.00 299 LEU A CA 24
ATOM 19672 C C . LEU A 1 8 ? -9.125 -9.737 -5.593 1.00 0.00 299 LEU A C 24
ATOM 19673 O O . LEU A 1 8 ? -10.089 -9.523 -6.327 1.00 0.00 299 LEU A O 24
ATOM 19688 N N . PRO A 1 9 ? -9.268 -10.306 -4.385 1.00 0.00 300 PRO A N 24
ATOM 19689 C CA . PRO A 1 9 ? -10.577 -10.702 -3.860 1.00 0.00 300 PRO A CA 24
ATOM 19690 C C . PRO A 1 9 ? -11.572 -9.544 -3.889 1.00 0.00 300 PRO A C 24
ATOM 19691 O O . PRO A 1 9 ? -11.244 -8.451 -4.351 1.00 0.00 300 PRO A O 24
ATOM 19699 N N . PRO A 1 10 ? -12.802 -9.766 -3.396 1.00 0.00 301 PRO A N 24
ATOM 19700 C CA . PRO A 1 10 ? -13.840 -8.735 -3.381 1.00 0.00 301 PRO A CA 24
ATOM 19701 C C . PRO A 1 10 ? -13.670 -7.747 -2.231 1.00 0.00 301 PRO A C 24
ATOM 19702 O O . PRO A 1 10 ? -14.600 -7.514 -1.459 1.00 0.00 301 PRO A O 24
ATOM 19710 N N . GLY A 1 11 ? -12.477 -7.168 -2.120 1.00 0.00 302 GLY A N 24
ATOM 19711 C CA . GLY A 1 11 ? -12.220 -6.209 -1.063 1.00 0.00 302 GLY A CA 24
ATOM 19712 C C . GLY A 1 11 ? -10.815 -5.636 -1.112 1.00 0.00 302 GLY A C 24
ATOM 19713 O O . GLY A 1 11 ? -10.601 -4.479 -0.755 1.00 0.00 302 GLY A O 24
ATOM 19717 N N . TRP A 1 12 ? -9.856 -6.442 -1.553 1.00 0.00 303 TRP A N 24
ATOM 19718 C CA . TRP A 1 12 ? -8.469 -5.998 -1.630 1.00 0.00 303 TRP A CA 24
ATOM 19719 C C . TRP A 1 12 ? -8.196 -5.207 -2.903 1.00 0.00 303 TRP A C 24
ATOM 19720 O O . TRP A 1 12 ? -8.927 -5.311 -3.888 1.00 0.00 303 TRP A O 24
ATOM 19740 N N . GLU A 1 13 ? -7.128 -4.419 -2.867 1.00 0.00 304 GLU A N 24
ATOM 19741 C CA . GLU A 1 13 ? -6.725 -3.606 -4.006 1.00 0.00 304 GLU A CA 24
ATOM 19742 C C . GLU A 1 13 ? -5.224 -3.352 -3.966 1.00 0.00 304 GLU A C 24
ATOM 19743 O O . GLU A 1 13 ? -4.633 -3.261 -2.892 1.00 0.00 304 GLU A O 24
ATOM 19753 N N . ILE A 1 14 ? -4.607 -3.238 -5.135 1.00 0.00 305 ILE A N 24
ATOM 19754 C CA . ILE A 1 14 ? -3.175 -2.996 -5.207 1.00 0.00 305 ILE A CA 24
ATOM 19755 C C . ILE A 1 14 ? -2.863 -1.507 -5.331 1.00 0.00 305 ILE A C 24
ATOM 19756 O O . ILE A 1 14 ? -3.492 -0.791 -6.112 1.00 0.00 305 ILE A O 24
ATOM 19771 N N . ARG A 1 15 ? -1.888 -1.054 -4.554 1.00 0.00 306 ARG A N 24
ATOM 19772 C CA . ARG A 1 15 ? -1.467 0.340 -4.571 1.00 0.00 306 ARG A CA 24
ATOM 19773 C C . ARG A 1 15 ? 0.028 0.431 -4.280 1.00 0.00 306 ARG A C 24
ATOM 19774 O O . ARG A 1 15 ? 0.589 -0.447 -3.631 1.00 0.00 306 ARG A O 24
ATOM 19792 N N . ASN A 1 16 ? 0.670 1.491 -4.756 1.00 0.00 307 ASN A N 24
ATOM 19793 C CA . ASN A 1 16 ? 2.109 1.653 -4.558 1.00 0.00 307 ASN A CA 24
ATOM 19794 C C . ASN A 1 16 ? 2.433 2.810 -3.620 1.00 0.00 307 ASN A C 24
ATOM 19795 O O . ASN A 1 16 ? 1.641 3.738 -3.461 1.00 0.00 307 ASN A O 24
ATOM 19805 N N . THR A 1 17 ? 3.613 2.744 -3.006 1.00 0.00 308 THR A N 24
ATOM 19806 C CA . THR A 1 17 ? 4.054 3.772 -2.070 1.00 0.00 308 THR A CA 24
ATOM 19807 C C . THR A 1 17 ? 4.751 4.929 -2.782 1.00 0.00 308 THR A C 24
ATOM 19808 O O . THR A 1 17 ? 5.813 5.380 -2.354 1.00 0.00 308 THR A O 24
ATOM 19819 N N . ALA A 1 18 ? 4.149 5.407 -3.867 1.00 0.00 309 ALA A N 24
ATOM 19820 C CA . ALA A 1 18 ? 4.712 6.518 -4.628 1.00 0.00 309 ALA A CA 24
ATOM 19821 C C . ALA A 1 18 ? 6.064 6.156 -5.238 1.00 0.00 309 ALA A C 24
ATOM 19822 O O . ALA A 1 18 ? 6.168 5.918 -6.441 1.00 0.00 309 ALA A O 24
ATOM 19829 N N . THR A 1 19 ? 7.099 6.117 -4.401 1.00 0.00 310 THR A N 24
ATOM 19830 C CA . THR A 1 19 ? 8.451 5.792 -4.856 1.00 0.00 310 THR A CA 24
ATOM 19831 C C . THR A 1 19 ? 8.456 4.626 -5.842 1.00 0.00 310 THR A C 24
ATOM 19832 O O . THR A 1 19 ? 9.189 4.641 -6.831 1.00 0.00 310 THR A O 24
ATOM 19843 N N . GLY A 1 20 ? 7.636 3.618 -5.567 1.00 0.00 311 GLY A N 24
ATOM 19844 C CA . GLY A 1 20 ? 7.567 2.463 -6.442 1.00 0.00 311 GLY A CA 24
ATOM 19845 C C . GLY A 1 20 ? 7.069 1.223 -5.728 1.00 0.00 311 GLY A C 24
ATOM 19846 O O . GLY A 1 20 ? 6.325 0.425 -6.300 1.00 0.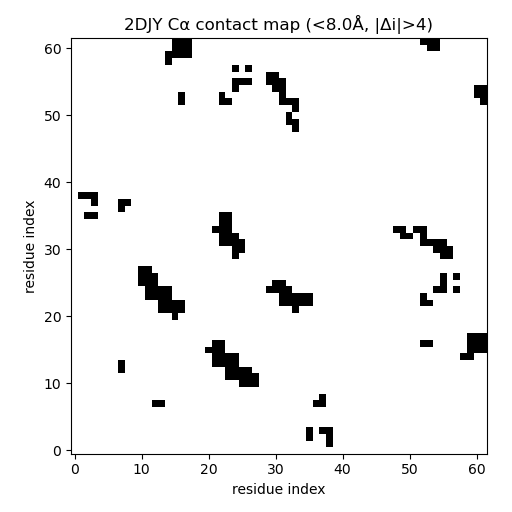00 311 GLY A O 24
ATOM 19850 N N . ARG A 1 21 ? 7.476 1.061 -4.472 1.00 0.00 312 ARG A N 24
ATOM 19851 C CA . ARG A 1 21 ? 7.064 -0.095 -3.676 1.00 0.00 312 ARG A CA 24
ATOM 19852 C C . ARG A 1 21 ? 5.564 -0.302 -3.754 1.00 0.00 312 ARG A C 24
ATOM 19853 O O . ARG A 1 21 ? 4.808 0.627 -4.038 1.00 0.00 312 ARG A O 24
ATOM 19871 N N . VAL A 1 22 ? 5.142 -1.531 -3.501 1.00 0.00 313 VAL A N 24
ATOM 19872 C CA . VAL A 1 22 ? 3.733 -1.866 -3.554 1.00 0.00 313 VAL A CA 24
ATOM 19873 C C . VAL A 1 22 ? 3.164 -2.139 -2.188 1.00 0.00 313 VAL A C 24
ATOM 19874 O O . VAL A 1 22 ? 3.860 -2.124 -1.171 1.00 0.00 313 VAL A O 24
ATOM 19887 N N . TYR A 1 23 ? 1.874 -2.387 -2.200 1.00 0.00 314 TYR A N 24
ATOM 19888 C CA . TYR A 1 23 ? 1.154 -2.750 -1.013 1.00 0.00 314 TYR A CA 24
ATOM 19889 C C . TYR A 1 23 ? -0.297 -3.013 -1.337 1.00 0.00 314 TYR A C 24
ATOM 19890 O O . TYR A 1 23 ? -0.835 -2.488 -2.313 1.00 0.00 314 TYR A O 24
ATOM 19907 N N . PHE A 1 24 ? -0.928 -3.829 -0.517 1.00 0.00 315 PHE A N 24
ATOM 19908 C CA . PHE A 1 24 ? -2.309 -4.174 -0.731 1.00 0.00 315 PHE A CA 24
ATOM 19909 C C . PHE A 1 24 ? -3.203 -3.540 0.318 1.00 0.00 315 PHE A C 24
ATOM 19910 O O . PHE A 1 24 ? -2.862 -3.480 1.500 1.00 0.00 315 PHE A O 24
ATOM 19926 N N . VAL A 1 25 ? -4.351 -3.065 -0.142 1.00 0.00 316 VAL A N 24
ATOM 19927 C CA . VAL A 1 25 ? -5.306 -2.396 0.719 1.00 0.00 316 VAL A CA 24
ATOM 19928 C C . VAL A 1 25 ? -6.547 -3.250 0.943 1.00 0.00 316 VAL A C 24
ATOM 19929 O O . VAL A 1 25 ? -7.240 -3.613 -0.008 1.00 0.00 316 VAL A O 24
ATOM 19942 N N . ASP A 1 26 ? -6.824 -3.566 2.201 1.00 0.00 317 ASP A N 24
ATOM 19943 C CA . ASP A 1 26 ? -7.990 -4.369 2.546 1.00 0.00 317 ASP A CA 24
ATOM 19944 C C . ASP A 1 26 ? -9.176 -3.474 2.884 1.00 0.00 317 ASP A C 24
ATOM 19945 O O . ASP A 1 26 ? -9.188 -2.811 3.920 1.00 0.00 317 ASP A O 24
ATOM 19953 N N . HIS A 1 27 ? -10.168 -3.453 2.003 1.00 0.00 318 HIS A N 24
ATOM 19954 C CA . HIS A 1 27 ? -11.356 -2.638 2.216 1.00 0.00 318 HIS A CA 24
ATOM 19955 C C . HIS A 1 27 ? -12.311 -3.306 3.205 1.00 0.00 318 HIS A C 24
ATOM 19956 O O . HIS A 1 27 ? -13.190 -2.652 3.767 1.00 0.00 318 HIS A O 24
ATOM 19969 N N . ASN A 1 28 ? -12.137 -4.610 3.413 1.00 0.00 319 ASN A N 24
ATOM 19970 C CA . ASN A 1 28 ? -12.978 -5.352 4.344 1.00 0.00 319 ASN A CA 24
ATOM 19971 C C . ASN A 1 28 ? -12.558 -5.071 5.783 1.00 0.00 319 ASN A C 24
ATOM 19972 O O . ASN A 1 28 ? -13.398 -4.909 6.667 1.00 0.00 319 ASN A O 24
ATOM 19982 N N . ASN A 1 29 ? -11.248 -5.016 6.006 1.00 0.00 320 ASN A N 24
ATOM 19983 C CA . ASN A 1 29 ? -10.705 -4.749 7.333 1.00 0.00 320 ASN A CA 24
ATOM 19984 C C . ASN A 1 29 ? -10.247 -3.298 7.453 1.00 0.00 320 ASN A C 24
ATOM 19985 O O . ASN A 1 29 ? -10.149 -2.758 8.555 1.00 0.00 320 ASN A O 24
ATOM 19995 N N . ARG A 1 30 ? -9.970 -2.672 6.311 1.00 0.00 321 ARG A N 24
ATOM 19996 C CA . ARG A 1 30 ? -9.521 -1.283 6.281 1.00 0.00 321 ARG A CA 24
ATOM 19997 C C . ARG A 1 30 ? -8.076 -1.166 6.753 1.00 0.00 321 ARG A C 24
ATOM 19998 O O . ARG A 1 30 ? -7.771 -0.392 7.659 1.00 0.00 321 ARG A O 24
ATOM 20016 N N . THR A 1 31 ? -7.191 -1.940 6.134 1.00 0.00 322 THR A N 24
ATOM 20017 C CA . THR A 1 31 ? -5.779 -1.919 6.494 1.00 0.00 322 THR A CA 24
ATOM 20018 C C . THR A 1 31 ? -4.888 -2.016 5.261 1.00 0.00 322 THR A C 24
ATOM 20019 O O . THR A 1 31 ? -5.346 -1.835 4.134 1.00 0.00 322 THR A O 24
ATOM 20030 N N . THR A 1 32 ? -3.613 -2.306 5.490 1.00 0.00 323 THR A N 24
ATOM 20031 C CA . THR A 1 32 ? -2.647 -2.425 4.406 1.00 0.00 323 THR A CA 24
ATOM 20032 C C . THR A 1 32 ? -1.660 -3.550 4.680 1.00 0.00 323 THR A C 24
ATOM 20033 O O . THR A 1 32 ? -1.621 -4.096 5.783 1.00 0.00 323 THR A O 24
ATOM 20044 N N . GLN A 1 33 ? -0.862 -3.896 3.677 1.00 0.00 324 GLN A N 24
ATOM 20045 C CA . GLN A 1 33 ? 0.124 -4.961 3.830 1.00 0.00 324 GLN A CA 24
ATOM 20046 C C . GLN A 1 33 ? 0.929 -5.162 2.552 1.00 0.00 324 GLN A C 24
ATOM 20047 O O . GLN A 1 33 ? 0.367 -5.248 1.463 1.00 0.00 324 GLN A O 24
ATOM 20059 N N . PHE A 1 34 ? 2.248 -5.250 2.691 1.00 0.00 325 PHE A N 24
ATOM 20060 C CA . PHE A 1 34 ? 3.125 -5.468 1.543 1.00 0.00 325 PHE A CA 24
ATOM 20061 C C . PHE A 1 34 ? 3.027 -6.921 1.104 1.00 0.00 325 PHE A C 24
ATOM 20062 O O . PHE A 1 34 ? 4.023 -7.645 1.094 1.00 0.00 325 PHE A O 24
ATOM 20078 N N . THR A 1 35 ? 1.826 -7.345 0.742 1.00 0.00 326 THR A N 24
ATOM 20079 C CA . THR A 1 35 ? 1.602 -8.718 0.334 1.00 0.00 326 THR A CA 24
ATOM 20080 C C . THR A 1 35 ? 0.321 -8.850 -0.467 1.00 0.00 326 THR A C 24
ATOM 20081 O O . THR A 1 35 ? -0.588 -8.031 -0.337 1.00 0.00 326 THR A O 24
ATOM 20092 N N . ASP A 1 36 ? 0.243 -9.889 -1.285 1.00 0.00 327 ASP A N 24
ATOM 20093 C CA . ASP A 1 36 ? -0.936 -10.117 -2.091 1.00 0.00 327 ASP A CA 24
ATOM 20094 C C . ASP A 1 36 ? -1.745 -11.263 -1.504 1.00 0.00 327 ASP A C 24
ATOM 20095 O O . ASP A 1 36 ? -1.246 -12.381 -1.406 1.00 0.00 327 ASP A O 24
ATOM 20103 N N . PRO A 1 37 ? -2.992 -11.010 -1.077 1.00 0.00 328 PRO A N 24
ATOM 20104 C CA . PRO A 1 37 ? -3.843 -12.055 -0.518 1.00 0.00 328 PRO A CA 24
ATOM 20105 C C . PRO A 1 37 ? -3.860 -13.274 -1.423 1.00 0.00 328 PRO A C 24
ATOM 20106 O O . PRO A 1 37 ? -4.073 -14.400 -0.972 1.00 0.00 328 PRO A O 24
ATOM 20114 N N . ARG A 1 38 ? -3.632 -13.034 -2.711 1.00 0.00 329 ARG A N 24
ATOM 20115 C CA . ARG A 1 38 ? -3.594 -14.105 -3.690 1.00 0.00 329 ARG A CA 24
ATOM 20116 C C . ARG A 1 38 ? -2.453 -15.070 -3.372 1.00 0.00 329 ARG A C 24
ATOM 20117 O O . ARG A 1 38 ? -2.455 -16.220 -3.811 1.00 0.00 329 ARG A O 24
ATOM 20135 N N . LEU A 1 39 ? -1.477 -14.586 -2.605 1.00 0.00 330 LEU A N 24
ATOM 20136 C CA . LEU A 1 39 ? -0.330 -15.389 -2.213 1.00 0.00 330 LEU A CA 24
ATOM 20137 C C . LEU A 1 39 ? -0.255 -15.524 -0.694 1.00 0.00 330 LEU A C 24
ATOM 20138 O O . LEU A 1 39 ? -1.198 -15.164 0.012 1.00 0.00 330 LEU A O 24
ATOM 20153 N N . SER A 1 40 ? 0.865 -16.040 -0.191 1.00 0.00 331 SER A N 24
ATOM 20154 C CA . SER A 1 40 ? 1.038 -16.217 1.246 1.00 0.00 331 SER A CA 24
ATOM 20155 C C . SER A 1 40 ? 2.513 -16.332 1.616 1.00 0.00 331 SER A C 24
ATOM 20156 O O . SER A 1 40 ? 3.392 -16.205 0.763 1.00 0.00 331 SER A O 24
ATOM 20163 N N . ALA A 1 41 ? 2.774 -16.574 2.898 1.00 0.00 332 ALA A N 24
ATOM 20164 C CA . ALA A 1 41 ? 4.139 -16.708 3.394 1.00 0.00 332 ALA A CA 24
ATOM 20165 C C . ALA A 1 41 ? 4.350 -18.069 4.051 1.00 0.00 332 ALA A C 24
ATOM 20166 O O . ALA A 1 41 ? 3.465 -18.924 4.025 1.00 0.00 332 ALA A O 24
ATOM 20173 N N . ASN A 1 42 ? 5.526 -18.263 4.638 1.00 0.00 333 ASN A N 24
ATOM 20174 C CA . ASN A 1 42 ? 5.850 -19.522 5.302 1.00 0.00 333 ASN A CA 24
ATOM 20175 C C . ASN A 1 42 ? 5.283 -19.552 6.718 1.00 0.00 333 ASN A C 24
ATOM 20176 O O . ASN A 1 42 ? 4.451 -18.680 7.040 1.00 0.00 333 ASN A O 24
ATOM 20187 N N . GLY B 2 1 ? 0.851 -14.675 7.405 1.00 0.00 198 GLY B N 24
ATOM 20188 C CA . GLY B 2 1 ? 1.018 -15.339 8.727 1.00 0.00 198 GLY B CA 24
ATOM 20189 C C . GLY B 2 1 ? 2.156 -14.737 9.536 1.00 0.00 198 GLY B C 24
ATOM 20190 O O . GLY B 2 1 ? 2.850 -13.845 9.051 1.00 0.00 198 GLY B O 24
ATOM 20196 N N . PRO B 2 2 ? 2.377 -15.205 10.781 1.00 0.00 199 PRO B N 24
ATOM 20197 C CA . PRO B 2 2 ? 3.447 -14.687 11.634 1.00 0.00 199 PRO B CA 24
ATOM 20198 C C . PRO B 2 2 ? 4.805 -15.298 11.302 1.00 0.00 199 PRO B C 24
ATOM 20199 O O . PRO B 2 2 ? 5.327 -16.122 12.054 1.00 0.00 199 PRO B O 24
ATOM 20207 N N . LEU B 2 3 ? 5.372 -14.891 10.172 1.00 0.00 200 LEU B N 24
ATOM 20208 C CA . LEU B 2 3 ? 6.669 -15.401 9.745 1.00 0.00 200 LEU B CA 24
ATOM 20209 C C . LEU B 2 3 ? 7.761 -14.998 10.730 1.00 0.00 200 LEU B C 24
ATOM 20210 O O . LEU B 2 3 ? 8.144 -15.779 11.602 1.00 0.00 200 LEU B O 24
ATOM 20225 N N . GLY B 2 4 ? 8.258 -13.773 10.587 1.00 0.00 201 GLY B N 24
ATOM 20226 C CA . GLY B 2 4 ? 9.301 -13.287 11.472 1.00 0.00 201 GLY B CA 24
ATOM 20227 C C . GLY B 2 4 ? 9.429 -11.777 11.441 1.00 0.00 201 GLY B C 24
ATOM 20228 O O . GLY B 2 4 ? 9.078 -11.097 12.406 1.00 0.00 201 GLY B O 24
ATOM 20232 N N . SER B 2 5 ? 9.933 -11.251 10.330 1.00 0.00 202 SER B N 24
ATOM 20233 C CA . SER B 2 5 ? 10.106 -9.811 10.175 1.00 0.00 202 SER B CA 24
ATOM 20234 C C . SER B 2 5 ? 9.823 -9.384 8.739 1.00 0.00 202 SER B C 24
ATOM 20235 O O . SER B 2 5 ? 10.331 -9.985 7.792 1.00 0.00 202 SER B O 24
ATOM 20242 N N . GLU B 2 6 ? 9.011 -8.344 8.583 1.00 0.00 203 GLU B N 24
ATOM 20243 C CA . GLU B 2 6 ? 8.661 -7.842 7.259 1.00 0.00 203 GLU B CA 24
ATOM 20244 C C . GLU B 2 6 ? 8.822 -6.328 7.186 1.00 0.00 203 GLU B C 24
ATOM 20245 O O . GLU B 2 6 ? 7.838 -5.590 7.160 1.00 0.00 203 GLU B O 24
ATOM 20255 N N . LEU B 2 7 ? 10.070 -5.870 7.152 1.00 0.00 204 LEU B N 24
ATOM 20256 C CA . LEU B 2 7 ? 10.355 -4.439 7.076 1.00 0.00 204 LEU B CA 24
ATOM 20257 C C . LEU B 2 7 ? 9.577 -3.670 8.140 1.00 0.00 204 LEU B C 24
ATOM 20258 O O . LEU B 2 7 ? 9.296 -2.483 7.978 1.00 0.00 204 LEU B O 24
ATOM 20273 N N . GLU B 2 8 ? 9.238 -4.351 9.232 1.00 0.00 205 GLU B N 24
ATOM 20274 C CA . GLU B 2 8 ? 8.479 -3.732 10.316 1.00 0.00 205 GLU B CA 24
ATOM 20275 C C . GLU B 2 8 ? 7.021 -3.560 9.906 1.00 0.00 205 GLU B C 24
ATOM 20276 O O . GLU B 2 8 ? 6.143 -4.287 10.372 1.00 0.00 205 GLU B O 24
ATOM 20286 N N . SER B 2 9 ? 6.769 -2.591 9.030 1.00 0.00 206 SER B N 24
ATOM 20287 C CA . SER B 2 9 ? 5.418 -2.328 8.541 1.00 0.00 206 SER B CA 24
ATOM 20288 C C . SER B 2 9 ? 5.370 -1.035 7.728 1.00 0.00 206 SER B C 24
ATOM 20289 O O . SER B 2 9 ? 4.692 -0.081 8.107 1.00 0.00 206 SER B O 24
ATOM 20296 N N . PRO B 2 10 ? 6.093 -0.985 6.594 1.00 0.00 207 PRO B N 24
ATOM 20297 C CA . PRO B 2 10 ? 6.122 0.195 5.731 1.00 0.00 207 PRO B CA 24
ATOM 20298 C C . PRO B 2 10 ? 4.801 0.483 5.003 1.00 0.00 207 PRO B C 24
ATOM 20299 O O . PRO B 2 10 ? 4.486 1.652 4.779 1.00 0.00 207 PRO B O 24
ATOM 20307 N N . PRO B 2 11 ? 3.999 -0.546 4.610 1.00 0.00 208 PRO B N 24
ATOM 20308 C CA . PRO B 2 11 ? 2.749 -0.316 3.904 1.00 0.00 208 PRO B CA 24
ATOM 20309 C C . PRO B 2 11 ? 1.976 0.880 4.438 1.00 0.00 208 PRO B C 24
ATOM 20310 O O . PRO B 2 11 ? 1.620 0.911 5.615 1.00 0.00 208 PRO B O 24
ATOM 20318 N N . PRO B 2 12 ? 1.760 1.904 3.591 1.00 0.00 209 PRO B N 24
ATOM 20319 C CA . PRO B 2 12 ? 0.989 3.095 3.954 1.00 0.00 209 PRO B CA 24
ATOM 20320 C C . PRO B 2 12 ? -0.311 2.738 4.678 1.00 0.00 209 PRO B C 24
ATOM 20321 O O . PRO B 2 12 ? -0.544 1.580 5.013 1.00 0.00 209 PRO B O 24
ATOM 20329 N N . PRO B 2 13 ? -1.200 3.713 4.894 1.00 0.00 210 PRO B N 24
ATOM 20330 C CA . PRO B 2 13 ? -2.446 3.487 5.594 1.00 0.00 210 PRO B CA 24
ATOM 20331 C C . PRO B 2 13 ? -3.581 3.151 4.645 1.00 0.00 210 PRO B C 24
ATOM 20332 O O . PRO B 2 13 ? -3.414 3.179 3.425 1.00 0.00 210 PRO B O 24
ATOM 20340 N N . TYR B 2 14 ? -4.736 2.837 5.207 1.00 0.00 211 TYR B N 24
ATOM 20341 C CA . TYR B 2 14 ? -5.895 2.509 4.400 1.00 0.00 211 TYR B CA 24
ATOM 20342 C C . TYR B 2 14 ? -6.438 3.773 3.728 1.00 0.00 211 TYR B C 24
ATOM 20343 O O . TYR B 2 14 ? -6.013 4.130 2.630 1.00 0.00 211 TYR B O 24
ATOM 20360 N N . SER B 2 15 ? -7.378 4.446 4.393 1.00 0.00 212 SER B N 24
ATOM 20361 C CA . SER B 2 15 ? -7.970 5.676 3.869 1.00 0.00 212 SER B CA 24
ATOM 20362 C C . SER B 2 15 ? -8.479 5.522 2.434 1.00 0.00 212 SER B C 24
ATOM 20363 O O . SER B 2 15 ? -8.708 6.521 1.751 1.00 0.00 212 SER B O 24
ATOM 20370 N N . ARG B 2 16 ? -8.667 4.283 1.978 1.00 0.00 213 ARG B N 24
ATOM 20371 C CA . ARG B 2 16 ? -9.158 4.015 0.621 1.00 0.00 213 ARG B CA 24
ATOM 20372 C C . ARG B 2 16 ? -8.186 4.470 -0.477 1.00 0.00 213 ARG B C 24
ATOM 20373 O O . ARG B 2 16 ? -7.787 3.671 -1.323 1.00 0.00 213 ARG B O 24
ATOM 20391 N N . TYR B 2 17 ? -7.817 5.750 -0.471 1.00 0.00 214 TYR B N 24
ATOM 20392 C CA . TYR B 2 17 ? -6.929 6.303 -1.488 1.00 0.00 214 TYR B CA 24
ATOM 20393 C C . TYR B 2 17 ? -5.495 5.799 -1.344 1.00 0.00 214 TYR B C 24
ATOM 20394 O O . TYR B 2 17 ? -5.114 5.258 -0.306 1.00 0.00 214 TYR B O 24
ATOM 20411 N N . PRO B 2 18 ? -4.684 5.980 -2.404 1.00 0.00 215 PRO B N 24
ATOM 20412 C CA . PRO B 2 18 ? -3.290 5.544 -2.431 1.00 0.00 215 PRO B CA 24
ATOM 20413 C C . PRO B 2 18 ? -2.320 6.612 -1.932 1.00 0.00 215 PRO B C 24
ATOM 20414 O O . PRO B 2 18 ? -1.910 7.491 -2.691 1.00 0.00 215 PRO B O 24
ATOM 20422 N N . MET B 2 19 ? -1.956 6.535 -0.655 1.00 0.00 216 MET B N 24
ATOM 20423 C CA . MET B 2 19 ? -1.029 7.501 -0.073 1.00 0.00 216 MET B CA 24
ATOM 20424 C C . MET B 2 19 ? 0.092 6.814 0.695 1.00 0.00 216 MET B C 24
ATOM 20425 O O . MET B 2 19 ? -0.143 6.177 1.720 1.00 0.00 216 MET B O 24
ATOM 20437 N N . ASP B 2 20 ? 1.313 6.960 0.188 1.00 0.00 217 ASP B N 24
ATOM 20438 C CA . ASP B 2 20 ? 2.489 6.367 0.817 1.00 0.00 217 ASP B CA 24
ATOM 20439 C C . ASP B 2 20 ? 2.539 6.705 2.303 1.00 0.00 217 ASP B C 24
ATOM 20440 O O . ASP B 2 20 ? 3.114 5.905 3.071 1.00 0.00 217 ASP B O 24
ATOM 20449 N N . GLY A 1 1 ? 6.934 -16.363 -3.052 1.00 0.00 292 GLY A N 25
ATOM 20450 C CA . GLY A 1 1 ? 5.853 -15.346 -3.151 1.00 0.00 292 GLY A CA 25
ATOM 20451 C C . GLY A 1 1 ? 6.318 -14.068 -3.823 1.00 0.00 292 GLY A C 25
ATOM 20452 O O . GLY A 1 1 ? 6.554 -13.062 -3.152 1.00 0.00 292 GLY A O 25
ATOM 20458 N N . PRO A 1 2 ? 6.460 -14.077 -5.159 1.00 0.00 293 PRO A N 25
ATOM 20459 C CA . PRO A 1 2 ? 6.903 -12.903 -5.918 1.00 0.00 293 PRO A CA 25
ATOM 20460 C C . PRO A 1 2 ? 5.903 -11.752 -5.835 1.00 0.00 293 PRO A C 25
ATOM 20461 O O . PRO A 1 2 ? 6.278 -10.610 -5.569 1.00 0.00 293 PRO A O 25
ATOM 20469 N N . LEU A 1 3 ? 4.632 -12.061 -6.066 1.00 0.00 294 LEU A N 25
ATOM 20470 C CA . LEU A 1 3 ? 3.580 -11.052 -6.017 1.00 0.00 294 LEU A CA 25
ATOM 20471 C C . LEU A 1 3 ? 2.202 -11.698 -6.121 1.00 0.00 294 LEU A C 25
ATOM 20472 O O . LEU A 1 3 ? 1.298 -11.386 -5.345 1.00 0.00 294 LEU A O 25
ATOM 20487 N N . GLY A 1 4 ? 2.046 -12.597 -7.087 1.00 0.00 295 GLY A N 25
ATOM 20488 C CA . GLY A 1 4 ? 0.776 -13.272 -7.275 1.00 0.00 295 GLY A CA 25
ATOM 20489 C C . GLY A 1 4 ? 0.382 -13.367 -8.736 1.00 0.00 295 GLY A C 25
ATOM 20490 O O . GLY A 1 4 ? -0.245 -14.340 -9.157 1.00 0.00 295 GLY A O 25
ATOM 20494 N N . SER A 1 5 ? 0.749 -12.352 -9.512 1.00 0.00 296 SER A N 25
ATOM 20495 C CA . SER A 1 5 ? 0.432 -12.322 -10.936 1.00 0.00 296 SER A CA 25
ATOM 20496 C C . SER A 1 5 ? -1.048 -12.603 -11.170 1.00 0.00 296 SER A C 25
ATOM 20497 O O . SER A 1 5 ? -1.407 -13.471 -11.966 1.00 0.00 296 SER A O 25
ATOM 20504 N N . GLY A 1 6 ? -1.903 -11.863 -10.472 1.00 0.00 297 GLY A N 25
ATOM 20505 C CA . GLY A 1 6 ? -3.334 -12.049 -10.619 1.00 0.00 297 GLY A CA 25
ATOM 20506 C C . GLY A 1 6 ? -4.136 -10.918 -10.001 1.00 0.00 297 GLY A C 25
ATOM 20507 O O . GLY A 1 6 ? -3.578 -10.063 -9.315 1.00 0.00 297 GLY A O 25
ATOM 20511 N N . PRO A 1 7 ? -5.461 -10.892 -10.230 1.00 0.00 298 PRO A N 25
ATOM 20512 C CA . PRO A 1 7 ? -6.341 -9.848 -9.689 1.00 0.00 298 PRO A CA 25
ATOM 20513 C C . PRO A 1 7 ? -6.331 -9.810 -8.165 1.00 0.00 298 PRO A C 25
ATOM 20514 O O . PRO A 1 7 ? -5.359 -10.219 -7.530 1.00 0.00 298 PRO A O 25
ATOM 20522 N N . LEU A 1 8 ? -7.416 -9.309 -7.584 1.00 0.00 299 LEU A N 25
ATOM 20523 C CA . LEU A 1 8 ? -7.539 -9.220 -6.134 1.00 0.00 299 LEU A CA 25
ATOM 20524 C C . LEU A 1 8 ? -8.943 -9.614 -5.686 1.00 0.00 299 LEU A C 25
ATOM 20525 O O . LEU A 1 8 ? -9.903 -9.476 -6.443 1.00 0.00 299 LEU A O 25
ATOM 20540 N N . PRO A 1 9 ? -9.081 -10.113 -4.445 1.00 0.00 300 PRO A N 25
ATOM 20541 C CA . PRO A 1 9 ? -10.380 -10.526 -3.905 1.00 0.00 300 PRO A CA 25
ATOM 20542 C C . PRO A 1 9 ? -11.391 -9.383 -3.906 1.00 0.00 300 PRO A C 25
ATOM 20543 O O . PRO A 1 9 ? -11.092 -8.280 -4.366 1.00 0.00 300 PRO A O 25
ATOM 20551 N N . PRO A 1 10 ? -12.606 -9.632 -3.389 1.00 0.00 301 PRO A N 25
ATOM 20552 C CA . PRO A 1 10 ? -13.666 -8.624 -3.341 1.00 0.00 301 PRO A CA 25
ATOM 20553 C C . PRO A 1 10 ? -13.517 -7.657 -2.168 1.00 0.00 301 PRO A C 25
ATOM 20554 O O . PRO A 1 10 ? -14.424 -7.519 -1.349 1.00 0.00 301 PRO A O 25
ATOM 20562 N N . GLY A 1 11 ? -12.370 -6.987 -2.092 1.00 0.00 302 GLY A N 25
ATOM 20563 C CA . GLY A 1 11 ? -12.143 -6.037 -1.016 1.00 0.00 302 GLY A CA 25
ATOM 20564 C C . GLY A 1 11 ? -10.757 -5.423 -1.050 1.00 0.00 302 GLY A C 25
ATOM 20565 O O . GLY A 1 11 ? -10.572 -4.273 -0.650 1.00 0.00 302 GLY A O 25
ATOM 20569 N N . TRP A 1 12 ? -9.782 -6.188 -1.525 1.00 0.00 303 TRP A N 25
ATOM 20570 C CA . TRP A 1 12 ? -8.405 -5.713 -1.599 1.00 0.00 303 TRP A CA 25
ATOM 20571 C C . TRP A 1 12 ? -8.148 -4.930 -2.878 1.00 0.00 303 TRP A C 25
ATOM 20572 O O . TRP A 1 12 ? -8.849 -5.092 -3.876 1.00 0.00 303 TRP A O 25
ATOM 20592 N N . GLU A 1 13 ? -7.130 -4.083 -2.830 1.00 0.00 304 GLU A N 25
ATOM 20593 C CA . GLU A 1 13 ? -6.738 -3.288 -3.982 1.00 0.00 304 GLU A CA 25
ATOM 20594 C C . GLU A 1 13 ? -5.237 -3.050 -3.968 1.00 0.00 304 GLU A C 25
ATOM 20595 O O . GLU A 1 13 ? -4.617 -2.990 -2.904 1.00 0.00 304 GLU A O 25
ATOM 20605 N N . ILE A 1 14 ? -4.654 -2.913 -5.149 1.00 0.00 305 ILE A N 25
ATOM 20606 C CA . ILE A 1 14 ? -3.223 -2.695 -5.268 1.00 0.00 305 ILE A CA 25
ATOM 20607 C C . ILE A 1 14 ? -2.890 -1.214 -5.420 1.00 0.00 305 ILE A C 25
ATOM 20608 O O . ILE A 1 14 ? -3.540 -0.490 -6.175 1.00 0.00 305 ILE A O 25
ATOM 20623 N N . ARG A 1 15 ? -1.869 -0.778 -4.693 1.00 0.00 306 ARG A N 25
ATOM 20624 C CA . ARG A 1 15 ? -1.424 0.607 -4.732 1.00 0.00 306 ARG A CA 25
ATOM 20625 C C . ARG A 1 15 ? 0.077 0.680 -4.468 1.00 0.00 306 ARG A C 25
ATOM 20626 O O . ARG A 1 15 ? 0.717 -0.342 -4.229 1.00 0.00 306 ARG A O 25
ATOM 20644 N N . ASN A 1 16 ? 0.640 1.880 -4.515 1.00 0.00 307 ASN A N 25
ATOM 20645 C CA . ASN A 1 16 ? 2.069 2.049 -4.276 1.00 0.00 307 ASN A CA 25
ATOM 20646 C C . ASN A 1 16 ? 2.329 3.110 -3.215 1.00 0.00 307 ASN A C 25
ATOM 20647 O O . ASN A 1 16 ? 1.484 3.968 -2.956 1.00 0.00 307 ASN A O 25
ATOM 20657 N N . THR A 1 17 ? 3.509 3.050 -2.608 1.00 0.00 308 THR A N 25
ATOM 20658 C CA . THR A 1 17 ? 3.880 3.999 -1.566 1.00 0.00 308 THR A CA 25
ATOM 20659 C C . THR A 1 17 ? 4.885 5.015 -2.094 1.00 0.00 308 THR A C 25
ATOM 20660 O O . THR A 1 17 ? 4.716 6.224 -1.925 1.00 0.00 308 THR A O 25
ATOM 20671 N N . ALA A 1 18 ? 5.931 4.511 -2.733 1.00 0.00 309 ALA A N 25
ATOM 20672 C CA . ALA A 1 18 ? 6.973 5.359 -3.292 1.00 0.00 309 ALA A CA 25
ATOM 20673 C C . ALA A 1 18 ? 8.092 4.512 -3.883 1.00 0.00 309 ALA A C 25
ATOM 20674 O O . ALA A 1 18 ? 8.371 3.414 -3.403 1.00 0.00 309 ALA A O 25
ATOM 20681 N N . THR A 1 19 ? 8.731 5.025 -4.925 1.00 0.00 310 THR A N 25
ATOM 20682 C CA . THR A 1 19 ? 9.809 4.301 -5.584 1.00 0.00 310 THR A CA 25
ATOM 20683 C C . THR A 1 19 ? 9.290 3.026 -6.251 1.00 0.00 310 THR A C 25
ATOM 20684 O O . THR A 1 19 ? 10.073 2.167 -6.657 1.00 0.00 310 THR A O 25
ATOM 20695 N N . GLY A 1 20 ? 7.966 2.907 -6.362 1.00 0.00 311 GLY A N 25
ATOM 20696 C CA . GLY A 1 20 ? 7.373 1.738 -6.981 1.00 0.00 311 GLY A CA 25
ATOM 20697 C C . GLY A 1 20 ? 6.886 0.716 -5.974 1.00 0.00 311 GLY A C 25
ATOM 20698 O O . GLY A 1 20 ? 6.110 -0.175 -6.319 1.00 0.00 311 GLY A O 25
ATOM 20702 N N . ARG A 1 21 ? 7.333 0.838 -4.727 1.00 0.00 312 ARG A N 25
ATOM 20703 C CA . ARG A 1 21 ? 6.915 -0.093 -3.684 1.00 0.00 312 ARG A CA 25
ATOM 20704 C C . ARG A 1 21 ? 5.403 -0.183 -3.638 1.00 0.00 312 ARG A C 25
ATOM 20705 O O . ARG A 1 21 ? 4.707 0.832 -3.596 1.00 0.00 312 ARG A O 25
ATOM 20723 N N . VAL A 1 22 ? 4.902 -1.406 -3.643 1.00 0.00 313 VAL A N 25
ATOM 20724 C CA . VAL A 1 22 ? 3.470 -1.633 -3.630 1.00 0.00 313 VAL A CA 25
ATOM 20725 C C . VAL A 1 22 ? 2.942 -1.910 -2.251 1.00 0.00 313 VAL A C 25
ATOM 20726 O O . VAL A 1 22 ? 3.686 -2.062 -1.285 1.00 0.00 313 VAL A O 25
ATOM 20739 N N . TYR A 1 23 ? 1.628 -1.975 -2.194 1.00 0.00 314 TYR A N 25
ATOM 20740 C CA . TYR A 1 23 ? 0.939 -2.322 -0.986 1.00 0.00 314 TYR A CA 25
ATOM 20741 C C . TYR A 1 23 ? -0.518 -2.582 -1.264 1.00 0.00 314 TYR A C 25
ATOM 20742 O O . TYR A 1 23 ? -1.117 -1.972 -2.150 1.00 0.00 314 TYR A O 25
ATOM 20759 N N . PHE A 1 24 ? -1.088 -3.492 -0.500 1.00 0.00 315 PHE A N 25
ATOM 20760 C CA . PHE A 1 24 ? -2.471 -3.843 -0.684 1.00 0.00 315 PHE A CA 25
ATOM 20761 C C . PHE A 1 24 ? -3.352 -3.199 0.368 1.00 0.00 315 PHE A C 25
ATOM 20762 O O . PHE A 1 24 ? -2.996 -3.130 1.543 1.00 0.00 315 PHE A O 25
ATOM 20778 N N . VAL A 1 25 ? -4.506 -2.730 -0.079 1.00 0.00 316 VAL A N 25
ATOM 20779 C CA . VAL A 1 25 ? -5.454 -2.069 0.798 1.00 0.00 316 VAL A CA 25
ATOM 20780 C C . VAL A 1 25 ? -6.706 -2.915 0.991 1.00 0.00 316 VAL A C 25
ATOM 20781 O O . VAL A 1 25 ? -7.438 -3.184 0.037 1.00 0.00 316 VAL A O 25
ATOM 20794 N N . ASP A 1 26 ? -6.939 -3.340 2.228 1.00 0.00 317 ASP A N 25
ATOM 20795 C CA . ASP A 1 26 ? -8.105 -4.154 2.550 1.00 0.00 317 ASP A CA 25
ATOM 20796 C C . ASP A 1 26 ? -9.291 -3.269 2.910 1.00 0.00 317 ASP A C 25
ATOM 20797 O O . ASP A 1 26 ? -9.319 -2.656 3.978 1.00 0.00 317 ASP A O 25
ATOM 20805 N N . HIS A 1 27 ? -10.265 -3.207 2.012 1.00 0.00 318 HIS A N 25
ATOM 20806 C CA . HIS A 1 27 ? -11.455 -2.396 2.229 1.00 0.00 318 HIS A CA 25
ATOM 20807 C C . HIS A 1 27 ? -12.445 -3.089 3.169 1.00 0.00 318 HIS A C 25
ATOM 20808 O O . HIS A 1 27 ? -13.415 -2.477 3.615 1.00 0.00 318 HIS A O 25
ATOM 20821 N N . ASN A 1 28 ? -12.198 -4.365 3.467 1.00 0.00 319 ASN A N 25
ATOM 20822 C CA . ASN A 1 28 ? -13.070 -5.118 4.363 1.00 0.00 319 ASN A CA 25
ATOM 20823 C C . ASN A 1 28 ? -12.639 -4.924 5.813 1.00 0.00 319 ASN A C 25
ATOM 20824 O O . ASN A 1 28 ? -13.444 -4.548 6.666 1.00 0.00 319 ASN A O 25
ATOM 20834 N N . ASN A 1 29 ? -11.364 -5.186 6.086 1.00 0.00 320 ASN A N 25
ATOM 20835 C CA . ASN A 1 29 ? -10.822 -5.034 7.431 1.00 0.00 320 ASN A CA 25
ATOM 20836 C C . ASN A 1 29 ? -10.302 -3.614 7.659 1.00 0.00 320 ASN A C 25
ATOM 20837 O O . ASN A 1 29 ? -10.059 -3.214 8.797 1.00 0.00 320 ASN A O 25
ATOM 20847 N N . ARG A 1 30 ? -10.126 -2.860 6.574 1.00 0.00 321 ARG A N 25
ATOM 20848 C CA . ARG A 1 30 ? -9.638 -1.490 6.666 1.00 0.00 321 ARG A CA 25
ATOM 20849 C C . ARG A 1 30 ? -8.191 -1.458 7.148 1.00 0.00 321 ARG A C 25
ATOM 20850 O O . ARG A 1 30 ? -7.891 -0.907 8.207 1.00 0.00 321 ARG A O 25
ATOM 20868 N N . THR A 1 31 ? -7.298 -2.055 6.364 1.00 0.00 322 THR A N 25
ATOM 20869 C CA . THR A 1 31 ? -5.883 -2.093 6.714 1.00 0.00 322 THR A CA 25
ATOM 20870 C C . THR A 1 31 ? -5.003 -2.111 5.471 1.00 0.00 322 THR A C 25
ATOM 20871 O O . THR A 1 31 ? -5.461 -1.813 4.368 1.00 0.00 322 THR A O 25
ATOM 20882 N N . THR A 1 32 ? -3.736 -2.465 5.657 1.00 0.00 323 THR A N 25
ATOM 20883 C CA . THR A 1 32 ? -2.788 -2.518 4.553 1.00 0.00 323 THR A CA 25
ATOM 20884 C C . THR A 1 32 ? -1.803 -3.667 4.722 1.00 0.00 323 THR A C 25
ATOM 20885 O O . THR A 1 32 ? -1.754 -4.311 5.770 1.00 0.00 323 THR A O 25
ATOM 20896 N N . GLN A 1 33 ? -1.019 -3.917 3.680 1.00 0.00 324 GLN A N 25
ATOM 20897 C CA . GLN A 1 33 ? -0.022 -4.980 3.705 1.00 0.00 324 GLN A CA 25
ATOM 20898 C C . GLN A 1 33 ? 0.660 -5.110 2.351 1.00 0.00 324 GLN A C 25
ATOM 20899 O O . GLN A 1 33 ? 0.003 -5.265 1.323 1.00 0.00 324 GLN A O 25
ATOM 20911 N N . PHE A 1 34 ? 1.985 -5.060 2.360 1.00 0.00 325 PHE A N 25
ATOM 20912 C CA . PHE A 1 34 ? 2.769 -5.165 1.135 1.00 0.00 325 PHE A CA 25
ATOM 20913 C C . PHE A 1 34 ? 2.560 -6.516 0.465 1.00 0.00 325 PHE A C 25
ATOM 20914 O O . PHE A 1 34 ? 2.893 -6.695 -0.707 1.00 0.00 325 PHE A O 25
ATOM 20930 N N . THR A 1 35 ? 2.007 -7.462 1.209 1.00 0.00 326 THR A N 25
ATOM 20931 C CA . THR A 1 35 ? 1.772 -8.791 0.686 1.00 0.00 326 THR A CA 25
ATOM 20932 C C . THR A 1 35 ? 0.465 -8.888 -0.086 1.00 0.00 326 THR A C 25
ATOM 20933 O O . THR A 1 35 ? -0.522 -8.233 0.251 1.00 0.00 326 THR A O 25
ATOM 20944 N N . ASP A 1 36 ? 0.471 -9.713 -1.128 1.00 0.00 327 ASP A N 25
ATOM 20945 C CA . ASP A 1 36 ? -0.714 -9.922 -1.944 1.00 0.00 327 ASP A CA 25
ATOM 20946 C C . ASP A 1 36 ? -1.574 -11.027 -1.330 1.00 0.00 327 ASP A C 25
ATOM 20947 O O . ASP A 1 36 ? -1.124 -12.165 -1.200 1.00 0.00 327 ASP A O 25
ATOM 20955 N N . PRO A 1 37 ? -2.821 -10.714 -0.945 1.00 0.00 328 PRO A N 25
ATOM 20956 C CA . PRO A 1 37 ? -3.723 -11.692 -0.329 1.00 0.00 328 PRO A CA 25
ATOM 20957 C C . PRO A 1 37 ? -3.879 -12.940 -1.182 1.00 0.00 328 PRO A C 25
ATOM 20958 O O . PRO A 1 37 ? -4.241 -14.005 -0.683 1.00 0.00 328 PRO A O 25
ATOM 20966 N N . ARG A 1 38 ? -3.606 -12.802 -2.474 1.00 0.00 329 ARG A N 25
ATOM 20967 C CA . ARG A 1 38 ? -3.714 -13.922 -3.393 1.00 0.00 329 ARG A CA 25
ATOM 20968 C C . ARG A 1 38 ? -2.566 -14.904 -3.183 1.00 0.00 329 ARG A C 25
ATOM 20969 O O . ARG A 1 38 ? -2.737 -16.115 -3.327 1.00 0.00 329 ARG A O 25
ATOM 20987 N N . LEU A 1 39 ? -1.396 -14.371 -2.844 1.00 0.00 330 LEU A N 25
ATOM 20988 C CA . LEU A 1 39 ? -0.216 -15.197 -2.617 1.00 0.00 330 LEU A CA 25
ATOM 20989 C C . LEU A 1 39 ? -0.495 -16.267 -1.567 1.00 0.00 330 LEU A C 25
ATOM 20990 O O . LEU A 1 39 ? 0.050 -17.370 -1.630 1.00 0.00 330 LEU A O 25
ATOM 21005 N N . SER A 1 40 ? -1.347 -15.935 -0.603 1.00 0.00 331 SER A N 25
ATOM 21006 C CA . SER A 1 40 ? -1.699 -16.867 0.463 1.00 0.00 331 SER A CA 25
ATOM 21007 C C . SER A 1 40 ? -3.193 -17.176 0.442 1.00 0.00 331 SER A C 25
ATOM 21008 O O . SER A 1 40 ? -4.022 -16.276 0.300 1.00 0.00 331 SER A O 25
ATOM 21015 N N . ALA A 1 41 ? -3.531 -18.453 0.588 1.00 0.00 332 ALA A N 25
ATOM 21016 C CA . ALA A 1 41 ? -4.925 -18.880 0.586 1.00 0.00 332 ALA A CA 25
ATOM 21017 C C . ALA A 1 41 ? -5.090 -20.207 1.318 1.00 0.00 332 ALA A C 25
ATOM 21018 O O . ALA A 1 41 ? -4.145 -20.718 1.918 1.00 0.00 332 ALA A O 25
ATOM 21025 N N . ASN A 1 42 ? -6.298 -20.760 1.265 1.00 0.00 333 ASN A N 25
ATOM 21026 C CA . ASN A 1 42 ? -6.585 -22.030 1.923 1.00 0.00 333 ASN A CA 25
ATOM 21027 C C . ASN A 1 42 ? -6.548 -23.180 0.923 1.00 0.00 333 ASN A C 25
ATOM 21028 O O . ASN A 1 42 ? -7.570 -23.401 0.239 1.00 0.00 333 ASN A O 25
ATOM 21039 N N . GLY B 2 1 ? 19.852 -13.568 3.457 1.00 0.00 198 GLY B N 25
ATOM 21040 C CA . GLY B 2 1 ? 20.657 -12.823 2.450 1.00 0.00 198 GLY B CA 25
ATOM 21041 C C . GLY B 2 1 ? 19.930 -11.602 1.916 1.00 0.00 198 GLY B C 25
ATOM 21042 O O . GLY B 2 1 ? 20.399 -10.476 2.085 1.00 0.00 198 GLY B O 25
ATOM 21048 N N . PRO B 2 2 ? 18.772 -11.797 1.261 1.00 0.00 199 PRO B N 25
ATOM 21049 C CA . PRO B 2 2 ? 17.985 -10.697 0.703 1.00 0.00 199 PRO B CA 25
ATOM 21050 C C . PRO B 2 2 ? 17.178 -9.961 1.767 1.00 0.00 199 PRO B C 25
ATOM 21051 O O . PRO B 2 2 ? 16.869 -8.779 1.620 1.00 0.00 199 PRO B O 25
ATOM 21059 N N . LEU B 2 3 ? 16.837 -10.670 2.838 1.00 0.00 200 LEU B N 25
ATOM 21060 C CA . LEU B 2 3 ? 16.061 -10.086 3.926 1.00 0.00 200 LEU B CA 25
ATOM 21061 C C . LEU B 2 3 ? 16.882 -9.048 4.684 1.00 0.00 200 LEU B C 25
ATOM 21062 O O . LEU B 2 3 ? 17.688 -9.389 5.550 1.00 0.00 200 LEU B O 25
ATOM 21077 N N . GLY B 2 4 ? 16.669 -7.779 4.353 1.00 0.00 201 GLY B N 25
ATOM 21078 C CA . GLY B 2 4 ? 17.394 -6.708 5.011 1.00 0.00 201 GLY B CA 25
ATOM 21079 C C . GLY B 2 4 ? 16.474 -5.753 5.747 1.00 0.00 201 GLY B C 25
ATOM 21080 O O . GLY B 2 4 ? 16.498 -4.546 5.504 1.00 0.00 201 GLY B O 25
ATOM 21084 N N . SER B 2 5 ? 15.662 -6.295 6.650 1.00 0.00 202 SER B N 25
ATOM 21085 C CA . SER B 2 5 ? 14.728 -5.485 7.423 1.00 0.00 202 SER B CA 25
ATOM 21086 C C . SER B 2 5 ? 13.583 -4.987 6.546 1.00 0.00 202 SER B C 25
ATOM 21087 O O . SER B 2 5 ? 13.377 -5.480 5.438 1.00 0.00 202 SER B O 25
ATOM 21094 N N . GLU B 2 6 ? 12.843 -4.006 7.051 1.00 0.00 203 GLU B N 25
ATOM 21095 C CA . GLU B 2 6 ? 11.719 -3.436 6.316 1.00 0.00 203 GLU B CA 25
ATOM 21096 C C . GLU B 2 6 ? 10.558 -4.423 6.236 1.00 0.00 203 GLU B C 25
ATOM 21097 O O . GLU B 2 6 ? 10.526 -5.419 6.957 1.00 0.00 203 GLU B O 25
ATOM 21107 N N . LEU B 2 7 ? 9.607 -4.135 5.354 1.00 0.00 204 LEU B N 25
ATOM 21108 C CA . LEU B 2 7 ? 8.438 -4.998 5.179 1.00 0.00 204 LEU B CA 25
ATOM 21109 C C . LEU B 2 7 ? 7.663 -5.130 6.489 1.00 0.00 204 LEU B C 25
ATOM 21110 O O . LEU B 2 7 ? 8.156 -4.747 7.551 1.00 0.00 204 LEU B O 25
ATOM 21125 N N . GLU B 2 8 ? 6.447 -5.674 6.412 1.00 0.00 205 GLU B N 25
ATOM 21126 C CA . GLU B 2 8 ? 5.604 -5.853 7.596 1.00 0.00 205 GLU B CA 25
ATOM 21127 C C . GLU B 2 8 ? 5.646 -4.622 8.498 1.00 0.00 205 GLU B C 25
ATOM 21128 O O . GLU B 2 8 ? 5.898 -4.728 9.699 1.00 0.00 205 GLU B O 25
ATOM 21138 N N . SER B 2 9 ? 5.397 -3.454 7.913 1.00 0.00 206 SER B N 25
ATOM 21139 C CA . SER B 2 9 ? 5.415 -2.201 8.669 1.00 0.00 206 SER B CA 25
ATOM 21140 C C . SER B 2 9 ? 5.294 -0.962 7.771 1.00 0.00 206 SER B C 25
ATOM 21141 O O . SER B 2 9 ? 4.543 -0.039 8.088 1.00 0.00 206 SER B O 25
ATOM 21148 N N . PRO B 2 10 ? 6.026 -0.915 6.640 1.00 0.00 207 PRO B N 25
ATOM 21149 C CA . PRO B 2 10 ? 6.013 0.238 5.732 1.00 0.00 207 PRO B CA 25
ATOM 21150 C C . PRO B 2 10 ? 4.661 0.521 5.061 1.00 0.00 207 PRO B C 25
ATOM 21151 O O . PRO B 2 10 ? 4.314 1.687 4.876 1.00 0.00 207 PRO B O 25
ATOM 21159 N N . PRO B 2 11 ? 3.874 -0.511 4.678 1.00 0.00 208 PRO B N 25
ATOM 21160 C CA . PRO B 2 11 ? 2.589 -0.294 4.028 1.00 0.00 208 PRO B CA 25
ATOM 21161 C C . PRO B 2 11 ? 1.797 0.843 4.656 1.00 0.00 208 PRO B C 25
ATOM 21162 O O . PRO B 2 11 ? 1.461 0.784 5.838 1.00 0.00 208 PRO B O 25
ATOM 21170 N N . PRO B 2 12 ? 1.533 1.916 3.886 1.00 0.00 209 PRO B N 25
ATOM 21171 C CA . PRO B 2 12 ? 0.750 3.061 4.351 1.00 0.00 209 PRO B CA 25
ATOM 21172 C C . PRO B 2 12 ? -0.525 2.631 5.076 1.00 0.00 209 PRO B C 25
ATOM 21173 O O . PRO B 2 12 ? -0.741 1.446 5.320 1.00 0.00 209 PRO B O 25
ATOM 21181 N N . PRO B 2 13 ? -1.412 3.580 5.401 1.00 0.00 210 PRO B N 25
ATOM 21182 C CA . PRO B 2 13 ? -2.641 3.282 6.110 1.00 0.00 210 PRO B CA 25
ATOM 21183 C C . PRO B 2 13 ? -3.779 2.930 5.169 1.00 0.00 210 PRO B C 25
ATOM 21184 O O . PRO B 2 13 ? -3.737 3.252 3.982 1.00 0.00 210 PRO B O 25
ATOM 21192 N N . TYR B 2 14 ? -4.798 2.266 5.702 1.00 0.00 211 TYR B N 25
ATOM 21193 C CA . TYR B 2 14 ? -5.950 1.879 4.901 1.00 0.00 211 TYR B CA 25
ATOM 21194 C C . TYR B 2 14 ? -6.483 3.080 4.120 1.00 0.00 211 TYR B C 25
ATOM 21195 O O . TYR B 2 14 ? -6.255 3.198 2.916 1.00 0.00 211 TYR B O 25
ATOM 21212 N N . SER B 2 15 ? -7.181 3.968 4.820 1.00 0.00 212 SER B N 25
ATOM 21213 C CA . SER B 2 15 ? -7.752 5.154 4.198 1.00 0.00 212 SER B CA 25
ATOM 21214 C C . SER B 2 15 ? -8.628 4.766 3.010 1.00 0.00 212 SER B C 25
ATOM 21215 O O . SER B 2 15 ? -9.834 4.589 3.163 1.00 0.00 212 SER B O 25
ATOM 21222 N N . ARG B 2 16 ? -8.011 4.629 1.834 1.00 0.00 213 ARG B N 25
ATOM 21223 C CA . ARG B 2 16 ? -8.726 4.253 0.613 1.00 0.00 213 ARG B CA 25
ATOM 21224 C C . ARG B 2 16 ? -7.847 4.483 -0.610 1.00 0.00 213 ARG B C 25
ATOM 21225 O O . ARG B 2 16 ? -7.492 3.543 -1.322 1.00 0.00 213 ARG B O 25
ATOM 21243 N N . TYR B 2 17 ? -7.503 5.744 -0.843 1.00 0.00 214 TYR B N 25
ATOM 21244 C CA . TYR B 2 17 ? -6.663 6.119 -1.975 1.00 0.00 214 TYR B CA 25
ATOM 21245 C C . TYR B 2 17 ? -5.209 5.738 -1.719 1.00 0.00 214 TYR B C 25
ATOM 21246 O O . TYR B 2 17 ? -4.870 5.229 -0.651 1.00 0.00 214 TYR B O 25
ATOM 21263 N N . PRO B 2 18 ? -4.331 5.981 -2.705 1.00 0.00 215 PRO B N 25
ATOM 21264 C CA . PRO B 2 18 ? -2.917 5.687 -2.577 1.00 0.00 215 PRO B CA 25
ATOM 21265 C C . PRO B 2 18 ? -2.296 6.618 -1.560 1.00 0.00 215 PRO B C 25
ATOM 21266 O O . PRO B 2 18 ? -2.474 7.835 -1.620 1.00 0.00 215 PRO B O 25
ATOM 21274 N N . MET B 2 19 ? -1.568 6.043 -0.630 1.00 0.00 216 MET B N 25
ATOM 21275 C CA . MET B 2 19 ? -0.964 6.823 0.440 1.00 0.00 216 MET B CA 25
ATOM 21276 C C . MET B 2 19 ? 0.547 6.630 0.497 1.00 0.00 216 MET B C 25
ATOM 21277 O O . MET B 2 19 ? 1.040 5.703 1.128 1.00 0.00 216 MET B O 25
ATOM 21289 N N . ASP B 2 20 ? 1.278 7.521 -0.162 1.00 0.00 217 ASP B N 25
ATOM 21290 C CA . ASP B 2 20 ? 2.733 7.448 -0.183 1.00 0.00 217 ASP B CA 25
ATOM 21291 C C . ASP B 2 20 ? 3.303 7.574 1.226 1.00 0.00 217 ASP B C 25
ATOM 21292 O O . ASP B 2 20 ? 3.193 8.671 1.812 1.00 0.00 217 ASP B O 25
ATOM 21301 N N . GLY A 1 1 ? -1.142 -8.236 -12.341 1.00 0.00 292 GLY A N 26
ATOM 21302 C CA . GLY A 1 1 ? -0.664 -9.553 -11.837 1.00 0.00 292 GLY A CA 26
ATOM 21303 C C . GLY A 1 1 ? 0.818 -9.548 -11.508 1.00 0.00 292 GLY A C 26
ATOM 21304 O O . GLY A 1 1 ? 1.642 -9.902 -12.351 1.00 0.00 292 GLY A O 26
ATOM 21310 N N . PRO A 1 2 ? 1.188 -9.149 -10.280 1.00 0.00 293 PRO A N 26
ATOM 21311 C CA . PRO A 1 2 ? 2.590 -9.103 -9.850 1.00 0.00 293 PRO A CA 26
ATOM 21312 C C . PRO A 1 2 ? 3.220 -10.491 -9.787 1.00 0.00 293 PRO A C 26
ATOM 21313 O O . PRO A 1 2 ? 4.309 -10.715 -10.317 1.00 0.00 293 PRO A O 26
ATOM 21321 N N . LEU A 1 3 ? 2.527 -11.420 -9.137 1.00 0.00 294 LEU A N 26
ATOM 21322 C CA . LEU A 1 3 ? 3.015 -12.788 -9.005 1.00 0.00 294 LEU A CA 26
ATOM 21323 C C . LEU A 1 3 ? 1.887 -13.726 -8.590 1.00 0.00 294 LEU A C 26
ATOM 21324 O O . LEU A 1 3 ? 2.095 -14.668 -7.825 1.00 0.00 294 LEU A O 26
ATOM 21339 N N . GLY A 1 4 ? 0.690 -13.460 -9.101 1.00 0.00 295 GLY A N 26
ATOM 21340 C CA . GLY A 1 4 ? -0.458 -14.286 -8.778 1.00 0.00 295 GLY A CA 26
ATOM 21341 C C . GLY A 1 4 ? -1.197 -14.756 -10.016 1.00 0.00 295 GLY A C 26
ATOM 21342 O O . GLY A 1 4 ? -0.967 -14.247 -11.113 1.00 0.00 295 GLY A O 26
ATOM 21346 N N . SER A 1 5 ? -2.085 -15.728 -9.842 1.00 0.00 296 SER A N 26
ATOM 21347 C CA . SER A 1 5 ? -2.856 -16.265 -10.957 1.00 0.00 296 SER A CA 26
ATOM 21348 C C . SER A 1 5 ? -4.295 -15.760 -10.915 1.00 0.00 296 SER A C 26
ATOM 21349 O O . SER A 1 5 ? -5.239 -16.548 -10.847 1.00 0.00 296 SER A O 26
ATOM 21356 N N . GLY A 1 6 ? -4.455 -14.441 -10.957 1.00 0.00 297 GLY A N 26
ATOM 21357 C CA . GLY A 1 6 ? -5.780 -13.853 -10.922 1.00 0.00 297 GLY A CA 26
ATOM 21358 C C . GLY A 1 6 ? -5.821 -12.564 -10.123 1.00 0.00 297 GLY A C 26
ATOM 21359 O O . GLY A 1 6 ? -4.934 -12.311 -9.309 1.00 0.00 297 GLY A O 26
ATOM 21363 N N . PRO A 1 7 ? -6.845 -11.721 -10.340 1.00 0.00 298 PRO A N 26
ATOM 21364 C CA . PRO A 1 7 ? -6.989 -10.448 -9.624 1.00 0.00 298 PRO A CA 26
ATOM 21365 C C . PRO A 1 7 ? -7.125 -10.640 -8.118 1.00 0.00 298 PRO A C 26
ATOM 21366 O O . PRO A 1 7 ? -7.014 -11.756 -7.610 1.00 0.00 298 PRO A O 26
ATOM 21374 N N . LEU A 1 8 ? -7.366 -9.542 -7.408 1.00 0.00 299 LEU A N 26
ATOM 21375 C CA . LEU A 1 8 ? -7.521 -9.580 -5.958 1.00 0.00 299 LEU A CA 26
ATOM 21376 C C . LEU A 1 8 ? -8.945 -9.979 -5.576 1.00 0.00 299 LEU A C 26
ATOM 21377 O O . LEU A 1 8 ? -9.856 -9.912 -6.401 1.00 0.00 299 LEU A O 26
ATOM 21392 N N . PRO A 1 9 ? -9.154 -10.402 -4.318 1.00 0.00 300 PRO A N 26
ATOM 21393 C CA . PRO A 1 9 ? -10.479 -10.800 -3.829 1.00 0.00 300 PRO A CA 26
ATOM 21394 C C . PRO A 1 9 ? -11.463 -9.632 -3.843 1.00 0.00 300 PRO A C 26
ATOM 21395 O O . PRO A 1 9 ? -11.131 -8.538 -4.296 1.00 0.00 300 PRO A O 26
ATOM 21403 N N . PRO A 1 10 ? -12.693 -9.851 -3.346 1.00 0.00 301 PRO A N 26
ATOM 21404 C CA . PRO A 1 10 ? -13.725 -8.813 -3.306 1.00 0.00 301 PRO A CA 26
ATOM 21405 C C . PRO A 1 10 ? -13.563 -7.864 -2.122 1.00 0.00 301 PRO A C 26
ATOM 21406 O O . PRO A 1 10 ? -14.441 -7.776 -1.262 1.00 0.00 301 PRO A O 26
ATOM 21414 N N . GLY A 1 11 ? -12.440 -7.155 -2.081 1.00 0.00 302 GLY A N 26
ATOM 21415 C CA . GLY A 1 11 ? -12.191 -6.221 -0.996 1.00 0.00 302 GLY A CA 26
ATOM 21416 C C . GLY A 1 11 ? -10.808 -5.602 -1.058 1.00 0.00 302 GLY A C 26
ATOM 21417 O O . GLY A 1 11 ? -10.611 -4.467 -0.630 1.00 0.00 302 GLY A O 26
ATOM 21421 N N . TRP A 1 12 ? -9.846 -6.346 -1.593 1.00 0.00 303 TRP A N 26
ATOM 21422 C CA . TRP A 1 12 ? -8.478 -5.856 -1.694 1.00 0.00 303 TRP A CA 26
ATOM 21423 C C . TRP A 1 12 ? -8.260 -5.051 -2.966 1.00 0.00 303 TRP A C 26
ATOM 21424 O O . TRP A 1 12 ? -8.943 -5.246 -3.970 1.00 0.00 303 TRP A O 26
ATOM 21444 N N . GLU A 1 13 ? -7.292 -4.144 -2.906 1.00 0.00 304 GLU A N 26
ATOM 21445 C CA . GLU A 1 13 ? -6.949 -3.302 -4.042 1.00 0.00 304 GLU A CA 26
ATOM 21446 C C . GLU A 1 13 ? -5.462 -2.987 -4.034 1.00 0.00 304 GLU A C 26
ATOM 21447 O O . GLU A 1 13 ? -4.912 -2.577 -3.012 1.00 0.00 304 GLU A O 26
ATOM 21457 N N . ILE A 1 14 ? -4.813 -3.177 -5.175 1.00 0.00 305 ILE A N 26
ATOM 21458 C CA . ILE A 1 14 ? -3.387 -2.913 -5.281 1.00 0.00 305 ILE A CA 26
ATOM 21459 C C . ILE A 1 14 ? -3.112 -1.414 -5.262 1.00 0.00 305 ILE A C 26
ATOM 21460 O O . ILE A 1 14 ? -3.920 -0.609 -5.725 1.00 0.00 305 ILE A O 26
ATOM 21475 N N . ARG A 1 15 ? -1.960 -1.061 -4.718 1.00 0.00 306 ARG A N 26
ATOM 21476 C CA . ARG A 1 15 ? -1.538 0.325 -4.623 1.00 0.00 306 ARG A CA 26
ATOM 21477 C C . ARG A 1 15 ? -0.027 0.381 -4.436 1.00 0.00 306 ARG A C 26
ATOM 21478 O O . ARG A 1 15 ? 0.581 -0.606 -4.038 1.00 0.00 306 ARG A O 26
ATOM 21496 N N . ASN A 1 16 ? 0.589 1.518 -4.738 1.00 0.00 307 ASN A N 26
ATOM 21497 C CA . ASN A 1 16 ? 2.033 1.637 -4.582 1.00 0.00 307 ASN A CA 26
ATOM 21498 C C . ASN A 1 16 ? 2.405 2.806 -3.679 1.00 0.00 307 ASN A C 26
ATOM 21499 O O . ASN A 1 16 ? 1.667 3.786 -3.571 1.00 0.00 307 ASN A O 26
ATOM 21509 N N . THR A 1 17 ? 3.561 2.688 -3.030 1.00 0.00 308 THR A N 26
ATOM 21510 C CA . THR A 1 17 ? 4.042 3.714 -2.111 1.00 0.00 308 THR A CA 26
ATOM 21511 C C . THR A 1 17 ? 4.851 4.792 -2.825 1.00 0.00 308 THR A C 26
ATOM 21512 O O . THR A 1 17 ? 5.821 5.310 -2.271 1.00 0.00 308 THR A O 26
ATOM 21523 N N . ALA A 1 18 ? 4.456 5.137 -4.046 1.00 0.00 309 ALA A N 26
ATOM 21524 C CA . ALA A 1 18 ? 5.167 6.153 -4.808 1.00 0.00 309 ALA A CA 26
ATOM 21525 C C . ALA A 1 18 ? 6.547 5.652 -5.223 1.00 0.00 309 ALA A C 26
ATOM 21526 O O . ALA A 1 18 ? 6.833 5.500 -6.411 1.00 0.00 309 ALA A O 26
ATOM 21533 N N . THR A 1 19 ? 7.399 5.396 -4.235 1.00 0.00 310 THR A N 26
ATOM 21534 C CA . THR A 1 19 ? 8.748 4.907 -4.493 1.00 0.00 310 THR A CA 26
ATOM 21535 C C . THR A 1 19 ? 8.723 3.699 -5.423 1.00 0.00 310 THR A C 26
ATOM 21536 O O . THR A 1 19 ? 9.651 3.484 -6.202 1.00 0.00 310 THR A O 26
ATOM 21547 N N . GLY A 1 20 ? 7.652 2.914 -5.338 1.00 0.00 311 GLY A N 26
ATOM 21548 C CA . GLY A 1 20 ? 7.528 1.739 -6.180 1.00 0.00 311 GLY A CA 26
ATOM 21549 C C . GLY A 1 20 ? 7.138 0.488 -5.409 1.00 0.00 311 GLY A C 26
ATOM 21550 O O . GLY A 1 20 ? 6.834 -0.543 -6.011 1.00 0.00 311 GLY A O 26
ATOM 21554 N N . ARG A 1 21 ? 7.143 0.568 -4.080 1.00 0.00 312 ARG A N 26
ATOM 21555 C CA . ARG A 1 21 ? 6.775 -0.578 -3.250 1.00 0.00 312 ARG A CA 26
ATOM 21556 C C . ARG A 1 21 ? 5.270 -0.728 -3.189 1.00 0.00 312 ARG A C 26
ATOM 21557 O O . ARG A 1 21 ? 4.577 0.020 -2.500 1.00 0.00 312 ARG A O 26
ATOM 21575 N N . VAL A 1 22 ? 4.780 -1.709 -3.927 1.00 0.00 313 VAL A N 26
ATOM 21576 C CA . VAL A 1 22 ? 3.356 -1.980 -3.991 1.00 0.00 313 VAL A CA 26
ATOM 21577 C C . VAL A 1 22 ? 2.865 -2.717 -2.746 1.00 0.00 313 VAL A C 26
ATOM 21578 O O . VAL A 1 22 ? 3.474 -3.684 -2.288 1.00 0.00 313 VAL A O 26
ATOM 21591 N N . TYR A 1 23 ? 1.750 -2.230 -2.218 1.00 0.00 314 TYR A N 26
ATOM 21592 C CA . TYR A 1 23 ? 1.116 -2.813 -1.048 1.00 0.00 314 TYR A CA 26
ATOM 21593 C C . TYR A 1 23 ? -0.313 -3.202 -1.388 1.00 0.00 314 TYR A C 26
ATOM 21594 O O . TYR A 1 23 ? -0.777 -2.966 -2.503 1.00 0.00 314 TYR A O 26
ATOM 21611 N N . PHE A 1 24 ? -1.010 -3.797 -0.434 1.00 0.00 315 PHE A N 26
ATOM 21612 C CA . PHE A 1 24 ? -2.385 -4.205 -0.658 1.00 0.00 315 PHE A CA 26
ATOM 21613 C C . PHE A 1 24 ? -3.309 -3.607 0.391 1.00 0.00 315 PHE A C 26
ATOM 21614 O O . PHE A 1 24 ? -3.084 -3.744 1.594 1.00 0.00 315 PHE A O 26
ATOM 21630 N N . VAL A 1 25 ? -4.352 -2.941 -0.087 1.00 0.00 316 VAL A N 26
ATOM 21631 C CA . VAL A 1 25 ? -5.316 -2.284 0.785 1.00 0.00 316 VAL A CA 26
ATOM 21632 C C . VAL A 1 25 ? -6.547 -3.151 1.022 1.00 0.00 316 VAL A C 26
ATOM 21633 O O . VAL A 1 25 ? -7.212 -3.574 0.078 1.00 0.00 316 VAL A O 26
ATOM 21646 N N . ASP A 1 26 ? -6.848 -3.406 2.292 1.00 0.00 317 ASP A N 26
ATOM 21647 C CA . ASP A 1 26 ? -8.005 -4.214 2.662 1.00 0.00 317 ASP A CA 26
ATOM 21648 C C . ASP A 1 26 ? -9.206 -3.325 2.962 1.00 0.00 317 ASP A C 26
ATOM 21649 O O . ASP A 1 26 ? -9.230 -2.623 3.974 1.00 0.00 317 ASP A O 26
ATOM 21657 N N . HIS A 1 27 ? -10.202 -3.354 2.083 1.00 0.00 318 HIS A N 26
ATOM 21658 C CA . HIS A 1 27 ? -11.403 -2.550 2.271 1.00 0.00 318 HIS A CA 26
ATOM 21659 C C . HIS A 1 27 ? -12.386 -3.235 3.219 1.00 0.00 318 HIS A C 26
ATOM 21660 O O . HIS A 1 27 ? -13.349 -2.618 3.676 1.00 0.00 318 HIS A O 26
ATOM 21673 N N . ASN A 1 28 ? -12.141 -4.510 3.515 1.00 0.00 319 ASN A N 26
ATOM 21674 C CA . ASN A 1 28 ? -13.002 -5.260 4.422 1.00 0.00 319 ASN A CA 26
ATOM 21675 C C . ASN A 1 28 ? -12.571 -5.031 5.866 1.00 0.00 319 ASN A C 26
ATOM 21676 O O . ASN A 1 28 ? -13.400 -4.992 6.775 1.00 0.00 319 ASN A O 26
ATOM 21686 N N . ASN A 1 29 ? -11.265 -4.877 6.066 1.00 0.00 320 ASN A N 26
ATOM 21687 C CA . ASN A 1 29 ? -10.711 -4.647 7.395 1.00 0.00 320 ASN A CA 26
ATOM 21688 C C . ASN A 1 29 ? -10.229 -3.206 7.546 1.00 0.00 320 ASN A C 26
ATOM 21689 O O . ASN A 1 29 ? -10.071 -2.713 8.663 1.00 0.00 320 ASN A O 26
ATOM 21699 N N . ARG A 1 30 ? -9.991 -2.538 6.420 1.00 0.00 321 ARG A N 26
ATOM 21700 C CA . ARG A 1 30 ? -9.527 -1.155 6.435 1.00 0.00 321 ARG A CA 26
ATOM 21701 C C . ARG A 1 30 ? -8.080 -1.076 6.911 1.00 0.00 321 ARG A C 26
ATOM 21702 O O . ARG A 1 30 ? -7.766 -0.359 7.862 1.00 0.00 321 ARG A O 26
ATOM 21720 N N . THR A 1 31 ? -7.201 -1.816 6.243 1.00 0.00 322 THR A N 26
ATOM 21721 C CA . THR A 1 31 ? -5.787 -1.829 6.600 1.00 0.00 322 THR A CA 26
ATOM 21722 C C . THR A 1 31 ? -4.907 -1.964 5.364 1.00 0.00 322 THR A C 26
ATOM 21723 O O . THR A 1 31 ? -5.361 -1.755 4.238 1.00 0.00 322 THR A O 26
ATOM 21734 N N . THR A 1 32 ? -3.644 -2.314 5.581 1.00 0.00 323 THR A N 26
ATOM 21735 C CA . THR A 1 32 ? -2.701 -2.476 4.485 1.00 0.00 323 THR A CA 26
ATOM 21736 C C . THR A 1 32 ? -1.782 -3.667 4.726 1.00 0.00 323 THR A C 26
ATOM 21737 O O . THR A 1 32 ? -1.733 -4.215 5.827 1.00 0.00 323 THR A O 26
ATOM 21748 N N . GLN A 1 33 ? -1.055 -4.062 3.689 1.00 0.00 324 GLN A N 26
ATOM 21749 C CA . GLN A 1 33 ? -0.138 -5.190 3.784 1.00 0.00 324 GLN A CA 26
ATOM 21750 C C . GLN A 1 33 ? 0.609 -5.391 2.474 1.00 0.00 324 GLN A C 26
ATOM 21751 O O . GLN A 1 33 ? 0.000 -5.570 1.422 1.00 0.00 324 GLN A O 26
ATOM 21763 N N . PHE A 1 34 ? 1.931 -5.376 2.551 1.00 0.00 325 PHE A N 26
ATOM 21764 C CA . PHE A 1 34 ? 2.765 -5.562 1.373 1.00 0.00 325 PHE A CA 26
ATOM 21765 C C . PHE A 1 34 ? 2.525 -6.935 0.764 1.00 0.00 325 PHE A C 26
ATOM 21766 O O . PHE A 1 34 ? 2.883 -7.189 -0.386 1.00 0.00 325 PHE A O 26
ATOM 21782 N N . THR A 1 35 ? 1.917 -7.819 1.545 1.00 0.00 326 THR A N 26
ATOM 21783 C CA . THR A 1 35 ? 1.618 -9.159 1.092 1.00 0.00 326 THR A CA 26
ATOM 21784 C C . THR A 1 35 ? 0.445 -9.168 0.122 1.00 0.00 326 THR A C 26
ATOM 21785 O O . THR A 1 35 ? -0.349 -8.228 0.082 1.00 0.00 326 THR A O 26
ATOM 21796 N N . ASP A 1 36 ? 0.341 -10.237 -0.661 1.00 0.00 327 ASP A N 26
ATOM 21797 C CA . ASP A 1 36 ? -0.740 -10.373 -1.620 1.00 0.00 327 ASP A CA 26
ATOM 21798 C C . ASP A 1 36 ? -1.739 -11.418 -1.130 1.00 0.00 327 ASP A C 26
ATOM 21799 O O . ASP A 1 36 ? -1.412 -12.603 -1.057 1.00 0.00 327 ASP A O 26
ATOM 21807 N N . PRO A 1 37 ? -2.971 -11.006 -0.783 1.00 0.00 328 PRO A N 26
ATOM 21808 C CA . PRO A 1 37 ? -3.994 -11.930 -0.289 1.00 0.00 328 PRO A CA 26
ATOM 21809 C C . PRO A 1 37 ? -4.160 -13.121 -1.216 1.00 0.00 328 PRO A C 26
ATOM 21810 O O . PRO A 1 37 ? -4.537 -14.209 -0.780 1.00 0.00 328 PRO A O 26
ATOM 21818 N N . ARG A 1 38 ? -3.881 -12.912 -2.498 1.00 0.00 329 ARG A N 26
ATOM 21819 C CA . ARG A 1 38 ? -3.984 -13.994 -3.463 1.00 0.00 329 ARG A CA 26
ATOM 21820 C C . ARG A 1 38 ? -2.940 -15.055 -3.132 1.00 0.00 329 ARG A C 26
ATOM 21821 O O . ARG A 1 38 ? -3.130 -16.242 -3.399 1.00 0.00 329 ARG A O 26
ATOM 21839 N N . LEU A 1 39 ? -1.830 -14.604 -2.548 1.00 0.00 330 LEU A N 26
ATOM 21840 C CA . LEU A 1 39 ? -0.737 -15.489 -2.169 1.00 0.00 330 LEU A CA 26
ATOM 21841 C C . LEU A 1 39 ? -0.874 -15.938 -0.717 1.00 0.00 330 LEU A C 26
ATOM 21842 O O . LEU A 1 39 ? -1.170 -17.102 -0.443 1.00 0.00 330 LEU A O 26
ATOM 21857 N N . SER A 1 40 ? -0.657 -15.011 0.211 1.00 0.00 331 SER A N 26
ATOM 21858 C CA . SER A 1 40 ? -0.760 -15.316 1.634 1.00 0.00 331 SER A CA 26
ATOM 21859 C C . SER A 1 40 ? -2.188 -15.705 2.007 1.00 0.00 331 SER A C 26
ATOM 21860 O O . SER A 1 40 ? -2.967 -14.873 2.472 1.00 0.00 331 SER A O 26
ATOM 21867 N N . ALA A 1 41 ? -2.523 -16.974 1.799 1.00 0.00 332 ALA A N 26
ATOM 21868 C CA . ALA A 1 41 ? -3.856 -17.474 2.112 1.00 0.00 332 ALA A CA 26
ATOM 21869 C C . ALA A 1 41 ? -3.816 -18.958 2.463 1.00 0.00 332 ALA A C 26
ATOM 21870 O O . ALA A 1 41 ? -4.702 -19.720 2.078 1.00 0.00 332 ALA A O 26
ATOM 21877 N N . ASN A 1 42 ? -2.784 -19.359 3.197 1.00 0.00 333 ASN A N 26
ATOM 21878 C CA . ASN A 1 42 ? -2.628 -20.754 3.598 1.00 0.00 333 ASN A CA 26
ATOM 21879 C C . ASN A 1 42 ? -3.443 -21.054 4.852 1.00 0.00 333 ASN A C 26
ATOM 21880 O O . ASN A 1 42 ? -2.861 -21.025 5.958 1.00 0.00 333 ASN A O 26
ATOM 21891 N N . GLY B 2 1 ? 8.367 -12.828 -1.173 1.00 0.00 198 GLY B N 26
ATOM 21892 C CA . GLY B 2 1 ? 9.592 -12.177 -0.633 1.00 0.00 198 GLY B CA 26
ATOM 21893 C C . GLY B 2 1 ? 10.614 -11.873 -1.713 1.00 0.00 198 GLY B C 26
ATOM 21894 O O . GLY B 2 1 ? 11.632 -12.557 -1.811 1.00 0.00 198 GLY B O 26
ATOM 21900 N N . PRO B 2 2 ? 10.370 -10.846 -2.545 1.00 0.00 199 PRO B N 26
ATOM 21901 C CA . PRO B 2 2 ? 11.289 -10.467 -3.621 1.00 0.00 199 PRO B CA 26
ATOM 21902 C C . PRO B 2 2 ? 12.567 -9.835 -3.083 1.00 0.00 199 PRO B C 26
ATOM 21903 O O . PRO B 2 2 ? 13.666 -10.145 -3.542 1.00 0.00 199 PRO B O 26
ATOM 21911 N N . LEU B 2 3 ? 12.416 -8.948 -2.105 1.00 0.00 200 LEU B N 26
ATOM 21912 C CA . LEU B 2 3 ? 13.558 -8.270 -1.503 1.00 0.00 200 LEU B CA 26
ATOM 21913 C C . LEU B 2 3 ? 14.105 -9.053 -0.309 1.00 0.00 200 LEU B C 26
ATOM 21914 O O . LEU B 2 3 ? 14.866 -8.515 0.497 1.00 0.00 200 LEU B O 26
ATOM 21929 N N . GLY B 2 4 ? 13.721 -10.322 -0.200 1.00 0.00 201 GLY B N 26
ATOM 21930 C CA . GLY B 2 4 ? 14.189 -11.143 0.900 1.00 0.00 201 GLY B CA 26
ATOM 21931 C C . GLY B 2 4 ? 13.318 -11.015 2.135 1.00 0.00 201 GLY B C 26
ATOM 21932 O O . GLY B 2 4 ? 13.573 -10.175 2.998 1.00 0.00 201 GLY B O 26
ATOM 21936 N N . SER B 2 5 ? 12.288 -11.851 2.220 1.00 0.00 202 SER B N 26
ATOM 21937 C CA . SER B 2 5 ? 11.377 -11.828 3.359 1.00 0.00 202 SER B CA 26
ATOM 21938 C C . SER B 2 5 ? 10.850 -10.419 3.608 1.00 0.00 202 SER B C 26
ATOM 21939 O O . SER B 2 5 ? 11.241 -9.469 2.930 1.00 0.00 202 SER B O 26
ATOM 21946 N N . GLU B 2 6 ? 9.957 -10.292 4.584 1.00 0.00 203 GLU B N 26
ATOM 21947 C CA . GLU B 2 6 ? 9.377 -8.998 4.924 1.00 0.00 203 GLU B CA 26
ATOM 21948 C C . GLU B 2 6 ? 10.425 -8.078 5.539 1.00 0.00 203 GLU B C 26
ATOM 21949 O O . GLU B 2 6 ? 11.495 -8.526 5.951 1.00 0.00 203 GLU B O 26
ATOM 21959 N N . LEU B 2 7 ? 10.109 -6.790 5.598 1.00 0.00 204 LEU B N 26
ATOM 21960 C CA . LEU B 2 7 ? 11.022 -5.801 6.161 1.00 0.00 204 LEU B CA 26
ATOM 21961 C C . LEU B 2 7 ? 10.253 -4.749 6.955 1.00 0.00 204 LEU B C 26
ATOM 21962 O O . LEU B 2 7 ? 9.970 -3.664 6.448 1.00 0.00 204 LEU B O 26
ATOM 21977 N N . GLU B 2 8 ? 9.915 -5.074 8.202 1.00 0.00 205 GLU B N 26
ATOM 21978 C CA . GLU B 2 8 ? 9.172 -4.149 9.052 1.00 0.00 205 GLU B CA 26
ATOM 21979 C C . GLU B 2 8 ? 7.736 -4.008 8.544 1.00 0.00 205 GLU B C 26
ATOM 21980 O O . GLU B 2 8 ? 7.177 -4.956 7.994 1.00 0.00 205 GLU B O 26
ATOM 21990 N N . SER B 2 9 ? 7.133 -2.831 8.724 1.00 0.00 206 SER B N 26
ATOM 21991 C CA . SER B 2 9 ? 5.768 -2.602 8.263 1.00 0.00 206 SER B CA 26
ATOM 21992 C C . SER B 2 9 ? 5.662 -1.298 7.474 1.00 0.00 206 SER B C 26
ATOM 21993 O O . SER B 2 9 ? 5.016 -0.348 7.916 1.00 0.00 206 SER B O 26
ATOM 22000 N N . PRO B 2 10 ? 6.299 -1.234 6.288 1.00 0.00 207 PRO B N 26
ATOM 22001 C CA . PRO B 2 10 ? 6.273 -0.044 5.437 1.00 0.00 207 PRO B CA 26
ATOM 22002 C C . PRO B 2 10 ? 4.911 0.260 4.791 1.00 0.00 207 PRO B C 26
ATOM 22003 O O . PRO B 2 10 ? 4.599 1.432 4.581 1.00 0.00 207 PRO B O 26
ATOM 22011 N N . PRO B 2 11 ? 4.073 -0.757 4.451 1.00 0.00 208 PRO B N 26
ATOM 22012 C CA . PRO B 2 11 ? 2.787 -0.509 3.816 1.00 0.00 208 PRO B CA 26
ATOM 22013 C C . PRO B 2 11 ? 2.060 0.702 4.379 1.00 0.00 208 PRO B C 26
ATOM 22014 O O . PRO B 2 11 ? 1.748 0.739 5.569 1.00 0.00 208 PRO B O 26
ATOM 22022 N N . PRO B 2 12 ? 1.824 1.728 3.541 1.00 0.00 209 PRO B N 26
ATOM 22023 C CA . PRO B 2 12 ? 1.089 2.930 3.939 1.00 0.00 209 PRO B CA 26
ATOM 22024 C C . PRO B 2 12 ? -0.199 2.587 4.691 1.00 0.00 209 PRO B C 26
ATOM 22025 O O . PRO B 2 12 ? -0.443 1.430 5.023 1.00 0.00 209 PRO B O 26
ATOM 22033 N N . PRO B 2 13 ? -1.064 3.579 4.942 1.00 0.00 210 PRO B N 26
ATOM 22034 C CA . PRO B 2 13 ? -2.302 3.365 5.660 1.00 0.00 210 PRO B CA 26
ATOM 22035 C C . PRO B 2 13 ? -3.450 3.045 4.718 1.00 0.00 210 PRO B C 26
ATOM 22036 O O . PRO B 2 13 ? -3.262 2.956 3.505 1.00 0.00 210 PRO B O 26
ATOM 22044 N N . TYR B 2 14 ? -4.637 2.871 5.277 1.00 0.00 211 TYR B N 26
ATOM 22045 C CA . TYR B 2 14 ? -5.805 2.566 4.472 1.00 0.00 211 TYR B CA 26
ATOM 22046 C C . TYR B 2 14 ? -6.310 3.827 3.770 1.00 0.00 211 TYR B C 26
ATOM 22047 O O . TYR B 2 14 ? -5.886 4.137 2.657 1.00 0.00 211 TYR B O 26
ATOM 22064 N N . SER B 2 15 ? -7.220 4.552 4.422 1.00 0.00 212 SER B N 26
ATOM 22065 C CA . SER B 2 15 ? -7.777 5.780 3.859 1.00 0.00 212 SER B CA 26
ATOM 22066 C C . SER B 2 15 ? -8.281 5.579 2.428 1.00 0.00 212 SER B C 26
ATOM 22067 O O . SER B 2 15 ? -8.448 6.545 1.685 1.00 0.00 212 SER B O 26
ATOM 22074 N N . ARG B 2 16 ? -8.538 4.327 2.054 1.00 0.00 213 ARG B N 26
ATOM 22075 C CA . ARG B 2 16 ? -9.029 4.003 0.716 1.00 0.00 213 ARG B CA 26
ATOM 22076 C C . ARG B 2 16 ? -8.021 4.355 -0.383 1.00 0.00 213 ARG B C 26
ATOM 22077 O O . ARG B 2 16 ? -7.517 3.472 -1.079 1.00 0.00 213 ARG B O 26
ATOM 22095 N N . TYR B 2 17 ? -7.732 5.643 -0.535 1.00 0.00 214 TYR B N 26
ATOM 22096 C CA . TYR B 2 17 ? -6.818 6.116 -1.572 1.00 0.00 214 TYR B CA 26
ATOM 22097 C C . TYR B 2 17 ? -5.383 5.650 -1.328 1.00 0.00 214 TYR B C 26
ATOM 22098 O O . TYR B 2 17 ? -5.054 5.160 -0.249 1.00 0.00 214 TYR B O 26
ATOM 22115 N N . PRO B 2 18 ? -4.514 5.794 -2.347 1.00 0.00 215 PRO B N 26
ATOM 22116 C CA . PRO B 2 18 ? -3.116 5.389 -2.266 1.00 0.00 215 PRO B CA 26
ATOM 22117 C C . PRO B 2 18 ? -2.194 6.502 -1.779 1.00 0.00 215 PRO B C 26
ATOM 22118 O O . PRO B 2 18 ? -1.853 7.413 -2.534 1.00 0.00 215 PRO B O 26
ATOM 22126 N N . MET B 2 19 ? -1.796 6.427 -0.513 1.00 0.00 216 MET B N 26
ATOM 22127 C CA . MET B 2 19 ? -0.905 7.424 0.066 1.00 0.00 216 MET B CA 26
ATOM 22128 C C . MET B 2 19 ? 0.256 6.766 0.798 1.00 0.00 216 MET B C 26
ATOM 22129 O O . MET B 2 19 ? 0.074 6.169 1.857 1.00 0.00 216 MET B O 26
ATOM 22141 N N . ASP B 2 20 ? 1.453 6.890 0.228 1.00 0.00 217 ASP B N 26
ATOM 22142 C CA . ASP B 2 20 ? 2.655 6.309 0.820 1.00 0.00 217 ASP B CA 26
ATOM 22143 C C . ASP B 2 20 ? 2.731 6.603 2.316 1.00 0.00 217 ASP B C 26
ATOM 22144 O O . ASP B 2 20 ? 3.303 5.773 3.053 1.00 0.00 217 ASP B O 26
ATOM 22153 N N . GLY A 1 1 ? -1.142 -8.182 -11.922 1.00 0.00 292 GLY A N 27
ATOM 22154 C CA . GLY A 1 1 ? -0.232 -7.738 -10.831 1.00 0.00 292 GLY A CA 27
ATOM 22155 C C . GLY A 1 1 ? 1.214 -8.105 -11.099 1.00 0.00 292 GLY A C 27
ATOM 22156 O O . GLY A 1 1 ? 1.536 -8.623 -12.169 1.00 0.00 292 GLY A O 27
ATOM 22162 N N . PRO A 1 2 ? 2.117 -7.847 -10.137 1.00 0.00 293 PRO A N 27
ATOM 22163 C CA . PRO A 1 2 ? 3.541 -8.160 -10.287 1.00 0.00 293 PRO A CA 27
ATOM 22164 C C . PRO A 1 2 ? 3.796 -9.662 -10.346 1.00 0.00 293 PRO A C 27
ATOM 22165 O O . PRO A 1 2 ? 4.489 -10.150 -11.240 1.00 0.00 293 PRO A O 27
ATOM 22173 N N . LEU A 1 3 ? 3.230 -10.392 -9.391 1.00 0.00 294 LEU A N 27
ATOM 22174 C CA . LEU A 1 3 ? 3.393 -11.841 -9.334 1.00 0.00 294 LEU A CA 27
ATOM 22175 C C . LEU A 1 3 ? 2.090 -12.520 -8.925 1.00 0.00 294 LEU A C 27
ATOM 22176 O O . LEU A 1 3 ? 2.095 -13.496 -8.176 1.00 0.00 294 LEU A O 27
ATOM 22191 N N . GLY A 1 4 ? 0.974 -11.995 -9.423 1.00 0.00 295 GLY A N 27
ATOM 22192 C CA . GLY A 1 4 ? -0.321 -12.562 -9.098 1.00 0.00 295 GLY A CA 27
ATOM 22193 C C . GLY A 1 4 ? -1.163 -12.835 -10.332 1.00 0.00 295 GLY A C 27
ATOM 22194 O O . GLY A 1 4 ? -1.877 -13.837 -10.393 1.00 0.00 295 GLY A O 27
ATOM 22198 N N . SER A 1 5 ? -1.080 -11.944 -11.315 1.00 0.00 296 SER A N 27
ATOM 22199 C CA . SER A 1 5 ? -1.839 -12.091 -12.554 1.00 0.00 296 SER A CA 27
ATOM 22200 C C . SER A 1 5 ? -3.318 -11.786 -12.328 1.00 0.00 296 SER A C 27
ATOM 22201 O O . SER A 1 5 ? -3.800 -10.711 -12.684 1.00 0.00 296 SER A O 27
ATOM 22208 N N . GLY A 1 6 ? -4.032 -12.737 -11.734 1.00 0.00 297 GLY A N 27
ATOM 22209 C CA . GLY A 1 6 ? -5.448 -12.545 -11.474 1.00 0.00 297 GLY A CA 27
ATOM 22210 C C . GLY A 1 6 ? -5.716 -11.360 -10.565 1.00 0.00 297 GLY A C 27
ATOM 22211 O O . GLY A 1 6 ? -4.851 -10.972 -9.780 1.00 0.00 297 GLY A O 27
ATOM 22215 N N . PRO A 1 7 ? -6.917 -10.763 -10.651 1.00 0.00 298 PRO A N 27
ATOM 22216 C CA . PRO A 1 7 ? -7.286 -9.610 -9.824 1.00 0.00 298 PRO A CA 27
ATOM 22217 C C . PRO A 1 7 ? -7.414 -9.973 -8.350 1.00 0.00 298 PRO A C 27
ATOM 22218 O O . PRO A 1 7 ? -7.453 -11.149 -7.990 1.00 0.00 298 PRO A O 27
ATOM 22226 N N . LEU A 1 8 ? -7.481 -8.954 -7.502 1.00 0.00 299 LEU A N 27
ATOM 22227 C CA . LEU A 1 8 ? -7.601 -9.160 -6.064 1.00 0.00 299 LEU A CA 27
ATOM 22228 C C . LEU A 1 8 ? -9.037 -9.506 -5.676 1.00 0.00 299 LEU A C 27
ATOM 22229 O O . LEU A 1 8 ? -9.973 -9.245 -6.432 1.00 0.00 299 LEU A O 27
ATOM 22244 N N . PRO A 1 9 ? -9.227 -10.104 -4.486 1.00 0.00 300 PRO A N 27
ATOM 22245 C CA . PRO A 1 9 ? -10.557 -10.480 -3.998 1.00 0.00 300 PRO A CA 27
ATOM 22246 C C . PRO A 1 9 ? -11.527 -9.300 -4.017 1.00 0.00 300 PRO A C 27
ATOM 22247 O O . PRO A 1 9 ? -11.173 -8.208 -4.460 1.00 0.00 300 PRO A O 27
ATOM 22255 N N . PRO A 1 10 ? -12.765 -9.504 -3.537 1.00 0.00 301 PRO A N 27
ATOM 22256 C CA . PRO A 1 10 ? -13.782 -8.454 -3.512 1.00 0.00 301 PRO A CA 27
ATOM 22257 C C . PRO A 1 10 ? -13.622 -7.503 -2.329 1.00 0.00 301 PRO A C 27
ATOM 22258 O O . PRO A 1 10 ? -14.561 -7.285 -1.564 1.00 0.00 301 PRO A O 27
ATOM 22266 N N . GLY A 1 11 ? -12.428 -6.939 -2.187 1.00 0.00 302 GLY A N 27
ATOM 22267 C CA . GLY A 1 11 ? -12.172 -6.009 -1.102 1.00 0.00 302 GLY A CA 27
ATOM 22268 C C . GLY A 1 11 ? -10.768 -5.441 -1.137 1.00 0.00 302 GLY A C 27
ATOM 22269 O O . GLY A 1 11 ? -10.549 -4.291 -0.757 1.00 0.00 302 GLY A O 27
ATOM 22273 N N . TRP A 1 12 ? -9.814 -6.243 -1.593 1.00 0.00 303 TRP A N 27
ATOM 22274 C CA . TRP A 1 12 ? -8.427 -5.811 -1.662 1.00 0.00 303 TRP A CA 27
ATOM 22275 C C . TRP A 1 12 ? -8.138 -5.016 -2.927 1.00 0.00 303 TRP A C 27
ATOM 22276 O O . TRP A 1 12 ? -8.919 -5.024 -3.879 1.00 0.00 303 TRP A O 27
ATOM 22296 N N . GLU A 1 13 ? -7.001 -4.333 -2.917 1.00 0.00 304 GLU A N 27
ATOM 22297 C CA . GLU A 1 13 ? -6.565 -3.536 -4.053 1.00 0.00 304 GLU A CA 27
ATOM 22298 C C . GLU A 1 13 ? -5.069 -3.269 -3.966 1.00 0.00 304 GLU A C 27
ATOM 22299 O O . GLU A 1 13 ? -4.532 -3.042 -2.882 1.00 0.00 304 GLU A O 27
ATOM 22309 N N . ILE A 1 14 ? -4.402 -3.297 -5.109 1.00 0.00 305 ILE A N 27
ATOM 22310 C CA . ILE A 1 14 ? -2.966 -3.063 -5.155 1.00 0.00 305 ILE A CA 27
ATOM 22311 C C . ILE A 1 14 ? -2.653 -1.581 -5.316 1.00 0.00 305 ILE A C 27
ATOM 22312 O O . ILE A 1 14 ? -3.154 -0.923 -6.229 1.00 0.00 305 ILE A O 27
ATOM 22327 N N . ARG A 1 15 ? -1.821 -1.065 -4.421 1.00 0.00 306 ARG A N 27
ATOM 22328 C CA . ARG A 1 15 ? -1.430 0.335 -4.452 1.00 0.00 306 ARG A CA 27
ATOM 22329 C C . ARG A 1 15 ? 0.080 0.471 -4.291 1.00 0.00 306 ARG A C 27
ATOM 22330 O O . ARG A 1 15 ? 0.781 -0.521 -4.091 1.00 0.00 306 ARG A O 27
ATOM 22348 N N . ASN A 1 16 ? 0.579 1.698 -4.382 1.00 0.00 307 ASN A N 27
ATOM 22349 C CA . ASN A 1 16 ? 2.009 1.949 -4.242 1.00 0.00 307 ASN A CA 27
ATOM 22350 C C . ASN A 1 16 ? 2.267 3.105 -3.282 1.00 0.00 307 ASN A C 27
ATOM 22351 O O . ASN A 1 16 ? 1.406 3.963 -3.080 1.00 0.00 307 ASN A O 27
ATOM 22361 N N . THR A 1 17 ? 3.459 3.127 -2.696 1.00 0.00 308 THR A N 27
ATOM 22362 C CA . THR A 1 17 ? 3.825 4.173 -1.748 1.00 0.00 308 THR A CA 27
ATOM 22363 C C . THR A 1 17 ? 4.509 5.349 -2.440 1.00 0.00 308 THR A C 27
ATOM 22364 O O . THR A 1 17 ? 5.488 5.895 -1.929 1.00 0.00 308 THR A O 27
ATOM 22375 N N . ALA A 1 18 ? 3.990 5.735 -3.600 1.00 0.00 309 ALA A N 27
ATOM 22376 C CA . ALA A 1 18 ? 4.547 6.854 -4.355 1.00 0.00 309 ALA A CA 27
ATOM 22377 C C . ALA A 1 18 ? 5.946 6.543 -4.880 1.00 0.00 309 ALA A C 27
ATOM 22378 O O . ALA A 1 18 ? 6.158 6.449 -6.089 1.00 0.00 309 ALA A O 27
ATOM 22385 N N . THR A 1 19 ? 6.900 6.387 -3.965 1.00 0.00 310 THR A N 27
ATOM 22386 C CA . THR A 1 19 ? 8.285 6.094 -4.336 1.00 0.00 310 THR A CA 27
ATOM 22387 C C . THR A 1 19 ? 8.359 5.016 -5.412 1.00 0.00 310 THR A C 27
ATOM 22388 O O . THR A 1 19 ? 9.127 5.130 -6.368 1.00 0.00 310 THR A O 27
ATOM 22399 N N . GLY A 1 20 ? 7.557 3.971 -5.251 1.00 0.00 311 GLY A N 27
ATOM 22400 C CA . GLY A 1 20 ? 7.548 2.888 -6.214 1.00 0.00 311 GLY A CA 27
ATOM 22401 C C . GLY A 1 20 ? 7.082 1.581 -5.610 1.00 0.00 311 GLY A C 27
ATOM 22402 O O . GLY A 1 20 ? 6.332 0.834 -6.239 1.00 0.00 311 GLY A O 27
ATOM 22406 N N . ARG A 1 21 ? 7.524 1.300 -4.388 1.00 0.00 312 ARG A N 27
ATOM 22407 C CA . ARG A 1 21 ? 7.135 0.071 -3.705 1.00 0.00 312 ARG A CA 27
ATOM 22408 C C . ARG A 1 21 ? 5.631 -0.110 -3.739 1.00 0.00 312 ARG A C 27
ATOM 22409 O O . ARG A 1 21 ? 4.880 0.849 -3.911 1.00 0.00 312 ARG A O 27
ATOM 22427 N N . VAL A 1 22 ? 5.200 -1.350 -3.576 1.00 0.00 313 VAL A N 27
ATOM 22428 C CA . VAL A 1 22 ? 3.784 -1.664 -3.608 1.00 0.00 313 VAL A CA 27
ATOM 22429 C C . VAL A 1 22 ? 3.249 -2.011 -2.245 1.00 0.00 313 VAL A C 27
ATOM 22430 O O . VAL A 1 22 ? 3.980 -2.094 -1.259 1.00 0.00 313 VAL A O 27
ATOM 22443 N N . TYR A 1 23 ? 1.950 -2.215 -2.224 1.00 0.00 314 TYR A N 27
ATOM 22444 C CA . TYR A 1 23 ? 1.271 -2.642 -1.035 1.00 0.00 314 TYR A CA 27
ATOM 22445 C C . TYR A 1 23 ? -0.164 -3.001 -1.345 1.00 0.00 314 TYR A C 27
ATOM 22446 O O . TYR A 1 23 ? -0.723 -2.561 -2.348 1.00 0.00 314 TYR A O 27
ATOM 22463 N N . PHE A 1 24 ? -0.757 -3.803 -0.481 1.00 0.00 315 PHE A N 27
ATOM 22464 C CA . PHE A 1 24 ? -2.119 -4.235 -0.687 1.00 0.00 315 PHE A CA 27
ATOM 22465 C C . PHE A 1 24 ? -3.050 -3.670 0.368 1.00 0.00 315 PHE A C 27
ATOM 22466 O O . PHE A 1 24 ? -2.829 -3.822 1.570 1.00 0.00 315 PHE A O 27
ATOM 22482 N N . VAL A 1 25 ? -4.097 -3.013 -0.110 1.00 0.00 316 VAL A N 27
ATOM 22483 C CA . VAL A 1 25 ? -5.085 -2.392 0.753 1.00 0.00 316 VAL A CA 27
ATOM 22484 C C . VAL A 1 25 ? -6.257 -3.331 1.014 1.00 0.00 316 VAL A C 27
ATOM 22485 O O . VAL A 1 25 ? -6.609 -4.147 0.165 1.00 0.00 316 VAL A O 27
ATOM 22498 N N . ASP A 1 26 ? -6.851 -3.213 2.197 1.00 0.00 317 ASP A N 27
ATOM 22499 C CA . ASP A 1 26 ? -7.992 -4.042 2.570 1.00 0.00 317 ASP A CA 27
ATOM 22500 C C . ASP A 1 26 ? -9.203 -3.168 2.868 1.00 0.00 317 ASP A C 27
ATOM 22501 O O . ASP A 1 26 ? -9.266 -2.518 3.912 1.00 0.00 317 ASP A O 27
ATOM 22509 N N . HIS A 1 27 ? -10.160 -3.151 1.944 1.00 0.00 318 HIS A N 27
ATOM 22510 C CA . HIS A 1 27 ? -11.364 -2.347 2.109 1.00 0.00 318 HIS A CA 27
ATOM 22511 C C . HIS A 1 27 ? -12.361 -3.021 3.054 1.00 0.00 318 HIS A C 27
ATOM 22512 O O . HIS A 1 27 ? -13.327 -2.398 3.493 1.00 0.00 318 HIS A O 27
ATOM 22525 N N . ASN A 1 28 ? -12.123 -4.297 3.365 1.00 0.00 319 ASN A N 27
ATOM 22526 C CA . ASN A 1 28 ? -12.992 -5.035 4.272 1.00 0.00 319 ASN A CA 27
ATOM 22527 C C . ASN A 1 28 ? -12.583 -4.781 5.720 1.00 0.00 319 ASN A C 27
ATOM 22528 O O . ASN A 1 28 ? -13.426 -4.534 6.582 1.00 0.00 319 ASN A O 27
ATOM 22538 N N . ASN A 1 29 ? -11.279 -4.843 5.976 1.00 0.00 320 ASN A N 27
ATOM 22539 C CA . ASN A 1 29 ? -10.747 -4.610 7.315 1.00 0.00 320 ASN A CA 27
ATOM 22540 C C . ASN A 1 29 ? -10.270 -3.168 7.470 1.00 0.00 320 ASN A C 27
ATOM 22541 O O . ASN A 1 29 ? -10.150 -2.662 8.585 1.00 0.00 320 ASN A O 27
ATOM 22551 N N . ARG A 1 30 ? -10.001 -2.508 6.344 1.00 0.00 321 ARG A N 27
ATOM 22552 C CA . ARG A 1 30 ? -9.536 -1.126 6.359 1.00 0.00 321 ARG A CA 27
ATOM 22553 C C . ARG A 1 30 ? -8.097 -1.044 6.858 1.00 0.00 321 ARG A C 27
ATOM 22554 O O . ARG A 1 30 ? -7.802 -0.335 7.821 1.00 0.00 321 ARG A O 27
ATOM 22572 N N . THR A 1 31 ? -7.206 -1.773 6.195 1.00 0.00 322 THR A N 27
ATOM 22573 C CA . THR A 1 31 ? -5.797 -1.782 6.570 1.00 0.00 322 THR A CA 27
ATOM 22574 C C . THR A 1 31 ? -4.901 -1.922 5.347 1.00 0.00 322 THR A C 27
ATOM 22575 O O . THR A 1 31 ? -5.341 -1.720 4.216 1.00 0.00 322 THR A O 27
ATOM 22586 N N . THR A 1 32 ? -3.641 -2.270 5.580 1.00 0.00 323 THR A N 27
ATOM 22587 C CA . THR A 1 32 ? -2.683 -2.435 4.495 1.00 0.00 323 THR A CA 27
ATOM 22588 C C . THR A 1 32 ? -1.764 -3.622 4.747 1.00 0.00 323 THR A C 27
ATOM 22589 O O . THR A 1 32 ? -1.786 -4.224 5.820 1.00 0.00 323 THR A O 27
ATOM 22600 N N . GLN A 1 33 ? -0.957 -3.953 3.746 1.00 0.00 324 GLN A N 27
ATOM 22601 C CA . GLN A 1 33 ? -0.023 -5.066 3.847 1.00 0.00 324 GLN A CA 27
ATOM 22602 C C . GLN A 1 33 ? 0.716 -5.262 2.532 1.00 0.00 324 GLN A C 27
ATOM 22603 O O . GLN A 1 33 ? 0.102 -5.509 1.497 1.00 0.00 324 GLN A O 27
ATOM 22615 N N . PHE A 1 34 ? 2.039 -5.169 2.581 1.00 0.00 325 PHE A N 27
ATOM 22616 C CA . PHE A 1 34 ? 2.851 -5.338 1.385 1.00 0.00 325 PHE A CA 27
ATOM 22617 C C . PHE A 1 34 ? 2.587 -6.699 0.764 1.00 0.00 325 PHE A C 27
ATOM 22618 O O . PHE A 1 34 ? 2.850 -6.921 -0.417 1.00 0.00 325 PHE A O 27
ATOM 22634 N N . THR A 1 35 ? 2.063 -7.609 1.575 1.00 0.00 326 THR A N 27
ATOM 22635 C CA . THR A 1 35 ? 1.756 -8.946 1.122 1.00 0.00 326 THR A CA 27
ATOM 22636 C C . THR A 1 35 ? 0.483 -8.982 0.290 1.00 0.00 326 THR A C 27
ATOM 22637 O O . THR A 1 35 ? -0.413 -8.155 0.460 1.00 0.00 326 THR A O 27
ATOM 22648 N N . ASP A 1 36 ? 0.414 -9.954 -0.611 1.00 0.00 327 ASP A N 27
ATOM 22649 C CA . ASP A 1 36 ? -0.748 -10.127 -1.468 1.00 0.00 327 ASP A CA 27
ATOM 22650 C C . ASP A 1 36 ? -1.616 -11.270 -0.947 1.00 0.00 327 ASP A C 27
ATOM 22651 O O . ASP A 1 36 ? -1.154 -12.407 -0.862 1.00 0.00 327 ASP A O 27
ATOM 22659 N N . PRO A 1 37 ? -2.882 -10.997 -0.586 1.00 0.00 328 PRO A N 27
ATOM 22660 C CA . PRO A 1 37 ? -3.784 -12.031 -0.084 1.00 0.00 328 PRO A CA 27
ATOM 22661 C C . PRO A 1 37 ? -3.811 -13.223 -1.022 1.00 0.00 328 PRO A C 27
ATOM 22662 O O . PRO A 1 37 ? -4.075 -14.353 -0.611 1.00 0.00 328 PRO A O 27
ATOM 22670 N N . ARG A 1 38 ? -3.534 -12.956 -2.293 1.00 0.00 329 ARG A N 27
ATOM 22671 C CA . ARG A 1 38 ? -3.503 -13.999 -3.301 1.00 0.00 329 ARG A CA 27
ATOM 22672 C C . ARG A 1 38 ? -2.315 -14.924 -3.065 1.00 0.00 329 ARG A C 27
ATOM 22673 O O . ARG A 1 38 ? -2.337 -16.095 -3.446 1.00 0.00 329 ARG A O 27
ATOM 22691 N N . LEU A 1 39 ? -1.279 -14.384 -2.430 1.00 0.00 330 LEU A N 27
ATOM 22692 C CA . LEU A 1 39 ? -0.071 -15.142 -2.139 1.00 0.00 330 LEU A CA 27
ATOM 22693 C C . LEU A 1 39 ? 0.211 -15.160 -0.639 1.00 0.00 330 LEU A C 27
ATOM 22694 O O . LEU A 1 39 ? -0.670 -14.870 0.171 1.00 0.00 330 LEU A O 27
ATOM 22709 N N . SER A 1 40 ? 1.443 -15.501 -0.275 1.00 0.00 331 SER A N 27
ATOM 22710 C CA . SER A 1 40 ? 1.831 -15.557 1.130 1.00 0.00 331 SER A CA 27
ATOM 22711 C C . SER A 1 40 ? 3.270 -15.090 1.317 1.00 0.00 331 SER A C 27
ATOM 22712 O O . SER A 1 40 ? 4.083 -15.158 0.395 1.00 0.00 331 SER A O 27
ATOM 22719 N N . ALA A 1 41 ? 3.579 -14.616 2.520 1.00 0.00 332 ALA A N 27
ATOM 22720 C CA . ALA A 1 41 ? 4.920 -14.139 2.834 1.00 0.00 332 ALA A CA 27
ATOM 22721 C C . ALA A 1 41 ? 5.958 -15.222 2.565 1.00 0.00 332 ALA A C 27
ATOM 22722 O O . ALA A 1 41 ? 5.645 -16.267 1.993 1.00 0.00 332 ALA A O 27
ATOM 22729 N N . ASN A 1 42 ? 7.193 -14.967 2.980 1.00 0.00 333 ASN A N 27
ATOM 22730 C CA . ASN A 1 42 ? 8.276 -15.923 2.784 1.00 0.00 333 ASN A CA 27
ATOM 22731 C C . ASN A 1 42 ? 8.311 -16.943 3.919 1.00 0.00 333 ASN A C 27
ATOM 22732 O O . ASN A 1 42 ? 7.571 -17.945 3.836 1.00 0.00 333 ASN A O 27
ATOM 22743 N N . GLY B 2 1 ? 23.766 -1.728 12.443 1.00 0.00 198 GLY B N 27
ATOM 22744 C CA . GLY B 2 1 ? 24.165 -2.724 11.411 1.00 0.00 198 GLY B CA 27
ATOM 22745 C C . GLY B 2 1 ? 23.080 -2.954 10.376 1.00 0.00 198 GLY B C 27
ATOM 22746 O O . GLY B 2 1 ? 22.588 -4.074 10.230 1.00 0.00 198 GLY B O 27
ATOM 22752 N N . PRO B 2 2 ? 22.685 -1.904 9.638 1.00 0.00 199 PRO B N 27
ATOM 22753 C CA . PRO B 2 2 ? 21.654 -2.000 8.612 1.00 0.00 199 PRO B CA 27
ATOM 22754 C C . PRO B 2 2 ? 22.223 -2.406 7.257 1.00 0.00 199 PRO B C 27
ATOM 22755 O O . PRO B 2 2 ? 22.711 -1.566 6.501 1.00 0.00 199 PRO B O 27
ATOM 22763 N N . LEU B 2 3 ? 22.157 -3.699 6.955 1.00 0.00 200 LEU B N 27
ATOM 22764 C CA . LEU B 2 3 ? 22.672 -4.211 5.690 1.00 0.00 200 LEU B CA 27
ATOM 22765 C C . LEU B 2 3 ? 21.546 -4.413 4.680 1.00 0.00 200 LEU B C 27
ATOM 22766 O O . LEU B 2 3 ? 21.350 -5.514 4.165 1.00 0.00 200 LEU B O 27
ATOM 22781 N N . GLY B 2 4 ? 20.810 -3.343 4.400 1.00 0.00 201 GLY B N 27
ATOM 22782 C CA . GLY B 2 4 ? 19.715 -3.422 3.452 1.00 0.00 201 GLY B CA 27
ATOM 22783 C C . GLY B 2 4 ? 18.533 -4.206 3.988 1.00 0.00 201 GLY B C 27
ATOM 22784 O O . GLY B 2 4 ? 17.947 -5.021 3.276 1.00 0.00 201 GLY B O 27
ATOM 22788 N N . SER B 2 5 ? 18.181 -3.958 5.245 1.00 0.00 202 SER B N 27
ATOM 22789 C CA . SER B 2 5 ? 17.060 -4.646 5.874 1.00 0.00 202 SER B CA 27
ATOM 22790 C C . SER B 2 5 ? 16.030 -3.646 6.389 1.00 0.00 202 SER B C 27
ATOM 22791 O O . SER B 2 5 ? 16.236 -3.001 7.417 1.00 0.00 202 SER B O 27
ATOM 22798 N N . GLU B 2 6 ? 14.921 -3.523 5.669 1.00 0.00 203 GLU B N 27
ATOM 22799 C CA . GLU B 2 6 ? 13.860 -2.600 6.053 1.00 0.00 203 GLU B CA 27
ATOM 22800 C C . GLU B 2 6 ? 12.516 -3.047 5.489 1.00 0.00 203 GLU B C 27
ATOM 22801 O O . GLU B 2 6 ? 12.003 -2.454 4.539 1.00 0.00 203 GLU B O 27
ATOM 22811 N N . LEU B 2 7 ? 11.950 -4.096 6.077 1.00 0.00 204 LEU B N 27
ATOM 22812 C CA . LEU B 2 7 ? 10.666 -4.621 5.628 1.00 0.00 204 LEU B CA 27
ATOM 22813 C C . LEU B 2 7 ? 9.765 -4.955 6.814 1.00 0.00 204 LEU B C 27
ATOM 22814 O O . LEU B 2 7 ? 8.901 -5.826 6.722 1.00 0.00 204 LEU B O 27
ATOM 22829 N N . GLU B 2 8 ? 9.973 -4.258 7.928 1.00 0.00 205 GLU B N 27
ATOM 22830 C CA . GLU B 2 8 ? 9.172 -4.483 9.126 1.00 0.00 205 GLU B CA 27
ATOM 22831 C C . GLU B 2 8 ? 7.693 -4.252 8.836 1.00 0.00 205 GLU B C 27
ATOM 22832 O O . GLU B 2 8 ? 6.874 -5.161 8.970 1.00 0.00 205 GLU B O 27
ATOM 22842 N N . SER B 2 9 ? 7.361 -3.029 8.436 1.00 0.00 206 SER B N 27
ATOM 22843 C CA . SER B 2 9 ? 5.983 -2.676 8.116 1.00 0.00 206 SER B CA 27
ATOM 22844 C C . SER B 2 9 ? 5.919 -1.339 7.378 1.00 0.00 206 SER B C 27
ATOM 22845 O O . SER B 2 9 ? 5.335 -0.376 7.874 1.00 0.00 206 SER B O 27
ATOM 22852 N N . PRO B 2 10 ? 6.523 -1.265 6.175 1.00 0.00 207 PRO B N 27
ATOM 22853 C CA . PRO B 2 10 ? 6.542 -0.042 5.366 1.00 0.00 207 PRO B CA 27
ATOM 22854 C C . PRO B 2 10 ? 5.195 0.356 4.746 1.00 0.00 207 PRO B C 27
ATOM 22855 O O . PRO B 2 10 ? 4.959 1.550 4.559 1.00 0.00 207 PRO B O 27
ATOM 22863 N N . PRO B 2 11 ? 4.288 -0.595 4.399 1.00 0.00 208 PRO B N 27
ATOM 22864 C CA . PRO B 2 11 ? 3.015 -0.251 3.788 1.00 0.00 208 PRO B CA 27
ATOM 22865 C C . PRO B 2 11 ? 2.383 1.002 4.372 1.00 0.00 208 PRO B C 27
ATOM 22866 O O . PRO B 2 11 ? 2.436 1.237 5.578 1.00 0.00 208 PRO B O 27
ATOM 22874 N N . PRO B 2 12 ? 1.772 1.826 3.508 1.00 0.00 209 PRO B N 27
ATOM 22875 C CA . PRO B 2 12 ? 1.110 3.040 3.937 1.00 0.00 209 PRO B CA 27
ATOM 22876 C C . PRO B 2 12 ? -0.143 2.687 4.737 1.00 0.00 209 PRO B C 27
ATOM 22877 O O . PRO B 2 12 ? -0.287 1.544 5.173 1.00 0.00 209 PRO B O 27
ATOM 22885 N N . PRO B 2 13 ? -1.072 3.632 4.955 1.00 0.00 210 PRO B N 27
ATOM 22886 C CA . PRO B 2 13 ? -2.286 3.363 5.693 1.00 0.00 210 PRO B CA 27
ATOM 22887 C C . PRO B 2 13 ? -3.428 3.037 4.750 1.00 0.00 210 PRO B C 27
ATOM 22888 O O . PRO B 2 13 ? -3.237 2.973 3.535 1.00 0.00 210 PRO B O 27
ATOM 22896 N N . TYR B 2 14 ? -4.612 2.828 5.296 1.00 0.00 211 TYR B N 27
ATOM 22897 C CA . TYR B 2 14 ? -5.760 2.527 4.464 1.00 0.00 211 TYR B CA 27
ATOM 22898 C C . TYR B 2 14 ? -6.229 3.794 3.749 1.00 0.00 211 TYR B C 27
ATOM 22899 O O . TYR B 2 14 ? -5.805 4.077 2.629 1.00 0.00 211 TYR B O 27
ATOM 22916 N N . SER B 2 15 ? -7.106 4.553 4.402 1.00 0.00 212 SER B N 27
ATOM 22917 C CA . SER B 2 15 ? -7.626 5.797 3.838 1.00 0.00 212 SER B CA 27
ATOM 22918 C C . SER B 2 15 ? -8.067 5.629 2.382 1.00 0.00 212 SER B C 27
ATOM 22919 O O . SER B 2 15 ? -8.126 6.604 1.634 1.00 0.00 212 SER B O 27
ATOM 22926 N N . ARG B 2 16 ? -8.387 4.396 1.992 1.00 0.00 213 ARG B N 27
ATOM 22927 C CA . ARG B 2 16 ? -8.837 4.100 0.632 1.00 0.00 213 ARG B CA 27
ATOM 22928 C C . ARG B 2 16 ? -7.792 4.455 -0.435 1.00 0.00 213 ARG B C 27
ATOM 22929 O O . ARG B 2 16 ? -7.201 3.568 -1.051 1.00 0.00 213 ARG B O 27
ATOM 22947 N N . TYR B 2 17 ? -7.569 5.749 -0.649 1.00 0.00 214 TYR B N 27
ATOM 22948 C CA . TYR B 2 17 ? -6.627 6.217 -1.663 1.00 0.00 214 TYR B CA 27
ATOM 22949 C C . TYR B 2 17 ? -5.193 5.788 -1.353 1.00 0.00 214 TYR B C 27
ATOM 22950 O O . TYR B 2 17 ? -4.905 5.306 -0.258 1.00 0.00 214 TYR B O 27
ATOM 22967 N N . PRO B 2 18 ? -4.278 5.957 -2.326 1.00 0.00 215 PRO B N 27
ATOM 22968 C CA . PRO B 2 18 ? -2.877 5.580 -2.173 1.00 0.00 215 PRO B CA 27
ATOM 22969 C C . PRO B 2 18 ? -2.007 6.701 -1.613 1.00 0.00 215 PRO B C 27
ATOM 22970 O O . PRO B 2 18 ? -1.605 7.608 -2.342 1.00 0.00 215 PRO B O 27
ATOM 22978 N N . MET B 2 19 ? -1.720 6.634 -0.316 1.00 0.00 216 MET B N 27
ATOM 22979 C CA . MET B 2 19 ? -0.887 7.641 0.328 1.00 0.00 216 MET B CA 27
ATOM 22980 C C . MET B 2 19 ? 0.208 6.996 1.169 1.00 0.00 216 MET B C 27
ATOM 22981 O O . MET B 2 19 ? -0.071 6.365 2.187 1.00 0.00 216 MET B O 27
ATOM 22993 N N . ASP B 2 20 ? 1.454 7.167 0.737 1.00 0.00 217 ASP B N 27
ATOM 22994 C CA . ASP B 2 20 ? 2.601 6.605 1.445 1.00 0.00 217 ASP B CA 27
ATOM 22995 C C . ASP B 2 20 ? 2.518 6.896 2.942 1.00 0.00 217 ASP B C 27
ATOM 22996 O O . ASP B 2 20 ? 1.916 7.926 3.312 1.00 0.00 217 ASP B O 27
ATOM 23005 N N . GLY A 1 1 ? 9.372 -16.079 -4.213 1.00 0.00 292 GLY A N 28
ATOM 23006 C CA . GLY A 1 1 ? 8.284 -15.169 -3.757 1.00 0.00 292 GLY A CA 28
ATOM 23007 C C . GLY A 1 1 ? 7.616 -14.439 -4.908 1.00 0.00 292 GLY A C 28
ATOM 23008 O O . GLY A 1 1 ? 7.996 -13.314 -5.232 1.00 0.00 292 GLY A O 28
ATOM 23014 N N . PRO A 1 2 ? 6.610 -15.060 -5.547 1.00 0.00 293 PRO A N 28
ATOM 23015 C CA . PRO A 1 2 ? 5.894 -14.451 -6.674 1.00 0.00 293 PRO A CA 28
ATOM 23016 C C . PRO A 1 2 ? 5.045 -13.259 -6.247 1.00 0.00 293 PRO A C 28
ATOM 23017 O O . PRO A 1 2 ? 5.159 -12.772 -5.122 1.00 0.00 293 PRO A O 28
ATOM 23025 N N . LEU A 1 3 ? 4.192 -12.793 -7.154 1.00 0.00 294 LEU A N 28
ATOM 23026 C CA . LEU A 1 3 ? 3.321 -11.657 -6.874 1.00 0.00 294 LEU A CA 28
ATOM 23027 C C . LEU A 1 3 ? 1.867 -12.101 -6.753 1.00 0.00 294 LEU A C 28
ATOM 23028 O O . LEU A 1 3 ? 1.283 -12.057 -5.671 1.00 0.00 294 LEU A O 28
ATOM 23043 N N . GLY A 1 4 ? 1.288 -12.529 -7.871 1.00 0.00 295 GLY A N 28
ATOM 23044 C CA . GLY A 1 4 ? -0.094 -12.975 -7.866 1.00 0.00 295 GLY A CA 28
ATOM 23045 C C . GLY A 1 4 ? -0.672 -13.094 -9.262 1.00 0.00 295 GLY A C 28
ATOM 23046 O O . GLY A 1 4 ? -1.337 -14.079 -9.583 1.00 0.00 295 GLY A O 28
ATOM 23050 N N . SER A 1 5 ? -0.418 -12.089 -10.096 1.00 0.00 296 SER A N 28
ATOM 23051 C CA . SER A 1 5 ? -0.918 -12.085 -11.466 1.00 0.00 296 SER A CA 28
ATOM 23052 C C . SER A 1 5 ? -2.428 -11.872 -11.493 1.00 0.00 296 SER A C 28
ATOM 23053 O O . SER A 1 5 ? -2.910 -10.830 -11.938 1.00 0.00 296 SER A O 28
ATOM 23060 N N . GLY A 1 6 ? -3.169 -12.864 -11.011 1.00 0.00 297 GLY A N 28
ATOM 23061 C CA . GLY A 1 6 ? -4.617 -12.766 -10.991 1.00 0.00 297 GLY A CA 28
ATOM 23062 C C . GLY A 1 6 ? -5.106 -11.515 -10.286 1.00 0.00 297 GLY A C 28
ATOM 23063 O O . GLY A 1 6 ? -4.355 -10.886 -9.541 1.00 0.00 297 GLY A O 28
ATOM 23067 N N . PRO A 1 7 ? -6.374 -11.129 -10.505 1.00 0.00 298 PRO A N 28
ATOM 23068 C CA . PRO A 1 7 ? -6.958 -9.938 -9.878 1.00 0.00 298 PRO A CA 28
ATOM 23069 C C . PRO A 1 7 ? -7.231 -10.140 -8.393 1.00 0.00 298 PRO A C 28
ATOM 23070 O O . PRO A 1 7 ? -7.567 -11.241 -7.956 1.00 0.00 298 PRO A O 28
ATOM 23078 N N . LEU A 1 8 ? -7.086 -9.068 -7.619 1.00 0.00 299 LEU A N 28
ATOM 23079 C CA . LEU A 1 8 ? -7.323 -9.127 -6.182 1.00 0.00 299 LEU A CA 28
ATOM 23080 C C . LEU A 1 8 ? -8.791 -9.421 -5.889 1.00 0.00 299 LEU A C 28
ATOM 23081 O O . LEU A 1 8 ? -9.662 -9.143 -6.714 1.00 0.00 299 LEU A O 28
ATOM 23096 N N . PRO A 1 9 ? -9.085 -9.988 -4.707 1.00 0.00 300 PRO A N 28
ATOM 23097 C CA . PRO A 1 9 ? -10.458 -10.308 -4.311 1.00 0.00 300 PRO A CA 28
ATOM 23098 C C . PRO A 1 9 ? -11.375 -9.091 -4.410 1.00 0.00 300 PRO A C 28
ATOM 23099 O O . PRO A 1 9 ? -10.976 -8.049 -4.929 1.00 0.00 300 PRO A O 28
ATOM 23107 N N . PRO A 1 10 ? -12.617 -9.206 -3.912 1.00 0.00 301 PRO A N 28
ATOM 23108 C CA . PRO A 1 10 ? -13.585 -8.114 -3.951 1.00 0.00 301 PRO A CA 28
ATOM 23109 C C . PRO A 1 10 ? -13.448 -7.150 -2.775 1.00 0.00 301 PRO A C 28
ATOM 23110 O O . PRO A 1 10 ? -14.350 -6.357 -2.505 1.00 0.00 301 PRO A O 28
ATOM 23118 N N . GLY A 1 11 ? -12.319 -7.221 -2.076 1.00 0.00 302 GLY A N 28
ATOM 23119 C CA . GLY A 1 11 ? -12.099 -6.343 -0.941 1.00 0.00 302 GLY A CA 28
ATOM 23120 C C . GLY A 1 11 ? -10.654 -5.896 -0.814 1.00 0.00 302 GLY A C 28
ATOM 23121 O O . GLY A 1 11 ? -10.247 -5.385 0.230 1.00 0.00 302 GLY A O 28
ATOM 23125 N N . TRP A 1 12 ? -9.873 -6.088 -1.874 1.00 0.00 303 TRP A N 28
ATOM 23126 C CA . TRP A 1 12 ? -8.468 -5.700 -1.865 1.00 0.00 303 TRP A CA 28
ATOM 23127 C C . TRP A 1 12 ? -8.123 -4.833 -3.070 1.00 0.00 303 TRP A C 28
ATOM 23128 O O . TRP A 1 12 ? -8.825 -4.850 -4.082 1.00 0.00 303 TRP A O 28
ATOM 23148 N N . GLU A 1 13 ? -7.037 -4.076 -2.952 1.00 0.00 304 GLU A N 28
ATOM 23149 C CA . GLU A 1 13 ? -6.588 -3.211 -4.036 1.00 0.00 304 GLU A CA 28
ATOM 23150 C C . GLU A 1 13 ? -5.089 -2.956 -3.949 1.00 0.00 304 GLU A C 28
ATOM 23151 O O . GLU A 1 13 ? -4.566 -2.636 -2.884 1.00 0.00 304 GLU A O 28
ATOM 23161 N N . ILE A 1 14 ? -4.403 -3.093 -5.076 1.00 0.00 305 ILE A N 28
ATOM 23162 C CA . ILE A 1 14 ? -2.965 -2.868 -5.121 1.00 0.00 305 ILE A CA 28
ATOM 23163 C C . ILE A 1 14 ? -2.653 -1.377 -5.147 1.00 0.00 305 ILE A C 28
ATOM 23164 O O . ILE A 1 14 ? -3.473 -0.566 -5.579 1.00 0.00 305 ILE A O 28
ATOM 23179 N N . ARG A 1 15 ? -1.459 -1.031 -4.688 1.00 0.00 306 ARG A N 28
ATOM 23180 C CA . ARG A 1 15 ? -1.022 0.356 -4.652 1.00 0.00 306 ARG A CA 28
ATOM 23181 C C . ARG A 1 15 ? 0.489 0.428 -4.483 1.00 0.00 306 ARG A C 28
ATOM 23182 O O . ARG A 1 15 ? 1.147 -0.590 -4.280 1.00 0.00 306 ARG A O 28
ATOM 23200 N N . ASN A 1 16 ? 1.037 1.632 -4.569 1.00 0.00 307 ASN A N 28
ATOM 23201 C CA . ASN A 1 16 ? 2.473 1.818 -4.425 1.00 0.00 307 ASN A CA 28
ATOM 23202 C C . ASN A 1 16 ? 2.783 3.011 -3.528 1.00 0.00 307 ASN A C 28
ATOM 23203 O O . ASN A 1 16 ? 1.986 3.943 -3.418 1.00 0.00 307 ASN A O 28
ATOM 23213 N N . THR A 1 17 ? 3.947 2.973 -2.888 1.00 0.00 308 THR A N 28
ATOM 23214 C CA . THR A 1 17 ? 4.360 4.044 -1.994 1.00 0.00 308 THR A CA 28
ATOM 23215 C C . THR A 1 17 ? 5.214 5.078 -2.725 1.00 0.00 308 THR A C 28
ATOM 23216 O O . THR A 1 17 ? 6.200 5.579 -2.183 1.00 0.00 308 THR A O 28
ATOM 23227 N N . ALA A 1 18 ? 4.829 5.389 -3.960 1.00 0.00 309 ALA A N 28
ATOM 23228 C CA . ALA A 1 18 ? 5.548 6.371 -4.770 1.00 0.00 309 ALA A CA 28
ATOM 23229 C C . ALA A 1 18 ? 6.924 5.862 -5.190 1.00 0.00 309 ALA A C 28
ATOM 23230 O O . ALA A 1 18 ? 7.142 5.522 -6.353 1.00 0.00 309 ALA A O 28
ATOM 23237 N N . THR A 1 19 ? 7.852 5.811 -4.236 1.00 0.00 310 THR A N 28
ATOM 23238 C CA . THR A 1 19 ? 9.216 5.355 -4.505 1.00 0.00 310 THR A CA 28
ATOM 23239 C C . THR A 1 19 ? 9.240 4.138 -5.427 1.00 0.00 310 THR A C 28
ATOM 23240 O O . THR A 1 19 ? 10.191 3.939 -6.185 1.00 0.00 310 THR A O 28
ATOM 23251 N N . GLY A 1 20 ? 8.192 3.327 -5.357 1.00 0.00 311 GLY A N 28
ATOM 23252 C CA . GLY A 1 20 ? 8.114 2.141 -6.186 1.00 0.00 311 GLY A CA 28
ATOM 23253 C C . GLY A 1 20 ? 7.602 0.939 -5.419 1.00 0.00 311 GLY A C 28
ATOM 23254 O O . GLY A 1 20 ? 7.094 -0.014 -6.011 1.00 0.00 311 GLY A O 28
ATOM 23258 N N . ARG A 1 21 ? 7.735 0.984 -4.097 1.00 0.00 312 ARG A N 28
ATOM 23259 C CA . ARG A 1 21 ? 7.276 -0.109 -3.247 1.00 0.00 312 ARG A CA 28
ATOM 23260 C C . ARG A 1 21 ? 5.772 -0.251 -3.341 1.00 0.00 312 ARG A C 28
ATOM 23261 O O . ARG A 1 21 ? 5.045 0.736 -3.420 1.00 0.00 312 ARG A O 28
ATOM 23279 N N . VAL A 1 22 ? 5.311 -1.490 -3.338 1.00 0.00 313 VAL A N 28
ATOM 23280 C CA . VAL A 1 22 ? 3.891 -1.762 -3.442 1.00 0.00 313 VAL A CA 28
ATOM 23281 C C . VAL A 1 22 ? 3.262 -1.991 -2.097 1.00 0.00 313 VAL A C 28
ATOM 23282 O O . VAL A 1 22 ? 3.924 -1.993 -1.061 1.00 0.00 313 VAL A O 28
ATOM 23295 N N . TYR A 1 23 ? 1.960 -2.183 -2.145 1.00 0.00 314 TYR A N 28
ATOM 23296 C CA . TYR A 1 23 ? 1.203 -2.502 -0.968 1.00 0.00 314 TYR A CA 28
ATOM 23297 C C . TYR A 1 23 ? -0.239 -2.787 -1.310 1.00 0.00 314 TYR A C 28
ATOM 23298 O O . TYR A 1 23 ? -0.777 -2.271 -2.290 1.00 0.00 314 TYR A O 28
ATOM 23315 N N . PHE A 1 24 ? -0.862 -3.618 -0.496 1.00 0.00 315 PHE A N 28
ATOM 23316 C CA . PHE A 1 24 ? -2.238 -3.993 -0.717 1.00 0.00 315 PHE A CA 28
ATOM 23317 C C . PHE A 1 24 ? -3.152 -3.384 0.333 1.00 0.00 315 PHE A C 28
ATOM 23318 O O . PHE A 1 24 ? -2.879 -3.446 1.531 1.00 0.00 315 PHE A O 28
ATOM 23334 N N . VAL A 1 25 ? -4.238 -2.792 -0.140 1.00 0.00 316 VAL A N 28
ATOM 23335 C CA . VAL A 1 25 ? -5.202 -2.141 0.729 1.00 0.00 316 VAL A CA 28
ATOM 23336 C C . VAL A 1 25 ? -6.398 -3.044 1.004 1.00 0.00 316 VAL A C 28
ATOM 23337 O O . VAL A 1 25 ? -7.064 -3.510 0.076 1.00 0.00 316 VAL A O 28
ATOM 23350 N N . ASP A 1 26 ? -6.664 -3.289 2.283 1.00 0.00 317 ASP A N 28
ATOM 23351 C CA . ASP A 1 26 ? -7.784 -4.129 2.684 1.00 0.00 317 ASP A CA 28
ATOM 23352 C C . ASP A 1 26 ? -9.039 -3.289 2.882 1.00 0.00 317 ASP A C 28
ATOM 23353 O O . ASP A 1 26 ? -9.054 -2.359 3.688 1.00 0.00 317 ASP A O 28
ATOM 23361 N N . HIS A 1 27 ? -10.087 -3.624 2.144 1.00 0.00 318 HIS A N 28
ATOM 23362 C CA . HIS A 1 27 ? -11.345 -2.896 2.234 1.00 0.00 318 HIS A CA 28
ATOM 23363 C C . HIS A 1 27 ? -12.329 -3.594 3.174 1.00 0.00 318 HIS A C 28
ATOM 23364 O O . HIS A 1 27 ? -13.366 -3.029 3.524 1.00 0.00 318 HIS A O 28
ATOM 23377 N N . ASN A 1 28 ? -12.004 -4.820 3.583 1.00 0.00 319 ASN A N 28
ATOM 23378 C CA . ASN A 1 28 ? -12.859 -5.572 4.494 1.00 0.00 319 ASN A CA 28
ATOM 23379 C C . ASN A 1 28 ? -12.454 -5.306 5.940 1.00 0.00 319 ASN A C 28
ATOM 23380 O O . ASN A 1 28 ? -13.296 -5.256 6.837 1.00 0.00 319 ASN A O 28
ATOM 23390 N N . ASN A 1 29 ? -11.153 -5.136 6.155 1.00 0.00 320 ASN A N 28
ATOM 23391 C CA . ASN A 1 29 ? -10.621 -4.868 7.486 1.00 0.00 320 ASN A CA 28
ATOM 23392 C C . ASN A 1 29 ? -10.228 -3.398 7.633 1.00 0.00 320 ASN A C 28
ATOM 23393 O O . ASN A 1 29 ? -10.088 -2.896 8.748 1.00 0.00 320 ASN A O 28
ATOM 23403 N N . ARG A 1 30 ? -10.047 -2.716 6.504 1.00 0.00 321 ARG A N 28
ATOM 23404 C CA . ARG A 1 30 ? -9.671 -1.307 6.509 1.00 0.00 321 ARG A CA 28
ATOM 23405 C C . ARG A 1 30 ? -8.236 -1.130 6.992 1.00 0.00 321 ARG A C 28
ATOM 23406 O O . ARG A 1 30 ? -7.989 -0.506 8.024 1.00 0.00 321 ARG A O 28
ATOM 23424 N N . THR A 1 31 ? -7.295 -1.688 6.239 1.00 0.00 322 THR A N 28
ATOM 23425 C CA . THR A 1 31 ? -5.883 -1.592 6.583 1.00 0.00 322 THR A CA 28
ATOM 23426 C C . THR A 1 31 ? -5.005 -1.769 5.350 1.00 0.00 322 THR A C 28
ATOM 23427 O O . THR A 1 31 ? -5.474 -1.639 4.220 1.00 0.00 322 THR A O 28
ATOM 23438 N N . THR A 1 32 ? -3.729 -2.068 5.572 1.00 0.00 323 THR A N 28
ATOM 23439 C CA . THR A 1 32 ? -2.790 -2.257 4.476 1.00 0.00 323 THR A CA 28
ATOM 23440 C C . THR A 1 32 ? -1.887 -3.458 4.729 1.00 0.00 323 THR A C 28
ATOM 23441 O O . THR A 1 32 ? -1.928 -4.064 5.799 1.00 0.00 323 THR A O 28
ATOM 23452 N N . GLN A 1 33 ? -1.074 -3.794 3.737 1.00 0.00 324 GLN A N 28
ATOM 23453 C CA . GLN A 1 33 ? -0.158 -4.923 3.847 1.00 0.00 324 GLN A CA 28
ATOM 23454 C C . GLN A 1 33 ? 0.619 -5.110 2.553 1.00 0.00 324 GLN A C 28
ATOM 23455 O O . GLN A 1 33 ? 0.035 -5.315 1.491 1.00 0.00 324 GLN A O 28
ATOM 23467 N N . PHE A 1 34 ? 1.941 -5.051 2.652 1.00 0.00 325 PHE A N 28
ATOM 23468 C CA . PHE A 1 34 ? 2.797 -5.221 1.487 1.00 0.00 325 PHE A CA 28
ATOM 23469 C C . PHE A 1 34 ? 2.576 -6.595 0.871 1.00 0.00 325 PHE A C 28
ATOM 23470 O O . PHE A 1 34 ? 2.922 -6.834 -0.286 1.00 0.00 325 PHE A O 28
ATOM 23486 N N . THR A 1 35 ? 1.993 -7.494 1.655 1.00 0.00 326 THR A N 28
ATOM 23487 C CA . THR A 1 35 ? 1.716 -8.841 1.204 1.00 0.00 326 THR A CA 28
ATOM 23488 C C . THR A 1 35 ? 0.476 -8.901 0.322 1.00 0.00 326 THR A C 28
ATOM 23489 O O . THR A 1 35 ? -0.435 -8.083 0.451 1.00 0.00 326 THR A O 28
ATOM 23500 N N . ASP A 1 36 ? 0.453 -9.878 -0.577 1.00 0.00 327 ASP A N 28
ATOM 23501 C CA . ASP A 1 36 ? -0.680 -10.070 -1.469 1.00 0.00 327 ASP A CA 28
ATOM 23502 C C . ASP A 1 36 ? -1.542 -11.228 -0.967 1.00 0.00 327 ASP A C 28
ATOM 23503 O O . ASP A 1 36 ? -1.073 -12.363 -0.892 1.00 0.00 327 ASP A O 28
ATOM 23511 N N . PRO A 1 37 ? -2.813 -10.965 -0.615 1.00 0.00 328 PRO A N 28
ATOM 23512 C CA . PRO A 1 37 ? -3.716 -12.001 -0.109 1.00 0.00 328 PRO A CA 28
ATOM 23513 C C . PRO A 1 37 ? -3.786 -13.195 -1.046 1.00 0.00 328 PRO A C 28
ATOM 23514 O O . PRO A 1 37 ? -4.053 -14.320 -0.621 1.00 0.00 328 PRO A O 28
ATOM 23522 N N . ARG A 1 38 ? -3.546 -12.941 -2.326 1.00 0.00 329 ARG A N 28
ATOM 23523 C CA . ARG A 1 38 ? -3.574 -13.995 -3.327 1.00 0.00 329 ARG A CA 28
ATOM 23524 C C . ARG A 1 38 ? -2.427 -14.974 -3.099 1.00 0.00 329 ARG A C 28
ATOM 23525 O O . ARG A 1 38 ? -2.529 -16.155 -3.428 1.00 0.00 329 ARG A O 28
ATOM 23543 N N . LEU A 1 39 ? -1.337 -14.467 -2.532 1.00 0.00 330 LEU A N 28
ATOM 23544 C CA . LEU A 1 39 ? -0.165 -15.288 -2.255 1.00 0.00 330 LEU A CA 28
ATOM 23545 C C . LEU A 1 39 ? -0.441 -16.260 -1.114 1.00 0.00 330 LEU A C 28
ATOM 23546 O O . LEU A 1 39 ? -0.753 -17.429 -1.342 1.00 0.00 330 LEU A O 28
ATOM 23561 N N . SER A 1 40 ? -0.324 -15.769 0.115 1.00 0.00 331 SER A N 28
ATOM 23562 C CA . SER A 1 40 ? -0.562 -16.593 1.295 1.00 0.00 331 SER A CA 28
ATOM 23563 C C . SER A 1 40 ? -2.057 -16.745 1.557 1.00 0.00 331 SER A C 28
ATOM 23564 O O . SER A 1 40 ? -2.717 -15.808 2.008 1.00 0.00 331 SER A O 28
ATOM 23571 N N . ALA A 1 41 ? -2.585 -17.931 1.273 1.00 0.00 332 ALA A N 28
ATOM 23572 C CA . ALA A 1 41 ? -4.002 -18.207 1.479 1.00 0.00 332 ALA A CA 28
ATOM 23573 C C . ALA A 1 41 ? -4.238 -19.687 1.766 1.00 0.00 332 ALA A C 28
ATOM 23574 O O . ALA A 1 41 ? -5.041 -20.337 1.100 1.00 0.00 332 ALA A O 28
ATOM 23581 N N . ASN A 1 42 ? -3.532 -20.210 2.764 1.00 0.00 333 ASN A N 28
ATOM 23582 C CA . ASN A 1 42 ? -3.663 -21.613 3.140 1.00 0.00 333 ASN A CA 28
ATOM 23583 C C . ASN A 1 42 ? -3.379 -22.526 1.953 1.00 0.00 333 ASN A C 28
ATOM 23584 O O . ASN A 1 42 ? -2.188 -22.779 1.674 1.00 0.00 333 ASN A O 28
ATOM 23595 N N . GLY B 2 1 ? 18.239 6.626 1.192 1.00 0.00 198 GLY B N 28
ATOM 23596 C CA . GLY B 2 1 ? 18.771 5.348 0.643 1.00 0.00 198 GLY B CA 28
ATOM 23597 C C . GLY B 2 1 ? 17.803 4.689 -0.325 1.00 0.00 198 GLY B C 28
ATOM 23598 O O . GLY B 2 1 ? 16.826 5.315 -0.736 1.00 0.00 198 GLY B O 28
ATOM 23604 N N . PRO B 2 2 ? 18.042 3.420 -0.714 1.00 0.00 199 PRO B N 28
ATOM 23605 C CA . PRO B 2 2 ? 17.156 2.710 -1.642 1.00 0.00 199 PRO B CA 28
ATOM 23606 C C . PRO B 2 2 ? 15.791 2.429 -1.025 1.00 0.00 199 PRO B C 28
ATOM 23607 O O . PRO B 2 2 ? 14.763 2.867 -1.542 1.00 0.00 199 PRO B O 28
ATOM 23615 N N . LEU B 2 3 ? 15.787 1.695 0.083 1.00 0.00 200 LEU B N 28
ATOM 23616 C CA . LEU B 2 3 ? 14.547 1.356 0.770 1.00 0.00 200 LEU B CA 28
ATOM 23617 C C . LEU B 2 3 ? 13.700 0.409 -0.078 1.00 0.00 200 LEU B C 28
ATOM 23618 O O . LEU B 2 3 ? 12.557 0.713 -0.420 1.00 0.00 200 LEU B O 28
ATOM 23633 N N . GLY B 2 4 ? 14.271 -0.742 -0.415 1.00 0.00 201 GLY B N 28
ATOM 23634 C CA . GLY B 2 4 ? 13.557 -1.717 -1.219 1.00 0.00 201 GLY B CA 28
ATOM 23635 C C . GLY B 2 4 ? 13.571 -3.102 -0.602 1.00 0.00 201 GLY B C 28
ATOM 23636 O O . GLY B 2 4 ? 14.602 -3.774 -0.597 1.00 0.00 201 GLY B O 28
ATOM 23640 N N . SER B 2 5 ? 12.424 -3.527 -0.083 1.00 0.00 202 SER B N 28
ATOM 23641 C CA . SER B 2 5 ? 12.308 -4.841 0.538 1.00 0.00 202 SER B CA 28
ATOM 23642 C C . SER B 2 5 ? 10.845 -5.250 0.680 1.00 0.00 202 SER B C 28
ATOM 23643 O O . SER B 2 5 ? 9.943 -4.522 0.264 1.00 0.00 202 SER B O 28
ATOM 23650 N N . GLU B 2 6 ? 10.620 -6.418 1.271 1.00 0.00 203 GLU B N 28
ATOM 23651 C CA . GLU B 2 6 ? 9.268 -6.930 1.469 1.00 0.00 203 GLU B CA 28
ATOM 23652 C C . GLU B 2 6 ? 9.046 -7.326 2.928 1.00 0.00 203 GLU B C 28
ATOM 23653 O O . GLU B 2 6 ? 9.380 -8.441 3.333 1.00 0.00 203 GLU B O 28
ATOM 23663 N N . LEU B 2 7 ? 8.481 -6.413 3.715 1.00 0.00 204 LEU B N 28
ATOM 23664 C CA . LEU B 2 7 ? 8.222 -6.680 5.126 1.00 0.00 204 LEU B CA 28
ATOM 23665 C C . LEU B 2 7 ? 6.876 -6.101 5.555 1.00 0.00 204 LEU B C 28
ATOM 23666 O O . LEU B 2 7 ? 6.212 -5.409 4.784 1.00 0.00 204 LEU B O 28
ATOM 23681 N N . GLU B 2 8 ? 6.481 -6.390 6.792 1.00 0.00 205 GLU B N 28
ATOM 23682 C CA . GLU B 2 8 ? 5.211 -5.904 7.324 1.00 0.00 205 GLU B CA 28
ATOM 23683 C C . GLU B 2 8 ? 5.426 -4.743 8.290 1.00 0.00 205 GLU B C 28
ATOM 23684 O O . GLU B 2 8 ? 5.620 -4.947 9.488 1.00 0.00 205 GLU B O 28
ATOM 23694 N N . SER B 2 9 ? 5.388 -3.524 7.761 1.00 0.00 206 SER B N 28
ATOM 23695 C CA . SER B 2 9 ? 5.574 -2.331 8.584 1.00 0.00 206 SER B CA 28
ATOM 23696 C C . SER B 2 9 ? 5.432 -1.029 7.782 1.00 0.00 206 SER B C 28
ATOM 23697 O O . SER B 2 9 ? 4.710 -0.121 8.194 1.00 0.00 206 SER B O 28
ATOM 23704 N N . PRO B 2 10 ? 6.118 -0.922 6.627 1.00 0.00 207 PRO B N 28
ATOM 23705 C CA . PRO B 2 10 ? 6.095 0.283 5.785 1.00 0.00 207 PRO B CA 28
ATOM 23706 C C . PRO B 2 10 ? 4.770 0.585 5.062 1.00 0.00 207 PRO B C 28
ATOM 23707 O O . PRO B 2 10 ? 4.463 1.757 4.850 1.00 0.00 207 PRO B O 28
ATOM 23715 N N . PRO B 2 11 ? 3.963 -0.424 4.661 1.00 0.00 208 PRO B N 28
ATOM 23716 C CA . PRO B 2 11 ? 2.717 -0.174 3.949 1.00 0.00 208 PRO B CA 28
ATOM 23717 C C . PRO B 2 11 ? 1.938 1.013 4.497 1.00 0.00 208 PRO B C 28
ATOM 23718 O O . PRO B 2 11 ? 1.590 1.035 5.677 1.00 0.00 208 PRO B O 28
ATOM 23726 N N . PRO B 2 12 ? 1.705 2.040 3.657 1.00 0.00 209 PRO B N 28
ATOM 23727 C CA . PRO B 2 12 ? 0.921 3.217 4.032 1.00 0.00 209 PRO B CA 28
ATOM 23728 C C . PRO B 2 12 ? -0.380 2.839 4.749 1.00 0.00 209 PRO B C 28
ATOM 23729 O O . PRO B 2 12 ? -0.595 1.679 5.086 1.00 0.00 209 PRO B O 28
ATOM 23737 N N . PRO B 2 13 ? -1.287 3.803 4.961 1.00 0.00 210 PRO B N 28
ATOM 23738 C CA . PRO B 2 13 ? -2.540 3.562 5.649 1.00 0.00 210 PRO B CA 28
ATOM 23739 C C . PRO B 2 13 ? -3.664 3.209 4.688 1.00 0.00 210 PRO B C 28
ATOM 23740 O O . PRO B 2 13 ? -3.542 3.400 3.477 1.00 0.00 210 PRO B O 28
ATOM 23748 N N . TYR B 2 14 ? -4.757 2.694 5.229 1.00 0.00 211 TYR B N 28
ATOM 23749 C CA . TYR B 2 14 ? -5.900 2.328 4.413 1.00 0.00 211 TYR B CA 28
ATOM 23750 C C . TYR B 2 14 ? -6.472 3.570 3.727 1.00 0.00 211 TYR B C 28
ATOM 23751 O O . TYR B 2 14 ? -6.042 3.934 2.632 1.00 0.00 211 TYR B O 28
ATOM 23768 N N . SER B 2 15 ? -7.442 4.218 4.370 1.00 0.00 212 SER B N 28
ATOM 23769 C CA . SER B 2 15 ? -8.066 5.426 3.826 1.00 0.00 212 SER B CA 28
ATOM 23770 C C . SER B 2 15 ? -8.552 5.250 2.384 1.00 0.00 212 SER B C 28
ATOM 23771 O O . SER B 2 15 ? -8.831 6.237 1.702 1.00 0.00 212 SER B O 28
ATOM 23778 N N . ARG B 2 16 ? -8.660 4.010 1.913 1.00 0.00 213 ARG B N 28
ATOM 23779 C CA . ARG B 2 16 ? -9.126 3.745 0.552 1.00 0.00 213 ARG B CA 28
ATOM 23780 C C . ARG B 2 16 ? -8.158 4.246 -0.533 1.00 0.00 213 ARG B C 28
ATOM 23781 O O . ARG B 2 16 ? -7.727 3.470 -1.386 1.00 0.00 213 ARG B O 28
ATOM 23799 N N . TYR B 2 17 ? -7.817 5.536 -0.506 1.00 0.00 214 TYR B N 28
ATOM 23800 C CA . TYR B 2 17 ? -6.933 6.119 -1.510 1.00 0.00 214 TYR B CA 28
ATOM 23801 C C . TYR B 2 17 ? -5.480 5.701 -1.296 1.00 0.00 214 TYR B C 28
ATOM 23802 O O . TYR B 2 17 ? -5.155 5.022 -0.323 1.00 0.00 214 TYR B O 28
ATOM 23819 N N . PRO B 2 18 ? -4.589 6.105 -2.220 1.00 0.00 215 PRO B N 28
ATOM 23820 C CA . PRO B 2 18 ? -3.179 5.790 -2.151 1.00 0.00 215 PRO B CA 28
ATOM 23821 C C . PRO B 2 18 ? -2.434 6.805 -1.316 1.00 0.00 215 PRO B C 28
ATOM 23822 O O . PRO B 2 18 ? -2.685 8.008 -1.400 1.00 0.00 215 PRO B O 28
ATOM 23830 N N . MET B 2 19 ? -1.522 6.311 -0.509 1.00 0.00 216 MET B N 28
ATOM 23831 C CA . MET B 2 19 ? -0.750 7.173 0.371 1.00 0.00 216 MET B CA 28
ATOM 23832 C C . MET B 2 19 ? 0.740 6.882 0.265 1.00 0.00 216 MET B C 28
ATOM 23833 O O . MET B 2 19 ? 1.227 5.863 0.747 1.00 0.00 216 MET B O 28
ATOM 23845 N N . ASP B 2 20 ? 1.449 7.790 -0.391 1.00 0.00 217 ASP B N 28
ATOM 23846 C CA . ASP B 2 20 ? 2.889 7.661 -0.575 1.00 0.00 217 ASP B CA 28
ATOM 23847 C C . ASP B 2 20 ? 3.608 7.563 0.769 1.00 0.00 217 ASP B C 28
ATOM 23848 O O . ASP B 2 20 ? 2.941 7.237 1.774 1.00 0.00 217 ASP B O 28
ATOM 23857 N N . GLY A 1 1 ? 8.892 -13.905 -5.099 1.00 0.00 292 GLY A N 29
ATOM 23858 C CA . GLY A 1 1 ? 7.912 -12.902 -4.600 1.00 0.00 292 GLY A CA 29
ATOM 23859 C C . GLY A 1 1 ? 7.189 -12.189 -5.727 1.00 0.00 292 GLY A C 29
ATOM 23860 O O . GLY A 1 1 ? 7.426 -11.004 -5.966 1.00 0.00 292 GLY A O 29
ATOM 23866 N N . PRO A 1 2 ? 6.294 -12.891 -6.443 1.00 0.00 293 PRO A N 29
ATOM 23867 C CA . PRO A 1 2 ? 5.536 -12.306 -7.553 1.00 0.00 293 PRO A CA 29
ATOM 23868 C C . PRO A 1 2 ? 4.699 -11.109 -7.113 1.00 0.00 293 PRO A C 29
ATOM 23869 O O . PRO A 1 2 ? 5.014 -10.449 -6.123 1.00 0.00 293 PRO A O 29
ATOM 23877 N N . LEU A 1 3 ? 3.631 -10.836 -7.854 1.00 0.00 294 LEU A N 29
ATOM 23878 C CA . LEU A 1 3 ? 2.750 -9.718 -7.540 1.00 0.00 294 LEU A CA 29
ATOM 23879 C C . LEU A 1 3 ? 1.301 -10.183 -7.426 1.00 0.00 294 LEU A C 29
ATOM 23880 O O . LEU A 1 3 ? 0.629 -9.914 -6.430 1.00 0.00 294 LEU A O 29
ATOM 23895 N N . GLY A 1 4 ? 0.827 -10.880 -8.454 1.00 0.00 295 GLY A N 29
ATOM 23896 C CA . GLY A 1 4 ? -0.538 -11.371 -8.449 1.00 0.00 295 GLY A CA 29
ATOM 23897 C C . GLY A 1 4 ? -1.113 -11.494 -9.848 1.00 0.00 295 GLY A C 29
ATOM 23898 O O . GLY A 1 4 ? -1.569 -10.507 -10.427 1.00 0.00 295 GLY A O 29
ATOM 23902 N N . SER A 1 5 ? -1.092 -12.707 -10.389 1.00 0.00 296 SER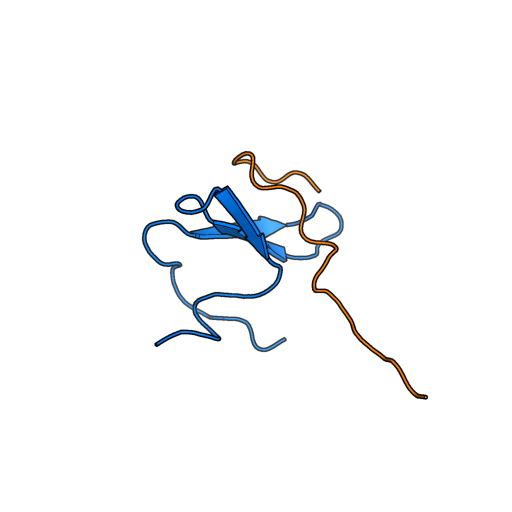 A N 29
ATOM 23903 C CA . SER A 1 5 ? -1.613 -12.955 -11.729 1.00 0.00 296 SER A CA 29
ATOM 23904 C C . SER A 1 5 ? -3.098 -12.620 -11.810 1.00 0.00 296 SER A C 29
ATOM 23905 O O . SER A 1 5 ? -3.528 -11.868 -12.685 1.00 0.00 296 SER A O 29
ATOM 23912 N N . GLY A 1 6 ? -3.878 -13.182 -10.893 1.00 0.00 297 GLY A N 29
ATOM 23913 C CA . GLY A 1 6 ? -5.308 -12.933 -10.881 1.00 0.00 297 GLY A CA 29
ATOM 23914 C C . GLY A 1 6 ? -5.675 -11.690 -10.092 1.00 0.00 297 GLY A C 29
ATOM 23915 O O . GLY A 1 6 ? -4.865 -11.183 -9.316 1.00 0.00 297 GLY A O 29
ATOM 23919 N N . PRO A 1 7 ? -6.904 -11.173 -10.272 1.00 0.00 298 PRO A N 29
ATOM 23920 C CA . PRO A 1 7 ? -7.375 -9.976 -9.569 1.00 0.00 298 PRO A CA 29
ATOM 23921 C C . PRO A 1 7 ? -7.546 -10.215 -8.073 1.00 0.00 298 PRO A C 29
ATOM 23922 O O . PRO A 1 7 ? -7.744 -11.348 -7.635 1.00 0.00 298 PRO A O 29
ATOM 23930 N N . LEU A 1 8 ? -7.474 -9.141 -7.292 1.00 0.00 299 LEU A N 29
ATOM 23931 C CA . LEU A 1 8 ? -7.621 -9.235 -5.845 1.00 0.00 299 LEU A CA 29
ATOM 23932 C C . LEU A 1 8 ? -9.059 -9.587 -5.465 1.00 0.00 299 LEU A C 29
ATOM 23933 O O . LEU A 1 8 ? -9.989 -9.341 -6.233 1.00 0.00 299 LEU A O 29
ATOM 23948 N N . PRO A 1 9 ? -9.257 -10.169 -4.269 1.00 0.00 300 PRO A N 29
ATOM 23949 C CA . PRO A 1 9 ? -10.589 -10.558 -3.787 1.00 0.00 300 PRO A CA 29
ATOM 23950 C C . PRO A 1 9 ? -11.565 -9.382 -3.760 1.00 0.00 300 PRO A C 29
ATOM 23951 O O . PRO A 1 9 ? -11.195 -8.251 -4.076 1.00 0.00 300 PRO A O 29
ATOM 23959 N N . PRO A 1 10 ? -12.831 -9.638 -3.383 1.00 0.00 301 PRO A N 29
ATOM 23960 C CA . PRO A 1 10 ? -13.863 -8.599 -3.316 1.00 0.00 301 PRO A CA 29
ATOM 23961 C C . PRO A 1 10 ? -13.738 -7.723 -2.072 1.00 0.00 301 PRO A C 29
ATOM 23962 O O . PRO A 1 10 ? -14.689 -7.578 -1.305 1.00 0.00 301 PRO A O 29
ATOM 23970 N N . GLY A 1 11 ? -12.559 -7.141 -1.882 1.00 0.00 302 GLY A N 29
ATOM 23971 C CA . GLY A 1 11 ? -12.326 -6.282 -0.735 1.00 0.00 302 GLY A CA 29
ATOM 23972 C C . GLY A 1 11 ? -10.952 -5.645 -0.762 1.00 0.00 302 GLY A C 29
ATOM 23973 O O . GLY A 1 11 ? -10.776 -4.512 -0.315 1.00 0.00 302 GLY A O 29
ATOM 23977 N N . TRP A 1 12 ? -9.975 -6.377 -1.286 1.00 0.00 303 TRP A N 29
ATOM 23978 C CA . TRP A 1 12 ? -8.609 -5.882 -1.371 1.00 0.00 303 TRP A CA 29
ATOM 23979 C C . TRP A 1 12 ? -8.403 -5.016 -2.602 1.00 0.00 303 TRP A C 29
ATOM 23980 O O . TRP A 1 12 ? -9.252 -4.958 -3.491 1.00 0.00 303 TRP A O 29
ATOM 24000 N N . GLU A 1 13 ? -7.261 -4.343 -2.640 1.00 0.00 304 GLU A N 29
ATOM 24001 C CA . GLU A 1 13 ? -6.918 -3.482 -3.756 1.00 0.00 304 GLU A CA 29
ATOM 24002 C C . GLU A 1 13 ? -5.445 -3.115 -3.715 1.00 0.00 304 GLU A C 29
ATOM 24003 O O . GLU A 1 13 ? -4.901 -2.802 -2.658 1.00 0.00 304 GLU A O 29
ATOM 24013 N N . ILE A 1 14 ? -4.804 -3.148 -4.871 1.00 0.00 305 ILE A N 29
ATOM 24014 C CA . ILE A 1 14 ? -3.392 -2.816 -4.962 1.00 0.00 305 ILE A CA 29
ATOM 24015 C C . ILE A 1 14 ? -3.194 -1.305 -4.932 1.00 0.00 305 ILE A C 29
ATOM 24016 O O . ILE A 1 14 ? -4.057 -0.543 -5.367 1.00 0.00 305 ILE A O 29
ATOM 24031 N N . ARG A 1 15 ? -2.050 -0.886 -4.417 1.00 0.00 306 ARG A N 29
ATOM 24032 C CA . ARG A 1 15 ? -1.724 0.528 -4.321 1.00 0.00 306 ARG A CA 29
ATOM 24033 C C . ARG A 1 15 ? -0.234 0.701 -4.079 1.00 0.00 306 ARG A C 29
ATOM 24034 O O . ARG A 1 15 ? 0.400 -0.152 -3.472 1.00 0.00 306 ARG A O 29
ATOM 24052 N N . ASN A 1 16 ? 0.323 1.801 -4.555 1.00 0.00 307 ASN A N 29
ATOM 24053 C CA . ASN A 1 16 ? 1.744 2.056 -4.379 1.00 0.00 307 ASN A CA 29
ATOM 24054 C C . ASN A 1 16 ? 1.979 3.147 -3.343 1.00 0.00 307 ASN A C 29
ATOM 24055 O O . ASN A 1 16 ? 1.124 4.004 -3.122 1.00 0.00 307 ASN A O 29
ATOM 24065 N N . THR A 1 17 ? 3.145 3.108 -2.714 1.00 0.00 308 THR A N 29
ATOM 24066 C CA . THR A 1 17 ? 3.495 4.082 -1.692 1.00 0.00 308 THR A CA 29
ATOM 24067 C C . THR A 1 17 ? 3.867 5.425 -2.308 1.00 0.00 308 THR A C 29
ATOM 24068 O O . THR A 1 17 ? 3.278 6.454 -1.976 1.00 0.00 308 THR A O 29
ATOM 24079 N N . ALA A 1 18 ? 4.845 5.412 -3.208 1.00 0.00 309 ALA A N 29
ATOM 24080 C CA . ALA A 1 18 ? 5.287 6.635 -3.864 1.00 0.00 309 ALA A CA 29
ATOM 24081 C C . ALA A 1 18 ? 6.460 6.370 -4.802 1.00 0.00 309 ALA A C 29
ATOM 24082 O O . ALA A 1 18 ? 6.325 6.461 -6.022 1.00 0.00 309 ALA A O 29
ATOM 24089 N N . THR A 1 19 ? 7.611 6.040 -4.225 1.00 0.00 310 THR A N 29
ATOM 24090 C CA . THR A 1 19 ? 8.809 5.766 -5.009 1.00 0.00 310 THR A CA 29
ATOM 24091 C C . THR A 1 19 ? 8.575 4.636 -6.007 1.00 0.00 310 THR A C 29
ATOM 24092 O O . THR A 1 19 ? 9.240 4.563 -7.041 1.00 0.00 310 THR A O 29
ATOM 24103 N N . GLY A 1 20 ? 7.629 3.756 -5.695 1.00 0.00 311 GLY A N 29
ATOM 24104 C CA . GLY A 1 20 ? 7.332 2.648 -6.584 1.00 0.00 311 GLY A CA 29
ATOM 24105 C C . GLY A 1 20 ? 6.813 1.429 -5.847 1.00 0.00 311 GLY A C 29
ATOM 24106 O O . GLY A 1 20 ? 5.948 0.715 -6.351 1.00 0.00 311 GLY A O 29
ATOM 24110 N N . ARG A 1 21 ? 7.343 1.189 -4.648 1.00 0.00 312 ARG A N 29
ATOM 24111 C CA . ARG A 1 21 ? 6.925 0.041 -3.838 1.00 0.00 312 ARG A CA 29
ATOM 24112 C C . ARG A 1 21 ? 5.411 -0.105 -3.830 1.00 0.00 312 ARG A C 29
ATOM 24113 O O . ARG A 1 21 ? 4.680 0.874 -3.977 1.00 0.00 312 ARG A O 29
ATOM 24131 N N . VAL A 1 22 ? 4.950 -1.335 -3.654 1.00 0.00 313 VAL A N 29
ATOM 24132 C CA . VAL A 1 22 ? 3.524 -1.609 -3.644 1.00 0.00 313 VAL A CA 29
ATOM 24133 C C . VAL A 1 22 ? 3.028 -1.991 -2.276 1.00 0.00 313 VAL A C 29
ATOM 24134 O O . VAL A 1 22 ? 3.794 -2.176 -1.333 1.00 0.00 313 VAL A O 29
ATOM 24147 N N . TYR A 1 23 ? 1.719 -2.104 -2.203 1.00 0.00 314 TYR A N 29
ATOM 24148 C CA . TYR A 1 23 ? 1.063 -2.551 -1.006 1.00 0.00 314 TYR A CA 29
ATOM 24149 C C . TYR A 1 23 ? -0.389 -2.875 -1.280 1.00 0.00 314 TYR A C 29
ATOM 24150 O O . TYR A 1 23 ? -0.979 -2.383 -2.242 1.00 0.00 314 TYR A O 29
ATOM 24167 N N . PHE A 1 24 ? -0.960 -3.709 -0.429 1.00 0.00 315 PHE A N 29
ATOM 24168 C CA . PHE A 1 24 ? -2.335 -4.116 -0.591 1.00 0.00 315 PHE A CA 29
ATOM 24169 C C . PHE A 1 24 ? -3.226 -3.526 0.490 1.00 0.00 315 PHE A C 29
ATOM 24170 O O . PHE A 1 24 ? -2.907 -3.567 1.679 1.00 0.00 315 PHE A O 29
ATOM 24186 N N . VAL A 1 25 ? -4.348 -2.975 0.046 1.00 0.00 316 VAL A N 29
ATOM 24187 C CA . VAL A 1 25 ? -5.310 -2.340 0.931 1.00 0.00 316 VAL A CA 29
ATOM 24188 C C . VAL A 1 25 ? -6.607 -3.139 1.004 1.00 0.00 316 VAL A C 29
ATOM 24189 O O . VAL A 1 25 ? -7.304 -3.302 0.003 1.00 0.00 316 VAL A O 29
ATOM 24202 N N . ASP A 1 26 ? -6.926 -3.639 2.194 1.00 0.00 317 ASP A N 29
ATOM 24203 C CA . ASP A 1 26 ? -8.150 -4.408 2.393 1.00 0.00 317 ASP A CA 29
ATOM 24204 C C . ASP A 1 26 ? -9.262 -3.501 2.899 1.00 0.00 317 ASP A C 29
ATOM 24205 O O . ASP A 1 26 ? -9.095 -2.801 3.894 1.00 0.00 317 ASP A O 29
ATOM 24213 N N . HIS A 1 27 ? -10.396 -3.516 2.211 1.00 0.00 318 HIS A N 29
ATOM 24214 C CA . HIS A 1 27 ? -11.528 -2.681 2.589 1.00 0.00 318 HIS A CA 29
ATOM 24215 C C . HIS A 1 27 ? -12.432 -3.388 3.595 1.00 0.00 318 HIS A C 29
ATOM 24216 O O . HIS A 1 27 ? -13.086 -2.742 4.413 1.00 0.00 318 HIS A O 29
ATOM 24229 N N . ASN A 1 28 ? -12.470 -4.714 3.533 1.00 0.00 319 ASN A N 29
ATOM 24230 C CA . ASN A 1 28 ? -13.275 -5.493 4.464 1.00 0.00 319 ASN A CA 29
ATOM 24231 C C . ASN A 1 28 ? -12.793 -5.269 5.896 1.00 0.00 319 ASN A C 29
ATOM 24232 O O . ASN A 1 28 ? -13.593 -5.157 6.825 1.00 0.00 319 ASN A O 29
ATOM 24242 N N . ASN A 1 29 ? -11.476 -5.207 6.056 1.00 0.00 320 ASN A N 29
ATOM 24243 C CA . ASN A 1 29 ? -10.861 -4.991 7.363 1.00 0.00 320 ASN A CA 29
ATOM 24244 C C . ASN A 1 29 ? -10.386 -3.550 7.496 1.00 0.00 320 ASN A C 29
ATOM 24245 O O . ASN A 1 29 ? -10.345 -2.995 8.594 1.00 0.00 320 ASN A O 29
ATOM 24255 N N . ARG A 1 30 ? -10.025 -2.949 6.364 1.00 0.00 321 ARG A N 29
ATOM 24256 C CA . ARG A 1 30 ? -9.574 -1.561 6.336 1.00 0.00 321 ARG A CA 29
ATOM 24257 C C . ARG A 1 30 ? -8.159 -1.404 6.889 1.00 0.00 321 ARG A C 29
ATOM 24258 O O . ARG A 1 30 ? -7.942 -0.703 7.878 1.00 0.00 321 ARG A O 29
ATOM 24276 N N . THR A 1 31 ? -7.197 -2.062 6.242 1.00 0.00 322 THR A N 29
ATOM 24277 C CA . THR A 1 31 ? -5.796 -1.975 6.649 1.00 0.00 322 THR A CA 29
ATOM 24278 C C . THR A 1 31 ? -4.872 -2.095 5.438 1.00 0.00 322 THR A C 29
ATOM 24279 O O . THR A 1 31 ? -5.299 -1.885 4.301 1.00 0.00 322 THR A O 29
ATOM 24290 N N . THR A 1 32 ? -3.611 -2.441 5.678 1.00 0.00 323 THR A N 29
ATOM 24291 C CA . THR A 1 32 ? -2.645 -2.566 4.591 1.00 0.00 323 THR A CA 29
ATOM 24292 C C . THR A 1 32 ? -1.695 -3.740 4.801 1.00 0.00 323 THR A C 29
ATOM 24293 O O . THR A 1 32 ? -1.679 -4.366 5.861 1.00 0.00 323 THR A O 29
ATOM 24304 N N . GLN A 1 33 ? -0.904 -4.024 3.773 1.00 0.00 324 GLN A N 29
ATOM 24305 C CA . GLN A 1 33 ? 0.066 -5.114 3.809 1.00 0.00 324 GLN A CA 29
ATOM 24306 C C . GLN A 1 33 ? 0.745 -5.259 2.456 1.00 0.00 324 GLN A C 29
ATOM 24307 O O . GLN A 1 33 ? 0.080 -5.414 1.434 1.00 0.00 324 GLN A O 29
ATOM 24319 N N . PHE A 1 34 ? 2.070 -5.230 2.453 1.00 0.00 325 PHE A N 29
ATOM 24320 C CA . PHE A 1 34 ? 2.825 -5.351 1.212 1.00 0.00 325 PHE A CA 29
ATOM 24321 C C . PHE A 1 34 ? 2.557 -6.699 0.560 1.00 0.00 325 PHE A C 29
ATOM 24322 O O . PHE A 1 34 ? 2.822 -6.891 -0.626 1.00 0.00 325 PHE A O 29
ATOM 24338 N N . THR A 1 35 ? 2.031 -7.628 1.347 1.00 0.00 326 THR A N 29
ATOM 24339 C CA . THR A 1 35 ? 1.727 -8.955 0.861 1.00 0.00 326 THR A CA 29
ATOM 24340 C C . THR A 1 35 ? 0.417 -8.989 0.088 1.00 0.00 326 THR A C 29
ATOM 24341 O O . THR A 1 35 ? -0.488 -8.193 0.339 1.00 0.00 326 THR A O 29
ATOM 24352 N N . ASP A 1 36 ? 0.326 -9.919 -0.855 1.00 0.00 327 ASP A N 29
ATOM 24353 C CA . ASP A 1 36 ? -0.874 -10.080 -1.655 1.00 0.00 327 ASP A CA 29
ATOM 24354 C C . ASP A 1 36 ? -1.674 -11.274 -1.142 1.00 0.00 327 ASP A C 29
ATOM 24355 O O . ASP A 1 36 ? -1.189 -12.405 -1.174 1.00 0.00 327 ASP A O 29
ATOM 24363 N N . PRO A 1 37 ? -2.908 -11.051 -0.660 1.00 0.00 328 PRO A N 29
ATOM 24364 C CA . PRO A 1 37 ? -3.745 -12.130 -0.133 1.00 0.00 328 PRO A CA 29
ATOM 24365 C C . PRO A 1 37 ? -3.800 -13.314 -1.083 1.00 0.00 328 PRO A C 29
ATOM 24366 O O . PRO A 1 37 ? -3.982 -14.456 -0.663 1.00 0.00 328 PRO A O 29
ATOM 24374 N N . ARG A 1 38 ? -3.642 -13.031 -2.372 1.00 0.00 329 ARG A N 29
ATOM 24375 C CA . ARG A 1 38 ? -3.666 -14.073 -3.383 1.00 0.00 329 ARG A CA 29
ATOM 24376 C C . ARG A 1 38 ? -2.502 -15.035 -3.177 1.00 0.00 329 ARG A C 29
ATOM 24377 O O . ARG A 1 38 ? -2.635 -16.243 -3.373 1.00 0.00 329 ARG A O 29
ATOM 24395 N N . LEU A 1 39 ? -1.357 -14.484 -2.780 1.00 0.00 330 LEU A N 29
ATOM 24396 C CA . LEU A 1 39 ? -0.165 -15.286 -2.536 1.00 0.00 330 LEU A CA 29
ATOM 24397 C C . LEU A 1 39 ? -0.301 -16.058 -1.224 1.00 0.00 330 LEU A C 29
ATOM 24398 O O . LEU A 1 39 ? -1.392 -16.138 -0.659 1.00 0.00 330 LEU A O 29
ATOM 24413 N N . SER A 1 40 ? 0.801 -16.626 -0.739 1.00 0.00 331 SER A N 29
ATOM 24414 C CA . SER A 1 40 ? 0.786 -17.388 0.508 1.00 0.00 331 SER A CA 29
ATOM 24415 C C . SER A 1 40 ? 0.026 -16.639 1.601 1.00 0.00 331 SER A C 29
ATOM 24416 O O . SER A 1 40 ? 0.584 -15.774 2.277 1.00 0.00 331 SER A O 29
ATOM 24423 N N . ALA A 1 41 ? -1.248 -16.978 1.767 1.00 0.00 332 ALA A N 29
ATOM 24424 C CA . ALA A 1 41 ? -2.085 -16.335 2.773 1.00 0.00 332 ALA A CA 29
ATOM 24425 C C . ALA A 1 41 ? -2.323 -17.256 3.965 1.00 0.00 332 ALA A C 29
ATOM 24426 O O . ALA A 1 41 ? -1.777 -18.358 4.031 1.00 0.00 332 ALA A O 29
ATOM 24433 N N . ASN A 1 42 ? -3.141 -16.796 4.906 1.00 0.00 333 ASN A N 29
ATOM 24434 C CA . ASN A 1 42 ? -3.454 -17.576 6.098 1.00 0.00 333 ASN A CA 29
ATOM 24435 C C . ASN A 1 42 ? -4.159 -18.876 5.728 1.00 0.00 333 ASN A C 29
ATOM 24436 O O . ASN A 1 42 ? -3.557 -19.952 5.926 1.00 0.00 333 ASN A O 29
ATOM 24447 N N . GLY B 2 1 ? 5.459 -2.872 -10.009 1.00 0.00 198 GLY B N 29
ATOM 24448 C CA . GLY B 2 1 ? 6.940 -2.951 -9.881 1.00 0.00 198 GLY B CA 29
ATOM 24449 C C . GLY B 2 1 ? 7.455 -4.376 -9.990 1.00 0.00 198 GLY B C 29
ATOM 24450 O O . GLY B 2 1 ? 6.664 -5.306 -10.147 1.00 0.00 198 GLY B O 29
ATOM 24456 N N . PRO B 2 2 ? 8.784 -4.587 -9.911 1.00 0.00 199 PRO B N 29
ATOM 24457 C CA . PRO B 2 2 ? 9.373 -5.922 -10.007 1.00 0.00 199 PRO B CA 29
ATOM 24458 C C . PRO B 2 2 ? 9.364 -6.659 -8.672 1.00 0.00 199 PRO B C 29
ATOM 24459 O O . PRO B 2 2 ? 9.091 -7.857 -8.615 1.00 0.00 199 PRO B O 29
ATOM 24467 N N . LEU B 2 3 ? 9.665 -5.933 -7.600 1.00 0.00 200 LEU B N 29
ATOM 24468 C CA . LEU B 2 3 ? 9.695 -6.519 -6.264 1.00 0.00 200 LEU B CA 29
ATOM 24469 C C . LEU B 2 3 ? 8.410 -6.209 -5.502 1.00 0.00 200 LEU B C 29
ATOM 24470 O O . LEU B 2 3 ? 7.935 -5.073 -5.500 1.00 0.00 200 LEU B O 29
ATOM 24485 N N . GLY B 2 4 ? 7.854 -7.228 -4.855 1.00 0.00 201 GLY B N 29
ATOM 24486 C CA . GLY B 2 4 ? 6.630 -7.047 -4.095 1.00 0.00 201 GLY B CA 29
ATOM 24487 C C . GLY B 2 4 ? 6.585 -7.924 -2.860 1.00 0.00 201 GLY B C 29
ATOM 24488 O O . GLY B 2 4 ? 7.256 -8.953 -2.798 1.00 0.00 201 GLY B O 29
ATOM 24492 N N . SER B 2 5 ? 5.794 -7.516 -1.872 1.00 0.00 202 SER B N 29
ATOM 24493 C CA . SER B 2 5 ? 5.671 -8.276 -0.633 1.00 0.00 202 SER B CA 29
ATOM 24494 C C . SER B 2 5 ? 7.042 -8.497 0.000 1.00 0.00 202 SER B C 29
ATOM 24495 O O . SER B 2 5 ? 7.982 -7.755 -0.274 1.00 0.00 202 SER B O 29
ATOM 24502 N N . GLU B 2 6 ? 7.145 -9.518 0.851 1.00 0.00 203 GLU B N 29
ATOM 24503 C CA . GLU B 2 6 ? 8.400 -9.843 1.527 1.00 0.00 203 GLU B CA 29
ATOM 24504 C C . GLU B 2 6 ? 8.675 -8.881 2.686 1.00 0.00 203 GLU B C 29
ATOM 24505 O O . GLU B 2 6 ? 9.798 -8.807 3.186 1.00 0.00 203 GLU B O 29
ATOM 24515 N N . LEU B 2 7 ? 7.647 -8.151 3.114 1.00 0.00 204 LEU B N 29
ATOM 24516 C CA . LEU B 2 7 ? 7.796 -7.199 4.207 1.00 0.00 204 LEU B CA 29
ATOM 24517 C C . LEU B 2 7 ? 6.529 -7.132 5.053 1.00 0.00 204 LEU B C 29
ATOM 24518 O O . LEU B 2 7 ? 5.542 -7.809 4.770 1.00 0.00 204 LEU B O 29
ATOM 24533 N N . GLU B 2 8 ? 6.570 -6.308 6.096 1.00 0.00 205 GLU B N 29
ATOM 24534 C CA . GLU B 2 8 ? 5.429 -6.145 6.989 1.00 0.00 205 GLU B CA 29
ATOM 24535 C C . GLU B 2 8 ? 5.638 -4.958 7.925 1.00 0.00 205 GLU B C 29
ATOM 24536 O O . GLU B 2 8 ? 5.720 -5.124 9.143 1.00 0.00 205 GLU B O 29
ATOM 24546 N N . SER B 2 9 ? 5.725 -3.761 7.352 1.00 0.00 206 SER B N 29
ATOM 24547 C CA . SER B 2 9 ? 5.928 -2.550 8.148 1.00 0.00 206 SER B CA 29
ATOM 24548 C C . SER B 2 9 ? 5.713 -1.266 7.336 1.00 0.00 206 SER B C 29
ATOM 24549 O O . SER B 2 9 ? 4.940 -0.397 7.739 1.00 0.00 206 SER B O 29
ATOM 24556 N N . PRO B 2 10 ? 6.392 -1.131 6.182 1.00 0.00 207 PRO B N 29
ATOM 24557 C CA . PRO B 2 10 ? 6.295 0.061 5.328 1.00 0.00 207 PRO B CA 29
ATOM 24558 C C . PRO B 2 10 ? 4.899 0.350 4.754 1.00 0.00 207 PRO B C 29
ATOM 24559 O O . PRO B 2 10 ? 4.529 1.520 4.647 1.00 0.00 207 PRO B O 29
ATOM 24567 N N . PRO B 2 11 ? 4.101 -0.677 4.365 1.00 0.00 208 PRO B N 29
ATOM 24568 C CA . PRO B 2 11 ? 2.777 -0.463 3.795 1.00 0.00 208 PRO B CA 29
ATOM 24569 C C . PRO B 2 11 ? 2.025 0.705 4.420 1.00 0.00 208 PRO B C 29
ATOM 24570 O O . PRO B 2 11 ? 1.708 0.673 5.608 1.00 0.00 208 PRO B O 29
ATOM 24578 N N . PRO B 2 12 ? 1.779 1.773 3.638 1.00 0.00 209 PRO B N 29
ATOM 24579 C CA . PRO B 2 12 ? 1.029 2.943 4.095 1.00 0.00 209 PRO B CA 29
ATOM 24580 C C . PRO B 2 12 ? -0.250 2.556 4.840 1.00 0.00 209 PRO B C 29
ATOM 24581 O O . PRO B 2 12 ? -0.488 1.382 5.116 1.00 0.00 209 PRO B O 29
ATOM 24589 N N . PRO B 2 13 ? -1.116 3.533 5.146 1.00 0.00 210 PRO B N 29
ATOM 24590 C CA . PRO B 2 13 ? -2.345 3.285 5.871 1.00 0.00 210 PRO B CA 29
ATOM 24591 C C . PRO B 2 13 ? -3.503 2.975 4.942 1.00 0.00 210 PRO B C 29
ATOM 24592 O O . PRO B 2 13 ? -3.478 3.331 3.763 1.00 0.00 210 PRO B O 29
ATOM 24600 N N . TYR B 2 14 ? -4.516 2.310 5.473 1.00 0.00 211 TYR B N 29
ATOM 24601 C CA . TYR B 2 14 ? -5.681 1.959 4.681 1.00 0.00 211 TYR B CA 29
ATOM 24602 C C . TYR B 2 14 ? -6.255 3.199 3.998 1.00 0.00 211 TYR B C 29
ATOM 24603 O O . TYR B 2 14 ? -5.988 3.455 2.823 1.00 0.00 211 TYR B O 29
ATOM 24620 N N . SER B 2 15 ? -7.041 3.965 4.748 1.00 0.00 212 SER B N 29
ATOM 24621 C CA . SER B 2 15 ? -7.670 5.164 4.217 1.00 0.00 212 SER B CA 29
ATOM 24622 C C . SER B 2 15 ? -8.616 4.799 3.080 1.00 0.00 212 SER B C 29
ATOM 24623 O O . SER B 2 15 ? -9.825 4.710 3.281 1.00 0.00 212 SER B O 29
ATOM 24630 N N . ARG B 2 16 ? -8.044 4.583 1.890 1.00 0.00 213 ARG B N 29
ATOM 24631 C CA . ARG B 2 16 ? -8.801 4.209 0.687 1.00 0.00 213 ARG B CA 29
ATOM 24632 C C . ARG B 2 16 ? -8.038 4.619 -0.570 1.00 0.00 213 ARG B C 29
ATOM 24633 O O . ARG B 2 16 ? -8.224 4.037 -1.639 1.00 0.00 213 ARG B O 29
ATOM 24651 N N . TYR B 2 17 ? -7.181 5.627 -0.432 1.00 0.00 214 TYR B N 29
ATOM 24652 C CA . TYR B 2 17 ? -6.385 6.121 -1.551 1.00 0.00 214 TYR B CA 29
ATOM 24653 C C . TYR B 2 17 ? -4.921 5.711 -1.392 1.00 0.00 214 TYR B C 29
ATOM 24654 O O . TYR B 2 17 ? -4.520 5.230 -0.333 1.00 0.00 214 TYR B O 29
ATOM 24671 N N . PRO B 2 18 ? -4.101 5.896 -2.444 1.00 0.00 215 PRO B N 29
ATOM 24672 C CA . PRO B 2 18 ? -2.690 5.533 -2.409 1.00 0.00 215 PRO B CA 29
ATOM 24673 C C . PRO B 2 18 ? -1.812 6.624 -1.807 1.00 0.00 215 PRO B C 29
ATOM 24674 O O . PRO B 2 18 ? -1.321 7.503 -2.516 1.00 0.00 215 PRO B O 29
ATOM 24682 N N . MET B 2 19 ? -1.620 6.562 -0.492 1.00 0.00 216 MET B N 29
ATOM 24683 C CA . MET B 2 19 ? -0.798 7.542 0.207 1.00 0.00 216 MET B CA 29
ATOM 24684 C C . MET B 2 19 ? 0.218 6.863 1.115 1.00 0.00 216 MET B C 29
ATOM 24685 O O . MET B 2 19 ? -0.147 6.209 2.091 1.00 0.00 216 MET B O 29
ATOM 24697 N N . ASP B 2 20 ? 1.497 7.029 0.789 1.00 0.00 217 ASP B N 29
ATOM 24698 C CA . ASP B 2 20 ? 2.572 6.436 1.576 1.00 0.00 217 ASP B CA 29
ATOM 24699 C C . ASP B 2 20 ? 2.401 6.761 3.057 1.00 0.00 217 ASP B C 29
ATOM 24700 O O . ASP B 2 20 ? 3.176 6.219 3.873 1.00 0.00 217 ASP B O 29
ATOM 24709 N N . GLY A 1 1 ? 8.206 -14.845 -5.387 1.00 0.00 292 GLY A N 30
ATOM 24710 C CA . GLY A 1 1 ? 8.682 -14.814 -6.797 1.00 0.00 292 GLY A CA 30
ATOM 24711 C C . GLY A 1 1 ? 7.710 -14.107 -7.723 1.00 0.00 292 GLY A C 30
ATOM 24712 O O . GLY A 1 1 ? 7.988 -13.001 -8.187 1.00 0.00 292 GLY A O 30
ATOM 24718 N N . PRO A 1 2 ? 6.553 -14.725 -8.010 1.00 0.00 293 PRO A N 30
ATOM 24719 C CA . PRO A 1 2 ? 5.540 -14.138 -8.894 1.00 0.00 293 PRO A CA 30
ATOM 24720 C C . PRO A 1 2 ? 4.915 -12.878 -8.301 1.00 0.00 293 PRO A C 30
ATOM 24721 O O . PRO A 1 2 ? 5.368 -12.372 -7.275 1.00 0.00 293 PRO A O 30
ATOM 24729 N N . LEU A 1 3 ? 3.872 -12.377 -8.956 1.00 0.00 294 LEU A N 30
ATOM 24730 C CA . LEU A 1 3 ? 3.185 -11.176 -8.495 1.00 0.00 294 LEU A CA 30
ATOM 24731 C C . LEU A 1 3 ? 1.672 -11.346 -8.576 1.00 0.00 294 LEU A C 30
ATOM 24732 O O . LEU A 1 3 ? 0.940 -10.380 -8.797 1.00 0.00 294 LEU A O 30
ATOM 24747 N N . GLY A 1 4 ? 1.208 -12.578 -8.397 1.00 0.00 295 GLY A N 30
ATOM 24748 C CA . GLY A 1 4 ? -0.217 -12.847 -8.454 1.00 0.00 295 GLY A CA 30
ATOM 24749 C C . GLY A 1 4 ? -0.691 -13.163 -9.858 1.00 0.00 295 GLY A C 30
ATOM 24750 O O . GLY A 1 4 ? -0.028 -12.822 -10.836 1.00 0.00 295 GLY A O 30
ATOM 24754 N N . SER A 1 5 ? -1.843 -13.818 -9.958 1.00 0.00 296 SER A N 30
ATOM 24755 C CA . SER A 1 5 ? -2.406 -14.180 -11.253 1.00 0.00 296 SER A CA 30
ATOM 24756 C C . SER A 1 5 ? -3.559 -13.254 -11.622 1.00 0.00 296 SER A C 30
ATOM 24757 O O . SER A 1 5 ? -3.419 -12.383 -12.481 1.00 0.00 296 SER A O 30
ATOM 24764 N N . GLY A 1 6 ? -4.699 -13.445 -10.965 1.00 0.00 297 GLY A N 30
ATOM 24765 C CA . GLY A 1 6 ? -5.860 -12.620 -11.241 1.00 0.00 297 GLY A CA 30
ATOM 24766 C C . GLY A 1 6 ? -6.043 -11.510 -10.220 1.00 0.00 297 GLY A C 30
ATOM 24767 O O . GLY A 1 6 ? -5.347 -11.478 -9.206 1.00 0.00 297 GLY A O 30
ATOM 24771 N N . PRO A 1 7 ? -6.980 -10.580 -10.468 1.00 0.00 298 PRO A N 30
ATOM 24772 C CA . PRO A 1 7 ? -7.247 -9.464 -9.556 1.00 0.00 298 PRO A CA 30
ATOM 24773 C C . PRO A 1 7 ? -7.392 -9.918 -8.108 1.00 0.00 298 PRO A C 30
ATOM 24774 O O . PRO A 1 7 ? -7.484 -11.112 -7.827 1.00 0.00 298 PRO A O 30
ATOM 24782 N N . LEU A 1 8 ? -7.412 -8.955 -7.192 1.00 0.00 299 LEU A N 30
ATOM 24783 C CA . LEU A 1 8 ? -7.544 -9.253 -5.771 1.00 0.00 299 LEU A CA 30
ATOM 24784 C C . LEU A 1 8 ? -8.996 -9.574 -5.413 1.00 0.00 299 LEU A C 30
ATOM 24785 O O . LEU A 1 8 ? -9.910 -9.282 -6.184 1.00 0.00 299 LEU A O 30
ATOM 24800 N N . PRO A 1 9 ? -9.226 -10.181 -4.235 1.00 0.00 300 PRO A N 30
ATOM 24801 C CA . PRO A 1 9 ? -10.575 -10.545 -3.782 1.00 0.00 300 PRO A CA 30
ATOM 24802 C C . PRO A 1 9 ? -11.544 -9.365 -3.838 1.00 0.00 300 PRO A C 30
ATOM 24803 O O . PRO A 1 9 ? -11.207 -8.301 -4.356 1.00 0.00 300 PRO A O 30
ATOM 24811 N N . PRO A 1 10 ? -12.765 -9.542 -3.302 1.00 0.00 301 PRO A N 30
ATOM 24812 C CA . PRO A 1 10 ? -13.784 -8.497 -3.301 1.00 0.00 301 PRO A CA 30
ATOM 24813 C C . PRO A 1 10 ? -13.644 -7.534 -2.127 1.00 0.00 301 PRO A C 30
ATOM 24814 O O . PRO A 1 10 ? -14.601 -7.291 -1.391 1.00 0.00 301 PRO A O 30
ATOM 24822 N N . GLY A 1 11 ? -12.445 -6.988 -1.957 1.00 0.00 302 GLY A N 30
ATOM 24823 C CA . GLY A 1 11 ? -12.201 -6.052 -0.877 1.00 0.00 302 GLY A CA 30
ATOM 24824 C C . GLY A 1 11 ? -10.817 -5.440 -0.947 1.00 0.00 302 GLY A C 30
ATOM 24825 O O . GLY A 1 11 ? -10.630 -4.266 -0.629 1.00 0.00 302 GLY A O 30
ATOM 24829 N N . TRP A 1 12 ? -9.845 -6.243 -1.366 1.00 0.00 303 TRP A N 30
ATOM 24830 C CA . TRP A 1 12 ? -8.468 -5.784 -1.480 1.00 0.00 303 TRP A CA 30
ATOM 24831 C C . TRP A 1 12 ? -8.248 -4.987 -2.757 1.00 0.00 303 TRP A C 30
ATOM 24832 O O . TRP A 1 12 ? -9.030 -5.075 -3.705 1.00 0.00 303 TRP A O 30
ATOM 24852 N N . GLU A 1 13 ? -7.173 -4.209 -2.769 1.00 0.00 304 GLU A N 30
ATOM 24853 C CA . GLU A 1 13 ? -6.816 -3.410 -3.931 1.00 0.00 304 GLU A CA 30
ATOM 24854 C C . GLU A 1 13 ? -5.326 -3.108 -3.927 1.00 0.00 304 GLU A C 30
ATOM 24855 O O . GLU A 1 13 ? -4.719 -2.937 -2.869 1.00 0.00 304 GLU A O 30
ATOM 24865 N N . ILE A 1 14 ? -4.739 -3.043 -5.113 1.00 0.00 305 ILE A N 30
ATOM 24866 C CA . ILE A 1 14 ? -3.319 -2.763 -5.241 1.00 0.00 305 ILE A CA 30
ATOM 24867 C C . ILE A 1 14 ? -3.064 -1.266 -5.349 1.00 0.00 305 ILE A C 30
ATOM 24868 O O . ILE A 1 14 ? -3.845 -0.529 -5.949 1.00 0.00 305 ILE A O 30
ATOM 24883 N N . ARG A 1 15 ? -1.957 -0.832 -4.765 1.00 0.00 306 ARG A N 30
ATOM 24884 C CA . ARG A 1 15 ? -1.568 0.570 -4.788 1.00 0.00 306 ARG A CA 30
ATOM 24885 C C . ARG A 1 15 ? -0.065 0.689 -4.570 1.00 0.00 306 ARG A C 30
ATOM 24886 O O . ARG A 1 15 ? 0.617 -0.315 -4.400 1.00 0.00 306 ARG A O 30
ATOM 24904 N N . ASN A 1 16 ? 0.457 1.908 -4.588 1.00 0.00 307 ASN A N 30
ATOM 24905 C CA . ASN A 1 16 ? 1.887 2.109 -4.378 1.00 0.00 307 ASN A CA 30
ATOM 24906 C C . ASN A 1 16 ? 2.137 3.252 -3.405 1.00 0.00 307 ASN A C 30
ATOM 24907 O O . ASN A 1 16 ? 1.277 4.108 -3.200 1.00 0.00 307 ASN A O 30
ATOM 24917 N N . THR A 1 17 ? 3.322 3.258 -2.808 1.00 0.00 308 THR A N 30
ATOM 24918 C CA . THR A 1 17 ? 3.689 4.295 -1.855 1.00 0.00 308 THR A CA 30
ATOM 24919 C C . THR A 1 17 ? 4.706 5.249 -2.467 1.00 0.00 308 THR A C 30
ATOM 24920 O O . THR A 1 17 ? 4.532 6.466 -2.440 1.00 0.00 308 THR A O 30
ATOM 24931 N N . ALA A 1 18 ? 5.771 4.679 -3.021 1.00 0.00 309 ALA A N 30
ATOM 24932 C CA . ALA A 1 18 ? 6.828 5.463 -3.647 1.00 0.00 309 ALA A CA 30
ATOM 24933 C C . ALA A 1 18 ? 8.002 4.572 -4.028 1.00 0.00 309 ALA A C 30
ATOM 24934 O O . ALA A 1 18 ? 8.363 3.658 -3.288 1.00 0.00 309 ALA A O 30
ATOM 24941 N N . THR A 1 19 ? 8.595 4.841 -5.187 1.00 0.00 310 THR A N 30
ATOM 24942 C CA . THR A 1 19 ? 9.724 4.053 -5.674 1.00 0.00 310 THR A CA 30
ATOM 24943 C C . THR A 1 19 ? 9.263 2.728 -6.285 1.00 0.00 310 THR A C 30
ATOM 24944 O O . THR A 1 19 ? 10.080 1.953 -6.784 1.00 0.00 310 THR A O 30
ATOM 24955 N N . GLY A 1 20 ? 7.955 2.466 -6.247 1.00 0.00 311 GLY A N 30
ATOM 24956 C CA . GLY A 1 20 ? 7.431 1.235 -6.806 1.00 0.00 311 GLY A CA 30
ATOM 24957 C C . GLY A 1 20 ? 6.985 0.237 -5.752 1.00 0.00 311 GLY A C 30
ATOM 24958 O O . GLY A 1 20 ? 6.494 -0.840 -6.087 1.00 0.00 311 GLY A O 30
ATOM 24962 N N . ARG A 1 21 ? 7.151 0.582 -4.477 1.00 0.00 312 ARG A N 30
ATOM 24963 C CA . ARG A 1 21 ? 6.749 -0.313 -3.397 1.00 0.00 312 ARG A CA 30
ATOM 24964 C C . ARG A 1 21 ? 5.241 -0.405 -3.311 1.00 0.00 312 ARG A C 30
ATOM 24965 O O . ARG A 1 21 ? 4.583 0.345 -2.590 1.00 0.00 312 ARG A O 30
ATOM 24983 N N . VAL A 1 22 ? 4.717 -1.347 -4.068 1.00 0.00 313 VAL A N 30
ATOM 24984 C CA . VAL A 1 22 ? 3.289 -1.601 -4.126 1.00 0.00 313 VAL A CA 30
ATOM 24985 C C . VAL A 1 22 ? 2.792 -2.245 -2.829 1.00 0.00 313 VAL A C 30
ATOM 24986 O O . VAL A 1 22 ? 3.414 -3.168 -2.301 1.00 0.00 313 VAL A O 30
ATOM 24999 N N . TYR A 1 23 ? 1.666 -1.747 -2.326 1.00 0.00 314 TYR A N 30
ATOM 25000 C CA . TYR A 1 23 ? 1.061 -2.284 -1.116 1.00 0.00 314 TYR A CA 30
ATOM 25001 C C . TYR A 1 23 ? -0.383 -2.669 -1.374 1.00 0.00 314 TYR A C 30
ATOM 25002 O O . TYR A 1 23 ? -0.975 -2.266 -2.375 1.00 0.00 314 TYR A O 30
ATOM 25019 N N . PHE A 1 24 ? -0.949 -3.449 -0.467 1.00 0.00 315 PHE A N 30
ATOM 25020 C CA . PHE A 1 24 ? -2.324 -3.886 -0.610 1.00 0.00 315 PHE A CA 30
ATOM 25021 C C . PHE A 1 24 ? -3.219 -3.249 0.437 1.00 0.00 315 PHE A C 30
ATOM 25022 O O . PHE A 1 24 ? -2.866 -3.167 1.615 1.00 0.00 315 PHE A O 30
ATOM 25038 N N . VAL A 1 25 ? -4.382 -2.799 -0.011 1.00 0.00 316 VAL A N 30
ATOM 25039 C CA . VAL A 1 25 ? -5.344 -2.152 0.863 1.00 0.00 316 VAL A CA 30
ATOM 25040 C C . VAL A 1 25 ? -6.583 -3.017 1.060 1.00 0.00 316 VAL A C 30
ATOM 25041 O O . VAL A 1 25 ? -7.281 -3.346 0.100 1.00 0.00 316 VAL A O 30
ATOM 25054 N N . ASP A 1 26 ? -6.850 -3.383 2.310 1.00 0.00 317 ASP A N 30
ATOM 25055 C CA . ASP A 1 26 ? -8.011 -4.204 2.637 1.00 0.00 317 ASP A CA 30
ATOM 25056 C C . ASP A 1 26 ? -9.199 -3.328 3.018 1.00 0.00 317 ASP A C 30
ATOM 25057 O O . ASP A 1 26 ? -9.213 -2.713 4.084 1.00 0.00 317 ASP A O 30
ATOM 25065 N N . HIS A 1 27 ? -10.194 -3.277 2.141 1.00 0.00 318 HIS A N 30
ATOM 25066 C CA . HIS A 1 27 ? -11.386 -2.474 2.384 1.00 0.00 318 HIS A CA 30
ATOM 25067 C C . HIS A 1 27 ? -12.353 -3.173 3.340 1.00 0.00 318 HIS A C 30
ATOM 25068 O O . HIS A 1 27 ? -13.296 -2.559 3.837 1.00 0.00 318 HIS A O 30
ATOM 25081 N N . ASN A 1 28 ? -12.116 -4.459 3.598 1.00 0.00 319 ASN A N 30
ATOM 25082 C CA . ASN A 1 28 ? -12.968 -5.224 4.503 1.00 0.00 319 ASN A CA 30
ATOM 25083 C C . ASN A 1 28 ? -12.534 -5.021 5.951 1.00 0.00 319 ASN A C 30
ATOM 25084 O O . ASN A 1 28 ? -13.348 -4.697 6.815 1.00 0.00 319 ASN A O 30
ATOM 25094 N N . ASN A 1 29 ? -11.243 -5.214 6.207 1.00 0.00 320 ASN A N 30
ATOM 25095 C CA . ASN A 1 29 ? -10.695 -5.052 7.549 1.00 0.00 320 ASN A CA 30
ATOM 25096 C C . ASN A 1 29 ? -10.239 -3.615 7.790 1.00 0.00 320 ASN A C 30
ATOM 25097 O O . ASN A 1 29 ? -10.062 -3.199 8.935 1.00 0.00 320 ASN A O 30
ATOM 25107 N N . ARG A 1 30 ? -10.044 -2.864 6.709 1.00 0.00 321 ARG A N 30
ATOM 25108 C CA . ARG A 1 30 ? -9.607 -1.476 6.809 1.00 0.00 321 ARG A CA 30
ATOM 25109 C C . ARG A 1 30 ? -8.156 -1.400 7.271 1.00 0.00 321 ARG A C 30
ATOM 25110 O O . ARG A 1 30 ? -7.851 -0.802 8.302 1.00 0.00 321 ARG A O 30
ATOM 25128 N N . THR A 1 31 ? -7.266 -2.014 6.499 1.00 0.00 322 THR A N 30
ATOM 25129 C CA . THR A 1 31 ? -5.846 -2.022 6.827 1.00 0.00 322 THR A CA 30
ATOM 25130 C C . THR A 1 31 ? -4.988 -2.059 5.569 1.00 0.00 322 THR A C 30
ATOM 25131 O O . THR A 1 31 ? -5.467 -1.789 4.468 1.00 0.00 322 THR A O 30
ATOM 25142 N N . THR A 1 32 ? -3.715 -2.398 5.742 1.00 0.00 323 THR A N 30
ATOM 25143 C CA . THR A 1 32 ? -2.789 -2.472 4.623 1.00 0.00 323 THR A CA 30
ATOM 25144 C C . THR A 1 32 ? -1.818 -3.630 4.796 1.00 0.00 323 THR A C 30
ATOM 25145 O O . THR A 1 32 ? -1.833 -4.323 5.813 1.00 0.00 323 THR A O 30
ATOM 25156 N N . GLN A 1 33 ? -0.974 -3.833 3.794 1.00 0.00 324 GLN A N 30
ATOM 25157 C CA . GLN A 1 33 ? 0.012 -4.902 3.827 1.00 0.00 324 GLN A CA 30
ATOM 25158 C C . GLN A 1 33 ? 0.729 -5.009 2.492 1.00 0.00 324 GLN A C 30
ATOM 25159 O O . GLN A 1 33 ? 0.096 -5.130 1.445 1.00 0.00 324 GLN A O 30
ATOM 25171 N N . PHE A 1 34 ? 2.051 -4.979 2.538 1.00 0.00 325 PHE A N 30
ATOM 25172 C CA . PHE A 1 34 ? 2.856 -5.078 1.329 1.00 0.00 325 PHE A CA 30
ATOM 25173 C C . PHE A 1 34 ? 2.672 -6.449 0.689 1.00 0.00 325 PHE A C 30
ATOM 25174 O O . PHE A 1 34 ? 3.041 -6.663 -0.467 1.00 0.00 325 PHE A O 30
ATOM 25190 N N . THR A 1 35 ? 2.098 -7.376 1.451 1.00 0.00 326 THR A N 30
ATOM 25191 C CA . THR A 1 35 ? 1.854 -8.720 0.973 1.00 0.00 326 THR A CA 30
ATOM 25192 C C . THR A 1 35 ? 0.584 -8.796 0.137 1.00 0.00 326 THR A C 30
ATOM 25193 O O . THR A 1 35 ? -0.327 -7.983 0.297 1.00 0.00 326 THR A O 30
ATOM 25204 N N . ASP A 1 36 ? 0.529 -9.783 -0.750 1.00 0.00 327 ASP A N 30
ATOM 25205 C CA . ASP A 1 36 ? -0.633 -9.977 -1.603 1.00 0.00 327 ASP A CA 30
ATOM 25206 C C . ASP A 1 36 ? -1.465 -11.150 -1.090 1.00 0.00 327 ASP A C 30
ATOM 25207 O O . ASP A 1 36 ? -0.989 -12.285 -1.069 1.00 0.00 327 ASP A O 30
ATOM 25215 N N . PRO A 1 37 ? -2.719 -10.904 -0.670 1.00 0.00 328 PRO A N 30
ATOM 25216 C CA . PRO A 1 37 ? -3.589 -11.961 -0.153 1.00 0.00 328 PRO A CA 30
ATOM 25217 C C . PRO A 1 37 ? -3.692 -13.123 -1.128 1.00 0.00 328 PRO A C 30
ATOM 25218 O O . PRO A 1 37 ? -3.963 -14.258 -0.735 1.00 0.00 328 PRO A O 30
ATOM 25226 N N . ARG A 1 38 ? -3.474 -12.828 -2.404 1.00 0.00 329 ARG A N 30
ATOM 25227 C CA . ARG A 1 38 ? -3.529 -13.846 -3.438 1.00 0.00 329 ARG A CA 30
ATOM 25228 C C . ARG A 1 38 ? -2.350 -14.800 -3.300 1.00 0.00 329 ARG A C 30
ATOM 25229 O O . ARG A 1 38 ? -2.443 -15.978 -3.643 1.00 0.00 329 ARG A O 30
ATOM 25247 N N . LEU A 1 39 ? -1.239 -14.274 -2.789 1.00 0.00 330 LEU A N 30
ATOM 25248 C CA . LEU A 1 39 ? -0.031 -15.066 -2.598 1.00 0.00 330 LEU A CA 30
ATOM 25249 C C . LEU A 1 39 ? -0.148 -15.947 -1.359 1.00 0.00 330 LEU A C 30
ATOM 25250 O O . LEU A 1 39 ? -0.216 -17.172 -1.458 1.00 0.00 330 LEU A O 30
ATOM 25265 N N . SER A 1 40 ? -0.173 -15.313 -0.191 1.00 0.00 331 SER A N 30
ATOM 25266 C CA . SER A 1 40 ? -0.284 -16.037 1.070 1.00 0.00 331 SER A CA 30
ATOM 25267 C C . SER A 1 40 ? -1.747 -16.251 1.444 1.00 0.00 331 SER A C 30
ATOM 25268 O O . SER A 1 40 ? -2.557 -15.327 1.376 1.00 0.00 331 SER A O 30
ATOM 25275 N N . ALA A 1 41 ? -2.077 -17.475 1.841 1.00 0.00 332 ALA A N 30
ATOM 25276 C CA . ALA A 1 41 ? -3.441 -17.811 2.225 1.00 0.00 332 ALA A CA 30
ATOM 25277 C C . ALA A 1 41 ? -3.478 -19.098 3.041 1.00 0.00 332 ALA A C 30
ATOM 25278 O O . ALA A 1 41 ? -4.179 -20.048 2.691 1.00 0.00 332 ALA A O 30
ATOM 25285 N N . ASN A 1 42 ? -2.720 -19.122 4.132 1.00 0.00 333 ASN A N 30
ATOM 25286 C CA . ASN A 1 42 ? -2.666 -20.293 4.999 1.00 0.00 333 ASN A CA 30
ATOM 25287 C C . ASN A 1 42 ? -3.899 -20.364 5.895 1.00 0.00 333 ASN A C 30
ATOM 25288 O O . ASN A 1 42 ? -4.135 -21.435 6.491 1.00 0.00 333 ASN A O 30
ATOM 25299 N N . GLY B 2 1 ? 24.656 -1.218 0.655 1.00 0.00 198 GLY B N 30
ATOM 25300 C CA . GLY B 2 1 ? 24.827 -0.618 2.008 1.00 0.00 198 GLY B CA 30
ATOM 25301 C C . GLY B 2 1 ? 24.343 -1.542 3.113 1.00 0.00 198 GLY B C 30
ATOM 25302 O O . GLY B 2 1 ? 24.045 -2.707 2.853 1.00 0.00 198 GLY B O 30
ATOM 25308 N N . PRO B 2 2 ? 24.253 -1.057 4.369 1.00 0.00 199 PRO B N 30
ATOM 25309 C CA . PRO B 2 2 ? 23.793 -1.877 5.493 1.00 0.00 199 PRO B CA 30
ATOM 25310 C C . PRO B 2 2 ? 22.292 -2.141 5.431 1.00 0.00 199 PRO B C 30
ATOM 25311 O O . PRO B 2 2 ? 21.818 -3.191 5.865 1.00 0.00 199 PRO B O 30
ATOM 25319 N N . LEU B 2 3 ? 21.549 -1.181 4.889 1.00 0.00 200 LEU B N 30
ATOM 25320 C CA . LEU B 2 3 ? 20.102 -1.309 4.769 1.00 0.00 200 LEU B CA 30
ATOM 25321 C C . LEU B 2 3 ? 19.686 -1.465 3.311 1.00 0.00 200 LEU B C 30
ATOM 25322 O O . LEU B 2 3 ? 19.847 -0.545 2.507 1.00 0.00 200 LEU B O 30
ATOM 25337 N N . GLY B 2 4 ? 19.149 -2.633 2.975 1.00 0.00 201 GLY B N 30
ATOM 25338 C CA . GLY B 2 4 ? 18.717 -2.886 1.614 1.00 0.00 201 GLY B CA 30
ATOM 25339 C C . GLY B 2 4 ? 17.440 -2.148 1.265 1.00 0.00 201 GLY B C 30
ATOM 25340 O O . GLY B 2 4 ? 17.349 -1.511 0.217 1.00 0.00 201 GLY B O 30
ATOM 25344 N N . SER B 2 5 ? 16.450 -2.232 2.150 1.00 0.00 202 SER B N 30
ATOM 25345 C CA . SER B 2 5 ? 15.170 -1.567 1.930 1.00 0.00 202 SER B CA 30
ATOM 25346 C C . SER B 2 5 ? 14.485 -1.252 3.256 1.00 0.00 202 SER B C 30
ATOM 25347 O O . SER B 2 5 ? 15.071 -1.420 4.325 1.00 0.00 202 SER B O 30
ATOM 25354 N N . GLU B 2 6 ? 13.240 -0.794 3.177 1.00 0.00 203 GLU B N 30
ATOM 25355 C CA . GLU B 2 6 ? 12.470 -0.456 4.370 1.00 0.00 203 GLU B CA 30
ATOM 25356 C C . GLU B 2 6 ? 11.968 -1.716 5.066 1.00 0.00 203 GLU B C 30
ATOM 25357 O O . GLU B 2 6 ? 12.546 -2.165 6.056 1.00 0.00 203 GLU B O 30
ATOM 25367 N N . LEU B 2 7 ? 10.888 -2.283 4.539 1.00 0.00 204 LEU B N 30
ATOM 25368 C CA . LEU B 2 7 ? 10.306 -3.496 5.105 1.00 0.00 204 LEU B CA 30
ATOM 25369 C C . LEU B 2 7 ? 9.864 -3.276 6.552 1.00 0.00 204 LEU B C 30
ATOM 25370 O O . LEU B 2 7 ? 9.830 -2.141 7.027 1.00 0.00 204 LEU B O 30
ATOM 25385 N N . GLU B 2 8 ? 9.518 -4.367 7.245 1.00 0.00 205 GLU B N 30
ATOM 25386 C CA . GLU B 2 8 ? 9.043 -4.302 8.632 1.00 0.00 205 GLU B CA 30
ATOM 25387 C C . GLU B 2 8 ? 7.547 -4.010 8.640 1.00 0.00 205 GLU B C 30
ATOM 25388 O O . GLU B 2 8 ? 6.734 -4.890 8.925 1.00 0.00 205 GLU B O 30
ATOM 25398 N N . SER B 2 9 ? 7.190 -2.769 8.326 1.00 0.00 206 SER B N 30
ATOM 25399 C CA . SER B 2 9 ? 5.791 -2.368 8.258 1.00 0.00 206 SER B CA 30
ATOM 25400 C C . SER B 2 9 ? 5.621 -1.029 7.531 1.00 0.00 206 SER B C 30
ATOM 25401 O O . SER B 2 9 ? 4.959 -0.129 8.049 1.00 0.00 206 SER B O 30
ATOM 25408 N N . PRO B 2 10 ? 6.207 -0.861 6.319 1.00 0.00 207 PRO B N 30
ATOM 25409 C CA . PRO B 2 10 ? 6.090 0.389 5.560 1.00 0.00 207 PRO B CA 30
ATOM 25410 C C . PRO B 2 10 ? 4.705 0.659 4.943 1.00 0.00 207 PRO B C 30
ATOM 25411 O O . PRO B 2 10 ? 4.327 1.824 4.814 1.00 0.00 207 PRO B O 30
ATOM 25419 N N . PRO B 2 11 ? 3.921 -0.376 4.539 1.00 0.00 208 PRO B N 30
ATOM 25420 C CA . PRO B 2 11 ? 2.620 -0.160 3.924 1.00 0.00 208 PRO B CA 30
ATOM 25421 C C . PRO B 2 11 ? 1.831 0.974 4.559 1.00 0.00 208 PRO B C 30
ATOM 25422 O O . PRO B 2 11 ? 1.536 0.929 5.752 1.00 0.00 208 PRO B O 30
ATOM 25430 N N . PRO B 2 12 ? 1.528 2.031 3.783 1.00 0.00 209 PRO B N 30
ATOM 25431 C CA . PRO B 2 12 ? 0.729 3.162 4.253 1.00 0.00 209 PRO B CA 30
ATOM 25432 C C . PRO B 2 12 ? -0.522 2.706 5.011 1.00 0.00 209 PRO B C 30
ATOM 25433 O O . PRO B 2 12 ? -0.696 1.519 5.281 1.00 0.00 209 PRO B O 30
ATOM 25441 N N . PRO B 2 13 ? -1.434 3.633 5.330 1.00 0.00 210 PRO B N 30
ATOM 25442 C CA . PRO B 2 13 ? -2.642 3.312 6.064 1.00 0.00 210 PRO B CA 30
ATOM 25443 C C . PRO B 2 13 ? -3.781 2.906 5.143 1.00 0.00 210 PRO B C 30
ATOM 25444 O O . PRO B 2 13 ? -3.677 3.030 3.923 1.00 0.00 210 PRO B O 30
ATOM 25452 N N . TYR B 2 14 ? -4.866 2.424 5.729 1.00 0.00 211 TYR B N 30
ATOM 25453 C CA . TYR B 2 14 ? -6.016 2.006 4.947 1.00 0.00 211 TYR B CA 30
ATOM 25454 C C . TYR B 2 14 ? -6.587 3.194 4.181 1.00 0.00 211 TYR B C 30
ATOM 25455 O O . TYR B 2 14 ? -6.295 3.382 3.001 1.00 0.00 211 TYR B O 30
ATOM 25472 N N . SER B 2 15 ? -7.394 3.996 4.870 1.00 0.00 212 SER B N 30
ATOM 25473 C CA . SER B 2 15 ? -8.015 5.168 4.264 1.00 0.00 212 SER B CA 30
ATOM 25474 C C . SER B 2 15 ? -8.847 4.769 3.050 1.00 0.00 212 SER B C 30
ATOM 25475 O O . SER B 2 15 ? -10.061 4.600 3.154 1.00 0.00 212 SER B O 30
ATOM 25482 N N . ARG B 2 16 ? -8.187 4.617 1.902 1.00 0.00 213 ARG B N 30
ATOM 25483 C CA . ARG B 2 16 ? -8.855 4.232 0.657 1.00 0.00 213 ARG B CA 30
ATOM 25484 C C . ARG B 2 16 ? -7.954 4.506 -0.541 1.00 0.00 213 ARG B C 30
ATOM 25485 O O . ARG B 2 16 ? -7.546 3.585 -1.247 1.00 0.00 213 ARG B O 30
ATOM 25503 N N . TYR B 2 17 ? -7.646 5.779 -0.760 1.00 0.00 214 TYR B N 30
ATOM 25504 C CA . TYR B 2 17 ? -6.790 6.185 -1.871 1.00 0.00 214 TYR B CA 30
ATOM 25505 C C . TYR B 2 17 ? -5.333 5.825 -1.594 1.00 0.00 214 TYR B C 30
ATOM 25506 O O . TYR B 2 17 ? -5.003 5.345 -0.511 1.00 0.00 214 TYR B O 30
ATOM 25523 N N . PRO B 2 18 ? -4.444 6.041 -2.579 1.00 0.00 215 PRO B N 30
ATOM 25524 C CA . PRO B 2 18 ? -3.026 5.745 -2.443 1.00 0.00 215 PRO B CA 30
ATOM 25525 C C . PRO B 2 18 ? -2.240 6.911 -1.866 1.00 0.00 215 PRO B C 30
ATOM 25526 O O . PRO B 2 18 ? -2.089 7.951 -2.506 1.00 0.00 215 PRO B O 30
ATOM 25534 N N . MET B 2 19 ? -1.744 6.727 -0.650 1.00 0.00 216 MET B N 30
ATOM 25535 C CA . MET B 2 19 ? -0.967 7.763 0.015 1.00 0.00 216 MET B CA 30
ATOM 25536 C C . MET B 2 19 ? 0.345 7.208 0.552 1.00 0.00 216 MET B C 30
ATOM 25537 O O . MET B 2 19 ? 0.364 6.380 1.458 1.00 0.00 216 MET B O 30
ATOM 25549 N N . ASP B 2 20 ? 1.446 7.667 -0.032 1.00 0.00 217 ASP B N 30
ATOM 25550 C CA . ASP B 2 20 ? 2.776 7.230 0.380 1.00 0.00 217 ASP B CA 30
ATOM 25551 C C . ASP B 2 20 ? 2.929 7.289 1.897 1.00 0.00 217 ASP B C 30
ATOM 25552 O O . ASP B 2 20 ? 3.924 6.736 2.412 1.00 0.00 217 ASP B O 30
#

GO terms:
  GO:0061630 ubiquitin protein ligase activity (F, IDA)
  GO:0005737 cytoplasm (C, IDA)
  GO:0043161 proteasome-mediated ubiquitin-dependent protein catabolic process (P, IDA)
  GO:0034125 negative regulation of MyD88-dependent toll-like receptor signaling pathway (P, IDA)
  GO:1901165 positive regulation of trophoblast cell migration (P, IDA)
  GO:0030512 negative regulation of transforming growth factor beta receptor signaling pathway (P, IDA)
  GO:0160020 positive regulation of ferroptosis (P, IDA)
  GO:0006511 ubiquitin-dependent protein catabolic process (P, IDA)
  GO:0061630 ubiquitin protein ligase activity (F, EXP)
  GO:0005515 protein binding (F, IPI)
  GO:0061630 ubiquitin protein ligase activity (F, TAS)
  GO:0004842 ubiquitin-protein transferase activity (F, TAS)
  GO:0005654 nucleoplasm (C, TAS)
  GO:0005829 cytosol (C, TAS)
  GO:0030512 negative regulation of transforming growth factor beta receptor signaling pathway (P, TAS)
  GO:0030514 negative regulation of BMP signaling pathway (P, TAS)
  GO:0060071 Wnt signaling pathway, planar cell polarity pathway (P, TAS)
  GO:0090263 positive regulation of canonical Wnt signaling pathway (P, TAS)
  GO:0000122 negative regulation of transcription by RNA polymerase II (P, TAS)
  GO:0042802 identical protein binding (F, IPI)

Radius of gyration: 12.14 Å; Cα contacts (8 Å, |Δi|>4): 96; chains: 2; bounding box: 36×28×28 Å

InterPro domains:
  IPR000008 C2 domain [PF00168] (13-102)
  IPR000008 C2 domain [PS50004] (1-119)
  IPR000008 C2 domain [SM00239] (13-116)
  IPR000569 HECT domain [PF00632] (444-747)
  IPR000569 HECT domain [PS50237] (414-748)
  IPR000569 HECT domain [SM00119] (412-748)
  IPR000569 HECT domain [cd00078] (393-745)
  IPR001202 WW domain [PF00397] (159-188)
  IPR001202 WW domain [PF00397] (253-282)
  IPR001202 WW domain [PF00397] (299-328)
  IPR001202 WW domain [PS01159] (303-328)
  IPR001202 WW domain [PS50020] (157-190)
  IPR001202 WW domain [PS50020] (251-284)
  IPR001202 WW domain [PS50020] (297-330)
  IPR001202 WW domain [SM00456] (158-190)
  IPR001202 WW domain [SM00456] (252-284)
  IPR001202 WW domain [SM00456] (298-330)
  IPR001202 WW domain [cd00201] (160-189)
  IPR001202 WW domain [cd00201] (254-283)
  IPR001202 WW domain [cd00201] (300-330)

Secondary structure (DSSP, 8-state):
-----S---SSEEEEE-SSS-EEEEETTTTEEESS-TTTS--/------SSS-----SSS---

Sequence (62 aa):
GPLGSGPLPPGWEIRNTATGRVYFVDHNNRTTQFTDPRLSANGPLGSELESPPPPYSRYPMDGPLGSGPLPPGWEIRNTATGRVYFVDHNNRTTQFTDPRLSANGPLGSELESPPPPYSRYPMDGPLGSGPLPPGWEIRNTATGRVYFVDHNNRTTQFTDPRLSANGPLGSELESPPPPYSRYPMDGPLGSGPLPPGWEIRNTATGRVYFVDHNNRTTQFTDPRLSANGPLGSELESPPPPYSRYPMDGPLGSGPLPPGWEIRNTATGRVYFVDHNNRTTQFTDPRLSANGPLGSELESPPPPYSRYPMDGPLGSGPLPPGWEIRNTATGRVYFVDHNNRTTQFTDPRLSANGPLGSELESPPPPYSRYPMDGPLGSGPLPPGWEIRNTATGRVYFVDHNNRTTQFTDPRLSANGPLGSELESPPPPYSRYPMDGPLGSGPLPPGWEIRNTATGRVYFVDHNNRTTQFTDPRLSANGPLGSELESPPPPYSRYPMDGPLGSGPLPPGWEIRNTATGRVYFVDHNNRTTQFTDPRLSANGPLGSELESPPPPYSRYPMDGPLGSGPLPPGWEIRNTATGRVYFVDHNNRTTQFTDPRLSANGPLGSELESPPPPYSRYPMDGPLGSGPLPPGWEIRNTATGRVYFVDHNNRTTQFTDPRLSANGPLGSELESPPPPYSRYPMDGPLGSGPLPPGWEIRNTATGRVYFVDHNNRTTQFTDPRLSANGPLGSELESPPPPYSRYPMDGPLGSGPLPPGWEIRNTATGRVYFVDHNNRTTQFTDPRLSANGPLGSELESPPPPYSRYPMDGPLGSGPLPPGWEIRNTATGRVYFVDHNNRTTQFTDPRLSANGPLGSELESPPPPYSRYPMDGPLGSGPLPPGWEIRNTATGRVYFVDHNNRTTQFTDPRLSANGPLGSELESPPPPYSRYPMDGPLGSGPLPPGWEIRNTATGRVYFVDHNNRTTQFTDPRLSANGPLGSELESPPPPYSRYPMDGPLGSGPLPPGWEIRNTATGRVYFVDHNNRTTQFTDPRLSANGPLGSELESPPPPYSRYPMDGPLGSGPLPPGWEIRNTATGRVYFVDHNNRTTQFTDPRLSANGPLGSELESPPPPYSRYPMDGPLGSGPLPPGWEIRNTATGRVYFVDHNNRTTQFTDPRLSANGPLGSELESPPPPYSRYPMDGPLGSGPLPPGWEIRNTATGRVYFVDHNNRTTQFTDPRLSANGPLGSELESPPPPYSRYPMDGPLGSGPLPPGWEIRNTATGRVYFVDHNNRTTQFTDPRLSANGPLGSELESPPPPYSRYPMDGPLGSGPLPPGWEIRNTATGRVYFVDHNNRTTQFTDPRLSANGPLGSELESPPPPYSRYPMDGPLGSGPLPPGWEIRNTATGRVYFVDHNNRTTQFTDPRLSANGPLGSELESPPPPYSRYPMDGPLGSGPLPPGWEIRNTATGRVYFVDHNNRTTQFTDPRLSANGPLGSELESPPPPYSRYPMDGPLGSGPLPPGWEIRNTATGRVYFVDHNNRTTQFTDPRLSANGPLGSELESPPPPYSRYPMDGPLGSGPLPPGWEIRNTATGRVYFVDHNNRTTQFTDPRLSANGPLGSELESPPPPYSRYPMDGPLGSGPLPPGWEIRNTATGRVYFVDHNNRTTQFTDPRLSANGPLGSELESPPPPYSRYPMDGPLGSGPLPPGWEIRNTATGRVYFVDHNNRTTQFTDPRLSANGPLGSELESPPPPYSRYPMDGPLGSGPLPPGWEIRNTATGRVYFVDHNNRTTQFTDPRLSANGPLGSELESPPPPYSRYPMDGPLGSGPLPPGWEIRNTATGRVYFVDHNNRTTQFTDPRLSANGPLGSELESPPPPYSRYPMD

Solvent-accessible surface area: 4686 Å² total; per-residue (Å²): 101,113,120,16,120,29,124,33,57,132,13,48,55,84,41,71,11,83,135,50,103,28,0,5,0,1,50,89,102,161,58,26,41,23,60,3,18,95,91,85,82,220,108,138,180,69,116,151,74,142,104,72,19,8,71,46,62,145,153,78,62,113

Nearest PDB structures (foldseek):
  2djy-assembly1_A  TM=1.024E+00  e=1.740E-07  Homo sapiens
  2m3o-assembly1_W  TM=8.180E-01  e=3.670E-04  Homo sapiens
  7lp1-assembly1_A  TM=8.349E-01  e=8.771E-04  Homo sapiens
  2ysb-assembly1_A  TM=8.578E-01  e=3.240E-03  Mus musculus
  4rex-assembly1_A  TM=8.620E-01  e=4.707E-03  Homo sapiens